Protein 5CXK (pdb70)

Foldseek 3Di:
DVVVVVVVVVVVVVVVVCCVPPVVLVVVLVDPAFAQEEEQEEPPCVPPPCRQPVPDRPNYQYDYDALRAPDLPPVRVVVSLLCNCVPRNHLEYEREFEPPGPLLVCLQVVDDDPPCSVVSVVLVVVCVVCVVLLVVDDPNCSSVLSSLVSQLVRQLSVCPHPSNQVCQVVPGNHWYWYWYEYPPPSHIDTAFDIGGHNVCSVRRSVRRCCVRSDPVSDHDHD/DVVVVVVVVVVVVVPVVCCVPPVCLVVLVVVPQFAQEEEQEEPPCVDPPCRLPVPPRRNYDYHYYQLRAPDQPDCVVVVSLLCNCVPSNHQEYEREFEPPRPLLVCLVVVDDDPPSSVVSVVLVVVCVVCVVLQVPDDPVCRSLLSSLLRLLVRQLSSCVHVSNQVCQVVPRRHWYWYWYEYPVPSHIDTAADTGRHNVCSVRSNVRSCPVSSDPVSDRDYD/DVVVVVVVVVVVCVCVVCCVVPVVLCVVVVVVAFAAEEEQEEPPCLDPPCVLPVPDRRNYDYDYYQLRAQDLPDPVVVVSLLCCCVPSVHAEYEGEFEPPRVLLVCLCVVDCDPPSVVVSVVLVVVCVVCVVLLVVADPVCRSLLSSQSRLLVRQLSVCVHVSNVVCQVVPRFHWYWYWYEYNVVSDIDTAFDTGGHPVCSVRRSVSRCCVSRDPVSDHPHD/DVVVVVVVVVVVVVVVCCVVPPVVLVVLLVPPAFAQEEEQEEPPCLDPPCRLPVNDRHNYDYDYYQLRADDLPPVVVVVSLLCCCPVRVHQEYEGEFEPPRPLLVCLPPPDPPPPVSVVSVVLVVQCVVCVVQLVVADVNCSSVLSSLVRQLVRQLSVCPHPSNQVCQVVPRRHWYWYWYEYSVPSHIDTAFDTGGHNVCSVRRSVSRCCVSSPVVSDHPYD/DVVVVVVVVVVVVVVVCCCVPPVVLVVQVVDDDQAQEEEQEEPPCVDPPCVLPVPPRNNYDYDYYALRALDLPDVVVVVSLLCNCPPSNHQEYEYEFEDPGPLQVCLVVVDPPDPSVVVSVVLVVVCVVCVVLLVVAPPVCSSVLSSLVRLLVRQLSVCPHVSVQVCQVVPRNHWYWYWYEYPVPSHIDTQFDIGGHNVCRVRRSVRSCCVSSDPVSDHDHD/DVVVVVVVVVVVVVCVPCCVVPVVLVVVVVPVQQAAEEEQEEPPCVDPPCVLVVPDRNNYDYDYYQLRAQDQPPCVVVVSLQCSCVPSNHQEYEGEFEAPGPLLVCLQVVDPDPPCSVVSVVLVVQCVVPVVLLVVADPVCSSRLSSQLRLLVRQLSSCPHPRNQVCLVVVRRHWYFYWYEYPVPSHTDGQFDTDGHNVCSVRRSVRRVCVSSDPVSDHPYD/DCVVVVVVVVVVVVVVVCCVPPVCLVVLVVVPAQAQEEEQEEPPCVPPPCRLPVDDSPNYDYDYYQLQAPDQPPCVNVVSLQCNCPVRVRLEYEREFEPPRVLLVCLQVVDDDPPCSVVSVVLVVQCVVCVVLLVPAPVNCSSLLSSQVRQLVRQLSVCPHVSNQVCQVVPRNYWYWYWYEYPVPSDIDTAFDTGGHNVCSVNRNVSRVCVSSDPVSDRDHD/DVVVVVVVVVVCVVVVVCCVVPVVLVVVQVVPAFAQEEEQEEPPCVDPPCVLPVPDRHNYHYDYYQLSAPPLPPVVVVVSLLCNCVPSNHQEYEREFEPPRVLLVCLVVVDDDPPCSVVSVVLVVVCVVCVVLLVPDPPRCSSLLSRLSRQLVRLLSSLPHCSNVVCQVVDGRYWYWYWYEYPPPSHIDTAFDIGGHNVCSVRSSVSRVCVSSPPVSDHDHD

Sequence (1776 aa):
MPEIKQLFENNSKWSASIKAETPEYFAKLAKGQNPDFLWIGCADSRVPAERLTGLYSGELFVHRNVANQVIHTDLNCLSVVQYAVDVLQVKHIIVCGHYGCGGVTAAIDNPQLGLINNWLLHIRDYYLKHREYLDKMPAEDRSDKLAEINVAEQVYNLANSTVLQNAWERGQAVEVHGFVYGIEDGRLEYLGVRCASRSAVEDNYHKALEKILNPNHRLLCRMPEIKQLFENNSKWSASIKAETPEYFAKLAKGQNPDFLWIGCADSRVPAERLTGLYSGELFVHRNVANQVIHTDLNCLSVVQYAVDVLQVKHIIVCGHYGCGGVTAAIDNPQLGLINNWLLHIRDYYLKHREYLDKMPAEDRSDKLAEINVAEQVYNLANSTVLQNAWERGQAVEVHGFVYGIEDGRLEYLGVRCASRSAVEDNYHKALEKILNPNHRLLCRMPEIKQLFENNSKWSASIKAETPEYFAKLAKGQNPDFLWIGCADSRVPAERLTGLYSGELFVHRNVANQVIHTDLNCLSVVQYAVDVLQVKHIIVCGHYGCGGVTAAIDNPQLGLINNWLLHIRDYYLKHREYLDKMPAEDRSDKLAEINVAEQVYNLANSTVLQNAWERGQAVEVHGFVYGIEDGRLEYLGVRCASRSAVEDNYHKALEKILNPNHRLLCRMPEIKQLFENNSKWSASIKAETPEYFAKLAKGQNPDFLWIGCADSRVPAERLTGLYSGELFVHRNVANQVIHTDLNCLSVVQYAVDVLQVKHIIVCGHYGCGGVTAAIDNPQLGLINNWLLHIRDYYLKHREYLDKMPAEDRSDKLAEINVAEQVYNLANSTVLQNAWERGQAVEVHGFVYGIEDGRLEYLGVRCASRSAVEDNYHKKALEKILNPNHRLLCRMPEIKQLFENNSKWSASIKAETPEYFAKLAKGQNPDFLWIGCADSRVPAERLTGLYSGELFVHRNVANQVIHTDLNCLSVVQYAVDVLQVKHIIVCGHYGCGGVTAAIDNPQLGLINNWLLHIRDYYLKHREYLDKMPAEDRSDKLAEINVAEQVYNLANSTVLQNAWERGQAVEVHGFVYGIEDGRLEYLGVRCASRSAVEDNYHKALEKILNPNHRLLCRMPEIKQLFENNSKWSASIKAETPEYFAKLAKGQNPDFLWIGCADSRVPAERLTGLYSGELFVHRNVANQVIHTDLNCLSVVQYAVDVLQVKHIIVCGHYGCGGVTAAIDNPQLGLINNWLLHIRDYYLKHREYLDKMPAEDRSDKLAEINVAEQVYNLANSTVLQNAWERGQAVEVHGFVYGIEDGRLEYLGVRCASRSAVEDNYHKALEKILNPNHRLLCRMPEIKQLFENNSKWSASIKAETPEYFAKLAKGQNPDFLWIGCADSRVPAERLTGLYSGELFVHRNVANQVIHTDLNCLSVVQYAVDVLQVKHIIVCGHYGCGGVTAAIDNPQLGLINNWLLHIRDYYLKHREYLDKMPAEDRSDKLAEINVAEQVYNLANSTVLQNAWERGQAVEVHGFVYGIEDGRLEYLGVRCASRSAVEDNYHKALEKILNPNHRLLCRMPEIKQLFENNSKWSASIKAETPEYFAKLAKGQNPDFLWIGCADSRVPAERLTGLYSGELFVHRNVANQVIHTDLNCLSVVQYAVDVLQVKHIIVCGHYGCGGVTAAIDNPQLGLINNWLLHIRDYYLKHREYLDKMPAEDRSDKLAEINVAEQVYNLANSTVLQNAWERGQAVVEVHGFVYGIEDGRLEYLGVRCASRSAVEDNYHKALEKILNPNHRLLCR

CATH classification: 3.40.1050.10

Radius of gyration: 42.29 Å; Cα contacts (8 Å, |Δi|>4): 3511; chains: 8; bounding box: 111×97×112 Å

Secondary structure (DSSP, 8-state):
-HHHHHHHHHHHHHHHHHHHH-HHHHHHHSS----SEEEEEETT-SS-HHHHHT--SS-EEEEEETT----TT-HHHHHHHHIIIIIH--SEEEEEEESS-HHHHHHHH----STHHHHHHHHHHHHHHTHHHHTTS-TTTHHHHHHHHHHHHHHHHHHHSHHHHHHHHTT---EEEEEEE-TTT---EEES----SGGGHHHHHHHHHHHHS-TT---S--/-HHHHHHHHHHHHHHHHHHHH-THHHHHHHH-PPPSEEEEEETT-SS-HHHHH---SS-EEEEEETT----TT-HHHHHHHHIIIIIT---EEEEEEETT-HHHHHHHH----STHHHHHHHHHHHHHHHHHHHHTS-GGGHHHHHHHHHHHHHHHHHHHSHHHHHHHHTT---EEEEEEE-TTT---EEEEEEESSGGGHHHHHHHHHHHHT-TT---S--/-HHHHHHHHHHHHHHHHHHHH-HHHHHHHHS-PPPSEEEEEETT-SS-HHHHHT--SS-EEEEEETT----TT-HHHHHHHHIIIIIS--SEEEEEEESS-HHHHHHHH----STHHHHHHHHHHHHHHTHHHHHHS-GGGHHHHHHHHHHHHHHHHHHHSHHHHHHHHTT-S-EEEEEEE-TTT---EE-S---SSSSSHHHHHHHHHHHHT-TT---S--/-HHHHHHHHHHHHHHHHHHTT-THHHHHHTS----SEEEEEETT-SS-HHHHH---SS-EEEEEETT----TT-HHHHHHHHIIIIII--SEEEEE--SS-HHHHHHHH----STHHHHHHHHHHHHHHHHHHHHSS-TTTHHHHHHHHHHHHHHHHHHHSHHHHHHHHTT---EEEEEEE-TTT--EEE-S--B-SSTTHHHHHHHHHHHHS-TT---S--/-HHHHHHHHHHHHHHHHHHHH-HHHHHHHTT-PPPSEEEEEETT-SS-HHHHHT--SS-EEEEEEGGG---TT-HHHHHHHHIIIIII--SEEEEEEETT-HHHHHHHS----STHHHHHHHHHHHHHHTHHHHTTS-TTTHHHHHHHHHHHHHHHHHHTSHHHHHHHHTT---EEEEEEE-TTT--EEE-SS-B-SHHHHHHHHHHHHHHHS-TT---S--/-HHHHHHHHHHHHHHHHHHHH-THHHHHTTS-PPPSEEEEEETT-SS-HHHHHT--SS-EEEEEETT----TT-HHHHHHHHIIIIII--SEEEEEEESS-HHHHHHHH----STTHHHHHHHHHHHHHTHHHHHTS-HHHHHHHHHHHHHHHHHHHHHTSHHHHHHHHHT---EEEEEEE-TTT---EEES----STTTHHHHHHHHHHHHS-TT---S--/-HHHHHHHHHHHHHHHHHHTT-THHHHHHTS-PPPSEEEEEETT-SS-HHHHHT--SS-EEEEEETTS---TT-HHHHHHHHIIIIII--SEEEEEEESS-HHHHHHHH----STHHHHHHHHHHHHHHTHHHHTTS-HHHHHHHHHHHHHHHHHHHHHHSHHHHHHHHTT---EEEEEEE-TTT--EEE-S--B-SGGGHHHHHHHHHHHHS-TT---S--/-HHHHHHHHHHHHHHHHHHHH-HHHHHHHTT-PPPSEEEEEETT-SS-HHHHSS--SS-EEEEEETTS---TT-HHHHHHHHIIIIIS--SEEEEEEESS-HHHHHHHH----SHHHHHHHHHHHHHHHSHHHHTTS-GGGHHHHHHHHHHHHHHHHHHHSHHHHHHHHTT---EEEEEEEETTTTEEEE-S--B-STTTHHHHHHHHHHHHT-TT---S--

B-factor: mean 22.92, std 6.86, range [2.0, 56.55]

Nearest PDB structures (foldseek):
  5cxk-assembly1_A  TM=1.000E+00  e=2.173E-42  Vibrio cholerae
  3qy1-assembly1_B  TM=9.707E-01  e=2.323E-29  Salmonella enterica subsp. enterica serovar Typhimurium str. LT2
  4znz-assembly1_A  TM=9.652E-01  e=1.972E-28  Escherichia coli BL21(DE3)
  3e3i-assembly1_B  TM=9.716E-01  e=6.965E-27  Haemophilus influenzae
  3e28-assembly1_B  TM=9.483E-01  e=7.065E-26  Haemophilus influenzae

Organism: Vibrio cholerae (NCBI:txid666)

Solvent-accessible surface area: 62921 Å² total; per-residue (Å²): 93,87,67,14,147,98,4,46,81,33,0,35,133,30,8,64,62,26,92,83,154,34,65,118,27,3,66,114,8,48,114,80,93,78,9,79,13,0,3,0,1,5,0,20,12,39,3,16,0,20,65,1,0,31,22,86,58,11,39,3,1,3,0,14,0,2,0,2,1,1,3,16,18,12,9,2,0,1,0,0,0,6,14,0,0,48,42,19,91,0,103,8,0,0,0,4,1,4,3,54,3,32,1,2,59,9,1,25,102,81,50,164,36,36,22,0,30,1,3,4,22,16,0,42,63,24,19,69,124,20,117,164,35,0,80,59,2,80,70,142,24,56,18,15,0,0,3,0,0,1,0,4,3,0,3,30,11,0,2,40,4,20,9,0,54,91,0,19,105,118,67,42,64,5,10,1,4,3,0,0,8,1,31,83,34,0,93,14,43,46,4,15,51,124,1,32,47,109,111,30,9,78,71,9,23,98,88,3,20,61,84,0,52,21,120,127,68,53,16,53,37,110,102,102,68,10,134,85,3,42,77,33,3,37,136,35,1,53,55,31,84,94,133,40,67,95,35,5,63,134,14,68,182,41,154,76,18,79,8,0,4,0,0,5,0,19,6,21,2,10,0,19,54,1,0,29,17,90,82,25,46,10,2,2,0,14,0,3,0,2,2,3,6,14,16,13,8,1,0,4,0,0,2,6,11,0,0,49,50,25,84,1,104,8,0,0,0,5,2,6,4,54,3,26,1,1,56,10,1,28,99,65,58,109,41,34,24,0,16,1,4,3,19,19,0,50,62,26,13,76,116,18,110,162,36,0,57,68,10,83,60,146,29,57,22,12,0,0,3,0,0,1,0,5,3,0,7,25,8,0,1,34,3,14,10,0,56,81,0,6,83,114,8,35,54,3,4,0,3,1,0,0,8,0,13,88,42,0,112,4,53,48,3,19,47,120,0,27,9,62,74,19,8,89,78,8,24,111,115,4,23,60,79,0,49,24,124,130,63,49,24,39,17,136,87,96,66,8,140,86,4,44,98,39,1,42,131,30,2,54,64,50,76,90,132,42,73,109,26,2,55,136,6,41,144,48,84,100,14,69,8,0,3,0,1,5,0,24,10,41,1,12,0,23,76,2,0,27,24,77,64,13,49,6,2,3,0,14,0,3,0,3,1,3,6,13,18,13,9,2,0,3,0,0,0,6,8,0,0,46,49,20,98,2,98,4,0,0,0,4,1,4,7,50,1,28,2,2,52,9,2,26,100,75,56,153,38,32,25,0,14,4,4,3,18,16,0,45,54,32,10,67,117,16,99,167,34,0,44,40,0,17,29,65,35,43,18,12,0,0,3,0,0,0,0,4,4,1,7,34,10,0,0,40,2,14,8,0,54,63,0,18,91,135,63,27,66,5,6,0,5,2,0,0,8,2,15,91,32,0,123,9,50,53,5,17,56,135,0,34,45,106,109,19,7,100,91,6,21,115,109,3,25,67,80,0,47,26,121,123,58,46,22,40,21,140,98,96,68,10,147,93,3,52,94,36,1,37,163,27,6,64,48,36,108,86,130,56,77,109,42,11,50,97,9,61,102,85,103,89,17,73,14,0,2,0,1,5,0,17,10,22,2,13,0,20,52,2,0,29,26,74,39,25,45,7,3,4,0,14,0,2,0,2,0,1,4,14,17,13,10,4,0,1,0,0,0,10,15,0,0,48,44,17,94,0,93,2,0,0,0,4,1,6,4,45,2,38,1,2,52,6,2,19,104,81,55,122,35,31,24,0,18,0,2,5,17,14,0,54,61,28,13,71,124,16,99,166,31,0,80,61,3,80,57,147,29,61,15,13,0,0,3,0,0,1,0,3,4,0,5,33,12,0,0,43,3,14,9,0,25,68,0,18,108,132,66,31,62,6,10,1,5,2,0,0,8,1,10,73,41,0,108,11,39,48,4,18,68,126,0,34,45,112,118,25,4,88,69,9,19,108,102,2,21,73,85,0,48,30,116,128,57,49,20,46,40,120,103,101,63,14,154,104,2,48,101,41,0,33,148,33,4,55,58,32,89,98,124,36,70,113,39,3,54,115,15,66,134,75,94,84,13,78,9,0,3,0,1,3,0,17,9,22,2,12,0,23,48,0,0,24,19,81,67,25,49,6,1,2,0,14,0,1,0,4,0,2,5,15,17,11,9,2,0,4,0,0,1,8,9,0,0,46,41,22,115,1,105,2,0,0,0,4,2,6,6,58,3,35,0,4,52,10,2,36,97,86,54,154,35,29,22,0,28,2,3,4,20,20,0,45,52,36,16,71,124,18,112,160,35,0,55,68,6,64,81,132,26,69,16,12,0,0,3,0,0,0,0,3,4,1,9,33,11,1,2,40,4,18,11,0,41,66,0,20,94,129,72,34,62,0,8,0,3,0,0,0,10,0,30,84,36,0,132,6,47,46,3,15,56,127,0,26,47,107,107,28,8,78,84,6,27,110,99,3,26,67,108,0,50,28,126,131,61,48,25,44,12,136,105,90,67,15,138,98,1,48,84,33,2,40,147,26,9,62,55,47,77,89,127,44,68,112,25,3,59,99,4,55,128,59,85,86,15,76,8,0,3,0,1,4,0,26,11,48,2,12,0,17,64,1,0,35,31,59,42,13,40,6,2,3,1,15,0,2,0,3,1,5,8,15,17,13,9,2,2,6,0,1,1,8,6,0,0,48,38,20,82,1,94,5,0,0,0,4,1,4,5,46,2,31,0,1,55,8,2,11,103,74,48,149,46,33,26,0,21,1,2,5,18,12,0,39,61,32,6,74,115,18,95,158,32,0,80,73,4,70,61,153,36,42,18,12,0,0,2,0,0,1,0,3,7,1,5,30,14,0,1,40,5,19,12,0,48,84,0,15,100,136,62,33,65,7,7,0,6,1,0,0,8,0,10,67,50,0,101,7,48,50,3,21,49,132,0,38,41,111,104,34,4,82,62,8,24,121,115,2,23,67,76,0,53,20,131,123,60,40,25,42,14,142,90,85,62,12,123,85,5,52,91,37,2,40,136,28,4,67,57,30,86,76,140,41,69,109,38,6,62,71,8,74,128,46,109,86,19,70,11,0,3,0,1,5,0,21,10,22,2,6,0,17,67,2,0,37,18,84,68,28,38,6,4,4,0,13,0,4,0,2,0,2,3,16,15,15,9,2,0,1,1,0,0,6,16,0,0,54,62,25,93,0,93,2,0,0,0,5,2,6,4,52,2,27,2,2,54,9,4,20,96,71,54,108,44,32,26,0,19,0,2,5,18,18,0,46,60,28,16,65,111,18,119,156,41,0,68,70,6,79,55,144,34,53,24,12,0,0,3,0,0,1,0,5,5,1,5,31,13,0,0,39,4,24,9,0,42,65,0,22,93,131,63,31,64,7,10,2,2,4,0,0,8,1,7,67,35,0,99,11,45,53,5,14,46,134,0,29,40,95,106,18,3,94,80,10,19,112,100,4,17,126,82,0,55,21,122,129,67,44,25,43,31,120,99,89,56,16,132,84,5,44,99,34,2,43,128,36,2,59,74,36,99,82,153,42,75,105,22,5,56,131,6,48,146,47,100,88,15,59,12,0,2,0,1,5,0,30,8,42,1,20,0,18,80,2,0,24,18,96,49,14,50,8,3,3,0,13,0,6,0,1,0,1,4,14,19,11,10,2,0,7,1,0,1,7,20,0,0,48,45,22,100,0,93,1,0,0,0,4,3,6,7,66,3,24,2,2,54,9,1,35,100,58,55,134,33,30,23,0,21,0,3,3,20,21,0,49,50,28,23,66,115,14,108,167,35,1,82,52,8,78,84,128,27,65,22,14,0,0,3,0,0,1,0,7,2,0,8,26,8,1,1,37,4,24,12,0,55,73,0,20,98,120,71,34,78,1,4,0,3,3,0,0,8,0,22,92,35,0,122,14,57,47,6,10,59,112,0,30,50,115,100,21,7,92,78,11,20,103,95,4,17,66,67,0,46,28,125,124,67,46,15,47,29,120

InterPro domains:
  IPR001765 Carbonic anhydrase [PF00484] (38-188)
  IPR001765 Carbonic anhydrase [PTHR11002] (1-195)
  IPR001765 Carbonic anhydrase [SM00947] (30-192)
  IPR015892 Carbonic anhydrase, prokaryotic-like, conserved site [PS00704] (42-49)
  IPR015892 Carbonic anhydrase, prokaryotic-like, conserved site [PS00705] (82-102)
  IPR036874 Carbonic anhydrase superfamily [G3DSA:3.40.1050.10] (1-222)
  IPR036874 Carbonic anhydrase superfamily [SSF53056] (2-214)

Structure (mmCIF, N/CA/C/O backbone):
data_5CXK
#
_entry.id   5CXK
#
_cell.length_a   84.087
_cell.length_b   84.087
_cell.length_c   316.378
_cell.angle_alpha   90.000
_cell.angle_beta   90.000
_cell.angle_gamma   90.000
#
_symmetry.space_group_name_H-M   'P 41'
#
loop_
_entity.id
_entity.type
_entity.pdbx_description
1 polymer 'Carbonic anhydrase'
2 non-polymer 'ZINC ION'
3 non-polymer 'BICARBONATE ION'
4 water water
#
loop_
_atom_site.group_PDB
_atom_site.id
_atom_site.type_symbol
_atom_site.label_atom_id
_atom_site.label_alt_id
_atom_site.label_comp_id
_atom_site.label_asym_id
_atom_site.label_entity_id
_atom_site.label_seq_id
_atom_site.pdbx_PDB_ins_code
_atom_site.Cartn_x
_atom_site.Cartn_y
_atom_site.Cartn_z
_atom_site.occupancy
_atom_site.B_iso_or_equiv
_atom_site.auth_seq_id
_atom_site.auth_comp_id
_atom_site.auth_asym_id
_atom_site.auth_atom_id
_atom_site.pdbx_PDB_model_num
ATOM 1 N N . MET A 1 1 ? -53.033 58.690 -7.831 1.00 30.19 1 MET A N 1
ATOM 2 C CA . MET A 1 1 ? -52.092 59.589 -8.553 1.00 29.46 1 MET A CA 1
ATOM 3 C C . MET A 1 1 ? -51.972 59.070 -9.980 1.00 29.44 1 MET A C 1
ATOM 4 O O . MET A 1 1 ? -52.280 57.895 -10.230 1.00 27.70 1 MET A O 1
ATOM 9 N N . PRO A 1 2 ? -51.558 59.943 -10.926 1.00 29.45 2 PRO A N 1
ATOM 10 C CA . PRO A 1 2 ? -51.429 59.496 -12.316 1.00 29.65 2 PRO A CA 1
ATOM 11 C C . PRO A 1 2 ? -50.283 58.506 -12.541 1.00 30.37 2 PRO A C 1
ATOM 12 O O . PRO A 1 2 ? -50.361 57.693 -13.460 1.00 31.16 2 PRO A O 1
ATOM 16 N N . GLU A 1 3 ? -49.237 58.582 -11.715 1.00 30.13 3 GLU A N 1
ATOM 17 C CA . GLU A 1 3 ? -48.091 57.672 -11.801 1.00 29.59 3 GLU A CA 1
ATOM 18 C C . GLU A 1 3 ? -48.485 56.238 -11.418 1.00 27.90 3 GLU A C 1
ATOM 19 O O . GLU A 1 3 ? -47.987 55.285 -12.010 1.00 27.21 3 GLU A O 1
ATOM 25 N N . ILE A 1 4 ? -49.374 56.107 -10.430 1.00 27.27 4 ILE A N 1
ATOM 26 C CA . ILE A 1 4 ? -49.974 54.816 -10.069 1.00 25.56 4 ILE A CA 1
ATOM 27 C C . ILE A 1 4 ? -50.865 54.316 -11.209 1.00 25.21 4 ILE A C 1
ATOM 28 O O . ILE A 1 4 ? -50.894 53.111 -11.486 1.00 23.59 4 ILE A O 1
ATOM 33 N N . LYS A 1 5 ? -51.580 55.238 -11.862 1.00 24.18 5 LYS A N 1
ATOM 34 C CA . LYS A 1 5 ? -52.249 54.939 -13.135 1.00 24.14 5 LYS A CA 1
ATOM 35 C C . LYS A 1 5 ? -51.244 54.394 -14.136 1.00 22.44 5 LYS A C 1
ATOM 36 O O . LYS A 1 5 ? -51.468 53.342 -14.730 1.00 21.98 5 LYS A O 1
ATOM 42 N N . GLN A 1 6 ? -50.132 55.117 -14.315 1.00 22.70 6 GLN A N 1
ATOM 43 C CA . GLN A 1 6 ? -49.101 54.720 -15.264 1.00 21.45 6 GLN A CA 1
ATOM 44 C C . GLN A 1 6 ? -48.542 53.320 -14.945 1.00 19.81 6 GLN A C 1
ATOM 45 O O . GLN A 1 6 ? -48.344 52.533 -15.860 1.00 18.81 6 GLN A O 1
ATOM 51 N N . LEU A 1 7 ? -48.323 53.003 -13.666 1.00 18.13 7 LEU A N 1
ATOM 52 C CA . LEU A 1 7 ? -47.778 51.693 -13.305 1.00 18.03 7 LEU A CA 1
ATOM 53 C C . LEU A 1 7 ? -48.700 50.521 -13.711 1.00 17.93 7 LEU A C 1
ATOM 54 O O . LEU A 1 7 ? -48.229 49.573 -14.314 1.00 17.04 7 LEU A O 1
ATOM 59 N N . PHE A 1 8 ? -49.991 50.616 -13.387 1.00 18.78 8 PHE A N 1
ATOM 60 C CA . PHE A 1 8 ? -51.029 49.669 -13.848 1.00 19.42 8 PHE A CA 1
ATOM 61 C C . PHE A 1 8 ? -51.247 49.681 -15.363 1.00 20.07 8 PHE A C 1
ATOM 62 O O . PHE A 1 8 ? -51.735 48.699 -15.926 1.00 20.80 8 PHE A O 1
ATOM 70 N N . GLU A 1 9 ? -50.934 50.798 -16.014 1.00 21.14 9 GLU A N 1
ATOM 71 C CA . GLU A 1 9 ? -50.899 50.841 -17.488 1.00 22.01 9 GLU A CA 1
ATOM 72 C C . GLU A 1 9 ? -49.778 49.979 -18.048 1.00 20.45 9 GLU A C 1
ATOM 73 O O . GLU A 1 9 ? -49.957 49.250 -19.030 1.00 20.48 9 GLU A O 1
ATOM 79 N N . ASN A 1 10 ? -48.607 50.114 -17.448 1.00 20.23 10 ASN A N 1
ATOM 80 C CA . ASN A 1 10 ? -47.456 49.310 -17.822 1.00 20.07 10 ASN A CA 1
ATOM 81 C C . ASN A 1 10 ? -47.715 47.808 -17.546 1.00 19.28 10 ASN A C 1
ATOM 82 O O . ASN A 1 10 ? -47.376 46.955 -18.371 1.00 19.10 10 ASN A O 1
ATOM 87 N N . ASN A 1 11 ? -48.340 47.493 -16.407 1.00 18.77 11 ASN A N 1
ATOM 88 C CA . ASN A 1 11 ? -48.669 46.100 -16.049 1.00 18.91 11 ASN A CA 1
ATOM 89 C C . ASN A 1 11 ? -49.627 45.453 -17.039 1.00 19.83 11 ASN A C 1
ATOM 90 O O . ASN A 1 11 ? -49.410 44.336 -17.494 1.00 19.59 11 ASN A O 1
ATOM 95 N N . SER A 1 12 ? -50.695 46.186 -17.333 1.00 21.15 12 SER A N 1
ATOM 96 C CA . SER A 1 12 ? -51.734 45.795 -18.266 1.00 22.45 12 SER A CA 1
ATOM 97 C C . SER A 1 12 ? -51.157 45.534 -19.660 1.00 23.15 12 SER A C 1
ATOM 98 O O . SER A 1 12 ? -51.410 44.480 -20.251 1.00 23.28 12 SER A O 1
ATOM 101 N N . LYS A 1 13 ? -50.363 46.479 -20.166 1.00 24.04 13 LYS A N 1
ATOM 102 C CA . LYS A 1 13 ? -49.664 46.310 -21.444 1.00 25.44 13 LYS A CA 1
ATOM 103 C C . LYS A 1 13 ? -48.698 45.122 -21.454 1.00 25.46 13 LYS A C 1
ATOM 104 O O . LYS A 1 13 ? -48.530 44.464 -22.486 1.00 26.91 13 LYS A O 1
ATOM 110 N N . TRP A 1 14 ? -48.056 44.864 -20.313 1.00 24.87 14 TRP A N 1
ATOM 111 C CA . TRP A 1 14 ? -47.084 43.770 -20.187 1.00 23.82 14 TRP A CA 1
ATOM 112 C C . TRP A 1 14 ? -47.775 42.405 -20.140 1.00 23.23 14 TRP A C 1
ATOM 113 O O . TRP A 1 14 ? -47.493 41.526 -20.961 1.00 21.53 14 TRP A O 1
ATOM 124 N N . SER A 1 15 ? -48.671 42.246 -19.164 1.00 23.20 15 SER A N 1
ATOM 125 C CA . SER A 1 15 ? -49.459 41.031 -18.992 1.00 22.53 15 SER A CA 1
ATOM 126 C C . SER A 1 15 ? -50.036 40.566 -20.332 1.00 22.90 15 SER A C 1
ATOM 127 O O . SER A 1 15 ? -49.872 39.394 -20.708 1.00 23.12 15 SER A O 1
ATOM 130 N N . ALA A 1 16 ? -50.657 41.495 -21.056 1.00 22.69 16 ALA A N 1
ATOM 131 C CA . ALA A 1 16 ? -51.312 41.201 -22.341 1.00 23.49 16 ALA A CA 1
ATOM 132 C C . ALA A 1 16 ? -50.372 40.557 -23.350 1.00 23.82 16 ALA A C 1
ATOM 133 O O . ALA A 1 16 ? -50.680 39.484 -23.903 1.00 23.94 16 ALA A O 1
ATOM 135 N N . SER A 1 17 ? -49.225 41.199 -23.555 1.00 22.60 17 SER A N 1
ATOM 136 C CA . SER A 1 17 ? -48.256 40.787 -24.561 1.00 23.59 17 SER A CA 1
ATOM 137 C C . SER A 1 17 ? -47.572 39.454 -24.234 1.00 23.32 17 SER A C 1
ATOM 138 O O . SER A 1 17 ? -47.355 38.642 -25.135 1.00 22.24 17 SER A O 1
ATOM 141 N N . ILE A 1 18 ? -47.226 39.245 -22.958 1.00 22.91 18 ILE A N 1
ATOM 142 C CA . ILE A 1 18 ? -46.535 38.018 -22.520 1.00 24.08 18 ILE A CA 1
ATOM 143 C C . ILE A 1 18 ? -47.465 36.812 -22.578 1.00 23.98 18 ILE A C 1
ATOM 144 O O . ILE A 1 18 ? -47.068 35.738 -23.038 1.00 25.15 18 ILE A O 1
ATOM 149 N N . LYS A 1 19 ? -48.706 36.996 -22.128 1.00 24.59 19 LYS A N 1
ATOM 150 C CA . LYS A 1 19 ? -49.710 35.932 -22.178 1.00 24.48 19 LYS A CA 1
ATOM 151 C C . LYS A 1 19 ? -49.987 35.560 -23.637 1.00 24.69 19 LYS A C 1
ATOM 152 O O . LYS A 1 19 ? -50.273 34.402 -23.930 1.00 23.95 19 LYS A O 1
ATOM 158 N N . ALA A 1 20 ? -49.857 36.533 -24.547 1.00 23.97 20 ALA A N 1
ATOM 159 C CA . ALA A 1 20 ? -49.972 36.277 -25.990 1.00 23.36 20 ALA A CA 1
ATOM 160 C C . ALA A 1 20 ? -48.739 35.569 -26.586 1.00 22.72 20 ALA A C 1
ATOM 161 O O . ALA A 1 20 ? -48.882 34.507 -27.205 1.00 22.13 20 ALA A O 1
ATOM 163 N N . GLU A 1 21 ? -47.546 36.150 -26.400 1.00 23.15 21 GLU A N 1
ATOM 164 C CA . GLU A 1 21 ? -46.305 35.658 -27.035 1.00 23.30 21 GLU A CA 1
ATOM 165 C C . GLU A 1 21 ? -45.600 34.465 -26.354 1.00 23.76 21 GLU A C 1
ATOM 166 O O . GLU A 1 21 ? -45.062 33.578 -27.026 1.00 23.82 21 GLU A O 1
ATOM 172 N N . THR A 1 22 ? -45.579 34.460 -25.027 1.00 23.50 22 THR A N 1
ATOM 173 C CA . THR A 1 22 ? -44.867 33.438 -24.274 1.00 23.97 22 THR A CA 1
ATOM 174 C C . THR A 1 22 ? -45.754 32.882 -23.138 1.00 23.63 22 THR A C 1
ATOM 175 O O . THR A 1 22 ? -45.363 32.916 -21.973 1.00 24.27 22 THR A O 1
ATOM 179 N N . PRO A 1 23 ? -46.961 32.367 -23.474 1.00 23.07 23 PRO A N 1
ATOM 180 C CA . PRO A 1 23 ? -47.863 31.942 -22.393 1.00 23.12 23 PRO A CA 1
ATOM 181 C C . PRO A 1 23 ? -47.178 30.943 -21.455 1.00 22.54 23 PRO A C 1
ATOM 182 O O . PRO A 1 23 ? -47.438 30.947 -20.246 1.00 20.62 23 PRO A O 1
ATOM 186 N N . GLU A 1 24 ? -46.284 30.142 -22.037 1.00 21.95 24 GLU A N 1
ATOM 187 C CA . GLU A 1 24 ? -45.479 29.130 -21.350 1.00 22.29 24 GLU A CA 1
ATOM 188 C C . GLU A 1 24 ? -44.722 29.634 -20.121 1.00 22.72 24 GLU A C 1
ATOM 189 O O . GLU A 1 24 ? -44.512 28.892 -19.165 1.00 21.60 24 GLU A O 1
ATOM 195 N N . TYR A 1 25 ? -44.307 30.898 -20.152 1.00 23.32 25 TYR A N 1
ATOM 196 C CA . TYR A 1 25 ? -43.685 31.528 -18.998 1.00 21.66 25 TYR A CA 1
ATOM 197 C C . TYR A 1 25 ? -44.647 31.477 -17.808 1.00 22.41 25 TYR A C 1
ATOM 198 O O . TYR A 1 25 ? -44.278 30.988 -16.746 1.00 21.31 25 TYR A O 1
ATOM 207 N N . PHE A 1 26 ? -45.887 31.928 -18.010 1.00 23.69 26 PHE A N 1
ATOM 208 C CA . PHE A 1 26 ? -46.873 31.975 -16.933 1.00 24.54 26 PHE A CA 1
ATOM 209 C C . PHE A 1 26 ? -47.269 30.603 -16.420 1.00 24.50 26 PHE A C 1
ATOM 210 O O . PHE A 1 26 ? -47.321 30.393 -15.213 1.00 24.13 26 PHE A O 1
ATOM 218 N N . ALA A 1 27 ? -47.539 29.666 -17.329 1.00 25.73 27 ALA A N 1
ATOM 219 C CA . ALA A 1 27 ? -48.047 28.362 -16.914 1.00 25.50 27 ALA A CA 1
ATOM 220 C C . ALA A 1 27 ? -47.012 27.543 -16.135 1.00 24.97 27 ALA A C 1
ATOM 221 O O . ALA A 1 27 ? -47.376 26.817 -15.209 1.00 25.56 27 ALA A O 1
ATOM 223 N N . LYS A 1 28 ? -45.733 27.669 -16.503 1.00 23.32 28 LYS A N 1
ATOM 224 C CA . LYS A 1 28 ? -44.651 27.001 -15.778 1.00 22.75 28 LYS A CA 1
ATOM 225 C C . LYS A 1 28 ? -44.336 27.716 -14.465 1.00 22.80 28 LYS A C 1
ATOM 226 O O . LYS A 1 28 ? -43.877 27.079 -13.515 1.00 22.19 28 LYS A O 1
ATOM 232 N N . LEU A 1 29 ? -44.562 29.037 -14.437 1.00 22.50 29 LEU A N 1
ATOM 233 C CA . LEU A 1 29 ? -44.441 29.851 -13.221 1.00 23.13 29 LEU A CA 1
ATOM 234 C C . LEU A 1 29 ? -45.513 29.514 -12.213 1.00 23.28 29 LEU A C 1
ATOM 235 O O . LEU A 1 29 ? -45.240 29.439 -11.015 1.00 23.78 29 LEU A O 1
ATOM 240 N N . ALA A 1 30 ? -46.738 29.323 -12.701 1.00 22.79 30 ALA A N 1
ATOM 241 C CA . ALA A 1 30 ? -47.846 28.945 -11.842 1.00 23.81 30 ALA A CA 1
ATOM 242 C C . ALA A 1 30 ? -47.661 27.546 -11.247 1.00 23.46 30 ALA A C 1
ATOM 243 O O . ALA A 1 30 ? -48.400 27.159 -10.342 1.00 23.81 30 ALA A O 1
ATOM 245 N N . LYS A 1 31 ? -46.659 26.805 -11.729 1.00 23.13 31 LYS A N 1
ATOM 246 C CA . LYS A 1 31 ? -46.257 25.560 -11.079 1.00 22.71 31 LYS A CA 1
ATOM 247 C C . LYS A 1 31 ? -45.569 25.890 -9.742 1.00 23.30 31 LYS A C 1
ATOM 248 O O . LYS A 1 31 ? -45.187 27.037 -9.491 1.00 24.20 31 LYS A O 1
ATOM 254 N N . GLY A 1 32 ? -45.410 24.892 -8.883 1.00 22.44 32 GLY A N 1
ATOM 255 C CA . GLY A 1 32 ? -44.804 25.130 -7.567 1.00 22.59 32 GLY A CA 1
ATOM 256 C C . GLY A 1 32 ? -43.292 25.300 -7.546 1.00 20.95 32 GLY A C 1
ATOM 257 O O . GLY A 1 32 ? -42.738 25.616 -6.503 1.00 19.96 32 GLY A O 1
ATOM 258 N N . GLN A 1 33 ? -42.640 25.116 -8.696 1.00 20.46 33 GLN A N 1
ATOM 259 C CA . GLN A 1 33 ? -41.198 24.809 -8.758 1.00 21.06 33 GLN A CA 1
ATOM 260 C C . GLN A 1 33 ? -40.288 25.609 -7.819 1.00 21.39 33 GLN A C 1
ATOM 261 O O . GLN A 1 33 ? -40.387 26.844 -7.722 1.00 21.82 33 GLN A O 1
ATOM 267 N N . ASN A 1 34 ? -39.422 24.884 -7.113 1.00 20.36 34 ASN A N 1
ATOM 268 C CA . ASN A 1 34 ? -38.429 25.511 -6.228 1.00 20.33 34 ASN A CA 1
ATOM 269 C C . ASN A 1 34 ? -37.544 26.486 -6.988 1.00 19.11 34 ASN A C 1
ATOM 270 O O . ASN A 1 34 ? -37.164 26.218 -8.128 1.00 19.78 34 ASN A O 1
ATOM 275 N N . PRO A 1 35 ? -37.229 27.640 -6.371 1.00 19.30 35 PRO A N 1
ATOM 276 C CA . PRO A 1 35 ? -36.106 28.411 -6.912 1.00 18.77 35 PRO A CA 1
ATOM 277 C C . PRO A 1 35 ? -34.798 27.661 -6.608 1.00 19.26 35 PRO A C 1
ATOM 278 O O . PRO A 1 35 ? -34.803 26.713 -5.807 1.00 17.99 35 PRO A O 1
ATOM 282 N N . ASP A 1 36 ? -33.694 28.077 -7.226 1.00 19.84 36 ASP A N 1
ATOM 283 C CA . ASP A 1 36 ? -32.421 27.354 -7.078 1.00 20.68 36 ASP A CA 1
ATOM 284 C C . ASP A 1 36 ? -31.381 28.139 -6.292 1.00 21.24 36 ASP A C 1
ATOM 285 O O . ASP A 1 36 ? -30.377 27.591 -5.815 1.00 22.74 36 ASP A O 1
ATOM 290 N N . PHE A 1 37 ? -31.643 29.427 -6.141 1.00 20.12 37 PHE A N 1
ATOM 291 C CA . PHE A 1 37 ? -30.674 30.322 -5.548 1.00 19.89 37 PHE A CA 1
ATOM 292 C C . PHE A 1 37 ? -31.311 31.176 -4.464 1.00 19.03 37 PHE A C 1
ATOM 293 O O . PHE A 1 37 ? -32.541 31.354 -4.453 1.00 19.34 37 PHE A O 1
ATOM 301 N N . LEU A 1 38 ? -30.472 31.693 -3.558 1.00 18.31 38 LEU A N 1
ATOM 302 C CA . LEU A 1 38 ? -30.856 32.732 -2.617 1.00 17.57 38 LEU A CA 1
ATOM 303 C C . LEU A 1 38 ? -29.943 33.933 -2.832 1.00 17.15 38 LEU A C 1
ATOM 304 O O . LEU A 1 38 ? -28.745 33.825 -2.635 1.00 17.11 38 LEU A O 1
ATOM 309 N N . TRP A 1 39 ? -30.526 35.073 -3.199 1.00 18.02 39 TRP A N 1
ATOM 310 C CA . TRP A 1 39 ? -29.776 36.288 -3.491 1.00 17.82 39 TRP A CA 1
ATOM 311 C C . TRP A 1 39 ? -30.001 37.373 -2.433 1.00 17.88 39 TRP A C 1
ATOM 312 O O . TRP A 1 39 ? -31.056 38.039 -2.439 1.00 16.33 39 TRP A O 1
ATOM 323 N N . ILE A 1 40 ? -29.006 37.566 -1.560 1.00 17.64 40 ILE A N 1
ATOM 324 C CA . ILE A 1 40 ? -29.024 38.650 -0.555 1.00 16.96 40 ILE A CA 1
ATOM 325 C C . ILE A 1 40 ? -28.404 39.916 -1.130 1.00 16.26 40 ILE A C 1
ATOM 326 O O . ILE A 1 40 ? -27.155 40.030 -1.279 1.00 16.81 40 ILE A O 1
ATOM 331 N N . GLY A 1 41 ? -29.278 40.876 -1.430 1.00 14.59 41 GLY A N 1
ATOM 332 C CA . GLY A 1 41 ? -28.875 42.111 -2.088 1.00 14.56 41 GLY A CA 1
ATOM 333 C C . GLY A 1 41 ? -29.301 43.365 -1.353 1.00 14.11 41 GLY A C 1
ATOM 334 O O . GLY A 1 41 ? -30.017 43.317 -0.340 1.00 14.35 41 GLY A O 1
ATOM 335 N N . CYS A 1 42 ? -28.829 44.495 -1.847 1.00 14.41 42 CYS A N 1
ATOM 336 C CA . CYS A 1 42 ? -29.223 45.769 -1.300 1.00 14.86 42 CYS A CA 1
ATOM 337 C C . CYS A 1 42 ? -30.643 46.138 -1.730 1.00 15.00 42 CYS A C 1
ATOM 338 O O . CYS A 1 42 ? -31.081 45.795 -2.828 1.00 16.15 42 CYS A O 1
ATOM 341 N N . ALA A 1 43 ? -31.348 46.866 -0.867 1.00 15.97 43 ALA A N 1
ATOM 342 C CA . ALA A 1 43 ? -32.633 47.506 -1.218 1.00 15.65 43 ALA A CA 1
ATOM 343 C C . ALA A 1 43 ? -32.488 48.545 -2.356 1.00 16.21 43 ALA A C 1
ATOM 344 O O . ALA A 1 43 ? -33.468 48.911 -3.007 1.00 15.57 43 ALA A O 1
ATOM 346 N N . ASP A 1 44 ? -31.268 49.020 -2.581 1.00 16.14 44 ASP A N 1
ATOM 347 C CA . ASP A 1 44 ? -30.961 49.889 -3.727 1.00 17.33 44 ASP A CA 1
ATOM 348 C C . ASP A 1 44 ? -31.306 49.209 -5.049 1.00 17.58 44 ASP A C 1
ATOM 349 O O . ASP A 1 44 ? -31.756 49.860 -5.991 1.00 17.40 44 ASP A O 1
ATOM 354 N N . SER A 1 45 ? -31.114 47.892 -5.092 1.00 17.41 45 SER A N 1
ATOM 355 C CA . SER A 1 45 ? -31.377 47.090 -6.289 1.00 18.71 45 SER A CA 1
ATOM 356 C C . SER A 1 45 ? -30.932 47.786 -7.590 1.00 18.02 45 SER A C 1
ATOM 357 O O . SER A 1 45 ? -31.691 47.857 -8.562 1.00 17.48 45 SER A O 1
ATOM 360 N N . ARG A 1 46 ? -29.698 48.296 -7.620 1.00 18.86 46 ARG A N 1
ATOM 361 C CA . ARG A 1 46 ? -29.319 49.202 -8.705 1.00 18.40 46 ARG A CA 1
ATOM 362 C C . ARG A 1 46 ? -29.398 48.546 -10.082 1.00 18.02 46 ARG A C 1
ATOM 363 O O . ARG A 1 46 ? -29.985 49.114 -11.000 1.00 17.27 46 ARG A O 1
ATOM 371 N N . VAL A 1 47 ? -28.791 47.369 -10.219 1.00 18.43 47 VAL A N 1
ATOM 372 C CA . VAL A 1 47 ? -29.093 46.467 -11.321 1.00 19.15 47 VAL A CA 1
ATOM 373 C C . VAL A 1 47 ? -29.836 45.297 -10.685 1.00 20.26 47 VAL A C 1
ATOM 374 O O . VAL A 1 47 ? -29.264 44.569 -9.864 1.00 21.88 47 VAL A O 1
ATOM 378 N N . PRO A 1 48 ? -31.128 45.125 -11.039 1.00 20.36 48 PRO A N 1
ATOM 379 C CA . PRO A 1 48 ? -31.918 44.017 -10.491 1.00 20.32 48 PRO A CA 1
ATOM 380 C C . PRO A 1 48 ? -31.221 42.689 -10.730 1.00 20.21 48 PRO A C 1
ATOM 381 O O . PRO A 1 48 ? -30.530 42.526 -11.750 1.00 21.78 48 PRO A O 1
ATOM 385 N N . ALA A 1 49 ? -31.416 41.757 -9.798 1.00 19.82 49 ALA A N 1
ATOM 386 C CA . ALA A 1 49 ? -30.681 40.498 -9.760 1.00 19.63 49 ALA A CA 1
ATOM 387 C C . ALA A 1 49 ? -30.908 39.585 -10.977 1.00 19.61 49 ALA A C 1
ATOM 388 O O . ALA A 1 49 ? -29.974 38.910 -11.413 1.00 18.90 49 ALA A O 1
ATOM 390 N N . GLU A 1 50 ? -32.140 39.571 -11.502 1.00 19.59 50 GLU A N 1
ATOM 391 C CA . GLU A 1 50 ? -32.499 38.798 -12.698 1.00 18.54 50 GLU A CA 1
ATOM 392 C C . GLU A 1 50 ? -31.689 39.298 -13.897 1.00 19.47 50 GLU A C 1
ATOM 393 O O . GLU A 1 50 ? -31.266 38.504 -14.732 1.00 18.47 50 GLU A O 1
ATOM 399 N N . ARG A 1 51 ? -31.520 40.621 -13.974 1.00 19.15 51 ARG A N 1
ATOM 400 C CA . ARG A 1 51 ? -30.770 41.299 -15.042 1.00 19.51 51 ARG A CA 1
ATOM 401 C C . ARG A 1 51 ? -29.302 40.912 -15.028 1.00 18.41 51 ARG A C 1
ATOM 402 O O . ARG A 1 51 ? -28.727 40.586 -16.064 1.00 18.27 51 ARG A O 1
ATOM 410 N N . LEU A 1 52 ? -28.715 40.965 -13.839 1.00 17.22 52 LEU A N 1
ATOM 411 C CA . LEU A 1 52 ? -27.319 40.633 -13.599 1.00 17.59 52 LEU A CA 1
ATOM 412 C C . LEU A 1 52 ? -26.984 39.172 -13.891 1.00 18.99 52 LEU A C 1
ATOM 413 O O . LEU A 1 52 ? -25.884 38.874 -14.354 1.00 19.33 52 LEU A O 1
ATOM 418 N N . THR A 1 53 ? -27.944 38.283 -13.631 1.00 19.62 53 THR A N 1
ATOM 419 C CA . THR A 1 53 ? -27.732 36.832 -13.651 1.00 20.63 53 THR A CA 1
ATOM 420 C C . THR A 1 53 ? -28.300 36.093 -14.872 1.00 21.50 53 THR A C 1
ATOM 421 O O . THR A 1 53 ? -27.857 34.977 -15.184 1.00 21.51 53 THR A O 1
ATOM 425 N N . GLY A 1 54 ? -29.283 36.700 -15.538 1.00 21.37 54 GLY A N 1
ATOM 426 C CA . GLY A 1 54 ? -29.985 36.052 -16.643 1.00 22.57 54 GLY A CA 1
ATOM 427 C C . GLY A 1 54 ? -31.008 35.016 -16.196 1.00 23.93 54 GLY A C 1
ATOM 428 O O . GLY A 1 54 ? -31.364 34.111 -16.956 1.00 23.97 54 GLY A O 1
ATOM 429 N N . LEU A 1 55 ? -31.497 35.154 -14.968 1.00 24.58 55 LEU A N 1
ATOM 430 C CA . LEU A 1 55 ? -32.494 34.226 -14.431 1.00 26.29 55 LEU A CA 1
ATOM 431 C C . LEU A 1 55 ? -33.907 34.811 -14.511 1.00 27.21 55 LEU A C 1
ATOM 432 O O . LEU A 1 55 ? -34.345 35.501 -13.599 1.00 28.00 55 LEU A O 1
ATOM 437 N N . TYR A 1 56 ? -34.618 34.517 -15.600 1.00 29.02 56 TYR A N 1
ATOM 438 C CA . TYR A 1 56 ? -35.901 35.176 -15.888 1.00 31.25 56 TYR A CA 1
ATOM 439 C C . TYR A 1 56 ? -37.161 34.331 -15.666 1.00 33.31 56 TYR A C 1
ATOM 440 O O . TYR A 1 56 ? -38.264 34.726 -16.069 1.00 37.12 56 TYR A O 1
ATOM 449 N N . SER A 1 57 ? -37.000 33.184 -15.012 1.00 32.39 57 SER A N 1
ATOM 450 C CA . SER A 1 57 ? -38.128 32.297 -14.733 1.00 31.06 57 SER A CA 1
ATOM 451 C C . SER A 1 57 ? -38.191 31.947 -13.243 1.00 28.87 57 SER A C 1
ATOM 452 O O . SER A 1 57 ? -38.021 30.788 -12.870 1.00 27.51 57 SER A O 1
ATOM 455 N N . GLY A 1 58 ? -38.424 32.959 -12.406 1.00 27.89 58 GLY A N 1
ATOM 456 C CA . GLY A 1 58 ? -38.551 32.786 -10.948 1.00 25.71 58 GLY A CA 1
ATOM 457 C C . GLY A 1 58 ? -37.566 31.867 -10.235 1.00 23.88 58 GLY A C 1
ATOM 458 O O . GLY A 1 58 ? -37.941 31.190 -9.274 1.00 23.84 58 GLY A O 1
ATOM 459 N N . GLU A 1 59 ? -36.307 31.862 -10.679 1.00 23.39 59 GLU A N 1
ATOM 460 C CA . GLU A 1 59 ? -35.279 30.945 -10.139 1.00 20.86 59 GLU A CA 1
ATOM 461 C C . GLU A 1 59 ? -34.527 31.495 -8.916 1.00 19.22 59 GLU A C 1
ATOM 462 O O . GLU A 1 59 ? -33.928 30.722 -8.161 1.00 17.70 59 GLU A O 1
ATOM 468 N N . LEU A 1 60 ? -34.536 32.820 -8.734 1.00 18.27 60 LEU A N 1
ATOM 469 C CA . LEU A 1 60 ? -33.960 33.459 -7.542 1.00 18.74 60 LEU A CA 1
ATOM 470 C C . LEU A 1 60 ? -34.996 33.512 -6.409 1.00 18.67 60 LEU A C 1
ATOM 471 O O . LEU A 1 60 ? -36.147 33.867 -6.638 1.00 20.72 60 LEU A O 1
ATOM 476 N N . PHE A 1 61 ? -34.593 33.132 -5.202 1.00 17.80 61 PHE A N 1
ATOM 477 C CA . PHE A 1 61 ? -35.303 33.541 -3.975 1.00 17.40 61 PHE A CA 1
ATOM 478 C C . PHE A 1 61 ? -34.531 34.779 -3.553 1.00 17.31 61 PHE A C 1
ATOM 479 O O . PHE A 1 61 ? -33.294 34.767 -3.529 1.00 18.12 61 PHE A O 1
ATOM 487 N N . VAL A 1 62 ? -35.244 35.854 -3.244 1.00 17.35 62 VAL A N 1
ATOM 488 C CA . VAL A 1 62 ? -34.563 37.133 -3.034 1.00 17.07 62 VAL A CA 1
ATOM 489 C C . VAL A 1 62 ? -34.850 37.757 -1.674 1.00 16.58 62 VAL A C 1
ATOM 490 O O . VAL A 1 62 ? -35.992 37.827 -1.243 1.00 16.50 62 VAL A O 1
ATOM 494 N N . HIS A 1 63 ? -33.791 38.205 -1.001 1.00 16.00 63 HIS A N 1
ATOM 495 C CA . HIS A 1 63 ? -33.928 39.018 0.198 1.00 14.66 63 HIS A CA 1
ATOM 496 C C . HIS A 1 63 ? -33.283 40.359 -0.078 1.00 14.24 63 HIS A C 1
ATOM 497 O O . HIS A 1 63 ? -32.204 40.422 -0.679 1.00 15.28 63 HIS A O 1
ATOM 504 N N . ARG A 1 64 ? -33.951 41.433 0.320 1.00 13.78 64 ARG A N 1
ATOM 505 C CA . ARG A 1 64 ? -33.307 42.757 0.281 1.00 13.51 64 ARG A CA 1
ATOM 506 C C . ARG A 1 64 ? -33.517 43.546 1.571 1.00 13.11 64 ARG A C 1
ATOM 507 O O . ARG A 1 64 ? -34.504 43.362 2.271 1.00 12.72 64 ARG A O 1
ATOM 515 N N . ASN A 1 65 ? -32.586 44.460 1.828 1.00 13.70 65 ASN A N 1
ATOM 516 C CA . ASN A 1 65 ? -32.539 45.279 3.019 1.00 14.32 65 ASN A CA 1
ATOM 517 C C . ASN A 1 65 ? -31.435 46.283 2.724 1.00 14.72 65 ASN A C 1
ATOM 518 O O . ASN A 1 65 ? -30.852 46.231 1.644 1.00 15.29 65 ASN A O 1
ATOM 523 N N . VAL A 1 66 ? -31.130 47.180 3.656 1.00 15.82 66 VAL A N 1
ATOM 524 C CA . VAL A 1 66 ? -30.160 48.263 3.379 1.00 15.15 66 VAL A CA 1
ATOM 525 C C . VAL A 1 66 ? -28.703 47.860 3.628 1.00 14.81 66 VAL A C 1
ATOM 526 O O . VAL A 1 66 ? -28.341 47.412 4.722 1.00 15.30 66 VAL A O 1
ATOM 530 N N . ALA A 1 67 ? -27.881 48.036 2.591 1.00 14.14 67 ALA A N 1
ATOM 531 C CA . ALA A 1 67 ? -26.487 47.556 2.555 1.00 13.92 67 ALA A CA 1
ATOM 532 C C . ALA A 1 67 ? -26.362 46.045 2.754 1.00 13.38 67 ALA A C 1
ATOM 533 O O . ALA A 1 67 ? -25.324 45.538 3.239 1.00 13.97 67 ALA A O 1
ATOM 535 N N . ASN A 1 68 ? -27.394 45.318 2.332 1.00 13.17 68 ASN A N 1
ATOM 536 C CA . ASN A 1 68 ? -27.272 43.853 2.148 1.00 12.53 68 ASN A CA 1
ATOM 537 C C . ASN A 1 68 ? -26.594 43.126 3.314 1.00 12.68 68 ASN A C 1
ATOM 538 O O . ASN A 1 68 ? -25.594 42.399 3.135 1.00 13.76 68 ASN A O 1
ATOM 543 N N . GLN A 1 69 ? -27.179 43.295 4.504 1.00 13.32 69 GLN A N 1
ATOM 544 C CA . GLN A 1 69 ? -26.676 42.713 5.752 1.00 13.31 69 GLN A CA 1
ATOM 545 C C . GLN A 1 69 ? -27.200 41.295 6.040 1.00 13.19 69 GLN A C 1
ATOM 546 O O . GLN A 1 69 ? -28.295 40.919 5.619 1.00 12.64 69 GLN A O 1
ATOM 552 N N . VAL A 1 70 ? -26.374 40.518 6.728 1.00 13.08 70 VAL A N 1
ATOM 553 C CA . VAL A 1 70 ? -26.751 39.241 7.359 1.00 12.73 70 VAL A CA 1
ATOM 554 C C . VAL A 1 70 ? -26.371 39.509 8.824 1.00 12.47 70 VAL A C 1
ATOM 555 O O . VAL A 1 70 ? -25.317 39.086 9.333 1.00 12.06 70 VAL A O 1
ATOM 559 N N . ILE A 1 71 ? -27.180 40.340 9.469 1.00 12.57 71 ILE A N 1
ATOM 560 C CA . ILE A 1 71 ? -26.912 40.746 10.856 1.00 13.11 71 ILE A CA 1
ATOM 561 C C . ILE A 1 71 ? -27.167 39.558 11.760 1.00 13.51 71 ILE A C 1
ATOM 562 O O . ILE A 1 71 ? -28.159 38.871 11.576 1.00 13.89 71 ILE A O 1
ATOM 567 N N . HIS A 1 72 ? -26.295 39.354 12.747 1.00 14.36 72 HIS A N 1
ATOM 568 C CA . HIS A 1 72 ? -26.328 38.145 13.585 1.00 14.81 72 HIS A CA 1
ATOM 569 C C . HIS A 1 72 ? -27.722 37.774 14.084 1.00 14.56 72 HIS A C 1
ATOM 570 O O . HIS A 1 72 ? -28.046 36.600 14.190 1.00 15.07 72 HIS A O 1
ATOM 577 N N . THR A 1 73 ? -28.556 38.774 14.380 1.00 15.04 73 THR A N 1
ATOM 578 C CA . THR A 1 73 ? -29.836 38.499 15.039 1.00 15.13 73 THR A CA 1
ATOM 579 C C . THR A 1 73 ? -31.023 39.151 14.356 1.00 15.50 73 THR A C 1
ATOM 580 O O . THR A 1 73 ? -32.081 39.377 14.961 1.00 14.72 73 THR A O 1
ATOM 584 N N . ASP A 1 74 ? -30.849 39.452 13.080 1.00 14.98 74 ASP A N 1
ATOM 585 C CA . ASP A 1 74 ? -31.974 39.905 12.314 1.00 15.52 74 ASP A CA 1
ATOM 586 C C . ASP A 1 74 ? -32.738 38.664 11.880 1.00 15.29 74 ASP A C 1
ATOM 587 O O . ASP A 1 74 ? -32.270 37.917 10.991 1.00 15.64 74 ASP A O 1
ATOM 592 N N . LEU A 1 75 ? -33.888 38.444 12.520 1.00 14.13 75 LEU A N 1
ATOM 593 C CA . LEU A 1 75 ? -34.719 37.272 12.247 1.00 14.12 75 LEU A CA 1
ATOM 594 C C . LEU A 1 75 ? -35.362 37.332 10.862 1.00 13.24 75 LEU A C 1
ATOM 595 O O . LEU A 1 75 ? -35.561 36.298 10.234 1.00 13.90 75 LEU A O 1
ATOM 600 N N . ASN A 1 76 ? -35.683 38.531 10.377 1.00 12.43 76 ASN A N 1
ATOM 601 C CA . ASN A 1 76 ? -36.159 38.674 8.986 1.00 12.11 76 ASN A CA 1
ATOM 602 C C . ASN A 1 76 ? -35.243 37.991 7.952 1.00 12.69 76 ASN A C 1
ATOM 603 O O . ASN A 1 76 ? -35.671 37.082 7.207 1.00 12.33 76 ASN A O 1
ATOM 608 N N . CYS A 1 77 ? -33.986 38.423 7.892 1.00 12.23 77 CYS A N 1
ATOM 609 C CA . CYS A 1 77 ? -33.029 37.792 7.002 1.00 12.53 77 CYS A CA 1
ATOM 610 C C . CYS A 1 77 ? -32.805 36.334 7.382 1.00 11.49 77 CYS A C 1
ATOM 611 O O . CYS A 1 77 ? -32.846 35.463 6.511 1.00 11.14 77 CYS A O 1
ATOM 614 N N . LEU A 1 78 ? -32.578 36.063 8.673 1.00 10.33 78 LEU A N 1
ATOM 615 C CA . LEU A 1 78 ? -32.326 34.678 9.113 1.00 9.89 78 LEU A CA 1
ATOM 616 C C . LEU A 1 78 ? -33.440 33.721 8.687 1.00 9.22 78 LEU A C 1
ATOM 617 O O . LEU A 1 78 ? -33.171 32.558 8.427 1.00 8.92 78 LEU A O 1
ATOM 622 N N . SER A 1 79 ? -34.692 34.199 8.674 1.00 9.23 79 SER A N 1
ATOM 623 C CA . SER A 1 79 ? -35.839 33.341 8.361 1.00 9.04 79 SER A CA 1
ATOM 624 C C . SER A 1 79 ? -35.812 33.093 6.872 1.00 9.65 79 SER A C 1
ATOM 625 O O . SER A 1 79 ? -36.046 31.968 6.428 1.00 9.61 79 SER A O 1
ATOM 628 N N . VAL A 1 80 ? -35.480 34.132 6.111 1.00 10.23 80 VAL A N 1
ATOM 629 C CA . VAL A 1 80 ? -35.333 34.007 4.633 1.00 10.95 80 VAL A CA 1
ATOM 630 C C . VAL A 1 80 ? -34.471 32.793 4.259 1.00 11.11 80 VAL A C 1
ATOM 631 O O . VAL A 1 80 ? -34.870 31.935 3.443 1.00 11.55 80 VAL A O 1
ATOM 635 N N . VAL A 1 81 ? -33.272 32.774 4.835 1.00 11.53 81 VAL A N 1
ATOM 636 C CA . VAL A 1 81 ? -32.246 31.744 4.649 1.00 11.63 81 VAL A CA 1
ATOM 637 C C . VAL A 1 81 ? -32.688 30.343 5.042 1.00 11.42 81 VAL A C 1
ATOM 638 O O . VAL A 1 81 ? -32.446 29.370 4.297 1.00 11.47 81 VAL A O 1
ATOM 642 N N . GLN A 1 82 ? -33.269 30.235 6.233 1.00 10.95 82 GLN A N 1
ATOM 643 C CA . GLN A 1 82 ? -33.759 28.949 6.738 1.00 11.62 82 GLN A CA 1
ATOM 644 C C . GLN A 1 82 ? -34.890 28.408 5.834 1.00 11.58 82 GLN A C 1
ATOM 645 O O . GLN A 1 82 ? -34.822 27.266 5.387 1.00 11.83 82 GLN A O 1
ATOM 651 N N . TYR A 1 83 ? -35.894 29.229 5.526 1.00 11.67 83 TYR A N 1
ATOM 652 C CA . TYR A 1 83 ? -36.920 28.835 4.551 1.00 11.89 83 TYR A CA 1
ATOM 653 C C . TYR A 1 83 ? -36.338 28.488 3.182 1.00 11.78 83 TYR A C 1
ATOM 654 O O . TYR A 1 83 ? -36.828 27.560 2.515 1.00 11.92 83 TYR A O 1
ATOM 663 N N . ALA A 1 84 ? -35.311 29.231 2.763 1.00 11.52 84 ALA A N 1
ATOM 664 C CA . ALA A 1 84 ? -34.632 28.992 1.499 1.00 12.23 84 ALA A CA 1
ATOM 665 C C . ALA A 1 84 ? -33.942 27.621 1.530 1.00 12.84 84 ALA A C 1
ATOM 666 O O . ALA A 1 84 ? -34.278 26.737 0.730 1.00 13.46 84 ALA A O 1
ATOM 668 N N . VAL A 1 85 ? -33.008 27.455 2.470 1.00 13.12 85 VAL A N 1
ATOM 669 C CA . VAL A 1 85 ? -32.241 26.214 2.615 1.00 13.75 85 VAL A CA 1
ATOM 670 C C . VAL A 1 85 ? -33.084 24.999 3.086 1.00 14.25 85 VAL A C 1
ATOM 671 O O . VAL A 1 85 ? -33.188 24.016 2.357 1.00 14.67 85 VAL A O 1
ATOM 675 N N . ASP A 1 86 ? -33.659 25.058 4.295 1.00 15.29 86 ASP A N 1
ATOM 676 C CA . ASP A 1 86 ? -34.354 23.885 4.868 1.00 16.06 86 ASP A CA 1
ATOM 677 C C . ASP A 1 86 ? -35.633 23.452 4.163 1.00 16.75 86 ASP A C 1
ATOM 678 O O . ASP A 1 86 ? -35.970 22.255 4.188 1.00 16.12 86 ASP A O 1
ATOM 683 N N . VAL A 1 87 ? -36.344 24.399 3.546 1.00 16.37 87 VAL A N 1
ATOM 684 C CA . VAL A 1 87 ? -37.648 24.091 2.942 1.00 17.16 87 VAL A CA 1
ATOM 685 C C . VAL A 1 87 ? -37.598 24.017 1.407 1.00 18.04 87 VAL A C 1
ATOM 686 O O . VAL A 1 87 ? -38.163 23.102 0.808 1.00 17.19 87 VAL A O 1
ATOM 690 N N . LEU A 1 88 ? -36.906 24.960 0.776 1.00 18.16 88 LEU A N 1
ATOM 691 C CA . LEU A 1 88 ? -36.918 25.029 -0.686 1.00 20.14 88 LEU A CA 1
ATOM 692 C C . LEU A 1 88 ? -35.684 24.374 -1.325 1.00 21.48 88 LEU A C 1
ATOM 693 O O . LEU A 1 88 ? -35.522 24.388 -2.547 1.00 23.68 88 LEU A O 1
ATOM 698 N N . GLN A 1 89 ? -34.835 23.794 -0.477 1.00 23.02 89 GLN A N 1
ATOM 699 C CA . GLN A 1 89 ? -33.568 23.165 -0.879 1.00 24.43 89 GLN A CA 1
ATOM 700 C C . GLN A 1 89 ? -32.759 23.977 -1.905 1.00 24.22 89 GLN A C 1
ATOM 701 O O . GLN A 1 89 ? -32.374 23.446 -2.956 1.00 23.94 89 GLN A O 1
ATOM 707 N N . VAL A 1 90 ? -32.511 25.256 -1.623 1.00 22.27 90 VAL A N 1
ATOM 708 C CA . VAL A 1 90 ? -31.527 26.003 -2.426 1.00 20.82 90 VAL A CA 1
ATOM 709 C C . VAL A 1 90 ? -30.152 25.464 -2.048 1.00 18.96 90 VAL A C 1
ATOM 710 O O . VAL A 1 90 ? -29.875 25.195 -0.880 1.00 17.48 90 VAL A O 1
ATOM 714 N N . LYS A 1 91 ? -29.299 25.290 -3.035 1.00 17.70 91 LYS A N 1
ATOM 715 C CA . LYS A 1 91 ? -27.954 24.804 -2.751 1.00 17.49 91 LYS A CA 1
ATOM 716 C C . LYS A 1 91 ? -26.946 25.951 -2.876 1.00 16.82 91 LYS A C 1
ATOM 717 O O . LYS A 1 91 ? -25.731 25.750 -2.730 1.00 16.08 91 LYS A O 1
ATOM 723 N N . HIS A 1 92 ? -27.477 27.158 -3.100 1.00 16.96 92 HIS A N 1
ATOM 724 C CA . HIS A 1 92 ? -26.665 28.378 -3.278 1.00 17.62 92 HIS A CA 1
ATOM 725 C C . HIS A 1 92 ? -27.302 29.605 -2.630 1.00 17.67 92 HIS A C 1
ATOM 726 O O . HIS A 1 92 ? -28.479 29.906 -2.869 1.00 18.63 92 HIS A O 1
ATOM 733 N N . ILE A 1 93 ? -26.525 30.297 -1.800 1.00 17.92 93 ILE A N 1
ATOM 734 C CA . ILE A 1 93 ? -26.922 31.584 -1.227 1.00 17.35 93 ILE A CA 1
ATOM 735 C C . ILE A 1 93 ? -25.889 32.606 -1.672 1.00 18.49 93 ILE A C 1
ATOM 736 O O . ILE A 1 93 ? -24.682 32.343 -1.596 1.00 19.71 93 ILE A O 1
ATOM 741 N N . ILE A 1 94 ? -26.364 33.771 -2.117 1.00 18.25 94 ILE A N 1
ATOM 742 C CA . ILE A 1 94 ? -25.516 34.799 -2.707 1.00 17.75 94 ILE A CA 1
ATOM 743 C C . ILE A 1 94 ? -25.667 36.123 -1.950 1.00 17.60 94 ILE A C 1
ATOM 744 O O . ILE A 1 94 ? -26.741 36.727 -1.944 1.00 17.49 94 ILE A O 1
ATOM 749 N N . VAL A 1 95 ? -24.601 36.576 -1.306 1.00 18.40 95 VAL A N 1
ATOM 750 C CA . VAL A 1 95 ? -24.601 37.946 -0.791 1.00 19.01 95 VAL A CA 1
ATOM 751 C C . VAL A 1 95 ? -23.999 38.827 -1.883 1.00 19.37 95 VAL A C 1
ATOM 752 O O . VAL A 1 95 ? -22.859 38.620 -2.280 1.00 20.15 95 VAL A O 1
ATOM 756 N N . CYS A 1 96 ? -24.772 39.787 -2.389 1.00 19.21 96 CYS A N 1
ATOM 757 C CA . CYS A 1 96 ? -24.291 40.695 -3.433 1.00 18.40 96 CYS A CA 1
ATOM 758 C C . CYS A 1 96 ? -24.227 42.125 -2.934 1.00 17.34 96 CYS A C 1
ATOM 759 O O . CYS A 1 96 ? -25.237 42.684 -2.527 1.00 17.26 96 CYS A O 1
ATOM 762 N N . GLY A 1 97 ? -23.040 42.719 -2.976 1.00 17.00 97 GLY A N 1
ATOM 763 C CA . GLY A 1 97 ? -22.907 44.154 -2.718 1.00 17.30 97 GLY A CA 1
ATOM 764 C C . GLY A 1 97 ? -22.774 44.960 -3.995 1.00 17.12 97 GLY A C 1
ATOM 765 O O . GLY A 1 97 ? -22.618 44.406 -5.080 1.00 18.11 97 GLY A O 1
ATOM 766 N N . HIS A 1 98 ? -22.821 46.279 -3.875 1.00 16.72 98 HIS A N 1
ATOM 767 C CA . HIS A 1 98 ? -22.691 47.122 -5.055 1.00 16.80 98 HIS A CA 1
ATOM 768 C C . HIS A 1 98 ? -22.020 48.441 -4.695 1.00 16.67 98 HIS A C 1
ATOM 769 O O . HIS A 1 98 ? -22.106 48.899 -3.550 1.00 16.78 98 HIS A O 1
ATOM 776 N N . TYR A 1 99 ? -21.337 49.028 -5.674 1.00 17.00 99 TYR A N 1
ATOM 777 C CA . TYR A 1 99 ? -20.759 50.360 -5.554 1.00 17.77 99 TYR A CA 1
ATOM 778 C C . TYR A 1 99 ? -21.878 51.411 -5.541 1.00 18.17 99 TYR A C 1
ATOM 779 O O . TYR A 1 99 ? -23.045 51.086 -5.809 1.00 17.14 99 TYR A O 1
ATOM 788 N N . GLY A 1 100 ? -21.531 52.660 -5.225 1.00 17.81 100 GLY A N 1
ATOM 789 C CA . GLY A 1 100 ? -22.534 53.705 -5.050 1.00 17.79 100 GLY A CA 1
ATOM 790 C C . GLY A 1 100 ? -23.696 53.157 -4.242 1.00 19.00 100 GLY A C 1
ATOM 791 O O . GLY A 1 100 ? -24.789 52.930 -4.782 1.00 18.38 100 GLY A O 1
ATOM 792 N N . CYS A 1 101 ? -23.431 52.895 -2.961 1.00 19.70 101 CYS A N 1
ATOM 793 C CA . CYS A 1 101 ? -24.437 52.377 -2.026 1.00 19.47 101 CYS A CA 1
ATOM 794 C C . CYS A 1 101 ? -24.709 53.387 -0.909 1.00 19.15 101 CYS A C 1
ATOM 795 O O . CYS A 1 101 ? -23.809 53.737 -0.129 1.00 20.01 101 CYS A O 1
ATOM 798 N N . GLY A 1 102 ? -25.951 53.870 -0.856 1.00 18.84 102 GLY A N 1
ATOM 799 C CA . GLY A 1 102 ? -26.389 54.848 0.147 1.00 18.76 102 GLY A CA 1
ATOM 800 C C . GLY A 1 102 ? -26.030 54.516 1.586 1.00 17.98 102 GLY A C 1
ATOM 801 O O . GLY A 1 102 ? -25.559 55.383 2.328 1.00 17.96 102 GLY A O 1
ATOM 802 N N . GLY A 1 103 ? -26.198 53.253 1.963 1.00 17.73 103 GLY A N 1
ATOM 803 C CA . GLY A 1 103 ? -25.943 52.832 3.335 1.00 18.19 103 GLY A CA 1
ATOM 804 C C . GLY A 1 103 ? -24.475 52.882 3.699 1.00 18.27 103 GLY A C 1
ATOM 805 O O . GLY A 1 103 ? -24.102 53.409 4.753 1.00 17.87 103 GLY A O 1
ATOM 806 N N . VAL A 1 104 ? -23.654 52.326 2.812 1.00 18.20 104 VAL A N 1
ATOM 807 C CA . VAL A 1 104 ? -22.205 52.194 3.017 1.00 18.17 104 VAL A CA 1
ATOM 808 C C . VAL A 1 104 ? -21.508 53.544 3.201 1.00 18.64 104 VAL A C 1
ATOM 809 O O . VAL A 1 104 ? -20.656 53.694 4.086 1.00 17.87 104 VAL A O 1
ATOM 813 N N . THR A 1 105 ? -21.889 54.519 2.381 1.00 19.55 105 THR A N 1
ATOM 814 C CA . THR A 1 105 ? -21.427 55.911 2.539 1.00 20.36 105 THR A CA 1
ATOM 815 C C . THR A 1 105 ? -21.881 56.588 3.857 1.00 20.25 105 THR A C 1
ATOM 816 O O . THR A 1 105 ? -21.148 57.411 4.423 1.00 20.92 105 THR A O 1
ATOM 820 N N . ALA A 1 106 ? -23.079 56.249 4.330 1.00 20.68 106 ALA A N 1
ATOM 821 C CA . ALA A 1 106 ? -23.565 56.709 5.633 1.00 21.26 106 ALA A CA 1
ATOM 822 C C . ALA A 1 106 ? -22.803 56.082 6.805 1.00 22.59 106 ALA A C 1
ATOM 823 O O . ALA A 1 106 ? -22.557 56.744 7.817 1.00 21.88 106 ALA A O 1
ATOM 825 N N . ALA A 1 107 ? -22.422 54.810 6.659 1.00 22.96 107 ALA A N 1
ATOM 826 C CA . ALA A 1 107 ? -21.681 54.095 7.698 1.00 24.50 107 ALA A CA 1
ATOM 827 C C . ALA A 1 107 ? -20.311 54.719 7.983 1.00 25.29 107 ALA A C 1
ATOM 828 O O . ALA A 1 107 ? -19.785 54.602 9.096 1.00 27.07 107 ALA A O 1
ATOM 830 N N . ILE A 1 108 ? -19.752 55.382 6.971 1.00 25.77 108 ILE A N 1
ATOM 831 C CA . ILE A 1 108 ? -18.467 56.070 7.083 1.00 25.48 108 ILE A CA 1
ATOM 832 C C . ILE A 1 108 ? -18.643 57.510 7.559 1.00 26.13 108 ILE A C 1
ATOM 833 O O . ILE A 1 108 ? -18.008 57.927 8.533 1.00 25.27 108 ILE A O 1
ATOM 838 N N . ASP A 1 109 ? -19.486 58.265 6.852 1.00 26.34 109 ASP A N 1
ATOM 839 C CA . ASP A 1 109 ? -19.595 59.709 7.062 1.00 27.64 109 ASP A CA 1
ATOM 840 C C . ASP A 1 109 ? -20.520 60.076 8.226 1.00 28.04 109 ASP A C 1
ATOM 841 O O . ASP A 1 109 ? -20.599 61.245 8.607 1.00 29.23 109 ASP A O 1
ATOM 846 N N . ASN A 1 110 ? -21.222 59.079 8.771 1.00 27.55 110 ASN A N 1
ATOM 847 C CA . ASN A 1 110 ? -21.989 59.223 10.019 1.00 27.22 110 ASN A CA 1
ATOM 848 C C . ASN A 1 110 ? -23.056 60.353 10.030 1.00 25.66 110 ASN A C 1
ATOM 849 O O . ASN A 1 110 ? -23.240 61.018 11.063 1.00 25.72 110 ASN A O 1
ATOM 854 N N . PRO A 1 111 ? -23.751 60.585 8.892 1.00 25.22 111 PRO A N 1
ATOM 855 C CA . PRO A 1 111 ? -24.790 61.613 8.853 1.00 24.65 111 PRO A CA 1
ATOM 856 C C . PRO A 1 111 ? -25.993 61.290 9.733 1.00 25.26 111 PRO A C 1
ATOM 857 O O . PRO A 1 111 ? -26.268 60.126 10.004 1.00 24.17 111 PRO A O 1
ATOM 861 N N . GLN A 1 112 ? -26.706 62.332 10.142 1.00 25.11 112 GLN A N 1
ATOM 862 C CA . GLN A 1 112 ? -27.932 62.211 10.908 1.00 27.57 112 GLN A CA 1
ATOM 863 C C . GLN A 1 112 ? -29.088 61.869 9.965 1.00 27.12 112 GLN A C 1
ATOM 864 O O . GLN A 1 112 ? -29.629 62.746 9.290 1.00 30.39 112 GLN A O 1
ATOM 870 N N . LEU A 1 113 ? -29.467 60.599 9.904 1.00 25.18 113 LEU A N 1
ATOM 871 C CA . LEU A 1 113 ? -30.511 60.192 8.958 1.00 23.90 113 LEU A CA 1
ATOM 872 C C . LEU A 1 113 ? -31.794 59.724 9.634 1.00 22.32 113 LEU A C 1
ATOM 873 O O . LEU A 1 113 ? -32.747 59.361 8.957 1.00 22.18 113 LEU A O 1
ATOM 878 N N . GLY A 1 114 ? -31.809 59.725 10.964 1.00 21.14 114 GLY A N 1
ATOM 879 C CA . GLY A 1 114 ? -32.901 59.127 11.723 1.00 18.85 114 GLY A CA 1
ATOM 880 C C . GLY A 1 114 ? -32.712 57.645 12.028 1.00 18.23 114 GLY A C 1
ATOM 881 O O . GLY A 1 114 ? -31.583 57.151 12.096 1.00 17.07 114 GLY A O 1
ATOM 882 N N . LEU A 1 115 ? -33.832 56.943 12.162 1.00 17.79 115 LEU A N 1
ATOM 883 C CA . LEU A 1 115 ? -33.888 55.570 12.701 1.00 18.42 115 LEU A CA 1
ATOM 884 C C . LEU A 1 115 ? -32.939 54.564 12.034 1.00 18.60 115 LEU A C 1
ATOM 885 O O . LEU A 1 115 ? -32.381 53.683 12.698 1.00 18.98 115 LEU A O 1
ATOM 890 N N . ILE A 1 116 ? -32.776 54.710 10.719 1.00 18.37 116 ILE A N 1
ATOM 891 C CA . ILE A 1 116 ? -31.824 53.947 9.909 1.00 17.67 116 ILE A CA 1
ATOM 892 C C . ILE A 1 116 ? -30.396 53.969 10.452 1.00 18.34 116 ILE A C 1
ATOM 893 O O . ILE A 1 116 ? -29.634 53.036 10.202 1.00 18.89 116 ILE A O 1
ATOM 898 N N . ASN A 1 117 ? -30.034 55.014 11.207 1.00 18.41 117 ASN A N 1
ATOM 899 C CA . ASN A 1 117 ? -28.698 55.121 11.813 1.00 19.31 117 ASN A CA 1
ATOM 900 C C . ASN A 1 117 ? -28.276 53.872 12.577 1.00 19.06 117 ASN A C 1
ATOM 901 O O . ASN A 1 117 ? -27.099 53.513 12.593 1.00 20.13 117 ASN A O 1
ATOM 906 N N . ASN A 1 118 ? -29.246 53.235 13.228 1.00 18.52 118 ASN A N 1
ATOM 907 C CA . ASN A 1 118 ? -28.965 52.124 14.125 1.00 18.25 118 ASN A CA 1
ATOM 908 C C . ASN A 1 118 ? -28.519 50.922 13.314 1.00 16.96 118 ASN A C 1
ATOM 909 O O . ASN A 1 118 ? -27.465 50.354 13.595 1.00 16.70 118 ASN A O 1
ATOM 914 N N . TRP A 1 119 ? -29.302 50.587 12.285 1.00 15.93 119 TRP A N 1
ATOM 915 C CA . TRP A 1 119 ? -28.965 49.552 11.309 1.00 15.31 119 TRP A CA 1
ATOM 916 C C . TRP A 1 119 ? -27.535 49.726 10.754 1.00 15.86 119 TRP A C 1
ATOM 917 O O . TRP A 1 119 ? -26.767 48.766 10.687 1.00 16.33 119 TRP A O 1
ATOM 928 N N . LEU A 1 120 ? -27.167 50.952 10.393 1.00 16.39 120 LEU A N 1
ATOM 929 C CA . LEU A 1 120 ? -25.859 51.198 9.768 1.00 17.46 120 LEU A CA 1
ATOM 930 C C . LEU A 1 120 ? -24.674 51.180 10.739 1.00 16.72 120 LEU A C 1
ATOM 931 O O . LEU A 1 120 ? -23.517 51.187 10.314 1.00 16.88 120 LEU A O 1
ATOM 936 N N . LEU A 1 121 ? -24.959 51.155 12.040 1.00 16.21 121 LEU A N 1
ATOM 937 C CA . LEU A 1 121 ? -23.907 51.001 13.027 1.00 16.03 121 LEU A CA 1
ATOM 938 C C . LEU A 1 121 ? -23.234 49.624 12.912 1.00 15.64 121 LEU A C 1
ATOM 939 O O . LEU A 1 121 ? -22.039 49.511 13.163 1.00 14.37 121 LEU A O 1
ATOM 944 N N . HIS A 1 122 ? -23.987 48.591 12.499 1.00 15.46 122 HIS A N 1
ATOM 945 C CA . HIS A 1 122 ? -23.354 47.293 12.164 1.00 15.57 122 HIS A CA 1
ATOM 946 C C . HIS A 1 122 ? -22.298 47.467 11.056 1.00 17.25 122 HIS A C 1
ATOM 947 O O . HIS A 1 122 ? -21.193 46.946 11.185 1.00 17.35 122 HIS A O 1
ATOM 954 N N . ILE A 1 123 ? -22.617 48.220 9.997 1.00 18.66 123 ILE A N 1
ATOM 955 C CA . ILE A 1 123 ? -21.627 48.458 8.929 1.00 20.26 123 ILE A CA 1
ATOM 956 C C . ILE A 1 123 ? -20.507 49.398 9.388 1.00 21.47 123 ILE A C 1
ATOM 957 O O . ILE A 1 123 ? -19.356 49.259 8.937 1.00 21.90 123 ILE A O 1
ATOM 962 N N . ARG A 1 124 ? -20.846 50.330 10.282 1.00 22.76 124 ARG A N 1
ATOM 963 C CA . ARG A 1 124 ? -19.853 51.221 10.916 1.00 22.40 124 ARG A CA 1
ATOM 964 C C . ARG A 1 124 ? -18.869 50.416 11.776 1.00 22.71 124 ARG A C 1
ATOM 965 O O . ARG A 1 124 ? -17.674 50.713 11.788 1.00 23.18 124 ARG A O 1
ATOM 973 N N . ASP A 1 125 ? -19.359 49.395 12.483 1.00 23.20 125 ASP A N 1
ATOM 974 C CA . ASP A 1 125 ? -18.463 48.470 13.181 1.00 23.24 125 ASP A CA 1
ATOM 975 C C . ASP A 1 125 ? -17.351 48.021 12.217 1.00 23.34 125 ASP A C 1
ATOM 976 O O . ASP A 1 125 ? -16.171 48.153 12.528 1.00 23.24 125 ASP A O 1
ATOM 981 N N . TYR A 1 126 ? -17.734 47.547 11.030 1.00 22.64 126 TYR A N 1
ATOM 982 C CA . TYR A 1 126 ? -16.761 47.078 10.044 1.00 22.91 126 TYR A CA 1
ATOM 983 C C . TYR A 1 126 ? -15.917 48.217 9.454 1.00 23.21 126 TYR A C 1
ATOM 984 O O . TYR A 1 126 ? -14.758 48.009 9.123 1.00 21.84 126 TYR A O 1
ATOM 993 N N . TYR A 1 127 ? -16.499 49.413 9.336 1.00 22.64 127 TYR A N 1
ATOM 994 C CA . TYR A 1 127 ? -15.731 50.599 8.976 1.00 24.73 127 TYR A CA 1
ATOM 995 C C . TYR A 1 127 ? -14.598 50.760 9.981 1.00 23.71 127 TYR A C 1
ATOM 996 O O . TYR A 1 127 ? -13.431 50.765 9.589 1.00 23.64 127 TYR A O 1
ATOM 1005 N N . LEU A 1 128 ? -14.955 50.833 11.269 1.00 23.15 128 LEU A N 1
ATOM 1006 C CA . LEU A 1 128 ? -13.996 51.094 12.339 1.00 23.11 128 LEU A CA 1
ATOM 1007 C C . LEU A 1 128 ? -12.901 50.035 12.370 1.00 23.42 128 LEU A C 1
ATOM 1008 O O . LEU A 1 128 ? -11.725 50.355 12.516 1.00 22.42 128 LEU A O 1
ATOM 1013 N N . LYS A 1 129 ? -13.306 48.779 12.219 1.00 22.43 129 LYS A N 1
ATOM 1014 C CA . LYS A 1 129 ? -12.369 47.674 12.098 1.00 22.12 129 LYS A CA 1
ATOM 1015 C C . LYS A 1 129 ? -11.297 47.953 11.035 1.00 22.08 129 LYS A C 1
ATOM 1016 O O . LYS A 1 129 ? -10.108 47.796 11.299 1.00 22.12 129 LYS A O 1
ATOM 1022 N N . HIS A 1 130 ? -11.718 48.396 9.850 1.00 21.62 130 HIS A N 1
ATOM 1023 C CA . HIS A 1 130 ? -10.819 48.438 8.696 1.00 20.94 130 HIS A CA 1
ATOM 1024 C C . HIS A 1 130 ? -10.349 49.851 8.344 1.00 21.36 130 HIS A C 1
ATOM 1025 O O . HIS A 1 130 ? -9.853 50.102 7.244 1.00 20.65 130 HIS A O 1
ATOM 1032 N N . ARG A 1 131 ? -10.467 50.741 9.320 1.00 21.56 131 ARG A N 1
ATOM 1033 C CA . ARG A 1 131 ? -10.271 52.180 9.147 1.00 22.69 131 ARG A CA 1
ATOM 1034 C C . ARG A 1 131 ? -8.833 52.583 8.785 1.00 22.56 131 ARG A C 1
ATOM 1035 O O . ARG A 1 131 ? -8.628 53.557 8.052 1.00 22.37 131 ARG A O 1
ATOM 1043 N N . GLU A 1 132 ? -7.837 51.840 9.263 1.00 23.48 132 GLU A N 1
ATOM 1044 C CA . GLU A 1 132 ? -6.460 52.146 8.854 1.00 24.63 132 GLU A CA 1
ATOM 1045 C C . GLU A 1 132 ? -6.333 51.938 7.342 1.00 23.68 132 GLU A C 1
ATOM 1046 O O . GLU A 1 132 ? -5.833 52.814 6.636 1.00 24.41 132 GLU A O 1
ATOM 1052 N N . TYR A 1 133 ? -6.828 50.804 6.850 1.00 24.56 133 TYR A N 1
ATOM 1053 C CA . TYR A 1 133 ? -6.780 50.503 5.421 1.00 24.20 133 TYR A CA 1
ATOM 1054 C C . TYR A 1 133 ? -7.548 51.539 4.602 1.00 25.12 133 TYR A C 1
ATOM 1055 O O . TYR A 1 133 ? -7.089 51.966 3.541 1.00 25.02 133 TYR A O 1
ATOM 1064 N N . LEU A 1 134 ? -8.735 51.904 5.081 1.00 24.73 134 LEU A N 1
ATOM 1065 C CA . LEU A 1 134 ? -9.603 52.820 4.363 1.00 25.17 134 LEU A CA 1
ATOM 1066 C C . LEU A 1 134 ? -8.959 54.202 4.220 1.00 25.18 134 LEU A C 1
ATOM 1067 O O . LEU A 1 134 ? -8.810 54.704 3.109 1.00 23.53 134 LEU A O 1
ATOM 1072 N N . ASP A 1 135 ? -8.563 54.786 5.347 1.00 25.50 135 ASP A N 1
ATOM 1073 C CA . ASP A 1 135 ? -7.897 56.090 5.388 1.00 26.59 135 ASP A CA 1
ATOM 1074 C C . ASP A 1 135 ? -6.622 56.219 4.541 1.00 26.24 135 ASP A C 1
ATOM 1075 O O . ASP A 1 135 ? -5.940 57.248 4.597 1.00 27.21 135 ASP A O 1
ATOM 1080 N N . LYS A 1 136 ? -6.295 55.197 3.752 1.00 26.60 136 LYS A N 1
ATOM 1081 C CA . LYS A 1 136 ? -5.146 55.285 2.852 1.00 27.20 136 LYS A CA 1
ATOM 1082 C C . LYS A 1 136 ? -5.557 55.450 1.386 1.00 28.01 136 LYS A C 1
ATOM 1083 O O . LYS A 1 136 ? -4.704 55.619 0.511 1.00 27.86 136 LYS A O 1
ATOM 1085 N N . MET A 1 137 ? -6.865 55.414 1.140 1.00 28.89 137 MET A N 1
ATOM 1086 C CA . MET A 1 137 ? -7.428 55.466 -0.211 1.00 28.94 137 MET A CA 1
ATOM 1087 C C . MET A 1 137 ? -7.990 56.841 -0.533 1.00 28.55 137 MET A C 1
ATOM 1088 O O . MET A 1 137 ? -8.393 57.569 0.373 1.00 29.53 137 MET A O 1
ATOM 1093 N N . PRO A 1 138 ? -8.043 57.196 -1.827 1.00 27.48 138 PRO A N 1
ATOM 1094 C CA . PRO A 1 138 ? -8.745 58.413 -2.208 1.00 27.49 138 PRO A CA 1
ATOM 1095 C C . PRO A 1 138 ? -10.168 58.375 -1.645 1.00 27.48 138 PRO A C 1
ATOM 1096 O O . PRO A 1 138 ? -10.841 57.344 -1.735 1.00 27.48 138 PRO A O 1
ATOM 1100 N N . ALA A 1 139 ? -10.604 59.482 -1.050 1.00 28.60 139 ALA A N 1
ATOM 1101 C CA . ALA A 1 139 ? -11.871 59.541 -0.315 1.00 27.77 139 ALA A CA 1
ATOM 1102 C C . ALA A 1 139 ? -13.077 59.180 -1.177 1.00 26.19 139 ALA A C 1
ATOM 1103 O O . ALA A 1 139 ? -14.121 58.810 -0.659 1.00 27.20 139 ALA A O 1
ATOM 1105 N N . GLU A 1 140 ? -12.900 59.276 -2.490 1.00 24.56 140 GLU A N 1
ATOM 1106 C CA . GLU A 1 140 ? -13.921 58.959 -3.477 1.00 24.46 140 GLU A CA 1
ATOM 1107 C C . GLU A 1 140 ? -14.114 57.453 -3.664 1.00 22.50 140 GLU A C 1
ATOM 1108 O O . GLU A 1 140 ? -15.126 57.018 -4.218 1.00 23.01 140 GLU A O 1
ATOM 1114 N N . ASP A 1 141 ? -13.147 56.671 -3.192 1.00 21.90 141 ASP A N 1
ATOM 1115 C CA . ASP A 1 141 ? -13.132 55.218 -3.369 1.00 20.44 141 ASP A CA 1
ATOM 1116 C C . ASP A 1 141 ? -13.379 54.421 -2.093 1.00 20.03 141 ASP A C 1
ATOM 1117 O O . ASP A 1 141 ? -13.757 53.248 -2.157 1.00 19.71 141 ASP A O 1
ATOM 1122 N N . ARG A 1 142 ? -13.164 55.056 -0.945 1.00 19.79 142 ARG A N 1
ATOM 1123 C CA . ARG A 1 142 ? -13.267 54.408 0.355 1.00 19.70 142 ARG A CA 1
ATOM 1124 C C . ARG A 1 142 ? -14.617 53.743 0.607 1.00 19.16 142 ARG A C 1
ATOM 1125 O O . ARG A 1 142 ? -14.654 52.671 1.202 1.00 18.70 142 ARG A O 1
ATOM 1133 N N . SER A 1 143 ? -15.708 54.378 0.163 1.00 17.94 143 SER A N 1
ATOM 1134 C CA . SER A 1 143 ? -17.030 53.784 0.305 1.00 18.54 143 SER A CA 1
ATOM 1135 C C . SER A 1 143 ? -17.127 52.508 -0.517 1.00 18.01 143 SER A C 1
ATOM 1136 O O . SER A 1 143 ? -17.437 51.459 0.031 1.00 18.69 143 SER A O 1
ATOM 1139 N N . ASP A 1 144 ? -16.820 52.593 -1.812 1.00 18.20 144 ASP A N 1
ATOM 1140 C CA . ASP A 1 144 ? -16.883 51.425 -2.683 1.00 18.79 144 ASP A CA 1
ATOM 1141 C C . ASP A 1 144 ? -16.035 50.269 -2.175 1.00 18.29 144 ASP A C 1
ATOM 1142 O O . ASP A 1 144 ? -16.418 49.105 -2.323 1.00 17.71 144 ASP A O 1
ATOM 1147 N N . LYS A 1 145 ? -14.893 50.598 -1.572 1.00 18.08 145 LYS A N 1
ATOM 1148 C CA . LYS A 1 145 ? -13.980 49.600 -1.003 1.00 18.32 145 LYS A CA 1
ATOM 1149 C C . LYS A 1 145 ? -14.618 48.829 0.147 1.00 18.41 145 LYS A C 1
ATOM 1150 O O . LYS A 1 145 ? -14.572 47.579 0.174 1.00 18.27 145 LYS A O 1
ATOM 1156 N N . LEU A 1 146 ? -15.200 49.582 1.085 1.00 17.32 146 LEU A N 1
ATOM 1157 C CA . LEU A 1 146 ? -15.889 49.023 2.237 1.00 17.54 146 LEU A CA 1
ATOM 1158 C C . LEU A 1 146 ? -17.150 48.274 1.801 1.00 17.56 146 LEU A C 1
ATOM 1159 O O . LEU A 1 146 ? -17.667 47.474 2.546 1.00 17.78 146 LEU A O 1
ATOM 1164 N N . ALA A 1 147 ? -17.624 48.511 0.582 1.00 18.52 147 ALA A N 1
ATOM 1165 C CA . ALA A 1 147 ? -18.750 47.735 0.065 1.00 18.67 147 ALA A CA 1
ATOM 1166 C C . ALA A 1 147 ? -18.306 46.296 -0.277 1.00 18.32 147 ALA A C 1
ATOM 1167 O O . ALA A 1 147 ? -19.062 45.333 -0.059 1.00 18.98 147 ALA A O 1
ATOM 1169 N N . GLU A 1 148 ? -17.074 46.159 -0.775 1.00 19.21 148 GLU A N 1
ATOM 1170 C CA . GLU A 1 148 ? -16.436 44.866 -1.019 1.00 18.85 148 GLU A CA 1
ATOM 1171 C C . GLU A 1 148 ? -16.232 44.146 0.312 1.00 18.09 148 GLU A C 1
ATOM 1172 O O . GLU A 1 148 ? -16.643 42.990 0.473 1.00 17.85 148 GLU A O 1
ATOM 1178 N N . ILE A 1 149 ? -15.591 44.841 1.255 1.00 16.74 149 ILE A N 1
ATOM 1179 C CA . ILE A 1 149 ? -15.365 44.325 2.610 1.00 15.87 149 ILE A CA 1
ATOM 1180 C C . ILE A 1 149 ? -16.675 44.030 3.325 1.00 15.48 149 ILE A C 1
ATOM 1181 O O . ILE A 1 149 ? -16.780 43.024 4.022 1.00 16.43 149 ILE A O 1
ATOM 1186 N N . ASN A 1 150 ? -17.677 44.892 3.158 1.00 15.18 150 ASN A N 1
ATOM 1187 C CA . ASN A 1 150 ? -19.007 44.596 3.678 1.00 14.17 150 ASN A CA 1
ATOM 1188 C C . ASN A 1 150 ? -19.552 43.241 3.200 1.00 14.10 150 ASN A C 1
ATOM 1189 O O . ASN A 1 150 ? -20.034 42.464 4.005 1.00 14.05 150 ASN A O 1
ATOM 1194 N N . VAL A 1 151 ? -19.426 42.939 1.906 1.00 13.23 151 VAL A N 1
ATOM 1195 C CA . VAL A 1 151 ? -19.919 41.662 1.379 1.00 13.38 151 VAL A CA 1
ATOM 1196 C C . VAL A 1 151 ? -19.258 40.495 2.102 1.00 14.22 151 VAL A C 1
ATOM 1197 O O . VAL A 1 151 ? -19.948 39.616 2.649 1.00 13.99 151 VAL A O 1
ATOM 1201 N N . ALA A 1 152 ? -17.926 40.510 2.117 1.00 13.81 152 ALA A N 1
ATOM 1202 C CA . ALA A 1 152 ? -17.104 39.447 2.731 1.00 14.18 152 ALA A CA 1
ATOM 1203 C C . ALA A 1 152 ? -17.455 39.215 4.213 1.00 15.29 152 ALA A C 1
ATOM 1204 O O . ALA A 1 152 ? -17.580 38.064 4.665 1.00 15.00 152 ALA A O 1
ATOM 1206 N N . GLU A 1 153 ? -17.612 40.307 4.964 1.00 15.99 153 GLU A N 1
ATOM 1207 C CA . GLU A 1 153 ? -17.991 40.214 6.385 1.00 16.41 153 GLU A CA 1
ATOM 1208 C C . GLU A 1 153 ? -19.409 39.652 6.570 1.00 16.50 153 GLU A C 1
ATOM 1209 O O . GLU A 1 153 ? -19.672 39.025 7.583 1.00 16.46 153 GLU A O 1
ATOM 1215 N N . GLN A 1 154 ? -20.304 39.867 5.597 1.00 17.21 154 GLN A N 1
ATOM 1216 C CA . GLN A 1 154 ? -21.660 39.310 5.654 1.00 17.35 154 GLN A CA 1
ATOM 1217 C C . GLN A 1 154 ? -21.721 37.850 5.205 1.00 17.45 154 GLN A C 1
ATOM 1218 O O . GLN A 1 154 ? -22.603 37.115 5.640 1.00 16.65 154 GLN A O 1
ATOM 1224 N N . VAL A 1 155 ? -20.806 37.440 4.325 1.00 17.85 155 VAL A N 1
ATOM 1225 C CA . VAL A 1 155 ? -20.763 36.035 3.889 1.00 18.79 155 VAL A CA 1
ATOM 1226 C C . VAL A 1 155 ? -20.262 35.209 5.074 1.00 18.34 155 VAL A C 1
ATOM 1227 O O . VAL A 1 155 ? -20.738 34.093 5.324 1.00 17.79 155 VAL A O 1
ATOM 1231 N N . TYR A 1 156 ? -19.323 35.798 5.810 1.00 18.46 156 TYR A N 1
ATOM 1232 C CA . TYR A 1 156 ? -18.837 35.231 7.057 1.00 17.81 156 TYR A CA 1
ATOM 1233 C C . TYR A 1 156 ? -19.953 35.191 8.123 1.00 17.61 156 TYR A C 1
ATOM 1234 O O . TYR A 1 156 ? -20.065 34.214 8.854 1.00 16.52 156 TYR A O 1
ATOM 1243 N N . ASN A 1 157 ? -20.796 36.225 8.202 1.00 17.13 157 ASN A N 1
ATOM 1244 C CA . ASN A 1 157 ? -21.876 36.202 9.202 1.00 16.35 157 ASN A CA 1
ATOM 1245 C C . ASN A 1 157 ? -22.911 35.132 8.866 1.00 15.63 157 ASN A C 1
ATOM 1246 O O . ASN A 1 157 ? -23.371 34.408 9.742 1.00 15.57 157 ASN A O 1
ATOM 1251 N N . LEU A 1 158 ? -23.243 35.023 7.588 1.00 15.23 158 LEU A N 1
ATOM 1252 C CA . LEU A 1 158 ? -24.168 33.994 7.099 1.00 15.30 158 LEU A CA 1
ATOM 1253 C C . LEU A 1 158 ? -23.613 32.585 7.321 1.00 15.39 158 LEU A C 1
ATOM 1254 O O . LEU A 1 158 ? -24.361 31.670 7.707 1.00 15.54 158 LEU A O 1
ATOM 1259 N N . ALA A 1 159 ? -22.308 32.414 7.096 1.00 15.85 159 ALA A N 1
ATOM 1260 C CA . ALA A 1 159 ? -21.669 31.103 7.281 1.00 16.16 159 ALA A CA 1
ATOM 1261 C C . ALA A 1 159 ? -21.653 30.689 8.750 1.00 17.14 159 ALA A C 1
ATOM 1262 O O . ALA A 1 159 ? -21.747 29.498 9.073 1.00 18.13 159 ALA A O 1
ATOM 1264 N N . ASN A 1 160 ? -21.557 31.663 9.647 1.00 16.69 160 ASN A N 1
ATOM 1265 C CA . ASN A 1 160 ? -21.475 31.350 11.078 1.00 18.02 160 ASN A CA 1
ATOM 1266 C C . ASN A 1 160 ? -22.820 31.182 11.810 1.00 17.43 160 ASN A C 1
ATOM 1267 O O . ASN A 1 160 ? -22.854 30.700 12.951 1.00 17.09 160 ASN A O 1
ATOM 1272 N N . SER A 1 161 ? -23.912 31.574 11.156 1.00 17.15 161 SER A N 1
ATOM 1273 C CA . SER A 1 161 ? -25.259 31.406 11.695 1.00 17.16 161 SER A CA 1
ATOM 1274 C C . SER A 1 161 ? -25.581 29.948 11.970 1.00 17.24 161 SER A C 1
ATOM 1275 O O . SER A 1 161 ? -25.077 29.051 11.304 1.00 15.27 161 SER A O 1
ATOM 1278 N N . THR A 1 162 ? -26.465 29.743 12.937 1.00 18.13 162 THR A N 1
ATOM 1279 C CA . THR A 1 162 ? -27.045 28.428 13.224 1.00 18.96 162 THR A CA 1
ATOM 1280 C C . THR A 1 162 ? -27.748 27.817 12.007 1.00 19.37 162 THR A C 1
ATOM 1281 O O . THR A 1 162 ? -27.862 26.592 11.897 1.00 19.75 162 THR A O 1
ATOM 1285 N N . VAL A 1 163 ? -28.243 28.671 11.110 1.00 19.53 163 VAL A N 1
ATOM 1286 C CA . VAL A 1 163 ? -28.988 28.197 9.952 1.00 19.73 163 VAL A CA 1
ATOM 1287 C C . VAL A 1 163 ? -28.023 27.479 9.009 1.00 18.64 163 VAL A C 1
ATOM 1288 O O . VAL A 1 163 ? -28.351 26.411 8.472 1.00 17.26 163 VAL A O 1
ATOM 1292 N N . LEU A 1 164 ? -26.830 28.051 8.842 1.00 17.24 164 LEU A N 1
ATOM 1293 C CA . LEU A 1 164 ? -25.804 27.387 8.020 1.00 16.70 164 LEU A CA 1
ATOM 1294 C C . LEU A 1 164 ? -25.029 26.275 8.718 1.00 15.95 164 LEU A C 1
ATOM 1295 O O . LEU A 1 164 ? -24.694 25.272 8.089 1.00 15.59 164 LEU A O 1
ATOM 1300 N N . GLN A 1 165 ? -24.749 26.439 10.003 1.00 16.30 165 GLN A N 1
ATOM 1301 C CA . GLN A 1 165 ? -23.987 25.423 10.731 1.00 16.25 165 GLN A CA 1
ATOM 1302 C C . GLN A 1 165 ? -24.764 24.102 10.855 1.00 17.02 165 GLN A C 1
ATOM 1303 O O . GLN A 1 165 ? -24.171 23.022 10.668 1.00 17.30 165 GLN A O 1
ATOM 1309 N N . ASN A 1 166 ? -26.076 24.191 11.095 1.00 18.22 166 ASN A N 1
ATOM 1310 C CA . ASN A 1 166 ? -26.949 23.008 11.167 1.00 18.73 166 ASN A CA 1
ATOM 1311 C C . ASN A 1 166 ? -27.038 22.296 9.821 1.00 19.20 166 ASN A C 1
ATOM 1312 O O . ASN A 1 166 ? -27.010 21.063 9.751 1.00 19.09 166 ASN A O 1
ATOM 1317 N N . ALA A 1 167 ? -27.204 23.083 8.758 1.00 19.15 167 ALA A N 1
ATOM 1318 C CA . ALA A 1 167 ? -27.407 22.546 7.419 1.00 18.73 167 ALA A CA 1
ATOM 1319 C C . ALA A 1 167 ? -26.162 21.790 6.995 1.00 19.66 167 ALA A C 1
ATOM 1320 O O . ALA A 1 167 ? -26.235 20.621 6.611 1.00 19.49 167 ALA A O 1
ATOM 1322 N N . TRP A 1 168 ? -25.015 22.450 7.124 1.00 19.73 168 TRP A N 1
ATOM 1323 C CA . TRP A 1 168 ? -23.739 21.807 6.944 1.00 21.16 168 TRP A CA 1
ATOM 1324 C C . TRP A 1 168 ? -23.597 20.554 7.837 1.00 21.28 168 TRP A C 1
ATOM 1325 O O . TRP A 1 168 ? -23.294 19.484 7.323 1.00 22.33 168 TRP A O 1
ATOM 1336 N N . GLU A 1 169 ? -23.871 20.667 9.144 1.00 21.70 169 GLU A N 1
ATOM 1337 C CA . GLU A 1 169 ? -23.724 19.528 10.070 1.00 22.17 169 GLU A CA 1
ATOM 1338 C C . GLU A 1 169 ? -24.577 18.315 9.700 1.00 22.42 169 GLU A C 1
ATOM 1339 O O . GLU A 1 169 ? -24.180 17.179 9.952 1.00 23.45 169 GLU A O 1
ATOM 1345 N N . ARG A 1 170 ? -25.746 18.540 9.109 1.00 23.25 170 ARG A N 1
ATOM 1346 C CA . ARG A 1 170 ? -26.599 17.412 8.732 1.00 24.59 170 ARG A CA 1
ATOM 1347 C C . ARG A 1 170 ? -26.169 16.808 7.387 1.00 25.65 170 ARG A C 1
ATOM 1348 O O . ARG A 1 170 ? -26.715 15.798 6.945 1.00 27.16 170 ARG A O 1
ATOM 1356 N N . GLY A 1 171 ? -25.175 17.434 6.758 1.00 26.81 171 GLY A N 1
ATOM 1357 C CA . GLY A 1 171 ? -24.669 17.016 5.455 1.00 27.70 171 GLY A CA 1
ATOM 1358 C C . GLY A 1 171 ? -25.537 17.486 4.298 1.00 27.13 171 GLY A C 1
ATOM 1359 O O . GLY A 1 171 ? -25.744 16.747 3.340 1.00 27.43 171 GLY A O 1
ATOM 1360 N N . GLN A 1 172 ? -26.060 18.707 4.378 1.00 27.25 172 GLN A N 1
ATOM 1361 C CA . GLN A 1 172 ? -26.908 19.209 3.286 1.00 26.09 172 GLN A CA 1
ATOM 1362 C C . GLN A 1 172 ? -26.081 19.990 2.276 1.00 25.00 172 GLN A C 1
ATOM 1363 O O . GLN A 1 172 ? -25.094 20.627 2.640 1.00 24.96 172 GLN A O 1
ATOM 1369 N N . ALA A 1 173 ? -26.476 19.911 1.008 1.00 23.60 173 ALA A N 1
ATOM 1370 C CA . ALA A 1 173 ? -25.779 20.598 -0.070 1.00 22.85 173 ALA A CA 1
ATOM 1371 C C . ALA A 1 173 ? -26.096 22.089 -0.036 1.00 22.80 173 ALA A C 1
ATOM 1372 O O . ALA A 1 173 ? -27.069 22.530 -0.634 1.00 23.47 173 ALA A O 1
ATOM 1374 N N . VAL A 1 174 ? -25.276 22.845 0.692 1.00 23.64 174 VAL A N 1
ATOM 1375 C CA . VAL A 1 174 ? -25.337 24.305 0.691 1.00 23.49 174 VAL A CA 1
ATOM 1376 C C . VAL A 1 174 ? -23.938 24.880 0.520 1.00 22.99 174 VAL A C 1
ATOM 1377 O O . VAL A 1 174 ? -22.958 24.347 1.060 1.00 25.15 174 VAL A O 1
ATOM 1381 N N . GLU A 1 175 ? -23.850 25.957 -0.247 1.00 22.28 175 GLU A N 1
ATOM 1382 C CA . GLU A 1 175 ? -22.626 26.747 -0.313 1.00 22.07 175 GLU A CA 1
ATOM 1383 C C . GLU A 1 175 ? -22.945 28.235 -0.383 1.00 20.61 175 GLU A C 1
ATOM 1384 O O . GLU A 1 175 ? -24.063 28.624 -0.741 1.00 19.96 175 GLU A O 1
ATOM 1390 N N . VAL A 1 176 ? -21.976 29.060 -0.002 1.00 19.90 176 VAL A N 1
ATOM 1391 C CA . VAL A 1 176 ? -22.204 30.495 0.104 1.00 20.03 176 VAL A CA 1
ATOM 1392 C C . VAL A 1 176 ? -21.194 31.291 -0.711 1.00 19.20 176 VAL A C 1
ATOM 1393 O O . VAL A 1 176 ? -20.039 30.885 -0.851 1.00 18.14 176 VAL A O 1
ATOM 1397 N N . HIS A 1 177 ? -21.654 32.416 -1.256 1.00 19.28 177 HIS A N 1
ATOM 1398 C CA . HIS A 1 177 ? -20.865 33.203 -2.213 1.00 20.21 177 HIS A CA 1
ATOM 1399 C C . HIS A 1 177 ? -21.025 34.687 -1.915 1.00 20.16 177 HIS A C 1
ATOM 1400 O O . HIS A 1 177 ? -22.153 35.164 -1.681 1.00 20.86 177 HIS A O 1
ATOM 1407 N N . GLY A 1 178 ? -19.916 35.423 -1.966 1.00 19.62 178 GLY A N 1
ATOM 1408 C CA . GLY A 1 178 ? -19.968 36.883 -2.030 1.00 19.87 178 GLY A CA 1
ATOM 1409 C C . GLY A 1 178 ? -19.759 37.374 -3.452 1.00 19.60 178 GLY A C 1
ATOM 1410 O O . GLY A 1 178 ? -18.836 36.908 -4.114 1.00 19.90 178 GLY A O 1
ATOM 1411 N N . PHE A 1 179 ? -20.622 38.283 -3.926 1.00 19.59 179 PHE A N 1
ATOM 1412 C CA . PHE A 1 179 ? -20.395 39.014 -5.181 1.00 19.72 179 PHE A CA 1
ATOM 1413 C C . PHE A 1 179 ? -20.418 40.520 -4.930 1.00 20.05 179 PHE A C 1
ATOM 1414 O O . PHE A 1 179 ? -21.052 41.004 -3.978 1.00 19.69 179 PHE A O 1
ATOM 1422 N N . VAL A 1 180 ? -19.757 41.252 -5.821 1.00 18.71 180 VAL A N 1
ATOM 1423 C CA . VAL A 1 180 ? -19.872 42.707 -5.876 1.00 18.01 180 VAL A CA 1
ATOM 1424 C C . VAL A 1 180 ? -19.913 43.118 -7.345 1.00 17.66 180 VAL A C 1
ATOM 1425 O O . VAL A 1 180 ? -19.444 42.379 -8.210 1.00 17.82 180 VAL A O 1
ATOM 1429 N N . TYR A 1 181 ? -20.532 44.257 -7.630 1.00 17.51 181 TYR A N 1
ATOM 1430 C CA . TYR A 1 181 ? -20.361 44.895 -8.940 1.00 17.69 181 TYR A CA 1
ATOM 1431 C C . TYR A 1 181 ? -20.242 46.413 -8.818 1.00 18.17 181 TYR A C 1
ATOM 1432 O O . TYR A 1 181 ? -20.637 46.993 -7.800 1.00 17.76 181 TYR A O 1
ATOM 1441 N N . GLY A 1 182 ? -19.677 47.043 -9.848 1.00 18.39 182 GLY A N 1
ATOM 1442 C CA . GLY A 1 182 ? -19.619 48.498 -9.953 1.00 19.37 182 GLY A CA 1
ATOM 1443 C C . GLY A 1 182 ? -20.649 49.075 -10.917 1.00 20.57 182 GLY A C 1
ATOM 1444 O O . GLY A 1 182 ? -21.307 48.343 -11.667 1.00 19.81 182 GLY A O 1
ATOM 1445 N N . ILE A 1 183 ? -20.775 50.396 -10.928 1.00 22.03 183 ILE A N 1
ATOM 1446 C CA . ILE A 1 183 ? -21.845 51.026 -11.693 1.00 24.95 183 ILE A CA 1
ATOM 1447 C C . ILE A 1 183 ? -21.421 51.376 -13.131 1.00 25.49 183 ILE A C 1
ATOM 1448 O O . ILE A 1 183 ? -22.234 51.810 -13.945 1.00 24.78 183 ILE A O 1
ATOM 1453 N N . GLU A 1 184 ? -20.150 51.138 -13.439 1.00 27.51 184 GLU A N 1
ATOM 1454 C CA . GLU A 1 184 ? -19.605 51.393 -14.780 1.00 28.75 184 GLU A CA 1
ATOM 1455 C C . GLU A 1 184 ? -20.112 50.398 -15.819 1.00 27.74 184 GLU A C 1
ATOM 1456 O O . GLU A 1 184 ? -20.472 50.786 -16.934 1.00 25.97 184 GLU A O 1
ATOM 1462 N N . ASP A 1 185 ? -20.151 49.118 -15.445 1.00 26.41 185 ASP A N 1
ATOM 1463 C CA . ASP A 1 185 ? -20.416 48.046 -16.399 1.00 25.80 185 ASP A CA 1
ATOM 1464 C C . ASP A 1 185 ? -21.259 46.914 -15.806 1.00 24.81 185 ASP A C 1
ATOM 1465 O O . ASP A 1 185 ? -21.549 45.931 -16.487 1.00 23.33 185 ASP A O 1
ATOM 1470 N N . GLY A 1 186 ? -21.585 47.034 -14.520 1.00 23.54 186 GLY A N 1
ATOM 1471 C CA . GLY A 1 186 ? -22.474 46.095 -13.846 1.00 21.93 186 GLY A CA 1
ATOM 1472 C C . GLY A 1 186 ? -22.011 44.663 -13.949 1.00 21.15 186 GLY A C 1
ATOM 1473 O O . GLY A 1 186 ? -22.829 43.755 -14.104 1.00 21.46 186 GLY A O 1
ATOM 1474 N N . ARG A 1 187 ? -20.700 44.454 -13.889 1.00 20.97 187 ARG A N 1
ATOM 1475 C CA . ARG A 1 187 ? -20.178 43.102 -13.972 1.00 21.78 187 ARG A CA 1
ATOM 1476 C C . ARG A 1 187 ? -19.691 42.561 -12.643 1.00 21.55 187 ARG A C 1
ATOM 1477 O O . ARG A 1 187 ? -18.856 43.160 -11.962 1.00 22.42 187 ARG A O 1
ATOM 1485 N N . LEU A 1 188 ? -20.256 41.418 -12.287 1.00 20.66 188 LEU A N 1
ATOM 1486 C CA . LEU A 1 188 ? -19.964 40.771 -11.023 1.00 21.39 188 LEU A CA 1
ATOM 1487 C C . LEU A 1 188 ? -18.501 40.388 -10.866 1.00 21.90 188 LEU A C 1
ATOM 1488 O O . LEU A 1 188 ? -17.830 40.011 -11.827 1.00 21.87 188 LEU A O 1
ATOM 1493 N N . GLU A 1 189 ? -18.030 40.515 -9.634 1.00 22.62 189 GLU A N 1
ATOM 1494 C CA . GLU A 1 189 ? -16.770 39.975 -9.186 1.00 23.29 189 GLU A CA 1
ATOM 1495 C C . GLU A 1 189 ? -17.097 38.867 -8.193 1.00 23.55 189 GLU A C 1
ATOM 1496 O O . GLU A 1 189 ? -18.116 38.924 -7.501 1.00 23.23 189 GLU A O 1
ATOM 1502 N N . TYR A 1 190 ? -16.256 37.840 -8.154 1.00 22.41 190 TYR A N 1
ATOM 1503 C CA . TYR A 1 190 ? -16.362 36.815 -7.136 1.00 22.12 190 TYR A CA 1
ATOM 1504 C C . TYR A 1 190 ? -15.323 37.115 -6.060 1.00 22.57 190 TYR A C 1
ATOM 1505 O O . TYR A 1 190 ? -14.146 37.311 -6.362 1.00 22.17 190 TYR A O 1
ATOM 1514 N N . LEU A 1 191 ? -15.772 37.184 -4.810 1.00 23.12 191 LEU A N 1
ATOM 1515 C CA . LEU A 1 191 ? -14.872 37.440 -3.687 1.00 24.12 191 LEU A CA 1
ATOM 1516 C C . LEU A 1 191 ? -14.593 36.136 -2.958 1.00 25.04 191 LEU A C 1
ATOM 1517 O O . LEU A 1 191 ? -15.509 35.339 -2.716 1.00 27.76 191 LEU A O 1
ATOM 1522 N N . GLY A 1 192 ? -13.324 35.908 -2.640 1.00 24.50 192 GLY A N 1
ATOM 1523 C CA . GLY A 1 192 ? -12.899 34.708 -1.926 1.00 25.22 192 GLY A CA 1
ATOM 1524 C C . GLY A 1 192 ? -13.022 33.409 -2.702 1.00 24.16 192 GLY A C 1
ATOM 1525 O O . GLY A 1 192 ? -13.012 33.400 -3.934 1.00 25.25 192 GLY A O 1
ATOM 1526 N N . VAL A 1 193 ? -13.139 32.308 -1.967 1.00 24.26 193 VAL A N 1
ATOM 1527 C CA . VAL A 1 193 ? -13.173 30.969 -2.559 1.00 23.37 193 VAL A CA 1
ATOM 1528 C C . VAL A 1 193 ? -14.481 30.256 -2.246 1.00 24.33 193 VAL A C 1
ATOM 1529 O O . VAL A 1 193 ? -15.270 30.717 -1.402 1.00 23.80 193 VAL A O 1
ATOM 1533 N N . ARG A 1 194 ? -14.714 29.135 -2.929 1.00 22.97 194 ARG A N 1
ATOM 1534 C CA . ARG A 1 194 ? -15.842 28.270 -2.607 1.00 22.42 194 ARG A CA 1
ATOM 1535 C C . ARG A 1 194 ? -15.906 28.030 -1.096 1.00 21.68 194 ARG A C 1
ATOM 1536 O O . ARG A 1 194 ? -14.874 27.954 -0.402 1.00 21.39 194 ARG A O 1
ATOM 1544 N N . CYS A 1 195 ? -17.131 27.955 -0.591 1.00 20.56 195 CYS A N 1
ATOM 1545 C CA . CYS A 1 195 ? -17.380 27.691 0.820 1.00 19.42 195 CYS A CA 1
ATOM 1546 C C . CYS A 1 195 ? -18.589 26.783 0.968 1.00 18.99 195 CYS A C 1
ATOM 1547 O O . CYS A 1 195 ? -19.738 27.233 1.039 1.00 19.16 195 CYS A O 1
ATOM 1550 N N . ALA A 1 196 ? -18.326 25.489 0.991 1.00 19.30 196 ALA A N 1
ATOM 1551 C CA . ALA A 1 196 ? -19.404 24.521 0.952 1.00 18.77 196 ALA A CA 1
ATOM 1552 C C . ALA A 1 196 ? -19.402 23.663 2.203 1.00 19.04 196 ALA A C 1
ATOM 1553 O O . ALA A 1 196 ? -20.087 22.642 2.263 1.00 18.36 196 ALA A O 1
ATOM 1555 N N . SER A 1 197 ? -18.670 24.122 3.217 1.00 21.26 197 SER A N 1
ATOM 1556 C CA . SER A 1 197 ? -18.532 23.392 4.488 1.00 21.98 197 SER A CA 1
ATOM 1557 C C . SER A 1 197 ? -18.126 24.333 5.612 1.00 22.76 197 SER A C 1
ATOM 1558 O O . SER A 1 197 ? -17.607 25.438 5.367 1.00 22.91 197 SER A O 1
ATOM 1561 N N . ARG A 1 198 ? -18.343 23.883 6.847 1.00 21.53 198 ARG A N 1
ATOM 1562 C CA . ARG A 1 198 ? -17.935 24.650 8.012 1.00 20.27 198 ARG A CA 1
ATOM 1563 C C . ARG A 1 198 ? -16.432 24.864 7.999 1.00 20.37 198 ARG A C 1
ATOM 1564 O O . ARG A 1 198 ? -15.977 25.980 8.174 1.00 19.13 198 ARG A O 1
ATOM 1572 N N . SER A 1 199 ? -15.676 23.801 7.741 1.00 20.47 199 SER A N 1
ATOM 1573 C CA . SER A 1 199 ? -14.217 23.886 7.720 1.00 21.94 199 SER A CA 1
ATOM 1574 C C . SER A 1 199 ? -13.627 24.896 6.731 1.00 22.94 199 SER A C 1
ATOM 1575 O O . SER A 1 199 ? -12.535 25.384 6.980 1.00 24.55 199 SER A O 1
ATOM 1578 N N . ALA A 1 200 ? -14.347 25.231 5.650 1.00 21.76 200 ALA A N 1
ATOM 1579 C CA . ALA A 1 200 ? -13.836 26.178 4.630 1.00 22.40 200 ALA A CA 1
ATOM 1580 C C . ALA A 1 200 ? -14.275 27.639 4.826 1.00 22.57 200 ALA A C 1
ATOM 1581 O O . ALA A 1 200 ? -13.963 28.502 3.996 1.00 22.64 200 ALA A O 1
ATOM 1583 N N . VAL A 1 201 ? -14.961 27.905 5.937 1.00 22.20 201 VAL A N 1
ATOM 1584 C CA . VAL A 1 201 ? -15.481 29.241 6.254 1.00 22.16 201 VAL A CA 1
ATOM 1585 C C . VAL A 1 201 ? -14.356 30.226 6.557 1.00 22.42 201 VAL A C 1
ATOM 1586 O O . VAL A 1 201 ? -14.254 31.267 5.905 1.00 22.87 201 VAL A O 1
ATOM 1590 N N . GLU A 1 202 ? -13.520 29.899 7.539 1.00 24.04 202 GLU A N 1
ATOM 1591 C CA . GLU A 1 202 ? -12.383 30.756 7.911 1.00 24.81 202 GLU A CA 1
ATOM 1592 C C . GLU A 1 202 ? -11.436 31.045 6.732 1.00 25.43 202 GLU A C 1
ATOM 1593 O O . GLU A 1 202 ? -10.924 32.164 6.600 1.00 24.65 202 GLU A O 1
ATOM 1599 N N . ASP A 1 203 ? -11.205 30.049 5.876 1.00 24.66 203 ASP A N 1
ATOM 1600 C CA . ASP A 1 203 ? -10.349 30.257 4.697 1.00 24.81 203 ASP A CA 1
ATOM 1601 C C . ASP A 1 203 ? -10.931 31.223 3.658 1.00 24.36 203 ASP A C 1
ATOM 1602 O O . ASP A 1 203 ? -10.204 32.053 3.121 1.00 25.85 203 ASP A O 1
ATOM 1607 N N . ASN A 1 204 ? -12.221 31.084 3.358 1.00 22.66 204 ASN A N 1
ATOM 1608 C CA . ASN A 1 204 ? -12.929 32.003 2.457 1.00 22.58 204 ASN A CA 1
ATOM 1609 C C . ASN A 1 204 ? -12.822 33.442 2.946 1.00 22.39 204 ASN A C 1
ATOM 1610 O O . ASN A 1 204 ? -12.307 34.320 2.233 1.00 21.48 204 ASN A O 1
ATOM 1615 N N . TYR A 1 205 ? -13.298 33.656 4.175 1.00 21.55 205 TYR A N 1
ATOM 1616 C CA . TYR A 1 205 ? -13.089 34.878 4.940 1.00 21.51 205 TYR A CA 1
ATOM 1617 C C . TYR A 1 205 ? -11.717 35.505 4.708 1.00 22.06 205 TYR A C 1
ATOM 1618 O O . TYR A 1 205 ? -11.602 36.690 4.395 1.00 21.02 205 TYR A O 1
ATOM 1627 N N . HIS A 1 206 ? -10.668 34.709 4.867 1.00 22.00 206 HIS A N 1
ATOM 1628 C CA . HIS A 1 206 ? -9.325 35.263 4.753 1.00 22.42 206 HIS A CA 1
ATOM 1629 C C . HIS A 1 206 ? -9.026 35.627 3.306 1.00 22.25 206 HIS A C 1
ATOM 1630 O O . HIS A 1 206 ? -8.648 36.756 3.017 1.00 23.10 206 HIS A O 1
ATOM 1637 N N . LYS A 1 207 ? -9.261 34.678 2.410 1.00 23.77 207 LYS A N 1
ATOM 1638 C CA . LYS A 1 207 ? -9.028 34.836 0.979 1.00 23.97 207 LYS A CA 1
ATOM 1639 C C . LYS A 1 207 ? -9.782 36.014 0.374 1.00 24.72 207 LYS A C 1
ATOM 1640 O O . LYS A 1 207 ? -9.222 36.781 -0.408 1.00 25.23 207 LYS A O 1
ATOM 1646 N N . ALA A 1 208 ? -11.052 36.157 0.740 1.00 24.01 208 ALA A N 1
ATOM 1647 C CA . ALA A 1 208 ? -11.847 37.270 0.254 1.00 23.98 208 ALA A CA 1
ATOM 1648 C C . ALA A 1 208 ? -11.275 38.608 0.709 1.00 23.73 208 ALA A C 1
ATOM 1649 O O . ALA A 1 208 ? -11.278 39.565 -0.051 1.00 23.07 208 ALA A O 1
ATOM 1651 N N . LEU A 1 209 ? -10.783 38.662 1.942 1.00 23.38 209 LEU A N 1
ATOM 1652 C CA . LEU A 1 209 ? -10.211 39.892 2.481 1.00 22.85 209 LEU A CA 1
ATOM 1653 C C . LEU A 1 209 ? -8.753 40.087 2.049 1.00 23.76 209 LEU A C 1
ATOM 1654 O O . LEU A 1 209 ? -8.289 41.224 1.951 1.00 22.37 209 LEU A O 1
ATOM 1659 N N . GLU A 1 210 ? -8.053 38.977 1.784 1.00 23.08 210 GLU A N 1
ATOM 1660 C CA . GLU A 1 210 ? -6.763 39.004 1.086 1.00 24.87 210 GLU A CA 1
ATOM 1661 C C . GLU A 1 210 ? -6.927 39.644 -0.291 1.00 25.20 210 GLU A C 1
ATOM 1662 O O . GLU A 1 210 ? -6.168 40.550 -0.646 1.00 28.18 210 GLU A O 1
ATOM 1664 N N . LYS A 1 211 ? -7.920 39.172 -1.051 1.00 25.39 211 LYS A N 1
ATOM 1665 C CA . LYS A 1 211 ? -8.267 39.728 -2.368 1.00 24.29 211 LYS A CA 1
ATOM 1666 C C . LYS A 1 211 ? -8.601 41.218 -2.268 1.00 23.95 211 LYS A C 1
ATOM 1667 O O . LYS A 1 211 ? -8.050 42.025 -3.020 1.00 23.55 211 LYS A O 1
ATOM 1673 N N . ILE A 1 212 ? -9.490 41.563 -1.330 1.00 23.57 212 ILE A N 1
ATOM 1674 C CA . ILE A 1 212 ? -10.021 42.930 -1.158 1.00 22.20 212 ILE A CA 1
ATOM 1675 C C . ILE A 1 212 ? -9.048 43.920 -0.519 1.00 22.74 212 ILE A C 1
ATOM 1676 O O . ILE A 1 212 ? -8.876 45.035 -1.011 1.00 21.97 212 ILE A O 1
ATOM 1681 N N . LEU A 1 213 ? -8.455 43.527 0.607 1.00 24.35 213 LEU A N 1
ATOM 1682 C CA . LEU A 1 213 ? -7.540 44.385 1.342 1.00 23.68 213 LEU A CA 1
ATOM 1683 C C . LEU A 1 213 ? -6.150 44.338 0.690 1.00 24.34 213 LEU A C 1
ATOM 1684 O O . LEU A 1 213 ? -5.131 44.210 1.367 1.00 24.93 213 LEU A O 1
ATOM 1689 N N . ASN A 1 214 ? -6.133 44.458 -0.637 1.00 24.69 214 ASN A N 1
ATOM 1690 C CA . ASN A 1 214 ? -4.930 44.299 -1.444 1.00 24.74 214 ASN A CA 1
ATOM 1691 C C . ASN A 1 214 ? -3.840 45.313 -1.068 1.00 26.45 214 ASN A C 1
ATOM 1692 O O . ASN A 1 214 ? -4.152 46.428 -0.637 1.00 25.37 214 ASN A O 1
ATOM 1697 N N . PRO A 1 215 ? -2.561 44.925 -1.223 1.00 27.30 215 PRO A N 1
ATOM 1698 C CA . PRO A 1 215 ? -1.479 45.790 -0.757 1.00 29.23 215 PRO A CA 1
ATOM 1699 C C . PRO A 1 215 ? -1.455 47.148 -1.468 1.00 28.98 215 PRO A C 1
ATOM 1700 O O . PRO A 1 215 ? -0.977 48.126 -0.898 1.00 30.04 215 PRO A O 1
ATOM 1704 N N . ASN A 1 216 ? -1.973 47.203 -2.694 1.00 31.23 216 ASN A N 1
ATOM 1705 C CA . ASN A 1 216 ? -1.906 48.419 -3.513 1.00 31.10 216 ASN A CA 1
ATOM 1706 C C . ASN A 1 216 ? -3.127 49.339 -3.457 1.00 31.85 216 ASN A C 1
ATOM 1707 O O . ASN A 1 216 ? -3.288 50.226 -4.312 1.00 31.12 216 ASN A O 1
ATOM 1712 N N . HIS A 1 217 ? -3.982 49.130 -2.453 1.00 32.57 217 HIS A N 1
ATOM 1713 C CA . HIS A 1 217 ? -5.161 49.976 -2.205 1.00 31.89 217 HIS A CA 1
ATOM 1714 C C . HIS A 1 217 ? -6.067 50.174 -3.426 1.00 31.91 217 HIS A C 1
ATOM 1715 O O . HIS A 1 217 ? -6.719 51.208 -3.559 1.00 33.08 217 HIS A O 1
ATOM 1722 N N . ARG A 1 218 ? -6.112 49.164 -4.297 1.00 32.18 218 ARG A N 1
ATOM 1723 C CA . ARG A 1 218 ? -6.920 49.205 -5.514 1.00 32.45 218 ARG A CA 1
ATOM 1724 C C . ARG A 1 218 ? -8.291 48.563 -5.328 1.00 31.65 218 ARG A C 1
ATOM 1725 O O . ARG A 1 218 ? -8.397 47.467 -4.783 1.00 32.27 218 ARG A O 1
ATOM 1727 N N . LEU A 1 219 ? -9.332 49.253 -5.790 1.00 31.12 219 LEU A N 1
ATOM 1728 C CA . LEU A 1 219 ? -10.675 48.684 -5.866 1.00 29.69 219 LEU A CA 1
ATOM 1729 C C . LEU A 1 219 ? -10.701 47.536 -6.859 1.00 29.48 219 LEU A C 1
ATOM 1730 O O . LEU A 1 219 ? -9.943 47.529 -7.830 1.00 27.56 219 LEU A O 1
ATOM 1735 N N . LEU A 1 220 ? -11.588 46.575 -6.632 1.00 29.45 220 LEU A N 1
ATOM 1736 C CA . LEU A 1 220 ? -11.657 45.412 -7.512 1.00 29.47 220 LEU A CA 1
ATOM 1737 C C . LEU A 1 220 ? -12.420 45.679 -8.820 1.00 29.19 220 LEU A C 1
ATOM 1738 O O . LEU A 1 220 ? -12.023 45.176 -9.871 1.00 29.65 220 LEU A O 1
ATOM 1743 N N . CYS A 1 221 ? -13.476 46.490 -8.768 1.00 27.43 221 CYS A N 1
ATOM 1744 C CA . CYS A 1 221 ? -14.321 46.702 -9.952 1.00 28.48 221 CYS A CA 1
ATOM 1745 C C . CYS A 1 221 ? -14.060 47.981 -10.760 1.00 29.56 221 CYS A C 1
ATOM 1746 O O . CYS A 1 221 ? -14.373 48.032 -11.949 1.00 30.37 221 CYS A O 1
ATOM 1749 N N . ARG A 1 222 ? -13.486 49.002 -10.127 1.00 31.04 222 ARG A N 1
ATOM 1750 C CA . ARG A 1 222 ? -13.096 50.232 -10.835 1.00 31.79 222 ARG A CA 1
ATOM 1751 C C . ARG A 1 222 ? -11.799 50.812 -10.278 1.00 32.88 222 ARG A C 1
ATOM 1752 O O . ARG A 1 222 ? -10.823 50.088 -10.081 1.00 33.95 222 ARG A O 1
ATOM 1760 N N . MET B 1 1 ? -18.529 26.006 -9.174 1.00 26.54 1 MET B N 1
ATOM 1761 C CA . MET B 1 1 ? -19.613 25.122 -9.677 1.00 24.91 1 MET B CA 1
ATOM 1762 C C . MET B 1 1 ? -20.114 25.628 -11.025 1.00 25.26 1 MET B C 1
ATOM 1763 O O . MET B 1 1 ? -20.225 26.834 -11.217 1.00 26.75 1 MET B O 1
ATOM 1768 N N . PRO B 1 2 ? -20.400 24.709 -11.972 1.00 25.55 2 PRO B N 1
ATOM 1769 C CA . PRO B 1 2 ? -20.793 25.100 -13.326 1.00 24.43 2 PRO B CA 1
ATOM 1770 C C . PRO B 1 2 ? -22.057 25.975 -13.371 1.00 24.23 2 PRO B C 1
ATOM 1771 O O . PRO B 1 2 ? -22.168 26.830 -14.248 1.00 23.70 2 PRO B O 1
ATOM 1775 N N . GLU B 1 3 ? -22.978 25.763 -12.427 1.00 24.26 3 GLU B N 1
ATOM 1776 C CA . GLU B 1 3 ? -24.242 26.530 -12.356 1.00 23.56 3 GLU B CA 1
ATOM 1777 C C . GLU B 1 3 ? -23.998 27.976 -11.947 1.00 23.98 3 GLU B C 1
ATOM 1778 O O . GLU B 1 3 ? -24.676 28.889 -12.422 1.00 24.01 3 GLU B O 1
ATOM 1784 N N . ILE B 1 4 ? -23.030 28.167 -11.057 1.00 24.39 4 ILE B N 1
ATOM 1785 C CA . ILE B 1 4 ? -22.550 29.497 -10.678 1.00 25.35 4 ILE B CA 1
ATOM 1786 C C . ILE B 1 4 ? -21.761 30.102 -11.851 1.00 27.29 4 ILE B C 1
ATOM 1787 O O . ILE B 1 4 ? -21.980 31.268 -12.215 1.00 27.11 4 ILE B O 1
ATOM 1792 N N . LYS B 1 5 ? -20.881 29.300 -12.463 1.00 29.00 5 LYS B N 1
ATOM 1793 C CA . LYS B 1 5 ? -20.150 29.703 -13.682 1.00 30.90 5 LYS B CA 1
ATOM 1794 C C . LYS B 1 5 ? -21.088 30.231 -14.771 1.00 30.63 5 LYS B C 1
ATOM 1795 O O . LYS B 1 5 ? -20.764 31.213 -15.458 1.00 30.77 5 LYS B O 1
ATOM 1801 N N . GLN B 1 6 ? -22.245 29.581 -14.922 1.00 30.29 6 GLN B N 1
ATOM 1802 C CA . GLN B 1 6 ? -23.256 30.034 -15.871 1.00 28.84 6 GLN B CA 1
ATOM 1803 C C . GLN B 1 6 ? -23.715 31.458 -15.567 1.00 27.68 6 GLN B C 1
ATOM 1804 O O . GLN B 1 6 ? -23.845 32.265 -16.487 1.00 27.31 6 GLN B O 1
ATOM 1810 N N . LEU B 1 7 ? -23.942 31.765 -14.285 1.00 26.44 7 LEU B N 1
ATOM 1811 C CA . LEU B 1 7 ? -24.270 33.139 -13.873 1.00 25.27 7 LEU B CA 1
ATOM 1812 C C . LEU B 1 7 ? -23.222 34.171 -14.293 1.00 23.74 7 LEU B C 1
ATOM 1813 O O . LEU B 1 7 ? -23.575 35.264 -14.730 1.00 21.37 7 LEU B O 1
ATOM 1818 N N . PHE B 1 8 ? -21.937 33.842 -14.158 1.00 23.18 8 PHE B N 1
ATOM 1819 C CA . PHE B 1 8 ? -20.894 34.805 -14.545 1.00 22.58 8 PHE B CA 1
ATOM 1820 C C . PHE B 1 8 ? -20.823 34.967 -16.068 1.00 22.42 8 PHE B C 1
ATOM 1821 O O . PHE B 1 8 ? -20.584 36.064 -16.568 1.00 20.43 8 PHE B O 1
ATOM 1829 N N . GLU B 1 9 ? -21.048 33.871 -16.790 1.00 23.83 9 GLU B N 1
ATOM 1830 C CA . GLU B 1 9 ? -21.134 33.921 -18.256 1.00 24.63 9 GLU B CA 1
ATOM 1831 C C . GLU B 1 9 ? -22.323 34.750 -18.724 1.00 24.79 9 GLU B C 1
ATOM 1832 O O . GLU B 1 9 ? -22.146 35.725 -19.466 1.00 24.50 9 GLU B O 1
ATOM 1838 N N . ASN B 1 10 ? -23.523 34.358 -18.293 1.00 24.84 10 ASN B N 1
ATOM 1839 C CA . ASN B 1 10 ? -24.720 35.180 -18.475 1.00 24.27 10 ASN B CA 1
ATOM 1840 C C . ASN B 1 10 ? -24.415 36.666 -18.224 1.00 24.50 10 ASN B C 1
ATOM 1841 O O . ASN B 1 10 ? -24.738 37.522 -19.049 1.00 25.75 10 ASN B O 1
ATOM 1846 N N . ASN B 1 11 ? -23.778 36.953 -17.090 1.00 23.54 11 ASN B N 1
ATOM 1847 C CA . ASN B 1 11 ? -23.467 38.322 -16.666 1.00 22.79 11 ASN B CA 1
ATOM 1848 C C . ASN B 1 11 ? -22.530 39.084 -17.615 1.00 23.44 11 ASN B C 1
ATOM 1849 O O . ASN B 1 11 ? -22.707 40.282 -17.865 1.00 22.25 11 ASN B O 1
ATOM 1854 N N . SER B 1 12 ? -21.523 38.387 -18.121 1.00 24.88 12 SER B N 1
ATOM 1855 C CA . SER B 1 12 ? -20.598 38.973 -19.081 1.00 26.81 12 SER B CA 1
ATOM 1856 C C . SER B 1 12 ? -21.294 39.159 -20.417 1.00 27.40 12 SER B C 1
ATOM 1857 O O . SER B 1 12 ? -21.228 40.249 -21.004 1.00 27.71 12 SER B O 1
ATOM 1860 N N . LYS B 1 13 ? -21.954 38.092 -20.879 1.00 26.80 13 LYS B N 1
ATOM 1861 C CA . LYS B 1 13 ? -22.788 38.116 -22.089 1.00 27.17 13 LYS B CA 1
ATOM 1862 C C . LYS B 1 13 ? -23.705 39.327 -22.035 1.00 27.51 13 LYS B C 1
ATOM 1863 O O . LYS B 1 13 ? -23.730 40.123 -22.970 1.00 28.27 13 LYS B O 1
ATOM 1869 N N . TRP B 1 14 ? -24.429 39.470 -20.921 1.00 28.01 14 TRP B N 1
ATOM 1870 C CA . TRP B 1 14 ? -25.333 40.603 -20.701 1.00 28.42 14 TRP B CA 1
ATOM 1871 C C . TRP B 1 14 ? -24.610 41.958 -20.646 1.00 27.86 14 TRP B C 1
ATOM 1872 O O . TRP B 1 14 ? -24.933 42.855 -21.418 1.00 30.06 14 TRP B O 1
ATOM 1883 N N . SER B 1 15 ? -23.645 42.107 -19.739 1.00 28.35 15 SER B N 1
ATOM 1884 C CA . SER B 1 15 ? -22.964 43.395 -19.540 1.00 27.31 15 SER B CA 1
ATOM 1885 C C . SER B 1 15 ? -22.409 43.977 -20.839 1.00 27.63 15 SER B C 1
ATOM 1886 O O . SER B 1 15 ? -22.873 45.022 -21.302 1.00 26.32 15 SER B O 1
ATOM 1889 N N . ALA B 1 16 ? -21.420 43.282 -21.403 1.00 26.43 16 ALA B N 1
ATOM 1890 C CA . ALA B 1 16 ? -20.734 43.679 -22.645 1.00 26.83 16 ALA B CA 1
ATOM 1891 C C . ALA B 1 16 ? -21.712 43.980 -23.780 1.00 26.42 16 ALA B C 1
ATOM 1892 O O . ALA B 1 16 ? -21.444 44.831 -24.633 1.00 27.84 16 ALA B O 1
ATOM 1894 N N . SER B 1 17 ? -22.837 43.271 -23.781 1.00 27.38 17 SER B N 1
ATOM 1895 C CA . SER B 1 17 ? -23.964 43.565 -24.658 1.00 28.83 17 SER B CA 1
ATOM 1896 C C . SER B 1 17 ? -24.530 44.977 -24.434 1.00 28.73 17 SER B C 1
ATOM 1897 O O . SER B 1 17 ? -24.543 45.781 -25.371 1.00 28.80 17 SER B O 1
ATOM 1900 N N . ILE B 1 18 ? -24.970 45.280 -23.209 1.00 28.15 18 ILE B N 1
ATOM 1901 C CA . ILE B 1 18 ? -25.557 46.590 -22.878 1.00 28.60 18 ILE B CA 1
ATOM 1902 C C . ILE B 1 18 ? -24.572 47.718 -23.175 1.00 27.67 18 ILE B C 1
ATOM 1903 O O . ILE B 1 18 ? -24.978 48.831 -23.501 1.00 28.66 18 ILE B O 1
ATOM 1908 N N . LYS B 1 19 ? -23.279 47.416 -23.079 1.00 26.65 19 LYS B N 1
ATOM 1909 C CA . LYS B 1 19 ? -22.234 48.370 -23.443 1.00 26.08 19 LYS B CA 1
ATOM 1910 C C . LYS B 1 19 ? -22.220 48.680 -24.940 1.00 26.23 19 LYS B C 1
ATOM 1911 O O . LYS B 1 19 ? -22.306 49.842 -25.343 1.00 25.19 19 LYS B O 1
ATOM 1917 N N . ALA B 1 20 ? -22.120 47.639 -25.756 1.00 25.14 20 ALA B N 1
ATOM 1918 C CA . ALA B 1 20 ? -22.136 47.796 -27.203 1.00 26.40 20 ALA B CA 1
ATOM 1919 C C . ALA B 1 20 ? -23.421 48.511 -27.625 1.00 26.47 20 ALA B C 1
ATOM 1920 O O . ALA B 1 20 ? -23.420 49.435 -28.445 1.00 26.76 20 ALA B O 1
ATOM 1922 N N . GLU B 1 21 ? -24.516 48.112 -26.997 1.00 26.86 21 GLU B N 1
ATOM 1923 C CA . GLU B 1 21 ? -25.830 48.441 -27.480 1.00 27.55 21 GLU B CA 1
ATOM 1924 C C . GLU B 1 21 ? -26.470 49.722 -26.923 1.00 25.87 21 GLU B C 1
ATOM 1925 O O . GLU B 1 21 ? -27.021 50.543 -27.677 1.00 23.97 21 GLU B O 1
ATOM 1931 N N . THR B 1 22 ? -26.425 49.882 -25.607 1.00 24.25 22 THR B N 1
ATOM 1932 C CA . THR B 1 22 ? -27.064 51.026 -24.967 1.00 24.72 22 THR B CA 1
ATOM 1933 C C . THR B 1 22 ? -26.211 51.551 -23.799 1.00 24.65 22 THR B C 1
ATOM 1934 O O . THR B 1 22 ? -26.690 51.640 -22.671 1.00 25.05 22 THR B O 1
ATOM 1938 N N . PRO B 1 23 ? -24.948 51.943 -24.087 1.00 25.74 23 PRO B N 1
ATOM 1939 C CA . PRO B 1 23 ? -23.969 52.243 -23.023 1.00 25.68 23 PRO B CA 1
ATOM 1940 C C . PRO B 1 23 ? -24.406 53.363 -22.069 1.00 26.43 23 PRO B C 1
ATOM 1941 O O . PRO B 1 23 ? -23.840 53.507 -20.977 1.00 27.39 23 PRO B O 1
ATOM 1945 N N . GLU B 1 24 ? -25.423 54.121 -22.476 1.00 26.56 24 GLU B N 1
ATOM 1946 C CA . GLU B 1 24 ? -26.010 55.174 -21.657 1.00 26.18 24 GLU B CA 1
ATOM 1947 C C . GLU B 1 24 ? -26.758 54.659 -20.422 1.00 26.98 24 GLU B C 1
ATOM 1948 O O . GLU B 1 24 ? -26.975 55.424 -19.482 1.00 26.80 24 GLU B O 1
ATOM 1954 N N . TYR B 1 25 ? -27.146 53.377 -20.429 1.00 26.90 25 TYR B N 1
ATOM 1955 C CA . TYR B 1 25 ? -27.823 52.753 -19.288 1.00 27.09 25 TYR B CA 1
ATOM 1956 C C . TYR B 1 25 ? -27.012 52.910 -18.003 1.00 26.52 25 TYR B C 1
ATOM 1957 O O . TYR B 1 25 ? -27.542 53.340 -16.982 1.00 25.58 25 TYR B O 1
ATOM 1966 N N . PHE B 1 26 ? -25.734 52.555 -18.074 1.00 26.59 26 PHE B N 1
ATOM 1967 C CA . PHE B 1 26 ? -24.803 52.705 -16.959 1.00 28.20 26 PHE B CA 1
ATOM 1968 C C . PHE B 1 26 ? -24.489 54.177 -16.693 1.00 30.14 26 PHE B C 1
ATOM 1969 O O . PHE B 1 26 ? -24.424 54.613 -15.534 1.00 30.07 26 PHE B O 1
ATOM 1977 N N . ALA B 1 27 ? -24.298 54.940 -17.768 1.00 30.93 27 ALA B N 1
ATOM 1978 C CA . ALA B 1 27 ? -24.215 56.396 -17.666 1.00 31.43 27 ALA B CA 1
ATOM 1979 C C . ALA B 1 27 ? -25.457 56.960 -16.949 1.00 30.94 27 ALA B C 1
ATOM 1980 O O . ALA B 1 27 ? -25.354 57.896 -16.153 1.00 31.66 27 ALA B O 1
ATOM 1982 N N . LYS B 1 28 ? -26.617 56.357 -17.203 1.00 30.08 28 LYS B N 1
ATOM 1983 C CA . LYS B 1 28 ? -27.857 56.752 -16.535 1.00 31.06 28 LYS B CA 1
ATOM 1984 C C . LYS B 1 28 ? -27.856 56.335 -15.055 1.00 31.69 28 LYS B C 1
ATOM 1985 O O . LYS B 1 28 ? -28.420 57.041 -14.210 1.00 31.68 28 LYS B O 1
ATOM 1991 N N . LEU B 1 29 ? -27.220 55.199 -14.754 1.00 30.80 29 LEU B N 1
ATOM 1992 C CA . LEU B 1 29 ? -27.064 54.715 -13.371 1.00 32.55 29 LEU B CA 1
ATOM 1993 C C . LEU B 1 29 ? -26.239 55.685 -12.523 1.00 34.49 29 LEU B C 1
ATOM 1994 O O . LEU B 1 29 ? -26.580 55.937 -11.360 1.00 36.45 29 LEU B O 1
ATOM 1999 N N . ALA B 1 30 ? -25.165 56.221 -13.113 1.00 35.23 30 ALA B N 1
ATOM 2000 C CA . ALA B 1 30 ? -24.199 57.085 -12.417 1.00 36.42 30 ALA B CA 1
ATOM 2001 C C . ALA B 1 30 ? -24.838 58.255 -11.671 1.00 37.55 30 ALA B C 1
ATOM 2002 O O . ALA B 1 30 ? -24.541 58.481 -10.500 1.00 41.26 30 ALA B O 1
ATOM 2004 N N . LYS B 1 31 ? -25.712 58.990 -12.354 1.00 37.72 31 LYS B N 1
ATOM 2005 C CA . LYS B 1 31 ? -26.376 60.163 -11.776 1.00 38.49 31 LYS B CA 1
ATOM 2006 C C . LYS B 1 31 ? -26.992 59.883 -10.401 1.00 38.67 31 LYS B C 1
ATOM 2007 O O . LYS B 1 31 ? -26.941 60.730 -9.507 1.00 38.10 31 LYS B O 1
ATOM 2013 N N . GLY B 1 32 ? -27.551 58.682 -10.249 1.00 38.93 32 GLY B N 1
ATOM 2014 C CA . GLY B 1 32 ? -28.038 58.174 -8.966 1.00 36.48 32 GLY B CA 1
ATOM 2015 C C . GLY B 1 32 ? -29.322 58.788 -8.454 1.00 35.96 32 GLY B C 1
ATOM 2016 O O . GLY B 1 32 ? -29.482 58.957 -7.238 1.00 36.11 32 GLY B O 1
ATOM 2017 N N . GLN B 1 33 ? -30.239 59.113 -9.367 1.00 34.88 33 GLN B N 1
ATOM 2018 C CA . GLN B 1 33 ? -31.516 59.738 -8.996 1.00 34.11 33 GLN B CA 1
ATOM 2019 C C . GLN B 1 33 ? -32.331 58.849 -8.062 1.00 32.91 33 GLN B C 1
ATOM 2020 O O . GLN B 1 33 ? -32.414 57.630 -8.250 1.00 34.06 33 GLN B O 1
ATOM 2026 N N . ASN B 1 34 ? -32.908 59.481 -7.045 1.00 30.56 34 ASN B N 1
ATOM 2027 C CA . ASN B 1 34 ? -33.734 58.800 -6.072 1.00 27.51 34 ASN B CA 1
ATOM 2028 C C . ASN B 1 34 ? -34.839 57.968 -6.747 1.00 25.61 34 ASN B C 1
ATOM 2029 O O . ASN B 1 34 ? -35.405 58.387 -7.763 1.00 23.97 34 ASN B O 1
ATOM 2034 N N . PRO B 1 35 ? -35.120 56.771 -6.194 1.00 24.03 35 PRO B N 1
ATOM 2035 C CA . PRO B 1 35 ? -36.332 56.012 -6.526 1.00 23.12 35 PRO B CA 1
ATOM 2036 C C . PRO B 1 35 ? -37.590 56.711 -6.004 1.00 22.17 35 PRO B C 1
ATOM 2037 O O . PRO B 1 35 ? -37.554 57.370 -4.950 1.00 21.41 35 PRO B O 1
ATOM 2041 N N . ASP B 1 36 ? -38.692 56.548 -6.731 1.00 21.80 36 ASP B N 1
ATOM 2042 C CA . ASP B 1 36 ? -39.973 57.180 -6.395 1.00 21.52 36 ASP B CA 1
ATOM 2043 C C . ASP B 1 36 ? -40.921 56.285 -5.573 1.00 19.47 36 ASP B C 1
ATOM 2044 O O . ASP B 1 36 ? -41.848 56.795 -4.940 1.00 18.69 36 ASP B O 1
ATOM 2049 N N . PHE B 1 37 ? -40.684 54.962 -5.596 1.00 18.26 37 PHE B N 1
ATOM 2050 C CA . PHE B 1 37 ? -41.576 53.948 -4.991 1.00 16.73 37 PHE B CA 1
ATOM 2051 C C . PHE B 1 37 ? -40.794 52.960 -4.098 1.00 16.72 37 PHE B C 1
ATOM 2052 O O . PHE B 1 37 ? -39.738 52.456 -4.500 1.00 15.61 37 PHE B O 1
ATOM 2060 N N . LEU B 1 38 ? -41.308 52.671 -2.898 1.00 15.76 38 LEU B N 1
ATOM 2061 C CA . LEU B 1 38 ? -40.771 51.555 -2.129 1.00 14.60 38 LEU B CA 1
ATOM 2062 C C . LEU B 1 38 ? -41.670 50.350 -2.393 1.00 14.42 38 LEU B C 1
ATOM 2063 O O . LEU B 1 38 ? -42.888 50.411 -2.203 1.00 14.19 38 LEU B O 1
ATOM 2068 N N . TRP B 1 39 ? -41.053 49.287 -2.883 1.00 14.59 39 TRP B N 1
ATOM 2069 C CA . TRP B 1 39 ? -41.735 48.021 -3.140 1.00 14.87 39 TRP B CA 1
ATOM 2070 C C . TRP B 1 39 ? -41.343 47.063 -2.036 1.00 15.32 39 TRP B C 1
ATOM 2071 O O . TRP B 1 39 ? -40.150 46.786 -1.839 1.00 15.10 39 TRP B O 1
ATOM 2082 N N . ILE B 1 40 ? -42.344 46.589 -1.299 1.00 15.49 40 ILE B N 1
ATOM 2083 C CA . ILE B 1 40 ? -42.139 45.599 -0.252 1.00 15.16 40 ILE B CA 1
ATOM 2084 C C . ILE B 1 40 ? -42.821 44.332 -0.735 1.00 14.73 40 ILE B C 1
ATOM 2085 O O . ILE B 1 40 ? -44.049 44.283 -0.832 1.00 15.38 40 ILE B O 1
ATOM 2090 N N . GLY B 1 41 ? -42.009 43.328 -1.046 1.00 14.81 41 GLY B N 1
ATOM 2091 C CA . GLY B 1 41 ? -42.449 42.173 -1.809 1.00 15.43 41 GLY B CA 1
ATOM 2092 C C . GLY B 1 41 ? -41.969 40.870 -1.220 1.00 16.31 41 GLY B C 1
ATOM 2093 O O . GLY B 1 41 ? -41.210 40.845 -0.254 1.00 16.80 41 GLY B O 1
ATOM 2094 N N . CYS B 1 42 ? -42.436 39.771 -1.790 1.00 16.89 42 CYS B N 1
ATOM 2095 C CA . CYS B 1 42 ? -42.129 38.464 -1.267 1.00 17.33 42 CYS B CA 1
ATOM 2096 C C . CYS B 1 42 ? -40.763 37.968 -1.781 1.00 17.61 42 CYS B C 1
ATOM 2097 O O . CYS B 1 42 ? -40.336 38.330 -2.877 1.00 18.03 42 CYS B O 1
ATOM 2100 N N . ALA B 1 43 ? -40.094 37.152 -0.972 1.00 18.20 43 ALA B N 1
ATOM 2101 C CA . ALA B 1 43 ? -38.816 36.532 -1.352 1.00 18.83 43 ALA B CA 1
ATOM 2102 C C . ALA B 1 43 ? -39.010 35.489 -2.459 1.00 19.35 43 ALA B C 1
ATOM 2103 O O . ALA B 1 43 ? -38.059 35.146 -3.163 1.00 19.90 43 ALA B O 1
ATOM 2105 N N . ASP B 1 44 ? -40.246 34.999 -2.595 1.00 19.13 44 ASP B N 1
ATOM 2106 C CA . ASP B 1 44 ? -40.687 34.213 -3.748 1.00 18.97 44 ASP B CA 1
ATOM 2107 C C . ASP B 1 44 ? -40.362 34.908 -5.069 1.00 19.90 44 ASP B C 1
ATOM 2108 O O . ASP B 1 44 ? -39.796 34.291 -5.969 1.00 19.48 44 ASP B O 1
ATOM 2113 N N . SER B 1 45 ? -40.745 36.189 -5.174 1.00 18.83 45 SER B N 1
ATOM 2114 C CA . SER B 1 45 ? -40.436 37.032 -6.329 1.00 20.02 45 SER B CA 1
ATOM 2115 C C . SER B 1 45 ? -40.793 36.380 -7.657 1.00 18.78 45 SER B C 1
ATOM 2116 O O . SER B 1 45 ? -40.021 36.453 -8.608 1.00 19.41 45 SER B O 1
ATOM 2119 N N . ARG B 1 46 ? -41.947 35.716 -7.710 1.00 18.60 46 ARG B N 1
ATOM 2120 C CA . ARG B 1 46 ? -42.335 34.919 -8.883 1.00 17.65 46 ARG B CA 1
ATOM 2121 C C . ARG B 1 46 ? -42.096 35.643 -10.222 1.00 17.02 46 ARG B C 1
ATOM 2122 O O . ARG B 1 46 ? -41.376 35.156 -11.098 1.00 16.25 46 ARG B O 1
ATOM 2130 N N . VAL B 1 47 ? -42.717 36.805 -10.348 1.00 17.11 47 VAL B N 1
ATOM 2131 C CA . VAL B 1 47 ? -42.458 37.757 -11.404 1.00 17.00 47 VAL B CA 1
ATOM 2132 C C . VAL B 1 47 ? -41.812 38.939 -10.686 1.00 16.91 47 VAL B C 1
ATOM 2133 O O . VAL B 1 47 ? -42.343 39.404 -9.677 1.00 17.79 47 VAL B O 1
ATOM 2137 N N . PRO B 1 48 ? -40.645 39.400 -11.167 1.00 17.46 48 PRO B N 1
ATOM 2138 C CA . PRO B 1 48 ? -39.973 40.477 -10.440 1.00 17.32 48 PRO B CA 1
ATOM 2139 C C . PRO B 1 48 ? -40.697 41.801 -10.624 1.00 17.27 48 PRO B C 1
ATOM 2140 O O . PRO B 1 48 ? -41.409 41.999 -11.612 1.00 16.20 48 PRO B O 1
ATOM 2144 N N . ALA B 1 49 ? -40.546 42.668 -9.631 1.00 18.11 49 ALA B N 1
ATOM 2145 C CA . ALA B 1 49 ? -41.243 43.942 -9.590 1.00 18.36 49 ALA B CA 1
ATOM 2146 C C . ALA B 1 49 ? -41.017 44.808 -10.837 1.00 18.21 49 ALA B C 1
ATOM 2147 O O . ALA B 1 49 ? -41.937 45.475 -11.283 1.00 17.90 49 ALA B O 1
ATOM 2149 N N . GLU B 1 50 ? -39.796 44.794 -11.376 1.00 19.05 50 GLU B N 1
ATOM 2150 C CA . GLU B 1 50 ? -39.446 45.594 -12.570 1.00 19.52 50 GLU B CA 1
ATOM 2151 C C . GLU B 1 50 ? -40.334 45.223 -13.767 1.00 20.71 50 GLU B C 1
ATOM 2152 O O . GLU B 1 50 ? -40.794 46.111 -14.496 1.00 21.70 50 GLU B O 1
ATOM 2158 N N . ARG B 1 51 ? -40.586 43.920 -13.929 1.00 20.80 51 ARG B N 1
ATOM 2159 C CA . ARG B 1 51 ? -41.438 43.365 -14.994 1.00 21.93 51 ARG B CA 1
ATOM 2160 C C . ARG B 1 51 ? -42.912 43.718 -14.886 1.00 21.49 51 ARG B C 1
ATOM 2161 O O . ARG B 1 51 ? -43.543 44.059 -15.893 1.00 21.11 51 ARG B O 1
ATOM 2169 N N . LEU B 1 52 ? -43.450 43.593 -13.669 1.00 20.89 52 LEU B N 1
ATOM 2170 C CA . LEU B 1 52 ? -44.834 43.919 -13.360 1.00 20.69 52 LEU B CA 1
ATOM 2171 C C . LEU B 1 52 ? -45.149 45.408 -13.540 1.00 21.71 52 LEU B C 1
ATOM 2172 O O . LEU B 1 52 ? -46.277 45.761 -13.872 1.00 21.55 52 LEU B O 1
ATOM 2177 N N . THR B 1 53 ? -44.145 46.266 -13.340 1.00 20.47 53 THR B N 1
ATOM 2178 C CA . THR B 1 53 ? -44.343 47.721 -13.309 1.00 20.74 53 THR B CA 1
ATOM 2179 C C . THR B 1 53 ? -43.827 48.507 -14.510 1.00 20.50 53 THR B C 1
ATOM 2180 O O . THR B 1 53 ? -44.190 49.670 -14.698 1.00 22.55 53 THR B O 1
ATOM 2184 N N . GLY B 1 54 ? -42.934 47.914 -15.286 1.00 21.06 54 GLY B N 1
ATOM 2185 C CA . GLY B 1 54 ? -42.216 48.667 -16.310 1.00 20.39 54 GLY B CA 1
ATOM 2186 C C . GLY B 1 54 ? -41.191 49.652 -15.747 1.00 20.73 54 GLY B C 1
ATOM 2187 O O . GLY B 1 54 ? -40.599 50.437 -16.497 1.00 20.75 54 GLY B O 1
ATOM 2188 N N . LEU B 1 55 ? -40.996 49.644 -14.429 1.00 20.05 55 LEU B N 1
ATOM 2189 C CA . LEU B 1 55 ? -39.961 50.471 -13.818 1.00 20.30 55 LEU B CA 1
ATOM 2190 C C . LEU B 1 55 ? -38.592 49.796 -13.968 1.00 19.90 55 LEU B C 1
ATOM 2191 O O . LEU B 1 55 ? -38.155 49.062 -13.092 1.00 19.69 55 LEU B O 1
ATOM 2196 N N . TYR B 1 56 ? -37.934 50.028 -15.104 1.00 19.42 56 TYR B N 1
ATOM 2197 C CA . TYR B 1 56 ? -36.602 49.457 -15.358 1.00 19.39 56 TYR B CA 1
ATOM 2198 C C . TYR B 1 56 ? -35.520 50.541 -15.310 1.00 18.21 56 TYR B C 1
ATOM 2199 O O . TYR B 1 56 ? -34.405 50.337 -15.805 1.00 18.82 56 TYR B O 1
ATOM 2208 N N . SER B 1 57 ? -35.844 51.690 -14.724 1.00 16.53 57 SER B N 1
ATOM 2209 C CA . SER B 1 57 ? -34.933 52.844 -14.736 1.00 16.13 57 SER B CA 1
ATOM 2210 C C . SER B 1 57 ? -34.490 53.375 -13.362 1.00 16.64 57 SER B C 1
ATOM 2211 O O . SER B 1 57 ? -34.027 54.524 -13.244 1.00 17.13 57 SER B O 1
ATOM 2214 N N . GLY B 1 58 ? -34.598 52.533 -12.347 1.00 16.58 58 GLY B N 1
ATOM 2215 C CA . GLY B 1 58 ? -34.216 52.900 -10.973 1.00 16.95 58 GLY B CA 1
ATOM 2216 C C . GLY B 1 58 ? -35.314 53.530 -10.145 1.00 17.13 58 GLY B C 1
ATOM 2217 O O . GLY B 1 58 ? -35.079 53.944 -9.008 1.00 18.17 58 GLY B O 1
ATOM 2218 N N . GLU B 1 59 ? -36.525 53.590 -10.686 1.00 16.60 59 GLU B N 1
ATOM 2219 C CA . GLU B 1 59 ? -37.672 54.056 -9.901 1.00 16.95 59 GLU B CA 1
ATOM 2220 C C . GLU B 1 59 ? -37.965 53.255 -8.612 1.00 16.10 59 GLU B C 1
ATOM 2221 O O . GLU B 1 59 ? -38.676 53.734 -7.743 1.00 16.25 59 GLU B O 1
ATOM 2227 N N . LEU B 1 60 ? -37.423 52.048 -8.465 1.00 16.66 60 LEU B N 1
ATOM 2228 C CA . LEU B 1 60 ? -37.825 51.219 -7.324 1.00 17.27 60 LEU B CA 1
ATOM 2229 C C . LEU B 1 60 ? -36.751 51.037 -6.253 1.00 17.63 60 LEU B C 1
ATOM 2230 O O . LEU B 1 60 ? -35.627 50.628 -6.552 1.00 18.71 60 LEU B O 1
ATOM 2235 N N . PHE B 1 61 ? -37.108 51.359 -5.010 1.00 18.25 61 PHE B N 1
ATOM 2236 C CA . PHE B 1 61 ? -36.357 50.915 -3.831 1.00 17.04 61 PHE B CA 1
ATOM 2237 C C . PHE B 1 61 ? -36.999 49.623 -3.344 1.00 17.10 61 PHE B C 1
ATOM 2238 O O . PHE B 1 61 ? -38.207 49.595 -3.123 1.00 17.45 61 PHE B O 1
ATOM 2246 N N . VAL B 1 62 ? -36.228 48.543 -3.173 1.00 16.40 62 VAL B N 1
ATOM 2247 C CA . VAL B 1 62 ? -36.881 47.227 -2.979 1.00 17.05 62 VAL B CA 1
ATOM 2248 C C . VAL B 1 62 ? -36.557 46.489 -1.672 1.00 16.46 62 VAL B C 1
ATOM 2249 O O . VAL B 1 62 ? -35.398 46.211 -1.383 1.00 17.12 62 VAL B O 1
ATOM 2253 N N . HIS B 1 63 ? -37.586 46.158 -0.900 1.00 15.62 63 HIS B N 1
ATOM 2254 C CA . HIS B 1 63 ? -37.426 45.216 0.213 1.00 15.30 63 HIS B CA 1
ATOM 2255 C C . HIS B 1 63 ? -38.290 43.970 0.000 1.00 14.56 63 HIS B C 1
ATOM 2256 O O . HIS B 1 63 ? -39.437 44.070 -0.452 1.00 14.77 63 HIS B O 1
ATOM 2263 N N . ARG B 1 64 ? -37.726 42.816 0.334 1.00 13.91 64 ARG B N 1
ATOM 2264 C CA . ARG B 1 64 ? -38.436 41.519 0.290 1.00 13.71 64 ARG B CA 1
ATOM 2265 C C . ARG B 1 64 ? -38.229 40.660 1.537 1.00 12.76 64 ARG B C 1
ATOM 2266 O O . ARG B 1 64 ? -37.096 40.488 2.006 1.00 12.74 64 ARG B O 1
ATOM 2274 N N . ASN B 1 65 ? -39.309 40.037 2.015 1.00 11.93 65 ASN B N 1
ATOM 2275 C CA . ASN B 1 65 ? -39.203 39.016 3.057 1.00 11.60 65 ASN B CA 1
ATOM 2276 C C . ASN B 1 65 ? -40.163 37.861 2.757 1.00 11.75 65 ASN B C 1
ATOM 2277 O O . ASN B 1 65 ? -40.965 37.965 1.823 1.00 11.51 65 ASN B O 1
ATOM 2282 N N . VAL B 1 66 ? -40.068 36.757 3.500 1.00 11.52 66 VAL B N 1
ATOM 2283 C CA . VAL B 1 66 ? -41.023 35.671 3.283 1.00 11.32 66 VAL B CA 1
ATOM 2284 C C . VAL B 1 66 ? -42.396 36.218 3.629 1.00 11.00 66 VAL B C 1
ATOM 2285 O O . VAL B 1 66 ? -42.648 36.664 4.746 1.00 10.34 66 VAL B O 1
ATOM 2289 N N . ALA B 1 67 ? -43.235 36.245 2.608 1.00 11.53 67 ALA B N 1
ATOM 2290 C CA . ALA B 1 67 ? -44.644 36.570 2.721 1.00 11.48 67 ALA B CA 1
ATOM 2291 C C . ALA B 1 67 ? -44.837 38.064 2.941 1.00 11.66 67 ALA B C 1
ATOM 2292 O O . ALA B 1 67 ? -45.764 38.463 3.615 1.00 11.71 67 ALA B O 1
ATOM 2294 N N . ASN B 1 68 ? -43.948 38.873 2.351 1.00 11.51 68 ASN B N 1
ATOM 2295 C CA . ASN B 1 68 ? -44.154 40.330 2.197 1.00 11.95 68 ASN B CA 1
ATOM 2296 C C . ASN B 1 68 ? -44.837 41.077 3.374 1.00 12.14 68 ASN B C 1
ATOM 2297 O O . ASN B 1 68 ? -45.761 41.877 3.185 1.00 12.47 68 ASN B O 1
ATOM 2302 N N . GLN B 1 69 ? -44.364 40.809 4.586 1.00 12.41 69 GLN B N 1
ATOM 2303 C CA . GLN B 1 69 ? -44.953 41.380 5.803 1.00 12.47 69 GLN B CA 1
ATOM 2304 C C . GLN B 1 69 ? -44.318 42.683 6.251 1.00 12.63 69 GLN B C 1
ATOM 2305 O O . GLN B 1 69 ? -43.104 42.871 6.131 1.00 11.95 69 GLN B O 1
ATOM 2311 N N . VAL B 1 70 ? -45.157 43.565 6.797 1.00 13.35 70 VAL B N 1
ATOM 2312 C CA . VAL B 1 70 ? -44.730 44.669 7.652 1.00 13.66 70 VAL B CA 1
ATOM 2313 C C . VAL B 1 70 ? -45.018 44.300 9.130 1.00 13.80 70 VAL B C 1
ATOM 2314 O O . VAL B 1 70 ? -46.046 44.688 9.706 1.00 14.59 70 VAL B O 1
ATOM 2318 N N . ILE B 1 71 ? -44.145 43.480 9.708 1.00 14.36 71 ILE B N 1
ATOM 2319 C CA . ILE B 1 71 ? -44.244 43.085 11.125 1.00 14.12 71 ILE B CA 1
ATOM 2320 C C . ILE B 1 71 ? -43.916 44.296 12.014 1.00 14.99 71 ILE B C 1
ATOM 2321 O O . ILE B 1 71 ? -42.832 44.845 11.895 1.00 15.12 71 ILE B O 1
ATOM 2326 N N . HIS B 1 72 ? -44.834 44.669 12.917 1.00 16.09 72 HIS B N 1
ATOM 2327 C CA . HIS B 1 72 ? -44.726 45.910 13.719 1.00 17.41 72 HIS B CA 1
ATOM 2328 C C . HIS B 1 72 ? -43.298 46.257 14.121 1.00 17.18 72 HIS B C 1
ATOM 2329 O O . HIS B 1 72 ? -42.826 47.352 13.839 1.00 18.20 72 HIS B O 1
ATOM 2336 N N . THR B 1 73 ? -42.608 45.287 14.723 1.00 17.60 73 THR B N 1
ATOM 2337 C CA . THR B 1 73 ? -41.286 45.484 15.323 1.00 16.12 73 THR B CA 1
ATOM 2338 C C . THR B 1 73 ? -40.139 44.772 14.591 1.00 16.46 73 THR B C 1
ATOM 2339 O O . THR B 1 73 ? -39.231 44.215 15.230 1.00 15.75 73 THR B O 1
ATOM 2343 N N . ASP B 1 74 ? -40.186 44.785 13.257 1.00 15.88 74 ASP B N 1
ATOM 2344 C CA . ASP B 1 74 ? -39.079 44.314 12.428 1.00 16.24 74 ASP B CA 1
ATOM 2345 C C . ASP B 1 74 ? -38.207 45.481 11.949 1.00 15.74 74 ASP B C 1
ATOM 2346 O O . ASP B 1 74 ? -38.475 46.088 10.911 1.00 15.55 74 ASP B O 1
ATOM 2351 N N . LEU B 1 75 ? -37.137 45.743 12.684 1.00 15.37 75 LEU B N 1
ATOM 2352 C CA . LEU B 1 75 ? -36.180 46.783 12.330 1.00 15.39 75 LEU B CA 1
ATOM 2353 C C . LEU B 1 75 ? -35.535 46.576 10.951 1.00 15.30 75 LEU B C 1
ATOM 2354 O O . LEU B 1 75 ? -34.978 47.512 10.389 1.00 15.15 75 LEU B O 1
ATOM 2359 N N . ASN B 1 76 ? -35.600 45.360 10.400 1.00 15.42 76 ASN B N 1
ATOM 2360 C CA . ASN B 1 76 ? -35.181 45.197 9.012 1.00 15.01 76 ASN B CA 1
ATOM 2361 C C . ASN B 1 76 ? -36.105 45.988 8.059 1.00 15.66 76 ASN B C 1
ATOM 2362 O O . ASN B 1 76 ? -35.660 46.968 7.453 1.00 15.87 76 ASN B O 1
ATOM 2367 N N . CYS B 1 77 ? -37.386 45.609 7.964 1.00 16.27 77 CYS B N 1
ATOM 2368 C CA . CYS B 1 77 ? -38.324 46.337 7.100 1.00 17.69 77 CYS B CA 1
ATOM 2369 C C . CYS B 1 77 ? -38.428 47.825 7.496 1.00 18.88 77 CYS B C 1
ATOM 2370 O O . CYS B 1 77 ? -38.108 48.707 6.692 1.00 17.97 77 CYS B O 1
ATOM 2373 N N . LEU B 1 78 ? -38.834 48.073 8.745 1.00 19.48 78 LEU B N 1
ATOM 2374 C CA . LEU B 1 78 ? -38.997 49.422 9.301 1.00 19.04 78 LEU B CA 1
ATOM 2375 C C . LEU B 1 78 ? -37.897 50.381 8.894 1.00 18.05 78 LEU B C 1
ATOM 2376 O O . LEU B 1 78 ? -38.183 51.549 8.633 1.00 18.14 78 LEU B O 1
ATOM 2381 N N . SER B 1 79 ? -36.645 49.905 8.889 1.00 17.44 79 SER B N 1
ATOM 2382 C CA . SER B 1 79 ? -35.519 50.749 8.481 1.00 17.07 79 SER B CA 1
ATOM 2383 C C . SER B 1 79 ? -35.574 51.074 6.987 1.00 16.96 79 SER B C 1
ATOM 2384 O O . SER B 1 79 ? -35.449 52.247 6.615 1.00 16.92 79 SER B O 1
ATOM 2387 N N . VAL B 1 80 ? -35.806 50.067 6.141 1.00 16.74 80 VAL B N 1
ATOM 2388 C CA . VAL B 1 80 ? -35.935 50.335 4.691 1.00 16.22 80 VAL B CA 1
ATOM 2389 C C . VAL B 1 80 ? -37.071 51.330 4.443 1.00 16.95 80 VAL B C 1
ATOM 2390 O O . VAL B 1 80 ? -36.971 52.167 3.552 1.00 16.05 80 VAL B O 1
ATOM 2394 N N . VAL B 1 81 ? -38.139 51.212 5.236 1.00 18.52 81 VAL B N 1
ATOM 2395 C CA . VAL B 1 81 ? -39.289 52.109 5.154 1.00 19.65 81 VAL B CA 1
ATOM 2396 C C . VAL B 1 81 ? -38.860 53.510 5.554 1.00 20.68 81 VAL B C 1
ATOM 2397 O O . VAL B 1 81 ? -39.109 54.473 4.819 1.00 20.80 81 VAL B O 1
ATOM 2401 N N . GLN B 1 82 ? -38.197 53.613 6.707 1.00 20.22 82 GLN B N 1
ATOM 2402 C CA . GLN B 1 82 ? -37.736 54.906 7.212 1.00 19.42 82 GLN B CA 1
ATOM 2403 C C . GLN B 1 82 ? -36.781 55.594 6.236 1.00 18.51 82 GLN B C 1
ATOM 2404 O O . GLN B 1 82 ? -36.968 56.772 5.926 1.00 17.88 82 GLN B O 1
ATOM 2410 N N . TYR B 1 83 ? -35.796 54.849 5.724 1.00 17.37 83 TYR B N 1
ATOM 2411 C CA . TYR B 1 83 ? -34.811 55.376 4.780 1.00 17.85 83 TYR B CA 1
ATOM 2412 C C . TYR B 1 83 ? -35.438 55.829 3.450 1.00 17.01 83 TYR B C 1
ATOM 2413 O O . TYR B 1 83 ? -35.114 56.902 2.957 1.00 16.74 83 TYR B O 1
ATOM 2422 N N . ALA B 1 84 ? -36.338 55.029 2.884 1.00 17.47 84 ALA B N 1
ATOM 2423 C CA . ALA B 1 84 ? -36.930 55.357 1.586 1.00 17.42 84 ALA B CA 1
ATOM 2424 C C . ALA B 1 84 ? -37.797 56.632 1.668 1.00 18.11 84 ALA B C 1
ATOM 2425 O O . ALA B 1 84 ? -37.838 57.439 0.734 1.00 17.49 84 ALA B O 1
ATOM 2427 N N . VAL B 1 85 ? -38.483 56.795 2.796 1.00 18.49 85 VAL B N 1
ATOM 2428 C CA . VAL B 1 85 ? -39.374 57.931 2.987 1.00 19.82 85 VAL B CA 1
ATOM 2429 C C . VAL B 1 85 ? -38.585 59.159 3.447 1.00 19.10 85 VAL B C 1
ATOM 2430 O O . VAL B 1 85 ? -38.507 60.150 2.725 1.00 19.35 85 VAL B O 1
ATOM 2434 N N . ASP B 1 86 ? -38.010 59.079 4.648 1.00 18.99 86 ASP B N 1
ATOM 2435 C CA . ASP B 1 86 ? -37.338 60.216 5.271 1.00 18.58 86 ASP B CA 1
ATOM 2436 C C . ASP B 1 86 ? -36.155 60.753 4.451 1.00 18.80 86 ASP B C 1
ATOM 2437 O O . ASP B 1 86 ? -36.017 61.977 4.286 1.00 17.68 86 ASP B O 1
ATOM 2442 N N . VAL B 1 87 ? -35.313 59.843 3.945 1.00 18.45 87 VAL B N 1
ATOM 2443 C CA . VAL B 1 87 ? -34.074 60.216 3.237 1.00 19.38 87 VAL B CA 1
ATOM 2444 C C . VAL B 1 87 ? -34.235 60.328 1.715 1.00 19.83 87 VAL B C 1
ATOM 2445 O O . VAL B 1 87 ? -34.055 61.415 1.145 1.00 19.01 87 VAL B O 1
ATOM 2449 N N . LEU B 1 88 ? -34.565 59.213 1.060 1.00 19.54 88 LEU B N 1
ATOM 2450 C CA . LEU B 1 88 ? -34.749 59.199 -0.389 1.00 20.22 88 LEU B CA 1
ATOM 2451 C C . LEU B 1 88 ? -36.006 59.963 -0.823 1.00 21.38 88 LEU B C 1
ATOM 2452 O O . LEU B 1 88 ? -36.134 60.345 -1.989 1.00 22.21 88 LEU B O 1
ATOM 2457 N N . GLN B 1 89 ? -36.925 60.179 0.118 1.00 21.73 89 GLN B N 1
ATOM 2458 C CA . GLN B 1 89 ? -38.133 60.984 -0.133 1.00 22.88 89 GLN B CA 1
ATOM 2459 C C . GLN B 1 89 ? -39.138 60.327 -1.095 1.00 21.61 89 GLN B C 1
ATOM 2460 O O . GLN B 1 89 ? -39.922 61.023 -1.742 1.00 20.93 89 GLN B O 1
ATOM 2466 N N . VAL B 1 90 ? -39.106 58.996 -1.197 1.00 20.63 90 VAL B N 1
ATOM 2467 C CA . VAL B 1 90 ? -40.107 58.274 -2.003 1.00 19.00 90 VAL B CA 1
ATOM 2468 C C . VAL B 1 90 ? -41.508 58.766 -1.638 1.00 17.64 90 VAL B C 1
ATOM 2469 O O . VAL B 1 90 ? -41.806 59.048 -0.471 1.00 17.26 90 VAL B O 1
ATOM 2473 N N . LYS B 1 91 ? -42.377 58.863 -2.633 1.00 16.92 91 LYS B N 1
ATOM 2474 C CA . LYS B 1 91 ? -43.709 59.386 -2.359 1.00 16.61 91 LYS B CA 1
ATOM 2475 C C . LYS B 1 91 ? -44.786 58.310 -2.419 1.00 15.61 91 LYS B C 1
ATOM 2476 O O . LYS B 1 91 ? -45.968 58.604 -2.288 1.00 15.83 91 LYS B O 1
ATOM 2482 N N . HIS B 1 92 ? -44.370 57.053 -2.562 1.00 15.03 92 HIS B N 1
ATOM 2483 C CA . HIS B 1 92 ? -45.304 55.925 -2.617 1.00 15.17 92 HIS B CA 1
ATOM 2484 C C . HIS B 1 92 ? -44.749 54.654 -1.959 1.00 14.69 92 HIS B C 1
ATOM 2485 O O . HIS B 1 92 ? -43.575 54.318 -2.130 1.00 15.13 92 HIS B O 1
ATOM 2492 N N . ILE B 1 93 ? -45.593 53.948 -1.205 1.00 13.60 93 ILE B N 1
ATOM 2493 C CA . ILE B 1 93 ? -45.197 52.625 -0.710 1.00 12.48 93 ILE B CA 1
ATOM 2494 C C . ILE B 1 93 ? -46.192 51.563 -1.163 1.00 12.45 93 ILE B C 1
ATOM 2495 O O . ILE B 1 93 ? -47.399 51.742 -1.041 1.00 12.42 93 ILE B O 1
ATOM 2500 N N . ILE B 1 94 ? -45.673 50.458 -1.685 1.00 12.59 94 ILE B N 1
ATOM 2501 C CA . ILE B 1 94 ? -46.533 49.430 -2.253 1.00 12.72 94 ILE B CA 1
ATOM 2502 C C . ILE B 1 94 ? -46.280 48.135 -1.508 1.00 12.85 94 ILE B C 1
ATOM 2503 O O . ILE B 1 94 ? -45.156 47.634 -1.498 1.00 12.96 94 ILE B O 1
ATOM 2508 N N . VAL B 1 95 ? -47.308 47.578 -0.877 1.00 13.07 95 VAL B N 1
ATOM 2509 C CA . VAL B 1 95 ? -47.123 46.230 -0.370 1.00 13.37 95 VAL B CA 1
ATOM 2510 C C . VAL B 1 95 ? -47.692 45.296 -1.409 1.00 13.00 95 VAL B C 1
ATOM 2511 O O . VAL B 1 95 ? -48.897 45.350 -1.699 1.00 13.06 95 VAL B O 1
ATOM 2515 N N . CYS B 1 96 ? -46.817 44.484 -2.009 1.00 12.98 96 CYS B N 1
ATOM 2516 C CA . CYS B 1 96 ? -47.242 43.516 -3.005 1.00 13.06 96 CYS B CA 1
ATOM 2517 C C . CYS B 1 96 ? -47.059 42.079 -2.539 1.00 13.08 96 CYS B C 1
ATOM 2518 O O . CYS B 1 96 ? -45.953 41.652 -2.196 1.00 12.87 96 CYS B O 1
ATOM 2521 N N . GLY B 1 97 ? -48.170 41.357 -2.528 1.00 13.45 97 GLY B N 1
ATOM 2522 C CA . GLY B 1 97 ? -48.185 39.924 -2.366 1.00 13.92 97 GLY B CA 1
ATOM 2523 C C . GLY B 1 97 ? -48.578 39.328 -3.696 1.00 14.91 97 GLY B C 1
ATOM 2524 O O . GLY B 1 97 ? -48.744 40.048 -4.690 1.00 15.35 97 GLY B O 1
ATOM 2525 N N . HIS B 1 98 ? -48.771 38.014 -3.712 1.00 15.69 98 HIS B N 1
ATOM 2526 C CA . HIS B 1 98 ? -49.082 37.291 -4.941 1.00 15.82 98 HIS B CA 1
ATOM 2527 C C . HIS B 1 98 ? -49.784 35.981 -4.584 1.00 15.87 98 HIS B C 1
ATOM 2528 O O . HIS B 1 98 ? -49.609 35.448 -3.474 1.00 16.08 98 HIS B O 1
ATOM 2535 N N . TYR B 1 99 ? -50.552 35.452 -5.535 1.00 15.90 99 TYR B N 1
ATOM 2536 C CA . TYR B 1 99 ? -51.154 34.118 -5.390 1.00 15.82 99 TYR B CA 1
ATOM 2537 C C . TYR B 1 99 ? -50.042 33.060 -5.403 1.00 15.29 99 TYR B C 1
ATOM 2538 O O . TYR B 1 99 ? -48.900 33.357 -5.751 1.00 15.31 99 TYR B O 1
ATOM 2547 N N . GLY B 1 100 ? -50.367 31.837 -5.004 1.00 15.76 100 GLY B N 1
ATOM 2548 C CA . GLY B 1 100 ? -49.367 30.755 -4.946 1.00 15.87 100 GLY B CA 1
ATOM 2549 C C . GLY B 1 100 ? -48.256 30.946 -3.916 1.00 16.70 100 GLY B C 1
ATOM 2550 O O . GLY B 1 100 ? -47.196 30.324 -4.020 1.00 16.70 100 GLY B O 1
ATOM 2551 N N . CYS B 1 101 ? -48.507 31.774 -2.903 1.00 16.75 101 CYS B N 1
ATOM 2552 C CA . CYS B 1 101 ? -47.507 32.049 -1.861 1.00 16.73 101 CYS B CA 1
ATOM 2553 C C . CYS B 1 101 ? -47.390 30.938 -0.818 1.00 16.56 101 CYS B C 1
ATOM 2554 O O . CYS B 1 101 ? -48.309 30.733 0.013 1.00 17.22 101 CYS B O 1
ATOM 2557 N N . GLY B 1 102 ? -46.251 30.250 -0.878 1.00 15.84 102 GLY B N 1
ATOM 2558 C CA . GLY B 1 102 ? -45.876 29.161 0.028 1.00 15.48 102 GLY B CA 1
ATOM 2559 C C . GLY B 1 102 ? -45.875 29.536 1.489 1.00 15.09 102 GLY B C 1
ATOM 2560 O O . GLY B 1 102 ? -46.464 28.834 2.297 1.00 14.70 102 GLY B O 1
ATOM 2561 N N . GLY B 1 103 ? -45.207 30.634 1.848 1.00 15.23 103 GLY B N 1
ATOM 2562 C CA . GLY B 1 103 ? -45.254 31.125 3.240 1.00 15.52 103 GLY B CA 1
ATOM 2563 C C . GLY B 1 103 ? -46.675 31.204 3.801 1.00 15.99 103 GLY B C 1
ATOM 2564 O O . GLY B 1 103 ? -46.942 30.778 4.948 1.00 15.46 103 GLY B O 1
ATOM 2565 N N . VAL B 1 104 ? -47.590 31.733 2.986 1.00 15.52 104 VAL B N 1
ATOM 2566 C CA . VAL B 1 104 ? -49.010 31.861 3.352 1.00 15.61 104 VAL B CA 1
ATOM 2567 C C . VAL B 1 104 ? -49.679 30.495 3.550 1.00 15.92 104 VAL B C 1
ATOM 2568 O O . VAL B 1 104 ? -50.416 30.298 4.530 1.00 16.30 104 VAL B O 1
ATOM 2572 N N . THR B 1 105 ? -49.427 29.570 2.627 1.00 16.68 105 THR B N 1
ATOM 2573 C CA . THR B 1 105 ? -49.935 28.196 2.730 1.00 17.15 105 THR B CA 1
ATOM 2574 C C . THR B 1 105 ? -49.551 27.591 4.071 1.00 17.30 105 THR B C 1
ATOM 2575 O O . THR B 1 105 ? -50.425 27.208 4.853 1.00 17.36 105 THR B O 1
ATOM 2579 N N . ALA B 1 106 ? -48.243 27.531 4.330 1.00 17.15 106 ALA B N 1
ATOM 2580 C CA . ALA B 1 106 ? -47.706 26.938 5.551 1.00 16.58 106 ALA B CA 1
ATOM 2581 C C . ALA B 1 106 ? -48.330 27.553 6.792 1.00 17.32 106 ALA B C 1
ATOM 2582 O O . ALA B 1 106 ? -48.469 26.864 7.817 1.00 16.07 106 ALA B O 1
ATOM 2584 N N . ALA B 1 107 ? -48.680 28.848 6.704 1.00 17.27 107 ALA B N 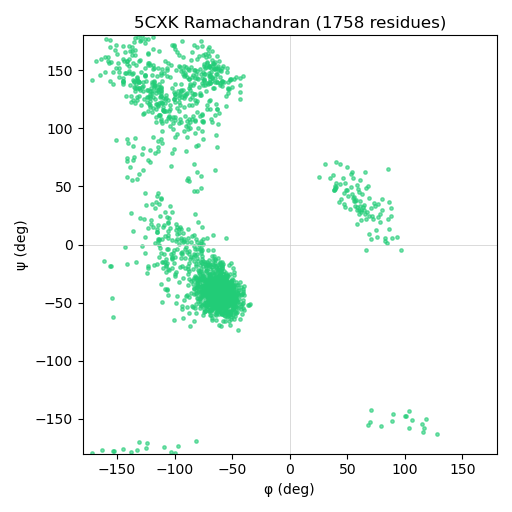1
ATOM 2585 C CA . ALA B 1 107 ? -49.325 29.574 7.797 1.00 17.57 107 ALA B CA 1
ATOM 2586 C C . ALA B 1 107 ? -50.728 29.046 8.070 1.00 17.82 107 ALA B C 1
ATOM 2587 O O . ALA B 1 107 ? -51.130 28.928 9.235 1.00 17.42 107 ALA B O 1
ATOM 2589 N N . ILE B 1 108 ? -51.455 28.730 7.000 1.00 17.86 108 ILE B N 1
ATOM 2590 C CA . ILE B 1 108 ? -52.729 27.996 7.102 1.00 18.07 108 ILE B CA 1
ATOM 2591 C C . ILE B 1 108 ? -52.484 26.549 7.582 1.00 19.22 108 ILE B C 1
ATOM 2592 O O . ILE B 1 108 ? -52.890 26.180 8.685 1.00 20.09 108 ILE B O 1
ATOM 2597 N N . ASP B 1 109 ? -51.787 25.753 6.776 1.00 19.77 109 ASP B N 1
ATOM 2598 C CA . ASP B 1 109 ? -51.557 24.330 7.076 1.00 20.13 109 ASP B CA 1
ATOM 2599 C C . ASP B 1 109 ? -50.809 24.019 8.383 1.00 19.58 109 ASP B C 1
ATOM 2600 O O . ASP B 1 109 ? -50.900 22.905 8.890 1.00 17.97 109 ASP B O 1
ATOM 2605 N N . ASN B 1 110 ? -50.056 24.989 8.905 1.00 18.64 110 ASN B N 1
ATOM 2606 C CA . ASN B 1 110 ? -49.201 24.811 10.096 1.00 18.78 110 ASN B CA 1
ATOM 2607 C C . ASN B 1 110 ? -48.288 23.566 10.163 1.00 18.24 110 ASN B C 1
ATOM 2608 O O . ASN B 1 110 ? -48.193 22.931 11.205 1.00 16.75 110 ASN B O 1
ATOM 2613 N N . PRO B 1 111 ? -47.587 23.230 9.060 1.00 19.01 111 PRO B N 1
ATOM 2614 C CA . PRO B 1 111 ? -46.651 22.133 9.240 1.00 19.03 111 PRO B CA 1
ATOM 2615 C C . PRO B 1 111 ? -45.394 22.645 9.923 1.00 19.75 111 PRO B C 1
ATOM 2616 O O . PRO B 1 111 ? -45.160 23.864 9.964 1.00 18.68 111 PRO B O 1
ATOM 2620 N N . GLN B 1 112 ? -44.619 21.721 10.482 1.00 19.92 112 GLN B N 1
ATOM 2621 C CA . GLN B 1 112 ? -43.371 22.044 11.139 1.00 20.99 112 GLN B CA 1
ATOM 2622 C C . GLN B 1 112 ? -42.275 22.173 10.096 1.00 19.95 112 GLN B C 1
ATOM 2623 O O . GLN B 1 112 ? -42.033 21.234 9.305 1.00 19.93 112 GLN B O 1
ATOM 2629 N N . LEU B 1 113 ? -41.609 23.328 10.097 1.00 19.26 113 LEU B N 1
ATOM 2630 C CA . LEU B 1 113 ? -40.539 23.610 9.135 1.00 18.04 113 LEU B CA 1
ATOM 2631 C C . LEU B 1 113 ? -39.204 24.035 9.755 1.00 17.23 113 LEU B C 1
ATOM 2632 O O . LEU B 1 113 ? -38.217 24.180 9.042 1.00 17.37 113 LEU B O 1
ATOM 2637 N N . GLY B 1 114 ? -39.167 24.250 11.063 1.00 16.91 114 GLY B N 1
ATOM 2638 C CA . GLY B 1 114 ? -37.979 24.833 11.708 1.00 16.27 114 GLY B CA 1
ATOM 2639 C C . GLY B 1 114 ? -38.168 26.322 11.970 1.00 15.05 114 GLY B C 1
ATOM 2640 O O . GLY B 1 114 ? -39.288 26.765 12.185 1.00 17.01 114 GLY B O 1
ATOM 2641 N N . LEU B 1 115 ? -37.080 27.086 11.913 1.00 14.38 115 LEU B N 1
ATOM 2642 C CA . LEU B 1 115 ? -37.073 28.511 12.291 1.00 14.04 115 LEU B CA 1
ATOM 2643 C C . LEU B 1 115 ? -38.226 29.354 11.762 1.00 13.37 115 LEU B C 1
ATOM 2644 O O . LEU B 1 115 ? -38.840 30.103 12.527 1.00 12.38 115 LEU B O 1
ATOM 2649 N N . ILE B 1 116 ? -38.486 29.244 10.450 1.00 12.96 116 ILE B N 1
ATOM 2650 C CA . ILE B 1 116 ? -39.528 30.007 9.752 1.00 13.02 116 ILE B CA 1
ATOM 2651 C C . ILE B 1 116 ? -40.911 29.969 10.425 1.00 13.64 116 ILE B C 1
ATOM 2652 O O . ILE B 1 116 ? -41.692 30.915 10.305 1.00 11.82 116 ILE B O 1
ATOM 2657 N N . ASN B 1 117 ? -41.227 28.880 11.131 1.00 14.35 117 ASN B N 1
ATOM 2658 C CA . ASN B 1 117 ? -42.495 28.843 11.867 1.00 15.78 117 ASN B CA 1
ATOM 2659 C C . ASN B 1 117 ? -42.822 30.093 12.692 1.00 16.05 117 ASN B C 1
ATOM 2660 O O . ASN B 1 117 ? -43.944 30.595 12.621 1.00 15.85 117 ASN B O 1
ATOM 2665 N N . ASN B 1 118 ? -41.838 30.599 13.435 1.00 16.29 118 ASN B N 1
ATOM 2666 C CA . ASN B 1 118 ? -41.990 31.820 14.238 1.00 15.91 118 ASN B CA 1
ATOM 2667 C C . ASN B 1 118 ? -42.446 33.042 13.404 1.00 15.89 118 ASN B C 1
ATOM 2668 O O . ASN B 1 118 ? -43.462 33.666 13.734 1.00 15.32 118 ASN B O 1
ATOM 2673 N N . TRP B 1 119 ? -41.725 33.348 12.312 1.00 15.13 119 TRP B N 1
ATOM 2674 C CA . TRP B 1 119 ? -42.092 34.439 11.370 1.00 15.66 119 TRP B CA 1
ATOM 2675 C C . TRP B 1 119 ? -43.512 34.351 10.828 1.00 16.02 119 TRP B C 1
ATOM 2676 O O . TRP B 1 119 ? -44.215 35.360 10.722 1.00 15.49 119 TRP B O 1
ATOM 2687 N N . LEU B 1 120 ? -43.927 33.134 10.475 1.00 16.38 120 LEU B N 1
ATOM 2688 C CA . LEU B 1 120 ? -45.233 32.927 9.875 1.00 17.41 120 LEU B CA 1
ATOM 2689 C C . LEU B 1 120 ? -46.380 32.997 10.869 1.00 17.18 120 LEU B C 1
ATOM 2690 O O . LEU B 1 120 ? -47.474 33.418 10.487 1.00 18.54 120 LEU B O 1
ATOM 2695 N N . LEU B 1 121 ? -46.138 32.631 12.132 1.00 17.71 121 LEU B N 1
ATOM 2696 C CA . LEU B 1 121 ? -47.172 32.742 13.192 1.00 18.24 121 LEU B CA 1
ATOM 2697 C C . LEU B 1 121 ? -47.817 34.121 13.199 1.00 18.10 121 LEU B C 1
ATOM 2698 O O . LEU B 1 121 ? -48.924 34.290 13.710 1.00 17.97 121 LEU B O 1
ATOM 2703 N N . HIS B 1 122 ? -47.126 35.096 12.603 1.00 18.00 122 HIS B N 1
ATOM 2704 C CA . HIS B 1 122 ? -47.667 36.446 12.417 1.00 18.60 122 HIS B CA 1
ATOM 2705 C C . HIS B 1 122 ? -48.824 36.481 11.402 1.00 19.20 122 HIS B C 1
ATOM 2706 O O . HIS B 1 122 ? -49.837 37.148 11.618 1.00 21.84 122 HIS B O 1
ATOM 2713 N N . ILE B 1 123 ? -48.660 35.761 10.292 1.00 19.92 123 ILE B N 1
ATOM 2714 C CA . ILE B 1 123 ? -49.728 35.569 9.304 1.00 18.49 123 ILE B CA 1
ATOM 2715 C C . ILE B 1 123 ? -50.747 34.520 9.755 1.00 18.23 123 ILE B C 1
ATOM 2716 O O . ILE B 1 123 ? -51.941 34.622 9.413 1.00 17.32 123 ILE B O 1
ATOM 2721 N N . ARG B 1 124 ? -50.286 33.541 10.537 1.00 18.43 124 ARG B N 1
ATOM 2722 C CA . ARG B 1 124 ? -51.191 32.576 11.182 1.00 18.61 124 ARG B CA 1
ATOM 2723 C C . ARG B 1 124 ? -52.152 33.315 12.120 1.00 19.14 124 ARG B C 1
ATOM 2724 O O . ARG B 1 124 ? -53.316 32.911 12.286 1.00 18.53 124 ARG B O 1
ATOM 2732 N N . ASP B 1 125 ? -51.682 34.421 12.701 1.00 18.20 125 ASP B N 1
ATOM 2733 C CA . ASP B 1 125 ? -52.569 35.284 13.474 1.00 18.86 125 ASP B CA 1
ATOM 2734 C C . ASP B 1 125 ? -53.699 35.837 12.597 1.00 18.54 125 ASP B C 1
ATOM 2735 O O . ASP B 1 125 ? -54.847 35.855 13.016 1.00 17.92 125 ASP B O 1
ATOM 2740 N N . TYR B 1 126 ? -53.372 36.249 11.368 1.00 18.33 126 TYR B N 1
ATOM 2741 C CA . TYR B 1 126 ? -54.385 36.749 10.436 1.00 18.69 126 TYR B CA 1
ATOM 2742 C C . TYR B 1 126 ? -55.273 35.633 9.882 1.00 18.57 126 TYR B C 1
ATOM 2743 O O . TYR B 1 126 ? -56.461 35.850 9.604 1.00 19.12 126 TYR B O 1
ATOM 2752 N N . TYR B 1 127 ? -54.705 34.438 9.741 1.00 17.69 127 TYR B N 1
ATOM 2753 C CA . TYR B 1 127 ? -55.514 33.258 9.442 1.00 17.54 127 TYR B CA 1
ATOM 2754 C C . TYR B 1 127 ? -56.580 33.007 10.501 1.00 17.50 127 TYR B C 1
ATOM 2755 O O . TYR B 1 127 ? -57.749 32.859 10.173 1.00 18.13 127 TYR B O 1
ATOM 2764 N N . LEU B 1 128 ? -56.168 32.926 11.763 1.00 17.88 128 LEU B N 1
ATOM 2765 C CA . LEU B 1 128 ? -57.107 32.674 12.848 1.00 18.09 128 LEU B CA 1
ATOM 2766 C C . LEU B 1 128 ? -58.143 33.793 12.990 1.00 18.06 128 LEU B C 1
ATOM 2767 O O . LEU B 1 128 ? -59.312 33.534 13.284 1.00 17.46 128 LEU B O 1
ATOM 2772 N N . LYS B 1 129 ? -57.695 35.029 12.781 1.00 19.27 129 LYS B N 1
ATOM 2773 C CA . LYS B 1 129 ? -58.576 36.205 12.756 1.00 19.68 129 LYS B CA 1
ATOM 2774 C C . LYS B 1 129 ? -59.755 36.006 11.784 1.00 20.44 129 LYS B C 1
ATOM 2775 O O . LYS B 1 129 ? -60.927 36.046 12.185 1.00 20.77 129 LYS B O 1
ATOM 2781 N N . HIS B 1 130 ? -59.440 35.763 10.515 1.00 19.37 130 HIS B N 1
ATOM 2782 C CA . HIS B 1 130 ? -60.451 35.733 9.455 1.00 18.60 130 HIS B CA 1
ATOM 2783 C C . HIS B 1 130 ? -60.944 34.321 9.063 1.00 19.19 130 HIS B C 1
ATOM 2784 O O . HIS B 1 130 ? -61.575 34.158 8.024 1.00 19.00 130 HIS B O 1
ATOM 2791 N N . ARG B 1 131 ? -60.662 33.327 9.900 1.00 20.68 131 ARG B N 1
ATOM 2792 C CA . ARG B 1 131 ? -60.913 31.910 9.593 1.00 22.21 131 ARG B CA 1
ATOM 2793 C C . ARG B 1 131 ? -62.365 31.506 9.265 1.00 22.91 131 ARG B C 1
ATOM 2794 O O . ARG B 1 131 ? -62.582 30.589 8.454 1.00 22.12 131 ARG B O 1
ATOM 2802 N N . GLU B 1 132 ? -63.345 32.171 9.885 1.00 23.13 132 GLU B N 1
ATOM 2803 C CA . GLU B 1 132 ? -64.763 31.898 9.580 1.00 22.78 132 GLU B CA 1
ATOM 2804 C C . GLU B 1 132 ? -65.092 32.199 8.110 1.00 21.76 132 GLU B C 1
ATOM 2805 O O . GLU B 1 132 ? -65.654 31.349 7.412 1.00 20.85 132 GLU B O 1
ATOM 2811 N N . TYR B 1 133 ? -64.717 33.391 7.630 1.00 20.41 133 TYR B N 1
ATOM 2812 C CA . TYR B 1 133 ? -64.854 33.707 6.208 1.00 18.16 133 TYR B CA 1
ATOM 2813 C C . TYR B 1 133 ? -64.060 32.738 5.319 1.00 17.71 133 TYR B C 1
ATOM 2814 O O . TYR B 1 133 ? -64.548 32.311 4.250 1.00 15.39 133 TYR B O 1
ATOM 2823 N N . LEU B 1 134 ? -62.836 32.426 5.758 1.00 17.17 134 LEU B N 1
ATOM 2824 C CA . LEU B 1 134 ? -61.904 31.611 4.987 1.00 17.76 134 LEU B CA 1
ATOM 2825 C C . LEU B 1 134 ? -62.411 30.190 4.770 1.00 19.06 134 LEU B C 1
ATOM 2826 O O . LEU B 1 134 ? -62.530 29.737 3.621 1.00 19.70 134 LEU B O 1
ATOM 2831 N N . ASP B 1 135 ? -62.761 29.514 5.860 1.00 20.55 135 ASP B N 1
ATOM 2832 C CA . ASP B 1 135 ? -63.234 28.126 5.811 1.00 22.62 135 ASP B CA 1
ATOM 2833 C C . ASP B 1 135 ? -64.482 27.931 4.960 1.00 23.37 135 ASP B C 1
ATOM 2834 O O . ASP B 1 135 ? -64.775 26.816 4.534 1.00 24.93 135 ASP B O 1
ATOM 2839 N N . LYS B 1 136 ? -65.185 29.032 4.690 1.00 24.38 136 LYS B N 1
ATOM 2840 C CA . LYS B 1 136 ? -66.402 29.027 3.893 1.00 24.56 136 LYS B CA 1
ATOM 2841 C C . LYS B 1 136 ? -66.185 28.917 2.372 1.00 24.07 136 LYS B C 1
ATOM 2842 O O . LYS B 1 136 ? -67.152 28.808 1.621 1.00 24.55 136 LYS B O 1
ATOM 2844 N N . MET B 1 137 ? -64.933 28.950 1.915 1.00 23.32 137 MET B N 1
ATOM 2845 C CA . MET B 1 137 ? -64.631 28.686 0.499 1.00 22.84 137 MET B CA 1
ATOM 2846 C C . MET B 1 137 ? -63.828 27.380 0.317 1.00 22.02 137 MET B C 1
ATOM 2847 O O . MET B 1 137 ? -63.316 26.843 1.301 1.00 21.02 137 MET B O 1
ATOM 2852 N N . PRO B 1 138 ? -63.725 26.866 -0.926 1.00 21.40 138 PRO B N 1
ATOM 2853 C CA . PRO B 1 138 ? -62.967 25.621 -1.109 1.00 21.76 138 PRO B CA 1
ATOM 2854 C C . PRO B 1 138 ? -61.520 25.755 -0.652 1.00 21.59 138 PRO B C 1
ATOM 2855 O O . PRO B 1 138 ? -60.891 26.798 -0.882 1.00 21.26 138 PRO B O 1
ATOM 2859 N N . ALA B 1 139 ? -61.021 24.690 -0.023 1.00 22.26 139 AL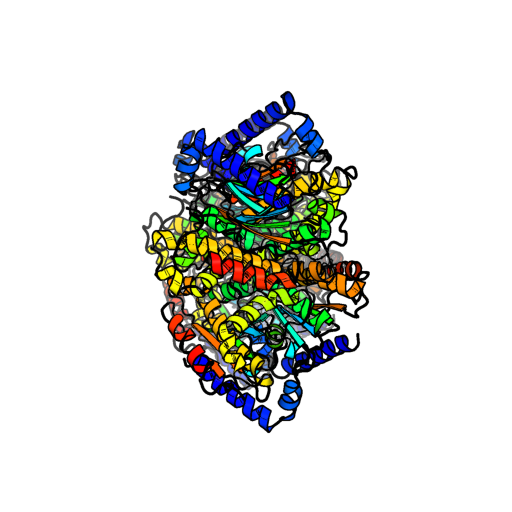A B N 1
ATOM 2860 C CA . ALA B 1 139 ? -59.694 24.637 0.601 1.00 21.88 139 ALA B CA 1
ATOM 2861 C C . ALA B 1 139 ? -58.542 24.999 -0.323 1.00 21.68 139 ALA B C 1
ATOM 2862 O O . ALA B 1 139 ? -57.489 25.463 0.136 1.00 21.58 139 ALA B O 1
ATOM 2864 N N . GLU B 1 140 ? -58.758 24.787 -1.616 1.00 20.99 140 GLU B N 1
ATOM 2865 C CA . GLU B 1 140 ? -57.776 25.066 -2.652 1.00 21.33 140 GLU B CA 1
ATOM 2866 C C . GLU B 1 140 ? -57.639 26.565 -2.898 1.00 20.58 140 GLU B C 1
ATOM 2867 O O . GLU B 1 140 ? -56.696 26.999 -3.533 1.00 19.84 140 GLU B O 1
ATOM 2873 N N . ASP B 1 141 ? -58.585 27.356 -2.415 1.00 20.97 141 ASP B N 1
ATOM 2874 C CA . ASP B 1 141 ? -58.604 28.789 -2.742 1.00 20.11 141 ASP B CA 1
ATOM 2875 C C . ASP B 1 141 ? -58.363 29.667 -1.510 1.00 19.09 141 ASP B C 1
ATOM 2876 O O . ASP B 1 141 ? -58.403 30.908 -1.581 1.00 17.49 141 ASP B O 1
ATOM 2881 N N . ARG B 1 142 ? -58.079 29.021 -0.382 1.00 19.49 142 ARG B N 1
ATOM 2882 C CA . ARG B 1 142 ? -57.999 29.714 0.910 1.00 19.36 142 ARG B CA 1
ATOM 2883 C C . ARG B 1 142 ? -56.725 30.524 1.107 1.00 18.75 142 ARG B C 1
ATOM 2884 O O . ARG B 1 142 ? -56.752 31.595 1.705 1.00 17.54 142 ARG B O 1
ATOM 2892 N N . SER B 1 143 ? -55.616 30.007 0.588 1.00 17.76 143 SER B N 1
ATOM 2893 C CA . SER B 1 143 ? -54.324 30.628 0.747 1.00 18.52 143 SER B CA 1
ATOM 2894 C C . SER B 1 143 ? -54.157 31.822 -0.186 1.00 17.39 143 SER B C 1
ATOM 2895 O O . SER B 1 143 ? -53.328 32.688 0.067 1.00 18.01 143 SER B O 1
ATOM 2898 N N . ASP B 1 144 ? -54.951 31.866 -1.254 1.00 16.60 144 ASP B N 1
ATOM 2899 C CA . ASP B 1 144 ? -54.919 32.996 -2.170 1.00 16.70 144 ASP B CA 1
ATOM 2900 C C . ASP B 1 144 ? -55.740 34.134 -1.603 1.00 16.63 144 ASP B C 1
ATOM 2901 O O . ASP B 1 144 ? -55.400 35.314 -1.793 1.00 16.77 144 ASP B O 1
ATOM 2906 N N . LYS B 1 145 ? -56.799 33.775 -0.872 1.00 16.12 145 LYS B N 1
ATOM 2907 C CA . LYS B 1 145 ? -57.581 34.748 -0.101 1.00 15.71 145 LYS B CA 1
ATOM 2908 C C . LYS B 1 145 ? -56.778 35.342 1.066 1.00 15.46 145 LYS B C 1
ATOM 2909 O O . LYS B 1 145 ? -56.830 36.553 1.294 1.00 15.97 145 LYS B O 1
ATOM 2915 N N . LEU B 1 146 ? -56.033 34.497 1.787 1.00 14.93 146 LEU B N 1
ATOM 2916 C CA . LEU B 1 146 ? -55.141 34.971 2.854 1.00 14.27 146 LEU B CA 1
ATOM 2917 C C . LEU B 1 146 ? -53.956 35.717 2.266 1.00 13.64 146 LEU B C 1
ATOM 2918 O O . LEU B 1 146 ? -53.393 36.563 2.920 1.00 13.24 146 LEU B O 1
ATOM 2923 N N . ALA B 1 147 ? -53.597 35.416 1.019 1.00 13.70 147 ALA B N 1
ATOM 2924 C CA . ALA B 1 147 ? -52.597 36.222 0.330 1.00 13.71 147 ALA B CA 1
ATOM 2925 C C . ALA B 1 147 ? -53.141 37.639 0.091 1.00 13.96 147 ALA B C 1
ATOM 2926 O O . ALA B 1 147 ? -52.377 38.601 0.133 1.00 14.00 147 ALA B O 1
ATOM 2928 N N . GLU B 1 148 ? -54.455 37.758 -0.118 1.00 14.38 148 GLU B N 1
ATOM 2929 C CA . GLU B 1 148 ? -55.134 39.055 -0.289 1.00 14.77 148 GLU B CA 1
ATOM 2930 C C . GLU B 1 148 ? -55.338 39.747 1.053 1.00 15.06 148 GLU B C 1
ATOM 2931 O O . GLU B 1 148 ? -55.105 40.969 1.182 1.00 15.27 148 GLU B O 1
ATOM 2937 N N . ILE B 1 149 ? -55.819 38.976 2.035 1.00 14.76 149 ILE B N 1
ATOM 2938 C CA . ILE B 1 149 ? -56.089 39.516 3.365 1.00 14.75 149 ILE B CA 1
ATOM 2939 C C . ILE B 1 149 ? -54.743 39.952 3.899 1.00 14.50 149 ILE B C 1
ATOM 2940 O O . ILE B 1 149 ? -54.630 41.022 4.470 1.00 14.37 149 ILE B O 1
ATOM 2945 N N . ASN B 1 150 ? -53.717 39.121 3.679 1.00 14.48 150 ASN B N 1
ATOM 2946 C CA . ASN B 1 150 ? -52.353 39.467 4.060 1.00 13.86 150 ASN B CA 1
ATOM 2947 C C . ASN B 1 150 ? -51.937 40.830 3.544 1.00 13.58 150 ASN B C 1
ATOM 2948 O O . ASN B 1 150 ? -51.388 41.636 4.302 1.00 13.87 150 ASN B O 1
ATOM 2953 N N . VAL B 1 151 ? -52.190 41.099 2.264 1.00 12.82 151 VAL B N 1
ATOM 2954 C CA . VAL B 1 151 ? -51.834 42.409 1.744 1.00 13.45 151 VAL B CA 1
ATOM 2955 C C . VAL B 1 151 ? -52.580 43.485 2.530 1.00 12.67 151 VAL B C 1
ATOM 2956 O O . VAL B 1 151 ? -51.950 44.385 3.053 1.00 11.76 151 VAL B O 1
ATOM 2960 N N . ALA B 1 152 ? -53.897 43.355 2.678 1.00 12.99 152 ALA B N 1
ATOM 2961 C CA . ALA B 1 152 ? -54.651 44.381 3.413 1.00 12.35 152 ALA B CA 1
ATOM 2962 C C . ALA B 1 152 ? -54.169 44.603 4.866 1.00 12.35 152 ALA B C 1
ATOM 2963 O O . ALA B 1 152 ? -54.121 45.739 5.310 1.00 11.87 152 ALA B O 1
ATOM 2965 N N . GLU B 1 153 ? -53.823 43.544 5.598 1.00 12.65 153 GLU B N 1
ATOM 2966 C CA . GLU B 1 153 ? -53.333 43.713 6.983 1.00 13.40 153 GLU B CA 1
ATOM 2967 C C . GLU B 1 153 ? -51.930 44.365 7.048 1.00 13.89 153 GLU B C 1
ATOM 2968 O O . GLU B 1 153 ? -51.700 45.274 7.859 1.00 13.18 153 GLU B O 1
ATOM 2974 N N . GLN B 1 154 ? -51.011 43.913 6.190 1.00 13.82 154 GLN B N 1
ATOM 2975 C CA . GLN B 1 154 ? -49.616 44.404 6.210 1.00 14.09 154 GLN B CA 1
ATOM 2976 C C . GLN B 1 154 ? -49.529 45.876 5.839 1.00 14.25 154 GLN B C 1
ATOM 2977 O O . GLN B 1 154 ? -48.639 46.580 6.310 1.00 14.95 154 GLN B O 1
ATOM 2983 N N . VAL B 1 155 ? -50.452 46.319 4.984 1.00 14.63 155 VAL B N 1
ATOM 2984 C CA . VAL B 1 155 ? -50.549 47.714 4.562 1.00 13.64 155 VAL B CA 1
ATOM 2985 C C . VAL B 1 155 ? -51.018 48.614 5.715 1.00 13.13 155 VAL B C 1
ATOM 2986 O O . VAL B 1 155 ? -50.421 49.659 5.965 1.00 12.06 155 VAL B O 1
ATOM 2990 N N . TYR B 1 156 ? -52.101 48.212 6.380 1.00 12.28 156 TYR B N 1
ATOM 2991 C CA . TYR B 1 156 ? -52.581 48.850 7.610 1.00 12.06 156 TYR B CA 1
ATOM 2992 C C . TYR B 1 156 ? -51.475 48.934 8.664 1.00 11.99 156 TYR B C 1
ATOM 2993 O O . TYR B 1 156 ? -51.299 49.993 9.306 1.00 11.38 156 TYR B O 1
ATOM 3002 N N . ASN B 1 157 ? -50.696 47.854 8.828 1.00 10.91 157 ASN B N 1
ATOM 3003 C CA . ASN B 1 157 ? -49.550 47.914 9.751 1.00 10.39 157 ASN B CA 1
ATOM 3004 C C . ASN B 1 157 ? -48.563 49.001 9.288 1.00 10.10 157 ASN B C 1
ATOM 3005 O O . ASN B 1 157 ? -48.179 49.842 10.077 1.00 10.08 157 ASN B O 1
ATOM 3010 N N . LEU B 1 158 ? -48.218 49.025 7.999 1.00 9.75 158 LEU B N 1
ATOM 3011 C CA . LEU B 1 158 ? -47.306 50.048 7.463 1.00 9.54 158 LEU B CA 1
ATOM 3012 C C . LEU B 1 158 ? -47.824 51.454 7.768 1.00 9.87 158 LEU B C 1
ATOM 3013 O O . LEU B 1 158 ? -47.065 52.353 8.084 1.00 9.44 158 LEU B O 1
ATOM 3018 N N . ALA B 1 159 ? -49.130 51.627 7.656 1.00 10.67 159 ALA B N 1
ATOM 3019 C CA . ALA B 1 159 ? -49.744 52.932 7.866 1.00 11.28 159 ALA B CA 1
ATOM 3020 C C . ALA B 1 159 ? -49.625 53.317 9.338 1.00 11.76 159 ALA B C 1
ATOM 3021 O O . ALA B 1 159 ? -49.490 54.510 9.678 1.00 11.95 159 ALA B O 1
ATOM 3023 N N . ASN B 1 160 ? -49.638 52.298 10.190 1.00 11.85 160 ASN B N 1
ATOM 3024 C CA . ASN B 1 160 ? -49.610 52.474 11.642 1.00 12.71 160 ASN B CA 1
ATOM 3025 C C . ASN B 1 160 ? -48.234 52.530 12.313 1.00 12.56 160 ASN B C 1
ATOM 3026 O O . ASN B 1 160 ? -48.171 52.766 13.519 1.00 13.43 160 ASN B O 1
ATOM 3031 N N . SER B 1 161 ? -47.157 52.289 11.567 1.00 13.62 161 SER B N 1
ATOM 3032 C CA . SER B 1 161 ? -45.786 52.437 12.095 1.00 13.70 161 SER B CA 1
ATOM 3033 C C . SER B 1 161 ? -45.529 53.899 12.408 1.00 14.22 161 SER B C 1
ATOM 3034 O O . SER B 1 161 ? -46.129 54.773 11.788 1.00 13.17 161 SER B O 1
ATOM 3037 N N . THR B 1 162 ? -44.656 54.163 13.374 1.00 15.22 162 THR B N 1
ATOM 3038 C CA . THR B 1 162 ? -44.276 55.559 13.685 1.00 16.90 162 THR B CA 1
ATOM 3039 C C . THR B 1 162 ? -43.687 56.286 12.466 1.00 17.13 162 THR B C 1
ATOM 3040 O O . THR B 1 162 ? -43.869 57.517 12.307 1.00 17.79 162 THR B O 1
ATOM 3044 N N . VAL B 1 163 ? -43.031 55.534 11.585 1.00 16.81 163 VAL B N 1
ATOM 3045 C CA . VAL B 1 163 ? -42.434 56.099 10.367 1.00 16.68 163 VAL B CA 1
ATOM 3046 C C . VAL B 1 163 ? -43.449 56.800 9.465 1.00 16.53 163 VAL B C 1
ATOM 3047 O O . VAL B 1 163 ? -43.230 57.953 9.104 1.00 16.44 163 VAL B O 1
ATOM 3051 N N . LEU B 1 164 ? -44.552 56.112 9.132 1.00 15.82 164 LEU B N 1
ATOM 3052 C CA . LEU B 1 164 ? -45.617 56.681 8.279 1.00 15.91 164 LEU B CA 1
ATOM 3053 C C . LEU B 1 164 ? -46.405 57.775 8.979 1.00 15.47 164 LEU B C 1
ATOM 3054 O O . LEU B 1 164 ? -46.629 58.851 8.406 1.00 15.20 164 LEU B O 1
ATOM 3059 N N . GLN B 1 165 ? -46.811 57.488 10.212 1.00 16.25 165 GLN B N 1
ATOM 3060 C CA . GLN B 1 165 ? -47.468 58.443 11.091 1.00 15.99 165 GLN B CA 1
ATOM 3061 C C . GLN B 1 165 ? -46.699 59.776 11.167 1.00 16.10 165 GLN B C 1
ATOM 3062 O O . GLN B 1 165 ? -47.274 60.852 10.877 1.00 15.12 165 GLN B O 1
ATOM 3068 N N . ASN B 1 166 ? -45.415 59.693 11.533 1.00 15.55 166 ASN B N 1
ATOM 3069 C CA . ASN B 1 166 ? -44.506 60.856 11.630 1.00 16.25 166 ASN B CA 1
ATOM 3070 C C . ASN B 1 166 ? -44.253 61.602 10.307 1.00 15.81 166 ASN B C 1
ATOM 3071 O O . ASN B 1 166 ? -44.015 62.825 10.305 1.00 16.69 166 ASN B O 1
ATOM 3076 N N . ALA B 1 167 ? -44.243 60.868 9.196 1.00 14.86 167 ALA B N 1
ATOM 3077 C CA . ALA B 1 167 ? -44.133 61.473 7.864 1.00 14.84 167 ALA B CA 1
ATOM 3078 C C . ALA B 1 167 ? -45.366 62.319 7.549 1.00 15.35 167 ALA B C 1
ATOM 3079 O O . ALA B 1 167 ? -45.256 63.455 7.034 1.00 14.93 167 ALA B O 1
ATOM 3081 N N . TRP B 1 168 ? -46.537 61.767 7.865 1.00 16.19 168 TRP B N 1
ATOM 3082 C CA . TRP B 1 168 ? -47.807 62.432 7.580 1.00 17.48 168 TRP B CA 1
ATOM 3083 C C . TRP B 1 168 ? -48.079 63.592 8.565 1.00 18.47 168 TRP B C 1
ATOM 3084 O O . TRP B 1 168 ? -48.516 64.678 8.149 1.00 18.43 168 TRP B O 1
ATOM 3095 N N . GLU B 1 169 ? -47.792 63.376 9.855 1.00 18.82 169 GLU B N 1
ATOM 3096 C CA . GLU B 1 169 ? -47.840 64.449 10.847 1.00 21.29 169 GLU B CA 1
ATOM 3097 C C . GLU B 1 169 ? -46.958 65.665 10.484 1.00 20.43 169 GLU B C 1
ATOM 3098 O O . GLU B 1 169 ? -47.270 66.780 10.867 1.00 20.41 169 GLU B O 1
ATOM 3104 N N . ARG B 1 170 ? -45.883 65.481 9.732 1.00 20.85 170 ARG B N 1
ATOM 3105 C CA . ARG B 1 170 ? -45.095 66.666 9.359 1.00 21.59 170 ARG B CA 1
ATOM 3106 C C . ARG B 1 170 ? -45.484 67.263 7.999 1.00 21.80 170 ARG B C 1
ATOM 3107 O O . ARG B 1 170 ? -44.988 68.325 7.619 1.00 22.86 170 ARG B O 1
ATOM 3115 N N . GLY B 1 171 ? -46.375 66.582 7.276 1.00 20.29 171 GLY B N 1
ATOM 3116 C CA . GLY B 1 171 ? -46.908 67.114 6.022 1.00 21.82 171 GLY B CA 1
ATOM 3117 C C . GLY B 1 171 ? -46.160 66.686 4.782 1.00 21.69 171 GLY B C 1
ATOM 3118 O O . GLY B 1 171 ? -46.459 67.145 3.674 1.00 20.94 171 GLY B O 1
ATOM 3119 N N . GLN B 1 172 ? -45.201 65.779 4.955 1.00 21.55 172 GLN B N 1
ATOM 3120 C CA . GLN B 1 172 ? -44.504 65.198 3.828 1.00 20.81 172 GLN B CA 1
ATOM 3121 C C . GLN B 1 172 ? -45.510 64.425 2.986 1.00 20.34 172 GLN B C 1
ATOM 3122 O O . GLN B 1 172 ? -46.377 63.756 3.540 1.00 20.15 172 GLN B O 1
ATOM 3128 N N . ALA B 1 173 ? -45.393 64.518 1.663 1.00 20.39 173 ALA B N 1
ATOM 3129 C CA . ALA B 1 173 ? -46.280 63.776 0.764 1.00 20.13 173 ALA B CA 1
ATOM 3130 C C . ALA B 1 173 ? -45.792 62.334 0.582 1.00 19.92 173 ALA B C 1
ATOM 3131 O O . ALA B 1 173 ? -44.785 62.072 -0.071 1.00 20.32 173 ALA B O 1
ATOM 3133 N N . VAL B 1 174 ? -46.513 61.400 1.188 1.00 19.43 174 VAL B N 1
ATOM 3134 C CA . VAL B 1 174 ? -46.179 59.974 1.090 1.00 19.49 174 VAL B CA 1
ATOM 3135 C C . VAL B 1 174 ? -47.511 59.245 1.082 1.00 18.60 174 VAL B C 1
ATOM 3136 O O . VAL B 1 174 ? -48.434 59.652 1.787 1.00 18.57 174 VAL B O 1
ATOM 3140 N N . GLU B 1 175 ? -47.634 58.209 0.257 1.00 19.06 175 GLU B N 1
ATOM 3141 C CA . GLU B 1 175 ? -48.811 57.329 0.328 1.00 18.89 175 GLU B CA 1
ATOM 3142 C C . GLU B 1 175 ? -48.491 55.848 0.223 1.00 19.20 175 GLU B C 1
ATOM 3143 O O . GLU B 1 175 ? -47.363 55.468 -0.082 1.00 19.41 175 GLU B O 1
ATOM 3149 N N . VAL B 1 176 ? -49.503 55.031 0.497 1.00 18.95 176 VAL B N 1
ATOM 3150 C CA . VAL B 1 176 ? -49.344 53.592 0.695 1.00 19.60 176 VAL B CA 1
ATOM 3151 C C . VAL B 1 176 ? -50.397 52.818 -0.101 1.00 17.74 176 VAL B C 1
ATOM 3152 O O . VAL B 1 176 ? -51.538 53.278 -0.254 1.00 18.25 176 VAL B O 1
ATOM 3156 N N . HIS B 1 177 ? -50.005 51.659 -0.624 1.00 17.32 177 HIS B N 1
ATOM 3157 C CA . HIS B 1 177 ? -50.891 50.871 -1.489 1.00 16.18 177 HIS B CA 1
ATOM 3158 C C . HIS B 1 177 ? -50.709 49.375 -1.253 1.00 17.12 177 HIS B C 1
ATOM 3159 O O . HIS B 1 177 ? -49.593 48.911 -0.957 1.00 16.85 177 HIS B O 1
ATOM 3166 N N . GLY B 1 178 ? -51.805 48.636 -1.414 1.00 16.58 178 GLY B N 1
ATOM 3167 C CA . GLY B 1 178 ? -51.799 47.190 -1.450 1.00 17.39 178 GLY B CA 1
ATOM 3168 C C . GLY B 1 178 ? -52.106 46.720 -2.858 1.00 17.91 178 GLY B C 1
ATOM 3169 O O . GLY B 1 178 ? -53.193 46.971 -3.371 1.00 17.96 178 GLY B O 1
ATOM 3170 N N . PHE B 1 179 ? -51.126 46.062 -3.478 1.00 18.09 179 PHE B N 1
ATOM 3171 C CA . PHE B 1 179 ? -51.276 45.403 -4.773 1.00 18.98 179 PHE B CA 1
ATOM 3172 C C . PHE B 1 179 ? -51.324 43.894 -4.514 1.00 19.69 179 PHE B C 1
ATOM 3173 O O . PHE B 1 179 ? -50.788 43.433 -3.500 1.00 20.16 179 PHE B O 1
ATOM 3181 N N . VAL B 1 180 ? -51.926 43.145 -5.443 1.00 19.24 180 VAL B N 1
ATOM 3182 C CA . VAL B 1 180 ? -51.836 41.669 -5.497 1.00 19.17 180 VAL B CA 1
ATOM 3183 C C . VAL B 1 180 ? -51.981 41.168 -6.948 1.00 19.78 180 VAL B C 1
ATOM 3184 O O . VAL B 1 180 ? -52.605 41.816 -7.784 1.00 18.80 180 VAL B O 1
ATOM 3188 N N . TYR B 1 181 ? -51.379 40.028 -7.261 1.00 19.49 181 TYR B N 1
ATOM 3189 C CA . TYR B 1 181 ? -51.579 39.448 -8.584 1.00 19.38 181 TYR B CA 1
ATOM 3190 C C . TYR B 1 181 ? -51.683 37.938 -8.497 1.00 20.73 181 TYR B C 1
ATOM 3191 O O . TYR B 1 181 ? -51.260 37.334 -7.505 1.00 19.66 181 TYR B O 1
ATOM 3200 N N . GLY B 1 182 ? -52.299 37.347 -9.518 1.00 20.73 182 GLY B N 1
ATOM 3201 C CA . GLY B 1 182 ? -52.280 35.901 -9.730 1.00 20.37 182 GLY B CA 1
ATOM 3202 C C . GLY B 1 182 ? -51.182 35.530 -10.711 1.00 19.48 182 GLY B C 1
ATOM 3203 O O . GLY B 1 182 ? -50.792 36.328 -11.560 1.00 20.16 182 GLY B O 1
ATOM 3204 N N . ILE B 1 183 ? -50.676 34.313 -10.603 1.00 20.00 183 ILE B N 1
ATOM 3205 C CA . ILE B 1 183 ? -49.511 33.931 -11.382 1.00 21.29 183 ILE B CA 1
ATOM 3206 C C . ILE B 1 183 ? -49.852 33.696 -12.857 1.00 23.38 183 ILE B C 1
ATOM 3207 O O . ILE B 1 183 ? -48.999 33.909 -13.730 1.00 25.24 183 ILE B O 1
ATOM 3212 N N . GLU B 1 184 ? -51.092 33.289 -13.132 1.00 23.94 184 GLU B N 1
ATOM 3213 C CA . GLU B 1 184 ? -51.520 32.974 -14.502 1.00 26.48 184 GLU B CA 1
ATOM 3214 C C . GLU B 1 184 ? -51.527 34.155 -15.482 1.00 26.99 184 GLU B C 1
ATOM 3215 O O . GLU B 1 184 ? -51.349 33.952 -16.688 1.00 27.47 184 GLU B O 1
ATOM 3221 N N . ASP B 1 185 ? -51.734 35.378 -14.985 1.00 26.33 185 ASP B N 1
ATOM 3222 C CA . ASP B 1 185 ? -51.646 36.570 -15.846 1.00 25.70 185 ASP B CA 1
ATOM 3223 C C . ASP B 1 185 ? -50.652 37.636 -15.397 1.00 24.35 185 ASP B C 1
ATOM 3224 O O . ASP B 1 185 ? -50.251 38.464 -16.206 1.00 23.12 185 ASP B O 1
ATOM 3229 N N . GLY B 1 186 ? -50.238 37.602 -14.126 1.00 23.28 186 GLY B N 1
ATOM 3230 C CA . GLY B 1 186 ? -49.342 38.617 -13.562 1.00 22.32 186 GLY B CA 1
ATOM 3231 C C . GLY B 1 186 ? -49.927 40.018 -13.610 1.00 22.39 186 GLY B C 1
ATOM 3232 O O . GLY B 1 186 ? -49.198 41.012 -13.724 1.00 23.74 186 GLY B O 1
ATOM 3233 N N . ARG B 1 187 ? -51.249 40.090 -13.535 1.00 21.58 187 ARG B N 1
ATOM 3234 C CA . ARG B 1 187 ? -51.985 41.353 -13.619 1.00 21.03 187 ARG B CA 1
ATOM 3235 C C . ARG B 1 187 ? -52.285 41.914 -12.228 1.00 19.59 187 ARG B C 1
ATOM 3236 O O . ARG B 1 187 ? -52.838 41.217 -11.372 1.00 19.68 187 ARG B O 1
ATOM 3244 N N . LEU B 1 188 ? -51.951 43.188 -12.019 1.00 18.00 188 LEU B N 1
ATOM 3245 C CA . LEU B 1 188 ? -52.131 43.820 -10.716 1.00 16.54 188 LEU B CA 1
ATOM 3246 C C . LEU B 1 188 ? -53.581 44.144 -10.372 1.00 17.78 188 LEU B C 1
ATOM 3247 O O . LEU B 1 188 ? -54.340 44.623 -11.215 1.00 16.22 188 LEU B O 1
ATOM 3252 N N . GLU B 1 189 ? -53.950 43.872 -9.118 1.00 17.74 189 GLU B N 1
ATOM 3253 C CA . GLU B 1 189 ? -55.215 44.327 -8.565 1.00 20.21 189 GLU B CA 1
ATOM 3254 C C . GLU B 1 189 ? -54.932 45.133 -7.322 1.00 20.12 189 GLU B C 1
ATOM 3255 O O . GLU B 1 189 ? -54.229 44.672 -6.418 1.00 20.29 189 GLU B O 1
ATOM 3261 N N . TYR B 1 190 ? -55.495 46.338 -7.315 1.00 20.45 190 TYR B N 1
ATOM 3262 C CA . TYR B 1 190 ? -55.423 47.300 -6.230 1.00 21.43 190 TYR B CA 1
ATOM 3263 C C . TYR B 1 190 ? -56.353 46.908 -5.086 1.00 21.32 190 TYR B C 1
ATOM 3264 O O . TYR B 1 190 ? -57.480 46.453 -5.315 1.00 22.11 190 TYR B O 1
ATOM 3273 N N . LEU B 1 191 ? -55.877 47.069 -3.854 1.00 22.03 191 LEU B N 1
ATOM 3274 C CA . LEU B 1 191 ? -56.683 46.754 -2.679 1.00 22.26 191 LEU B CA 1
ATOM 3275 C C . LEU B 1 191 ? -57.044 48.029 -1.906 1.00 22.71 191 LEU B C 1
ATOM 3276 O O . LEU B 1 191 ? -56.174 48.804 -1.523 1.00 22.26 191 LEU B O 1
ATOM 3281 N N . GLY B 1 192 ? -58.337 48.268 -1.719 1.00 21.68 192 GLY B N 1
ATOM 3282 C CA . GLY B 1 192 ? -58.780 49.505 -1.068 1.00 22.81 192 GLY B CA 1
ATOM 3283 C C . GLY B 1 192 ? -58.611 50.784 -1.869 1.00 22.23 192 GLY B C 1
ATOM 3284 O O . GLY B 1 192 ? -58.796 50.783 -3.094 1.00 23.18 192 GLY B O 1
ATOM 3285 N N . VAL B 1 193 ? -58.252 51.873 -1.173 1.00 21.80 193 VAL B N 1
ATOM 3286 C CA . VAL B 1 193 ? -58.358 53.249 -1.715 1.00 22.09 193 VAL B CA 1
ATOM 3287 C C . VAL B 1 193 ? -57.072 54.085 -1.536 1.00 22.90 193 VAL B C 1
ATOM 3288 O O . VAL B 1 193 ? -56.033 53.549 -1.167 1.00 23.54 193 VAL B O 1
ATOM 3292 N N . ARG B 1 194 ? -57.145 55.387 -1.798 1.00 23.16 194 ARG B N 1
ATOM 3293 C CA . ARG B 1 194 ? -55.973 56.258 -1.645 1.00 24.62 194 ARG B CA 1
ATOM 3294 C C . ARG B 1 194 ? -55.690 56.637 -0.182 1.00 24.91 194 ARG B C 1
ATOM 3295 O O . ARG B 1 194 ? -56.587 57.084 0.542 1.00 25.58 194 ARG B O 1
ATOM 3303 N N . CYS B 1 195 ? -54.436 56.462 0.241 1.00 24.43 195 CYS B N 1
ATOM 3304 C CA . CYS B 1 195 ? -54.035 56.726 1.621 1.00 23.58 195 CYS B CA 1
ATOM 3305 C C . CYS B 1 195 ? -52.831 57.657 1.675 1.00 23.19 195 CYS B C 1
ATOM 3306 O O . CYS B 1 195 ? -51.688 57.218 1.789 1.00 22.92 195 CYS B O 1
ATOM 3309 N N . ALA B 1 196 ? -53.102 58.956 1.591 1.00 23.04 196 ALA B N 1
ATOM 3310 C CA . ALA B 1 196 ? -52.041 59.940 1.545 1.00 22.47 196 ALA B CA 1
ATOM 3311 C C . ALA B 1 196 ? -52.004 60.743 2.835 1.00 21.90 196 ALA B C 1
ATOM 3312 O O . ALA B 1 196 ? -51.373 61.797 2.897 1.00 22.33 196 ALA B O 1
ATOM 3314 N N . SER B 1 197 ? -52.681 60.230 3.858 1.00 20.82 197 SER B N 1
ATOM 3315 C CA . SER B 1 197 ? -52.715 60.846 5.189 1.00 19.99 197 SER B CA 1
ATOM 3316 C C . SER B 1 197 ? -53.229 59.877 6.244 1.00 20.07 197 SER B C 1
ATOM 3317 O O . SER B 1 197 ? -53.966 58.945 5.920 1.00 18.43 197 SER B O 1
ATOM 3320 N N . ARG B 1 198 ? -52.907 60.172 7.511 1.00 20.07 198 ARG B N 1
ATOM 3321 C CA . ARG B 1 198 ? -53.365 59.393 8.676 1.00 21.12 198 ARG B CA 1
ATOM 3322 C C . ARG B 1 198 ? -54.890 59.258 8.745 1.00 21.02 198 ARG B C 1
ATOM 3323 O O . ARG B 1 198 ? -55.413 58.235 9.209 1.00 20.78 198 ARG B O 1
ATOM 3331 N N . SER B 1 199 ? -55.585 60.306 8.292 1.00 22.09 199 SER B N 1
ATOM 3332 C CA . SER B 1 199 ? -57.037 60.300 8.126 1.00 22.27 199 SER B CA 1
ATOM 3333 C C . SER B 1 199 ? -57.550 59.137 7.270 1.00 21.02 199 SER B C 1
ATOM 3334 O O . SER B 1 199 ? -58.608 58.578 7.549 1.00 22.65 199 SER B O 1
ATOM 3337 N N . ALA B 1 200 ? -56.798 58.787 6.231 1.00 20.75 200 ALA B N 1
ATOM 3338 C CA . ALA B 1 200 ? -57.229 57.823 5.223 1.00 21.26 200 ALA B CA 1
ATOM 3339 C C . ALA B 1 200 ? -57.034 56.341 5.607 1.00 20.67 200 ALA B C 1
ATOM 3340 O O . ALA B 1 200 ? -57.520 55.449 4.903 1.00 20.56 200 ALA B O 1
ATOM 3342 N N . VAL B 1 201 ? -56.339 56.099 6.715 1.00 21.10 201 VAL B N 1
ATOM 3343 C CA . VAL B 1 201 ? -55.871 54.750 7.077 1.00 20.33 201 VAL B CA 1
ATOM 3344 C C . VAL B 1 201 ? -56.998 53.780 7.440 1.00 21.61 201 VAL B C 1
ATOM 3345 O O . VAL B 1 201 ? -57.059 52.670 6.910 1.00 22.48 201 VAL B O 1
ATOM 3349 N N . GLU B 1 202 ? -57.878 54.186 8.356 1.00 23.14 202 GLU B N 1
ATOM 3350 C CA . GLU B 1 202 ? -59.034 53.368 8.713 1.00 23.22 202 GLU B CA 1
ATOM 3351 C C . GLU B 1 202 ? -59.966 53.137 7.513 1.00 24.22 202 GLU B C 1
ATOM 3352 O O . GLU B 1 202 ? -60.559 52.064 7.383 1.00 24.39 202 GLU B O 1
ATOM 3358 N N . ASP B 1 203 ? -60.064 54.146 6.652 1.00 25.02 203 ASP B N 1
ATOM 3359 C CA . ASP B 1 203 ? -60.863 54.114 5.415 1.00 27.79 203 ASP B CA 1
ATOM 3360 C C . ASP B 1 203 ? -60.304 53.113 4.386 1.00 28.38 203 ASP B C 1
ATOM 3361 O O . ASP B 1 203 ? -61.028 52.234 3.921 1.00 30.15 203 ASP B O 1
ATOM 3366 N N . ASN B 1 204 ? -59.018 53.235 4.050 1.00 29.42 204 ASN B N 1
ATOM 3367 C CA . ASN B 1 204 ? -58.318 52.258 3.193 1.00 25.82 204 ASN B CA 1
ATOM 3368 C C . ASN B 1 204 ? -58.429 50.817 3.704 1.00 24.11 204 ASN B C 1
ATOM 3369 O O . ASN B 1 204 ? -58.530 49.879 2.916 1.00 22.80 204 ASN B O 1
ATOM 3374 N N . TYR B 1 205 ? -58.404 50.669 5.024 1.00 22.10 205 TYR B N 1
ATOM 3375 C CA . TYR B 1 205 ? -58.420 49.383 5.692 1.00 22.80 205 TYR B CA 1
ATOM 3376 C C . TYR B 1 205 ? -59.729 48.621 5.454 1.00 22.96 205 TYR B C 1
ATOM 3377 O O . TYR B 1 205 ? -59.724 47.515 4.904 1.00 21.82 205 TYR B O 1
ATOM 3386 N N . HIS B 1 206 ? -60.840 49.223 5.861 1.00 23.70 206 HIS B N 1
ATOM 3387 C CA . HIS B 1 206 ? -62.157 48.586 5.723 1.00 24.56 206 HIS B CA 1
ATOM 3388 C C . HIS B 1 206 ? -62.646 48.390 4.286 1.00 25.53 206 HIS B C 1
ATOM 3389 O O . HIS B 1 206 ? -63.379 47.439 4.013 1.00 26.54 206 HIS B O 1
ATOM 3396 N N . LYS B 1 207 ? -62.247 49.281 3.379 1.00 26.83 207 LYS B N 1
ATOM 3397 C CA . LYS B 1 207 ? -62.640 49.175 1.966 1.00 26.06 207 LYS B CA 1
ATOM 3398 C C . LYS B 1 207 ? -61.826 48.109 1.212 1.00 24.82 207 LYS B C 1
ATOM 3399 O O . LYS B 1 207 ? -62.364 47.424 0.336 1.00 25.30 207 LYS B O 1
ATOM 3405 N N . ALA B 1 208 ? -60.542 47.965 1.540 1.00 22.26 208 ALA B N 1
ATOM 3406 C CA . ALA B 1 208 ? -59.787 46.835 1.020 1.00 21.34 208 ALA B CA 1
ATOM 3407 C C . ALA B 1 208 ? -60.449 45.563 1.519 1.00 21.12 208 ALA B C 1
ATOM 3408 O O . ALA B 1 208 ? -60.738 44.663 0.734 1.00 20.14 208 ALA B O 1
ATOM 3410 N N . LEU B 1 209 ? -60.724 45.502 2.820 1.00 21.73 209 LEU B N 1
ATOM 3411 C CA . LEU B 1 209 ? -61.350 44.310 3.383 1.00 23.32 209 LEU B CA 1
ATOM 3412 C C . LEU B 1 209 ? -62.768 44.052 2.860 1.00 24.45 209 LEU B C 1
ATOM 3413 O O . LEU B 1 209 ? -63.225 42.907 2.853 1.00 24.54 209 LEU B O 1
ATOM 3418 N N . GLU B 1 210 ? -63.441 45.116 2.412 1.00 25.76 210 GLU B N 1
ATOM 3419 C CA . GLU B 1 210 ? -64.734 45.015 1.736 1.00 25.21 210 GLU B CA 1
ATOM 3420 C C . GLU B 1 210 ? -64.621 44.288 0.392 1.00 25.45 210 GLU B C 1
ATOM 3421 O O . GLU B 1 210 ? -65.339 43.316 0.165 1.00 26.14 210 GLU B O 1
ATOM 3423 N N . LYS B 1 211 ? -63.724 44.754 -0.485 1.00 25.04 211 LYS B N 1
ATOM 3424 C CA . LYS B 1 211 ? -63.456 44.085 -1.768 1.00 25.87 211 LYS B CA 1
ATOM 3425 C C . LYS B 1 211 ? -62.971 42.639 -1.548 1.00 25.61 211 LYS B C 1
ATOM 3426 O O . LYS B 1 211 ? -63.432 41.716 -2.224 1.00 26.58 211 LYS B O 1
ATOM 3432 N N . ILE B 1 212 ? -62.077 42.443 -0.577 1.00 24.80 212 ILE B N 1
ATOM 3433 C CA . ILE B 1 212 ? -61.495 41.126 -0.294 1.00 23.14 212 ILE B CA 1
ATOM 3434 C C . ILE B 1 212 ? -62.516 40.135 0.286 1.00 22.71 212 ILE B C 1
ATOM 3435 O O . ILE B 1 212 ? -62.762 39.079 -0.295 1.00 22.30 212 ILE B O 1
ATOM 3440 N N . LEU B 1 213 ? -63.080 40.476 1.447 1.00 23.72 213 LEU B N 1
ATOM 3441 C CA . LEU B 1 213 ? -64.042 39.611 2.139 1.00 23.66 213 LEU B CA 1
ATOM 3442 C C . LEU B 1 213 ? -65.460 39.786 1.580 1.00 24.09 213 LEU B C 1
ATOM 3443 O O . LEU B 1 213 ? -66.439 39.888 2.332 1.00 23.60 213 LEU B O 1
ATOM 3448 N N . ASN B 1 214 ? -65.559 39.781 0.253 1.00 23.80 214 ASN B N 1
ATOM 3449 C CA . ASN B 1 214 ? -66.796 40.097 -0.460 1.00 24.76 214 ASN B CA 1
ATOM 3450 C C . ASN B 1 214 ? -67.916 39.076 -0.230 1.00 25.36 214 ASN B C 1
ATOM 3451 O O . ASN B 1 214 ? -67.639 37.917 0.096 1.00 24.99 214 ASN B O 1
ATOM 3456 N N . PRO B 1 215 ? -69.191 39.504 -0.392 1.00 26.10 215 PRO B N 1
ATOM 3457 C CA . PRO B 1 215 ? -70.343 38.632 -0.141 1.00 26.55 215 PRO B CA 1
ATOM 3458 C C . PRO B 1 215 ? -70.252 37.257 -0.818 1.00 27.10 215 PRO B C 1
ATOM 3459 O O . PRO B 1 215 ? -70.695 36.265 -0.236 1.00 27.17 215 PRO B O 1
ATOM 3463 N N . ASN B 1 216 ? -69.651 37.208 -2.010 1.00 26.86 216 ASN B N 1
ATOM 3464 C CA . ASN B 1 216 ? -69.642 36.014 -2.865 1.00 27.22 216 ASN B CA 1
ATOM 3465 C C . ASN B 1 216 ? -68.477 35.044 -2.664 1.00 27.62 216 ASN B C 1
ATOM 3466 O O . ASN B 1 216 ? -68.420 34.008 -3.330 1.00 27.42 216 ASN B O 1
ATOM 3471 N N . HIS B 1 217 ? -67.555 35.398 -1.769 1.00 28.05 217 HIS B N 1
ATOM 3472 C CA . HIS B 1 217 ? -66.334 34.621 -1.487 1.00 28.52 217 HIS B CA 1
ATOM 3473 C C . HIS B 1 217 ? -65.480 34.368 -2.731 1.00 26.97 217 HIS B C 1
ATOM 3474 O O . HIS B 1 217 ? -64.942 33.272 -2.928 1.00 28.34 217 HIS B O 1
ATOM 3481 N N . ARG B 1 218 ? -65.357 35.391 -3.566 1.00 24.42 218 ARG B N 1
ATOM 3482 C CA . ARG B 1 218 ? -64.570 35.289 -4.778 1.00 22.93 218 ARG B CA 1
ATOM 3483 C C . ARG B 1 218 ? -63.144 35.794 -4.591 1.00 22.34 218 ARG B C 1
ATOM 3484 O O . ARG B 1 218 ? -62.902 36.809 -3.926 1.00 21.68 218 ARG B O 1
ATOM 3486 N N . LEU B 1 219 ? -62.216 35.042 -5.169 1.00 21.57 219 LEU B N 1
ATOM 3487 C CA . LEU B 1 219 ? -60.837 35.471 -5.390 1.00 20.79 219 LEU B CA 1
ATOM 3488 C C . LEU B 1 219 ? -60.767 36.564 -6.438 1.00 21.23 219 LEU B C 1
ATOM 3489 O O . LEU B 1 219 ? -61.433 36.490 -7.477 1.00 20.43 219 LEU B O 1
ATOM 3494 N N . LEU B 1 220 ? -59.925 37.564 -6.183 1.00 20.35 220 LEU B N 1
ATOM 3495 C CA . LEU B 1 220 ? -59.855 38.731 -7.035 1.00 20.97 220 LEU B CA 1
ATOM 3496 C C . LEU B 1 220 ? -59.137 38.499 -8.353 1.00 21.03 220 LEU B C 1
ATOM 3497 O O . LEU B 1 220 ? -59.451 39.167 -9.339 1.00 20.00 220 LEU B O 1
ATOM 3502 N N . CYS B 1 221 ? -58.192 37.560 -8.395 1.00 22.23 221 CYS B N 1
ATOM 3503 C CA . CYS B 1 221 ? -57.287 37.492 -9.550 1.00 23.99 221 CYS B CA 1
ATOM 3504 C C . CYS B 1 221 ? -57.171 36.131 -10.264 1.00 24.88 221 CYS B C 1
ATOM 3505 O O . CYS B 1 221 ? -56.191 35.869 -10.956 1.00 25.83 221 CYS B O 1
ATOM 3508 N N . ARG B 1 222 ? -58.179 35.274 -10.094 1.00 26.65 222 ARG B N 1
ATOM 3509 C CA . ARG B 1 222 ? -58.333 34.074 -10.925 1.00 26.22 222 ARG B CA 1
ATOM 3510 C C . ARG B 1 222 ? -59.662 33.378 -10.628 1.00 27.27 222 ARG B C 1
ATOM 3511 O O . ARG B 1 222 ? -60.615 34.021 -10.195 1.00 27.61 222 ARG B O 1
ATOM 3519 N N . MET C 1 1 ? -96.292 67.986 13.976 1.00 27.83 1 MET H N 1
ATOM 3520 C CA . MET C 1 1 ? -95.282 66.965 14.388 1.00 29.33 1 MET H CA 1
ATOM 3521 C C . MET C 1 1 ? -94.602 67.363 15.692 1.00 30.62 1 MET H C 1
ATOM 3522 O O . MET C 1 1 ? -94.364 68.558 15.919 1.00 29.89 1 MET H O 1
ATOM 3527 N N . PRO C 1 2 ? -94.268 66.365 16.539 1.00 30.32 2 PRO H N 1
ATOM 3528 C CA . PRO C 1 2 ? -93.590 66.553 17.834 1.00 29.93 2 PRO H CA 1
ATOM 3529 C C . PRO C 1 2 ? -92.320 67.429 17.830 1.00 29.25 2 PRO H C 1
ATOM 3530 O O . PRO C 1 2 ? -92.160 68.226 18.753 1.00 31.04 2 PRO H O 1
ATOM 3534 N N . GLU C 1 3 ? -91.435 67.279 16.836 1.00 28.73 3 GLU H N 1
ATOM 3535 C CA . GLU C 1 3 ? -90.220 68.126 16.728 1.00 27.87 3 GLU H CA 1
ATOM 3536 C C . GLU C 1 3 ? -90.590 69.596 16.638 1.00 26.35 3 GLU H C 1
ATOM 3537 O O . GLU C 1 3 ? -90.061 70.423 17.374 1.00 25.52 3 GLU H O 1
ATOM 3543 N N . ILE C 1 4 ? -91.500 69.901 15.720 1.00 24.35 4 ILE H N 1
ATOM 3544 C CA . ILE C 1 4 ? -91.896 71.280 15.440 1.00 23.81 4 ILE H CA 1
ATOM 3545 C C . ILE C 1 4 ? -92.765 71.838 16.560 1.00 23.75 4 ILE H C 1
ATOM 3546 O O . ILE C 1 4 ? -92.443 72.891 17.103 1.00 22.67 4 ILE H O 1
ATOM 3551 N N . LYS C 1 5 ? -93.827 71.115 16.934 1.00 22.91 5 LYS H N 1
ATOM 3552 C CA . LYS C 1 5 ? -94.683 71.489 18.079 1.00 23.95 5 LYS H CA 1
ATOM 3553 C C . LYS C 1 5 ? -93.856 72.009 19.264 1.00 23.98 5 LYS H C 1
ATOM 3554 O O . LYS C 1 5 ? -94.236 72.986 19.920 1.00 24.04 5 LYS H O 1
ATOM 3560 N N . GLN C 1 6 ? -92.713 71.360 19.494 1.00 24.81 6 GLN H N 1
ATOM 3561 C CA . GLN C 1 6 ? -91.745 71.727 20.535 1.00 25.72 6 GLN H CA 1
ATOM 3562 C C . GLN C 1 6 ? -91.132 73.116 20.375 1.00 24.02 6 GLN H C 1
ATOM 3563 O O . GLN C 1 6 ? -90.932 73.819 21.360 1.00 22.83 6 GLN H O 1
ATOM 3569 N N . LEU C 1 7 ? -90.797 73.479 19.141 1.00 23.09 7 LEU H N 1
ATOM 3570 C CA . LEU C 1 7 ? -90.224 74.788 18.842 1.00 23.07 7 LEU H CA 1
ATOM 3571 C C . LEU C 1 7 ? -91.173 75.923 19.237 1.00 21.46 7 LEU H C 1
ATOM 3572 O O . LEU C 1 7 ? -90.729 76.951 19.716 1.00 21.71 7 LEU H O 1
ATOM 3577 N N . PHE C 1 8 ? -92.471 75.734 19.019 1.00 20.86 8 PHE H N 1
ATOM 3578 C CA . PHE C 1 8 ? -93.464 76.720 19.430 1.00 21.16 8 PHE H CA 1
ATOM 3579 C C . PHE C 1 8 ? -93.584 76.841 20.947 1.00 21.80 8 PHE H C 1
ATOM 3580 O O . PHE C 1 8 ? -93.653 77.959 21.470 1.00 23.06 8 PHE H O 1
ATOM 3588 N N . GLU C 1 9 ? -93.586 75.700 21.636 1.00 22.02 9 GLU H N 1
ATOM 3589 C CA . GLU C 1 9 ? -93.545 75.662 23.107 1.00 22.49 9 GLU H CA 1
ATOM 3590 C C . GLU C 1 9 ? -92.274 76.368 23.606 1.00 22.62 9 GLU H C 1
ATOM 3591 O O . GLU C 1 9 ? -92.348 77.328 24.388 1.00 21.26 9 GLU H O 1
ATOM 3597 N N . ASN C 1 10 ? -91.117 75.880 23.141 1.00 22.65 10 ASN H N 1
ATOM 3598 C CA . ASN C 1 10 ? -89.818 76.535 23.349 1.00 23.74 10 ASN H CA 1
ATOM 3599 C C . ASN C 1 10 ? -89.905 78.057 23.222 1.00 22.48 10 ASN H C 1
ATOM 3600 O O . ASN C 1 10 ? -89.533 78.790 24.134 1.00 23.99 10 ASN H O 1
ATOM 3605 N N . ASN C 1 11 ? -90.401 78.507 22.070 1.00 21.54 11 ASN H N 1
ATOM 3606 C CA . ASN C 1 11 ? -90.589 79.924 21.733 1.00 19.93 11 ASN H CA 1
ATOM 3607 C C . ASN C 1 11 ? -91.539 80.699 22.666 1.00 19.80 11 ASN H C 1
ATOM 3608 O O . ASN C 1 11 ? -91.231 81.808 23.124 1.00 18.49 11 ASN H O 1
ATOM 3613 N N . SER C 1 12 ? -92.714 80.125 22.903 1.00 20.34 12 SER H N 1
ATOM 3614 C CA . SER C 1 12 ? -93.691 80.723 23.804 1.00 20.27 12 SER H CA 1
ATOM 3615 C C . SER C 1 12 ? -93.072 80.926 25.187 1.00 19.95 12 SER H C 1
ATOM 3616 O O . SER C 1 12 ? -93.331 81.933 25.828 1.00 19.20 12 SER H O 1
ATOM 3619 N N . LYS C 1 13 ? -92.236 79.979 25.632 1.00 19.69 13 LYS H N 1
ATOM 3620 C CA . LYS C 1 13 ? -91.583 80.084 26.948 1.00 18.70 13 LYS H CA 1
ATOM 3621 C C . LYS C 1 13 ? -90.535 81.182 26.990 1.00 18.56 13 LYS H C 1
ATOM 3622 O O . LYS C 1 13 ? -90.511 81.976 27.947 1.00 18.19 13 LYS H O 1
ATOM 3628 N N . TRP C 1 14 ? -89.678 81.216 25.968 1.00 17.15 14 TRP H N 1
ATOM 3629 C CA . TRP C 1 14 ? -88.670 82.266 25.831 1.00 18.72 14 TRP H CA 1
ATOM 3630 C C . TRP C 1 14 ? -89.334 83.631 25.685 1.00 18.69 14 TRP H C 1
ATOM 3631 O O . TRP C 1 14 ? -88.900 84.601 26.312 1.00 18.66 14 TRP H O 1
ATOM 3642 N N . SER C 1 15 ? -90.384 83.698 24.866 1.00 20.15 15 SER H N 1
ATOM 3643 C CA . SER C 1 15 ? -91.043 84.967 24.618 1.00 20.89 15 SER H CA 1
ATOM 3644 C C . SER C 1 15 ? -91.544 85.496 25.947 1.00 21.95 15 SER H C 1
ATOM 3645 O O . SER C 1 15 ? -90.972 86.445 26.473 1.00 23.67 15 SER H O 1
ATOM 3648 N N . ALA C 1 16 ? -92.566 84.841 26.500 1.00 21.59 16 ALA H N 1
ATOM 3649 C CA . ALA C 1 16 ? -93.218 85.289 27.732 1.00 22.34 16 ALA H CA 1
ATOM 3650 C C . ALA C 1 16 ? -92.184 85.611 28.797 1.00 21.46 16 ALA H C 1
ATOM 3651 O O . ALA C 1 16 ? -92.260 86.657 29.437 1.00 20.89 16 ALA H O 1
ATOM 3653 N N . SER C 1 17 ? -91.194 84.733 28.942 1.00 20.25 17 SER H N 1
ATOM 3654 C CA . SER C 1 17 ? -90.186 84.900 29.975 1.00 20.16 17 SER H CA 1
ATOM 3655 C C . SER C 1 17 ? -89.303 86.132 29.749 1.00 19.48 17 SER H C 1
ATOM 3656 O O . SER C 1 17 ? -89.075 86.897 30.684 1.00 19.87 17 SER H O 1
ATOM 3659 N N . ILE C 1 18 ? -88.846 86.373 28.518 1.00 18.90 18 ILE H N 1
ATOM 3660 C CA . ILE C 1 18 ? -88.069 87.599 28.252 1.00 18.44 18 ILE H CA 1
ATOM 3661 C C . ILE C 1 18 ? -89.004 88.814 28.262 1.00 18.01 18 ILE H C 1
ATOM 3662 O O . ILE C 1 18 ? -88.638 89.867 28.758 1.00 18.13 18 ILE H O 1
ATOM 3667 N N . LYS C 1 19 ? -90.219 88.640 27.746 1.00 18.90 19 LYS H N 1
ATOM 3668 C CA . LYS C 1 19 ? -91.234 89.700 27.755 1.00 19.62 19 LYS H CA 1
ATOM 3669 C C . LYS C 1 19 ? -91.439 90.281 29.160 1.00 21.37 19 LYS H C 1
ATOM 3670 O O . LYS C 1 19 ? -91.385 91.502 29.347 1.00 21.76 19 LYS H O 1
ATOM 3676 N N . ALA C 1 20 ? -91.636 89.406 30.145 1.00 23.10 20 ALA H N 1
ATOM 3677 C CA . ALA C 1 20 ? -91.930 89.835 31.518 1.00 25.40 20 ALA H CA 1
ATOM 3678 C C . ALA C 1 20 ? -90.701 90.380 32.241 1.00 26.89 20 ALA H C 1
ATOM 3679 O O . ALA C 1 20 ? -90.809 91.308 33.050 1.00 29.75 20 ALA H O 1
ATOM 3681 N N . GLU C 1 21 ? -89.543 89.795 31.946 1.00 28.07 21 GLU H N 1
ATOM 3682 C CA . GLU C 1 21 ? -88.302 90.146 32.613 1.00 28.39 21 GLU H CA 1
ATOM 3683 C C . GLU C 1 21 ? -87.660 91.380 31.997 1.00 28.07 21 GLU H C 1
ATOM 3684 O O . GLU C 1 21 ? -87.107 92.206 32.709 1.00 27.69 21 GLU H O 1
ATOM 3690 N N . THR C 1 22 ? -87.740 91.495 30.671 1.00 27.55 22 THR H N 1
ATOM 3691 C CA . THR C 1 22 ? -87.055 92.549 29.942 1.00 26.75 22 THR H CA 1
ATOM 3692 C C . THR C 1 22 ? -87.944 93.138 28.822 1.00 25.79 22 THR H C 1
ATOM 3693 O O . THR C 1 22 ? -87.640 92.991 27.637 1.00 25.65 22 THR H O 1
ATOM 3697 N N . PRO C 1 23 ? -89.049 93.814 29.200 1.00 25.90 23 PRO H N 1
ATOM 3698 C CA . PRO C 1 23 ? -89.979 94.367 28.207 1.00 25.25 23 PRO H CA 1
ATOM 3699 C C . PRO C 1 23 ? -89.364 95.432 27.290 1.00 25.94 23 PRO H C 1
ATOM 3700 O O . PRO C 1 23 ? -89.878 95.665 26.189 1.00 27.70 23 PRO H O 1
ATOM 3704 N N . GLU C 1 24 ? -88.283 96.070 27.739 1.00 24.36 24 GLU H N 1
ATOM 3705 C CA . GLU C 1 24 ? -87.606 97.080 26.932 1.00 24.26 24 GLU H CA 1
ATOM 3706 C C . GLU C 1 24 ? -87.038 96.460 25.656 1.00 24.25 24 GLU H C 1
ATOM 3707 O O . GLU C 1 24 ? -86.974 97.124 24.621 1.00 23.88 24 GLU H O 1
ATOM 3713 N N . TYR C 1 25 ? -86.674 95.175 25.736 1.00 24.00 25 TYR H N 1
ATOM 3714 C CA . TYR C 1 25 ? -86.102 94.444 24.602 1.00 24.63 25 TYR H CA 1
ATOM 3715 C C . TYR C 1 25 ? -86.982 94.543 23.360 1.00 23.19 25 TYR H C 1
ATOM 3716 O O . TYR C 1 25 ? -86.503 94.918 22.290 1.00 21.24 25 TYR H O 1
ATOM 3725 N N . 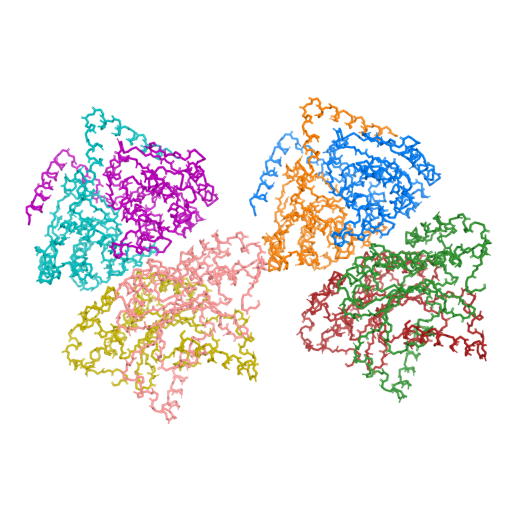PHE C 1 26 ? -88.270 94.247 23.515 1.00 22.55 26 PHE H N 1
ATOM 3726 C CA . PHE C 1 26 ? -89.178 94.288 22.379 1.00 23.20 26 PHE H CA 1
ATOM 3727 C C . PHE C 1 26 ? -89.584 95.719 22.040 1.00 22.58 26 PHE H C 1
ATOM 3728 O O . PHE C 1 26 ? -89.863 96.017 20.887 1.00 21.52 26 PHE H O 1
ATOM 3736 N N . ALA C 1 27 ? -89.580 96.595 23.046 1.00 22.64 27 ALA H N 1
ATOM 3737 C CA . ALA C 1 27 ? -89.796 98.030 22.841 1.00 23.44 27 ALA H CA 1
ATOM 3738 C C . ALA C 1 27 ? -88.724 98.632 21.929 1.00 23.86 27 ALA H C 1
ATOM 3739 O O . ALA C 1 27 ? -89.042 99.383 20.999 1.00 24.47 27 ALA H O 1
ATOM 3741 N N . LYS C 1 28 ? -87.459 98.294 22.183 1.00 23.75 28 LYS H N 1
ATOM 3742 C CA . LYS C 1 28 ? -86.385 98.825 21.363 1.00 24.42 28 LYS H CA 1
ATOM 3743 C C . LYS C 1 28 ? -86.423 98.236 19.941 1.00 24.44 28 LYS H C 1
ATOM 3744 O O . LYS C 1 28 ? -86.531 98.997 18.978 1.00 23.02 28 LYS H O 1
ATOM 3750 N N . LEU C 1 29 ? -86.387 96.901 19.820 1.00 25.23 29 LEU H N 1
ATOM 3751 C CA . LEU C 1 29 ? -86.409 96.222 18.507 1.00 26.19 29 LEU H CA 1
ATOM 3752 C C . LEU C 1 29 ? -87.561 96.668 17.613 1.00 26.67 29 LEU H C 1
ATOM 3753 O O . LEU C 1 29 ? -87.383 96.829 16.403 1.00 25.79 29 LEU H O 1
ATOM 3758 N N . ALA C 1 30 ? -88.731 96.853 18.227 1.00 28.27 30 ALA H N 1
ATOM 3759 C CA . ALA C 1 30 ? -89.958 97.275 17.547 1.00 29.02 30 ALA H CA 1
ATOM 3760 C C . ALA C 1 30 ? -89.832 98.560 16.720 1.00 29.63 30 ALA H C 1
ATOM 3761 O O . ALA C 1 30 ? -90.570 98.745 15.744 1.00 28.75 30 ALA H O 1
ATOM 3763 N N . LYS C 1 31 ? -88.901 99.432 17.094 1.00 29.58 31 LYS H N 1
ATOM 3764 C CA . LYS C 1 31 ? -88.716 100.695 16.376 1.00 29.62 31 LYS H CA 1
ATOM 3765 C C . LYS C 1 31 ? -87.883 100.563 15.102 1.00 30.32 31 LYS H C 1
ATOM 3766 O O . LYS C 1 31 ? -87.568 101.565 14.447 1.00 30.32 31 LYS H O 1
ATOM 3772 N N . GLY C 1 32 ? -87.533 99.317 14.775 1.00 29.70 32 GLY H N 1
ATOM 3773 C CA . GLY C 1 32 ? -86.944 98.944 13.494 1.00 27.86 32 GLY H CA 1
ATOM 3774 C C . GLY C 1 32 ? -85.675 99.686 13.144 1.00 26.91 32 GLY H C 1
ATOM 3775 O O . GLY C 1 32 ? -85.417 99.934 11.973 1.00 25.83 32 GLY H O 1
ATOM 3776 N N . GLN C 1 33 ? -84.889 100.017 14.171 1.00 26.69 33 GLN H N 1
ATOM 3777 C CA . GLN C 1 33 ? -83.697 100.867 14.064 1.00 25.53 33 GLN H CA 1
ATOM 3778 C C . GLN C 1 33 ? -82.552 100.178 13.289 1.00 26.15 33 GLN H C 1
ATOM 3779 O O . GLN C 1 33 ? -82.474 98.948 13.271 1.00 25.83 33 GLN H O 1
ATOM 3785 N N . ASN C 1 34 ? -81.674 100.970 12.657 1.00 25.31 34 ASN H N 1
ATOM 3786 C CA . ASN C 1 34 ? -80.623 100.436 11.758 1.00 25.62 34 ASN H CA 1
ATOM 3787 C C . ASN C 1 34 ? -79.572 99.527 12.423 1.00 25.68 34 ASN H C 1
ATOM 3788 O O . ASN C 1 34 ? -79.231 99.727 13.597 1.00 27.94 34 ASN H O 1
ATOM 3793 N N . PRO C 1 35 ? -79.062 98.513 11.680 1.00 24.71 35 PRO H N 1
ATOM 3794 C CA . PRO C 1 35 ? -77.976 97.665 12.173 1.00 23.61 35 PRO H CA 1
ATOM 3795 C C . PRO C 1 35 ? -76.606 98.335 12.000 1.00 21.88 35 PRO H C 1
ATOM 3796 O O . PRO C 1 35 ? -76.493 99.335 11.282 1.00 21.89 35 PRO H O 1
ATOM 3800 N N . ASP C 1 36 ? -75.576 97.741 12.603 1.00 20.84 36 ASP H N 1
ATOM 3801 C CA . ASP C 1 36 ? -74.264 98.374 12.748 1.00 18.60 36 ASP H CA 1
ATOM 3802 C C . ASP C 1 36 ? -73.161 97.698 11.912 1.00 17.64 36 ASP H C 1
ATOM 3803 O O . ASP C 1 36 ? -72.204 98.338 11.436 1.00 17.37 36 ASP H O 1
ATOM 3808 N N . PHE C 1 37 ? -73.274 96.383 11.773 1.00 16.06 37 PHE H N 1
ATOM 3809 C CA . PHE C 1 37 ? -72.388 95.627 10.927 1.00 14.37 37 PHE H CA 1
ATOM 3810 C C . PHE C 1 37 ? -73.230 94.719 10.033 1.00 13.67 37 PHE H C 1
ATOM 3811 O O . PHE C 1 37 ? -74.242 94.185 10.474 1.00 13.22 37 PHE H O 1
ATOM 3819 N N . LEU C 1 38 ? -72.848 94.580 8.764 1.00 13.38 38 LEU H N 1
ATOM 3820 C CA . LEU C 1 38 ? -73.263 93.412 8.000 1.00 13.19 38 LEU H CA 1
ATOM 3821 C C . LEU C 1 38 ? -72.330 92.241 8.329 1.00 13.57 38 LEU H C 1
ATOM 3822 O O . LEU C 1 38 ? -71.103 92.370 8.242 1.00 14.44 38 LEU H O 1
ATOM 3827 N N . TRP C 1 39 ? -72.925 91.102 8.669 1.00 14.76 39 TRP H N 1
ATOM 3828 C CA . TRP C 1 39 ? -72.188 89.868 8.915 1.00 14.67 39 TRP H CA 1
ATOM 3829 C C . TRP C 1 39 ? -72.485 88.861 7.807 1.00 13.94 39 TRP H C 1
ATOM 3830 O O . TRP C 1 39 ? -73.639 88.483 7.586 1.00 13.98 39 TRP H O 1
ATOM 3841 N N . ILE C 1 40 ? -71.427 88.429 7.119 1.00 13.60 40 ILE H N 1
ATOM 3842 C CA . ILE C 1 40 ? -71.501 87.430 6.061 1.00 13.27 40 ILE H CA 1
ATOM 3843 C C . ILE C 1 40 ? -70.800 86.161 6.572 1.00 12.77 40 ILE H C 1
ATOM 3844 O O . ILE C 1 40 ? -69.576 86.117 6.678 1.00 12.82 40 ILE H O 1
ATOM 3849 N N . GLY C 1 41 ? -71.570 85.118 6.874 1.00 12.48 41 GLY H N 1
ATOM 3850 C CA . GLY C 1 41 ? -70.979 83.924 7.494 1.00 13.42 41 GLY H CA 1
ATOM 3851 C C . GLY C 1 41 ? -71.384 82.623 6.834 1.00 13.54 41 GLY H C 1
ATOM 3852 O O . GLY C 1 41 ? -72.157 82.611 5.875 1.00 14.29 41 GLY H O 1
ATOM 3853 N N . CYS C 1 42 ? -70.868 81.508 7.324 1.00 14.25 42 CYS H N 1
ATOM 3854 C CA . CYS C 1 42 ? -71.286 80.231 6.729 1.00 15.05 42 CYS H CA 1
ATOM 3855 C C . CYS C 1 42 ? -72.645 79.713 7.225 1.00 14.73 42 CYS H C 1
ATOM 3856 O O . CYS C 1 42 ? -73.002 79.823 8.398 1.00 13.70 42 CYS H O 1
ATOM 3859 N N . ALA C 1 43 ? -73.385 79.114 6.298 1.00 15.61 43 ALA H N 1
ATOM 3860 C CA . ALA C 1 43 ? -74.611 78.371 6.621 1.00 14.74 43 ALA H CA 1
ATOM 3861 C C . ALA C 1 43 ? -74.455 77.531 7.904 1.00 14.88 43 ALA H C 1
ATOM 3862 O O . ALA C 1 43 ? -75.368 77.470 8.726 1.00 15.10 43 ALA H O 1
ATOM 3864 N N . ASP C 1 44 ? -73.275 76.940 8.082 1.00 15.07 44 ASP H N 1
ATOM 3865 C CA . ASP C 1 44 ? -72.937 76.107 9.244 1.00 15.63 44 ASP H CA 1
ATOM 3866 C C . ASP C 1 44 ? -73.183 76.759 10.598 1.00 16.60 44 ASP H C 1
ATOM 3867 O O . ASP C 1 44 ? -73.574 76.080 11.535 1.00 16.60 44 ASP H O 1
ATOM 3872 N N . SER C 1 45 ? -72.953 78.072 10.683 1.00 17.16 45 SER H N 1
ATOM 3873 C CA . SER C 1 45 ? -73.049 78.829 11.935 1.00 18.76 45 SER H CA 1
ATOM 3874 C C . SER C 1 45 ? -72.699 77.992 13.160 1.00 19.63 45 SER H C 1
ATOM 3875 O O . SER C 1 45 ? -73.557 77.658 13.989 1.00 19.79 45 SER H O 1
ATOM 3878 N N . ARG C 1 46 ? -71.418 77.649 13.246 1.00 21.50 46 ARG H N 1
ATOM 3879 C CA . ARG C 1 46 ? -70.893 76.812 14.319 1.00 23.31 46 ARG H CA 1
ATOM 3880 C C . ARG C 1 46 ? -71.194 77.423 15.675 1.00 22.81 46 ARG H C 1
ATOM 3881 O O . ARG C 1 46 ? -71.741 76.763 16.558 1.00 23.22 46 ARG H O 1
ATOM 3889 N N . VAL C 1 47 ? -70.803 78.686 15.825 1.00 22.92 47 VAL H N 1
ATOM 3890 C CA . VAL C 1 47 ? -71.225 79.522 16.933 1.00 21.85 47 VAL H CA 1
ATOM 3891 C C . VAL C 1 47 ? -71.994 80.661 16.257 1.00 20.60 47 VAL H C 1
ATOM 3892 O O . VAL C 1 47 ? -71.589 81.121 15.200 1.00 22.03 47 VAL H O 1
ATOM 3896 N N . PRO C 1 48 ? -73.150 81.070 16.817 1.00 19.97 48 PRO H N 1
ATOM 3897 C CA . PRO C 1 48 ? -73.898 82.201 16.255 1.00 18.24 48 PRO H CA 1
ATOM 3898 C C . PRO C 1 48 ? -73.130 83.514 16.364 1.00 17.00 48 PRO H C 1
ATOM 3899 O O . PRO C 1 48 ? -72.468 83.751 17.379 1.00 16.69 48 PRO H O 1
ATOM 3903 N N . ALA C 1 49 ? -73.194 84.335 15.317 1.00 16.16 49 ALA H N 1
ATOM 3904 C CA . ALA C 1 49 ? -72.541 85.641 15.302 1.00 15.79 49 ALA H CA 1
ATOM 3905 C C . ALA C 1 49 ? -72.885 86.485 16.533 1.00 15.44 49 ALA H C 1
ATOM 3906 O O . ALA C 1 49 ? -72.061 87.263 16.984 1.00 14.81 49 ALA H O 1
ATOM 3908 N N . GLU C 1 50 ? -74.101 86.304 17.060 1.00 15.90 50 GLU H N 1
ATOM 3909 C CA . GLU C 1 50 ? -74.585 87.015 18.249 1.00 15.90 50 GLU H CA 1
ATOM 3910 C C . GLU C 1 50 ? -73.730 86.714 19.498 1.00 17.15 50 GLU H C 1
ATOM 3911 O O . GLU C 1 50 ? -73.435 87.628 20.272 1.00 15.64 50 GLU H O 1
ATOM 3917 N N . ARG C 1 51 ? -73.371 85.438 19.681 1.00 18.43 51 ARG H N 1
ATOM 3918 C CA . ARG C 1 51 ? -72.516 84.962 20.791 1.00 18.96 51 ARG H CA 1
ATOM 3919 C C . ARG C 1 51 ? -71.034 85.254 20.551 1.00 18.07 51 ARG H C 1
ATOM 3920 O O . ARG C 1 51 ? -70.270 85.488 21.497 1.00 17.70 51 ARG H O 1
ATOM 3928 N N . LEU C 1 52 ? -70.616 85.204 19.286 1.00 17.08 52 LEU H N 1
ATOM 3929 C CA . LEU C 1 52 ? -69.232 85.492 18.949 1.00 16.79 52 LEU H CA 1
ATOM 3930 C C . LEU C 1 52 ? -68.877 86.950 19.239 1.00 17.39 52 LEU H C 1
ATOM 3931 O O . LEU C 1 52 ? -67.737 87.248 19.568 1.00 17.22 52 LEU H O 1
ATOM 3936 N N . THR C 1 53 ? -69.856 87.847 19.117 1.00 17.03 53 THR H N 1
ATOM 3937 C CA . THR C 1 53 ? -69.596 89.292 19.158 1.00 18.60 53 THR H CA 1
ATOM 3938 C C . THR C 1 53 ? -70.268 90.010 20.339 1.00 18.68 53 THR H C 1
ATOM 3939 O O . THR C 1 53 ? -70.163 91.241 20.476 1.00 18.95 53 THR H O 1
ATOM 3943 N N . GLY C 1 54 ? -70.971 89.246 21.170 1.00 18.96 54 GLY H N 1
ATOM 3944 C CA . GLY C 1 54 ? -71.809 89.803 22.246 1.00 19.27 54 GLY H CA 1
ATOM 3945 C C . GLY C 1 54 ? -73.025 90.610 21.784 1.00 20.43 54 GLY H C 1
ATOM 3946 O O . GLY C 1 54 ? -73.836 91.058 22.607 1.00 19.98 54 GLY H O 1
ATOM 3947 N N . LEU C 1 55 ? -73.161 90.819 20.476 1.00 20.35 55 LEU H N 1
ATOM 3948 C CA . LEU C 1 55 ? -74.233 91.688 19.977 1.00 21.51 55 LEU H CA 1
ATOM 3949 C C . LEU C 1 55 ? -75.516 90.885 19.741 1.00 22.17 55 LEU H C 1
ATOM 3950 O O . LEU C 1 55 ? -75.648 90.213 18.721 1.00 23.99 55 LEU H O 1
ATOM 3955 N N . TYR C 1 56 ? -76.444 90.960 20.697 1.00 22.21 56 TYR H N 1
ATOM 3956 C CA . TYR C 1 56 ? -77.694 90.190 20.661 1.00 22.81 56 TYR H CA 1
ATOM 3957 C C . TYR C 1 56 ? -78.944 91.008 20.318 1.00 21.06 56 TYR H C 1
ATOM 3958 O O . TYR C 1 56 ? -80.032 90.432 20.214 1.00 20.71 56 TYR H O 1
ATOM 3967 N N . SER C 1 57 ? -78.812 92.331 20.162 1.00 19.28 57 SER H N 1
ATOM 3968 C CA . SER C 1 57 ? -79.988 93.217 20.101 1.00 18.43 57 SER H CA 1
ATOM 3969 C C . SER C 1 57 ? -80.346 93.785 18.729 1.00 18.42 57 SER H C 1
ATOM 3970 O O . SER C 1 57 ? -81.017 94.823 18.634 1.00 17.94 57 SER H O 1
ATOM 3973 N N . GLY C 1 58 ? -79.919 93.110 17.676 1.00 17.84 58 GLY H N 1
ATOM 3974 C CA . GLY C 1 58 ? -80.205 93.570 16.337 1.00 17.79 58 GLY H CA 1
ATOM 3975 C C . GLY C 1 58 ? -79.141 94.387 15.632 1.00 17.88 58 GLY H C 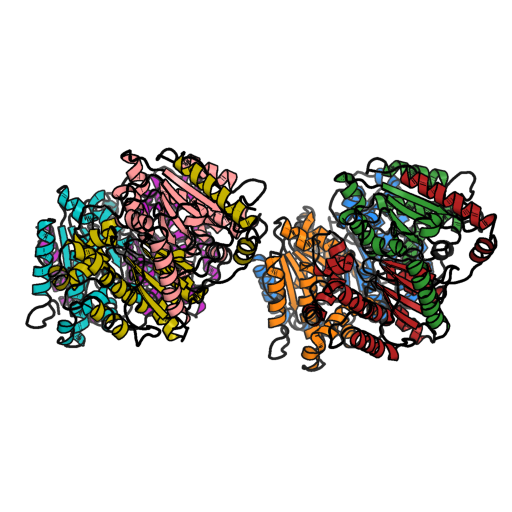1
ATOM 3976 O O . GLY C 1 58 ? -79.334 94.713 14.461 1.00 17.33 58 GLY H O 1
ATOM 3977 N N . GLU C 1 59 ? -78.040 94.719 16.328 1.00 18.11 59 GLU H N 1
ATOM 3978 C CA . GLU C 1 59 ? -76.887 95.444 15.735 1.00 18.83 59 GLU H CA 1
ATOM 3979 C C . GLU C 1 59 ? -76.368 94.828 14.436 1.00 18.37 59 GLU H C 1
ATOM 3980 O O . GLU C 1 59 ? -75.883 95.551 13.566 1.00 19.05 59 GLU H O 1
ATOM 3986 N N . LEU C 1 60 ? -76.430 93.496 14.329 1.00 19.14 60 LEU H N 1
ATOM 3987 C CA . LEU C 1 60 ? -75.958 92.772 13.144 1.00 19.21 60 LEU H CA 1
ATOM 3988 C C . LEU C 1 60 ? -77.030 92.626 12.063 1.00 18.84 60 LEU H C 1
ATOM 3989 O O . LEU C 1 60 ? -78.208 92.456 12.357 1.00 20.28 60 LEU H O 1
ATOM 3994 N N . PHE C 1 61 ? -76.602 92.739 10.813 1.00 18.28 61 PHE H N 1
ATOM 3995 C CA . PHE C 1 61 ? -77.421 92.422 9.637 1.00 18.04 61 PHE H CA 1
ATOM 3996 C C . PHE C 1 61 ? -76.702 91.240 9.035 1.00 16.47 61 PHE H C 1
ATOM 3997 O O . PHE C 1 61 ? -75.476 91.280 8.889 1.00 18.15 61 PHE H O 1
ATOM 4005 N N . VAL C 1 62 ? -77.443 90.198 8.676 1.00 15.14 62 VAL H N 1
ATOM 4006 C CA . VAL C 1 62 ? -76.823 88.870 8.450 1.00 14.83 62 VAL H CA 1
ATOM 4007 C C . VAL C 1 62 ? -77.173 88.187 7.116 1.00 13.45 62 VAL H C 1
ATOM 4008 O O . VAL C 1 62 ? -78.341 87.914 6.836 1.00 13.05 62 VAL H O 1
ATOM 4012 N N . HIS C 1 63 ? -76.145 87.910 6.303 1.00 13.19 63 HIS H N 1
ATOM 4013 C CA . HIS C 1 63 ? -76.268 86.989 5.173 1.00 12.44 63 HIS H CA 1
ATOM 4014 C C . HIS C 1 63 ? -75.401 85.751 5.441 1.00 12.35 63 HIS H C 1
ATOM 4015 O O . HIS C 1 63 ? -74.260 85.866 5.887 1.00 12.38 63 HIS H O 1
ATOM 4022 N N . ARG C 1 64 ? -75.967 84.575 5.201 1.00 11.31 64 ARG H N 1
ATOM 4023 C CA . ARG C 1 64 ? -75.192 83.327 5.296 1.00 11.52 64 ARG H CA 1
ATOM 4024 C C . ARG C 1 64 ? -75.376 82.436 4.082 1.00 11.15 64 ARG H C 1
ATOM 4025 O O . ARG C 1 64 ? -76.511 82.077 3.698 1.00 11.72 64 ARG H O 1
ATOM 4033 N N . ASN C 1 65 ? -74.246 82.030 3.511 1.00 10.54 65 ASN H N 1
ATOM 4034 C CA . ASN C 1 65 ? -74.240 81.046 2.449 1.00 9.93 65 ASN H CA 1
ATOM 4035 C C . ASN C 1 65 ? -73.249 79.920 2.727 1.00 10.24 65 ASN H C 1
ATOM 4036 O O . ASN C 1 65 ? -72.521 79.944 3.721 1.00 9.93 65 ASN H O 1
ATOM 4041 N N . VAL C 1 66 ? -73.257 78.925 1.852 1.00 11.29 66 VAL H N 1
ATOM 4042 C CA . VAL C 1 66 ? -72.398 77.748 1.991 1.00 11.64 66 VAL H CA 1
ATOM 4043 C C . VAL C 1 66 ? -70.937 78.180 1.873 1.00 11.67 66 VAL H C 1
ATOM 4044 O O . VAL C 1 66 ? -70.460 78.601 0.802 1.00 11.85 66 VAL H O 1
ATOM 4048 N N . ALA C 1 67 ? -70.257 78.064 3.011 1.00 12.36 67 ALA H N 1
ATOM 4049 C CA . ALA C 1 67 ? -68.868 78.499 3.227 1.00 13.74 67 ALA H CA 1
ATOM 4050 C C . ALA C 1 67 ? -68.632 79.989 3.002 1.00 14.06 67 ALA H C 1
ATOM 4051 O O . ALA C 1 67 ? -67.639 80.384 2.405 1.00 15.48 67 ALA H O 1
ATOM 4053 N N . ASN C 1 68 ? -69.522 80.826 3.540 1.00 14.81 68 ASN H N 1
ATOM 4054 C CA . ASN C 1 68 ? -69.271 82.282 3.601 1.00 14.83 68 ASN H CA 1
ATOM 4055 C C . ASN C 1 68 ? -68.602 82.915 2.361 1.00 15.21 68 ASN H C 1
ATOM 4056 O O . ASN C 1 68 ? -67.595 83.621 2.471 1.00 14.84 68 ASN H O 1
ATOM 4061 N N . GLN C 1 69 ? -69.171 82.682 1.183 1.00 15.71 69 GLN H N 1
ATOM 4062 C CA . GLN C 1 69 ? -68.581 83.213 -0.040 1.00 17.04 69 GLN H CA 1
ATOM 4063 C C . GLN C 1 69 ? -69.118 84.579 -0.432 1.00 16.22 69 GLN H C 1
ATOM 4064 O O . GLN C 1 69 ? -70.251 84.906 -0.110 1.00 15.42 69 GLN H O 1
ATOM 4070 N N . VAL C 1 70 ? -68.265 85.398 -1.053 1.00 16.63 70 VAL H N 1
ATOM 4071 C CA . VAL C 1 70 ? -68.711 86.578 -1.820 1.00 15.91 70 VAL H CA 1
ATOM 4072 C C . VAL C 1 70 ? -68.420 86.297 -3.307 1.00 15.29 70 VAL H C 1
ATOM 4073 O O . VAL C 1 70 ? -67.313 86.541 -3.835 1.00 14.76 70 VAL H O 1
ATOM 4077 N N . ILE C 1 71 ? -69.412 85.727 -3.978 1.00 14.61 71 ILE H N 1
ATOM 4078 C CA . ILE C 1 71 ? -69.231 85.341 -5.373 1.00 14.77 71 ILE H CA 1
ATOM 4079 C C . ILE C 1 71 ? -69.407 86.610 -6.220 1.00 14.70 71 ILE H C 1
ATOM 4080 O O . ILE C 1 71 ? -70.406 87.312 -6.072 1.00 15.04 71 ILE H O 1
ATOM 4085 N N . HIS C 1 72 ? -68.404 86.955 -7.032 1.00 16.03 72 HIS H N 1
ATOM 4086 C CA . HIS C 1 72 ? -68.445 88.237 -7.785 1.00 15.78 72 HIS H CA 1
ATOM 4087 C C . HIS C 1 72 ? -69.825 88.424 -8.396 1.00 15.40 72 HIS H C 1
ATOM 4088 O O . HIS C 1 72 ? -70.379 89.521 -8.383 1.00 16.48 72 HIS H O 1
ATOM 4095 N N . THR C 1 73 ? -70.365 87.335 -8.939 1.00 15.35 73 THR H N 1
ATOM 4096 C CA . THR C 1 73 ? -71.593 87.373 -9.726 1.00 14.41 73 THR H CA 1
ATOM 4097 C C . THR C 1 73 ? -72.805 86.834 -8.963 1.00 14.79 73 THR H C 1
ATOM 4098 O O . THR C 1 73 ? -73.815 86.424 -9.561 1.00 14.04 73 THR H O 1
ATOM 4102 N N . ASP C 1 74 ? -72.719 86.862 -7.633 1.00 14.44 74 ASP H N 1
ATOM 4103 C CA . ASP C 1 74 ? -73.840 86.414 -6.809 1.00 14.82 74 ASP H CA 1
ATOM 4104 C C . ASP C 1 74 ? -74.721 87.573 -6.352 1.00 14.50 74 ASP H C 1
ATOM 4105 O O . ASP C 1 74 ? -74.372 88.289 -5.399 1.00 14.09 74 ASP H O 1
ATOM 4110 N N . LEU C 1 75 ? -75.886 87.699 -6.984 1.00 13.89 75 LEU H N 1
ATOM 4111 C CA . LEU C 1 75 ? -76.833 88.760 -6.687 1.00 14.21 75 LEU H CA 1
ATOM 4112 C C . LEU C 1 75 ? -77.540 88.622 -5.336 1.00 13.92 75 LEU H C 1
ATOM 4113 O O . LEU C 1 75 ? -78.108 89.596 -4.826 1.00 13.19 75 LEU H O 1
ATOM 4118 N N . ASN C 1 76 ? -77.509 87.424 -4.756 1.00 14.48 76 ASN H N 1
ATOM 4119 C CA . ASN C 1 76 ? -78.012 87.255 -3.395 1.00 15.42 76 ASN H CA 1
ATOM 4120 C C . ASN C 1 76 ? -77.175 88.128 -2.456 1.00 17.22 76 ASN H C 1
ATOM 4121 O O . ASN C 1 76 ? -77.661 89.180 -1.978 1.00 17.27 76 ASN H O 1
ATOM 4126 N N . CYS C 1 77 ? -75.912 87.752 -2.265 1.00 17.71 77 CYS H N 1
ATOM 4127 C CA . CYS C 1 77 ? -74.977 88.485 -1.407 1.00 18.96 77 CYS H CA 1
ATOM 4128 C C . CYS C 1 77 ? -74.778 89.971 -1.770 1.00 18.45 77 CYS H C 1
ATOM 4129 O O . CYS C 1 77 ? -74.537 90.775 -0.876 1.00 19.04 77 CYS H O 1
ATOM 4132 N N . LEU C 1 78 ? -74.876 90.337 -3.056 1.00 17.35 78 LEU H N 1
ATOM 4133 C CA . LEU C 1 78 ? -74.740 91.750 -3.456 1.00 16.53 78 LEU H CA 1
ATOM 4134 C C . LEU C 1 78 ? -75.961 92.585 -3.054 1.00 15.94 78 LEU H C 1
ATOM 4135 O O . LEU C 1 78 ? -75.823 93.764 -2.711 1.00 16.25 78 LEU H O 1
ATOM 4140 N N . SER C 1 79 ? -77.142 91.963 -3.085 1.00 15.00 79 SER H N 1
ATOM 4141 C CA . SER C 1 79 ? -78.391 92.610 -2.685 1.00 15.17 79 SER H CA 1
ATOM 4142 C C . SER C 1 79 ? -78.406 92.867 -1.173 1.00 14.66 79 SER H C 1
ATOM 4143 O O . SER C 1 79 ? -78.870 93.906 -0.720 1.00 14.53 79 SER H O 1
ATOM 4146 N N . VAL C 1 80 ? -77.862 91.937 -0.399 1.00 14.22 80 VAL H N 1
ATOM 4147 C CA . VAL C 1 80 ? -77.705 92.175 1.047 1.00 13.49 80 VAL H CA 1
ATOM 4148 C C . VAL C 1 80 ? -76.588 93.218 1.298 1.00 13.96 80 VAL H C 1
ATOM 4149 O O . VAL C 1 80 ? -76.775 94.154 2.103 1.00 13.96 80 VAL H O 1
ATOM 4153 N N . VAL C 1 81 ? -75.452 93.070 0.610 1.00 14.80 81 VAL H N 1
ATOM 4154 C CA . VAL C 1 81 ? -74.335 94.051 0.710 1.00 15.49 81 VAL H CA 1
ATOM 4155 C C . VAL C 1 81 ? -74.764 95.456 0.293 1.00 16.83 81 VAL H C 1
ATOM 4156 O O . VAL C 1 81 ? -74.584 96.424 1.048 1.00 16.51 81 VAL H O 1
ATOM 4160 N N . GLN C 1 82 ? -75.315 95.571 -0.913 1.00 17.04 82 GLN H N 1
ATOM 4161 C CA . GLN C 1 82 ? -75.645 96.886 -1.466 1.00 18.33 82 GLN H CA 1
ATOM 4162 C C . GLN C 1 82 ? -76.686 97.603 -0.619 1.00 17.15 82 GLN H C 1
ATOM 4163 O O . GLN C 1 82 ? -76.580 98.807 -0.433 1.00 17.67 82 GLN H O 1
ATOM 4169 N N . TYR C 1 83 ? -77.677 96.866 -0.110 1.00 17.24 83 TYR H N 1
ATOM 4170 C CA . TYR C 1 83 ? -78.699 97.414 0.799 1.00 17.88 83 TYR H CA 1
ATOM 4171 C C . TYR C 1 83 ? -78.095 97.953 2.130 1.00 18.34 83 TYR H C 1
ATOM 4172 O O . TYR C 1 83 ? -78.257 99.144 2.462 1.00 18.15 83 TYR H O 1
ATOM 4181 N N . ALA C 1 84 ? -77.373 97.105 2.863 1.00 18.46 84 ALA H N 1
ATOM 4182 C CA . ALA C 1 84 ? -76.803 97.473 4.173 1.00 18.03 84 ALA H CA 1
ATOM 4183 C C . ALA C 1 84 ? -75.838 98.668 4.115 1.00 18.13 84 ALA H C 1
ATOM 4184 O O . ALA C 1 84 ? -75.769 99.458 5.076 1.00 16.54 84 ALA H O 1
ATOM 4186 N N . VAL C 1 85 ? -75.116 98.783 2.996 1.00 18.20 85 VAL H N 1
ATOM 4187 C CA . VAL C 1 85 ? -74.114 99.837 2.777 1.00 20.30 85 VAL H CA 1
ATOM 4188 C C . VAL C 1 85 ? -74.752 101.156 2.334 1.00 20.56 85 VAL H C 1
ATOM 4189 O O . VAL C 1 85 ? -74.559 102.174 2.984 1.00 20.20 85 VAL H O 1
ATOM 4193 N N . ASP C 1 86 ? -75.473 101.134 1.211 1.00 21.70 86 ASP H N 1
ATOM 4194 C CA . ASP C 1 86 ? -76.084 102.353 0.668 1.00 21.11 86 ASP H CA 1
ATOM 4195 C C . ASP C 1 86 ? -77.316 102.756 1.459 1.00 20.13 86 ASP H C 1
ATOM 4196 O O . ASP C 1 86 ? -77.501 103.949 1.758 1.00 19.73 86 ASP H O 1
ATOM 4201 N N . VAL C 1 87 ? -78.168 101.778 1.786 1.00 19.19 87 VAL H N 1
ATOM 4202 C CA . VAL C 1 87 ? -79.470 102.070 2.407 1.00 18.41 87 VAL H CA 1
ATOM 4203 C C . VAL C 1 87 ? -79.301 102.168 3.926 1.00 18.62 87 VAL H C 1
ATOM 4204 O O . VAL C 1 87 ? -79.367 103.274 4.477 1.00 18.87 87 VAL H O 1
ATOM 4208 N N . LEU C 1 88 ? -79.046 101.034 4.581 1.00 18.31 88 LEU H N 1
ATOM 4209 C CA . LEU C 1 88 ? -78.891 100.969 6.038 1.00 18.49 88 LEU H CA 1
ATOM 4210 C C . LEU C 1 88 ? -77.656 101.742 6.504 1.00 18.61 88 LEU H C 1
ATOM 4211 O O . LEU C 1 88 ? -77.500 102.009 7.694 1.00 20.35 88 LEU H O 1
ATOM 4216 N N . GLN C 1 89 ? -76.805 102.112 5.545 1.00 18.80 89 GLN H N 1
ATOM 4217 C CA . GLN C 1 89 ? -75.553 102.845 5.787 1.00 19.05 89 GLN H CA 1
ATOM 4218 C C . GLN C 1 89 ? -74.642 102.258 6.877 1.00 19.11 89 GLN H C 1
ATOM 4219 O O . GLN C 1 89 ? -74.147 102.997 7.742 1.00 19.07 89 GLN H O 1
ATOM 4225 N N . VAL C 1 90 ? -74.420 100.942 6.834 1.00 18.93 90 VAL H N 1
ATOM 4226 C CA . VAL C 1 90 ? -73.564 100.271 7.828 1.00 18.22 90 VAL H CA 1
ATOM 4227 C C . VAL C 1 90 ? -72.075 100.526 7.568 1.00 17.62 90 VAL H C 1
ATOM 4228 O O . VAL C 1 90 ? -71.616 100.609 6.416 1.00 16.32 90 VAL H O 1
ATOM 4232 N N . LYS C 1 91 ? -71.351 100.656 8.667 1.00 17.19 91 LYS H N 1
ATOM 4233 C CA . LYS C 1 91 ? -69.974 101.131 8.686 1.00 18.07 91 LYS H CA 1
ATOM 4234 C C . LYS C 1 91 ? -68.969 100.009 8.445 1.00 18.29 91 LYS H C 1
ATOM 4235 O O . LYS C 1 91 ? -67.903 100.251 7.881 1.00 19.66 91 LYS H O 1
ATOM 4241 N N . HIS C 1 92 ? -69.314 98.796 8.873 1.00 17.57 92 HIS H N 1
ATOM 4242 C CA . HIS C 1 92 ? -68.411 97.644 8.754 1.00 17.19 92 HIS H CA 1
ATOM 4243 C C . HIS C 1 92 ? -69.127 96.443 8.154 1.00 15.85 92 HIS H C 1
ATOM 4244 O O . HIS C 1 92 ? -70.309 96.163 8.469 1.00 15.23 92 HIS H O 1
ATOM 4251 N N . ILE C 1 93 ? -68.402 95.740 7.286 1.00 15.64 93 ILE H N 1
ATOM 4252 C CA . ILE C 1 93 ? -68.862 94.495 6.701 1.00 14.03 93 ILE H CA 1
ATOM 4253 C C . ILE C 1 93 ? -67.854 93.443 7.112 1.00 15.30 93 ILE H C 1
ATOM 4254 O O . ILE C 1 93 ? -66.633 93.626 6.945 1.00 15.45 93 ILE H O 1
ATOM 4259 N N . ILE C 1 94 ? -68.369 92.337 7.627 1.00 14.85 94 ILE H N 1
ATOM 4260 C CA . ILE C 1 94 ? -67.538 91.236 8.063 1.00 14.94 94 ILE H CA 1
ATOM 4261 C C . ILE C 1 94 ? -67.889 89.994 7.261 1.00 14.61 94 ILE H C 1
ATOM 4262 O O . ILE C 1 94 ? -69.079 89.679 7.057 1.00 14.79 94 ILE H O 1
ATOM 4267 N N . VAL C 1 95 ? -66.845 89.340 6.762 1.00 14.97 95 VAL H N 1
ATOM 4268 C CA . VAL C 1 95 ? -66.924 87.968 6.288 1.00 15.34 95 VAL H CA 1
ATOM 4269 C C . VAL C 1 95 ? -66.274 87.080 7.336 1.00 15.68 95 VAL H C 1
ATOM 4270 O O . VAL C 1 95 ? -65.067 87.194 7.600 1.00 16.34 95 VAL H O 1
ATOM 4274 N N . CYS C 1 96 ? -67.064 86.199 7.934 1.00 15.35 96 CYS H N 1
ATOM 4275 C CA . CYS C 1 96 ? -66.508 85.254 8.892 1.00 15.98 96 CYS H CA 1
ATOM 4276 C C . CYS C 1 96 ? -66.581 83.803 8.433 1.00 15.45 96 CYS H C 1
ATOM 4277 O O . CYS C 1 96 ? -67.665 83.248 8.163 1.00 15.27 96 CYS H O 1
ATOM 4280 N N . GLY C 1 97 ? -65.397 83.210 8.338 1.00 15.96 97 GLY H N 1
ATOM 4281 C CA . GLY C 1 97 ? -65.238 81.772 8.131 1.00 16.11 97 GLY H CA 1
ATOM 4282 C C . GLY C 1 97 ? -64.842 81.111 9.435 1.00 16.55 97 GLY H C 1
ATOM 4283 O O . GLY C 1 97 ? -64.695 81.769 10.462 1.00 16.80 97 GLY H O 1
ATOM 4284 N N . HIS C 1 98 ? -64.629 79.806 9.390 1.00 17.07 98 HIS H N 1
ATOM 4285 C CA . HIS C 1 98 ? -64.488 79.023 10.614 1.00 17.76 98 HIS H CA 1
ATOM 4286 C C . HIS C 1 98 ? -63.796 77.711 10.312 1.00 16.70 98 HIS H C 1
ATOM 4287 O O . HIS C 1 98 ? -63.753 77.295 9.156 1.00 16.23 98 HIS H O 1
ATOM 4294 N N . TYR C 1 99 ? -63.260 77.061 11.346 1.00 17.17 99 TYR H N 1
ATOM 4295 C CA . TYR C 1 99 ? -62.689 75.708 11.208 1.00 17.07 99 TYR H CA 1
ATOM 4296 C C . TYR C 1 99 ? -63.793 74.642 11.226 1.00 17.84 99 TYR H C 1
ATOM 4297 O O . TYR C 1 99 ? -64.899 74.905 11.700 1.00 18.75 99 TYR H O 1
ATOM 4306 N N . GLY C 1 100 ? -63.485 73.450 10.711 1.00 18.45 100 GLY H N 1
ATOM 4307 C CA . GLY C 1 100 ? -64.482 72.378 10.541 1.00 18.12 100 GLY H CA 1
ATOM 4308 C C . GLY C 1 100 ? -65.644 72.721 9.605 1.00 18.10 100 GLY H C 1
ATOM 4309 O O . GLY C 1 100 ? -66.786 72.340 9.875 1.00 16.97 100 GLY H O 1
ATOM 4310 N N . CYS C 1 101 ? -65.352 73.452 8.521 1.00 17.72 101 CYS H N 1
ATOM 4311 C CA . CYS C 1 101 ? -66.341 73.806 7.489 1.00 17.19 101 CYS H CA 1
ATOM 4312 C C . CYS C 1 101 ? -66.415 72.731 6.421 1.00 17.67 101 CYS H C 1
ATOM 4313 O O . CYS C 1 101 ? -65.537 72.649 5.565 1.00 18.30 101 CYS H O 1
ATOM 4316 N N . GLY C 1 102 ? -67.457 71.904 6.491 1.00 17.37 102 GLY H N 1
ATOM 4317 C CA . GLY C 1 102 ? -67.659 70.785 5.580 1.00 17.15 102 GLY H CA 1
ATOM 4318 C C . GLY C 1 102 ? -67.639 71.181 4.120 1.00 17.61 102 GLY H C 1
ATOM 4319 O O . GLY C 1 102 ? -67.044 70.472 3.300 1.00 17.36 102 GLY H O 1
ATOM 4320 N N . GLY C 1 103 ? -68.292 72.311 3.802 1.00 15.77 103 GLY H N 1
ATOM 4321 C CA . GLY C 1 103 ? -68.273 72.884 2.463 1.00 15.57 103 GLY H CA 1
ATOM 4322 C C . GLY C 1 103 ? -66.864 73.127 1.944 1.00 16.04 103 GLY H C 1
ATOM 4323 O O . GLY C 1 103 ? -66.550 72.770 0.803 1.00 15.01 103 GLY H O 1
ATOM 4324 N N . VAL C 1 104 ? -66.027 73.754 2.776 1.00 15.40 104 VAL H N 1
ATOM 4325 C CA . VAL C 1 104 ? -64.594 73.893 2.475 1.00 16.60 104 VAL H CA 1
ATOM 4326 C C . VAL C 1 104 ? -63.934 72.522 2.280 1.00 17.31 104 VAL H C 1
ATOM 4327 O O . VAL C 1 104 ? -63.229 72.312 1.291 1.00 17.73 104 VAL H O 1
ATOM 4331 N N . THR C 1 105 ? -64.184 71.598 3.207 1.00 18.75 105 THR H N 1
ATOM 4332 C CA . THR C 1 105 ? -63.708 70.199 3.101 1.00 19.45 105 THR H CA 1
ATOM 4333 C C . THR C 1 105 ? -64.036 69.575 1.734 1.00 19.50 105 THR H C 1
ATOM 4334 O O . THR C 1 105 ? -63.142 69.099 1.026 1.00 19.23 105 THR H O 1
ATOM 4338 N N . ALA C 1 106 ? -65.318 69.617 1.376 1.00 20.35 106 ALA H N 1
ATOM 4339 C CA . ALA C 1 106 ? -65.860 68.993 0.167 1.00 20.82 106 ALA H CA 1
ATOM 4340 C C . ALA C 1 106 ? -65.351 69.640 -1.106 1.00 21.16 106 ALA H C 1
ATOM 4341 O O . ALA C 1 106 ? -65.539 69.098 -2.205 1.00 20.75 106 ALA H O 1
ATOM 4343 N N . ALA C 1 107 ? -64.733 70.812 -0.959 1.00 22.20 107 ALA H N 1
ATOM 4344 C CA . ALA C 1 107 ? -64.099 71.505 -2.074 1.00 21.44 107 ALA H CA 1
ATOM 4345 C C . ALA C 1 107 ? -62.675 70.999 -2.333 1.00 21.14 107 ALA H C 1
ATOM 4346 O O . ALA C 1 107 ? -62.236 70.967 -3.484 1.00 21.32 107 ALA H O 1
ATOM 4348 N N . ILE C 1 108 ? -61.969 70.627 -1.263 1.00 21.32 108 ILE H N 1
ATOM 4349 C CA . ILE C 1 108 ? -60.688 69.909 -1.348 1.00 20.80 108 ILE H CA 1
ATOM 4350 C C . ILE C 1 108 ? -60.895 68.454 -1.825 1.00 21.82 108 ILE H C 1
ATOM 4351 O O . ILE C 1 108 ? -60.306 68.032 -2.829 1.00 20.68 108 ILE H O 1
ATOM 4356 N N . ASP C 1 109 ? -61.745 67.711 -1.114 1.00 22.85 109 ASP H N 1
ATOM 4357 C CA . ASP C 1 109 ? -61.976 66.282 -1.383 1.00 22.58 109 ASP H CA 1
ATOM 4358 C C . ASP C 1 109 ? -62.754 66.007 -2.660 1.00 22.47 109 ASP H C 1
ATOM 4359 O O . ASP C 1 109 ? -62.482 65.007 -3.323 1.00 22.69 109 ASP H O 1
ATOM 4364 N N . ASN C 1 110 ? -63.710 66.884 -2.992 1.00 21.33 110 ASN H N 1
ATOM 4365 C CA . ASN C 1 110 ? -64.501 66.777 -4.224 1.00 22.08 110 ASN H CA 1
ATOM 4366 C C . ASN C 1 110 ? -65.325 65.469 -4.303 1.00 21.83 110 ASN H C 1
ATOM 4367 O O . ASN C 1 110 ? -65.193 64.701 -5.267 1.00 20.72 110 ASN H O 1
ATOM 4372 N N . PRO C 1 111 ? -66.173 65.205 -3.281 1.00 21.83 111 PRO H N 1
ATOM 4373 C CA . PRO C 1 111 ? -67.133 64.131 -3.512 1.00 22.40 111 PRO H CA 1
ATOM 4374 C C . PRO C 1 111 ? -68.202 64.619 -4.478 1.00 23.28 111 PRO H C 1
ATOM 4375 O O . PRO C 1 111 ? -68.342 65.823 -4.677 1.00 22.50 111 PRO H O 1
ATOM 4379 N N . GLN C 1 112 ? -68.951 63.686 -5.050 1.00 23.99 112 GLN H N 1
ATOM 4380 C CA . GLN C 1 112 ? -70.085 64.027 -5.889 1.00 25.59 112 GLN H CA 1
ATOM 4381 C C . GLN C 1 112 ? -71.248 64.232 -4.949 1.00 24.87 112 GLN H C 1
ATOM 4382 O O . GLN C 1 112 ? -71.766 63.275 -4.359 1.00 25.03 112 GLN H O 1
ATOM 4388 N N . LEU C 1 113 ? -71.645 65.489 -4.795 1.00 23.38 113 LEU H N 1
ATOM 4389 C CA . LEU C 1 113 ? -72.637 65.862 -3.788 1.00 21.81 113 LEU H CA 1
ATOM 4390 C C . LEU C 1 113 ? -73.955 66.364 -4.376 1.00 20.88 113 LEU H C 1
ATOM 4391 O O . LEU C 1 113 ? -74.933 66.513 -3.646 1.00 21.55 113 LEU H O 1
ATOM 4396 N N . GLY C 1 114 ? -73.973 66.607 -5.687 1.00 20.75 114 GLY H N 1
ATOM 4397 C CA . GLY C 1 114 ? -75.142 67.185 -6.371 1.00 19.03 114 GLY H CA 1
ATOM 4398 C C . GLY C 1 114 ? -74.993 68.666 -6.656 1.00 17.74 114 GLY H C 1
ATOM 4399 O O . GLY C 1 114 ? -73.875 69.149 -6.872 1.00 18.59 114 GLY H O 1
ATOM 4400 N N . LEU C 1 115 ? -76.115 69.399 -6.624 1.00 17.12 115 LEU H N 1
ATOM 4401 C CA . LEU C 1 115 ? -76.130 70.824 -6.990 1.00 16.79 115 LEU H CA 1
ATOM 4402 C C . LEU C 1 115 ? -74.937 71.581 -6.390 1.00 16.80 115 LEU H C 1
ATOM 4403 O O . LEU C 1 115 ? -74.199 72.282 -7.089 1.00 16.66 115 LEU H O 1
ATOM 4408 N N . ILE C 1 116 ? -74.767 71.404 -5.085 1.00 16.60 116 ILE H N 1
ATOM 4409 C CA . ILE C 1 116 ? -73.797 72.101 -4.270 1.00 15.35 116 ILE H CA 1
ATOM 4410 C C . ILE C 1 116 ? -72.372 72.145 -4.828 1.00 16.70 116 ILE H C 1
ATOM 4411 O O . ILE C 1 116 ? -71.703 73.142 -4.665 1.00 17.12 116 ILE H O 1
ATOM 4416 N N . ASN C 1 117 ? -71.903 71.059 -5.451 1.00 16.86 117 ASN H N 1
ATOM 4417 C CA . ASN C 1 117 ? -70.540 71.025 -5.991 1.00 17.50 117 ASN H CA 1
ATOM 4418 C C . ASN C 1 117 ? -70.268 72.190 -6.944 1.00 17.70 117 ASN H C 1
ATOM 4419 O O . ASN C 1 117 ? -69.158 72.716 -6.959 1.00 17.67 117 ASN H O 1
ATOM 4424 N N . ASN C 1 118 ? -71.300 72.603 -7.696 1.00 17.38 118 ASN H N 1
ATOM 4425 C CA . ASN C 1 118 ? -71.228 73.774 -8.582 1.00 17.72 118 ASN H CA 1
ATOM 4426 C C . ASN C 1 118 ? -70.891 75.057 -7.826 1.00 17.29 118 ASN H C 1
ATOM 4427 O O . ASN C 1 118 ? -70.011 75.808 -8.249 1.00 17.66 118 ASN H O 1
ATOM 4432 N N . TRP C 1 119 ? -71.618 75.304 -6.731 1.00 17.07 119 TRP H N 1
ATOM 4433 C CA . TRP C 1 119 ? -71.339 76.403 -5.799 1.00 16.97 119 TRP H CA 1
ATOM 4434 C C . TRP C 1 119 ? -69.898 76.305 -5.301 1.00 17.30 119 TRP H C 1
ATOM 4435 O O . TRP C 1 119 ? -69.160 77.286 -5.284 1.00 17.03 119 TRP H O 1
ATOM 4446 N N . LEU C 1 120 ? -69.520 75.099 -4.894 1.00 17.01 120 LEU H N 1
ATOM 4447 C CA . LEU C 1 120 ? -68.229 74.868 -4.278 1.00 17.24 120 LEU H CA 1
ATOM 4448 C C . LEU C 1 120 ? -67.036 74.895 -5.230 1.00 17.16 120 LEU H C 1
ATOM 4449 O O . LEU C 1 120 ? -65.915 75.034 -4.776 1.00 15.61 120 LEU H O 1
ATOM 4454 N N . LEU C 1 121 ? -67.279 74.787 -6.537 1.00 17.54 121 LEU H N 1
ATOM 4455 C CA . LEU C 1 121 ? -66.186 74.892 -7.502 1.00 18.67 121 LEU H CA 1
ATOM 4456 C C . LEU C 1 121 ? -65.399 76.204 -7.346 1.00 19.17 121 LEU H C 1
ATOM 4457 O O . LEU C 1 121 ? -64.225 76.265 -7.716 1.00 19.85 121 LEU H O 1
ATOM 4462 N N . HIS C 1 122 ? -66.039 77.242 -6.795 1.00 19.02 122 HIS H N 1
ATOM 4463 C CA . HIS C 1 122 ? -65.357 78.519 -6.532 1.00 18.97 122 HIS H CA 1
ATOM 4464 C C . HIS C 1 122 ? -64.242 78.388 -5.501 1.00 18.29 122 HIS H C 1
ATOM 4465 O O . HIS C 1 122 ? -63.154 78.932 -5.692 1.00 18.84 122 HIS H O 1
ATOM 4472 N N . ILE C 1 123 ? -64.527 77.661 -4.419 1.00 18.71 123 ILE H N 1
ATOM 4473 C CA . ILE C 1 123 ? -63.551 77.363 -3.371 1.00 18.75 123 ILE H CA 1
ATOM 4474 C C . ILE C 1 123 ? -62.495 76.410 -3.912 1.00 19.08 123 ILE H C 1
ATOM 4475 O O . ILE C 1 123 ? -61.311 76.536 -3.570 1.00 18.21 123 ILE H O 1
ATOM 4480 N N . ARG C 1 124 ? -62.924 75.471 -4.756 1.00 19.70 124 ARG H N 1
ATOM 4481 C CA . ARG C 1 124 ? -61.998 74.469 -5.317 1.00 20.24 124 ARG H CA 1
ATOM 4482 C C . ARG C 1 124 ? -60.919 75.141 -6.175 1.00 20.55 124 ARG H C 1
ATOM 4483 O O . ARG C 1 124 ? -59.749 74.747 -6.132 1.00 22.09 124 ARG H O 1
ATOM 4491 N N . ASP C 1 125 ? -61.319 76.171 -6.923 1.00 21.03 125 ASP H N 1
ATOM 4492 C CA . ASP C 1 125 ? -60.387 77.051 -7.627 1.00 20.07 125 ASP H CA 1
ATOM 4493 C C . ASP C 1 125 ? -59.373 77.686 -6.687 1.00 20.33 125 ASP H C 1
ATOM 4494 O O . ASP C 1 125 ? -58.227 77.932 -7.070 1.00 21.15 125 ASP H O 1
ATOM 4499 N N . TYR C 1 126 ? -59.812 77.992 -5.470 1.00 20.22 126 TYR H N 1
ATOM 4500 C CA . TYR C 1 126 ? -58.924 78.516 -4.449 1.00 20.41 126 TYR H CA 1
ATOM 4501 C C . TYR C 1 126 ? -58.015 77.418 -3.871 1.00 20.03 126 TYR H C 1
ATOM 4502 O O . TYR C 1 126 ? -56.840 77.671 -3.603 1.00 19.76 126 TYR H O 1
ATOM 4511 N N . TYR C 1 127 ? -58.557 76.211 -3.681 1.00 20.10 127 TYR H N 1
ATOM 4512 C CA . TYR C 1 127 ? -57.717 75.063 -3.335 1.00 20.09 127 TYR H CA 1
ATOM 4513 C C . TYR C 1 127 ? -56.610 74.885 -4.370 1.00 20.23 127 TYR H C 1
ATOM 4514 O O . TYR C 1 127 ? -55.432 74.793 -4.014 1.00 20.24 127 TYR H O 1
ATOM 4523 N N . LEU C 1 128 ? -56.998 74.850 -5.649 1.00 20.71 128 LEU H N 1
ATOM 4524 C CA . LEU C 1 128 ? -56.051 74.640 -6.740 1.00 20.41 128 LEU H CA 1
ATOM 4525 C C . LEU C 1 128 ? -55.130 75.841 -6.953 1.00 20.56 128 LEU H C 1
ATOM 4526 O O . LEU C 1 128 ? -54.034 75.684 -7.472 1.00 20.13 128 LEU H O 1
ATOM 4531 N N . LYS C 1 129 ? -55.573 77.032 -6.556 1.00 21.39 129 LYS H N 1
ATOM 4532 C CA . LYS C 1 129 ? -54.710 78.222 -6.619 1.00 23.01 129 LYS H CA 1
ATOM 4533 C C . LYS C 1 129 ? -53.593 78.131 -5.569 1.00 23.32 129 LYS H C 1
ATOM 4534 O O . LYS C 1 129 ? -52.441 78.472 -5.843 1.00 24.93 129 LYS H O 1
ATOM 4540 N N . HIS C 1 130 ? -53.948 77.663 -4.372 1.00 23.18 130 HIS H N 1
ATOM 4541 C CA . HIS C 1 130 ? -53.019 77.598 -3.244 1.00 22.26 130 HIS H CA 1
ATOM 4542 C C . HIS C 1 130 ? -52.599 76.160 -2.911 1.00 22.35 130 HIS H C 1
ATOM 4543 O O . HIS C 1 130 ? -52.268 75.859 -1.764 1.00 21.54 130 HIS H O 1
ATOM 4550 N N . ARG C 1 131 ? -52.599 75.279 -3.906 1.00 22.56 131 ARG H N 1
ATOM 4551 C CA . ARG C 1 131 ? -52.279 73.865 -3.664 1.00 23.42 131 ARG H CA 1
ATOM 4552 C C . ARG C 1 131 ? -50.856 73.646 -3.146 1.00 23.16 131 ARG H C 1
ATOM 4553 O O . ARG C 1 131 ? -50.673 73.003 -2.107 1.00 22.50 131 ARG H O 1
ATOM 4561 N N . GLU C 1 132 ? -49.864 74.222 -3.827 1.00 24.41 132 GLU H N 1
ATOM 4562 C CA . GLU C 1 132 ? -48.454 73.995 -3.467 1.00 25.27 132 GLU H CA 1
ATOM 4563 C C . GLU C 1 132 ? -48.166 74.233 -1.972 1.00 24.21 132 GLU H C 1
ATOM 4564 O O . GLU C 1 132 ? -47.426 73.467 -1.349 1.00 22.53 132 GLU H O 1
ATOM 4570 N N . TYR C 1 133 ? -48.781 75.264 -1.401 1.00 24.20 133 TYR H N 1
ATOM 4571 C CA . TYR C 1 133 ? -48.746 75.480 0.049 1.00 24.09 133 TYR H CA 1
ATOM 4572 C C . TYR C 1 133 ? -49.628 74.492 0.839 1.00 23.74 133 TYR H C 1
ATOM 4573 O O . TYR C 1 133 ? -49.196 73.936 1.856 1.00 23.54 133 TYR H O 1
ATOM 4582 N N . LEU C 1 134 ? -50.869 74.303 0.396 1.00 23.25 134 LEU H N 1
ATOM 4583 C CA . LEU C 1 134 ? -51.833 73.472 1.133 1.00 23.54 134 LEU H CA 1
ATOM 4584 C C . LEU C 1 134 ? -51.466 71.984 1.227 1.00 25.40 134 LEU H C 1
ATOM 4585 O O . LEU C 1 134 ? -51.677 71.344 2.262 1.00 24.13 134 LEU H O 1
ATOM 4590 N N . ASP C 1 135 ? -50.894 71.446 0.158 1.00 27.15 135 ASP H N 1
ATOM 4591 C CA . ASP C 1 135 ? -50.437 70.059 0.156 1.00 28.31 135 ASP H CA 1
ATOM 4592 C C . ASP C 1 135 ? -49.071 69.885 0.831 1.00 27.92 135 ASP H C 1
ATOM 4593 O O . ASP C 1 135 ? -48.529 68.774 0.867 1.00 28.45 135 ASP H O 1
ATOM 4598 N N . LYS C 1 136 ? -48.522 70.991 1.348 1.00 28.83 136 LYS H N 1
ATOM 4599 C CA . LYS C 1 136 ? -47.388 70.963 2.272 1.00 29.94 136 LYS H CA 1
ATOM 4600 C C . LYS C 1 136 ? -47.848 70.902 3.736 1.00 30.59 136 LYS H C 1
ATOM 4601 O O . LYS C 1 136 ? -47.080 70.489 4.613 1.00 30.39 136 LYS H O 1
ATOM 4603 N N . MET C 1 137 ? -49.099 71.299 3.989 1.00 29.77 137 MET H N 1
ATOM 4604 C CA . MET C 1 137 ? -49.745 71.107 5.294 1.00 29.34 137 MET H CA 1
ATOM 4605 C C . MET C 1 137 ? -49.991 69.609 5.518 1.00 28.77 137 MET H C 1
ATOM 4606 O O . MET C 1 137 ? -50.153 68.862 4.553 1.00 27.58 137 MET H O 1
ATOM 4611 N N . PRO C 1 138 ? -50.025 69.164 6.787 1.00 28.53 138 PRO H N 1
ATOM 4612 C CA . PRO C 1 138 ? -50.627 67.855 7.037 1.00 27.76 138 PRO H CA 1
ATOM 4613 C C . PRO C 1 138 ? -52.086 67.851 6.561 1.00 28.10 138 PRO H C 1
ATOM 4614 O O . PRO C 1 138 ? -52.790 68.857 6.733 1.00 28.18 138 PRO H O 1
ATOM 4618 N N . ALA C 1 139 ? -52.522 66.749 5.949 1.00 28.16 139 ALA H N 1
ATOM 4619 C CA . ALA C 1 139 ? -53.865 66.656 5.344 1.00 27.71 139 ALA H CA 1
ATOM 4620 C C . ALA C 1 139 ? -54.984 67.106 6.270 1.00 26.54 139 ALA H C 1
ATOM 4621 O O . ALA C 1 139 ? -55.906 67.801 5.828 1.00 27.29 139 ALA H O 1
ATOM 4623 N N . GLU C 1 140 ? -54.875 66.716 7.541 1.00 24.30 140 GLU H N 1
ATOM 4624 C CA . GLU C 1 140 ? -55.834 67.036 8.599 1.00 23.99 140 GLU H CA 1
ATOM 4625 C C . GLU C 1 140 ? -55.997 68.531 8.842 1.00 23.10 140 GLU H C 1
ATOM 4626 O O . GLU C 1 140 ? -57.047 68.957 9.314 1.00 24.11 140 GLU H O 1
ATOM 4632 N N . ASP C 1 141 ? -54.961 69.307 8.514 1.00 22.71 141 ASP H N 1
ATOM 4633 C CA . ASP C 1 141 ? -54.944 70.779 8.677 1.00 23.26 141 ASP H CA 1
ATOM 4634 C C . ASP C 1 141 ? -55.248 71.565 7.384 1.00 22.61 141 ASP H C 1
ATOM 4635 O O . ASP C 1 141 ? -55.066 72.793 7.335 1.00 21.77 141 ASP H O 1
ATOM 4640 N N . ARG C 1 142 ? -55.734 70.870 6.357 1.00 21.38 142 ARG H N 1
ATOM 4641 C CA . ARG C 1 142 ? -55.883 71.464 5.026 1.00 21.25 142 ARG H CA 1
ATOM 4642 C C . ARG C 1 142 ? -57.150 72.283 4.882 1.00 20.22 142 ARG H C 1
ATOM 4643 O O . ARG C 1 142 ? -57.088 73.452 4.507 1.00 20.06 142 ARG H O 1
ATOM 4651 N N . SER C 1 143 ? -58.291 71.665 5.183 1.00 19.76 143 SER H N 1
ATOM 4652 C CA . SER C 1 143 ? -59.561 72.360 5.147 1.00 19.33 143 SER H CA 1
ATOM 4653 C C . SER C 1 143 ? -59.577 73.604 6.029 1.00 18.86 143 SER H C 1
ATOM 4654 O O . SER C 1 143 ? -60.154 74.621 5.641 1.00 19.48 143 SER H O 1
ATOM 4657 N N . ASP C 1 144 ? -58.943 73.533 7.202 1.00 19.15 144 ASP H N 1
ATOM 4658 C CA . ASP C 1 144 ? -58.817 74.706 8.069 1.00 19.51 144 ASP H CA 1
ATOM 4659 C C . ASP C 1 144 ? -57.890 75.801 7.515 1.00 19.18 144 ASP H C 1
ATOM 4660 O O . ASP C 1 144 ? -58.188 76.991 7.650 1.00 19.42 144 ASP H O 1
ATOM 4665 N N . LYS C 1 145 ? -56.778 75.428 6.888 1.00 19.13 145 LYS H N 1
ATOM 4666 C CA . LYS C 1 145 ? -55.959 76.445 6.228 1.00 18.55 145 LYS H CA 1
ATOM 4667 C C . LYS C 1 145 ? -56.701 77.046 5.025 1.00 18.39 145 LYS H C 1
ATOM 4668 O O . LYS C 1 145 ? -56.611 78.263 4.788 1.00 17.92 145 LYS H O 1
ATOM 4674 N N . LEU C 1 146 ? -57.441 76.207 4.286 1.00 17.60 146 LEU H N 1
ATOM 4675 C CA . LEU C 1 146 ? -58.278 76.703 3.188 1.00 17.11 146 LEU H CA 1
ATOM 4676 C C . LEU C 1 146 ? -59.338 77.677 3.684 1.00 17.35 146 LEU H C 1
ATOM 4677 O O . LEU C 1 146 ? -59.528 78.741 3.090 1.00 17.03 146 LEU H O 1
ATOM 4682 N N . ALA C 1 147 ? -59.998 77.333 4.791 1.00 16.83 147 ALA H N 1
ATOM 4683 C CA . ALA C 1 147 ? -61.008 78.212 5.381 1.00 16.57 147 ALA H CA 1
ATOM 4684 C C . ALA C 1 147 ? -60.442 79.628 5.613 1.00 16.68 147 ALA H C 1
ATOM 4685 O O . ALA C 1 147 ? -61.151 80.620 5.351 1.00 16.32 147 ALA H O 1
ATOM 4687 N N . GLU C 1 148 ? -59.160 79.704 6.023 1.00 16.31 148 GLU H N 1
ATOM 4688 C CA . GLU C 1 148 ? -58.439 80.964 6.300 1.00 17.33 148 GLU H CA 1
ATOM 4689 C C . GLU C 1 148 ? -58.193 81.716 4.997 1.00 17.46 148 GLU H C 1
ATOM 4690 O O . GLU C 1 148 ? -58.659 82.853 4.839 1.00 18.95 148 GLU H O 1
ATOM 4696 N N . ILE C 1 149 ? -57.450 81.079 4.082 1.00 16.75 149 ILE H N 1
ATOM 4697 C CA . ILE C 1 149 ? -57.277 81.559 2.702 1.00 16.36 149 ILE H CA 1
ATOM 4698 C C . ILE C 1 149 ? -58.594 82.082 2.137 1.00 15.67 149 ILE H C 1
ATOM 4699 O O . ILE C 1 149 ? -58.644 83.188 1.628 1.00 15.29 149 ILE H O 1
ATOM 4704 N N . ASN C 1 150 ? -59.663 81.288 2.240 1.00 15.01 150 ASN H N 1
ATOM 4705 C CA . ASN C 1 150 ? -60.944 81.647 1.634 1.00 14.37 150 ASN H CA 1
ATOM 4706 C C . ASN C 1 150 ? -61.511 82.997 2.110 1.00 14.63 150 ASN H C 1
ATOM 4707 O O . ASN C 1 150 ? -61.976 83.804 1.303 1.00 13.92 150 ASN H O 1
ATOM 4712 N N . VAL C 1 151 ? -61.430 83.266 3.412 1.00 14.50 151 VAL H N 1
ATOM 4713 C CA . VAL C 1 151 ? -61.858 84.574 3.917 1.00 15.06 151 VAL H CA 1
ATOM 4714 C C . VAL C 1 151 ? -61.017 85.701 3.282 1.00 15.54 151 VAL H C 1
ATOM 4715 O O . VAL C 1 151 ? -61.574 86.719 2.842 1.00 15.61 151 VAL H O 1
ATOM 4719 N N . ALA C 1 152 ? -59.699 85.513 3.183 1.00 15.98 152 ALA H N 1
ATOM 4720 C CA . ALA C 1 152 ? -58.842 86.499 2.488 1.00 16.04 152 ALA H CA 1
ATOM 4721 C C . ALA C 1 152 ? -59.313 86.732 1.040 1.00 16.28 152 ALA H C 1
ATOM 4722 O O . ALA C 1 152 ? -59.396 87.883 0.590 1.00 16.35 152 ALA H O 1
ATOM 4724 N N . GLU C 1 153 ? -59.678 85.644 0.356 1.00 15.52 153 GLU H N 1
ATOM 4725 C CA . GLU C 1 153 ? -60.213 85.679 -1.012 1.00 15.24 153 GLU H CA 1
ATOM 4726 C C . GLU C 1 153 ? -61.599 86.357 -1.118 1.00 14.73 153 GLU H C 1
ATOM 4727 O O . GLU C 1 153 ? -61.807 87.204 -1.997 1.00 14.64 153 GLU H O 1
ATOM 4733 N N . GLN C 1 154 ? -62.527 85.990 -0.232 1.00 14.36 154 GLN H N 1
ATOM 4734 C CA . GLN C 1 154 ? -63.899 86.493 -0.320 1.00 14.02 154 GLN H CA 1
ATOM 4735 C C . GLN C 1 154 ? -63.930 87.975 0.059 1.00 14.08 154 GLN H C 1
ATOM 4736 O O . GLN C 1 154 ? -64.695 88.745 -0.523 1.00 13.50 154 GLN H O 1
ATOM 4742 N N . VAL C 1 155 ? -63.102 88.368 1.033 1.00 13.79 155 VAL H N 1
ATOM 4743 C CA . VAL C 1 155 ? -62.995 89.778 1.390 1.00 14.56 155 VAL H CA 1
ATOM 4744 C C . VAL C 1 155 ? -62.455 90.528 0.192 1.00 15.13 155 VAL H C 1
ATOM 4745 O O . VAL C 1 155 ? -63.006 91.564 -0.154 1.00 14.63 155 VAL H O 1
ATOM 4749 N N . TYR C 1 156 ? -61.400 89.992 -0.441 1.00 15.21 156 TYR H N 1
ATOM 4750 C CA . TYR C 1 156 ? -60.858 90.595 -1.665 1.00 16.47 156 TYR H CA 1
ATOM 4751 C C . TYR C 1 156 ? -61.954 90.860 -2.716 1.00 16.13 156 TYR H C 1
ATOM 4752 O O . TYR C 1 156 ? -62.071 91.992 -3.209 1.00 16.15 156 TYR H O 1
ATOM 4761 N N . ASN C 1 157 ? -62.774 89.847 -3.019 1.00 15.96 157 ASN H N 1
ATOM 4762 C CA . ASN C 1 157 ? -63.970 90.013 -3.881 1.00 14.82 157 ASN H CA 1
ATOM 4763 C C . ASN C 1 157 ? -64.979 91.071 -3.388 1.00 15.06 157 ASN H C 1
ATOM 4764 O O . ASN C 1 157 ? -65.508 91.880 -4.173 1.00 14.73 157 ASN H O 1
ATOM 4769 N N . LEU C 1 158 ? -65.254 91.060 -2.086 1.00 14.33 158 LEU H N 1
ATOM 4770 C CA . LEU C 1 158 ? -66.193 92.009 -1.503 1.00 14.30 158 LEU H CA 1
ATOM 4771 C C . LEU C 1 158 ? -65.801 93.458 -1.806 1.00 14.26 158 LEU H C 1
ATOM 4772 O O . LEU C 1 158 ? -66.635 94.241 -2.277 1.00 14.27 158 LEU H O 1
ATOM 4777 N N . ALA C 1 159 ? -64.536 93.792 -1.542 1.00 14.93 159 ALA H N 1
ATOM 4778 C CA . ALA C 1 159 ? -64.029 95.152 -1.738 1.00 15.53 159 ALA H CA 1
ATOM 4779 C C . ALA C 1 159 ? -63.852 95.501 -3.205 1.00 16.02 159 ALA H C 1
ATOM 4780 O O . ALA C 1 159 ? -63.843 96.691 -3.581 1.00 16.26 159 ALA H O 1
ATOM 4782 N N . ASN C 1 160 ? -63.714 94.473 -4.035 1.00 15.22 160 ASN H N 1
ATOM 4783 C CA . ASN C 1 160 ? -63.604 94.676 -5.471 1.00 16.00 160 ASN H CA 1
ATOM 4784 C C . ASN C 1 160 ? -64.965 94.809 -6.163 1.00 15.27 160 ASN H C 1
ATOM 4785 O O . ASN C 1 160 ? -65.025 95.166 -7.347 1.00 14.87 160 ASN H O 1
ATOM 4790 N N . SER C 1 161 ? -66.045 94.508 -5.433 1.00 15.76 161 SER H N 1
ATOM 4791 C CA . SER C 1 161 ? -67.397 94.562 -5.991 1.00 16.43 161 SER H CA 1
ATOM 4792 C C . SER C 1 161 ? -67.761 96.019 -6.243 1.00 17.12 161 SER H C 1
ATOM 4793 O O . SER C 1 161 ? -67.321 96.914 -5.523 1.00 17.36 161 SER H O 1
ATOM 4796 N N . THR C 1 162 ? -68.533 96.268 -7.288 1.00 17.58 162 THR H N 1
ATOM 4797 C CA . THR C 1 162 ? -68.864 97.648 -7.617 1.00 18.75 162 THR H CA 1
ATOM 4798 C C . THR C 1 162 ? -69.515 98.303 -6.397 1.00 18.48 162 THR H C 1
ATOM 4799 O O . THR C 1 162 ? -69.336 99.487 -6.168 1.00 17.75 162 THR H O 1
ATOM 4803 N N . VAL C 1 163 ? -70.245 97.514 -5.604 1.00 18.08 163 VAL H N 1
ATOM 4804 C CA . VAL C 1 163 ? -70.914 98.015 -4.389 1.00 17.64 163 VAL H CA 1
ATOM 4805 C C . VAL C 1 163 ? -69.916 98.734 -3.472 1.00 17.80 163 VAL H C 1
ATOM 4806 O O . VAL C 1 163 ? -70.078 99.932 -3.207 1.00 17.72 163 VAL H O 1
ATOM 4810 N N . LEU C 1 164 ? -68.851 98.035 -3.061 1.00 17.43 164 LEU H N 1
ATOM 4811 C CA . LEU C 1 164 ? -67.799 98.649 -2.225 1.00 17.36 164 LEU H CA 1
ATOM 4812 C C . LEU C 1 164 ? -66.964 99.704 -2.955 1.00 17.25 164 LEU H C 1
ATOM 4813 O O . LEU C 1 164 ? -66.760 100.801 -2.430 1.00 17.15 164 LEU H O 1
ATOM 4818 N N . GLN C 1 165 ? -66.490 99.360 -4.152 1.00 17.37 165 GLN H N 1
ATOM 4819 C CA . GLN C 1 165 ? -65.828 100.286 -5.062 1.00 17.61 165 GLN H CA 1
ATOM 4820 C C . GLN C 1 165 ? -66.615 101.597 -5.178 1.00 17.29 165 GLN H C 1
ATOM 4821 O O . GLN C 1 165 ? -66.091 102.673 -4.851 1.00 15.83 165 GLN H O 1
ATOM 4827 N N . ASN C 1 166 ? -67.868 101.485 -5.616 1.00 16.82 166 ASN H N 1
ATOM 4828 C CA . ASN C 1 166 ? -68.749 102.652 -5.758 1.00 17.10 166 ASN H CA 1
ATOM 4829 C C . ASN C 1 166 ? -68.901 103.447 -4.464 1.00 16.79 166 ASN H C 1
ATOM 4830 O O . ASN C 1 166 ? -68.734 104.668 -4.468 1.00 17.18 166 ASN H O 1
ATOM 4835 N N . ALA C 1 167 ? -69.207 102.775 -3.357 1.00 16.80 167 ALA H N 1
ATOM 4836 C CA . ALA C 1 167 ? -69.388 103.469 -2.081 1.00 16.39 167 ALA H CA 1
ATOM 4837 C C . ALA C 1 167 ? -68.169 104.310 -1.725 1.00 17.37 167 ALA H C 1
ATOM 4838 O O . ALA C 1 167 ? -68.299 105.489 -1.386 1.00 17.09 167 ALA H O 1
ATOM 4840 N N . TRP C 1 168 ? -66.992 103.691 -1.809 1.00 18.06 168 TRP H N 1
ATOM 4841 C CA . TRP C 1 168 ? -65.743 104.349 -1.476 1.00 20.54 168 TRP H CA 1
ATOM 4842 C C . TRP C 1 168 ? -65.443 105.511 -2.413 1.00 21.70 168 TRP H C 1
ATOM 4843 O O . TRP C 1 168 ? -64.929 106.556 -1.973 1.00 23.95 168 TRP H O 1
ATOM 4854 N N . GLU C 1 169 ? -65.769 105.342 -3.699 1.00 23.51 169 GLU H N 1
ATOM 4855 C CA . GLU C 1 169 ? -65.528 106.390 -4.691 1.00 24.10 169 GLU H CA 1
ATOM 4856 C C . GLU C 1 169 ? -66.270 107.674 -4.341 1.00 22.92 169 GLU H C 1
ATOM 4857 O O . GLU C 1 169 ? -65.750 108.766 -4.576 1.00 23.71 169 GLU H O 1
ATOM 4863 N N . ARG C 1 170 ? -67.464 107.544 -3.762 1.00 22.09 170 ARG H N 1
ATOM 4864 C CA . ARG C 1 170 ? -68.270 108.719 -3.404 1.00 21.88 170 ARG H CA 1
ATOM 4865 C C . ARG C 1 170 ? -68.089 109.181 -1.943 1.00 20.73 170 ARG H C 1
ATOM 4866 O O . ARG C 1 170 ? -68.855 110.013 -1.438 1.00 21.73 170 ARG H O 1
ATOM 4874 N N . GLY C 1 171 ? -67.054 108.655 -1.281 1.00 18.82 171 GLY H N 1
ATOM 4875 C CA . GLY C 1 171 ? -66.698 109.045 0.080 1.00 17.02 171 GLY H CA 1
ATOM 4876 C C . GLY C 1 171 ? -67.552 108.532 1.231 1.00 16.52 171 GLY H C 1
ATOM 4877 O O . GLY C 1 171 ? -67.406 109.010 2.355 1.00 14.84 171 GLY H O 1
ATOM 4878 N N . GLN C 1 172 ? -68.436 107.556 0.984 1.00 16.72 172 GLN H N 1
ATOM 4879 C CA . GLN C 1 172 ? -69.218 106.997 2.081 1.00 16.32 172 GLN H CA 1
ATOM 4880 C C . GLN C 1 172 ? -68.228 106.280 2.994 1.00 16.32 172 GLN H C 1
ATOM 4881 O O . GLN C 1 172 ? -67.380 105.558 2.517 1.00 16.54 172 GLN H O 1
ATOM 4887 N N . ALA C 1 173 ? -68.339 106.480 4.302 1.00 17.01 173 ALA H N 1
ATOM 4888 C CA . ALA C 1 173 ? -67.434 105.826 5.250 1.00 16.51 173 ALA H CA 1
ATOM 4889 C C . ALA C 1 173 ? -67.826 104.355 5.424 1.00 17.24 173 ALA H C 1
ATOM 4890 O O . ALA C 1 173 ? -68.839 104.059 6.039 1.00 17.23 173 ALA H O 1
ATOM 4892 N N . VAL C 1 174 ? -67.048 103.437 4.854 1.00 17.05 174 VAL H N 1
ATOM 4893 C CA . VAL C 1 174 ? -67.323 101.996 5.013 1.00 17.08 174 VAL H CA 1
ATOM 4894 C C . VAL C 1 174 ? -65.986 101.253 4.994 1.00 17.16 174 VAL H C 1
ATOM 4895 O O . VAL C 1 174 ? -65.043 101.656 4.300 1.00 17.97 174 VAL H O 1
ATOM 4899 N N . GLU C 1 175 ? -65.893 100.195 5.785 1.00 17.86 175 GLU H N 1
ATOM 4900 C CA . GLU C 1 175 ? -64.751 99.302 5.729 1.00 18.34 175 GLU H CA 1
ATOM 4901 C C . GLU C 1 175 ? -65.194 97.847 5.786 1.00 17.72 175 GLU H C 1
ATOM 4902 O O . GLU C 1 175 ? -66.342 97.549 6.123 1.00 18.74 175 GLU H O 1
ATOM 4908 N N . VAL C 1 176 ? -64.264 96.961 5.455 1.00 17.88 176 VAL H N 1
ATOM 4909 C CA . VAL C 1 176 ? -64.519 95.519 5.336 1.00 18.11 176 VAL H CA 1
ATOM 4910 C C . VAL C 1 176 ? -63.563 94.814 6.286 1.00 17.49 176 VAL H C 1
ATOM 4911 O O . VAL C 1 176 ? -62.496 95.361 6.604 1.00 18.22 176 VAL H O 1
ATOM 4915 N N . HIS C 1 177 ? -63.939 93.613 6.729 1.00 17.03 177 HIS H N 1
ATOM 4916 C CA . HIS C 1 177 ? -63.122 92.810 7.630 1.00 16.97 177 HIS H CA 1
ATOM 4917 C C . HIS C 1 177 ? -63.191 91.326 7.299 1.00 17.31 177 HIS H C 1
ATOM 4918 O O . HIS C 1 177 ? -64.242 90.827 6.863 1.00 18.22 177 HIS H O 1
ATOM 4925 N N . GLY C 1 178 ? -62.080 90.622 7.539 1.00 17.43 178 GLY H N 1
ATOM 4926 C CA . GLY C 1 178 ? -62.025 89.162 7.437 1.00 17.29 178 GLY H CA 1
ATOM 4927 C C . GLY C 1 178 ? -61.787 88.471 8.776 1.00 16.88 178 GLY H C 1
ATOM 4928 O O . GLY C 1 178 ? -60.706 88.586 9.339 1.00 16.65 178 GLY H O 1
ATOM 4929 N N . PHE C 1 179 ? -62.790 87.752 9.282 1.00 16.11 179 PHE H N 1
ATOM 4930 C CA . PHE C 1 179 ? -62.673 87.034 10.565 1.00 17.24 179 PHE H CA 1
ATOM 4931 C C . PHE C 1 179 ? -62.554 85.517 10.314 1.00 18.24 179 PHE H C 1
ATOM 4932 O O . PHE C 1 179 ? -63.180 84.976 9.383 1.00 17.65 179 PHE H O 1
ATOM 4940 N N . VAL C 1 180 ? -61.767 84.842 11.150 1.00 18.43 180 VAL H N 1
ATOM 4941 C CA . VAL C 1 180 ? -61.821 83.384 11.265 1.00 19.92 180 VAL H CA 1
ATOM 4942 C C . VAL C 1 180 ? -61.701 82.949 12.737 1.00 20.52 180 VAL H C 1
ATOM 4943 O O . VAL C 1 180 ? -61.062 83.628 13.543 1.00 21.31 180 VAL H O 1
ATOM 4947 N N . TYR C 1 181 ? -62.358 81.847 13.075 1.00 20.67 181 TYR H N 1
ATOM 4948 C CA . TYR C 1 181 ? -62.361 81.299 14.442 1.00 21.59 181 TYR H CA 1
ATOM 4949 C C . TYR C 1 181 ? -62.384 79.781 14.418 1.00 22.45 181 TYR H C 1
ATOM 4950 O O . TYR C 1 181 ? -63.074 79.172 13.597 1.00 22.09 181 TYR H O 1
ATOM 4959 N N . GLY C 1 182 ? -61.636 79.177 15.334 1.00 23.28 182 GLY H N 1
ATOM 4960 C CA . GLY C 1 182 ? -61.718 77.742 15.561 1.00 24.47 182 GLY H CA 1
ATOM 4961 C C . GLY C 1 182 ? -62.727 77.474 16.660 1.00 25.71 182 GLY H C 1
ATOM 4962 O O . GLY C 1 182 ? -63.040 78.360 17.463 1.00 25.20 182 GLY H O 1
ATOM 4963 N N . ILE C 1 183 ? -63.185 76.232 16.718 1.00 27.27 183 ILE H N 1
ATOM 4964 C CA . ILE C 1 183 ? -64.348 75.837 17.496 1.00 29.92 183 ILE H CA 1
ATOM 4965 C C . ILE C 1 183 ? -64.053 75.304 18.905 1.00 30.05 183 ILE H C 1
ATOM 4966 O O . ILE C 1 183 ? -64.987 75.059 19.677 1.00 31.52 183 ILE H O 1
ATOM 4971 N N . GLU C 1 184 ? -62.776 75.102 19.231 1.00 28.64 184 GLU H N 1
ATOM 4972 C CA . GLU C 1 184 ? -62.399 74.740 20.606 1.00 29.21 184 GLU H CA 1
ATOM 4973 C C . GLU C 1 184 ? -62.436 75.930 21.566 1.00 28.26 184 GLU H C 1
ATOM 4974 O O . GLU C 1 184 ? -62.356 75.751 22.785 1.00 27.53 184 GLU H O 1
ATOM 4980 N N . ASP C 1 185 ? -62.542 77.141 21.016 1.00 26.13 185 ASP H N 1
ATOM 4981 C CA . ASP C 1 185 ? -62.720 78.339 21.832 1.00 25.75 185 ASP H CA 1
ATOM 4982 C C . ASP C 1 185 ? -63.683 79.359 21.230 1.00 25.31 185 ASP H C 1
ATOM 4983 O O . ASP C 1 185 ? -64.147 80.253 21.930 1.00 25.73 185 ASP H O 1
ATOM 4988 N N . GLY C 1 186 ? -63.977 79.237 19.938 1.00 24.84 186 GLY H N 1
ATOM 4989 C CA . GLY C 1 186 ? -64.729 80.272 19.228 1.00 24.42 186 GLY H CA 1
ATOM 4990 C C . GLY C 1 186 ? -63.996 81.605 19.204 1.00 24.64 186 GLY H C 1
ATOM 4991 O O . GLY C 1 186 ? -64.636 82.663 19.167 1.00 24.14 186 GLY H O 1
ATOM 4992 N N . ARG C 1 187 ? -62.660 81.557 19.217 1.00 24.79 187 ARG H N 1
ATOM 4993 C CA . ARG C 1 187 ? -61.831 82.775 19.278 1.00 25.05 187 ARG H CA 1
ATOM 4994 C C . ARG C 1 187 ? -61.571 83.412 17.918 1.00 23.72 187 ARG H C 1
ATOM 4995 O O . ARG C 1 187 ? -60.984 82.802 17.039 1.00 23.49 187 ARG H O 1
ATOM 5003 N N . LEU C 1 188 ? -61.996 84.661 17.769 1.00 22.74 188 LEU H N 1
ATOM 5004 C CA . LEU C 1 188 ? -61.922 85.367 16.493 1.00 22.35 188 LEU H CA 1
ATOM 5005 C C . LEU C 1 188 ? -60.517 85.871 16.200 1.00 23.22 188 LEU H C 1
ATOM 5006 O O . LEU C 1 188 ? -59.890 86.523 17.044 1.00 23.83 188 LEU H O 1
ATOM 5011 N N . GLU C 1 189 ? -60.028 85.549 15.006 1.00 23.81 189 GLU H N 1
ATOM 5012 C CA . GLU C 1 189 ? -58.743 86.025 14.517 1.00 25.12 189 GLU H CA 1
ATOM 5013 C C . GLU C 1 189 ? -58.954 86.949 13.323 1.00 25.06 189 GLU H C 1
ATOM 5014 O O . GLU C 1 189 ? -59.711 86.630 12.395 1.00 23.10 189 GLU H O 1
ATOM 5020 N N . TYR C 1 190 ? -58.298 88.106 13.365 1.00 25.43 190 TYR H N 1
ATOM 5021 C CA . TYR C 1 190 ? -58.418 89.098 12.305 1.00 25.66 190 TYR H CA 1
ATOM 5022 C C . TYR C 1 190 ? -57.447 88.800 11.162 1.00 25.14 190 TYR H C 1
ATOM 5023 O O . TYR C 1 190 ? -56.248 88.598 11.383 1.00 24.93 190 TYR H O 1
ATOM 5032 N N . LEU C 1 191 ? -57.978 88.805 9.941 1.00 23.95 191 LEU H N 1
ATOM 5033 C CA . LEU C 1 191 ? -57.191 88.550 8.732 1.00 23.74 191 LEU H CA 1
ATOM 5034 C C . LEU C 1 191 ? -56.962 89.817 7.900 1.00 25.25 191 LEU H C 1
ATOM 5035 O O . LEU C 1 191 ? -57.881 90.321 7.240 1.00 27.10 191 LEU H O 1
ATOM 5040 N N . GLY C 1 192 ? -55.734 90.331 7.950 1.00 25.82 192 GLY H N 1
ATOM 5041 C CA . GLY C 1 192 ? -55.365 91.548 7.234 1.00 24.37 192 GLY H CA 1
ATOM 5042 C C . GLY C 1 192 ? -55.268 92.769 8.131 1.00 24.34 192 GLY H C 1
ATOM 5043 O O . GLY C 1 192 ? -54.825 92.675 9.280 1.00 23.89 192 GLY H O 1
ATOM 5044 N N . VAL C 1 193 ? -55.693 93.919 7.604 1.00 24.16 193 VAL H N 1
ATOM 5045 C CA . VAL C 1 193 ? -55.656 95.186 8.342 1.00 24.41 193 VAL H CA 1
ATOM 5046 C C . VAL C 1 193 ? -56.835 96.119 8.022 1.00 24.90 193 VAL H C 1
ATOM 5047 O O . VAL C 1 193 ? -57.755 95.753 7.264 1.00 24.51 193 VAL H O 1
ATOM 5051 N N . ARG C 1 194 ? -56.815 97.320 8.597 1.00 24.02 194 ARG H N 1
ATOM 5052 C CA . ARG C 1 194 ? -57.837 98.311 8.267 1.00 24.54 194 ARG H CA 1
ATOM 5053 C C . ARG C 1 194 ? -57.903 98.565 6.761 1.00 23.60 194 ARG H C 1
ATOM 5054 O O . ARG C 1 194 ? -56.931 98.973 6.122 1.00 23.83 194 ARG H O 1
ATOM 5062 N N . CYS C 1 195 ? -59.068 98.274 6.203 1.00 22.92 195 CYS H N 1
ATOM 5063 C CA . CYS C 1 195 ? -59.290 98.374 4.774 1.00 22.64 195 CYS H CA 1
ATOM 5064 C C . CYS C 1 195 ? -60.548 99.213 4.579 1.00 21.24 195 CYS H C 1
ATOM 5065 O O . CYS C 1 195 ? -61.642 98.689 4.341 1.00 22.76 195 CYS H O 1
ATOM 5068 N N . ALA C 1 196 ? -60.376 100.523 4.726 1.00 21.12 196 ALA H N 1
ATOM 5069 C CA . ALA C 1 196 ? -61.488 101.479 4.747 1.00 19.74 196 ALA H CA 1
ATOM 5070 C C . ALA C 1 196 ? -61.503 102.412 3.538 1.00 19.33 196 ALA H C 1
ATOM 5071 O O . ALA C 1 196 ? -62.067 103.517 3.609 1.00 20.80 196 ALA H O 1
ATOM 5073 N N . SER C 1 197 ? -60.909 101.963 2.433 1.00 19.34 197 SER H N 1
ATOM 5074 C CA . SER C 1 197 ? -60.773 102.774 1.205 1.00 18.95 197 SER H CA 1
ATOM 5075 C C . SER C 1 197 ? -60.320 101.934 0.022 1.00 19.42 197 SER H C 1
ATOM 5076 O O . SER C 1 197 ? -59.647 100.906 0.205 1.00 18.76 197 SER H O 1
ATOM 5079 N N . ARG C 1 198 ? -60.602 102.423 -1.194 1.00 19.65 198 ARG H N 1
ATOM 5080 C CA . ARG C 1 198 ? -60.146 101.749 -2.423 1.00 19.44 198 ARG H CA 1
ATOM 5081 C C . ARG C 1 198 ? -58.623 101.573 -2.525 1.00 20.30 198 ARG H C 1
ATOM 5082 O O . ARG C 1 198 ? -58.148 100.651 -3.198 1.00 20.07 198 ARG H O 1
ATOM 5090 N N . SER C 1 199 ? -57.877 102.450 -1.845 1.00 19.71 199 SER H N 1
ATOM 5091 C CA . SER C 1 199 ? -56.415 102.374 -1.767 1.00 21.12 199 SER H CA 1
ATOM 5092 C C . SER C 1 199 ? -55.882 101.326 -0.788 1.00 20.48 199 SER H C 1
ATOM 5093 O O . SER C 1 199 ? -54.671 101.130 -0.691 1.00 21.14 199 SER H O 1
ATOM 5096 N N . ALA C 1 200 ? -56.772 100.659 -0.062 1.00 19.08 200 ALA H N 1
ATOM 5097 C CA . ALA C 1 200 ? -56.360 99.806 1.046 1.00 19.59 200 ALA H CA 1
ATOM 5098 C C . ALA C 1 200 ? -56.462 98.309 0.731 1.00 19.68 200 ALA H C 1
ATOM 5099 O O . ALA C 1 200 ? -55.792 97.484 1.364 1.00 18.72 200 ALA H O 1
ATOM 5101 N N . VAL C 1 201 ? -57.282 97.983 -0.269 1.00 20.30 201 VAL H N 1
ATOM 5102 C CA . VAL C 1 201 ? -57.555 96.591 -0.665 1.00 19.85 201 VAL H CA 1
ATOM 5103 C C . VAL C 1 201 ? -56.303 95.761 -0.997 1.00 21.17 201 VAL H C 1
ATOM 5104 O O . VAL C 1 201 ? -56.203 94.612 -0.561 1.00 21.15 201 VAL H O 1
ATOM 5108 N N . GLU C 1 202 ? -55.366 96.322 -1.765 1.00 23.04 202 GLU H N 1
ATOM 5109 C CA . GLU C 1 202 ? -54.115 95.613 -2.113 1.00 25.05 202 GLU H CA 1
ATOM 5110 C C . GLU C 1 202 ? -53.346 95.161 -0.865 1.00 25.26 202 GLU H C 1
ATOM 5111 O O . GLU C 1 202 ? -53.216 93.951 -0.611 1.00 23.18 202 GLU H O 1
ATOM 5117 N N . ASP C 1 203 ? -52.864 96.138 -0.094 1.00 26.54 203 ASP H N 1
ATOM 5118 C CA . ASP C 1 203 ? -52.263 95.911 1.222 1.00 27.35 203 ASP H CA 1
ATOM 5119 C C . ASP C 1 203 ? -53.002 94.899 2.092 1.00 27.80 203 ASP H C 1
ATOM 5120 O O . ASP C 1 203 ? -52.401 93.933 2.557 1.00 30.37 203 ASP H O 1
ATOM 5125 N N . ASN C 1 204 ? -54.290 95.140 2.317 1.00 26.83 204 ASN H N 1
ATOM 5126 C CA . ASN C 1 204 ? -55.133 94.265 3.133 1.00 26.34 204 ASN H CA 1
ATOM 5127 C C . ASN C 1 204 ? -55.047 92.788 2.751 1.00 25.85 204 ASN H C 1
ATOM 5128 O O . ASN C 1 204 ? -54.948 91.929 3.625 1.00 25.99 204 ASN H O 1
ATOM 5133 N N . TYR C 1 205 ? -55.070 92.513 1.444 1.00 25.67 205 TYR H N 1
ATOM 5134 C CA . TYR C 1 205 ? -55.054 91.155 0.885 1.00 24.78 205 TYR H CA 1
ATOM 5135 C C . TYR C 1 205 ? -53.697 90.463 1.046 1.00 24.67 205 TYR H C 1
ATOM 5136 O O . TYR C 1 205 ? -53.608 89.331 1.530 1.00 23.02 205 TYR H O 1
ATOM 5145 N N . HIS C 1 206 ? -52.646 91.159 0.624 1.00 24.55 206 HIS H N 1
ATOM 5146 C CA . HIS C 1 206 ? -51.286 90.627 0.627 1.00 25.09 206 HIS H CA 1
ATOM 5147 C C . HIS C 1 206 ? -50.750 90.428 2.040 1.00 25.35 206 HIS H C 1
ATOM 5148 O O . HIS C 1 206 ? -49.962 89.514 2.278 1.00 26.01 206 HIS H O 1
ATOM 5155 N N . LYS C 1 207 ? -51.165 91.288 2.965 1.00 25.47 207 LYS H N 1
ATOM 5156 C CA . LYS C 1 207 ? -50.822 91.130 4.382 1.00 25.25 207 LYS H CA 1
ATOM 5157 C C . LYS C 1 207 ? -51.692 90.058 5.030 1.00 24.43 207 LYS H C 1
ATOM 5158 O O . LYS C 1 207 ? -51.270 89.416 5.987 1.00 23.83 207 LYS H O 1
ATOM 5164 N N . ALA C 1 208 ? -52.913 89.876 4.528 1.00 23.49 208 ALA H N 1
ATOM 5165 C CA . ALA C 1 208 ? -53.721 88.750 4.974 1.00 22.58 208 ALA H CA 1
ATOM 5166 C C . ALA C 1 208 ? -52.992 87.471 4.610 1.00 22.00 208 ALA H C 1
ATOM 5167 O O . ALA C 1 208 ? -52.678 86.680 5.480 1.00 21.55 208 ALA H O 1
ATOM 5169 N N . LEU C 1 209 ? -52.694 87.298 3.325 1.00 22.81 209 LEU H N 1
ATOM 5170 C CA . LEU C 1 209 ? -52.087 86.063 2.833 1.00 23.03 209 LEU H CA 1
ATOM 5171 C C . LEU C 1 209 ? -50.751 85.734 3.488 1.00 24.08 209 LEU H C 1
ATOM 5172 O O . LEU C 1 209 ? -50.513 84.577 3.842 1.00 24.21 209 LEU H O 1
ATOM 5177 N N . GLU C 1 210 ? -49.906 86.753 3.667 1.00 24.14 210 GLU H N 1
ATOM 5178 C CA . GLU C 1 210 ? -48.584 86.592 4.287 1.00 25.16 210 GLU H CA 1
ATOM 5179 C C . GLU C 1 210 ? -48.625 85.986 5.695 1.00 24.52 210 GLU H C 1
ATOM 5180 O O . GLU C 1 210 ? -47.693 85.284 6.101 1.00 25.69 210 GLU H O 1
ATOM 5182 N N . LYS C 1 211 ? -49.692 86.270 6.438 1.00 22.95 211 LYS H N 1
ATOM 5183 C CA . LYS C 1 211 ? -49.909 85.649 7.742 1.00 23.02 211 LYS H CA 1
ATOM 5184 C C . LYS C 1 211 ? -50.503 84.246 7.574 1.00 23.20 211 LYS H C 1
ATOM 5185 O O . LYS C 1 211 ? -50.052 83.297 8.214 1.00 21.91 211 LYS H O 1
ATOM 5191 N N . ILE C 1 212 ? -51.509 84.134 6.706 1.00 23.18 212 ILE H N 1
ATOM 5192 C CA . ILE C 1 212 ? -52.193 82.872 6.447 1.00 22.47 212 ILE H CA 1
ATOM 5193 C C . ILE C 1 212 ? -51.209 81.858 5.845 1.00 22.75 212 ILE H C 1
ATOM 5194 O O . ILE C 1 212 ? -51.143 80.706 6.276 1.00 22.56 212 ILE H O 1
ATOM 5199 N N . LEU C 1 213 ? -50.446 82.306 4.855 1.00 23.35 213 LEU H N 1
ATOM 5200 C CA . LEU C 1 213 ? -49.458 81.469 4.189 1.00 24.16 213 LEU H CA 1
ATOM 5201 C C . LEU C 1 213 ? -48.044 81.808 4.682 1.00 25.07 213 LEU H C 1
ATOM 5202 O O . LEU C 1 213 ? -47.220 82.352 3.941 1.00 25.69 213 LEU H O 1
ATOM 5207 N N . ASN C 1 214 ? -47.788 81.505 5.954 1.00 27.18 214 ASN H N 1
ATOM 5208 C CA . ASN C 1 214 ? -46.466 81.696 6.572 1.00 29.60 214 ASN H CA 1
ATOM 5209 C C . ASN C 1 214 ? -45.594 80.435 6.461 1.00 29.31 214 ASN H C 1
ATOM 5210 O O . ASN C 1 214 ? -46.131 79.335 6.380 1.00 29.61 214 ASN H O 1
ATOM 5215 N N . PRO C 1 215 ? -44.248 80.592 6.469 1.00 30.82 215 PRO H N 1
ATOM 5216 C CA . PRO C 1 215 ? -43.313 79.454 6.343 1.00 30.72 215 PRO H CA 1
ATOM 5217 C C . PRO C 1 215 ? -43.593 78.259 7.268 1.00 30.85 215 PRO H C 1
ATOM 5218 O O . PRO C 1 215 ? -43.394 77.114 6.859 1.00 30.30 215 PRO H O 1
ATOM 5222 N N . ASN C 1 216 ? -44.052 78.524 8.493 1.00 31.67 216 ASN H N 1
ATOM 5223 C CA . ASN C 1 216 ? -44.295 77.467 9.487 1.00 31.43 216 ASN H CA 1
ATOM 5224 C C . ASN C 1 216 ? -45.421 76.505 9.102 1.00 31.19 216 ASN H C 1
ATOM 5225 O O . ASN C 1 216 ? -45.521 75.403 9.656 1.00 29.36 216 ASN H O 1
ATOM 5230 N N . HIS C 1 217 ? -46.262 76.921 8.147 1.00 29.42 217 HIS H N 1
ATOM 5231 C CA . HIS C 1 217 ? -47.400 76.115 7.680 1.00 27.56 217 HIS H CA 1
ATOM 5232 C C . HIS C 1 217 ? -48.343 75.798 8.855 1.00 26.24 217 HIS H C 1
ATOM 5233 O O . HIS C 1 217 ? -48.720 74.641 9.094 1.00 26.62 217 HIS H O 1
ATOM 5240 N N . ARG C 1 218 ? -48.717 76.852 9.578 1.00 24.30 218 ARG H N 1
ATOM 5241 C CA . ARG C 1 218 ? -49.398 76.737 10.864 1.00 23.22 218 ARG H CA 1
ATOM 5242 C C . ARG C 1 218 ? -50.768 77.404 10.855 1.00 21.44 218 ARG H C 1
ATOM 5243 O O . ARG C 1 218 ? -50.924 78.471 10.290 1.00 20.26 218 ARG H O 1
ATOM 5245 N N . LEU C 1 219 ? -51.741 76.755 11.493 1.00 20.98 219 LEU H N 1
ATOM 5246 C CA . LEU C 1 219 ? -53.097 77.272 11.631 1.00 18.81 219 LEU H CA 1
ATOM 5247 C C . LEU C 1 219 ? -53.151 78.393 12.669 1.00 18.54 219 LEU H C 1
ATOM 5248 O O . LEU C 1 219 ? -52.504 78.302 13.715 1.00 17.87 219 LEU H O 1
ATOM 5253 N N . LEU C 1 220 ? -53.940 79.430 12.387 1.00 18.01 220 LEU H N 1
ATOM 5254 C CA . LEU C 1 220 ? -54.004 80.630 13.246 1.00 18.80 220 LEU H CA 1
ATOM 5255 C C . LEU C 1 220 ? -54.914 80.497 14.473 1.00 19.73 220 LEU H C 1
ATOM 5256 O O . LEU C 1 220 ? -54.804 81.288 15.427 1.00 20.63 220 LEU H O 1
ATOM 5261 N N . CYS C 1 221 ? -55.817 79.517 14.456 1.00 21.52 221 CYS H N 1
ATOM 5262 C CA . CYS C 1 221 ? -56.779 79.348 15.555 1.00 24.11 221 CYS H CA 1
ATOM 5263 C C . CYS C 1 221 ? -56.591 78.062 16.362 1.00 24.81 221 CYS H C 1
ATOM 5264 O O . CYS C 1 221 ? -57.401 77.763 17.240 1.00 25.61 221 CYS H O 1
ATOM 5267 N N . ARG C 1 222 ? -55.538 77.302 16.044 1.00 24.96 222 ARG H N 1
ATOM 5268 C CA . ARG C 1 222 ? -55.092 76.144 16.858 1.00 25.61 222 ARG H CA 1
ATOM 5269 C C . ARG C 1 222 ? -53.668 75.686 16.509 1.00 24.60 222 ARG H C 1
ATOM 5270 O O . ARG C 1 222 ? -53.299 75.609 15.331 1.00 24.45 222 ARG H O 1
ATOM 5278 N N . MET D 1 1 ? -60.923 99.981 14.485 1.00 34.90 1 MET G N 1
ATOM 5279 C CA . MET D 1 1 ? -61.858 101.003 15.017 1.00 35.35 1 MET G CA 1
ATOM 5280 C C . MET D 1 1 ? -62.356 100.568 16.391 1.00 34.48 1 MET G C 1
ATOM 5281 O O . MET D 1 1 ? -62.333 99.368 16.699 1.00 32.99 1 MET G O 1
ATOM 5286 N N . PRO D 1 2 ? -62.784 101.538 17.231 1.00 34.18 2 PRO G N 1
ATOM 5287 C CA . PRO D 1 2 ? -63.284 101.198 18.560 1.00 34.21 2 PRO G CA 1
ATOM 5288 C C . PRO D 1 2 ? -64.384 100.135 18.514 1.00 32.76 2 PRO G C 1
ATOM 5289 O O . PRO D 1 2 ? -64.314 99.165 19.278 1.00 32.02 2 PRO G O 1
ATOM 5293 N N . GLU D 1 3 ? -65.363 100.315 17.619 1.00 30.69 3 GLU G N 1
ATOM 5294 C CA . GLU D 1 3 ? -66.476 99.357 17.438 1.00 29.12 3 GLU G CA 1
ATOM 5295 C C . GLU D 1 3 ? -65.979 97.928 17.244 1.00 27.23 3 GLU G C 1
ATOM 5296 O O . GLU D 1 3 ? -66.587 96.977 17.747 1.00 27.28 3 GLU G O 1
ATOM 5302 N N . ILE D 1 4 ? -64.894 97.788 16.484 1.00 26.30 4 ILE G N 1
ATOM 5303 C CA . ILE D 1 4 ? -64.368 96.475 16.098 1.00 25.02 4 ILE G CA 1
ATOM 5304 C C . ILE D 1 4 ? -63.618 95.805 17.262 1.00 24.91 4 ILE G C 1
ATOM 5305 O O . ILE D 1 4 ? -63.921 94.661 17.624 1.00 23.45 4 ILE G O 1
ATOM 5310 N N . LYS D 1 5 ? -62.670 96.527 17.858 1.00 24.17 5 LYS G N 1
ATOM 5311 C CA . LYS D 1 5 ? -62.027 96.126 19.128 1.00 23.94 5 LYS G CA 1
ATOM 5312 C C . LYS D 1 5 ? -62.985 95.537 20.176 1.00 22.97 5 LYS G C 1
ATOM 5313 O O . LYS D 1 5 ? -62.681 94.499 20.789 1.00 23.43 5 LYS G O 1
ATOM 5319 N N . GLN D 1 6 ? -64.114 96.221 20.389 1.00 21.97 6 GLN G N 1
ATOM 5320 C CA . GLN D 1 6 ? -65.145 95.825 21.363 1.00 20.95 6 GLN G CA 1
ATOM 5321 C C . GLN D 1 6 ? -65.738 94.435 21.075 1.00 20.02 6 GLN G C 1
ATOM 5322 O O . GLN D 1 6 ? -66.096 93.702 22.004 1.00 19.02 6 GLN G O 1
ATOM 5328 N N . LEU D 1 7 ? -65.841 94.074 19.794 1.00 19.90 7 LEU G N 1
ATOM 5329 C CA . LEU D 1 7 ? -66.414 92.781 19.426 1.00 19.39 7 LEU G CA 1
ATOM 5330 C C . LEU D 1 7 ? -65.482 91.652 19.869 1.00 19.47 7 LEU G C 1
ATOM 5331 O O . LEU D 1 7 ? -65.936 90.662 20.416 1.00 20.14 7 LEU G O 1
ATOM 5336 N N . PHE D 1 8 ? -64.181 91.842 19.669 1.00 21.02 8 PHE G N 1
ATOM 5337 C CA . PHE D 1 8 ? -63.151 90.902 20.138 1.00 21.16 8 PHE G CA 1
ATOM 5338 C C . PHE D 1 8 ? -63.066 90.905 21.671 1.00 22.29 8 PHE G C 1
ATOM 5339 O O . PHE D 1 8 ? -62.719 89.899 22.275 1.00 23.02 8 PHE G O 1
ATOM 5347 N N . GLU D 1 9 ? -63.371 92.041 22.297 1.00 23.42 9 GLU G N 1
ATOM 5348 C CA . GLU D 1 9 ? -63.383 92.126 23.766 1.00 24.62 9 GLU G CA 1
ATOM 5349 C C . GLU D 1 9 ? -64.567 91.336 24.319 1.00 24.26 9 GLU G C 1
ATOM 5350 O O . GLU D 1 9 ? -64.464 90.696 25.370 1.00 25.28 9 GLU G O 1
ATOM 5356 N N . ASN D 1 10 ? -65.685 91.387 23.597 1.00 24.04 10 ASN G N 1
ATOM 5357 C CA . ASN D 1 10 ? -66.887 90.620 23.924 1.00 23.13 10 ASN G CA 1
ATOM 5358 C C . ASN D 1 10 ? -66.666 89.123 23.648 1.00 22.99 10 ASN G C 1
ATOM 5359 O O . ASN D 1 10 ? -67.125 88.255 24.409 1.00 20.32 10 ASN G O 1
ATOM 5364 N N . ASN D 1 11 ? -65.977 88.843 22.541 1.00 22.47 11 ASN G N 1
ATOM 5365 C CA . ASN D 1 11 ? -65.674 87.486 22.105 1.00 22.63 11 ASN G CA 1
ATOM 5366 C C . ASN D 1 11 ? -64.823 86.769 23.150 1.00 22.33 11 ASN G C 1
ATOM 5367 O O . ASN D 1 11 ? -65.191 85.694 23.624 1.00 22.58 11 ASN G O 1
ATOM 5372 N N . SER D 1 12 ? -63.692 87.394 23.481 1.00 22.53 12 SER G N 1
ATOM 5373 C CA . SER D 1 12 ? -62.799 87.007 24.578 1.00 22.45 12 SER G CA 1
ATOM 5374 C C . SER D 1 12 ? -63.528 86.723 25.905 1.00 21.19 12 SER G C 1
ATOM 5375 O O . SER D 1 12 ? -63.282 85.691 26.541 1.00 19.76 12 SER G O 1
ATOM 5378 N N . LYS D 1 13 ? -64.418 87.635 26.304 1.00 19.84 13 LYS G N 1
ATOM 5379 C CA . LYS D 1 13 ? -65.184 87.510 27.543 1.00 19.91 13 LYS G CA 1
ATOM 5380 C C . LYS D 1 13 ? -66.076 86.255 27.496 1.00 19.51 13 LYS G C 1
ATOM 5381 O O . LYS D 1 13 ? -66.065 85.454 28.429 1.00 19.76 13 LYS G O 1
ATOM 5387 N N . TRP D 1 14 ? -66.812 86.087 26.394 1.00 19.32 14 TRP G N 1
ATOM 5388 C CA . TRP D 1 14 ? -67.709 84.938 26.171 1.00 19.87 14 TRP G CA 1
ATOM 5389 C C . TRP D 1 14 ? -66.988 83.588 26.167 1.00 20.21 14 TRP G C 1
ATOM 5390 O O . TRP D 1 14 ? -67.479 82.612 26.759 1.00 20.60 14 TRP G O 1
ATOM 5401 N N . SER D 1 15 ? -65.847 83.534 25.478 1.00 20.40 15 SER G N 1
ATOM 5402 C CA . SER D 1 15 ? -65.064 82.304 25.336 1.00 21.28 15 SER G CA 1
ATOM 5403 C C . SER D 1 15 ? -64.487 81.801 26.657 1.00 22.16 15 SER G C 1
ATOM 5404 O O . SER D 1 15 ? -64.424 80.586 26.911 1.00 21.65 15 SER G O 1
ATOM 5407 N N . ALA D 1 16 ? -64.048 82.746 27.478 1.00 23.19 16 ALA G N 1
ATOM 5408 C CA . ALA D 1 16 ? -63.479 82.437 28.788 1.00 23.76 16 ALA G CA 1
ATOM 5409 C C . ALA D 1 16 ? -64.532 81.902 29.746 1.00 25.29 16 ALA G C 1
ATOM 5410 O O . ALA D 1 16 ? -64.272 80.948 30.499 1.00 25.48 16 ALA G O 1
ATOM 5412 N N . SER D 1 17 ? -65.719 82.507 29.705 1.00 25.64 17 SER G N 1
ATOM 5413 C CA . SER D 1 17 ? -66.844 82.079 30.533 1.00 25.07 17 SER G CA 1
ATOM 5414 C C . SER D 1 17 ? -67.364 80.685 30.169 1.00 25.50 17 SER G C 1
ATOM 5415 O O . SER D 1 17 ? -67.615 79.883 31.063 1.00 24.33 17 SER G O 1
ATOM 5418 N N . ILE D 1 18 ? -67.504 80.395 28.873 1.00 24.48 18 ILE G N 1
ATOM 5419 C CA . ILE D 1 18 ? -67.936 79.068 28.405 1.00 25.85 18 ILE G CA 1
ATOM 5420 C C . ILE D 1 18 ? -66.902 77.990 28.764 1.00 26.14 18 ILE G C 1
ATOM 5421 O O . ILE D 1 18 ? -67.249 76.965 29.343 1.00 26.59 18 ILE G O 1
ATOM 5426 N N . LYS D 1 19 ? -65.637 78.251 28.446 1.00 27.60 19 LYS G N 1
ATOM 5427 C CA . LYS D 1 19 ? -64.512 77.354 28.764 1.00 30.16 19 LYS G CA 1
ATOM 5428 C C . LYS D 1 19 ? -64.440 76.914 30.238 1.00 31.38 19 LYS G C 1
ATOM 5429 O O . LYS D 1 19 ? -64.103 75.755 30.533 1.00 32.41 19 LYS G O 1
ATOM 5435 N N . ALA D 1 20 ? -64.742 77.838 31.148 1.00 30.19 20 ALA G N 1
ATOM 5436 C CA . ALA D 1 20 ? -64.577 77.599 32.587 1.00 30.59 20 ALA G CA 1
ATOM 5437 C C . ALA D 1 20 ? -65.908 77.569 33.344 1.00 30.96 20 ALA G C 1
ATOM 5438 O O . ALA D 1 20 ? -65.994 77.983 34.513 1.00 31.78 20 ALA G O 1
ATOM 5440 N N . GLU D 1 21 ? -66.932 77.044 32.679 1.00 30.61 21 GLU G N 1
ATOM 5441 C CA . GLU D 1 21 ? -68.283 77.007 33.210 1.00 31.32 21 GLU G CA 1
ATOM 5442 C C . GLU D 1 21 ? -69.015 75.847 32.552 1.00 31.27 21 GLU G C 1
ATOM 5443 O O . GLU D 1 21 ? -69.702 75.074 33.201 1.00 28.97 21 GLU G O 1
ATOM 5449 N N . THR D 1 22 ? -68.858 75.758 31.235 1.00 32.10 22 THR G N 1
ATOM 5450 C CA . THR D 1 22 ? -69.494 74.743 30.421 1.00 30.44 22 THR G CA 1
ATOM 5451 C C . THR D 1 22 ? -68.487 74.308 29.357 1.00 30.97 22 THR G C 1
ATOM 5452 O O . THR D 1 22 ? -68.647 74.659 28.187 1.00 31.23 22 THR G O 1
ATOM 5456 N N . PRO D 1 23 ? -67.432 73.557 29.755 1.00 31.52 23 PRO G N 1
ATOM 5457 C CA . PRO D 1 23 ? -66.473 73.080 28.744 1.00 30.24 23 PRO G CA 1
ATOM 5458 C C . PRO D 1 23 ? -67.110 72.179 27.673 1.00 29.86 23 PRO G C 1
ATOM 5459 O O . PRO D 1 23 ? -66.636 72.145 26.537 1.00 31.07 23 PRO G O 1
ATOM 5463 N N . GLU D 1 24 ? -68.193 71.492 28.035 1.00 29.16 24 GLU G N 1
ATOM 5464 C CA . GLU D 1 24 ? -68.902 70.563 27.143 1.00 28.72 24 GLU G CA 1
ATOM 5465 C C . GLU D 1 24 ? -69.477 71.208 25.881 1.00 27.93 24 GLU G C 1
ATOM 5466 O O . GLU D 1 24 ? -69.733 70.524 24.885 1.00 27.38 24 GLU G O 1
ATOM 5472 N N . TYR D 1 25 ? -69.689 72.520 25.929 1.00 27.67 25 TYR G N 1
ATOM 5473 C CA . TYR D 1 25 ? -70.129 73.269 24.757 1.00 27.05 25 TYR G CA 1
ATOM 5474 C C . TYR D 1 25 ? -69.102 73.170 23.634 1.00 26.66 25 TYR G C 1
ATOM 5475 O O . TYR D 1 25 ? -69.476 73.022 22.474 1.00 25.28 25 TYR G O 1
ATOM 5484 N N . PHE D 1 26 ? -67.820 73.273 23.982 1.00 26.51 26 PHE G N 1
ATOM 5485 C CA . PHE D 1 26 ? -66.734 73.166 23.000 1.00 27.67 26 PHE G CA 1
ATOM 5486 C C . PHE D 1 26 ? -66.438 71.724 22.628 1.00 27.79 26 PHE G C 1
ATOM 5487 O O . PHE D 1 26 ? -65.893 71.445 21.550 1.00 25.24 26 PHE G O 1
ATOM 5495 N N . ALA D 1 27 ? -66.782 70.811 23.532 1.00 28.56 27 ALA G N 1
ATOM 5496 C CA . ALA D 1 27 ? -66.587 69.385 23.288 1.00 29.42 27 ALA G CA 1
ATOM 5497 C C . ALA D 1 27 ? -67.608 68.897 22.260 1.00 29.38 27 ALA G C 1
ATOM 5498 O O . ALA D 1 27 ? -67.231 68.307 21.241 1.00 29.23 27 ALA G O 1
ATOM 5500 N N . LYS D 1 28 ? -68.886 69.181 22.511 1.00 28.03 28 LYS G N 1
ATOM 5501 C CA . LYS D 1 28 ? -69.974 68.769 21.619 1.00 28.47 28 LYS G CA 1
ATOM 5502 C C . LYS D 1 28 ? -69.810 69.373 20.222 1.00 29.35 28 LYS G C 1
ATOM 5503 O O . LYS D 1 28 ? -69.950 68.668 19.219 1.00 27.94 28 LYS G O 1
ATOM 5509 N N . LEU D 1 29 ? -69.486 70.667 20.169 1.00 29.57 29 LEU G N 1
ATOM 5510 C CA . LEU D 1 29 ? -69.273 71.375 18.901 1.00 30.69 29 LEU G CA 1
ATOM 5511 C C . LEU D 1 29 ? -68.241 70.690 18.009 1.00 32.58 29 LEU G C 1
ATOM 5512 O O . LEU D 1 29 ? -68.467 70.535 16.807 1.00 32.89 29 LEU G O 1
ATOM 5517 N N . ALA D 1 30 ? -67.125 70.265 18.606 1.00 34.42 30 ALA G N 1
ATOM 5518 C CA . ALA D 1 30 ? -66.038 69.597 17.876 1.00 37.02 30 ALA G CA 1
ATOM 5519 C C . ALA D 1 30 ? -66.369 68.145 17.515 1.00 38.44 30 ALA G C 1
ATOM 5520 O O . ALA D 1 30 ? -65.545 67.435 16.929 1.00 37.75 30 ALA G O 1
ATOM 5522 N N . LYS D 1 31 ? -67.569 67.707 17.893 1.00 39.22 31 LYS G N 1
ATOM 5523 C CA . LYS D 1 31 ? -68.141 66.463 17.395 1.00 40.90 31 LYS G CA 1
ATOM 5524 C C . LYS D 1 31 ? -68.923 66.803 16.124 1.00 42.33 31 LYS G C 1
ATOM 5525 O O . LYS D 1 31 ? -69.731 67.740 16.119 1.00 43.83 31 LYS G O 1
ATOM 5531 N N . GLY D 1 32 ? -68.676 66.052 15.053 1.00 43.82 32 GLY G N 1
ATOM 5532 C CA . GLY D 1 32 ? -69.227 66.365 13.729 1.00 45.00 32 GLY G CA 1
ATOM 5533 C C . GLY D 1 32 ? -70.692 66.011 13.545 1.00 45.81 32 GLY G C 1
ATOM 5534 O O . GLY D 1 32 ? -71.042 65.241 12.643 1.00 47.49 32 GLY G O 1
ATOM 5535 N N . GLN D 1 33 ? -71.543 66.599 14.389 1.00 43.42 33 GLN G N 1
ATOM 5536 C CA . GLN D 1 33 ? -72.975 66.289 14.433 1.00 39.73 33 GLN G CA 1
ATOM 5537 C C . GLN D 1 33 ? -73.798 67.183 13.497 1.00 37.38 33 GLN G C 1
ATOM 5538 O O . GLN D 1 33 ? -73.666 68.415 13.517 1.00 36.73 33 GLN G O 1
ATOM 5544 N N . ASN D 1 34 ? -74.636 66.541 12.679 1.00 32.65 34 ASN G N 1
ATOM 5545 C CA . ASN D 1 34 ? -75.471 67.227 11.687 1.00 29.41 34 ASN G CA 1
ATOM 5546 C C . ASN D 1 34 ? -76.559 68.094 12.308 1.00 27.29 34 ASN G C 1
ATOM 5547 O O . ASN D 1 34 ? -77.120 67.737 13.337 1.00 26.95 34 ASN G O 1
ATOM 5552 N N . PRO D 1 35 ? -76.858 69.244 11.678 1.00 27.29 35 PRO G N 1
ATOM 5553 C CA . PRO D 1 35 ? -78.047 70.019 12.060 1.00 27.35 35 PRO G CA 1
ATOM 5554 C C . PRO D 1 35 ? -79.331 69.296 11.637 1.00 25.93 35 PRO G C 1
ATOM 5555 O O . PRO D 1 35 ? -79.312 68.503 10.690 1.00 27.89 35 PRO G O 1
ATOM 5559 N N . ASP D 1 36 ? -80.436 69.551 12.330 1.00 25.14 36 ASP G N 1
ATOM 5560 C CA . ASP D 1 36 ? -81.717 68.942 11.947 1.00 23.59 36 ASP G CA 1
ATOM 5561 C C . ASP D 1 36 ? -82.622 69.912 11.200 1.00 21.82 36 ASP G C 1
ATOM 5562 O O . ASP D 1 36 ? -83.640 69.513 10.624 1.00 20.16 36 ASP G O 1
ATOM 5567 N N . PHE D 1 37 ? -82.254 71.190 11.216 1.00 19.63 37 PHE G N 1
ATOM 5568 C CA . PHE D 1 37 ? -83.103 72.215 10.602 1.00 19.55 37 PHE G CA 1
ATOM 5569 C C . PHE D 1 37 ? -82.317 73.153 9.712 1.00 18.26 37 PHE G C 1
ATOM 5570 O O . PHE D 1 37 ? -81.318 73.734 10.144 1.00 19.14 37 PHE G O 1
ATOM 5578 N N . LEU D 1 38 ? -82.775 73.286 8.470 1.00 17.32 38 LEU G N 1
ATOM 5579 C CA . LEU D 1 38 ? -82.422 74.420 7.643 1.00 15.41 38 LEU G CA 1
ATOM 5580 C C . LEU D 1 38 ? -83.372 75.579 7.963 1.00 14.91 38 LEU G C 1
ATOM 5581 O O . LEU D 1 38 ? -84.591 75.418 7.905 1.00 15.29 38 LEU G O 1
ATOM 5586 N N . TRP D 1 39 ? -82.826 76.744 8.277 1.00 14.75 39 TRP G N 1
ATOM 5587 C CA . TRP D 1 39 ? -83.665 77.912 8.549 1.00 15.02 39 TRP G CA 1
ATOM 5588 C C . TRP D 1 39 ? -83.344 79.021 7.567 1.00 14.81 39 TRP G C 1
ATOM 5589 O O . TRP D 1 39 ? -82.222 79.562 7.562 1.00 14.40 39 TRP G O 1
ATOM 5600 N N . ILE D 1 40 ? -84.343 79.323 6.731 1.00 14.62 40 ILE G N 1
ATOM 5601 C CA . ILE D 1 40 ? -84.314 80.418 5.779 1.00 13.50 40 ILE G CA 1
ATOM 5602 C C . ILE D 1 40 ? -85.091 81.607 6.347 1.00 12.90 40 ILE G C 1
ATOM 5603 O O . ILE D 1 40 ? -86.346 81.616 6.429 1.00 12.36 40 ILE G O 1
ATOM 5608 N N . GLY D 1 41 ? -84.327 82.611 6.746 1.00 12.32 41 GLY G N 1
ATOM 5609 C CA . GLY D 1 41 ? -84.892 83.796 7.367 1.00 12.93 41 GLY G CA 1
ATOM 5610 C C . GLY D 1 41 ? -84.449 85.033 6.646 1.00 12.80 41 GLY G C 1
ATOM 5611 O O . GLY D 1 41 ? -83.713 84.960 5.652 1.00 13.68 41 GLY G O 1
ATOM 5612 N N . CYS D 1 42 ? -84.950 86.178 7.089 1.00 12.95 42 CYS G N 1
ATOM 5613 C CA . CYS D 1 42 ? -84.517 87.428 6.529 1.00 12.55 42 CYS G CA 1
ATOM 5614 C C . CYS D 1 42 ? -83.190 87.879 7.130 1.00 12.94 42 CYS G C 1
ATOM 5615 O O . CYS D 1 42 ? -82.888 87.614 8.293 1.00 13.43 42 CYS G O 1
ATOM 5618 N N . ALA D 1 43 ? -82.422 88.592 6.309 1.00 12.90 43 ALA G N 1
ATOM 5619 C CA . ALA D 1 43 ? -81.147 89.179 6.709 1.00 12.72 43 ALA G CA 1
ATOM 5620 C C . ALA D 1 43 ? -81.294 90.116 7.913 1.00 12.84 43 ALA G C 1
ATOM 5621 O O . ALA D 1 43 ? -80.372 90.245 8.728 1.00 12.69 43 ALA G O 1
ATOM 5623 N N . ASP D 1 44 ? -82.454 90.759 8.033 1.00 12.63 44 ASP G N 1
ATOM 5624 C CA . ASP D 1 44 ? -82.736 91.612 9.196 1.00 13.59 44 ASP G CA 1
ATOM 5625 C C . ASP D 1 44 ? -82.514 90.922 10.542 1.00 14.58 44 ASP G C 1
ATOM 5626 O O . ASP D 1 44 ? -82.102 91.569 11.491 1.00 14.55 44 ASP G O 1
ATOM 5631 N N . SER D 1 45 ? -82.808 89.621 10.613 1.00 15.48 45 SER G N 1
ATOM 5632 C CA . SER D 1 45 ? -82.546 88.803 11.799 1.00 17.11 45 SER G CA 1
ATOM 5633 C C . SER D 1 45 ? -83.043 89.475 13.090 1.00 16.84 45 SER G C 1
ATOM 5634 O O . SER D 1 45 ? -82.288 89.622 14.042 1.00 17.50 45 SER G O 1
ATOM 5637 N N . ARG D 1 46 ? -84.316 89.880 13.124 1.00 18.19 46 ARG G N 1
ATOM 5638 C CA . ARG D 1 46 ? -84.793 90.786 14.181 1.00 17.56 46 ARG G CA 1
ATOM 5639 C C . ARG D 1 46 ? -84.757 90.164 15.578 1.00 17.10 46 ARG G C 1
ATOM 5640 O O . ARG D 1 46 ? -84.312 90.796 16.524 1.00 16.33 46 ARG G O 1
ATOM 5648 N N . VAL D 1 47 ? -85.237 88.929 15.679 1.00 16.76 47 VAL G N 1
ATOM 5649 C CA . VAL D 1 47 ? -84.896 88.027 16.768 1.00 16.53 47 VAL G CA 1
ATOM 5650 C C . VAL D 1 47 ? -84.156 86.871 16.084 1.00 16.77 47 VAL G C 1
ATOM 5651 O O . VAL D 1 47 ? -84.651 86.356 15.076 1.00 16.94 47 VAL G O 1
ATOM 5655 N N . PRO D 1 48 ? -82.960 86.481 16.591 1.00 17.09 48 PRO G N 1
ATOM 5656 C CA . PRO D 1 48 ? -82.252 85.393 15.924 1.00 17.28 48 PRO G CA 1
ATOM 5657 C C . PRO D 1 48 ? -82.990 84.059 16.052 1.00 17.43 48 PRO G C 1
ATOM 5658 O O . PRO D 1 48 ? -83.773 83.867 16.984 1.00 17.38 48 PRO G O 1
ATOM 5662 N N . ALA D 1 49 ? -82.726 83.160 15.110 1.00 17.52 49 ALA G N 1
ATOM 5663 C CA . ALA D 1 49 ? -83.417 81.872 15.017 1.00 18.17 49 ALA G CA 1
ATOM 5664 C C . ALA D 1 49 ? -83.165 80.927 16.199 1.00 17.76 49 ALA G C 1
ATOM 5665 O O . ALA D 1 49 ? -84.022 80.093 16.517 1.00 17.22 49 ALA G O 1
ATOM 5667 N N . GLU D 1 50 ? -81.993 81.045 16.823 1.00 17.95 50 GLU G N 1
ATOM 5668 C CA . GLU D 1 50 ? -81.648 80.224 17.989 1.00 18.10 50 GLU G CA 1
ATOM 5669 C C . GLU D 1 50 ? -82.539 80.618 19.160 1.00 19.18 50 GLU G C 1
ATOM 5670 O O . GLU D 1 50 ? -83.075 79.750 19.844 1.00 18.92 50 GLU G O 1
ATOM 5676 N N . ARG D 1 51 ? -82.693 81.930 19.362 1.00 20.29 51 ARG G N 1
ATOM 5677 C CA . ARG D 1 51 ? -83.488 82.496 20.450 1.00 21.10 51 ARG G CA 1
ATOM 5678 C C . ARG D 1 51 ? -84.987 82.327 20.211 1.00 20.43 51 ARG G C 1
ATOM 5679 O O . ARG D 1 51 ? -85.763 82.172 21.164 1.00 20.35 51 ARG G O 1
ATOM 5687 N N . LEU D 1 52 ? -85.377 82.347 18.934 1.00 19.77 52 LEU G N 1
ATOM 5688 C CA . LEU D 1 52 ? -86.762 82.210 18.511 1.00 18.66 52 LEU G CA 1
ATOM 5689 C C . LEU D 1 52 ? -87.288 80.806 18.743 1.00 19.15 52 LEU G C 1
ATOM 5690 O O . LEU D 1 52 ? -88.454 80.641 19.089 1.00 18.93 52 LEU G O 1
ATOM 5695 N N . THR D 1 53 ? -86.426 79.809 18.532 1.00 18.70 53 THR G N 1
ATOM 5696 C CA . THR D 1 53 ? -86.820 78.394 18.550 1.00 19.31 53 THR G CA 1
ATOM 5697 C C . THR D 1 53 ? -86.338 77.610 19.766 1.00 19.47 53 THR G C 1
ATOM 5698 O O . THR D 1 53 ? -86.825 76.502 20.014 1.00 19.63 53 THR G O 1
ATOM 5702 N N . GLY D 1 54 ? -85.342 78.145 20.470 1.00 20.48 54 GLY G N 1
ATOM 5703 C CA . GLY D 1 54 ? -84.737 77.476 21.624 1.00 21.83 54 GLY G CA 1
ATOM 5704 C C . GLY D 1 54 ? -83.613 76.503 21.292 1.00 23.52 54 GLY G C 1
ATOM 5705 O O . GLY D 1 54 ? -83.459 75.473 21.959 1.00 23.03 54 GLY G O 1
ATOM 5706 N N . LEU D 1 55 ? -82.805 76.840 20.284 1.00 24.59 55 LEU G N 1
ATOM 5707 C CA . LEU D 1 55 ? -81.838 75.895 19.714 1.00 25.87 55 LEU G CA 1
ATOM 5708 C C . LEU D 1 55 ? -80.451 76.503 19.504 1.00 27.41 55 LEU G C 1
ATOM 5709 O O . LEU D 1 55 ? -80.167 77.051 18.442 1.00 26.50 55 LEU G O 1
ATOM 5714 N N . TYR D 1 56 ? -79.582 76.371 20.503 1.00 30.30 56 TYR G N 1
ATOM 5715 C CA . TYR D 1 56 ? -78.323 77.123 20.540 1.00 32.46 56 TYR G CA 1
ATOM 5716 C C . TYR D 1 56 ? -77.050 76.262 20.398 1.00 33.21 56 TYR G C 1
ATOM 5717 O O . TYR D 1 56 ? -75.937 76.790 20.485 1.00 34.86 56 TYR G O 1
ATOM 5726 N N . SER D 1 57 ? -77.205 74.953 20.178 1.00 33.26 57 SER G N 1
ATOM 5727 C CA . SER D 1 57 ? -76.042 74.054 20.042 1.00 33.16 57 SER G CA 1
ATOM 5728 C C . SER D 1 57 ? -75.888 73.441 18.645 1.00 31.63 57 SER G C 1
ATOM 5729 O O . SER D 1 57 ? -75.626 72.247 18.511 1.00 33.11 57 SER G O 1
ATOM 5732 N N . GLY D 1 58 ? -76.058 74.259 17.609 1.00 31.69 58 GLY G N 1
ATOM 5733 C CA . GLY D 1 58 ? -75.724 73.846 16.244 1.00 29.30 58 GLY G CA 1
ATOM 5734 C C . GLY D 1 58 ? -76.759 73.035 15.493 1.00 28.98 58 GLY G C 1
ATOM 5735 O O . GLY D 1 58 ? -76.489 72.585 14.375 1.00 29.98 58 GLY G O 1
ATOM 5736 N N . GLU D 1 59 ? -77.947 72.855 16.073 1.00 27.33 59 GLU G N 1
ATOM 5737 C CA . GLU D 1 59 ? -79.020 72.104 15.399 1.00 26.69 59 GLU G CA 1
ATOM 5738 C C . GLU D 1 59 ? -79.610 72.825 14.171 1.00 24.78 59 GLU G C 1
ATOM 5739 O O . GLU D 1 59 ? -80.284 72.204 13.347 1.00 23.96 59 GLU G O 1
ATOM 5745 N N . LEU D 1 60 ? -79.368 74.132 14.059 1.00 23.27 60 LEU G N 1
ATOM 5746 C CA . LEU D 1 60 ? -79.788 74.886 12.888 1.00 21.45 60 LEU G CA 1
ATOM 5747 C C . LEU D 1 60 ? -78.698 74.920 11.817 1.00 20.42 60 LEU G C 1
ATOM 5748 O O . LEU D 1 60 ? -77.505 74.892 12.130 1.00 20.69 60 LEU G O 1
ATOM 5753 N N . PHE D 1 61 ? -79.148 74.923 10.562 1.00 19.69 61 PHE G N 1
ATOM 5754 C CA . PHE D 1 61 ? -78.387 75.328 9.382 1.00 18.26 61 PHE G CA 1
ATOM 5755 C C . PHE D 1 61 ? -79.107 76.584 8.903 1.00 18.53 61 PHE G C 1
ATOM 5756 O O . PHE D 1 61 ? -80.353 76.629 8.881 1.00 17.77 61 PHE G O 1
ATOM 5764 N N . VAL D 1 62 ? -78.357 77.630 8.551 1.00 17.46 62 VAL G N 1
ATOM 5765 C CA . VAL D 1 62 ? -79.012 78.925 8.259 1.00 16.98 62 VAL G CA 1
ATOM 5766 C C . VAL D 1 62 ? -78.645 79.574 6.919 1.00 15.99 62 VAL G C 1
ATOM 5767 O O . VAL D 1 62 ? -77.471 79.643 6.527 1.00 16.39 62 VAL G O 1
ATOM 5771 N N . HIS D 1 63 ? -79.674 80.064 6.230 1.00 14.67 63 HIS G N 1
ATOM 5772 C CA . HIS D 1 63 ? -79.502 80.963 5.109 1.00 13.79 63 HIS G CA 1
ATOM 5773 C C . HIS D 1 63 ? -80.332 82.192 5.433 1.00 13.34 63 HIS G C 1
ATOM 5774 O O . HIS D 1 63 ? -81.420 82.078 6.018 1.00 13.96 63 HIS G O 1
ATOM 5781 N N . ARG D 1 64 ? -79.786 83.350 5.097 1.00 12.40 64 ARG G N 1
ATOM 5782 C CA . ARG D 1 64 ? -80.493 84.618 5.201 1.00 12.70 64 ARG G CA 1
ATOM 5783 C C . ARG D 1 64 ? -80.255 85.453 3.954 1.00 12.43 64 ARG G C 1
ATOM 5784 O O . ARG D 1 64 ? -79.179 85.397 3.354 1.00 13.01 64 ARG G O 1
ATOM 5792 N N . ASN D 1 65 ? -81.262 86.242 3.571 1.00 12.16 65 ASN G N 1
ATOM 5793 C CA . ASN D 1 65 ? -81.177 87.146 2.421 1.00 12.08 65 ASN G CA 1
ATOM 5794 C C . ASN D 1 65 ? -82.319 88.138 2.589 1.00 12.64 65 ASN G C 1
ATOM 5795 O O . ASN D 1 65 ? -83.075 88.043 3.554 1.00 13.05 65 ASN G O 1
ATOM 5800 N N . VAL D 1 66 ? -82.494 89.032 1.626 1.00 12.63 66 VAL G N 1
ATOM 5801 C CA . VAL D 1 66 ? -83.433 90.154 1.819 1.00 12.49 66 VAL G CA 1
ATOM 5802 C C . VAL D 1 66 ? -84.925 89.794 1.690 1.00 11.69 66 VAL G C 1
ATOM 5803 O O . VAL D 1 66 ? -85.397 89.513 0.603 1.00 11.51 66 VAL G O 1
ATOM 5807 N N . ALA D 1 67 ? -85.640 89.875 2.811 1.00 11.72 67 ALA G N 1
ATOM 5808 C CA . ALA D 1 67 ? -87.058 89.491 2.979 1.00 11.36 67 ALA G CA 1
ATOM 5809 C C . ALA D 1 67 ? -87.311 88.018 2.691 1.00 11.94 67 ALA G C 1
ATOM 5810 O O . ALA D 1 67 ? -88.383 87.616 2.224 1.00 11.52 67 ALA G O 1
ATOM 5812 N N . ASN D 1 68 ? -86.301 87.203 3.025 1.00 11.93 68 ASN G N 1
ATOM 5813 C CA . ASN D 1 68 ? -86.461 85.749 3.160 1.00 12.30 68 ASN G CA 1
ATOM 5814 C C . ASN D 1 68 ? -87.048 85.108 1.905 1.00 12.16 68 ASN G C 1
ATOM 5815 O O . ASN D 1 68 ? -88.099 84.458 1.919 1.00 12.47 68 ASN G O 1
ATOM 5820 N N . GLN D 1 69 ? -86.345 85.325 0.807 1.00 12.14 69 GLN G N 1
ATOM 5821 C CA . GLN D 1 69 ? -86.734 84.797 -0.475 1.00 12.28 69 GLN G CA 1
ATOM 5822 C C . GLN D 1 69 ? -86.223 83.367 -0.707 1.00 11.51 69 GLN G C 1
ATOM 5823 O O . GLN D 1 69 ? -85.272 82.918 -0.085 1.00 11.38 69 GLN G O 1
ATOM 5829 N N . VAL D 1 70 ? -86.889 82.690 -1.634 1.00 11.54 70 VAL G N 1
ATOM 5830 C CA . VAL D 1 70 ? -86.497 81.410 -2.202 1.00 11.04 70 VAL G CA 1
ATOM 5831 C C . VAL D 1 70 ? -86.905 81.627 -3.664 1.00 11.17 70 VAL G C 1
ATOM 5832 O O . VAL D 1 70 ? -87.948 81.167 -4.143 1.00 11.41 70 VAL G O 1
ATOM 5836 N N . ILE D 1 71 ? -86.104 82.434 -4.346 1.00 11.38 71 ILE G N 1
ATOM 5837 C CA . ILE D 1 71 ? -86.352 82.746 -5.750 1.00 12.01 71 ILE G CA 1
ATOM 5838 C C . ILE D 1 71 ? -86.064 81.489 -6.576 1.00 12.62 71 ILE G C 1
ATOM 5839 O O . ILE D 1 71 ? -85.083 80.799 -6.314 1.00 12.52 71 ILE G O 1
ATOM 5844 N N . HIS D 1 72 ? -86.893 81.217 -7.591 1.00 13.66 72 HIS G N 1
ATOM 5845 C CA . HIS D 1 72 ? -86.770 79.969 -8.349 1.00 14.48 72 HIS G CA 1
ATOM 5846 C C . HIS D 1 72 ? -85.362 79.805 -8.876 1.00 13.97 72 HIS G C 1
ATOM 5847 O O . HIS D 1 72 ? -84.860 78.695 -8.979 1.00 15.04 72 HIS G O 1
ATOM 5854 N N . THR D 1 73 ? -84.736 80.927 -9.201 1.00 14.34 73 THR G N 1
ATOM 5855 C CA . THR D 1 73 ? -83.484 80.933 -9.946 1.00 13.38 73 THR G CA 1
ATOM 5856 C C . THR D 1 73 ? -82.314 81.464 -9.137 1.00 13.14 73 THR G C 1
ATOM 5857 O O . THR D 1 73 ? -81.194 81.572 -9.640 1.00 12.77 73 THR G O 1
ATOM 5861 N N . ASP D 1 74 ? -82.553 81.793 -7.871 1.00 12.51 74 ASP G N 1
ATOM 5862 C CA . ASP D 1 74 ? -81.437 82.104 -6.993 1.00 12.43 74 ASP G CA 1
ATOM 5863 C C . ASP D 1 74 ? -80.690 80.825 -6.562 1.00 12.47 74 ASP G C 1
ATOM 5864 O O . ASP D 1 74 ? -81.164 80.063 -5.700 1.00 12.32 74 ASP G O 1
ATOM 5869 N N . LEU D 1 75 ? -79.510 80.623 -7.141 1.00 12.07 75 LEU G N 1
ATOM 5870 C CA . LEU D 1 75 ? -78.705 79.441 -6.875 1.00 12.06 75 LEU G CA 1
ATOM 5871 C C . LEU D 1 75 ? -77.958 79.442 -5.533 1.00 12.11 75 LEU G C 1
ATOM 5872 O O . LEU D 1 75 ? -77.688 78.367 -5.019 1.00 12.38 75 LEU G O 1
ATOM 5877 N N . ASN D 1 76 ? -77.595 80.618 -4.992 1.00 12.06 76 ASN G N 1
ATOM 5878 C CA . ASN D 1 76 ? -77.180 80.748 -3.565 1.00 12.10 76 ASN G CA 1
ATOM 5879 C C . ASN D 1 76 ? -78.132 79.967 -2.615 1.00 12.51 76 ASN G C 1
ATOM 5880 O O . ASN D 1 76 ? -77.757 78.922 -2.083 1.00 13.01 76 ASN G O 1
ATOM 5885 N N . CYS D 1 77 ? -79.349 80.473 -2.396 1.00 12.16 77 CYS G N 1
ATOM 5886 C CA . CYS D 1 77 ? -80.329 79.782 -1.537 1.00 12.28 77 CYS G CA 1
ATOM 5887 C C . CYS D 1 77 ? -80.599 78.302 -1.945 1.00 11.54 77 CYS G C 1
ATOM 5888 O O . CYS D 1 77 ? -80.756 77.449 -1.075 1.00 10.94 77 CYS G O 1
ATOM 5891 N N . LEU D 1 78 ? -80.636 77.994 -3.248 1.00 10.68 78 LEU G N 1
ATOM 5892 C CA . LEU D 1 78 ? -80.829 76.600 -3.705 1.00 10.41 78 LEU G CA 1
ATOM 5893 C C . LEU D 1 78 ? -79.648 75.707 -3.388 1.00 10.24 78 LEU G C 1
ATOM 5894 O O . LEU D 1 78 ? -79.819 74.490 -3.163 1.00 10.29 78 LEU G O 1
ATOM 5899 N N . SER D 1 79 ? -78.445 76.292 -3.368 1.00 10.11 79 SER G N 1
ATOM 5900 C CA . SER D 1 79 ? -77.242 75.527 -2.981 1.00 10.22 79 SER G CA 1
ATOM 5901 C C . SER D 1 79 ? -77.284 75.222 -1.485 1.00 10.50 79 SER G C 1
ATOM 5902 O O . SER D 1 79 ? -76.849 74.147 -1.056 1.00 10.75 79 SER G O 1
ATOM 5905 N N . VAL D 1 80 ? -77.804 76.177 -0.702 1.00 10.93 80 VAL G N 1
ATOM 5906 C CA . VAL D 1 80 ? -78.080 75.983 0.741 1.00 10.73 80 VAL G CA 1
ATOM 5907 C C . VAL D 1 80 ? -78.951 74.759 0.993 1.00 11.68 80 VAL G C 1
ATOM 5908 O O . VAL D 1 80 ? -78.542 73.862 1.737 1.00 11.75 80 VAL G O 1
ATOM 5912 N N . VAL D 1 81 ? -80.165 74.813 0.429 1.00 12.11 81 VAL G N 1
ATOM 5913 C CA . VAL D 1 81 ? -81.197 73.753 0.473 1.00 13.42 81 VAL G CA 1
ATOM 5914 C C . VAL D 1 81 ? -80.692 72.407 -0.035 1.00 14.32 81 VAL G C 1
ATOM 5915 O O . VAL D 1 81 ? -80.939 71.377 0.608 1.00 15.30 81 VAL G O 1
ATOM 5919 N N . GLN D 1 82 ? -80.019 72.379 -1.188 1.00 15.00 82 GLN G N 1
ATOM 5920 C CA . GLN D 1 82 ? -79.615 71.065 -1.705 1.00 16.47 82 GLN G CA 1
ATOM 5921 C C . GLN D 1 82 ? -78.554 70.399 -0.836 1.00 16.87 82 GLN G C 1
ATOM 5922 O O . GLN D 1 82 ? -78.626 69.181 -0.593 1.00 17.31 82 GLN G O 1
ATOM 5928 N N . TYR D 1 83 ? -77.581 71.178 -0.362 1.00 16.97 83 TYR G N 1
ATOM 5929 C CA . TYR D 1 83 ? -76.629 70.652 0.607 1.00 18.28 83 TYR G CA 1
ATOM 5930 C C . TYR D 1 83 ? -77.436 70.187 1.825 1.00 17.21 83 TYR G C 1
ATOM 5931 O O . TYR D 1 83 ? -77.311 69.041 2.238 1.00 16.66 83 TYR G O 1
ATOM 5940 N N . ALA D 1 84 ? -78.298 71.063 2.345 1.00 17.09 84 ALA G N 1
ATOM 5941 C CA . ALA D 1 84 ? -79.114 70.755 3.515 1.00 16.82 84 ALA G CA 1
ATOM 5942 C C . ALA D 1 84 ? -79.913 69.443 3.349 1.00 16.37 84 ALA G C 1
ATOM 5943 O O . ALA D 1 84 ? -79.725 68.509 4.128 1.00 16.91 84 ALA G O 1
ATOM 5945 N N . VAL D 1 85 ? -80.755 69.375 2.318 1.00 16.12 85 VAL G N 1
ATOM 5946 C CA . VAL D 1 85 ? -81.675 68.225 2.080 1.00 16.26 85 VAL G CA 1
ATOM 5947 C C . VAL D 1 85 ? -80.965 66.918 1.705 1.00 16.72 85 VAL G C 1
ATOM 5948 O O . VAL D 1 85 ? -81.237 65.875 2.311 1.00 15.98 85 VAL G O 1
ATOM 5952 N N . ASP D 1 86 ? -80.083 66.982 0.703 1.00 17.24 86 ASP G N 1
ATOM 5953 C CA . ASP D 1 86 ? -79.344 65.802 0.218 1.00 18.72 86 ASP G CA 1
ATOM 5954 C C . ASP D 1 86 ? -78.112 65.409 1.028 1.00 19.38 86 ASP G C 1
ATOM 5955 O O . ASP D 1 86 ? -77.883 64.214 1.252 1.00 19.81 86 ASP G O 1
ATOM 5960 N N . VAL D 1 87 ? -77.315 66.386 1.458 1.00 19.63 87 VAL G N 1
ATOM 5961 C CA . VAL D 1 87 ? -76.078 66.076 2.177 1.00 20.14 87 VAL G CA 1
ATOM 5962 C C . VAL D 1 87 ? -76.235 65.984 3.699 1.00 19.97 87 VAL G C 1
ATOM 5963 O O . VAL D 1 87 ? -75.704 65.054 4.318 1.00 19.49 87 VAL G O 1
ATOM 5967 N N . LEU D 1 88 ? -76.953 66.930 4.298 1.00 18.41 88 LEU G N 1
ATOM 5968 C CA . LEU D 1 88 ? -77.155 66.929 5.744 1.00 18.50 88 LEU G CA 1
ATOM 5969 C C . LEU D 1 88 ? -78.378 66.109 6.198 1.00 18.76 88 LEU G C 1
ATOM 5970 O O . LEU D 1 88 ? -78.486 65.747 7.372 1.00 19.77 88 LEU G O 1
ATOM 5975 N N . GLN D 1 89 ? -79.291 65.842 5.265 1.00 18.84 89 GLN G N 1
ATOM 5976 C CA . GLN D 1 89 ? -80.504 65.052 5.529 1.00 19.57 89 GLN G CA 1
ATOM 5977 C C . GLN D 1 89 ? -81.361 65.713 6.626 1.00 18.81 89 GLN G C 1
ATOM 5978 O O . GLN D 1 89 ? -81.771 65.069 7.595 1.00 17.41 89 GLN G O 1
ATOM 5984 N N . VAL D 1 90 ? -81.586 67.017 6.481 1.00 18.55 90 VAL G N 1
ATOM 5985 C CA . VAL D 1 90 ? -82.445 67.754 7.411 1.00 17.92 90 VAL G CA 1
ATOM 5986 C C . VAL D 1 90 ? -83.876 67.259 7.233 1.00 17.41 90 VAL G C 1
ATOM 5987 O O . VAL D 1 90 ? -84.297 66.970 6.125 1.00 16.29 90 VAL G O 1
ATOM 5991 N N . LYS D 1 91 ? -84.613 67.177 8.333 1.00 19.53 91 LYS G N 1
ATOM 5992 C CA . LYS D 1 91 ? -86.027 66.783 8.314 1.00 19.92 91 LYS G CA 1
ATOM 5993 C C . LYS D 1 91 ? -86.914 67.981 8.018 1.00 19.89 91 LYS G C 1
ATOM 5994 O O . LYS D 1 91 ? -87.997 67.851 7.431 1.00 19.37 91 LYS G O 1
ATOM 6000 N N . HIS D 1 92 ? -86.437 69.145 8.444 1.00 20.47 92 HIS G N 1
ATOM 6001 C CA . HIS D 1 92 ? -87.238 70.340 8.508 1.00 20.10 92 HIS G CA 1
ATOM 6002 C C . HIS D 1 92 ? -86.493 71.510 7.890 1.00 18.99 92 HIS G C 1
ATOM 6003 O O . HIS D 1 92 ? -85.359 71.823 8.289 1.00 19.11 92 HIS G O 1
ATOM 6010 N N . ILE D 1 93 ? -87.136 72.136 6.904 1.00 17.40 93 ILE G N 1
ATOM 6011 C CA . ILE D 1 93 ? -86.709 73.427 6.354 1.00 15.44 93 ILE G CA 1
ATOM 6012 C C . ILE D 1 93 ? -87.763 74.455 6.737 1.00 14.93 93 ILE G C 1
ATOM 6013 O O . ILE D 1 93 ? -88.953 74.239 6.505 1.00 14.92 93 ILE G O 1
ATOM 6018 N N . ILE D 1 94 ? -87.323 75.582 7.282 1.00 13.81 94 ILE G N 1
ATOM 6019 C CA . ILE D 1 94 ? -88.215 76.645 7.682 1.00 13.23 94 ILE G CA 1
ATOM 6020 C C . ILE D 1 94 ? -87.848 77.926 6.934 1.00 13.51 94 ILE G C 1
ATOM 6021 O O . ILE D 1 94 ? -86.666 78.267 6.814 1.00 13.41 94 ILE G O 1
ATOM 6026 N N . VAL D 1 95 ? -88.869 78.582 6.377 1.00 13.79 95 VAL G N 1
ATOM 6027 C CA . VAL D 1 95 ? -88.780 79.975 5.937 1.00 14.07 95 VAL G CA 1
ATOM 6028 C C . VAL D 1 95 ? -89.611 80.761 6.938 1.00 14.09 95 VAL G C 1
ATOM 6029 O O . VAL D 1 95 ? -90.810 80.477 7.125 1.00 12.93 95 VAL G O 1
ATOM 6033 N N . CYS D 1 96 ? -88.971 81.728 7.595 1.00 14.82 96 CYS G N 1
ATOM 6034 C CA . CYS D 1 96 ? -89.632 82.596 8.550 1.00 16.62 96 CYS G CA 1
ATOM 6035 C C . CYS D 1 96 ? -89.592 84.046 8.058 1.00 16.48 96 CYS G C 1
ATOM 6036 O O . CYS D 1 96 ? -88.525 84.561 7.755 1.00 15.50 96 CYS G O 1
ATOM 6039 N N . GLY D 1 97 ? -90.757 84.687 7.960 1.00 16.10 97 GLY G N 1
ATOM 6040 C CA . GLY D 1 97 ? -90.828 86.125 7.667 1.00 16.27 97 GLY G CA 1
ATOM 6041 C C . GLY D 1 97 ? -91.051 86.908 8.947 1.00 16.44 97 GLY G C 1
ATOM 6042 O O . GLY D 1 97 ? -91.163 86.309 10.025 1.00 16.78 97 GLY G O 1
ATOM 6043 N N . HIS D 1 98 ? -91.144 88.233 8.840 1.00 16.26 98 HIS G N 1
ATOM 6044 C CA . HIS D 1 98 ? -91.202 89.093 10.034 1.00 16.69 98 HIS G CA 1
ATOM 6045 C C . HIS D 1 98 ? -91.769 90.507 9.785 1.00 16.42 98 HIS G C 1
ATOM 6046 O O . HIS D 1 98 ? -91.601 91.087 8.709 1.00 15.01 98 HIS G O 1
ATOM 6053 N N . TYR D 1 99 ? -92.432 91.051 10.806 1.00 16.97 99 TYR G N 1
ATOM 6054 C CA . TYR D 1 99 ? -93.064 92.382 10.742 1.00 17.01 99 TYR G CA 1
ATOM 6055 C C . TYR D 1 99 ? -91.998 93.482 10.808 1.00 16.72 99 TYR G C 1
ATOM 6056 O O . TYR D 1 99 ? -90.921 93.244 11.318 1.00 17.45 99 TYR G O 1
ATOM 6065 N N . GLY D 1 100 ? -92.280 94.672 10.275 1.00 17.04 100 GLY G N 1
ATOM 6066 C CA . GLY D 1 100 ? -91.251 95.719 10.188 1.00 16.60 100 GLY G CA 1
ATOM 6067 C C . GLY D 1 100 ? -89.995 95.206 9.475 1.00 17.16 100 GLY G C 1
ATOM 6068 O O . GLY D 1 100 ? -88.922 95.124 10.074 1.00 17.38 100 GLY G O 1
ATOM 6069 N N . CYS D 1 101 ? -90.155 94.832 8.205 1.00 16.89 101 CYS G N 1
ATOM 6070 C CA . CYS D 1 101 ? -89.055 94.353 7.360 1.00 15.95 101 CYS G CA 1
ATOM 6071 C C . CYS D 1 101 ? -88.846 95.421 6.304 1.00 14.94 101 CYS G C 1
ATOM 6072 O O . CYS D 1 101 ? -89.663 95.565 5.404 1.00 15.78 101 CYS G O 1
ATOM 6075 N N . GLY D 1 102 ? -87.770 96.195 6.431 1.00 14.30 102 GLY G N 1
ATOM 6076 C CA . GLY D 1 102 ? -87.428 97.218 5.456 1.00 12.74 102 GLY G CA 1
ATOM 6077 C C . GLY D 1 102 ? -87.572 96.794 4.010 1.00 12.47 102 GLY G C 1
ATOM 6078 O O . GLY D 1 102 ? -87.935 97.612 3.156 1.00 11.56 102 GLY G O 1
ATOM 6079 N N . GLY D 1 103 ? -87.327 95.505 3.741 1.00 12.61 103 GLY G N 1
ATOM 6080 C CA . GLY D 1 103 ? -87.377 94.962 2.386 1.00 13.06 103 GLY G CA 1
ATOM 6081 C C . GLY D 1 103 ? -88.773 94.736 1.826 1.00 13.63 103 GLY G C 1
ATOM 6082 O O . GLY D 1 103 ? -89.020 95.004 0.640 1.00 14.29 103 GLY G O 1
ATOM 6083 N N . VAL D 1 104 ? -89.680 94.235 2.674 1.00 13.04 104 VAL G N 1
ATOM 6084 C CA . VAL D 1 104 ? -91.093 94.077 2.332 1.00 13.16 104 VAL G CA 1
ATOM 6085 C C . VAL D 1 104 ? -91.723 95.460 2.099 1.00 13.68 104 VAL G C 1
ATOM 6086 O O . VAL D 1 104 ? -92.398 95.674 1.084 1.00 13.63 104 VAL G O 1
ATOM 6090 N N . THR D 1 105 ? -91.418 96.409 2.981 1.00 15.00 105 THR G N 1
ATOM 6091 C CA . THR D 1 105 ? -91.932 97.791 2.842 1.00 15.34 105 THR G CA 1
ATOM 6092 C C . THR D 1 105 ? -91.376 98.502 1.597 1.00 16.99 105 THR G C 1
ATOM 6093 O O . THR D 1 105 ? -92.055 99.349 1.015 1.00 17.81 105 THR G O 1
ATOM 6097 N N . ALA D 1 106 ? -90.161 98.143 1.178 1.00 18.41 106 ALA G N 1
ATOM 6098 C CA . ALA D 1 106 ? -89.592 98.679 -0.052 1.00 19.47 106 ALA G CA 1
ATOM 6099 C C . ALA D 1 106 ? -90.298 98.156 -1.305 1.00 20.89 106 ALA G C 1
ATOM 6100 O O . ALA D 1 106 ? -90.519 98.915 -2.267 1.00 20.30 106 ALA G O 1
ATOM 6102 N N . ALA D 1 107 ? -90.654 96.867 -1.280 1.00 20.11 107 ALA G N 1
ATOM 6103 C CA . ALA D 1 107 ? -91.378 96.220 -2.374 1.00 21.03 107 ALA G CA 1
ATOM 6104 C C . ALA D 1 107 ? -92.783 96.781 -2.579 1.00 20.62 107 ALA G C 1
ATOM 6105 O O . ALA D 1 107 ? -93.392 96.557 -3.632 1.00 20.73 107 ALA G O 1
ATOM 6107 N N . ILE D 1 108 ? -93.287 97.510 -1.586 1.00 20.59 108 ILE G N 1
ATOM 6108 C CA . ILE D 1 108 ? -94.572 98.211 -1.712 1.00 21.84 108 ILE G CA 1
ATOM 6109 C C . ILE D 1 108 ? -94.398 99.664 -2.182 1.00 22.12 108 ILE G C 1
ATOM 6110 O O . ILE D 1 108 ? -94.968 100.079 -3.192 1.00 22.41 108 ILE G O 1
ATOM 6115 N N . ASP D 1 109 ? -93.602 100.429 -1.450 1.00 22.57 109 ASP G N 1
ATOM 6116 C CA . ASP D 1 109 ? -93.550 101.870 -1.658 1.00 22.06 109 ASP G CA 1
ATOM 6117 C C . ASP D 1 109 ? -92.534 102.305 -2.721 1.00 21.98 109 ASP G C 1
ATOM 6118 O O . ASP D 1 109 ? -92.583 103.437 -3.199 1.00 21.24 109 ASP G O 1
ATOM 6123 N N . ASN D 1 110 ? -91.621 101.402 -3.076 1.00 20.96 110 ASN G N 1
ATOM 6124 C CA . ASN D 1 110 ? -90.822 101.510 -4.309 1.00 21.05 110 ASN G CA 1
ATOM 6125 C C . ASN D 1 110 ? -89.821 102.686 -4.372 1.00 20.48 110 ASN G C 1
ATOM 6126 O O . ASN D 1 110 ? -89.747 103.393 -5.374 1.00 20.36 110 ASN G O 1
ATOM 6131 N N . PRO D 1 111 ? -89.025 102.867 -3.309 1.00 20.43 111 PRO G N 1
ATOM 6132 C CA . PRO D 1 111 ? -88.040 103.933 -3.349 1.00 20.83 111 PRO G CA 1
ATOM 6133 C C . PRO D 1 111 ? -86.860 103.552 -4.247 1.00 20.76 111 PRO G C 1
ATOM 6134 O O . PRO D 1 111 ? -86.695 102.375 -4.568 1.00 20.01 111 PRO G O 1
ATOM 6138 N N . GLN D 1 112 ? -86.058 104.537 -4.648 1.00 22.16 112 GLN G N 1
ATOM 6139 C CA . GLN D 1 112 ? -84.867 104.304 -5.463 1.00 24.98 112 GLN G CA 1
ATOM 6140 C C . GLN D 1 112 ? -83.715 103.859 -4.568 1.00 24.10 112 GLN G C 1
ATOM 6141 O O . GLN D 1 112 ? -82.882 104.672 -4.144 1.00 26.24 112 GLN G O 1
ATOM 6147 N N . LEU D 1 113 ? -83.656 102.567 -4.279 1.00 24.08 113 LEU G N 1
ATOM 6148 C CA . LEU D 1 113 ? -82.719 102.076 -3.267 1.00 22.56 113 LEU G CA 1
ATOM 6149 C C . LEU D 1 113 ? -81.389 101.591 -3.849 1.00 21.92 113 LEU G C 1
ATOM 6150 O O . LEU D 1 113 ? -80.428 101.372 -3.108 1.00 20.29 113 LEU G O 1
ATOM 6155 N N . GLY D 1 114 ? -81.338 101.454 -5.172 1.00 20.24 114 GLY G N 1
ATOM 6156 C CA . GLY D 1 114 ? -80.148 100.956 -5.857 1.00 20.53 114 GLY G CA 1
ATOM 6157 C C . GLY D 1 114 ? -80.312 99.513 -6.291 1.00 18.81 114 GLY G C 1
ATOM 6158 O O . GLY D 1 114 ? -81.439 99.024 -6.429 1.00 19.72 114 GLY G O 1
ATOM 6159 N N . LEU D 1 115 ? -79.188 98.838 -6.500 1.00 18.44 115 LEU G N 1
ATOM 6160 C CA . LEU D 1 115 ? -79.166 97.450 -6.995 1.00 18.38 115 LEU G CA 1
ATOM 6161 C C . LEU D 1 115 ? -80.164 96.517 -6.305 1.00 18.18 115 LEU G C 1
ATOM 6162 O O . LEU D 1 115 ? -80.679 95.589 -6.947 1.00 18.43 115 LEU G O 1
ATOM 6167 N N . ILE D 1 116 ? -80.399 96.740 -5.001 1.00 17.71 116 ILE G N 1
ATOM 6168 C CA . ILE D 1 116 ? -81.380 95.965 -4.213 1.00 17.74 116 ILE G CA 1
ATOM 6169 C C . ILE D 1 116 ? -82.760 95.897 -4.840 1.00 17.37 116 ILE G C 1
ATOM 6170 O O . ILE D 1 116 ? -83.402 94.863 -4.768 1.00 17.14 116 ILE G O 1
ATOM 6175 N N . ASN D 1 117 ? -83.219 97.002 -5.438 1.00 18.52 117 ASN G N 1
ATOM 6176 C CA . ASN D 1 117 ? -84.524 97.044 -6.080 1.00 18.94 117 ASN G CA 1
ATOM 6177 C C . ASN D 1 117 ? -84.831 95.827 -6.960 1.00 18.74 117 ASN G C 1
ATOM 6178 O O . ASN D 1 117 ? -85.959 95.337 -6.954 1.00 20.06 117 ASN G O 1
ATOM 6183 N N . ASN D 1 118 ? -83.822 95.343 -7.685 1.00 18.56 118 ASN G N 1
ATOM 6184 C CA . ASN D 1 118 ? -83.957 94.213 -8.627 1.00 17.76 118 ASN G CA 1
ATOM 6185 C C . ASN D 1 118 ? -84.443 92.959 -7.900 1.00 16.44 118 ASN G C 1
ATOM 6186 O O . ASN D 1 118 ? -85.455 92.360 -8.291 1.00 15.40 118 ASN G O 1
ATOM 6191 N N . TRP D 1 119 ? -83.752 92.625 -6.804 1.00 15.10 119 TRP G N 1
ATOM 6192 C CA . TRP D 1 119 ? -84.139 91.549 -5.866 1.00 14.33 119 TRP G CA 1
ATOM 6193 C C . TRP D 1 119 ? -85.550 91.755 -5.311 1.00 14.24 119 TRP G C 1
ATOM 6194 O O . TRP D 1 119 ? -86.347 90.817 -5.245 1.00 13.76 119 TRP G O 1
ATOM 6205 N N . LEU D 1 120 ? -85.857 92.993 -4.927 1.00 14.04 120 LEU G N 1
ATOM 6206 C CA . LEU D 1 120 ? -87.162 93.317 -4.349 1.00 13.84 120 LEU G CA 1
ATOM 6207 C C . LEU D 1 120 ? -88.314 93.131 -5.339 1.00 12.77 120 LEU G C 1
ATOM 6208 O O . LEU D 1 120 ? -89.472 93.114 -4.933 1.00 11.95 120 LEU G O 1
ATOM 6213 N N . LEU D 1 121 ? -88.002 92.977 -6.629 1.00 12.37 121 LEU G N 1
ATOM 6214 C CA . LEU D 1 121 ? -89.037 92.840 -7.646 1.00 12.07 121 LEU G CA 1
ATOM 6215 C C . LEU D 1 121 ? -89.876 91.591 -7.467 1.00 12.15 121 LEU G C 1
ATOM 6216 O O . LEU D 1 121 ? -91.084 91.654 -7.633 1.00 11.60 121 LEU G O 1
ATOM 6221 N N . HIS D 1 122 ? -89.244 90.467 -7.111 1.00 12.27 122 HIS G N 1
ATOM 6222 C CA . HIS D 1 122 ? -90.001 89.239 -6.824 1.00 12.89 122 HIS G CA 1
ATOM 6223 C C . HIS D 1 122 ? -91.063 89.510 -5.746 1.00 13.62 122 HIS G C 1
ATOM 6224 O O . HIS D 1 122 ? -92.216 89.084 -5.875 1.00 14.11 122 HIS G O 1
ATOM 6231 N N . ILE D 1 123 ? -90.681 90.253 -4.701 1.00 14.98 123 ILE G N 1
ATOM 6232 C CA . ILE D 1 123 ? -91.631 90.681 -3.674 1.00 15.62 123 ILE G CA 1
ATOM 6233 C C . ILE D 1 123 ? -92.670 91.657 -4.223 1.00 16.47 123 ILE G C 1
ATOM 6234 O O . ILE D 1 123 ? -93.848 91.518 -3.911 1.00 16.66 123 ILE G O 1
ATOM 6239 N N . ARG D 1 124 ? -92.255 92.611 -5.062 1.00 17.60 124 ARG G N 1
ATOM 6240 C CA . ARG D 1 124 ? -93.223 93.521 -5.677 1.00 18.53 124 ARG G CA 1
ATOM 6241 C C . ARG D 1 124 ? -94.243 92.762 -6.551 1.00 20.55 124 ARG G C 1
ATOM 6242 O O . ARG D 1 124 ? -95.424 93.145 -6.609 1.00 20.72 124 ARG G O 1
ATOM 6250 N N . ASP D 1 125 ? -93.795 91.683 -7.204 1.00 20.45 125 ASP G N 1
ATOM 6251 C CA . ASP D 1 125 ? -94.707 90.806 -7.960 1.00 20.92 125 ASP G CA 1
ATOM 6252 C C . ASP D 1 125 ? -95.882 90.277 -7.120 1.00 21.21 125 ASP G C 1
ATOM 6253 O O . ASP D 1 125 ? -96.989 90.150 -7.628 1.00 20.36 125 ASP G O 1
ATOM 6258 N N . TYR D 1 126 ? -95.628 89.937 -5.850 1.00 21.68 126 TYR G N 1
ATOM 6259 C CA . TYR D 1 126 ? -96.684 89.408 -4.973 1.00 20.85 126 TYR G CA 1
ATOM 6260 C C . TYR D 1 126 ? -97.552 90.521 -4.408 1.00 20.13 126 TYR G C 1
ATOM 6261 O O . TYR D 1 126 ? -98.753 90.327 -4.195 1.00 18.68 126 TYR G O 1
ATOM 6270 N N . TYR D 1 127 ? -96.947 91.686 -4.163 1.00 19.15 127 TYR G N 1
ATOM 6271 C CA . TYR D 1 127 ? -97.734 92.875 -3.859 1.00 19.06 127 TYR G CA 1
ATOM 6272 C C . TYR D 1 127 ? -98.755 93.105 -4.962 1.00 19.49 127 TYR G C 1
ATOM 6273 O O . TYR D 1 127 ? -99.944 93.272 -4.683 1.00 19.77 127 TYR G O 1
ATOM 6282 N N . LEU D 1 128 ? -98.291 93.089 -6.211 1.00 19.09 128 LEU G N 1
ATOM 6283 C CA . LEU D 1 128 ? -99.184 93.208 -7.351 1.00 18.46 128 LEU G CA 1
ATOM 6284 C C . LEU D 1 128 ? -100.344 92.224 -7.308 1.00 18.68 128 LEU G C 1
ATOM 6285 O O . LEU D 1 128 ? -101.507 92.624 -7.403 1.00 18.11 128 LEU G O 1
ATOM 6290 N N . LYS D 1 129 ? -100.009 90.943 -7.140 1.00 18.01 129 LYS G N 1
ATOM 6291 C CA . LYS D 1 129 ? -100.963 89.838 -7.200 1.00 17.69 129 LYS G CA 1
ATOM 6292 C C . LYS D 1 129 ? -102.042 89.958 -6.135 1.00 17.99 129 LYS G C 1
ATOM 6293 O O . LYS D 1 129 ? -103.226 89.666 -6.375 1.00 17.14 129 LYS G O 1
ATOM 6299 N N . HIS D 1 130 ? -101.617 90.390 -4.957 1.00 18.40 130 HIS G N 1
ATOM 6300 C CA . HIS D 1 130 ? -102.511 90.561 -3.837 1.00 18.71 130 HIS G CA 1
ATOM 6301 C C . HIS D 1 130 ? -102.854 92.038 -3.649 1.00 21.04 130 HIS G C 1
ATOM 6302 O O . HIS D 1 130 ? -103.148 92.478 -2.531 1.00 22.27 130 HIS G O 1
ATOM 6309 N N . ARG D 1 131 ? -102.824 92.806 -4.736 1.00 21.58 131 ARG G N 1
ATOM 6310 C CA . ARG D 1 131 ? -103.032 94.252 -4.608 1.00 22.96 131 ARG G CA 1
ATOM 6311 C C . ARG D 1 131 ? -104.439 94.631 -4.159 1.00 23.95 131 ARG G C 1
ATOM 6312 O O . ARG D 1 131 ? -104.594 95.562 -3.353 1.00 23.34 131 ARG G O 1
ATOM 6320 N N . GLU D 1 132 ? -105.450 93.909 -4.645 1.00 24.74 132 GLU G N 1
ATOM 6321 C CA . GLU D 1 132 ? -106.827 94.150 -4.191 1.00 26.58 132 GLU G CA 1
ATOM 6322 C C . GLU D 1 132 ? -106.894 94.142 -2.658 1.00 26.05 132 GLU G C 1
ATOM 6323 O O . GLU D 1 132 ? -107.285 95.133 -2.048 1.00 26.41 132 GLU G O 1
ATOM 6329 N N . TYR D 1 133 ? -106.475 93.027 -2.059 1.00 25.08 133 TYR G N 1
ATOM 6330 C CA . TYR D 1 133 ? -106.541 92.802 -0.609 1.00 24.78 133 TYR G CA 1
ATOM 6331 C C . TYR D 1 133 ? -105.829 93.848 0.270 1.00 24.03 133 TYR G C 1
ATOM 6332 O O . TYR D 1 133 ? -106.461 94.507 1.114 1.00 21.94 133 TYR G O 1
ATOM 6341 N N . LEU D 1 134 ? -104.514 93.967 0.092 1.00 22.96 134 LEU G N 1
ATOM 6342 C CA . LEU D 1 134 ? -103.703 94.980 0.785 1.00 22.72 134 LEU G CA 1
ATOM 6343 C C . LEU D 1 134 ? -104.301 96.387 0.696 1.00 22.88 134 LEU G C 1
ATOM 6344 O O . LEU D 1 134 ? -104.137 97.199 1.620 1.00 21.94 134 LEU G O 1
ATOM 6349 N N . ASP D 1 135 ? -105.014 96.667 -0.394 1.00 22.89 135 ASP G N 1
ATOM 6350 C CA . ASP D 1 135 ? -105.667 97.976 -0.550 1.00 23.77 135 ASP G CA 1
ATOM 6351 C C . ASP D 1 135 ? -106.968 98.190 0.251 1.00 23.95 135 ASP G C 1
ATOM 6352 O O . ASP D 1 135 ? -107.588 99.258 0.173 1.00 24.81 135 ASP G O 1
ATOM 6357 N N . LYS D 1 136 ? -107.375 97.192 1.033 1.00 23.67 136 LYS G N 1
ATOM 6358 C CA . LYS D 1 136 ? -108.513 97.348 1.934 1.00 23.59 136 LYS G CA 1
ATOM 6359 C C . LYS D 1 136 ? -108.030 97.531 3.374 1.00 23.58 136 LYS G C 1
ATOM 6360 O O . LYS D 1 136 ? -108.811 97.841 4.284 1.00 22.99 136 LYS G O 1
ATOM 6362 N N . MET D 1 137 ? -106.728 97.347 3.560 1.00 23.60 137 MET G N 1
ATOM 6363 C CA . MET D 1 137 ? -106.104 97.453 4.871 1.00 23.74 137 MET G CA 1
ATOM 6364 C C . MET D 1 137 ? -105.550 98.849 5.078 1.00 23.39 137 MET G C 1
ATOM 6365 O O . MET D 1 137 ? -105.130 99.491 4.119 1.00 22.63 137 MET G O 1
ATOM 6370 N N . PRO D 1 138 ? -105.533 99.317 6.335 1.00 23.40 138 PRO G N 1
ATOM 6371 C CA . PRO D 1 138 ? -104.784 100.525 6.629 1.00 23.70 138 PRO G CA 1
ATOM 6372 C C . PRO D 1 138 ? -103.375 100.389 6.070 1.00 23.90 138 PRO G C 1
ATOM 6373 O O . PRO D 1 138 ? -102.755 99.310 6.185 1.00 26.14 138 PRO G O 1
ATOM 6377 N N . ALA D 1 139 ? -102.903 101.453 5.423 1.00 22.56 139 ALA G N 1
ATOM 6378 C CA . ALA D 1 139 ? -101.571 101.501 4.852 1.00 21.77 139 ALA G CA 1
ATOM 6379 C C . ALA D 1 139 ? -100.546 100.902 5.803 1.00 21.04 139 ALA G C 1
ATOM 6380 O O . ALA D 1 139 ? -99.820 99.979 5.433 1.00 22.04 139 ALA G O 1
ATOM 6382 N N . GLU D 1 140 ? -100.535 101.401 7.038 1.00 20.16 140 GLU G N 1
ATOM 6383 C CA . GLU D 1 140 ? -99.528 101.050 8.044 1.00 19.47 140 GLU G CA 1
ATOM 6384 C C . GLU D 1 140 ? -99.532 99.566 8.422 1.00 19.43 140 GLU G C 1
ATOM 6385 O O . GLU D 1 140 ? -98.619 99.099 9.098 1.00 19.35 140 GLU G O 1
ATOM 6391 N N . ASP D 1 141 ? -100.561 98.837 8.000 1.00 19.25 141 ASP G N 1
ATOM 6392 C CA . ASP D 1 141 ? -100.604 97.387 8.188 1.00 18.31 141 ASP G CA 1
ATOM 6393 C C . ASP D 1 141 ? -100.220 96.601 6.914 1.00 17.54 141 ASP G C 1
ATOM 6394 O O . ASP D 1 141 ? -99.898 95.412 6.997 1.00 17.36 141 ASP G O 1
ATOM 6399 N N . ARG D 1 142 ? -100.223 97.252 5.752 1.00 17.51 142 ARG G N 1
ATOM 6400 C CA . ARG D 1 142 ? -99.891 96.561 4.475 1.00 16.92 142 ARG G CA 1
ATOM 6401 C C . ARG D 1 142 ? -98.549 95.810 4.392 1.00 16.20 142 ARG G C 1
ATOM 6402 O O . ARG D 1 142 ? -98.526 94.651 3.966 1.00 14.61 142 ARG G O 1
ATOM 6410 N N . SER D 1 143 ? -97.451 96.478 4.771 1.00 15.50 143 SER G N 1
ATOM 6411 C CA . SER D 1 143 ? -96.145 95.836 4.848 1.00 14.69 143 SER G CA 1
ATOM 6412 C C . SER D 1 143 ? -96.250 94.520 5.601 1.00 15.03 143 SER G C 1
ATOM 6413 O O . SER D 1 143 ? -96.086 93.453 5.002 1.00 14.28 143 SER G O 1
ATOM 6416 N N . ASP D 1 144 ? -96.611 94.589 6.882 1.00 14.63 144 ASP G N 1
ATOM 6417 C CA . ASP D 1 144 ? -96.637 93.404 7.702 1.00 15.02 144 ASP G CA 1
ATOM 6418 C C . ASP D 1 144 ? -97.580 92.320 7.192 1.00 14.97 144 ASP G C 1
ATOM 6419 O O . ASP D 1 144 ? -97.272 91.136 7.360 1.00 14.23 144 ASP G O 1
ATOM 6424 N N . LYS D 1 145 ? -98.679 92.709 6.528 1.00 14.96 145 LYS G N 1
ATOM 6425 C CA . LYS D 1 145 ? -99.617 91.726 5.947 1.00 16.04 145 LYS G CA 1
ATOM 6426 C C . LYS D 1 145 ? -98.978 91.007 4.761 1.00 16.28 145 LYS G C 1
ATOM 6427 O O . LYS D 1 145 ? -99.115 89.783 4.621 1.00 17.89 145 LYS G O 1
ATOM 6433 N N . LEU D 1 146 ? -98.259 91.772 3.943 1.00 15.77 146 LEU G N 1
ATOM 6434 C CA . LEU D 1 146 ? -97.504 91.234 2.818 1.00 16.36 146 LEU G CA 1
ATOM 6435 C C . LEU D 1 146 ? -96.382 90.295 3.293 1.00 15.96 146 LEU G C 1
ATOM 6436 O O . LEU D 1 146 ? -96.024 89.339 2.590 1.00 15.92 146 LEU G O 1
ATOM 6441 N N . ALA D 1 147 ? -95.852 90.546 4.495 1.00 16.46 147 ALA G N 1
ATOM 6442 C CA . ALA D 1 147 ? -94.751 89.713 5.005 1.00 17.13 147 ALA G CA 1
ATOM 6443 C C . ALA D 1 147 ? -95.203 88.269 5.152 1.00 17.12 147 ALA G C 1
ATOM 6444 O O . ALA D 1 147 ? -94.496 87.359 4.676 1.00 17.82 147 ALA G O 1
ATOM 6446 N N . GLU D 1 148 ? -96.381 88.092 5.770 1.00 16.10 148 GLU G N 1
ATOM 6447 C CA . GLU D 1 148 ? -97.102 86.821 5.897 1.00 16.24 148 GLU G CA 1
ATOM 6448 C C . GLU D 1 148 ? -97.307 86.208 4.521 1.00 16.05 148 GLU G C 1
ATOM 6449 O O . GLU D 1 148 ? -96.912 85.066 4.279 1.00 16.44 148 GLU G O 1
ATOM 6455 N N . ILE D 1 149 ? -97.955 86.983 3.645 1.00 16.14 149 ILE G N 1
ATOM 6456 C CA . ILE D 1 149 ? -98.214 86.611 2.258 1.00 14.33 149 ILE G CA 1
ATOM 6457 C C . ILE D 1 149 ? -96.942 86.087 1.600 1.00 13.81 149 ILE G C 1
ATOM 6458 O O . ILE D 1 149 ? -96.950 85.018 1.010 1.00 12.77 149 ILE G O 1
ATOM 6463 N N . ASN D 1 150 ? -95.857 86.851 1.708 1.00 13.61 150 ASN G N 1
ATOM 6464 C CA . ASN D 1 150 ? -94.575 86.461 1.144 1.00 13.36 150 ASN G CA 1
ATOM 6465 C C . ASN D 1 150 ? -94.047 85.092 1.645 1.00 13.32 150 ASN G C 1
ATOM 6466 O O . ASN D 1 150 ? -93.510 84.334 0.850 1.00 13.44 150 ASN G O 1
ATOM 6471 N N . VAL D 1 151 ? -94.222 84.765 2.935 1.00 12.76 151 VAL G N 1
ATOM 6472 C CA . VAL D 1 151 ? -93.700 83.484 3.462 1.00 13.01 151 VAL G CA 1
ATOM 6473 C C . VAL D 1 151 ? -94.361 82.289 2.769 1.00 13.23 151 VAL G C 1
ATOM 6474 O O . VAL D 1 151 ? -93.689 81.313 2.423 1.00 12.16 151 VAL G O 1
ATOM 6478 N N . ALA D 1 152 ? -95.679 82.363 2.594 1.00 13.53 152 ALA G N 1
ATOM 6479 C CA . ALA D 1 152 ? -96.425 81.287 1.954 1.00 14.31 152 ALA G CA 1
ATOM 6480 C C . ALA D 1 152 ? -95.988 81.157 0.484 1.00 15.36 152 ALA G C 1
ATOM 6481 O O . ALA D 1 152 ? -95.790 80.043 0.000 1.00 15.97 152 ALA G O 1
ATOM 6483 N N . GLU D 1 153 ? -95.816 82.292 -0.203 1.00 15.29 153 GLU G N 1
ATOM 6484 C CA . GLU D 1 153 ? -95.323 82.314 -1.596 1.00 15.17 153 GLU G CA 1
ATOM 6485 C C . GLU D 1 153 ? -93.917 81.717 -1.761 1.00 14.64 153 GLU G C 1
ATOM 6486 O O . GLU D 1 153 ? -93.649 81.009 -2.731 1.00 13.62 153 GLU G O 1
ATOM 6492 N N . GLN D 1 154 ? -93.026 82.012 -0.814 1.00 14.67 154 GLN G N 1
ATOM 6493 C CA . GLN D 1 154 ? -91.709 81.398 -0.818 1.00 14.48 154 GLN G CA 1
ATOM 6494 C C . GLN D 1 154 ? -91.723 79.936 -0.342 1.00 14.30 154 GLN G C 1
ATOM 6495 O O . GLN D 1 154 ? -90.862 79.185 -0.758 1.00 13.80 154 GLN G O 1
ATOM 6501 N N . VAL D 1 155 ? -92.679 79.531 0.511 1.00 15.39 155 VAL G N 1
ATOM 6502 C CA . VAL D 1 155 ? -92.831 78.092 0.844 1.00 15.62 155 VAL G CA 1
ATOM 6503 C C . VAL D 1 155 ? -93.209 77.289 -0.424 1.00 15.81 155 VAL G C 1
ATOM 6504 O O . VAL D 1 155 ? -92.637 76.218 -0.682 1.00 15.61 155 VAL G O 1
ATOM 6508 N N . TYR D 1 156 ? -94.169 77.818 -1.190 1.00 15.87 156 TYR G N 1
ATOM 6509 C CA . TYR D 1 156 ? -94.565 77.301 -2.519 1.00 15.78 156 TYR G CA 1
ATOM 6510 C C . TYR D 1 156 ? -93.363 77.223 -3.464 1.00 16.13 156 TYR G C 1
ATOM 6511 O O . TYR D 1 156 ? -93.088 76.158 -4.005 1.00 15.62 156 TYR G O 1
ATOM 6520 N N . ASN D 1 157 ? -92.646 78.339 -3.653 1.00 15.37 157 ASN G N 1
ATOM 6521 C CA . ASN D 1 157 ? -91.409 78.331 -4.462 1.00 14.59 157 ASN G CA 1
ATOM 6522 C C . ASN D 1 157 ? -90.461 77.205 -4.014 1.00 14.50 157 ASN G C 1
ATOM 6523 O O . ASN D 1 157 ? -89.870 76.525 -4.843 1.00 14.58 157 ASN G O 1
ATOM 6528 N N . LEU D 1 158 ? -90.330 77.016 -2.703 1.00 14.16 158 LEU G N 1
ATOM 6529 C CA . LEU D 1 158 ? -89.361 76.066 -2.146 1.00 14.37 158 LEU G CA 1
ATOM 6530 C C . LEU D 1 158 ? -89.820 74.636 -2.411 1.00 14.84 158 LEU G C 1
ATOM 6531 O O . LEU D 1 158 ? -89.044 73.796 -2.862 1.00 15.78 158 LEU G O 1
ATOM 6536 N N . ALA D 1 159 ? -91.104 74.391 -2.178 1.00 16.10 159 ALA G N 1
ATOM 6537 C CA . ALA D 1 159 ? -91.678 73.051 -2.301 1.00 15.94 159 ALA G CA 1
ATOM 6538 C C . ALA D 1 159 ? -91.783 72.647 -3.770 1.00 16.18 159 ALA G C 1
ATOM 6539 O O . ALA D 1 159 ? -91.662 71.472 -4.106 1.00 15.37 159 ALA G O 1
ATOM 6541 N N . ASN D 1 160 ? -91.981 73.624 -4.650 1.00 16.20 160 ASN G N 1
ATOM 6542 C CA . ASN D 1 160 ? -92.064 73.328 -6.093 1.00 16.83 160 ASN G CA 1
ATOM 6543 C C . ASN D 1 160 ? -90.708 73.153 -6.808 1.00 17.55 160 ASN G C 1
ATOM 6544 O O . ASN D 1 160 ? -90.651 72.700 -7.961 1.00 16.96 160 ASN G O 1
ATOM 6549 N N . SER D 1 161 ? -89.627 73.512 -6.114 1.00 17.67 161 SER G N 1
ATOM 6550 C CA . SER D 1 161 ? -88.263 73.403 -6.632 1.00 18.08 161 SER G CA 1
ATOM 6551 C C . SER D 1 161 ? -87.844 71.955 -6.846 1.00 18.30 161 SER G C 1
ATOM 6552 O O . SER D 1 161 ? -88.308 71.058 -6.127 1.00 16.78 161 SER G O 1
ATOM 6555 N N . THR D 1 162 ? -86.955 71.764 -7.822 1.00 18.12 162 THR G N 1
ATOM 6556 C CA . THR D 1 162 ? -86.289 70.472 -8.091 1.00 18.05 162 THR G CA 1
ATOM 6557 C C . THR D 1 162 ? -85.693 69.826 -6.829 1.00 17.29 162 THR G C 1
ATOM 6558 O O . THR D 1 162 ? -85.813 68.607 -6.628 1.00 17.20 162 THR G O 1
ATOM 6562 N N . VAL D 1 163 ? -85.067 70.627 -5.973 1.00 15.99 163 VAL G N 1
ATOM 6563 C CA . VAL D 1 163 ? -84.508 70.105 -4.714 1.00 15.03 163 VAL G CA 1
ATOM 6564 C C . VAL D 1 163 ? -85.543 69.331 -3.871 1.00 15.41 163 VAL G C 1
ATOM 6565 O O . VAL D 1 163 ? -85.273 68.183 -3.494 1.00 14.57 163 VAL G O 1
ATOM 6569 N N . LEU D 1 164 ? -86.718 69.930 -3.623 1.00 14.93 164 LEU G N 1
ATOM 6570 C CA . LEU D 1 164 ? -87.766 69.298 -2.798 1.00 16.09 164 LEU G CA 1
ATOM 6571 C C . LEU D 1 164 ? -88.578 68.277 -3.564 1.00 16.66 164 LEU G C 1
ATOM 6572 O O . LEU D 1 164 ? -89.075 67.319 -2.983 1.00 17.71 164 LEU G O 1
ATOM 6577 N N . GLN D 1 165 ? -88.730 68.480 -4.862 1.00 17.22 165 GLN G N 1
ATOM 6578 C CA . GLN D 1 165 ? -89.520 67.554 -5.669 1.00 17.87 165 GLN G CA 1
ATOM 6579 C C . GLN D 1 165 ? -88.712 66.279 -5.920 1.00 18.65 165 GLN G C 1
ATOM 6580 O O . GLN D 1 165 ? -89.279 65.186 -5.991 1.00 19.24 165 GLN G O 1
ATOM 6586 N N . ASN D 1 166 ? -87.393 66.411 -6.031 1.00 19.25 166 ASN G N 1
ATOM 6587 C CA . ASN D 1 166 ? -86.560 65.227 -6.190 1.00 20.84 166 ASN G CA 1
ATOM 6588 C C . ASN D 1 166 ? -86.548 64.381 -4.927 1.00 20.77 166 ASN G C 1
ATOM 6589 O O . ASN D 1 166 ? -86.868 63.194 -4.984 1.00 20.72 166 ASN G O 1
ATOM 6594 N N . ALA D 1 167 ? -86.186 64.996 -3.794 1.00 20.54 167 ALA G N 1
ATOM 6595 C CA . ALA D 1 167 ? -86.133 64.316 -2.494 1.00 20.74 167 ALA G CA 1
ATOM 6596 C C . ALA D 1 167 ? -87.463 63.630 -2.195 1.00 20.85 167 ALA G C 1
ATOM 6597 O O . ALA D 1 167 ? -87.518 62.444 -1.814 1.00 19.28 167 ALA G O 1
ATOM 6599 N N . TRP D 1 168 ? -88.543 64.386 -2.385 1.00 20.85 168 TRP G N 1
ATOM 6600 C CA . TRP D 1 168 ? -89.886 63.828 -2.310 1.00 20.70 168 TRP G CA 1
ATOM 6601 C C . TRP D 1 168 ? -90.117 62.610 -3.212 1.00 21.57 168 TRP G C 1
ATOM 6602 O O . TRP D 1 168 ? -90.782 61.664 -2.803 1.00 20.67 168 TRP G O 1
ATOM 6613 N N . GLU D 1 169 ? -89.565 62.641 -4.424 1.00 21.54 169 GLU G N 1
ATOM 6614 C CA . GLU D 1 169 ? -89.762 61.559 -5.372 1.00 22.78 169 GLU G CA 1
ATOM 6615 C C . GLU D 1 169 ? -89.098 60.263 -4.909 1.00 23.56 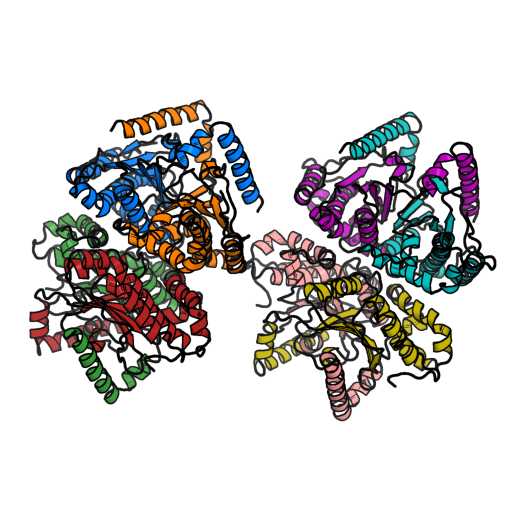169 GLU G C 1
ATOM 6616 O O . GLU D 1 169 ? -89.674 59.193 -5.058 1.00 25.19 169 GLU G O 1
ATOM 6622 N N . ARG D 1 170 ? -87.907 60.365 -4.325 1.00 24.00 170 ARG G N 1
ATOM 6623 C CA . ARG D 1 170 ? -87.191 59.169 -3.876 1.00 24.63 170 ARG G CA 1
ATOM 6624 C C . ARG D 1 170 ? -87.575 58.768 -2.440 1.00 24.45 170 ARG G C 1
ATOM 6625 O O . ARG D 1 170 ? -87.004 57.835 -1.865 1.00 23.71 170 ARG G O 1
ATOM 6633 N N . GLY D 1 171 ? -88.560 59.467 -1.882 1.00 24.66 171 GLY G N 1
ATOM 6634 C CA . GLY D 1 171 ? -89.148 59.087 -0.604 1.00 26.45 171 GLY G CA 1
ATOM 6635 C C . GLY D 1 171 ? -88.280 59.457 0.576 1.00 26.40 171 GLY G C 1
ATOM 6636 O O . GLY D 1 171 ? -88.235 58.732 1.575 1.00 28.34 171 GLY G O 1
ATOM 6637 N N . GLN D 1 172 ? -87.583 60.583 0.468 1.00 25.89 172 GLN G N 1
ATOM 6638 C CA . GLN D 1 172 ? -86.785 61.055 1.583 1.00 25.29 172 GLN G CA 1
ATOM 6639 C C . GLN D 1 172 ? -87.630 61.896 2.531 1.00 24.23 172 GLN G C 1
ATOM 6640 O O . GLN D 1 172 ? -88.433 62.713 2.089 1.00 25.45 172 GLN G O 1
ATOM 6646 N N . ALA D 1 173 ? -87.433 61.679 3.832 1.00 24.95 173 ALA G N 1
ATOM 6647 C CA . ALA D 1 173 ? -88.209 62.341 4.871 1.00 23.02 173 ALA G CA 1
ATOM 6648 C C . ALA D 1 173 ? -87.764 63.785 5.072 1.00 21.78 173 ALA G C 1
ATOM 6649 O O . ALA D 1 173 ? -86.672 64.059 5.561 1.00 21.56 173 ALA G O 1
ATOM 6651 N N . VAL D 1 174 ? -88.647 64.698 4.683 1.00 19.95 174 VAL G N 1
ATOM 6652 C CA . VAL D 1 174 ? -88.399 66.129 4.750 1.00 18.95 174 VAL G CA 1
ATOM 6653 C C . VAL D 1 174 ? -89.761 66.786 4.593 1.00 18.31 174 VAL G C 1
ATOM 6654 O O . VAL D 1 174 ? -90.645 66.240 3.938 1.00 17.57 174 VAL G O 1
ATOM 6658 N N . GLU D 1 175 ? -89.947 67.910 5.271 1.00 18.24 175 GLU G N 1
ATOM 6659 C CA . GLU D 1 175 ? -91.134 68.731 5.100 1.00 17.38 175 GLU G CA 1
ATOM 6660 C C . GLU D 1 175 ? -90.765 70.194 5.208 1.00 17.41 175 GLU G C 1
ATOM 6661 O O . GLU D 1 175 ? -89.747 70.534 5.794 1.00 17.28 175 GLU G O 1
ATOM 6667 N N . VAL D 1 176 ? -91.596 71.054 4.639 1.00 17.74 176 VAL G N 1
ATOM 6668 C CA . VAL D 1 176 ? -91.350 72.499 4.724 1.00 19.04 176 VAL G CA 1
ATOM 6669 C C . VAL D 1 176 ? -92.355 73.190 5.657 1.00 18.59 176 VAL G C 1
ATOM 6670 O O . VAL D 1 176 ? -93.443 72.660 5.917 1.00 19.00 176 VAL G O 1
ATOM 6674 N N . HIS D 1 177 ? -91.963 74.365 6.150 1.00 18.92 177 HIS G N 1
ATOM 6675 C CA . HIS D 1 177 ? -92.733 75.159 7.112 1.00 18.29 177 HIS G CA 1
ATOM 6676 C C . HIS D 1 177 ? -92.539 76.653 6.808 1.00 18.88 177 HIS G C 1
ATOM 6677 O O . HIS D 1 177 ? -91.420 77.099 6.490 1.00 19.29 177 HIS G O 1
ATOM 6684 N N . GLY D 1 178 ? -93.619 77.418 6.936 1.00 18.09 178 GLY G N 1
ATOM 6685 C CA . GLY D 1 178 ? -93.570 78.868 6.903 1.00 18.51 178 GLY G CA 1
ATOM 6686 C C . GLY D 1 178 ? -94.069 79.403 8.230 1.00 18.15 178 GLY G C 1
ATOM 6687 O O . GLY D 1 178 ? -95.149 79.000 8.705 1.00 17.09 178 GLY G O 1
ATOM 6688 N N . PHE D 1 179 ? -93.253 80.258 8.851 1.00 16.83 179 PHE G N 1
ATOM 6689 C CA . PHE D 1 179 ? -93.612 80.966 10.079 1.00 16.27 179 PHE G CA 1
ATOM 6690 C C . PHE D 1 179 ? -93.500 82.457 9.830 1.00 16.15 179 PHE G C 1
ATOM 6691 O O . PHE D 1 179 ? -92.730 82.880 8.964 1.00 15.37 179 PHE G O 1
ATOM 6699 N N . VAL D 1 180 ? -94.236 83.239 10.625 1.00 16.13 180 VAL G N 1
ATOM 6700 C CA . VAL D 1 180 ? -94.047 84.700 10.712 1.00 15.57 180 VAL G CA 1
ATOM 6701 C C . VAL D 1 180 ? -94.107 85.143 12.181 1.00 15.94 180 VAL G C 1
ATOM 6702 O O . VAL D 1 180 ? -94.835 84.544 12.980 1.00 14.81 180 VAL G O 1
ATOM 6706 N N . TYR D 1 181 ? -93.342 86.170 12.552 1.00 15.50 181 TYR G N 1
ATOM 6707 C CA . TYR D 1 181 ? -93.451 86.692 13.921 1.00 16.22 181 TYR G CA 1
ATOM 6708 C C . TYR D 1 181 ? -93.487 88.204 13.986 1.00 18.08 181 TYR G C 1
ATOM 6709 O O . TYR D 1 181 ? -92.980 88.908 13.079 1.00 17.79 181 TYR G O 1
ATOM 6718 N N . GLY D 1 182 ? -94.068 88.684 15.083 1.00 17.62 182 GLY G N 1
ATOM 6719 C CA . GLY D 1 182 ? -94.161 90.110 15.387 1.00 19.58 182 GLY G CA 1
ATOM 6720 C C . GLY D 1 182 ? -92.987 90.548 16.236 1.00 18.84 182 GLY G C 1
ATOM 6721 O O . GLY D 1 182 ? -92.419 89.750 17.002 1.00 19.27 182 GLY G O 1
ATOM 6722 N N . ILE D 1 183 ? -92.605 91.809 16.088 1.00 19.04 183 ILE G N 1
ATOM 6723 C CA . ILE D 1 183 ? -91.455 92.346 16.807 1.00 18.40 183 ILE G CA 1
ATOM 6724 C C . ILE D 1 183 ? -91.796 92.796 18.242 1.00 19.12 183 ILE G C 1
ATOM 6725 O O . ILE D 1 183 ? -90.898 92.983 19.070 1.00 17.91 183 ILE G O 1
ATOM 6730 N N . GLU D 1 184 ? -93.094 92.920 18.536 1.00 18.62 184 GLU G N 1
ATOM 6731 C CA . GLU D 1 184 ? -93.548 93.301 19.875 1.00 20.12 184 GLU G CA 1
ATOM 6732 C C . GLU D 1 184 ? -93.365 92.199 20.914 1.00 21.04 184 GLU G C 1
ATOM 6733 O O . GLU D 1 184 ? -93.460 92.480 22.114 1.00 21.77 184 GLU G O 1
ATOM 6739 N N . ASP D 1 185 ? -93.118 90.958 20.460 1.00 21.25 185 ASP G N 1
ATOM 6740 C CA . ASP D 1 185 ? -93.034 89.788 21.350 1.00 21.54 185 ASP G CA 1
ATOM 6741 C C . ASP D 1 185 ? -92.206 88.617 20.810 1.00 21.45 185 ASP G C 1
ATOM 6742 O O . ASP D 1 185 ? -91.799 87.751 21.572 1.00 22.78 185 ASP G O 1
ATOM 6747 N N . GLY D 1 186 ? -91.957 88.583 19.502 1.00 20.98 186 GLY G N 1
ATOM 6748 C CA . GLY D 1 186 ? -91.161 87.505 18.902 1.00 19.68 186 GLY G CA 1
ATOM 6749 C C . GLY D 1 186 ? -91.825 86.149 19.024 1.00 19.61 186 GLY G C 1
ATOM 6750 O O . GLY D 1 186 ? -91.154 85.113 19.179 1.00 20.62 186 GLY G O 1
ATOM 6751 N N . ARG D 1 187 ? -93.147 86.159 18.962 1.00 19.33 187 ARG G N 1
ATOM 6752 C CA . ARG D 1 187 ? -93.944 84.949 19.089 1.00 20.84 187 ARG G CA 1
ATOM 6753 C C . ARG D 1 187 ? -94.269 84.416 17.699 1.00 20.47 187 ARG G C 1
ATOM 6754 O O . ARG D 1 187 ? -95.070 84.999 16.963 1.00 19.88 187 ARG G O 1
ATOM 6762 N N . LEU D 1 188 ? -93.616 83.308 17.345 1.00 21.07 188 LEU G N 1
ATOM 6763 C CA . LEU D 1 188 ? -93.756 82.700 16.033 1.00 21.53 188 LEU G CA 1
ATOM 6764 C C . LEU D 1 188 ? -95.190 82.243 15.784 1.00 22.04 188 LEU G C 1
ATOM 6765 O O . LEU D 1 188 ? -95.915 81.911 16.729 1.00 23.08 188 LEU G O 1
ATOM 6770 N N . GLU D 1 189 ? -95.585 82.250 14.512 1.00 21.52 189 GLU G N 1
ATOM 6771 C CA . GLU D 1 189 ? -96.930 81.885 14.057 1.00 22.02 189 GLU G CA 1
ATOM 6772 C C . GLU D 1 189 ? -96.790 80.925 12.884 1.00 21.05 189 GLU G C 1
ATOM 6773 O O . GLU D 1 189 ? -95.986 81.175 11.998 1.00 21.46 189 GLU G O 1
ATOM 6779 N N . TYR D 1 190 ? -97.567 79.838 12.882 1.00 21.15 190 TYR G N 1
ATOM 6780 C CA . TYR D 1 190 ? -97.485 78.803 11.842 1.00 21.09 190 TYR G CA 1
ATOM 6781 C C . TYR D 1 190 ? -98.461 79.069 10.700 1.00 21.15 190 TYR G C 1
ATOM 6782 O O . TYR D 1 190 ? -99.656 79.252 10.927 1.00 21.39 190 TYR G O 1
ATOM 6791 N N . LEU D 1 191 ? -97.950 79.057 9.476 1.00 21.26 191 LEU G N 1
ATOM 6792 C CA . LEU D 1 191 ? -98.721 79.499 8.310 1.00 20.42 191 LEU G CA 1
ATOM 6793 C C . LEU D 1 191 ? -98.994 78.345 7.350 1.00 20.52 191 LEU G C 1
ATOM 6794 O O . LEU D 1 191 ? -98.215 78.078 6.432 1.00 22.20 191 LEU G O 1
ATOM 6799 N N . GLY D 1 192 ? -100.102 77.650 7.584 1.00 21.18 192 GLY G N 1
ATOM 6800 C CA . GLY D 1 192 ? -100.475 76.497 6.783 1.00 21.37 192 GLY G CA 1
ATOM 6801 C C . GLY D 1 192 ? -100.500 75.178 7.524 1.00 21.29 192 GLY G C 1
ATOM 6802 O O . GLY D 1 192 ? -100.580 75.131 8.759 1.00 21.70 192 GLY G O 1
ATOM 6803 N N . VAL D 1 193 ? -100.455 74.093 6.760 1.00 22.14 193 VAL G N 1
ATOM 6804 C CA . VAL D 1 193 ? -100.531 72.752 7.337 1.00 21.87 193 VAL G CA 1
ATOM 6805 C C . VAL D 1 193 ? -99.302 71.964 6.918 1.00 21.28 193 VAL G C 1
ATOM 6806 O O . VAL D 1 193 ? -98.602 72.354 5.976 1.00 21.37 193 VAL G O 1
ATOM 6810 N N . ARG D 1 194 ? -99.050 70.859 7.611 1.00 20.56 194 ARG G N 1
ATOM 6811 C CA . ARG D 1 194 ? -97.928 69.985 7.278 1.00 20.80 194 ARG G CA 1
ATOM 6812 C C . ARG D 1 194 ? -97.835 69.801 5.766 1.00 20.42 194 ARG G C 1
ATOM 6813 O O . ARG D 1 194 ? -98.860 69.649 5.080 1.00 21.05 194 ARG G O 1
ATOM 6821 N N . CYS D 1 195 ? -96.606 69.865 5.259 1.00 19.08 195 CYS G N 1
ATOM 6822 C CA . CYS D 1 195 ? -96.327 69.743 3.846 1.00 18.39 195 CYS G CA 1
ATOM 6823 C C . CYS D 1 195 ? -95.128 68.835 3.722 1.00 17.54 195 CYS G C 1
ATOM 6824 O O . CYS D 1 195 ? -93.990 69.297 3.641 1.00 18.30 195 CYS G O 1
ATOM 6827 N N . ALA D 1 196 ? -95.398 67.533 3.717 1.00 17.04 196 ALA G N 1
ATOM 6828 C CA . ALA D 1 196 ? -94.370 66.520 3.736 1.00 16.43 196 ALA G CA 1
ATOM 6829 C C . ALA D 1 196 ? -94.363 65.707 2.454 1.00 16.79 196 ALA G C 1
ATOM 6830 O O . ALA D 1 196 ? -93.776 64.619 2.399 1.00 16.00 196 ALA G O 1
ATOM 6832 N N . SER D 1 197 ? -95.009 66.233 1.421 1.00 18.50 197 SER G N 1
ATOM 6833 C CA . SER D 1 197 ? -95.152 65.517 0.155 1.00 18.32 197 SER G CA 1
ATOM 6834 C C . SER D 1 197 ? -95.381 66.469 -0.999 1.00 19.34 197 SER G C 1
ATOM 6835 O O . SER D 1 197 ? -95.609 67.670 -0.799 1.00 18.73 197 SER G O 1
ATOM 6838 N N . ARG D 1 198 ? -95.308 65.925 -2.213 1.00 20.33 198 ARG G N 1
ATOM 6839 C CA . ARG D 1 198 ? -95.648 66.678 -3.424 1.00 22.02 198 ARG G CA 1
ATOM 6840 C C . ARG D 1 198 ? -97.163 66.938 -3.466 1.00 23.09 198 ARG G C 1
ATOM 6841 O O . ARG D 1 198 ? -97.604 68.047 -3.792 1.00 22.99 198 ARG G O 1
ATOM 6849 N N . SER D 1 199 ? -97.950 65.927 -3.083 1.00 24.89 199 SER G N 1
ATOM 6850 C CA . SER D 1 199 ? -99.424 66.015 -3.127 1.00 24.99 199 SER G CA 1
ATOM 6851 C C . SER D 1 199 ? -100.079 66.778 -1.966 1.00 24.50 199 SER G C 1
ATOM 6852 O O . SER D 1 199 ? -101.276 66.631 -1.720 1.00 26.38 199 SER G O 1
ATOM 6855 N N . ALA D 1 200 ? -99.312 67.604 -1.266 1.00 23.58 200 ALA G N 1
ATOM 6856 C CA . ALA D 1 200 ? -99.865 68.433 -0.196 1.00 22.65 200 ALA G CA 1
ATOM 6857 C C . ALA D 1 200 ? -99.594 69.921 -0.441 1.00 21.40 200 ALA G C 1
ATOM 6858 O O . ALA D 1 200 ? -100.280 70.792 0.108 1.00 20.24 200 ALA G O 1
ATOM 6860 N N . VAL D 1 201 ? -98.594 70.186 -1.277 1.00 21.24 201 VAL G N 1
ATOM 6861 C CA . VAL D 1 201 ? -98.103 71.535 -1.573 1.00 20.59 201 VAL G CA 1
ATOM 6862 C C . VAL D 1 201 ? -99.222 72.536 -1.888 1.00 22.58 201 VAL G C 1
ATOM 6863 O O . VAL D 1 201 ? -99.217 73.652 -1.363 1.00 23.09 201 VAL G O 1
ATOM 6867 N N . GLU D 1 202 ? -100.176 72.127 -2.732 1.00 23.80 202 GLU G N 1
ATOM 6868 C CA . GLU D 1 202 ? -101.240 73.014 -3.199 1.00 24.04 202 GLU G CA 1
ATOM 6869 C C . GLU D 1 202 ? -102.135 73.430 -2.055 1.00 24.63 202 GLU G C 1
ATOM 6870 O O . GLU D 1 202 ? -102.352 74.630 -1.830 1.00 24.77 202 GLU G O 1
ATOM 6876 N N . ASP D 1 203 ? -102.649 72.425 -1.351 1.00 23.13 203 ASP G N 1
ATOM 6877 C CA . ASP D 1 203 ? -103.511 72.626 -0.194 1.00 24.88 203 ASP G CA 1
ATOM 6878 C C . ASP D 1 203 ? -102.793 73.375 0.926 1.00 23.71 203 ASP G C 1
ATOM 6879 O O . ASP D 1 203 ? -103.385 74.234 1.556 1.00 23.81 203 ASP G O 1
ATOM 6884 N N . ASN D 1 204 ? -101.528 73.044 1.175 1.00 22.44 204 ASN G N 1
ATOM 6885 C CA . ASN D 1 204 ? -100.722 73.798 2.140 1.00 21.00 204 ASN G CA 1
ATOM 6886 C C . ASN D 1 204 ? -100.803 75.289 1.831 1.00 20.18 204 ASN G C 1
ATOM 6887 O O . ASN D 1 204 ? -101.199 76.088 2.676 1.00 19.90 204 ASN G O 1
ATOM 6892 N N . TYR D 1 205 ? -100.418 75.619 0.600 1.00 20.04 205 TYR G N 1
ATOM 6893 C CA . TYR D 1 205 ? -100.360 76.974 0.061 1.00 21.63 205 TYR G CA 1
ATOM 6894 C C . TYR D 1 205 ? -101.739 77.626 0.050 1.00 21.75 205 TYR G C 1
ATOM 6895 O O . TYR D 1 205 ? -101.865 78.833 0.265 1.00 21.54 205 TYR G O 1
ATOM 6904 N N . HIS D 1 206 ? -102.766 76.815 -0.211 1.00 21.16 206 HIS G N 1
ATOM 6905 C CA . HIS D 1 206 ? -104.152 77.274 -0.148 1.00 21.89 206 HIS G CA 1
ATOM 6906 C C . HIS D 1 206 ? -104.627 77.481 1.291 1.00 21.11 206 HIS G C 1
ATOM 6907 O O . HIS D 1 206 ? -105.279 78.485 1.574 1.00 21.45 206 HIS G O 1
ATOM 6914 N N . LYS D 1 207 ? -104.293 76.545 2.188 1.00 21.01 207 LYS G N 1
ATOM 6915 C CA A LYS D 1 207 ? -104.578 76.710 3.615 0.50 20.60 207 LYS G CA 1
ATOM 6916 C CA B LYS D 1 207 ? -104.563 76.697 3.625 0.50 20.59 207 LYS G CA 1
ATOM 6917 C C . LYS D 1 207 ? -103.920 77.987 4.145 1.00 20.59 207 LYS G C 1
ATOM 6918 O O . LYS D 1 207 ? -104.554 78.760 4.869 1.00 20.56 207 LYS G O 1
ATOM 6929 N N . ALA D 1 208 ? -102.655 78.204 3.769 1.00 19.49 208 ALA G N 1
ATOM 6930 C CA . ALA D 1 208 ? -101.900 79.371 4.202 1.00 18.90 208 ALA G CA 1
ATOM 6931 C C . ALA D 1 208 ? -102.574 80.683 3.813 1.00 18.85 208 ALA G C 1
ATOM 6932 O O . ALA D 1 208 ? -102.768 81.548 4.657 1.00 16.89 208 ALA G O 1
ATOM 6934 N N . LEU D 1 209 ? -102.941 80.817 2.538 1.00 20.18 209 LEU G N 1
ATOM 6935 C CA . LEU D 1 209 ? -103.507 82.076 2.038 1.00 22.19 209 LEU G CA 1
ATOM 6936 C C . LEU D 1 209 ? -104.902 82.370 2.562 1.00 22.86 209 LEU G C 1
ATOM 6937 O O . LEU D 1 209 ? -105.247 83.525 2.775 1.00 22.37 209 LEU G O 1
ATOM 6942 N N . GLU D 1 210 ? -105.700 81.321 2.758 1.00 25.07 210 GLU G N 1
ATOM 6943 C CA . GLU D 1 210 ? -106.987 81.436 3.440 1.00 24.40 210 GLU G CA 1
ATOM 6944 C C . GLU D 1 210 ? -106.853 81.990 4.866 1.00 25.18 210 GLU G C 1
ATOM 6945 O O . GLU D 1 210 ? -107.681 82.793 5.284 1.00 25.69 210 GLU G O 1
ATOM 6947 N N . LYS D 1 211 ? -105.813 81.577 5.599 1.00 25.76 211 LYS G N 1
ATOM 6948 C CA . LYS D 1 211 ? -105.539 82.122 6.937 1.00 25.09 211 LYS G CA 1
ATOM 6949 C C . LYS D 1 211 ? -105.036 83.563 6.859 1.00 25.43 211 LYS G C 1
ATOM 6950 O O . LYS D 1 211 ? -105.474 84.420 7.620 1.00 24.91 211 LYS G O 1
ATOM 6956 N N . ILE D 1 212 ? -104.119 83.818 5.930 1.00 25.49 212 ILE G N 1
ATOM 6957 C CA . ILE D 1 212 ? -103.474 85.127 5.824 1.00 24.23 212 ILE G CA 1
ATOM 6958 C C . ILE D 1 212 ? -104.399 86.170 5.178 1.00 24.99 212 ILE G C 1
ATOM 6959 O O . ILE D 1 212 ? -104.500 87.304 5.665 1.00 24.30 212 ILE G O 1
ATOM 6964 N N . LEU D 1 213 ? -105.065 85.784 4.089 1.00 24.78 213 LEU G N 1
ATOM 6965 C CA . LEU D 1 213 ? -106.019 86.656 3.409 1.00 24.03 213 LEU G CA 1
ATOM 6966 C C . LEU D 1 213 ? -107.422 86.491 4.017 1.00 24.14 213 LEU G C 1
ATOM 6967 O O . LEU D 1 213 ? -108.389 86.172 3.321 1.00 22.98 213 LEU G O 1
ATOM 6972 N N . ASN D 1 214 ? -107.511 86.719 5.327 1.00 24.46 214 ASN G N 1
ATOM 6973 C CA . ASN D 1 214 ? -108.766 86.657 6.075 1.00 26.05 214 ASN G CA 1
ATOM 6974 C C . ASN D 1 214 ? -109.646 87.889 5.815 1.00 27.41 214 ASN G C 1
ATOM 6975 O O . ASN D 1 214 ? -109.137 89.017 5.798 1.00 27.83 214 ASN G O 1
ATOM 6980 N N . PRO D 1 215 ? -110.972 87.682 5.631 1.00 29.13 215 PRO G N 1
ATOM 6981 C CA . PRO D 1 215 ? -111.850 88.735 5.092 1.00 29.44 215 PRO G CA 1
ATOM 6982 C C . PRO D 1 215 ? -112.057 89.962 5.987 1.00 30.88 215 PRO G C 1
ATOM 6983 O O . PRO D 1 215 ? -112.712 90.916 5.554 1.00 30.67 215 PRO G O 1
ATOM 6987 N N . ASN D 1 216 ? -111.503 89.933 7.202 1.00 31.14 216 ASN G N 1
ATOM 6988 C CA . ASN D 1 216 ? -111.543 91.059 8.140 1.00 32.29 216 ASN G CA 1
ATOM 6989 C C . ASN D 1 216 ? -110.248 91.893 8.133 1.00 31.97 216 ASN G C 1
ATOM 6990 O O . ASN D 1 216 ? -109.972 92.638 9.080 1.00 31.20 216 ASN G O 1
ATOM 6995 N N . HIS D 1 217 ? -109.456 91.734 7.071 1.00 32.39 217 HIS G N 1
ATOM 6996 C CA . HIS D 1 217 ? -108.233 92.523 6.805 1.00 31.78 217 HIS G CA 1
ATOM 6997 C C . HIS D 1 217 ? -107.365 92.851 8.034 1.00 30.96 217 HIS G C 1
ATOM 6998 O O . HIS D 1 217 ? -106.932 94.003 8.235 1.00 30.51 217 HIS G O 1
ATOM 7005 N N . ARG D 1 218 ? -107.114 91.817 8.833 1.00 27.45 218 ARG G N 1
ATOM 7006 C CA . ARG D 1 218 ? -106.343 91.914 10.064 1.00 26.63 218 ARG G CA 1
ATOM 7007 C C . ARG D 1 218 ? -105.082 91.031 10.037 1.00 24.86 218 ARG G C 1
ATOM 7008 O O . ARG D 1 218 ? -105.076 89.932 9.458 1.00 23.55 218 ARG G O 1
ATOM 7010 N N . LEU D 1 219 ? -104.023 91.520 10.674 1.00 22.81 219 LEU G N 1
ATOM 7011 C CA . LEU D 1 219 ? -102.767 90.775 10.813 1.00 21.87 219 LEU G CA 1
ATOM 7012 C C . LEU D 1 219 ? -102.892 89.522 11.710 1.00 21.83 219 LEU G C 1
ATOM 7013 O O . LEU D 1 219 ? -103.807 89.420 12.542 1.00 20.58 219 LEU G O 1
ATOM 7018 N N . LEU D 1 220 ? -101.977 88.568 11.547 1.00 20.88 220 LEU G N 1
ATOM 7019 C CA . LEU D 1 220 ? -102.029 87.347 12.331 1.00 21.37 220 LEU G CA 1
ATOM 7020 C C . LEU D 1 220 ? -101.296 87.476 13.657 1.00 22.10 220 LEU G C 1
ATOM 7021 O O . LEU D 1 220 ? -101.594 86.739 14.603 1.00 22.97 220 LEU G O 1
ATOM 7026 N N . CYS D 1 221 ? -100.360 88.421 13.736 1.00 23.15 221 CYS G N 1
ATOM 7027 C CA . CYS D 1 221 ? -99.491 88.542 14.905 1.00 22.92 221 CYS G CA 1
ATOM 7028 C C . CYS D 1 221 ? -99.791 89.730 15.826 1.00 24.02 221 CYS G C 1
ATOM 7029 O O . CYS D 1 221 ? -99.685 89.606 17.044 1.00 24.80 221 CYS G O 1
ATOM 7032 N N . ARG D 1 222 ? -100.135 90.880 15.251 1.00 22.46 222 ARG G N 1
ATOM 7033 C CA . ARG D 1 222 ? -100.517 92.050 16.057 1.00 20.88 222 ARG G CA 1
ATOM 7034 C C . ARG D 1 222 ? -101.873 92.555 15.610 1.00 19.92 222 ARG G C 1
ATOM 7035 O O . ARG D 1 222 ? -102.293 92.276 14.493 1.00 19.01 222 ARG G O 1
ATOM 7043 N N . MET E 1 1 ? -21.871 61.444 40.476 1.00 33.25 1 MET D N 1
ATOM 7044 C CA . MET E 1 1 ? -23.173 62.135 40.751 1.00 32.62 1 MET D CA 1
ATOM 7045 C C . MET E 1 1 ? -23.816 61.670 42.062 1.00 32.28 1 MET D C 1
ATOM 7046 O O . MET E 1 1 ? -23.812 60.472 42.353 1.00 32.92 1 MET D O 1
ATOM 7051 N N . PRO E 1 2 ? -24.385 62.610 42.858 1.00 32.08 2 PRO D N 1
ATOM 7052 C CA . PRO E 1 2 ? -24.786 62.278 44.236 1.00 30.27 2 PRO D CA 1
ATOM 7053 C C . PRO E 1 2 ? -25.542 60.959 44.357 1.00 29.81 2 PRO D C 1
ATOM 7054 O O . PRO E 1 2 ? -25.118 60.090 45.114 1.00 29.39 2 PRO D O 1
ATOM 7058 N N . GLU E 1 3 ? -26.615 60.799 43.587 1.00 28.81 3 GLU D N 1
ATOM 7059 C CA . GLU E 1 3 ? -27.406 59.562 43.585 1.00 29.19 3 GLU D CA 1
ATOM 7060 C C . GLU E 1 3 ? -26.605 58.316 43.144 1.00 29.46 3 GLU D C 1
ATOM 7061 O O . GLU E 1 3 ? -26.781 57.242 43.712 1.00 29.36 3 GLU D O 1
ATOM 7067 N N . ILE E 1 4 ? -25.719 58.474 42.161 1.00 29.63 4 ILE D N 1
ATOM 7068 C CA . ILE E 1 4 ? -24.785 57.407 41.748 1.00 30.10 4 ILE D CA 1
ATOM 7069 C C . ILE E 1 4 ? -23.808 57.015 42.881 1.00 29.60 4 ILE D C 1
ATOM 7070 O O . ILE E 1 4 ? -23.628 55.827 43.159 1.00 28.36 4 ILE D O 1
ATOM 7075 N N . LYS E 1 5 ? -23.181 58.010 43.518 1.00 27.97 5 LYS D N 1
ATOM 7076 C CA . LYS E 1 5 ? -22.392 57.806 44.744 1.00 28.54 5 LYS D CA 1
ATOM 7077 C C . LYS E 1 5 ? -23.150 56.949 45.757 1.00 29.08 5 LYS D C 1
ATOM 7078 O O . LYS E 1 5 ? -22.596 56.000 46.308 1.00 30.38 5 LYS D O 1
ATOM 7084 N N . GLN E 1 6 ? -24.419 57.297 45.984 1.00 29.56 6 GLN D N 1
ATOM 7085 C CA . GLN E 1 6 ? -25.300 56.597 46.926 1.00 29.14 6 GLN D CA 1
ATOM 7086 C C . GLN E 1 6 ? -25.419 55.082 46.643 1.00 27.51 6 GLN D C 1
ATOM 7087 O O . GLN E 1 6 ? -25.371 54.268 47.570 1.00 25.92 6 GLN D O 1
ATOM 7093 N N . LEU E 1 7 ? -25.546 54.706 45.368 1.00 26.24 7 LEU D N 1
ATOM 7094 C CA . LEU E 1 7 ? -25.715 53.287 44.991 1.00 24.97 7 LEU D CA 1
ATOM 7095 C C . LEU E 1 7 ? -24.495 52.437 45.306 1.00 24.03 7 LEU D C 1
ATOM 7096 O O . LEU E 1 7 ? -24.625 51.267 45.668 1.00 24.17 7 LEU D O 1
ATOM 7101 N N . PHE E 1 8 ? -23.309 53.017 45.131 1.00 23.28 8 PHE D N 1
ATOM 7102 C CA . PHE E 1 8 ? -22.053 52.337 45.449 1.00 22.98 8 PHE D CA 1
ATOM 7103 C C . PHE E 1 8 ? -21.895 52.160 46.970 1.00 23.38 8 PHE D C 1
ATOM 7104 O O . PHE E 1 8 ? -21.336 51.173 47.436 1.00 23.44 8 PHE D O 1
ATOM 7112 N N . GLU E 1 9 ? -22.405 53.126 47.725 1.00 25.84 9 GLU D N 1
ATOM 7113 C CA . GLU E 1 9 ? -22.392 53.071 49.188 1.00 26.33 9 GLU D CA 1
ATOM 7114 C C . GLU E 1 9 ? -23.463 52.108 49.705 1.00 25.27 9 GLU D C 1
ATOM 7115 O O . GLU E 1 9 ? -23.201 51.303 50.605 1.00 25.11 9 GLU D O 1
ATOM 7121 N N . ASN E 1 10 ? -24.658 52.162 49.115 1.00 25.49 10 ASN D N 1
ATOM 7122 C CA . ASN E 1 10 ? -25.663 51.121 49.354 1.00 24.80 10 ASN D CA 1
ATOM 7123 C C . ASN E 1 10 ? -25.097 49.744 49.044 1.00 25.43 10 ASN D C 1
ATOM 7124 O O . ASN E 1 10 ? -25.278 48.795 49.823 1.00 25.50 10 ASN D O 1
ATOM 7129 N N . ASN E 1 11 ? -24.386 49.642 47.921 1.00 25.40 11 ASN D N 1
ATOM 7130 C CA . ASN E 1 11 ? -23.780 48.374 47.500 1.00 24.81 11 ASN D CA 1
ATOM 7131 C C . ASN E 1 11 ? -22.769 47.856 48.513 1.00 25.72 11 ASN D C 1
ATOM 7132 O O . ASN E 1 11 ? -22.801 46.685 48.891 1.00 28.55 11 ASN D O 1
ATOM 7137 N N . SER E 1 12 ? -21.867 48.739 48.926 1.00 27.00 12 SER D N 1
ATOM 7138 C CA . SER E 1 12 ? -20.808 48.416 49.869 1.00 28.10 12 SER D CA 1
ATOM 7139 C C . SER E 1 12 ? -21.340 47.942 51.229 1.00 27.84 12 SER D C 1
ATOM 7140 O O . SER E 1 12 ? -20.912 46.901 51.727 1.00 26.60 12 SER D O 1
ATOM 7143 N N . LYS E 1 13 ? -22.259 48.714 51.815 1.00 28.95 13 LYS D N 1
ATOM 7144 C CA . LYS E 1 13 ? -22.937 48.349 53.068 1.00 28.71 13 LYS D CA 1
ATOM 7145 C C . LYS E 1 13 ? -23.607 46.982 52.989 1.00 27.96 13 LYS D C 1
ATOM 7146 O O . LYS E 1 13 ? -23.531 46.192 53.936 1.00 27.24 13 LYS D O 1
ATOM 7152 N N . TRP E 1 14 ? -24.272 46.714 51.861 1.00 26.86 14 TRP D N 1
ATOM 7153 C CA . TRP E 1 14 ? -24.941 45.431 51.645 1.00 25.92 14 TRP D CA 1
ATOM 7154 C C . TRP E 1 14 ? -23.939 44.276 51.602 1.00 25.10 14 TRP D C 1
ATOM 7155 O O . TRP E 1 14 ? -24.124 43.261 52.282 1.00 26.66 14 TRP D O 1
ATOM 7166 N N . SER E 1 15 ? -22.893 44.435 50.791 1.00 24.03 15 SER D N 1
ATOM 7167 C CA . SER E 1 15 ? -21.843 43.422 50.642 1.00 22.74 15 SER D CA 1
ATOM 7168 C C . SER E 1 15 ? -21.203 43.157 52.008 1.00 23.42 15 SER D C 1
ATOM 7169 O O . SER E 1 15 ? -20.926 42.004 52.364 1.00 22.08 15 SER D O 1
ATOM 7172 N N . ALA E 1 16 ? -21.006 44.239 52.769 1.00 23.44 16 ALA D N 1
ATOM 7173 C CA . ALA E 1 16 ? -20.476 44.182 54.135 1.00 23.87 16 ALA D CA 1
ATOM 7174 C C . ALA E 1 16 ? -21.326 43.301 55.038 1.00 23.86 16 ALA D C 1
ATOM 7175 O O . ALA E 1 16 ? -20.822 42.354 55.667 1.00 24.15 16 ALA D O 1
ATOM 7177 N N . SER E 1 17 ? -22.619 43.611 55.067 1.00 23.56 17 SER D N 1
ATOM 7178 C CA . SER E 1 17 ? -23.591 42.918 55.897 1.00 24.64 17 SER D CA 1
ATOM 7179 C C . SER E 1 17 ? -23.653 41.419 55.600 1.00 24.95 17 SER D C 1
ATOM 7180 O O . SER E 1 17 ? -23.512 40.622 56.513 1.00 24.30 17 SER D O 1
ATOM 7183 N N . ILE E 1 18 ? -23.833 41.047 54.331 1.00 26.47 18 ILE D N 1
ATOM 7184 C CA . ILE E 1 18 ? -23.993 39.640 53.931 1.00 26.16 18 ILE D CA 1
ATOM 7185 C C . ILE E 1 18 ? -22.759 38.771 54.243 1.00 28.62 18 ILE D C 1
ATOM 7186 O O . ILE E 1 18 ? -22.897 37.676 54.788 1.00 29.34 18 ILE D O 1
ATOM 7191 N N . LYS E 1 19 ? -21.565 39.258 53.907 1.00 30.10 19 LYS D N 1
ATOM 7192 C CA . LYS E 1 19 ? -20.326 38.502 54.144 1.00 32.37 19 LYS D CA 1
ATOM 7193 C C . LYS E 1 19 ? -19.994 38.317 55.634 1.00 33.71 19 LYS D C 1
ATOM 7194 O O . LYS E 1 19 ? -19.698 37.196 56.085 1.00 35.10 19 LYS D O 1
ATOM 7200 N N . ALA E 1 20 ? -20.052 39.411 56.388 1.00 34.57 20 ALA D N 1
ATOM 7201 C CA . ALA E 1 20 ? -19.728 39.407 57.815 1.00 36.49 20 ALA D CA 1
ATOM 7202 C C . ALA E 1 20 ? -20.913 38.942 58.651 1.00 36.95 20 ALA D C 1
ATOM 7203 O O . ALA E 1 20 ? -21.022 39.277 59.835 1.00 37.03 20 ALA D O 1
ATOM 7205 N N . GLU E 1 21 ? -21.782 38.144 58.036 1.00 37.28 21 GLU D N 1
ATOM 7206 C CA . GLU E 1 21 ? -23.107 37.875 58.575 1.00 37.38 21 GLU D CA 1
ATOM 7207 C C . GLU E 1 21 ? -23.654 36.522 58.126 1.00 36.32 21 GLU D C 1
ATOM 7208 O O . GLU E 1 21 ? -23.919 35.639 58.947 1.00 36.48 21 GLU D O 1
ATOM 7214 N N . THR E 1 22 ? -23.835 36.381 56.816 1.00 34.32 22 THR D N 1
ATOM 7215 C CA . THR E 1 22 ? -24.336 35.147 56.221 1.00 33.82 22 THR D CA 1
ATOM 7216 C C . THR E 1 22 ? -23.515 34.799 54.961 1.00 31.76 22 THR D C 1
ATOM 7217 O O . THR E 1 22 ? -23.999 34.940 53.830 1.00 31.26 22 THR D O 1
ATOM 7221 N N . PRO E 1 23 ? -22.256 34.345 55.156 1.00 30.46 23 PRO D N 1
ATOM 7222 C CA . PRO E 1 23 ? -21.364 34.167 54.013 1.00 30.39 23 PRO D CA 1
ATOM 7223 C C . PRO E 1 23 ? -21.764 32.993 53.130 1.00 30.19 23 PRO D C 1
ATOM 7224 O O . PRO E 1 23 ? -21.156 32.792 52.077 1.00 29.04 23 PRO D O 1
ATOM 7228 N N . GLU E 1 24 ? -22.785 32.245 53.551 1.00 30.92 24 GLU D N 1
ATOM 7229 C CA . GLU E 1 24 ? -23.301 31.125 52.765 1.00 32.29 24 GLU D CA 1
ATOM 7230 C C . GLU E 1 24 ? -24.045 31.576 51.505 1.00 32.33 24 GLU D C 1
ATOM 7231 O O . GLU E 1 24 ? -24.253 30.776 50.592 1.00 33.78 24 GLU D O 1
ATOM 7237 N N . TYR E 1 25 ? -24.437 32.851 51.466 1.00 32.27 25 TYR D N 1
ATOM 7238 C CA . TYR E 1 25 ? -25.045 33.455 50.283 1.00 31.03 25 TYR D CA 1
ATOM 7239 C C . TYR E 1 25 ? -24.067 33.396 49.100 1.00 30.24 25 TYR D C 1
ATOM 7240 O O . TYR E 1 25 ? -24.401 32.871 48.032 1.00 28.94 25 TYR D O 1
ATOM 7249 N N . PHE E 1 26 ? -22.854 33.904 49.312 1.00 28.83 26 PHE D N 1
ATOM 7250 C CA . PHE E 1 26 ? -21.835 33.948 48.263 1.00 29.60 26 PHE D CA 1
ATOM 7251 C C . PHE E 1 26 ? -21.277 32.565 47.917 1.00 30.74 26 PHE D C 1
ATOM 7252 O O . PHE E 1 26 ? -21.125 32.229 46.738 1.00 28.68 26 PHE D O 1
ATOM 7260 N N . ALA E 1 27 ? -20.967 31.780 48.951 1.00 31.26 27 ALA D N 1
ATOM 7261 C CA . ALA E 1 27 ? -20.545 30.390 48.782 1.00 30.46 27 ALA D CA 1
ATOM 7262 C C . ALA E 1 27 ? -21.462 29.638 47.819 1.00 30.56 27 ALA D C 1
ATOM 7263 O O . ALA E 1 27 ? -20.986 28.923 46.931 1.00 30.48 27 ALA D O 1
ATOM 7265 N N . LYS E 1 28 ? -22.769 29.830 47.979 1.00 31.41 28 LYS D N 1
ATOM 7266 C CA . LYS E 1 28 ? -23.764 29.090 47.201 1.00 32.19 28 LYS D CA 1
ATOM 7267 C C . LYS E 1 28 ? -23.960 29.574 45.761 1.00 33.21 28 LYS D C 1
ATOM 7268 O O . LYS E 1 28 ? -24.166 28.755 44.861 1.00 32.69 28 LYS D O 1
ATOM 7274 N N . LEU E 1 29 ? -23.910 30.892 45.556 1.00 32.24 29 LEU D N 1
ATOM 7275 C CA . LEU E 1 29 ? -24.022 31.481 44.220 1.00 33.16 29 LEU D CA 1
ATOM 7276 C C . LEU E 1 29 ? -22.775 31.216 43.381 1.00 33.94 29 LEU D C 1
ATOM 7277 O O . LEU E 1 29 ? -22.869 31.074 42.163 1.00 32.86 29 LEU D O 1
ATOM 7282 N N . ALA E 1 30 ? -21.613 31.161 44.041 1.00 37.18 30 ALA D N 1
ATOM 7283 C CA . ALA E 1 30 ? -20.317 30.922 43.384 1.00 38.26 30 ALA D CA 1
ATOM 7284 C C . ALA E 1 30 ? -20.225 29.543 42.721 1.00 40.16 30 ALA D C 1
ATOM 7285 O O . ALA E 1 30 ? -19.377 29.315 41.850 1.00 40.52 30 ALA D O 1
ATOM 7287 N N . LYS E 1 31 ? -21.102 28.633 43.137 1.00 39.45 31 LYS D N 1
ATOM 7288 C CA . LYS E 1 31 ? -21.238 27.328 42.504 1.00 39.02 31 LYS D CA 1
ATOM 7289 C C . LYS E 1 31 ? -22.120 27.467 41.255 1.00 39.96 31 LYS D C 1
ATOM 7290 O O . LYS E 1 31 ? -22.429 28.590 40.836 1.00 39.77 31 LYS D O 1
ATOM 7296 N N . GLY E 1 32 ? -22.532 26.346 40.668 1.00 39.44 32 GLY D N 1
ATOM 7297 C CA . GLY E 1 32 ? -23.218 26.371 39.372 1.00 41.48 32 GLY D CA 1
ATOM 7298 C C . GLY E 1 32 ? -24.686 25.983 39.358 1.00 41.66 32 GLY D C 1
ATOM 7299 O O . GLY E 1 32 ? -25.144 25.322 38.422 1.00 43.15 32 GLY D O 1
ATOM 7300 N N . GLN E 1 33 ? -25.425 26.414 40.378 1.00 41.78 33 GLN D N 1
ATOM 7301 C CA . GLN E 1 33 ? -26.849 26.093 40.513 1.00 39.62 33 GLN D CA 1
ATOM 7302 C C . GLN E 1 33 ? -27.710 26.752 39.420 1.00 38.43 33 GLN D C 1
ATOM 7303 O O . GLN E 1 33 ? -27.952 27.970 39.451 1.00 39.97 33 GLN D O 1
ATOM 7309 N N . ASN E 1 34 ? -28.160 25.938 38.461 1.00 33.91 34 ASN D N 1
ATOM 7310 C CA . ASN E 1 34 ? -29.046 26.387 37.381 1.00 31.05 34 ASN D CA 1
ATOM 7311 C C . ASN E 1 34 ? -30.424 26.764 37.927 1.00 28.42 34 ASN D C 1
ATOM 7312 O O . ASN E 1 34 ? -30.935 26.077 38.824 1.00 27.64 34 ASN D O 1
ATOM 7317 N N . PRO E 1 35 ? -31.033 27.850 37.389 1.00 26.48 35 PRO D N 1
ATOM 7318 C CA . PRO E 1 35 ? -32.380 28.243 37.794 1.00 25.30 35 PRO D CA 1
ATOM 7319 C C . PRO E 1 35 ? -33.430 27.250 37.291 1.00 23.76 35 PRO D C 1
ATOM 7320 O O . PRO E 1 35 ? -33.217 26.597 36.272 1.00 23.86 35 PRO D O 1
ATOM 7324 N N . ASP E 1 36 ? -34.556 27.158 37.992 1.00 23.97 36 ASP D N 1
ATOM 7325 C CA . ASP E 1 36 ? -35.642 26.235 37.619 1.00 23.22 36 ASP D CA 1
ATOM 7326 C C . ASP E 1 36 ? -36.813 26.917 36.924 1.00 22.47 36 ASP D C 1
ATOM 7327 O O . ASP E 1 36 ? -37.707 26.244 36.379 1.00 22.31 36 ASP D O 1
ATOM 7332 N N . PHE E 1 37 ? -36.827 28.248 36.967 1.00 21.17 37 PHE D N 1
ATOM 7333 C CA . PHE E 1 37 ? -37.952 29.038 36.462 1.00 20.16 37 PHE D CA 1
ATOM 7334 C C . PHE E 1 37 ? -37.439 30.135 35.543 1.00 19.66 37 PHE D C 1
ATOM 7335 O O . PHE E 1 37 ? -36.444 30.803 35.859 1.00 19.72 37 PHE D O 1
ATOM 7343 N N . LEU E 1 38 ? -38.097 30.289 34.394 1.00 18.65 38 LEU D N 1
ATOM 7344 C CA . LEU E 1 38 ? -37.986 31.513 33.602 1.00 17.80 38 LEU D CA 1
ATOM 7345 C C . LEU E 1 38 ? -39.194 32.410 33.870 1.00 16.82 38 LEU D C 1
ATOM 7346 O O . LEU E 1 38 ? -40.340 32.007 33.704 1.00 16.47 38 LEU D O 1
ATOM 7351 N N . TRP E 1 39 ? -38.908 33.625 34.312 1.00 16.79 39 TRP D N 1
ATOM 7352 C CA . TRP E 1 39 ? -39.913 34.637 34.555 1.00 18.02 39 TRP D CA 1
ATOM 7353 C C . TRP E 1 39 ? -39.757 35.652 33.443 1.00 17.43 39 TRP D C 1
ATOM 7354 O O . TRP E 1 39 ? -38.695 36.291 33.305 1.00 18.12 39 TRP D O 1
ATOM 7365 N N . ILE E 1 40 ? -40.782 35.754 32.609 1.00 17.15 40 ILE D N 1
ATOM 7366 C CA . ILE E 1 40 ? -40.859 36.818 31.614 1.00 17.27 40 ILE D CA 1
ATOM 7367 C C . ILE E 1 40 ? -41.858 37.832 32.182 1.00 16.45 40 ILE D C 1
ATOM 7368 O O . ILE E 1 40 ? -43.070 37.575 32.255 1.00 16.15 40 ILE D O 1
ATOM 7373 N N . GLY E 1 41 ? -41.321 38.968 32.603 1.00 16.03 41 GLY D N 1
ATOM 7374 C CA . GLY E 1 41 ? -42.093 40.041 33.230 1.00 16.27 41 GLY D CA 1
ATOM 7375 C C . GLY E 1 41 ? -41.855 41.394 32.591 1.00 16.18 41 GLY D C 1
ATOM 7376 O O . GLY E 1 41 ? -41.090 41.508 31.636 1.00 16.69 41 GLY D O 1
ATOM 7377 N N . CYS E 1 42 ? -42.528 42.421 33.099 1.00 16.86 42 CYS D N 1
ATOM 7378 C CA . CYS E 1 42 ? -42.433 43.758 32.525 1.00 17.07 42 CYS D CA 1
ATOM 7379 C C . CYS E 1 42 ? -41.281 44.601 33.078 1.00 17.48 42 CYS D C 1
ATOM 7380 O O . CYS E 1 42 ? -40.979 44.559 34.277 1.00 18.06 42 CYS D O 1
ATOM 7383 N N . ALA E 1 43 ? -40.663 45.379 32.188 1.00 17.94 43 ALA D N 1
ATOM 7384 C CA . ALA E 1 43 ? -39.667 46.415 32.544 1.00 18.54 43 ALA D CA 1
ATOM 7385 C C . ALA E 1 43 ? -40.011 47.285 33.768 1.00 18.72 43 ALA D C 1
ATOM 7386 O O . ALA E 1 43 ? -39.114 47.671 34.535 1.00 18.97 43 ALA D O 1
ATOM 7388 N N . ASP E 1 44 ? -41.298 47.599 33.929 1.00 19.55 44 ASP D N 1
ATOM 7389 C CA . ASP E 1 44 ? -41.834 48.341 35.098 1.00 19.33 44 ASP D CA 1
ATOM 7390 C C . ASP E 1 44 ? -41.403 47.738 36.430 1.00 19.70 44 ASP D C 1
ATOM 7391 O O . ASP E 1 44 ? -41.260 48.464 37.403 1.00 19.41 44 ASP D O 1
ATOM 7396 N N . SER E 1 45 ? -41.220 46.410 36.456 1.00 20.33 45 SER D N 1
ATOM 7397 C CA . SER E 1 45 ? -40.836 45.637 37.650 1.00 19.86 45 SER D CA 1
ATOM 7398 C C . SER E 1 45 ? -41.446 46.200 38.937 1.00 19.86 45 SER D C 1
ATOM 7399 O O . SER E 1 45 ? -40.723 46.539 39.868 1.00 19.19 45 SER D O 1
ATOM 7402 N N . ARG E 1 46 ? -42.779 46.302 38.982 1.00 20.23 46 ARG D N 1
ATOM 7403 C CA . ARG E 1 46 ? -43.447 47.084 40.030 1.00 20.11 46 ARG D CA 1
ATOM 7404 C C . ARG E 1 46 ? -43.209 46.476 41.403 1.00 19.80 46 ARG D C 1
ATOM 7405 O O . ARG E 1 46 ? -42.906 47.187 42.358 1.00 21.20 46 ARG D O 1
ATOM 7413 N N . VAL E 1 47 ? -43.326 45.155 41.475 1.00 19.69 47 VAL D N 1
ATOM 7414 C CA . VAL E 1 47 ? -42.791 44.371 42.579 1.00 19.80 47 VAL D CA 1
ATOM 7415 C C . VAL E 1 47 ? -41.858 43.318 41.971 1.00 19.98 47 VAL D C 1
ATOM 7416 O O . VAL E 1 47 ? -42.299 42.536 41.124 1.00 19.27 47 VAL D O 1
ATOM 7420 N N . PRO E 1 48 ? -40.572 43.296 42.395 1.00 20.44 48 PRO D N 1
ATOM 7421 C CA . PRO E 1 48 ? -39.591 42.308 41.903 1.00 20.35 48 PRO D CA 1
ATOM 7422 C C . PRO E 1 48 ? -40.092 40.871 42.001 1.00 19.77 48 PRO D C 1
ATOM 7423 O O . PRO E 1 48 ? -40.773 40.508 42.968 1.00 21.15 48 PRO D O 1
ATOM 7427 N N . ALA E 1 49 ? -39.761 40.065 41.000 1.00 18.50 49 ALA D N 1
ATOM 7428 C CA . ALA E 1 49 ? -40.195 38.672 40.951 1.00 18.28 49 ALA D CA 1
ATOM 7429 C C . ALA E 1 49 ? -39.699 37.896 42.175 1.00 17.27 49 ALA D C 1
ATOM 7430 O O . ALA E 1 49 ? -40.377 36.998 42.643 1.00 17.15 49 ALA D O 1
ATOM 7432 N N . GLU E 1 50 ? -38.514 38.258 42.662 1.00 18.17 50 GLU D N 1
ATOM 7433 C CA . GLU E 1 50 ? -37.839 37.568 43.783 1.00 17.48 50 GLU D CA 1
ATOM 7434 C C . GLU E 1 50 ? -38.656 37.695 45.068 1.00 17.55 50 GLU D C 1
ATOM 7435 O O . GLU E 1 50 ? -38.667 36.799 45.907 1.00 16.75 50 GLU D O 1
ATOM 7441 N N . ARG E 1 51 ? -39.346 38.825 45.204 1.00 18.05 51 ARG D N 1
ATOM 7442 C CA . ARG E 1 51 ? -40.174 39.108 46.363 1.00 18.90 51 ARG D CA 1
ATOM 7443 C C . ARG E 1 51 ? -41.532 38.444 46.148 1.00 19.02 51 ARG D C 1
ATOM 7444 O O . ARG E 1 51 ? -42.103 37.853 47.060 1.00 17.81 51 ARG D O 1
ATOM 7452 N N . LEU E 1 52 ? -42.043 38.556 44.923 1.00 18.84 52 LEU D N 1
ATOM 7453 C CA . LEU E 1 52 ? -43.347 38.020 44.557 1.00 19.45 52 LEU D CA 1
ATOM 7454 C C . LEU E 1 52 ? -43.483 36.509 44.792 1.00 19.75 52 LEU D C 1
ATOM 7455 O O . LEU E 1 52 ? -44.568 36.018 45.085 1.00 20.81 52 LEU D O 1
ATOM 7460 N N . THR E 1 53 ? -42.371 35.793 44.680 1.00 19.95 53 THR D N 1
ATOM 7461 C CA . THR E 1 53 ? -42.383 34.344 44.603 1.00 20.01 53 THR D CA 1
ATOM 7462 C C . THR E 1 53 ? -41.651 33.699 45.753 1.00 19.96 53 THR D C 1
ATOM 7463 O O . THR E 1 53 ? -41.825 32.498 46.000 1.00 19.80 53 THR D O 1
ATOM 7467 N N . GLY E 1 54 ? -40.822 34.493 46.430 1.00 18.46 54 GLY D N 1
ATOM 7468 C CA . GLY E 1 54 ? -39.976 34.028 47.516 1.00 17.99 54 GLY D CA 1
ATOM 7469 C C . GLY E 1 54 ? -38.733 33.297 47.039 1.00 17.92 54 GLY D C 1
ATOM 7470 O O . GLY E 1 54 ? -38.135 32.536 47.794 1.00 16.65 54 GLY D O 1
ATOM 7471 N N . LEU E 1 55 ? -38.350 33.509 45.781 1.00 18.63 55 LEU D N 1
ATOM 7472 C CA . LEU E 1 55 ? -37.177 32.838 45.215 1.00 19.54 55 LEU D CA 1
ATOM 7473 C C . LEU E 1 55 ? -35.965 33.781 45.205 1.00 19.40 55 LEU D C 1
ATOM 7474 O O . LEU E 1 55 ? -35.644 34.398 44.187 1.00 18.51 55 LEU D O 1
ATOM 7479 N N . TYR E 1 56 ? -35.299 33.872 46.352 1.00 18.47 56 TYR D N 1
ATOM 7480 C CA . TYR E 1 56 ? -34.167 34.791 46.538 1.00 18.16 56 TYR D CA 1
ATOM 7481 C C . TYR E 1 56 ? -32.806 34.101 46.354 1.00 18.14 56 TYR D C 1
ATOM 7482 O O . TYR E 1 56 ? -31.760 34.731 46.563 1.00 19.22 56 TYR D O 1
ATOM 7491 N N . SER E 1 57 ? -32.813 32.82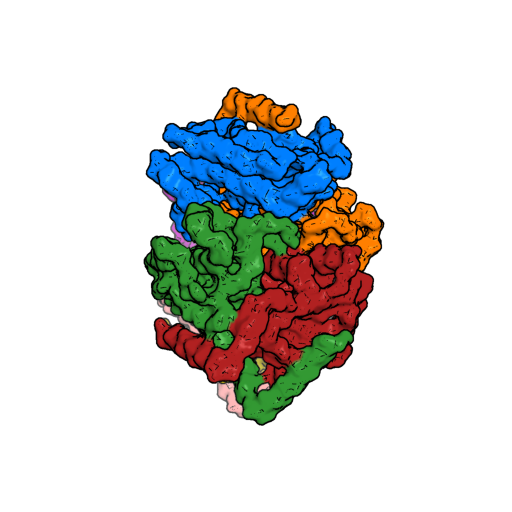3 45.961 1.00 17.78 57 SER D N 1
ATOM 7492 C CA . SER E 1 57 ? -31.575 32.014 45.910 1.00 17.76 57 SER D CA 1
ATOM 7493 C C . SER E 1 57 ? -31.127 31.507 44.531 1.00 17.65 57 SER D C 1
ATOM 7494 O O . SER E 1 57 ? -30.588 30.403 44.427 1.00 17.71 57 SER D O 1
ATOM 7497 N N . GLY E 1 58 ? -31.326 32.312 43.490 1.00 18.38 58 GLY D N 1
ATOM 7498 C CA . GLY E 1 58 ? -30.855 31.988 42.131 1.00 18.73 58 GLY D CA 1
ATOM 7499 C C . GLY E 1 58 ? -31.747 31.077 41.304 1.00 19.80 58 GLY D C 1
ATOM 7500 O O . GLY E 1 58 ? -31.411 30.722 40.166 1.00 19.66 58 GLY D O 1
ATOM 7501 N N . GLU E 1 59 ? -32.894 30.717 41.861 1.00 20.82 59 GLU D N 1
ATOM 7502 C CA . GLU E 1 59 ? -33.854 29.845 41.190 1.00 21.76 59 GLU D CA 1
ATOM 7503 C C . GLU E 1 59 ? -34.446 30.481 39.915 1.00 21.81 59 GLU D C 1
ATOM 7504 O O . GLU E 1 59 ? -34.804 29.772 38.967 1.00 21.70 59 GLU D O 1
ATOM 7510 N N . LEU E 1 60 ? -34.519 31.814 39.885 1.00 21.88 60 LEU D N 1
ATOM 7511 C CA . LEU E 1 60 ? -35.108 32.550 38.758 1.00 20.46 60 LEU D CA 1
ATOM 7512 C C . LEU E 1 60 ? -34.113 32.866 37.624 1.00 19.99 60 LEU D C 1
ATOM 7513 O O . LEU E 1 60 ? -32.980 33.295 37.867 1.00 21.05 60 LEU D O 1
ATOM 7518 N N . PHE E 1 61 ? -34.544 32.629 36.389 1.00 19.27 61 PHE D N 1
ATOM 7519 C CA . PHE E 1 61 ? -33.887 33.177 35.196 1.00 18.88 61 PHE D CA 1
ATOM 7520 C C . PHE E 1 61 ? -34.855 34.194 34.605 1.00 18.51 61 PHE D C 1
ATOM 7521 O O . PHE E 1 61 ? -36.019 33.883 34.414 1.00 18.49 61 PHE D O 1
ATOM 7529 N N . VAL E 1 62 ? -34.397 35.419 34.350 1.00 18.10 62 VAL D N 1
ATOM 7530 C CA . VAL E 1 62 ? -35.327 36.529 34.117 1.00 18.04 62 VAL D CA 1
ATOM 7531 C C . VAL E 1 62 ? -35.122 37.242 32.772 1.00 17.48 62 VAL D C 1
ATOM 7532 O O . VAL E 1 62 ? -34.026 37.695 32.451 1.00 16.42 62 VAL D O 1
ATOM 7536 N N . HIS E 1 63 ? -36.204 37.359 32.008 1.00 17.45 63 HIS D N 1
ATOM 7537 C CA . HIS E 1 63 ? -36.266 38.319 30.925 1.00 16.10 63 HIS D CA 1
ATOM 7538 C C . HIS E 1 63 ? -37.358 39.343 31.267 1.00 15.55 63 HIS D C 1
ATOM 7539 O O . HIS E 1 63 ? -38.360 38.988 31.886 1.00 16.04 63 HIS D O 1
ATOM 7546 N N . ARG E 1 64 ? -37.144 40.603 30.892 1.00 13.75 64 ARG D N 1
ATOM 7547 C CA . ARG E 1 64 ? -38.202 41.636 30.929 1.00 13.35 64 ARG D CA 1
ATOM 7548 C C . ARG E 1 64 ? -38.152 42.544 29.695 1.00 13.45 64 ARG D C 1
ATOM 7549 O O . ARG E 1 64 ? -37.068 42.803 29.138 1.00 13.08 64 ARG D O 1
ATOM 7557 N N . ASN E 1 65 ? -39.333 43.039 29.307 1.00 13.37 65 ASN D N 1
ATOM 7558 C CA . ASN E 1 65 ? -39.519 43.983 28.207 1.00 13.90 65 ASN D CA 1
ATOM 7559 C C . ASN E 1 65 ? -40.783 44.819 28.493 1.00 13.78 65 ASN D C 1
ATOM 7560 O O . ASN E 1 65 ? -41.413 44.630 29.526 1.00 13.86 65 ASN D O 1
ATOM 7565 N N . VAL E 1 66 ? -41.171 45.713 27.590 1.00 14.92 66 VAL D N 1
ATOM 7566 C CA . VAL E 1 66 ? -42.298 46.637 27.896 1.00 15.09 66 VAL D CA 1
ATOM 7567 C C . VAL E 1 66 ? -43.716 46.052 27.706 1.00 15.25 66 VAL D C 1
ATOM 7568 O O . VAL E 1 66 ? -44.089 45.632 26.614 1.00 15.07 66 VAL D O 1
ATOM 7572 N N . ALA E 1 67 ? -44.501 46.061 28.787 1.00 15.02 67 ALA D N 1
ATOM 7573 C CA . ALA E 1 67 ? -45.775 45.337 28.868 1.00 15.39 67 ALA D CA 1
ATOM 7574 C C . ALA E 1 67 ? -45.562 43.839 28.639 1.00 15.63 67 ALA D C 1
ATOM 7575 O O . ALA E 1 67 ? -46.442 43.170 28.107 1.00 16.46 67 ALA D O 1
ATOM 7577 N N . ASN E 1 68 ? -44.392 43.339 29.068 1.00 14.98 68 ASN D N 1
ATOM 7578 C CA . ASN E 1 68 ? -44.038 41.887 29.108 1.00 15.14 68 ASN D CA 1
ATOM 7579 C C . ASN E 1 68 ? -44.495 41.038 27.921 1.00 14.87 68 ASN D C 1
ATOM 7580 O O . ASN E 1 68 ? -45.391 40.175 28.043 1.00 14.25 68 ASN D O 1
ATOM 7585 N N . GLN E 1 69 ? -43.843 41.256 26.779 1.00 14.61 69 GLN D N 1
ATOM 7586 C CA . GLN E 1 69 ? -44.232 40.611 25.523 1.00 14.90 69 GLN D CA 1
ATOM 7587 C C . GLN E 1 69 ? -43.566 39.254 25.262 1.00 14.23 69 GLN D C 1
ATOM 7588 O O . GLN E 1 69 ? -42.413 39.033 25.611 1.00 12.83 69 GLN D O 1
ATOM 7594 N N . VAL E 1 70 ? -44.328 38.346 24.658 1.00 14.02 70 VAL D N 1
ATOM 7595 C CA . VAL E 1 70 ? -43.751 37.252 23.848 1.00 13.36 70 VAL D CA 1
ATOM 7596 C C . VAL E 1 70 ? -44.172 37.460 22.361 1.00 13.83 70 VAL D C 1
ATOM 7597 O O . VAL E 1 70 ? -45.156 36.894 21.864 1.00 13.45 70 VAL D O 1
ATOM 7601 N N . ILE E 1 71 ? -43.433 38.350 21.697 1.00 13.74 71 ILE D N 1
ATOM 7602 C CA . ILE E 1 71 ? -43.618 38.700 20.270 1.00 13.76 71 ILE D CA 1
ATOM 7603 C C . ILE E 1 71 ? -43.119 37.536 19.379 1.00 14.07 71 ILE D C 1
ATOM 7604 O O . ILE E 1 71 ? -42.040 37.003 19.621 1.00 14.98 71 ILE D O 1
ATOM 7609 N N . HIS E 1 72 ? -43.909 37.110 18.379 1.00 14.39 72 HIS D N 1
ATOM 7610 C CA . HIS E 1 72 ? -43.543 35.892 17.609 1.00 13.90 72 HIS D CA 1
ATOM 7611 C C . HIS E 1 72 ? -42.094 35.910 17.131 1.00 13.17 72 HIS D C 1
ATOM 7612 O O . HIS E 1 72 ? -41.441 34.883 17.071 1.00 12.78 72 HIS D O 1
ATOM 7619 N N . THR E 1 73 ? -41.613 37.092 16.776 1.00 12.76 73 THR D N 1
ATOM 7620 C CA . THR E 1 73 ? -40.339 37.241 16.105 1.00 12.10 73 THR D CA 1
ATOM 7621 C C . THR E 1 73 ? -39.414 38.198 16.841 1.00 12.30 73 THR D C 1
ATOM 7622 O O . THR E 1 73 ? -38.655 38.947 16.226 1.00 11.70 73 THR D O 1
ATOM 7626 N N . ASP E 1 74 ? -39.504 38.213 18.167 1.00 12.65 74 ASP D N 1
ATOM 7627 C CA . ASP E 1 74 ? -38.540 38.969 18.939 1.00 12.66 74 ASP D CA 1
ATOM 7628 C C . ASP E 1 74 ? -37.453 38.000 19.340 1.00 12.72 74 ASP D C 1
ATOM 7629 O O . ASP E 1 74 ? -37.636 37.177 20.270 1.00 11.91 74 ASP D O 1
ATOM 7634 N N . LEU E 1 75 ? -36.313 38.131 18.677 1.00 12.46 75 LEU D N 1
ATOM 7635 C CA . LEU E 1 75 ? -35.160 37.289 18.960 1.00 13.55 75 LEU D CA 1
ATOM 7636 C C . LEU E 1 75 ? -34.525 37.558 20.330 1.00 13.43 75 LEU D C 1
ATOM 7637 O O . LEU E 1 75 ? -33.945 36.640 20.887 1.00 14.44 75 LEU D O 1
ATOM 7642 N N . ASN E 1 76 ? -34.622 38.781 20.876 1.00 13.52 76 ASN D N 1
ATOM 7643 C CA . ASN E 1 76 ? -34.225 39.025 22.297 1.00 13.72 76 ASN D CA 1
ATOM 7644 C C . ASN E 1 76 ? -34.913 38.027 23.270 1.00 14.58 76 ASN D C 1
ATOM 7645 O O . ASN E 1 76 ? -34.253 37.130 23.865 1.00 15.35 76 ASN D O 1
ATOM 7650 N N . CYS E 1 77 ? -36.224 38.163 23.447 1.00 14.50 77 CYS D N 1
ATOM 7651 C CA . CYS E 1 77 ? -36.948 37.238 24.318 1.00 14.55 77 CYS D CA 1
ATOM 7652 C C . CYS E 1 77 ? -36.722 35.779 23.884 1.00 14.93 77 CYS D C 1
ATOM 7653 O O . CYS E 1 77 ? -36.444 34.905 24.725 1.00 14.70 77 CYS D O 1
ATOM 7656 N N . LEU E 1 78 ? -36.790 35.516 22.575 1.00 14.33 78 LEU D N 1
ATOM 7657 C CA . LEU E 1 78 ? -36.611 34.139 22.074 1.00 14.61 78 LEU D CA 1
ATOM 7658 C C . LEU E 1 78 ? -35.201 33.565 22.382 1.00 14.36 78 LEU D C 1
ATOM 7659 O O . LEU E 1 78 ? -35.071 32.391 22.696 1.00 14.77 78 LEU D O 1
ATOM 7664 N N . SER E 1 79 ? -34.157 34.394 22.355 1.00 14.12 79 SER D N 1
ATOM 7665 C CA . SER E 1 79 ? -32.801 33.920 22.675 1.00 14.15 79 SER D CA 1
ATOM 7666 C C . SER E 1 79 ? -32.676 33.564 24.164 1.00 13.77 79 SER D C 1
ATOM 7667 O O . SER E 1 79 ? -32.020 32.578 24.511 1.00 12.55 79 SER D O 1
ATOM 7670 N N . VAL E 1 80 ? -33.351 34.333 25.021 1.00 13.97 80 VAL D N 1
ATOM 7671 C CA . VAL E 1 80 ? -33.399 34.035 26.464 1.00 14.38 80 VAL D CA 1
ATOM 7672 C C . VAL E 1 80 ? -34.234 32.761 26.747 1.00 15.29 80 VAL D C 1
ATOM 7673 O O . VAL E 1 80 ? -33.813 31.898 27.531 1.00 14.69 80 VAL D O 1
ATOM 7677 N N . VAL E 1 81 ? -35.385 32.627 26.089 1.00 15.76 81 VAL D N 1
ATOM 7678 C CA . VAL E 1 81 ? -36.228 31.436 26.260 1.00 16.74 81 VAL D CA 1
ATOM 7679 C C . VAL E 1 81 ? -35.539 30.143 25.796 1.00 17.80 81 VAL D C 1
ATOM 7680 O O . VAL E 1 81 ? -35.516 29.149 26.536 1.00 18.34 81 VAL D O 1
ATOM 7684 N N . GLN E 1 82 ? -35.001 30.150 24.575 1.00 18.18 82 GLN D N 1
ATOM 7685 C CA . GLN E 1 82 ? -34.254 28.992 24.056 1.00 18.54 82 GLN D CA 1
ATOM 7686 C C . GLN E 1 82 ? -33.035 28.624 24.904 1.00 19.05 82 GLN D C 1
ATOM 7687 O O . GLN E 1 82 ? -32.761 27.439 25.127 1.00 19.68 82 GLN D O 1
ATOM 7693 N N . TYR E 1 83 ? -32.280 29.617 25.365 1.00 19.76 83 TYR D N 1
ATOM 7694 C CA . TYR E 1 83 ? -31.160 29.319 26.259 1.00 20.22 83 TYR D CA 1
ATOM 7695 C C . TYR E 1 83 ? -31.628 28.697 27.569 1.00 20.67 83 TYR D C 1
ATOM 7696 O O . TYR E 1 83 ? -31.018 27.731 28.047 1.00 20.71 83 TYR D O 1
ATOM 7705 N N . ALA E 1 84 ? -32.711 29.240 28.126 1.00 21.11 84 ALA D N 1
ATOM 7706 C CA . ALA E 1 84 ? -33.239 28.805 29.421 1.00 21.58 84 ALA D CA 1
ATOM 7707 C C . ALA E 1 84 ? -33.723 27.359 29.377 1.00 22.14 84 ALA D C 1
ATOM 7708 O O . ALA E 1 84 ? -33.389 26.564 30.253 1.00 22.27 84 ALA D O 1
ATOM 7710 N N . VAL E 1 85 ? -34.487 27.029 28.341 1.00 22.38 85 VAL D N 1
ATOM 7711 C CA . VAL E 1 85 ? -35.032 25.693 28.167 1.00 23.39 85 VAL D CA 1
ATOM 7712 C C . VAL E 1 85 ? -33.919 24.736 27.745 1.00 22.98 85 VAL D C 1
ATOM 7713 O O . VAL E 1 85 ? -33.655 23.773 28.437 1.00 22.92 85 VAL D O 1
ATOM 7717 N N . ASP E 1 86 ? -33.239 25.031 26.640 1.00 23.89 86 ASP D N 1
ATOM 7718 C CA . ASP E 1 86 ? -32.257 24.096 26.089 1.00 24.28 86 ASP D CA 1
ATOM 7719 C C . ASP E 1 86 ? -30.950 23.966 26.872 1.00 24.88 86 ASP D C 1
ATOM 7720 O O . ASP E 1 86 ? -30.444 22.853 27.028 1.00 26.12 86 ASP D O 1
ATOM 7725 N N . VAL E 1 87 ? -30.412 25.079 27.370 1.00 25.45 87 VAL D N 1
ATOM 7726 C CA . VAL E 1 87 ? -29.091 25.070 28.021 1.00 24.69 87 VAL D CA 1
ATOM 7727 C C . VAL E 1 87 ? -29.143 24.993 29.558 1.00 25.14 87 VAL D C 1
ATOM 7728 O O . VAL E 1 87 ? -28.398 24.222 30.155 1.00 25.40 87 VAL D O 1
ATOM 7732 N N . LEU E 1 88 ? -30.022 25.761 30.198 1.00 24.86 88 LEU D N 1
ATOM 7733 C CA . LEU E 1 88 ? -30.138 25.685 31.668 1.00 25.80 88 LEU D CA 1
ATOM 7734 C C . LEU E 1 88 ? -31.223 24.710 32.120 1.00 25.70 88 LEU D C 1
ATOM 7735 O O . LEU E 1 88 ? -31.252 24.295 33.286 1.00 26.19 88 LEU D O 1
ATOM 7740 N N . GLN E 1 89 ? -32.124 24.382 31.195 1.00 25.56 89 GLN D N 1
ATOM 7741 C CA . GLN E 1 89 ? -33.114 23.304 31.350 1.00 25.23 89 GLN D CA 1
ATOM 7742 C C . GLN E 1 89 ? -34.281 23.551 32.336 1.00 24.80 89 GLN D C 1
ATOM 7743 O O . GLN E 1 89 ? -34.941 22.603 32.786 1.00 23.22 89 GLN D O 1
ATOM 7749 N N . VAL E 1 90 ? -34.562 24.825 32.621 1.00 24.05 90 VAL D N 1
ATOM 7750 C CA . VAL E 1 90 ? -35.695 25.219 33.479 1.00 23.08 90 VAL D CA 1
ATOM 7751 C C . VAL E 1 90 ? -36.954 24.387 33.220 1.00 22.59 90 VAL D C 1
ATOM 7752 O O . VAL E 1 90 ? -37.226 23.993 32.089 1.00 21.26 90 VAL D O 1
ATOM 7756 N N . LYS E 1 91 ? -37.722 24.114 34.266 1.00 23.95 91 LYS D N 1
ATOM 7757 C CA . LYS E 1 91 ? -38.946 23.311 34.107 1.00 24.58 91 LYS D CA 1
ATOM 7758 C C . LYS E 1 91 ? -40.220 24.156 34.043 1.00 24.75 91 LYS D C 1
ATOM 7759 O O . LYS E 1 91 ? -41.306 23.659 33.705 1.00 24.84 91 LYS D O 1
ATOM 7765 N N . HIS E 1 92 ? -40.081 25.440 34.362 1.00 24.01 92 HIS D N 1
ATOM 7766 C CA . HIS E 1 92 ? -41.224 26.331 34.446 1.00 23.38 92 HIS D CA 1
ATOM 7767 C C . HIS E 1 92 ? -40.868 27.675 33.812 1.00 21.91 92 HIS D C 1
ATOM 7768 O O . HIS E 1 92 ? -39.879 28.303 34.186 1.00 21.06 92 HIS D O 1
ATOM 7775 N N . ILE E 1 93 ? -41.644 28.078 32.813 1.00 21.05 93 ILE D N 1
ATOM 7776 C CA . ILE E 1 93 ? -41.563 29.438 32.285 1.00 20.15 93 ILE D CA 1
ATOM 7777 C C . ILE E 1 93 ? -42.850 30.152 32.655 1.00 19.85 93 ILE D C 1
ATOM 7778 O O . ILE E 1 93 ? -43.944 29.621 32.472 1.00 21.45 93 ILE D O 1
ATOM 7783 N N . ILE E 1 94 ? -42.708 31.360 33.187 1.00 19.29 94 ILE D N 1
ATOM 7784 C CA . ILE E 1 94 ? -43.833 32.120 33.681 1.00 18.11 94 ILE D CA 1
ATOM 7785 C C . ILE E 1 94 ? -43.896 33.446 32.934 1.00 19.06 94 ILE D C 1
ATOM 7786 O O . ILE E 1 94 ? -42.899 34.190 32.887 1.00 18.79 94 ILE D O 1
ATOM 7791 N N . VAL E 1 95 ? -45.051 33.744 32.345 1.00 19.30 95 VAL D N 1
ATOM 7792 C CA . VAL E 1 95 ? -45.305 35.126 31.921 1.00 19.05 95 VAL D CA 1
ATOM 7793 C C . VAL E 1 95 ? -46.195 35.807 32.963 1.00 19.15 95 VAL D C 1
ATOM 7794 O O . VAL E 1 95 ? -47.292 35.309 33.301 1.00 18.19 95 VAL D O 1
ATOM 7798 N N . CYS E 1 96 ? -45.702 36.941 33.461 1.00 18.21 96 CYS D N 1
ATOM 7799 C CA . CYS E 1 96 ? -46.368 37.704 34.496 1.00 18.28 96 CYS D CA 1
ATOM 7800 C C . CYS E 1 96 ? -46.540 39.163 34.059 1.00 18.04 96 CYS D C 1
ATOM 7801 O O . CYS E 1 96 ? -45.560 39.893 33.879 1.00 17.06 96 CYS D O 1
ATOM 7804 N N . GLY E 1 97 ? -47.799 39.555 33.868 1.00 17.89 97 GLY D N 1
ATOM 7805 C CA . GLY E 1 97 ? -48.181 40.938 33.618 1.00 18.11 97 GLY D CA 1
ATOM 7806 C C . GLY E 1 97 ? -48.621 41.570 34.923 1.00 18.20 97 GLY D C 1
ATOM 7807 O O . GLY E 1 97 ? -48.481 40.965 35.987 1.00 18.50 97 GLY D O 1
ATOM 7808 N N . HIS E 1 98 ? -49.138 42.794 34.861 1.00 18.09 98 HIS D N 1
ATOM 7809 C CA . HIS E 1 98 ? -49.573 43.464 36.073 1.00 17.64 98 HIS D CA 1
ATOM 7810 C C . HIS E 1 98 ? -50.634 44.523 35.822 1.00 18.34 98 HIS D C 1
ATOM 7811 O O . HIS E 1 98 ? -50.782 45.046 34.708 1.00 18.81 98 HIS D O 1
ATOM 7818 N N . TYR E 1 99 ? -51.380 44.814 36.880 1.00 19.54 99 TYR D N 1
ATOM 7819 C CA . TYR E 1 99 ? -52.301 45.959 36.919 1.00 19.51 99 TYR D CA 1
ATOM 7820 C C . TYR E 1 99 ? -51.488 47.253 36.948 1.00 18.89 99 TYR D C 1
ATOM 7821 O O . TYR E 1 99 ? -50.426 47.284 37.566 1.00 18.50 99 TYR D O 1
ATOM 7830 N N . GLY E 1 100 ? -51.980 48.310 36.298 1.00 18.83 100 GLY D N 1
ATOM 7831 C CA . GLY E 1 100 ? -51.262 49.605 36.246 1.00 18.70 100 GLY D CA 1
ATOM 7832 C C . GLY E 1 100 ? -49.962 49.622 35.450 1.00 19.20 100 GLY D C 1
ATOM 7833 O O . GLY E 1 100 ? -48.930 50.069 35.947 1.00 18.93 100 GLY D O 1
ATOM 7834 N N . CYS E 1 101 ? -50.024 49.119 34.215 1.00 19.42 101 CYS D N 1
ATOM 7835 C CA . CYS E 1 101 ? -48.876 49.008 33.311 1.00 19.25 101 CYS D CA 1
ATOM 7836 C C . CYS E 1 101 ? -48.867 50.177 32.337 1.00 19.30 101 CYS D C 1
ATOM 7837 O O . CYS E 1 101 ? -49.782 50.325 31.535 1.00 19.29 101 CYS D O 1
ATOM 7840 N N . GLY E 1 102 ? -47.820 51.000 32.403 1.00 19.59 102 GLY D N 1
ATOM 7841 C CA . GLY E 1 102 ? -47.699 52.172 31.541 1.00 19.24 102 GLY D CA 1
ATOM 7842 C C . GLY E 1 102 ? -47.737 51.839 30.055 1.00 19.32 102 GLY D C 1
ATOM 7843 O O . GLY E 1 102 ? -48.320 52.580 29.284 1.00 17.24 102 GLY D O 1
ATOM 7844 N N . GLY E 1 103 ? -47.132 50.714 29.661 1.00 19.12 103 GLY D N 1
ATOM 7845 C CA . GLY E 1 103 ? -47.162 50.280 28.259 1.00 19.64 103 GLY D CA 1
ATOM 7846 C C . GLY E 1 103 ? -48.559 49.930 27.776 1.00 20.38 103 GLY D C 1
ATOM 7847 O O . GLY E 1 103 ? -48.985 50.347 26.684 1.00 19.85 103 GLY D O 1
ATOM 7848 N N . VAL E 1 104 ? -49.280 49.187 28.607 1.00 19.49 104 VAL D N 1
ATOM 7849 C CA . VAL E 1 104 ? -50.606 48.677 28.260 1.00 19.57 104 VAL D CA 1
ATOM 7850 C C . VAL E 1 104 ? -51.631 49.805 28.102 1.00 19.80 104 VAL D C 1
ATOM 7851 O O . VAL E 1 104 ? -52.374 49.821 27.124 1.00 19.44 104 VAL D O 1
ATOM 7855 N N . THR E 1 105 ? -51.648 50.751 29.040 1.00 19.34 105 THR D N 1
ATOM 7856 C CA . THR E 1 105 ? -52.562 51.899 28.951 1.00 20.46 105 THR D CA 1
ATOM 7857 C C . THR E 1 105 ? -52.313 52.737 27.692 1.00 21.09 105 THR D C 1
ATOM 7858 O O . THR E 1 105 ? -53.255 53.081 26.983 1.00 21.25 105 THR D O 1
ATOM 7862 N N . ALA E 1 106 ? -51.040 53.031 27.419 1.00 22.99 106 ALA D N 1
ATOM 7863 C CA . ALA E 1 106 ? -50.622 53.768 26.221 1.00 22.95 106 ALA D CA 1
ATOM 7864 C C . ALA E 1 106 ? -50.907 53.050 24.905 1.00 23.40 106 ALA D C 1
ATOM 7865 O O . ALA E 1 106 ? -50.903 53.679 23.851 1.00 24.40 106 ALA D O 1
ATOM 7867 N N . ALA E 1 107 ? -51.136 51.738 24.964 1.00 24.30 107 ALA D N 1
ATOM 7868 C CA . ALA E 1 107 ? -51.639 50.989 23.812 1.00 24.40 107 ALA D CA 1
ATOM 7869 C C . ALA E 1 107 ? -53.055 51.441 23.460 1.00 25.10 107 ALA D C 1
ATOM 7870 O O . ALA E 1 107 ? -53.419 51.517 22.280 1.00 23.19 107 ALA D O 1
ATOM 7872 N N . ILE E 1 108 ? -53.842 51.735 24.496 1.00 26.35 108 ILE D N 1
ATOM 7873 C CA . ILE E 1 108 ? -55.230 52.164 24.339 1.00 27.48 108 ILE D CA 1
ATOM 7874 C C . ILE E 1 108 ? -55.249 53.672 24.125 1.00 30.49 108 ILE D C 1
ATOM 7875 O O . ILE E 1 108 ? -55.997 54.186 23.299 1.00 31.03 108 ILE D O 1
ATOM 7880 N N . ASP E 1 109 ? -54.418 54.369 24.890 1.00 32.16 109 ASP D N 1
ATOM 7881 C CA . ASP E 1 109 ? -54.357 55.816 24.829 1.00 34.95 109 ASP D CA 1
ATOM 7882 C C . ASP E 1 109 ? -53.769 56.317 23.519 1.00 34.16 109 ASP D C 1
ATOM 7883 O O . ASP E 1 109 ? -54.122 57.402 23.058 1.00 33.72 109 ASP D O 1
ATOM 7888 N N . ASN E 1 110 ? -52.877 55.520 22.929 1.00 34.84 110 ASN D N 1
ATOM 7889 C CA . ASN E 1 110 ? -52.300 55.823 21.625 1.00 33.97 110 ASN D CA 1
ATOM 7890 C C . ASN E 1 110 ? -51.645 57.217 21.550 1.00 36.27 110 ASN D C 1
ATOM 7891 O O . ASN E 1 110 ? -51.788 57.900 20.532 1.00 37.53 110 ASN D O 1
ATOM 7896 N N . PRO E 1 111 ? -50.924 57.648 22.618 1.00 36.33 111 PRO D N 1
ATOM 7897 C CA . PRO E 1 111 ? -50.236 58.937 22.490 1.00 36.34 111 PRO D CA 1
ATOM 7898 C C . PRO E 1 111 ? -48.969 58.821 21.645 1.00 36.08 111 PRO D C 1
ATOM 7899 O O . PRO E 1 111 ? -48.588 57.715 21.254 1.00 37.16 111 PRO D O 1
ATOM 7903 N N . GLN E 1 112 ? -48.326 59.954 21.379 1.00 36.22 112 GLN D N 1
ATOM 7904 C CA . GLN E 1 112 ? -47.134 60.019 20.529 1.00 35.70 112 GLN D CA 1
ATOM 7905 C C . GLN E 1 112 ? -45.852 59.847 21.354 1.00 34.25 112 GLN D C 1
ATOM 7906 O O . GLN E 1 112 ? -45.168 60.823 21.699 1.00 35.51 112 GLN D O 1
ATOM 7912 N N . LEU E 1 113 ? -45.534 58.591 21.656 1.00 30.25 113 LEU D N 1
ATOM 7913 C CA . LEU E 1 113 ? -44.483 58.267 22.624 1.00 27.13 113 LEU D CA 1
ATOM 7914 C C . LEU E 1 113 ? -43.146 57.880 22.002 1.00 25.77 113 LEU D C 1
ATOM 7915 O O . LEU E 1 113 ? -42.159 57.667 22.715 1.00 26.44 113 LEU D O 1
ATOM 7920 N N . GLY E 1 114 ? -43.123 57.789 20.673 1.00 23.57 114 GLY D N 1
ATOM 7921 C CA . GLY E 1 114 ? -41.885 57.597 19.943 1.00 20.96 114 GLY D CA 1
ATOM 7922 C C . GLY E 1 114 ? -41.759 56.189 19.413 1.00 19.61 114 GLY D C 1
ATOM 7923 O O . GLY E 1 114 ? -42.763 55.544 19.094 1.00 19.26 114 GLY D O 1
ATOM 7924 N N . LEU E 1 115 ? -40.518 55.733 19.288 1.00 18.55 115 LEU D N 1
ATOM 7925 C CA . LEU E 1 115 ? -40.222 54.349 18.891 1.00 17.07 115 LEU D CA 1
ATOM 7926 C C . LEU E 1 115 ? -41.164 53.323 19.526 1.00 16.73 115 LEU D C 1
ATOM 7927 O O . LEU E 1 115 ? -41.633 52.413 18.852 1.00 15.72 115 LEU D O 1
ATOM 7932 N N . ILE E 1 116 ? -41.443 53.484 20.825 1.00 15.89 116 ILE D N 1
ATOM 7933 C CA . ILE E 1 116 ? -42.231 52.521 21.605 1.00 16.26 116 ILE D CA 1
ATOM 7934 C C . ILE E 1 116 ? -43.612 52.209 21.035 1.00 16.06 116 ILE D C 1
ATOM 7935 O O . ILE E 1 116 ? -44.138 51.151 21.306 1.00 16.39 116 ILE D O 1
ATOM 7940 N N . ASN E 1 117 ? -44.201 53.130 20.271 1.00 16.58 117 ASN D N 1
ATOM 7941 C CA . ASN E 1 117 ? -45.515 52.894 19.651 1.00 17.30 117 ASN D CA 1
ATOM 7942 C C . ASN E 1 117 ? -45.539 51.663 18.732 1.00 17.03 117 ASN D C 1
ATOM 7943 O O . ASN E 1 117 ? -46.559 50.987 18.649 1.00 18.21 117 ASN D O 1
ATOM 7948 N N . ASN E 1 118 ? -44.407 51.356 18.094 1.00 16.28 118 ASN D N 1
ATOM 7949 C CA . ASN E 1 118 ? -44.266 50.144 17.247 1.00 16.48 118 ASN D CA 1
ATOM 7950 C C . ASN E 1 118 ? -44.250 48.849 18.039 1.00 15.87 118 ASN D C 1
ATOM 7951 O O . ASN E 1 118 ? -44.950 47.888 17.687 1.00 16.03 118 ASN D O 1
ATOM 7956 N N . TRP E 1 119 ? -43.434 48.810 19.095 1.00 15.87 119 TRP D N 1
ATOM 7957 C CA . TRP E 1 119 ? -43.447 47.702 20.045 1.00 15.63 119 TRP D CA 1
ATOM 7958 C C . TRP E 1 119 ? -44.837 47.602 20.666 1.00 16.44 119 TRP D C 1
ATOM 7959 O O . TRP E 1 119 ? -45.391 46.497 20.767 1.00 16.28 119 TRP D O 1
ATOM 7970 N N . LEU E 1 120 ? -45.425 48.756 21.010 1.00 16.15 120 LEU D N 1
ATOM 7971 C CA . LEU E 1 120 ? -46.789 48.809 21.556 1.00 16.05 120 LEU D CA 1
ATOM 7972 C C . LEU E 1 120 ? -47.923 48.476 20.561 1.00 15.88 120 LEU D C 1
ATOM 7973 O O . LEU E 1 120 ? -49.049 48.182 20.976 1.00 16.16 120 LEU D O 1
ATOM 7978 N N . LEU E 1 121 ? -47.653 48.512 19.261 1.00 15.39 121 LEU D N 1
ATOM 7979 C CA . LEU E 1 121 ? -48.698 48.146 18.294 1.00 15.98 121 LEU D CA 1
ATOM 7980 C C . LEU E 1 121 ? -49.165 46.700 18.436 1.00 16.13 121 LEU D C 1
ATOM 7981 O O . LEU E 1 121 ? -50.321 46.408 18.123 1.00 17.00 121 LEU D O 1
ATOM 7986 N N . HIS E 1 122 ? -48.287 45.816 18.932 1.00 16.60 122 HIS D N 1
ATOM 7987 C CA . HIS E 1 122 ? -48.662 44.427 19.232 1.00 17.62 122 HIS D CA 1
ATOM 7988 C C . HIS E 1 122 ? -49.764 44.371 20.307 1.00 18.69 122 HIS D C 1
ATOM 7989 O O . HIS E 1 122 ? -50.808 43.723 20.103 1.00 16.46 122 HIS D O 1
ATOM 7996 N N . ILE E 1 123 ? -49.537 45.075 21.427 1.00 19.22 123 ILE D N 1
ATOM 7997 C CA . ILE E 1 123 ? -50.511 45.154 22.535 1.00 21.17 123 ILE D CA 1
ATOM 7998 C C . ILE E 1 123 ? -51.869 45.625 22.024 1.00 21.64 123 ILE D C 1
ATOM 7999 O O . ILE E 1 123 ? -52.913 45.032 22.323 1.00 21.51 123 ILE D O 1
ATOM 8004 N N . ARG E 1 124 ? -51.827 46.688 21.226 1.00 23.04 124 ARG D N 1
ATOM 8005 C CA . ARG E 1 124 ? -53.024 47.339 20.726 1.00 23.86 124 ARG D CA 1
ATOM 8006 C C . ARG E 1 124 ? -53.834 46.459 19.776 1.00 23.71 124 ARG D C 1
ATOM 8007 O O . ARG E 1 124 ? -55.048 46.652 19.640 1.00 25.12 124 ARG D O 1
ATOM 8015 N N . ASP E 1 125 ? -53.177 45.498 19.126 1.00 24.13 125 ASP D N 1
ATOM 8016 C CA . ASP E 1 125 ? -53.894 44.513 18.315 1.00 23.16 125 ASP D CA 1
ATOM 8017 C C . ASP E 1 125 ? -54.767 43.607 19.179 1.00 23.94 125 ASP D C 1
ATOM 8018 O O . ASP E 1 125 ? -55.715 42.992 18.685 1.00 23.73 125 ASP D O 1
ATOM 8023 N N . TYR E 1 126 ? -54.454 43.526 20.469 1.00 24.21 126 TYR D N 1
ATOM 8024 C CA . TYR E 1 126 ? -55.313 42.800 21.409 1.00 24.50 126 TYR D CA 1
ATOM 8025 C C . TYR E 1 126 ? -56.394 43.704 21.953 1.00 24.66 126 TYR D C 1
ATOM 8026 O O . TYR E 1 126 ? -57.480 43.247 22.307 1.00 24.24 126 TYR D O 1
ATOM 8035 N N . TYR E 1 127 ? -56.085 44.992 22.031 1.00 25.18 127 TYR D N 1
ATOM 8036 C CA . TYR E 1 127 ? -57.083 45.981 22.394 1.00 24.83 127 TYR D CA 1
ATOM 8037 C C . TYR E 1 127 ? -58.133 46.087 21.297 1.00 24.36 127 TYR D C 1
ATOM 8038 O O . TYR E 1 127 ? -59.324 46.162 21.586 1.00 24.40 127 TYR D O 1
ATOM 8047 N N . LEU E 1 128 ? -57.699 46.091 20.040 1.00 22.61 128 LEU D N 1
ATOM 8048 C CA . LEU E 1 128 ? -58.655 46.106 18.942 1.00 21.58 128 LEU D CA 1
ATOM 8049 C C . LEU E 1 128 ? -59.448 44.797 18.881 1.00 20.46 128 LEU D C 1
ATOM 8050 O O . LEU E 1 128 ? -60.677 44.833 18.797 1.00 20.75 128 LEU D O 1
ATOM 8055 N N . LYS E 1 129 ? -58.750 43.659 18.942 1.00 20.04 129 LYS D N 1
ATOM 8056 C CA . LYS E 1 129 ? -59.384 42.335 19.019 1.00 20.25 129 LYS D CA 1
ATOM 8057 C C . LYS E 1 129 ? -60.490 42.311 20.079 1.00 21.03 129 LYS D C 1
ATOM 8058 O O . LYS E 1 129 ? -61.665 42.104 19.757 1.00 22.76 129 LYS D O 1
ATOM 8064 N N . HIS E 1 130 ? -60.109 42.553 21.332 1.00 22.08 130 HIS D N 1
ATOM 8065 C CA . HIS E 1 130 ? -60.985 42.344 22.489 1.00 23.07 130 HIS D CA 1
ATOM 8066 C C . HIS E 1 130 ? -61.788 43.581 22.906 1.00 24.66 130 HIS D C 1
ATOM 8067 O O . HIS E 1 130 ? -62.500 43.548 23.916 1.00 25.85 130 HIS D O 1
ATOM 8074 N N . ARG E 1 131 ? -61.672 44.656 22.128 1.00 25.13 131 ARG D N 1
ATOM 8075 C CA . ARG E 1 131 ? -62.298 45.958 22.437 1.00 26.53 131 ARG D CA 1
ATOM 8076 C C . ARG E 1 131 ? -63.782 45.927 22.819 1.00 29.21 131 ARG D C 1
ATOM 8077 O O . ARG E 1 131 ? -64.228 46.738 23.636 1.00 28.10 131 ARG D O 1
ATOM 8085 N N . GLU E 1 132 ? -64.544 45.019 22.213 1.00 30.78 132 GLU D N 1
ATOM 8086 C CA . GLU E 1 132 ? -65.981 44.954 22.462 1.00 34.16 132 GLU D CA 1
ATOM 8087 C C . GLU E 1 132 ? -66.264 44.579 23.916 1.00 34.59 132 GLU D C 1
ATOM 8088 O O . GLU E 1 132 ? -67.067 45.242 24.583 1.00 34.69 132 GLU D O 1
ATOM 8094 N N . TYR E 1 133 ? -65.605 43.521 24.397 1.00 34.26 133 TYR D N 1
ATOM 8095 C CA . TYR E 1 133 ? -65.682 43.132 25.807 1.00 33.68 133 TYR D CA 1
ATOM 8096 C C . TYR E 1 133 ? -65.166 44.276 26.679 1.00 33.67 133 TYR D C 1
ATOM 8097 O O . TYR E 1 133 ? -65.797 44.644 27.676 1.00 34.55 133 TYR D O 1
ATOM 8106 N N . LEU E 1 134 ? -64.017 44.824 26.286 1.00 33.09 134 LEU D N 1
ATOM 8107 C CA . LEU E 1 134 ? -63.343 45.897 27.019 1.00 32.15 134 LEU D CA 1
ATOM 8108 C C . LEU E 1 134 ? -64.167 47.176 27.153 1.00 33.27 134 LEU D C 1
ATOM 8109 O O . LEU E 1 134 ? -64.038 47.896 28.146 1.00 33.14 134 LEU D O 1
ATOM 8114 N N . ASP E 1 135 ? -65.020 47.456 26.170 1.00 34.91 135 ASP D N 1
ATOM 8115 C CA . ASP E 1 135 ? -65.824 48.685 26.195 1.00 36.60 135 ASP D CA 1
ATOM 8116 C C . ASP E 1 135 ? -67.146 48.555 26.946 1.00 37.46 135 ASP D C 1
ATOM 8117 O O . ASP E 1 135 ? -67.837 49.550 27.164 1.00 39.46 135 ASP D O 1
ATOM 8122 N N . LYS E 1 136 ? -67.497 47.332 27.336 1.00 36.81 136 LYS D N 1
ATOM 8123 C CA . LYS E 1 136 ? -68.586 47.111 28.280 1.00 37.76 136 LYS D CA 1
ATOM 8124 C C . LYS E 1 136 ? -68.058 47.365 29.692 1.00 37.60 136 LYS D C 1
ATOM 8125 O O . LYS E 1 136 ? -68.825 47.514 30.641 1.00 37.43 136 LYS D O 1
ATOM 8127 N N . MET E 1 137 ? -66.732 47.419 29.803 1.00 37.29 137 MET D N 1
ATOM 8128 C CA . MET E 1 137 ? -66.032 47.664 31.054 1.00 37.35 137 MET D CA 1
ATOM 8129 C C . MET E 1 137 ? -65.949 49.158 31.384 1.00 38.24 137 MET D C 1
ATOM 8130 O O . MET E 1 137 ? -65.903 49.990 30.474 1.00 38.15 137 MET D O 1
ATOM 8135 N N . PRO E 1 138 ? -65.920 49.501 32.688 1.00 37.79 138 PRO D N 1
ATOM 8136 C CA . PRO E 1 138 ? -65.673 50.880 33.102 1.00 37.79 138 PRO D CA 1
ATOM 8137 C C . PRO E 1 138 ? -64.407 51.466 32.469 1.00 38.27 138 PRO D C 1
ATOM 8138 O O . PRO E 1 138 ? -63.402 50.764 32.322 1.00 37.26 138 PRO D O 1
ATOM 8142 N N . ALA E 1 139 ? -64.470 52.747 32.111 1.00 37.51 139 ALA D N 1
ATOM 8143 C CA . ALA E 1 139 ? -63.368 53.467 31.470 1.00 37.44 139 ALA D CA 1
ATOM 8144 C C . ALA E 1 139 ? -62.132 53.660 32.365 1.00 37.91 139 ALA D C 1
ATOM 8145 O O . ALA E 1 139 ? -61.207 54.394 32.002 1.00 36.42 139 ALA D O 1
ATOM 8147 N N . GLU E 1 140 ? -62.124 53.017 33.531 1.00 37.33 140 GLU D N 1
ATOM 8148 C CA . GLU E 1 140 ? -60.935 52.980 34.376 1.00 36.50 140 GLU D CA 1
ATOM 8149 C C . GLU E 1 140 ? -60.311 51.593 34.304 1.00 34.86 140 GLU D C 1
ATOM 8150 O O . GLU E 1 140 ? -59.090 51.459 34.286 1.00 35.12 140 GLU D O 1
ATOM 8156 N N . ASP E 1 141 ? -61.168 50.575 34.253 1.00 32.57 141 ASP D N 1
ATOM 8157 C CA . ASP E 1 141 ? -60.765 49.172 34.435 1.00 31.66 141 ASP D CA 1
ATOM 8158 C C . ASP E 1 141 ? -60.415 48.429 33.143 1.00 30.11 141 ASP D C 1
ATOM 8159 O O . ASP E 1 141 ? -60.120 47.227 33.171 1.00 30.83 141 ASP D O 1
ATOM 8164 N N . ARG E 1 142 ? -60.456 49.134 32.017 1.00 29.17 142 ARG D N 1
ATOM 8165 C CA . ARG E 1 142 ? -60.145 48.532 30.718 1.00 26.26 142 ARG D CA 1
ATOM 8166 C C . ARG E 1 142 ? -58.671 48.111 30.628 1.00 25.98 142 ARG D C 1
ATOM 8167 O O . ARG E 1 142 ? -58.369 47.006 30.177 1.00 24.28 142 ARG D O 1
ATOM 8175 N N . SER E 1 143 ? -57.769 48.985 31.079 1.00 23.65 143 SER D N 1
ATOM 8176 C CA . SER E 1 143 ? -56.329 48.729 30.992 1.00 22.83 143 SER D CA 1
ATOM 8177 C C . SER E 1 143 ? -55.875 47.558 31.851 1.00 22.71 143 SER D C 1
ATOM 8178 O O . SER E 1 143 ? -55.020 46.764 31.426 1.00 20.78 143 SER D O 1
ATOM 8181 N N . ASP E 1 144 ? -56.448 47.431 33.049 1.00 21.32 144 ASP D N 1
ATOM 8182 C CA . ASP E 1 144 ? -56.137 46.281 33.886 1.00 21.30 144 ASP D CA 1
ATOM 8183 C C . ASP E 1 144 ? -56.699 44.962 33.310 1.00 21.25 144 ASP D C 1
ATOM 8184 O O . ASP E 1 144 ? -56.026 43.936 33.372 1.00 21.16 144 ASP D O 1
ATOM 8189 N N . LYS E 1 145 ? -57.896 44.983 32.728 1.00 20.54 145 LYS D N 1
ATOM 8190 C CA . LYS E 1 145 ? -58.427 43.793 32.050 1.00 20.86 145 LYS D CA 1
ATOM 8191 C C . LYS E 1 145 ? -57.564 43.397 30.840 1.00 21.51 145 LYS D C 1
ATOM 8192 O O . LYS E 1 145 ? -57.248 42.220 30.678 1.00 21.05 145 LYS D O 1
ATOM 8198 N N . LEU E 1 146 ? -57.166 44.379 30.028 1.00 21.38 146 LEU D N 1
ATOM 8199 C CA . LEU E 1 146 ? -56.255 44.139 28.885 1.00 22.10 146 LEU D CA 1
ATOM 8200 C C . LEU E 1 146 ? -54.925 43.560 29.368 1.00 22.92 146 LEU D C 1
ATOM 8201 O O . LEU E 1 146 ? -54.349 42.677 28.717 1.00 21.27 146 LEU D O 1
ATOM 8206 N N . ALA E 1 147 ? -54.449 44.046 30.517 1.00 23.74 147 ALA D N 1
ATOM 8207 C CA . ALA E 1 147 ? -53.234 43.501 31.123 1.00 24.90 147 ALA D CA 1
ATOM 8208 C C . ALA E 1 147 ? -53.357 41.988 31.293 1.00 25.23 147 ALA D C 1
ATOM 8209 O O . ALA E 1 147 ? -52.486 41.247 30.851 1.00 24.59 147 ALA D O 1
ATOM 8211 N N . GLU E 1 148 ? -54.462 41.545 31.901 1.00 26.76 148 GLU D N 1
ATOM 8212 C CA . GLU E 1 148 ? -54.783 40.126 32.038 1.00 24.79 148 GLU D CA 1
ATOM 8213 C C . GLU E 1 148 ? -54.843 39.459 30.669 1.00 24.23 148 GLU D C 1
ATOM 8214 O O . GLU E 1 148 ? -54.239 38.413 30.464 1.00 22.67 148 GLU D O 1
ATOM 8220 N N . ILE E 1 149 ? -55.561 40.094 29.740 1.00 23.98 149 ILE D N 1
ATOM 8221 C CA . ILE E 1 149 ? -55.795 39.558 28.391 1.00 23.56 149 ILE D CA 1
ATOM 8222 C C . ILE E 1 149 ? -54.483 39.310 27.632 1.00 22.48 149 ILE D C 1
ATOM 8223 O O . ILE E 1 149 ? -54.359 38.345 26.887 1.00 23.00 149 ILE D O 1
ATOM 8228 N N . ASN E 1 150 ? -53.528 40.206 27.832 1.00 21.59 150 ASN D N 1
ATOM 8229 C CA . ASN E 1 150 ? -52.220 40.132 27.215 1.00 20.03 150 ASN D CA 1
ATOM 8230 C C . ASN E 1 150 ? -51.391 38.968 27.732 1.00 19.78 150 ASN D C 1
ATOM 8231 O O . ASN E 1 150 ? -50.726 38.289 26.953 1.00 18.99 150 ASN D O 1
ATOM 8236 N N . VAL E 1 151 ? -51.419 38.746 29.049 1.00 19.26 151 VAL D N 1
ATOM 8237 C CA . VAL E 1 151 ? -50.774 37.577 29.628 1.00 18.18 151 VAL D CA 1
ATOM 8238 C C . VAL E 1 151 ? -51.323 36.356 28.918 1.00 18.25 151 VAL D C 1
ATOM 8239 O O . VAL E 1 151 ? -50.565 35.547 28.401 1.00 18.58 151 VAL D O 1
ATOM 8243 N N . ALA E 1 152 ? -52.651 36.270 28.855 1.00 18.40 152 ALA D N 1
ATOM 8244 C CA . ALA E 1 152 ? -53.329 35.201 28.145 1.00 19.01 152 ALA D CA 1
ATOM 8245 C C . ALA E 1 152 ? -52.834 35.111 26.697 1.00 19.51 152 ALA D C 1
ATOM 8246 O O . ALA E 1 152 ? -52.662 34.010 26.170 1.00 18.68 152 ALA D O 1
ATOM 8248 N N . GLU E 1 153 ? -52.573 36.255 26.067 1.00 20.03 153 GLU D N 1
ATOM 8249 C CA . GLU E 1 153 ? -52.081 36.224 24.683 1.00 21.81 153 GLU D CA 1
ATOM 8250 C C . GLU E 1 153 ? -50.591 35.876 24.576 1.00 21.87 153 GLU D C 1
ATOM 8251 O O . GLU E 1 153 ? -50.221 35.053 23.737 1.00 23.71 153 GLU D O 1
ATOM 8257 N N . GLN E 1 154 ? -49.742 36.518 25.391 1.00 22.21 154 GLN D N 1
ATOM 8258 C CA . GLN E 1 154 ? -48.286 36.283 25.323 1.00 21.01 154 GLN D CA 1
ATOM 8259 C C . GLN E 1 154 ? -47.953 34.852 25.711 1.00 21.81 154 GLN D C 1
ATOM 8260 O O . GLN E 1 154 ? -47.094 34.226 25.081 1.00 23.11 154 GLN D O 1
ATOM 8266 N N . VAL E 1 155 ? -48.642 34.336 26.735 1.00 22.66 155 VAL D N 1
ATOM 8267 C CA . VAL E 1 155 ? -48.545 32.912 27.123 1.00 22.14 155 VAL D CA 1
ATOM 8268 C C . VAL E 1 155 ? -48.827 32.008 25.912 1.00 21.98 155 VAL D C 1
ATOM 8269 O O . VAL E 1 155 ? -48.102 31.037 25.676 1.00 20.09 155 VAL D O 1
ATOM 8273 N N . TYR E 1 156 ? -49.863 32.342 25.145 1.00 22.16 156 TYR D N 1
ATOM 8274 C CA . TYR E 1 156 ? -50.208 31.617 23.911 1.00 23.83 156 TYR D CA 1
ATOM 8275 C C . TYR E 1 156 ? -49.023 31.583 22.931 1.00 22.84 156 TYR D C 1
ATOM 8276 O O . TYR E 1 156 ? -48.579 30.500 22.505 1.00 22.55 156 TYR D O 1
ATOM 8285 N N . ASN E 1 157 ? -48.515 32.770 22.602 1.00 22.76 157 ASN D N 1
ATOM 8286 C CA . ASN E 1 157 ? -47.288 32.944 21.805 1.00 21.33 157 ASN D CA 1
ATOM 8287 C C . ASN E 1 157 ? -46.102 32.094 22.272 1.00 20.37 157 ASN D C 1
ATOM 8288 O O . ASN E 1 157 ? -45.411 31.461 21.469 1.00 19.63 157 ASN D O 1
ATOM 8293 N N . LEU E 1 158 ? -45.853 32.108 23.579 1.00 19.83 158 LEU D N 1
ATOM 8294 C CA . LEU E 1 158 ? -44.779 31.322 24.152 1.00 19.10 158 LEU D CA 1
ATOM 8295 C C . LEU E 1 158 ? -44.935 29.825 23.856 1.00 18.00 158 LEU D C 1
ATOM 8296 O O . LEU E 1 158 ? -44.005 29.184 23.421 1.00 18.38 158 LEU D O 1
ATOM 8301 N N . ALA E 1 159 ? -46.128 29.292 24.092 1.00 18.50 159 ALA D N 1
ATOM 8302 C CA . ALA E 1 159 ? -46.427 27.872 23.887 1.00 18.65 159 ALA D CA 1
ATOM 8303 C C . ALA E 1 159 ? -46.286 27.497 22.411 1.00 19.55 159 ALA D C 1
ATOM 8304 O O . ALA E 1 159 ? -45.971 26.347 22.055 1.00 21.28 159 ALA D O 1
ATOM 8306 N N . ASN E 1 160 ? -46.515 28.490 21.565 1.00 19.10 160 ASN D N 1
ATOM 8307 C CA . ASN E 1 160 ? -46.549 28.338 20.111 1.00 19.19 160 ASN D CA 1
ATOM 8308 C C . ASN E 1 160 ? -45.189 28.402 19.437 1.00 18.66 160 ASN D C 1
ATOM 8309 O O . ASN E 1 160 ? -45.040 27.946 18.299 1.00 19.80 160 ASN D O 1
ATOM 8314 N N . SER E 1 161 ? -44.215 28.994 20.122 1.00 18.20 161 SER D N 1
ATOM 8315 C CA . SER E 1 161 ? -42.879 29.201 19.568 1.00 18.56 161 SER D CA 1
ATOM 8316 C C . SER E 1 161 ? -42.258 27.861 19.224 1.00 18.82 161 SER D C 1
ATOM 8317 O O . SER E 1 161 ? -42.590 26.846 19.840 1.00 17.13 161 SER D O 1
ATOM 8320 N N . THR E 1 162 ? -41.400 27.855 18.211 1.00 19.19 162 THR D N 1
ATOM 8321 C CA . THR E 1 162 ? -40.646 26.647 17.869 1.00 21.38 162 THR D CA 1
ATOM 8322 C C . THR E 1 162 ? -39.918 26.082 19.089 1.00 21.04 162 THR D C 1
ATOM 8323 O O . THR E 1 162 ? -39.838 24.854 19.262 1.00 19.61 162 THR D O 1
ATOM 8327 N N . VAL E 1 163 ? -39.429 26.988 19.943 1.00 22.18 163 VAL D N 1
ATOM 8328 C CA . VAL E 1 163 ? -38.626 26.641 21.121 1.00 23.91 163 VAL D CA 1
ATOM 8329 C C . VAL E 1 163 ? -39.390 25.763 22.108 1.00 24.91 163 VAL D C 1
ATOM 8330 O O . VAL E 1 163 ? -38.878 24.713 22.533 1.00 25.57 163 VAL D O 1
ATOM 8334 N N . LEU E 1 164 ? -40.611 26.172 22.453 1.00 25.11 164 LEU D N 1
ATOM 8335 C CA . LEU E 1 164 ? -41.465 25.365 23.324 1.00 24.79 164 LEU D CA 1
ATOM 8336 C C . LEU E 1 164 ? -42.013 24.139 22.607 1.00 25.39 164 LEU D C 1
ATOM 8337 O O . LEU E 1 164 ? -42.220 23.092 23.227 1.00 25.48 164 LEU D O 1
ATOM 8342 N N . GLN E 1 165 ? -42.224 24.270 21.303 1.00 24.56 165 GLN D N 1
ATOM 8343 C CA . GLN E 1 165 ? -42.731 23.176 20.485 1.00 24.66 165 GLN D CA 1
ATOM 8344 C C . GLN E 1 165 ? -41.714 22.057 20.251 1.00 23.98 165 GLN D C 1
ATOM 8345 O O . GLN E 1 165 ? -42.089 20.891 20.181 1.00 24.81 165 GLN D O 1
ATOM 8351 N N . ASN E 1 166 ? -40.437 22.413 20.123 1.00 23.94 166 ASN D N 1
ATOM 8352 C CA . ASN E 1 166 ? -39.373 21.438 19.925 1.00 22.34 166 ASN D CA 1
ATOM 8353 C C . ASN E 1 166 ? -38.906 20.842 21.249 1.00 23.24 166 ASN D C 1
ATOM 8354 O O . ASN E 1 166 ? -38.452 19.696 21.294 1.00 21.10 166 ASN D O 1
ATOM 8359 N N . ALA E 1 167 ? -39.028 21.631 22.320 1.00 22.69 167 ALA D N 1
ATOM 8360 C CA . ALA E 1 167 ? -38.837 21.140 23.678 1.00 22.30 167 ALA D CA 1
ATOM 8361 C C . ALA E 1 167 ? -39.873 20.062 24.007 1.00 22.36 167 ALA D C 1
ATOM 8362 O O . ALA E 1 167 ? -39.502 18.946 24.349 1.00 23.49 167 ALA D O 1
ATOM 8364 N N . TRP E 1 168 ? -41.162 20.377 23.878 1.00 22.01 168 TRP D N 1
ATOM 8365 C CA . TRP E 1 168 ? -42.200 19.381 24.162 1.00 22.30 168 TRP D CA 1
ATOM 8366 C C . TRP E 1 168 ? -42.047 18.118 23.302 1.00 22.78 168 TRP D C 1
ATOM 8367 O O . TRP E 1 168 ? -42.197 17.008 23.814 1.00 22.11 168 TRP D O 1
ATOM 8378 N N . GLU E 1 169 ? -41.708 18.298 22.022 1.00 24.15 169 GLU D N 1
ATOM 8379 C CA . GLU E 1 169 ? -41.574 17.189 21.057 1.00 26.17 169 GLU D CA 1
ATOM 8380 C C . GLU E 1 169 ? -40.468 16.185 21.416 1.00 27.65 169 GLU D C 1
ATOM 8381 O O . GLU E 1 169 ? -40.629 14.982 21.203 1.00 27.43 169 GLU D O 1
ATOM 8387 N N . ARG E 1 170 ? -39.362 16.672 21.969 1.00 28.31 170 ARG D N 1
ATOM 8388 C CA . ARG E 1 170 ? -38.216 15.808 22.292 1.00 30.37 170 ARG D CA 1
ATOM 8389 C C . ARG E 1 170 ? -38.270 15.169 23.695 1.00 29.86 170 ARG D C 1
ATOM 8390 O O . ARG E 1 170 ? -37.276 14.622 24.184 1.00 31.08 170 ARG D O 1
ATOM 8398 N N . GLY E 1 171 ? -39.433 15.243 24.336 1.00 29.88 171 GLY D N 1
ATOM 8399 C CA . GLY E 1 171 ? -39.644 14.561 25.616 1.00 29.52 171 GLY D CA 1
ATOM 8400 C C . GLY E 1 171 ? -39.193 15.327 26.844 1.00 29.06 171 GLY D C 1
ATOM 8401 O O . GLY E 1 171 ? -38.950 14.732 27.897 1.00 29.25 171 GLY D O 1
ATOM 8402 N N . GLN E 1 172 ? -39.080 16.648 26.724 1.00 28.02 172 GLN D N 1
ATOM 8403 C CA . GLN E 1 172 ? -38.744 17.464 27.879 1.00 26.60 172 GLN D CA 1
ATOM 8404 C C . GLN E 1 172 ? -40.002 17.789 28.677 1.00 26.45 172 GLN D C 1
ATOM 8405 O O . GLN E 1 172 ? -41.062 18.074 28.109 1.00 25.78 172 GLN D O 1
ATOM 8411 N N . ALA E 1 173 ? -39.874 17.694 29.997 1.00 26.70 173 ALA D N 1
ATOM 8412 C CA . ALA E 1 173 ? -40.854 18.236 30.929 1.00 26.53 173 ALA D CA 1
ATOM 8413 C C . ALA E 1 173 ? -40.497 19.702 31.189 1.00 26.12 173 ALA D C 1
ATOM 8414 O O . ALA E 1 173 ? -39.577 20.013 31.943 1.00 26.79 173 ALA D O 1
ATOM 8416 N N . VAL E 1 174 ? -41.204 20.591 30.508 1.00 26.52 174 VAL D N 1
ATOM 8417 C CA . VAL E 1 174 ? -41.152 22.017 30.778 1.00 26.01 174 VAL D CA 1
ATOM 8418 C C . VAL E 1 174 ? -42.596 22.441 30.738 1.00 25.59 174 VAL D C 1
ATOM 8419 O O . VAL E 1 174 ? -43.369 21.932 29.921 1.00 27.65 174 VAL D O 1
ATOM 8423 N N . GLU E 1 175 ? -42.977 23.350 31.624 1.00 24.79 175 GLU D N 1
ATOM 8424 C CA . GLU E 1 175 ? -44.332 23.872 31.577 1.00 23.15 175 GLU D CA 1
ATOM 8425 C C . GLU E 1 175 ? -44.399 25.390 31.610 1.00 21.77 175 GLU D C 1
ATOM 8426 O O . GLU E 1 175 ? -43.453 26.061 32.017 1.00 21.44 175 GLU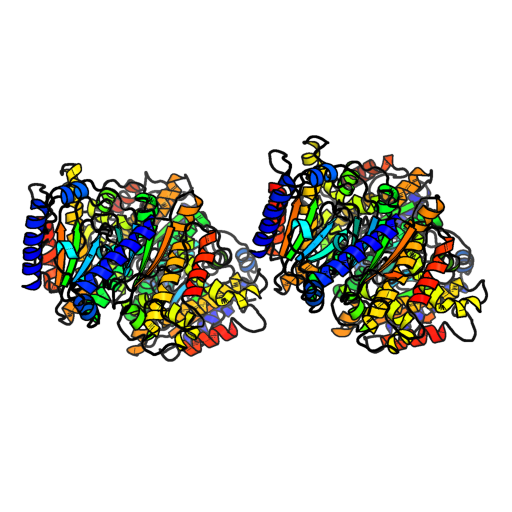 D O 1
ATOM 8432 N N . VAL E 1 176 ? -45.524 25.915 31.144 1.00 19.95 176 VAL D N 1
ATOM 8433 C CA . VAL E 1 176 ? -45.716 27.347 31.048 1.00 19.68 176 VAL D CA 1
ATOM 8434 C C . VAL E 1 176 ? -46.905 27.759 31.920 1.00 18.95 176 VAL D C 1
ATOM 8435 O O . VAL E 1 176 ? -47.798 26.938 32.221 1.00 19.16 176 VAL D O 1
ATOM 8439 N N . HIS E 1 177 ? -46.885 29.021 32.344 1.00 19.13 177 HIS D N 1
ATOM 8440 C CA . HIS E 1 177 ? -47.868 29.585 33.262 1.00 18.04 177 HIS D CA 1
ATOM 8441 C C . HIS E 1 177 ? -48.078 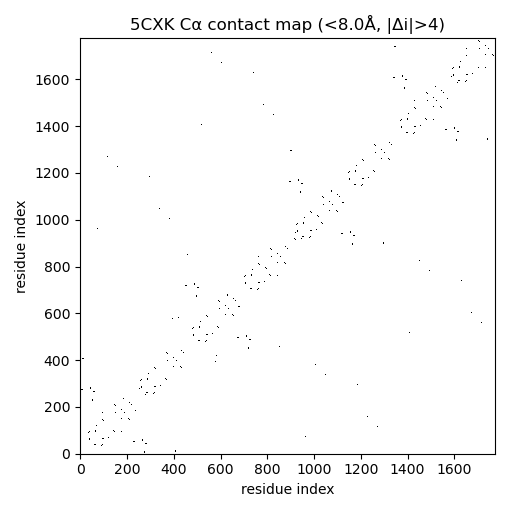31.058 32.965 1.00 18.90 177 HIS D C 1
ATOM 8442 O O . HIS E 1 177 ? -47.152 31.752 32.542 1.00 18.79 177 HIS D O 1
ATOM 8449 N N . GLY E 1 178 ? -49.292 31.535 33.204 1.00 18.75 178 GLY D N 1
ATOM 8450 C CA . GLY E 1 178 ? -49.582 32.954 33.102 1.00 20.13 178 GLY D CA 1
ATOM 8451 C C . GLY E 1 178 ? -50.053 33.503 34.437 1.00 20.15 178 GLY D C 1
ATOM 8452 O O . GLY E 1 178 ? -51.090 33.068 34.964 1.00 19.85 178 GLY D O 1
ATOM 8453 N N . PHE E 1 179 ? -49.289 34.442 34.988 1.00 20.82 179 PHE D N 1
ATOM 8454 C CA . PHE E 1 179 ? -49.684 35.158 36.209 1.00 22.23 179 PHE D CA 1
ATOM 8455 C C . PHE E 1 179 ? -50.004 36.615 35.915 1.00 23.67 179 PHE D C 1
ATOM 8456 O O . PHE E 1 179 ? -49.456 37.219 34.977 1.00 23.41 179 PHE D O 1
ATOM 8464 N N . VAL E 1 180 ? -50.897 37.162 36.733 1.00 24.17 180 VAL D N 1
ATOM 8465 C CA . VAL E 1 180 ? -51.029 38.599 36.907 1.00 24.99 180 VAL D CA 1
ATOM 8466 C C . VAL E 1 180 ? -51.139 38.916 38.405 1.00 25.26 180 VAL D C 1
ATOM 8467 O O . VAL E 1 180 ? -51.409 38.031 39.221 1.00 27.02 180 VAL D O 1
ATOM 8471 N N . TYR E 1 181 ? -50.914 40.174 38.759 1.00 24.21 181 TYR D N 1
ATOM 8472 C CA . TYR E 1 181 ? -51.171 40.644 40.116 1.00 23.50 181 TYR D CA 1
ATOM 8473 C C . TYR E 1 181 ? -51.573 42.117 40.071 1.00 23.07 181 TYR D C 1
ATOM 8474 O O . TYR E 1 181 ? -51.242 42.832 39.113 1.00 23.11 181 TYR D O 1
ATOM 8483 N N . GLY E 1 182 ? -52.286 42.557 41.104 1.00 22.35 182 GLY D N 1
ATOM 8484 C CA . GLY E 1 182 ? -52.627 43.968 41.273 1.00 23.23 182 GLY D CA 1
ATOM 8485 C C . GLY E 1 182 ? -51.659 44.620 42.234 1.00 24.09 182 GLY D C 1
ATOM 8486 O O . GLY E 1 182 ? -50.924 43.929 42.955 1.00 23.32 182 GLY D O 1
ATOM 8487 N N . ILE E 1 183 ? -51.653 45.953 42.261 1.00 25.65 183 ILE D N 1
ATOM 8488 C CA . ILE E 1 183 ? -50.710 46.679 43.103 1.00 25.80 183 ILE D CA 1
ATOM 8489 C C . ILE E 1 183 ? -51.195 46.890 44.542 1.00 26.58 183 ILE D C 1
ATOM 8490 O O . ILE E 1 183 ? -50.415 47.300 45.404 1.00 27.50 183 ILE D O 1
ATOM 8495 N N . GLU E 1 184 ? -52.464 46.603 44.813 1.00 26.03 184 GLU D N 1
ATOM 8496 C CA . GLU E 1 184 ? -52.962 46.744 46.179 1.00 26.33 184 GLU D CA 1
ATOM 8497 C C . GLU E 1 184 ? -52.222 45.835 47.140 1.00 27.00 184 GLU D C 1
ATOM 8498 O O . GLU E 1 184 ? -52.205 46.088 48.336 1.00 28.16 184 GLU D O 1
ATOM 8504 N N . ASP E 1 185 ? -51.591 44.790 46.608 1.00 26.57 185 ASP D N 1
ATOM 8505 C CA . ASP E 1 185 ? -51.215 43.632 47.411 1.00 24.87 185 ASP D CA 1
ATOM 8506 C C . ASP E 1 185 ? -50.045 42.816 46.860 1.00 25.04 185 ASP D C 1
ATOM 8507 O O . ASP E 1 185 ? -49.430 42.061 47.607 1.00 24.14 185 ASP D O 1
ATOM 8512 N N . GLY E 1 186 ? -49.723 42.960 45.571 1.00 23.70 186 GLY D N 1
ATOM 8513 C CA . GLY E 1 186 ? -48.671 42.125 44.947 1.00 22.53 186 GLY D CA 1
ATOM 8514 C C . GLY E 1 186 ? -49.045 40.649 45.001 1.00 21.52 186 GLY D C 1
ATOM 8515 O O . GLY E 1 186 ? -48.184 39.756 45.033 1.00 21.17 186 GLY D O 1
ATOM 8516 N N . ARG E 1 187 ? -50.353 40.404 45.012 1.00 22.31 187 ARG D N 1
ATOM 8517 C CA . ARG E 1 187 ? -50.923 39.078 45.178 1.00 22.28 187 ARG D CA 1
ATOM 8518 C C . ARG E 1 187 ? -51.123 38.423 43.800 1.00 22.30 187 ARG D C 1
ATOM 8519 O O . ARG E 1 187 ? -51.950 38.865 42.999 1.00 21.98 187 ARG D O 1
ATOM 8527 N N . LEU E 1 188 ? -50.322 37.390 43.531 1.00 22.08 188 LEU D N 1
ATOM 8528 C CA . LEU E 1 188 ? -50.299 36.700 42.246 1.00 21.74 188 LEU D CA 1
ATOM 8529 C C . LEU E 1 188 ? -51.510 35.810 42.042 1.00 22.35 188 LEU D C 1
ATOM 8530 O O . LEU E 1 188 ? -51.956 35.120 42.970 1.00 21.37 188 LEU D O 1
ATOM 8535 N N . GLU E 1 189 ? -52.002 35.804 40.806 1.00 22.16 189 GLU D N 1
ATOM 8536 C CA . GLU E 1 189 ? -53.186 35.048 40.413 1.00 23.58 189 GLU D CA 1
ATOM 8537 C C . GLU E 1 189 ? -52.940 34.307 39.104 1.00 23.40 189 GLU D C 1
ATOM 8538 O O . GLU E 1 189 ? -52.427 34.885 38.143 1.00 23.75 189 GLU D O 1
ATOM 8544 N N . TYR E 1 190 ? -53.348 33.042 39.064 1.00 24.41 190 TYR D N 1
ATOM 8545 C CA . TYR E 1 190 ? -53.131 32.177 37.913 1.00 25.68 190 TYR D CA 1
ATOM 8546 C C . TYR E 1 190 ? -54.191 32.374 36.831 1.00 27.24 190 TYR D C 1
ATOM 8547 O O . TYR E 1 190 ? -55.388 32.512 37.125 1.00 28.49 190 TYR D O 1
ATOM 8556 N N . LEU E 1 191 ? -53.747 32.384 35.577 1.00 28.41 191 LEU D N 1
ATOM 8557 C CA . LEU E 1 191 ? -54.654 32.509 34.427 1.00 29.37 191 LEU D CA 1
ATOM 8558 C C . LEU E 1 191 ? -54.582 31.284 33.491 1.00 31.30 191 LEU D C 1
ATOM 8559 O O . LEU E 1 191 ? -53.741 31.216 32.580 1.00 34.46 191 LEU D O 1
ATOM 8564 N N . GLY E 1 192 ? -55.470 30.323 33.739 1.00 31.94 192 GLY D N 1
ATOM 8565 C CA . GLY E 1 192 ? -55.617 29.129 32.898 1.00 32.97 192 GLY D CA 1
ATOM 8566 C C . GLY E 1 192 ? -55.330 27.831 33.636 1.00 32.92 192 GLY D C 1
ATOM 8567 O O . GLY E 1 192 ? -55.552 27.736 34.845 1.00 33.37 192 GLY D O 1
ATOM 8568 N N . VAL E 1 193 ? -54.845 26.825 32.908 1.00 33.00 193 VAL D N 1
ATOM 8569 C CA . VAL E 1 193 ? -54.514 25.515 33.498 1.00 31.90 193 VAL D CA 1
ATOM 8570 C C . VAL E 1 193 ? -53.093 25.045 33.135 1.00 31.86 193 VAL D C 1
ATOM 8571 O O . VAL E 1 193 ? -52.395 25.699 32.362 1.00 33.60 193 VAL D O 1
ATOM 8575 N N . ARG E 1 194 ? -52.685 23.908 33.695 1.00 29.54 194 ARG D N 1
ATOM 8576 C CA . ARG E 1 194 ? -51.328 23.370 33.510 1.00 28.88 194 ARG D CA 1
ATOM 8577 C C . ARG E 1 194 ? -50.994 23.006 32.058 1.00 28.16 194 ARG D C 1
ATOM 8578 O O . ARG E 1 194 ? -51.607 22.106 31.471 1.00 28.52 194 ARG D O 1
ATOM 8586 N N . CYS E 1 195 ? -50.009 23.705 31.496 1.00 28.01 195 CYS D N 1
ATOM 8587 C CA . CYS E 1 195 ? -49.594 23.485 30.108 1.00 26.55 195 CYS D CA 1
ATOM 8588 C C . CYS E 1 195 ? -48.213 22.847 30.005 1.00 26.75 195 CYS D C 1
ATOM 8589 O O . CYS E 1 195 ? -47.198 23.549 29.875 1.00 27.77 195 CYS D O 1
ATOM 8592 N N . ALA E 1 196 ? -48.180 21.519 30.041 1.00 25.97 196 ALA D N 1
ATOM 8593 C CA . ALA E 1 196 ? -46.914 20.776 30.106 1.00 26.75 196 ALA D CA 1
ATOM 8594 C C . ALA E 1 196 ? -46.626 19.901 28.884 1.00 27.28 196 ALA D C 1
ATOM 8595 O O . ALA E 1 196 ? -45.685 19.086 28.901 1.00 27.18 196 ALA D O 1
ATOM 8597 N N . SER E 1 197 ? -47.429 20.087 27.833 1.00 28.06 197 SER D N 1
ATOM 8598 C CA . SER E 1 197 ? -47.249 19.421 26.534 1.00 29.96 197 SER D CA 1
ATOM 8599 C C . SER E 1 197 ? -47.919 20.250 25.441 1.00 30.07 197 SER D C 1
ATOM 8600 O O . SER E 1 197 ? -48.581 21.248 25.739 1.00 31.70 197 SER D O 1
ATOM 8603 N N . ARG E 1 198 ? -47.781 19.819 24.188 1.00 30.36 198 ARG D N 1
ATOM 8604 C CA . ARG E 1 198 ? -48.380 20.534 23.060 1.00 29.98 198 ARG D CA 1
ATOM 8605 C C . ARG E 1 198 ? -49.912 20.492 23.019 1.00 29.90 198 ARG D C 1
ATOM 8606 O O . ARG E 1 198 ? -50.539 21.517 22.743 1.00 28.57 198 ARG D O 1
ATOM 8614 N N . SER E 1 199 ? -50.512 19.333 23.312 1.00 28.03 199 SER D N 1
ATOM 8615 C CA . SER E 1 199 ? -51.976 19.183 23.193 1.00 29.15 199 SER D CA 1
ATOM 8616 C C . SER E 1 199 ? -52.753 20.027 24.208 1.00 29.04 199 SER D C 1
ATOM 8617 O O . SER E 1 199 ? -53.911 20.378 23.979 1.00 29.94 199 SER D O 1
ATOM 8620 N N . ALA E 1 200 ? -52.095 20.371 25.313 1.00 29.34 200 ALA D N 1
ATOM 8621 C CA . ALA E 1 200 ? -52.722 21.119 26.400 1.00 28.91 200 ALA D CA 1
ATOM 8622 C C . ALA E 1 200 ? -52.868 22.608 26.094 1.00 30.41 200 ALA D C 1
ATOM 8623 O O . ALA E 1 200 ? -53.631 23.304 26.765 1.00 30.59 200 ALA D O 1
ATOM 8625 N N . VAL E 1 201 ? -52.146 23.072 25.072 1.00 30.74 201 VAL D N 1
ATOM 8626 C CA . VAL E 1 201 ? -51.962 24.503 24.787 1.00 30.93 201 VAL D CA 1
ATOM 8627 C C . VAL E 1 201 ? -53.265 25.272 24.539 1.00 30.91 201 VAL D C 1
ATOM 8628 O O . VAL E 1 201 ? -53.484 26.321 25.147 1.00 29.72 201 VAL D O 1
ATOM 8632 N N . GLU E 1 202 ? -54.121 24.753 23.659 1.00 32.59 202 GLU D N 1
ATOM 8633 C CA . GLU E 1 202 ? -55.358 25.451 23.275 1.00 33.12 202 GLU D CA 1
ATOM 8634 C C . GLU E 1 202 ? -56.372 25.581 24.417 1.00 33.96 202 GLU D C 1
ATOM 8635 O O . GLU E 1 202 ? -57.033 26.619 24.555 1.00 32.17 202 GLU D O 1
ATOM 8641 N N . ASP E 1 203 ? -56.482 24.532 25.228 1.00 33.25 203 ASP D N 1
ATOM 8642 C CA . ASP E 1 203 ? -57.370 24.533 26.392 1.00 33.98 203 ASP D CA 1
ATOM 8643 C C . ASP E 1 203 ? -57.021 25.611 27.427 1.00 32.93 203 ASP D C 1
ATOM 8644 O O . ASP E 1 203 ? -57.904 26.353 27.863 1.00 32.85 203 ASP D O 1
ATOM 8649 N N . ASN E 1 204 ? -55.738 25.696 27.794 1.00 31.99 204 ASN D N 1
ATOM 8650 C CA . ASN E 1 204 ? -55.216 26.721 28.710 1.00 31.06 204 ASN D CA 1
ATOM 8651 C C . ASN E 1 204 ? -55.471 28.136 28.193 1.00 29.85 204 ASN D C 1
ATOM 8652 O O . ASN E 1 204 ? -55.926 29.016 28.938 1.00 30.12 204 ASN D O 1
ATOM 8657 N N . TYR E 1 205 ? -55.173 28.340 26.910 1.00 27.71 205 TYR D N 1
ATOM 8658 C CA . TYR E 1 205 ? -55.527 29.556 26.205 1.00 25.69 205 TYR D CA 1
ATOM 8659 C C . TYR E 1 205 ? -57.010 29.864 26.368 1.00 25.33 205 TYR D C 1
ATOM 8660 O O . TYR E 1 205 ? -57.380 31.002 26.651 1.00 24.79 205 TYR D O 1
ATOM 8669 N N . HIS E 1 206 ? -57.845 28.843 26.178 1.00 25.44 206 HIS D N 1
ATOM 8670 C CA . HIS E 1 206 ? -59.303 28.980 26.274 1.00 26.71 206 HIS D CA 1
ATOM 8671 C C . HIS E 1 206 ? -59.791 29.169 27.715 1.00 26.61 206 HIS D C 1
ATOM 8672 O O . HIS E 1 206 ? -60.730 29.936 27.948 1.00 27.66 206 HIS D O 1
ATOM 8679 N N . LYS E 1 207 ? -59.142 28.490 28.664 1.00 26.20 207 LYS D N 1
ATOM 8680 C CA . LYS E 1 207 ? -59.508 28.564 30.090 1.00 26.96 207 LYS D CA 1
ATOM 8681 C C . LYS E 1 207 ? -59.194 29.920 30.708 1.00 27.19 207 LYS D C 1
ATOM 8682 O O . LYS E 1 207 ? -60.023 30.491 31.421 1.00 25.96 207 LYS D O 1
ATOM 8688 N N . ALA E 1 208 ? -58.002 30.432 30.414 1.00 26.73 208 ALA D N 1
ATOM 8689 C CA . ALA E 1 208 ? -57.603 31.759 30.842 1.00 26.00 208 ALA D CA 1
ATOM 8690 C C . ALA E 1 208 ? -58.565 32.801 30.295 1.00 25.55 208 ALA D C 1
ATOM 8691 O O . ALA E 1 208 ? -59.022 33.664 31.033 1.00 26.30 208 ALA D O 1
ATOM 8693 N N . LEU E 1 209 ? -58.895 32.705 29.009 1.00 25.62 209 LEU D N 1
ATOM 8694 C CA . LEU E 1 209 ? -59.792 33.671 28.383 1.00 25.85 209 LEU D CA 1
ATOM 8695 C C . LEU E 1 209 ? -61.228 33.465 28.857 1.00 27.48 209 LEU D C 1
ATOM 8696 O O . LEU E 1 209 ? -62.037 34.380 28.801 1.00 26.89 209 LEU D O 1
ATOM 8701 N N . GLU E 1 210 ? -61.530 32.257 29.324 1.00 28.41 210 GLU D N 1
ATOM 8702 C CA . GLU E 1 210 ? -62.797 31.987 30.002 1.00 29.88 210 GLU D CA 1
ATOM 8703 C C . GLU E 1 210 ? -62.812 32.672 31.378 1.00 29.85 210 GLU D C 1
ATOM 8704 O O . GLU E 1 210 ? -63.772 33.364 31.716 1.00 31.02 210 GLU D O 1
ATOM 8706 N N . LYS E 1 211 ? -61.731 32.505 32.139 1.00 29.87 211 LYS D N 1
ATOM 8707 C CA . LYS E 1 211 ? -61.604 33.077 33.490 1.00 28.82 211 LYS D CA 1
ATOM 8708 C C . LYS E 1 211 ? -61.374 34.594 33.427 1.00 29.45 211 LYS D C 1
ATOM 8709 O O . LYS E 1 211 ? -61.781 35.328 34.330 1.00 29.75 211 LYS D O 1
ATOM 8715 N N . ILE E 1 212 ? -60.738 35.050 32.346 1.00 28.47 212 ILE D N 1
ATOM 8716 C CA . ILE E 1 212 ? -60.467 36.481 32.111 1.00 28.41 212 ILE D CA 1
ATOM 8717 C C . ILE E 1 212 ? -61.654 37.195 31.449 1.00 29.40 212 ILE D C 1
ATOM 8718 O O . ILE E 1 212 ? -62.110 38.220 31.951 1.00 29.96 212 ILE D O 1
ATOM 8723 N N . LEU E 1 213 ? -62.150 36.672 30.326 1.00 29.52 213 LEU D N 1
ATOM 8724 C CA . LEU E 1 213 ? -63.313 37.284 29.659 1.00 30.40 213 LEU D CA 1
ATOM 8725 C C . LEU E 1 213 ? -64.638 36.737 30.228 1.00 32.32 213 LEU D C 1
ATOM 8726 O O . LEU E 1 213 ? -65.496 36.243 29.488 1.00 31.54 213 LEU D O 1
ATOM 8731 N N . ASN E 1 214 ? -64.786 36.842 31.550 1.00 33.09 214 ASN D N 1
ATOM 8732 C CA . ASN E 1 214 ? -65.985 36.376 32.261 1.00 35.31 214 ASN D CA 1
ATOM 8733 C C . ASN E 1 214 ? -67.199 37.302 32.050 1.00 36.83 214 ASN D C 1
ATOM 8734 O O . ASN E 1 214 ? -67.030 38.520 31.922 1.00 37.63 214 ASN D O 1
ATOM 8739 N N . PRO E 1 215 ? -68.424 36.726 32.020 1.00 37.93 215 PRO D N 1
ATOM 8740 C CA . PRO E 1 215 ? -69.672 37.429 31.666 1.00 38.65 215 PRO D CA 1
ATOM 8741 C C . PRO E 1 215 ? -70.077 38.613 32.561 1.00 38.24 215 PRO D C 1
ATOM 8742 O O . PRO E 1 215 ? -70.954 39.393 32.179 1.00 37.19 215 PRO D O 1
ATOM 8746 N N . ASN E 1 216 ? -69.468 38.739 33.738 1.00 37.37 216 ASN D N 1
ATOM 8747 C CA . ASN E 1 216 ? -69.737 39.883 34.614 1.00 35.54 216 ASN D CA 1
ATOM 8748 C C . ASN E 1 216 ? -68.728 41.013 34.481 1.00 34.98 216 ASN D C 1
ATOM 8749 O O . ASN E 1 216 ? -68.685 41.914 35.321 1.00 33.38 216 ASN D O 1
ATOM 8754 N N . HIS E 1 217 ? -67.914 40.956 33.428 1.00 35.41 217 HIS D N 1
ATOM 8755 C CA . HIS E 1 217 ? -66.899 41.976 33.153 1.00 34.87 217 HIS D CA 1
ATOM 8756 C C . HIS E 1 217 ? -66.218 42.466 34.435 1.00 35.38 217 HIS D C 1
ATOM 8757 O O . HIS E 1 217 ? -66.112 43.674 34.682 1.00 36.15 217 HIS D O 1
ATOM 8764 N N . ARG E 1 218 ? -65.785 41.508 35.252 1.00 34.43 218 ARG D N 1
ATOM 8765 C CA . ARG E 1 218 ? -65.125 41.795 36.528 1.00 35.61 218 ARG D CA 1
ATOM 8766 C C . ARG E 1 218 ? -63.607 41.581 36.470 1.00 33.91 218 ARG D C 1
ATOM 8767 O O . ARG E 1 218 ? -63.126 40.671 35.792 1.00 34.22 218 ARG D O 1
ATOM 8769 N N . LEU E 1 219 ? -62.860 42.430 37.179 1.00 32.23 219 LEU D N 1
ATOM 8770 C CA . LEU E 1 219 ? -61.411 42.243 37.340 1.00 31.49 219 LEU D CA 1
ATOM 8771 C C . LEU E 1 219 ? -61.078 41.084 38.292 1.00 31.41 219 LEU D C 1
ATOM 8772 O O . LEU E 1 219 ? -61.922 40.646 39.092 1.00 29.26 219 LEU D O 1
ATOM 8777 N N . LEU E 1 220 ? -59.841 40.597 38.195 1.00 30.57 220 LEU D N 1
ATOM 8778 C CA . LEU E 1 220 ? -59.404 39.410 38.939 1.00 30.94 220 LEU D CA 1
ATOM 8779 C C . LEU E 1 220 ? -58.547 39.729 40.168 1.00 30.43 220 LEU D C 1
ATOM 8780 O O . LEU E 1 220 ? -58.426 38.902 41.078 1.00 30.97 220 LEU D O 1
ATOM 8785 N N . CYS E 1 221 ? -57.962 40.925 40.195 1.00 31.15 221 CYS D N 1
ATOM 8786 C CA . CYS E 1 221 ? -57.030 41.303 41.270 1.00 28.56 221 CYS D CA 1
ATOM 8787 C C . CYS E 1 221 ? -57.394 42.578 42.059 1.00 27.64 221 CYS D C 1
ATOM 8788 O O . CYS E 1 221 ? -56.560 43.116 42.811 1.00 25.80 221 CYS D O 1
ATOM 8791 N N . ARG E 1 222 ? -58.637 43.045 41.905 1.00 27.44 222 ARG D N 1
ATOM 8792 C CA . ARG E 1 222 ? -59.174 44.134 42.748 1.00 26.70 222 ARG D CA 1
ATOM 8793 C C . ARG E 1 222 ? -60.678 44.376 42.541 1.00 26.65 222 ARG D C 1
ATOM 8794 O O . ARG E 1 222 ? -61.233 44.066 41.479 1.00 26.59 222 ARG D O 1
ATOM 8802 N N . MET F 1 1 ? -48.922 21.332 40.809 1.00 39.94 1 MET C N 1
ATOM 8803 C CA . MET F 1 1 ? -47.477 20.973 40.881 1.00 39.94 1 MET C CA 1
ATOM 8804 C C . MET F 1 1 ? -46.825 21.608 42.102 1.00 39.25 1 MET C C 1
ATOM 8805 O O . MET F 1 1 ? -46.959 22.819 42.313 1.00 39.71 1 MET C O 1
ATOM 8810 N N . PRO F 1 2 ? -46.102 20.797 42.899 1.00 38.26 2 PRO C N 1
ATOM 8811 C CA . PRO F 1 2 ? -45.643 21.215 44.225 1.00 37.05 2 PRO C CA 1
ATOM 8812 C C . PRO F 1 2 ? -44.898 22.546 44.229 1.00 35.64 2 PRO C C 1
ATOM 8813 O O . PRO F 1 2 ? -45.329 23.470 44.917 1.00 36.19 2 PRO C O 1
ATOM 8817 N N . GLU F 1 3 ? -43.814 22.648 43.455 1.00 33.88 3 GLU C N 1
ATOM 8818 C CA . GLU F 1 3 ? -42.922 23.818 43.509 1.00 33.35 3 GLU C CA 1
ATOM 8819 C C . GLU F 1 3 ? -43.602 25.087 42.994 1.00 31.52 3 GLU C C 1
ATOM 8820 O O . GLU F 1 3 ? -43.196 26.196 43.344 1.00 31.28 3 GLU C O 1
ATOM 8826 N N . ILE F 1 4 ? -44.618 24.902 42.148 1.00 30.70 4 ILE C N 1
ATOM 8827 C CA . ILE F 1 4 ? -45.466 25.988 41.651 1.00 29.70 4 ILE C CA 1
ATOM 8828 C C . ILE F 1 4 ? -46.489 26.432 42.714 1.00 29.93 4 ILE C C 1
ATOM 8829 O O . ILE F 1 4 ? -46.693 27.635 42.918 1.00 27.31 4 ILE C O 1
ATOM 8834 N N . LYS F 1 5 ? -47.125 25.464 43.384 1.00 29.21 5 LYS C N 1
ATOM 8835 C CA . LYS F 1 5 ? -47.931 25.744 44.584 1.00 29.73 5 LYS C CA 1
ATOM 8836 C C . LYS F 1 5 ? -47.078 26.501 45.606 1.00 28.09 5 LYS C C 1
ATOM 8837 O O . LYS F 1 5 ? -47.569 27.399 46.298 1.00 26.91 5 LYS C O 1
ATOM 8843 N N . GLN F 1 6 ? -45.796 26.130 45.674 1.00 27.00 6 GLN C N 1
ATOM 8844 C CA . GLN F 1 6 ? -44.833 26.734 46.598 1.00 25.88 6 GLN C CA 1
ATOM 8845 C C . GLN F 1 6 ? -44.721 28.257 46.423 1.00 24.23 6 GLN C C 1
ATOM 8846 O O . GLN F 1 6 ? -44.692 28.985 47.412 1.00 24.61 6 GLN C O 1
ATOM 8852 N N . LEU F 1 7 ? -44.714 28.732 45.177 1.00 22.23 7 LEU C N 1
ATOM 8853 C CA . LEU F 1 7 ? -44.625 30.171 44.879 1.00 19.79 7 LEU C CA 1
ATOM 8854 C C . LEU F 1 7 ? -45.883 30.952 45.255 1.00 18.68 7 LEU C C 1
ATOM 8855 O O . LEU F 1 7 ? -45.799 32.114 45.651 1.00 18.83 7 LEU C O 1
ATOM 8860 N N . PHE F 1 8 ? -47.050 30.326 45.127 1.00 17.45 8 PHE C N 1
ATOM 8861 C CA . PHE F 1 8 ? -48.277 30.981 45.559 1.00 17.47 8 PHE C CA 1
ATOM 8862 C C . PHE F 1 8 ? -48.332 31.118 47.089 1.00 18.32 8 PHE C C 1
ATOM 8863 O O . PHE F 1 8 ? -48.906 32.072 47.594 1.00 18.17 8 PHE C O 1
ATOM 8871 N N . GLU F 1 9 ? -47.688 30.194 47.800 1.00 19.19 9 GLU C N 1
ATOM 8872 C CA . GLU F 1 9 ? -47.598 30.268 49.270 1.00 20.12 9 GLU C CA 1
ATOM 8873 C C . GLU F 1 9 ? -46.509 31.258 49.749 1.00 18.75 9 GLU C C 1
ATOM 8874 O O . GLU F 1 9 ? -46.727 31.988 50.710 1.00 21.05 9 GLU C O 1
ATOM 8880 N N . ASN F 1 10 ? -45.352 31.302 49.096 1.00 17.82 10 ASN C N 1
ATOM 8881 C CA . ASN F 1 10 ? -44.360 32.320 49.442 1.00 17.08 10 ASN C CA 1
ATOM 8882 C C . ASN F 1 10 ? -44.956 33.717 49.228 1.00 17.17 10 ASN C C 1
ATOM 8883 O O . ASN F 1 10 ? -44.961 34.527 50.133 1.00 16.72 10 ASN C O 1
ATOM 8888 N N . ASN F 1 11 ? -45.482 33.956 48.033 1.00 17.45 11 ASN C N 1
ATOM 8889 C CA . ASN F 1 11 ? -46.187 35.186 47.684 1.00 16.77 11 ASN C CA 1
ATOM 8890 C C . ASN F 1 11 ? -47.258 35.562 48.700 1.00 17.76 11 ASN C C 1
ATOM 8891 O O . ASN F 1 11 ? -47.288 36.693 49.197 1.00 17.27 11 ASN C O 1
ATOM 8896 N N . SER F 1 12 ? -48.134 34.601 48.992 1.00 17.95 12 SER C N 1
ATOM 8897 C CA . SER F 1 12 ? -49.237 34.799 49.931 1.00 19.73 12 SER C CA 1
ATOM 8898 C C . SER F 1 12 ? -48.766 35.298 51.311 1.00 20.36 12 SER C C 1
ATOM 8899 O O . SER F 1 12 ? -49.310 36.287 51.834 1.00 19.42 12 SER C O 1
ATOM 8902 N N . LYS F 1 13 ? -47.751 34.622 51.865 1.00 20.79 13 LYS C N 1
ATOM 8903 C CA . LYS F 1 13 ? -47.164 34.978 53.159 1.00 20.90 13 LYS C CA 1
ATOM 8904 C C . LYS F 1 13 ? -46.451 36.324 53.080 1.00 21.72 13 LYS C C 1
ATOM 8905 O O . LYS F 1 13 ? -46.552 37.132 53.999 1.00 21.99 13 LYS C O 1
ATOM 8911 N N . TRP F 1 14 ? -45.709 36.547 51.991 1.00 21.28 14 TRP C N 1
ATOM 8912 C CA . TRP F 1 14 ? -45.007 37.816 51.802 1.00 21.38 14 TRP C CA 1
ATOM 8913 C C . TRP F 1 14 ? -45.961 39.005 51.785 1.00 21.55 14 TRP C C 1
ATOM 8914 O O . TRP F 1 14 ? -45.777 39.965 52.545 1.00 21.54 14 TRP C O 1
ATOM 8925 N N . SER F 1 15 ? -46.959 38.935 50.908 1.00 21.65 15 SER C N 1
ATOM 8926 C CA . SER F 1 15 ? -47.874 40.047 50.655 1.00 21.85 15 SER C CA 1
ATOM 8927 C C . SER F 1 15 ? -48.498 40.541 51.949 1.00 22.67 15 SER C C 1
ATOM 8928 O O . SER F 1 15 ? -48.359 41.716 52.310 1.00 23.24 15 SER C O 1
ATOM 8931 N N . ALA F 1 16 ? -49.169 39.631 52.649 1.00 23.21 16 ALA C N 1
ATOM 8932 C CA . ALA F 1 16 ? -49.801 39.935 53.935 1.00 23.41 16 ALA C CA 1
ATOM 8933 C C . ALA F 1 16 ? -48.865 40.626 54.940 1.00 23.41 16 ALA C C 1
ATOM 8934 O O . ALA F 1 16 ? -49.253 41.629 55.564 1.00 23.50 16 ALA C O 1
ATOM 8936 N N . SER F 1 17 ? -47.638 40.119 55.066 1.00 22.54 17 SER C N 1
ATOM 8937 C CA . SER F 1 17 ? -46.675 40.638 56.044 1.00 23.09 17 SER C CA 1
ATOM 8938 C C . SER F 1 17 ? -46.272 42.090 55.795 1.00 23.90 17 SER C C 1
ATOM 8939 O O . SER F 1 17 ? -46.492 42.949 56.652 1.00 22.81 17 SER C O 1
ATOM 8942 N N . ILE F 1 18 ? -45.720 42.380 54.616 1.00 22.77 18 ILE C N 1
ATOM 8943 C CA . ILE F 1 18 ? -45.346 43.757 54.279 1.00 23.35 18 ILE C CA 1
ATOM 8944 C C . ILE F 1 18 ? -46.605 44.614 54.033 1.00 22.62 18 ILE C C 1
ATOM 8945 O O . ILE F 1 18 ? -46.557 45.843 54.073 1.00 22.20 18 ILE C O 1
ATOM 8950 N N . LYS F 1 19 ? -47.741 43.955 53.813 1.00 22.58 19 LYS C N 1
ATOM 8951 C CA . LYS F 1 19 ? -49.038 44.647 53.768 1.00 22.90 19 LYS C CA 1
ATOM 8952 C C . LYS F 1 19 ? -49.380 45.183 55.164 1.00 23.63 19 LYS C C 1
ATOM 8953 O O . LYS F 1 19 ? -49.668 46.375 55.334 1.00 22.10 19 LYS C O 1
ATOM 8959 N N . ALA F 1 20 ? -49.367 44.291 56.154 1.00 23.48 20 ALA C N 1
ATOM 8960 C CA . ALA F 1 20 ? -49.592 44.681 57.554 1.00 23.79 20 ALA C CA 1
ATOM 8961 C C . ALA F 1 20 ? -48.543 45.672 58.054 1.00 23.86 20 ALA C C 1
ATOM 8962 O O . ALA F 1 20 ? -48.867 46.612 58.797 1.00 24.79 20 ALA C O 1
ATOM 8964 N N . GLU F 1 21 ? -47.293 45.452 57.641 1.00 24.65 21 GLU C N 1
ATOM 8965 C CA . GLU F 1 21 ? -46.110 46.114 58.229 1.00 24.75 21 GLU C CA 1
ATOM 8966 C C . GLU F 1 21 ? -45.782 47.463 57.587 1.00 24.77 21 GLU C C 1
ATOM 8967 O O . GLU F 1 21 ? -45.478 48.419 58.290 1.00 24.14 21 GLU C O 1
ATOM 8973 N N . THR F 1 22 ? -45.812 47.523 56.254 1.00 24.94 22 THR C N 1
ATOM 8974 C CA . THR F 1 22 ? -45.656 48.777 55.525 1.00 24.79 22 THR C CA 1
ATOM 8975 C C . THR F 1 22 ? -46.695 48.876 54.397 1.00 24.03 22 THR C C 1
ATOM 8976 O O . THR F 1 22 ? -46.357 48.689 53.233 1.00 21.99 22 THR C O 1
ATOM 8980 N N . PRO F 1 23 ? -47.970 49.152 54.746 1.00 24.05 23 PRO C N 1
ATOM 8981 C CA . PRO F 1 23 ? -48.975 49.439 53.717 1.00 24.45 23 PRO C CA 1
ATOM 8982 C C . PRO F 1 23 ? -48.563 50.623 52.828 1.00 25.55 23 PRO C C 1
ATOM 8983 O O . PRO F 1 23 ? -49.020 50.730 51.680 1.00 25.97 23 PRO C O 1
ATOM 8987 N N . GLU F 1 24 ? -47.692 51.488 53.349 1.00 25.48 24 GLU C N 1
ATOM 8988 C CA . GLU F 1 24 ? -47.196 52.640 52.591 1.00 26.71 24 GLU C CA 1
ATOM 8989 C C . GLU F 1 24 ? -46.261 52.267 51.420 1.00 25.68 24 GLU C C 1
ATOM 8990 O O . GLU F 1 24 ? -46.159 53.006 50.455 1.00 21.65 24 GLU C O 1
ATOM 8996 N N . TYR F 1 25 ? -45.591 51.117 51.516 1.00 26.60 25 TYR C N 1
ATOM 8997 C CA . TYR F 1 25 ? -44.858 50.551 50.382 1.00 26.78 25 TYR C CA 1
ATOM 8998 C C . TYR F 1 25 ? -45.721 50.481 49.111 1.00 27.86 25 TYR C C 1
ATOM 8999 O O . TYR F 1 25 ? -45.296 50.922 48.033 1.00 24.31 25 TYR C O 1
ATOM 9008 N N . PHE F 1 26 ? -46.938 49.953 49.266 1.00 28.38 26 PHE C N 1
ATOM 9009 C CA . PHE F 1 26 ? -47.825 49.670 48.147 1.00 28.96 26 PHE C CA 1
ATOM 9010 C C . PHE F 1 26 ? -48.564 50.892 47.613 1.00 30.57 26 PHE C C 1
ATOM 9011 O O . PHE F 1 26 ? -48.573 51.119 46.402 1.00 31.09 26 PHE C O 1
ATOM 9019 N N . ALA F 1 27 ? -49.177 51.672 48.501 1.00 30.14 27 ALA C N 1
ATOM 9020 C CA . ALA F 1 27 ? -49.889 52.887 48.083 1.00 29.96 27 ALA C CA 1
ATOM 9021 C C . ALA F 1 27 ? -48.953 53.916 47.430 1.00 29.62 27 ALA C C 1
ATOM 9022 O O . ALA F 1 27 ? -49.411 54.831 46.742 1.00 31.32 27 ALA C O 1
ATOM 9024 N N . LYS F 1 28 ? -47.644 53.771 47.652 1.00 29.82 28 LYS C N 1
ATOM 9025 C CA . LYS F 1 28 ? -46.656 54.588 46.939 1.00 29.92 28 LYS C CA 1
ATOM 9026 C C . LYS F 1 28 ? -46.488 54.029 45.532 1.00 29.35 28 LYS C C 1
ATOM 9027 O O . LYS F 1 28 ? -46.671 54.755 44.551 1.00 29.83 28 LYS C O 1
ATOM 9033 N N . LEU F 1 29 ? -46.168 52.737 45.443 1.00 28.51 29 LEU C N 1
ATOM 9034 C CA . LEU F 1 29 ? -46.083 52.039 44.157 1.00 28.89 29 LEU C CA 1
ATOM 9035 C C . LEU F 1 29 ? -47.321 52.287 43.290 1.00 30.88 29 LEU C C 1
ATOM 9036 O O . LEU F 1 29 ? -47.200 52.540 42.080 1.00 30.86 29 LEU C O 1
ATOM 9041 N N . ALA F 1 30 ? -48.499 52.215 43.919 1.00 33.22 30 ALA C N 1
ATOM 9042 C CA . ALA F 1 30 ? -49.783 52.507 43.276 1.00 35.83 30 ALA C CA 1
ATOM 9043 C C . ALA F 1 30 ? -49.713 53.773 42.435 1.00 36.15 30 ALA C C 1
ATOM 9044 O O . ALA F 1 30 ? -50.037 53.740 41.250 1.00 38.09 30 ALA C O 1
ATOM 9046 N N . LYS F 1 31 ? -49.288 54.881 43.043 1.00 35.78 31 LYS C N 1
ATOM 9047 C CA . LYS F 1 31 ? -48.870 56.047 42.277 1.00 34.66 31 LYS C CA 1
ATOM 9048 C C . LYS F 1 31 ? -47.634 55.635 41.482 1.00 36.25 31 LYS C C 1
ATOM 9049 O O . LYS F 1 31 ? -46.507 55.677 41.992 1.00 37.63 31 LYS C O 1
ATOM 9055 N N . GLY F 1 32 ? -47.851 55.212 40.241 1.00 35.26 32 GLY C N 1
ATOM 9056 C CA . GLY F 1 32 ? -46.760 54.820 39.362 1.00 33.10 32 GLY C CA 1
ATOM 9057 C C . GLY F 1 32 ? -45.870 56.000 39.033 1.00 32.86 32 GLY C C 1
ATOM 9058 O O . GLY F 1 32 ? -45.785 56.417 37.878 1.00 31.17 32 GLY C O 1
ATOM 9059 N N . GLN F 1 33 ? -45.216 56.541 40.059 1.00 31.49 33 GLN C N 1
ATOM 9060 C CA . GLN F 1 33 ? -44.287 57.653 39.895 1.00 31.07 33 GLN C CA 1
ATOM 9061 C C . GLN F 1 33 ? -43.100 57.213 39.054 1.00 29.34 33 GLN C C 1
ATOM 9062 O O . GLN F 1 33 ? -42.690 56.046 39.097 1.00 28.47 33 GLN C O 1
ATOM 9068 N N . ASN F 1 34 ? -42.571 58.149 38.275 1.00 29.00 34 ASN C N 1
ATOM 9069 C CA . ASN F 1 34 ? -41.485 57.864 37.353 1.00 27.10 34 ASN C CA 1
ATOM 9070 C C . ASN F 1 34 ? -40.285 57.192 38.030 1.00 26.65 34 ASN C C 1
ATOM 9071 O O . ASN F 1 34 ? -39.830 57.648 39.086 1.00 26.85 34 ASN C O 1
ATOM 9076 N N . PRO F 1 35 ? -39.792 56.083 37.441 1.00 26.38 35 PRO C N 1
ATOM 9077 C CA . PRO F 1 35 ? -38.575 55.464 37.949 1.00 24.76 35 PRO C CA 1
ATOM 9078 C C . PRO F 1 35 ? -37.382 56.361 37.640 1.00 23.94 35 PRO C C 1
ATOM 9079 O O . PRO F 1 35 ? -37.464 57.244 36.779 1.00 23.28 35 PRO C O 1
ATOM 9083 N N . ASP F 1 36 ? -36.283 56.139 38.339 1.00 24.86 36 ASP C N 1
ATOM 9084 C CA . ASP F 1 36 ? -35.162 57.067 38.280 1.00 24.41 36 ASP C CA 1
ATOM 9085 C C . ASP F 1 36 ? -33.955 56.531 37.501 1.00 23.75 36 ASP C C 1
ATOM 9086 O O . ASP F 1 36 ? -33.147 57.308 36.989 1.00 23.69 36 ASP C O 1
ATOM 9091 N N . PHE F 1 37 ? -33.857 55.206 37.401 1.00 22.89 37 PHE C N 1
ATOM 9092 C CA . PHE F 1 37 ? -32.801 54.525 36.654 1.00 21.86 37 PHE C CA 1
ATOM 9093 C C . PHE F 1 37 ? -33.443 53.464 35.755 1.00 20.59 37 PHE C C 1
ATOM 9094 O O . PHE F 1 37 ? -34.401 52.802 36.161 1.00 20.87 37 PHE C O 1
ATOM 9102 N N . LEU F 1 38 ? -32.934 53.303 34.537 1.00 19.00 38 LEU C N 1
ATOM 9103 C CA . LEU F 1 38 ? -33.157 52.045 33.798 1.00 17.23 38 LEU C CA 1
ATOM 9104 C C . LEU F 1 38 ? -31.944 51.129 33.966 1.00 16.75 38 LEU C C 1
ATOM 9105 O O . LEU F 1 38 ? -30.804 51.550 33.769 1.00 15.74 38 LEU C O 1
ATOM 9110 N N . TRP F 1 39 ? -32.199 49.866 34.297 1.00 17.36 39 TRP C N 1
ATOM 9111 C CA . TRP F 1 39 ? -31.126 48.895 34.511 1.00 16.58 39 TRP C CA 1
ATOM 9112 C C . TRP F 1 39 ? -31.187 47.819 33.447 1.00 16.21 39 TRP C C 1
ATOM 9113 O O . TRP F 1 39 ? -32.194 47.115 33.330 1.00 16.15 39 TRP C O 1
ATOM 9124 N N . ILE F 1 40 ? -30.108 47.713 32.673 1.00 15.33 40 ILE C N 1
ATOM 9125 C CA . ILE F 1 40 ? -29.951 46.668 31.656 1.00 15.77 40 ILE C CA 1
ATOM 9126 C C . ILE F 1 40 ? -28.947 45.644 32.193 1.00 14.76 40 ILE C C 1
ATOM 9127 O O . ILE F 1 40 ? -27.759 45.916 32.294 1.00 15.06 40 ILE C O 1
ATOM 9132 N N . GLY F 1 41 ? -29.422 44.471 32.553 1.00 14.30 41 GLY C N 1
ATOM 9133 C CA . GLY F 1 41 ? -28.526 43.450 33.111 1.00 15.29 41 GLY C CA 1
ATOM 9134 C C . GLY F 1 41 ? -28.599 42.157 32.358 1.00 16.23 41 GLY C C 1
ATOM 9135 O O . GLY F 1 41 ? -29.281 42.073 31.318 1.00 17.96 41 GLY C O 1
ATOM 9136 N N . CYS F 1 42 ? -27.892 41.137 32.863 1.00 16.89 42 CYS C N 1
ATOM 9137 C CA . CYS F 1 42 ? -28.030 39.794 32.321 1.00 16.87 42 CYS C CA 1
ATOM 9138 C C . CYS F 1 42 ? -29.238 39.040 32.872 1.00 16.40 42 CYS C C 1
ATOM 9139 O O . CYS F 1 42 ? -29.550 39.130 34.057 1.00 15.92 42 CYS C O 1
ATOM 9142 N N . ALA F 1 43 ? -29.868 38.245 32.014 1.00 16.86 43 ALA C N 1
ATOM 9143 C CA . ALA F 1 43 ? -30.914 37.306 32.431 1.00 17.29 43 ALA C CA 1
ATOM 9144 C C . ALA F 1 43 ? -30.542 36.484 33.685 1.00 18.36 43 ALA C C 1
ATOM 9145 O O . ALA F 1 43 ? -31.382 36.303 34.574 1.00 18.39 43 ALA C O 1
ATOM 9147 N N . ASP F 1 44 ? -29.289 36.021 33.751 1.00 19.59 44 ASP C N 1
ATOM 9148 C CA . ASP F 1 44 ? -28.708 35.341 34.938 1.00 21.49 44 ASP C CA 1
ATOM 9149 C C . ASP F 1 44 ? -29.118 35.943 36.294 1.00 22.53 44 ASP C C 1
ATOM 9150 O O . ASP F 1 44 ? -29.273 35.209 37.283 1.00 24.26 44 ASP C O 1
ATOM 9155 N N . SER F 1 45 ? -29.267 37.269 36.345 1.00 22.53 45 SER C N 1
ATOM 9156 C CA . SER F 1 45 ? -29.656 37.978 37.572 1.00 22.12 45 SER C CA 1
ATOM 9157 C C . SER F 1 45 ? -29.011 37.336 38.813 1.00 21.39 45 SER C C 1
ATOM 9158 O O . SER F 1 45 ? -29.711 36.870 39.705 1.00 20.21 45 SER C O 1
ATOM 9161 N N . ARG F 1 46 ? -27.676 37.299 38.854 1.00 21.96 46 ARG C N 1
ATOM 9162 C CA . ARG F 1 46 ? -26.959 36.501 39.863 1.00 22.02 46 ARG C CA 1
ATOM 9163 C C . ARG F 1 46 ? -27.243 37.025 41.270 1.00 22.32 46 ARG C C 1
ATOM 9164 O O . ARG F 1 46 ? -27.565 36.259 42.186 1.00 22.98 46 ARG C O 1
ATOM 9172 N N . VAL F 1 47 ? -27.118 38.340 41.417 1.00 21.78 47 VAL C N 1
ATOM 9173 C CA . VAL F 1 47 ? -27.665 39.068 42.552 1.00 22.33 47 VAL C CA 1
ATOM 9174 C C . VAL F 1 47 ? -28.683 40.040 41.951 1.00 21.12 47 VAL C C 1
ATOM 9175 O O . VAL F 1 47 ? -28.431 40.574 40.877 1.00 21.11 47 VAL C O 1
ATOM 9179 N N . PRO F 1 48 ? -29.843 40.261 42.610 1.00 21.40 48 PRO C N 1
ATOM 9180 C CA . PRO F 1 48 ? -30.769 41.210 42.002 1.00 21.84 48 PRO C CA 1
ATOM 9181 C C . PRO F 1 48 ? -30.215 42.633 41.958 1.00 21.40 48 PRO C C 1
ATOM 9182 O O . PRO F 1 48 ? -29.315 42.981 42.737 1.00 22.08 48 PRO C O 1
ATOM 9186 N N . ALA F 1 49 ? -30.748 43.431 41.036 1.00 20.25 49 ALA C N 1
ATOM 9187 C CA . ALA F 1 49 ? -30.405 44.843 40.913 1.00 19.38 49 ALA C CA 1
ATOM 9188 C C . ALA F 1 49 ? -30.855 45.641 42.137 1.00 19.24 49 ALA C C 1
ATOM 9189 O O . ALA F 1 49 ? -30.189 46.603 42.530 1.00 18.54 49 ALA C O 1
ATOM 9191 N N . GLU F 1 50 ? -31.995 45.248 42.709 1.00 19.66 50 GLU C N 1
ATOM 9192 C CA . GLU F 1 50 ? -32.540 45.865 43.932 1.00 20.01 50 GLU C CA 1
ATOM 9193 C C . GLU F 1 50 ? -31.570 45.729 45.099 1.00 19.82 50 GLU C C 1
ATOM 9194 O O . GLU F 1 50 ? -31.447 46.645 45.906 1.00 18.90 50 GLU C O 1
ATOM 9200 N N . ARG F 1 51 ? -30.879 44.588 45.169 1.00 20.06 51 ARG C N 1
ATOM 9201 C CA . ARG F 1 51 ? -29.981 44.278 46.284 1.00 20.60 51 ARG C CA 1
ATOM 9202 C C . ARG F 1 51 ? -28.647 44.950 46.066 1.00 20.25 51 ARG C C 1
ATOM 9203 O O . ARG F 1 51 ? -28.081 45.497 47.008 1.00 19.58 51 ARG C O 1
ATOM 9211 N N . LEU F 1 52 ? -28.150 44.908 44.825 1.00 19.83 52 LEU C N 1
ATOM 9212 C CA . LEU F 1 52 ? -26.906 45.595 44.446 1.00 19.64 52 LEU C CA 1
ATOM 9213 C C . LEU F 1 52 ? -26.984 47.105 44.677 1.00 20.25 52 LEU C C 1
ATOM 9214 O O . LEU F 1 52 ? -25.990 47.718 45.053 1.00 21.42 52 LEU C O 1
ATOM 9219 N N . THR F 1 53 ? -28.161 47.695 44.433 1.00 21.39 53 THR C N 1
ATOM 9220 C CA . THR F 1 53 ? -28.410 49.133 44.613 1.00 21.37 53 THR C CA 1
ATOM 9221 C C . THR F 1 53 ? -29.162 49.488 45.904 1.00 21.56 53 THR C C 1
ATOM 9222 O O . THR F 1 53 ? -29.345 50.675 46.216 1.00 22.06 53 THR C O 1
ATOM 9226 N N . GLY F 1 54 ? -29.639 48.480 46.629 1.00 21.65 54 GLY C N 1
ATOM 9227 C CA . GLY F 1 54 ? -30.509 48.730 47.790 1.00 21.53 54 GLY C CA 1
ATOM 9228 C C . GLY F 1 54 ? -31.778 49.508 47.461 1.00 21.88 54 GLY C C 1
ATOM 9229 O O . GLY F 1 54 ? -32.430 50.038 48.346 1.00 21.18 54 GLY C O 1
ATOM 9230 N N . LEU F 1 55 ? -32.155 49.572 46.189 1.00 23.07 55 LEU C N 1
ATOM 9231 C CA . LEU F 1 55 ? -33.338 50.354 45.815 1.00 24.17 55 LEU C CA 1
ATOM 9232 C C . LEU F 1 55 ? -34.558 49.440 45.591 1.00 25.11 55 LEU C C 1
ATOM 9233 O O . LEU F 1 55 ? -34.666 48.769 44.553 1.00 25.65 55 LEU C O 1
ATOM 9238 N N . TYR F 1 56 ? -35.472 49.436 46.565 1.00 24.39 56 TYR C N 1
ATOM 9239 C CA . TYR F 1 56 ? -36.551 48.438 46.658 1.00 24.64 56 TYR C CA 1
ATOM 9240 C C . TYR F 1 56 ? -37.973 48.965 46.510 1.00 24.48 56 TYR C C 1
ATOM 9241 O O . TYR F 1 56 ? -38.937 48.252 46.831 1.00 24.26 56 TYR C O 1
ATOM 9250 N N . SER F 1 57 ? -38.121 50.198 46.043 1.00 24.02 57 SER C N 1
ATOM 9251 C CA . SER F 1 57 ? -39.447 50.808 45.943 1.00 23.60 57 SER C CA 1
ATOM 9252 C C . SER F 1 57 ? -39.759 51.328 44.536 1.00 21.81 57 SER C C 1
ATOM 9253 O O . SER F 1 57 ? -40.282 52.441 44.362 1.00 22.59 57 SER C O 1
ATOM 9256 N N . GLY F 1 58 ? -39.432 50.517 43.536 1.00 20.81 58 GLY C N 1
ATOM 9257 C CA . GLY F 1 58 ? -39.800 50.790 42.149 1.00 20.09 58 GLY C CA 1
ATOM 9258 C C . GLY F 1 58 ? -38.897 51.713 41.345 1.00 20.71 58 GLY C C 1
ATOM 9259 O O . GLY F 1 58 ? -39.186 51.978 40.176 1.00 22.09 58 GLY C O 1
ATOM 9260 N N . GLU F 1 59 ? -37.810 52.190 41.958 1.00 20.04 59 GLU C N 1
ATOM 9261 C CA . GLU F 1 59 ? -36.872 53.155 41.341 1.00 19.47 59 GLU C CA 1
ATOM 9262 C C . GLU F 1 59 ? -36.272 52.680 40.007 1.00 18.72 59 GLU C C 1
ATOM 9263 O O . GLU F 1 59 ? -36.093 53.480 39.086 1.00 18.17 59 GLU C O 1
ATOM 9269 N N . LEU F 1 60 ? -35.938 51.391 39.926 1.00 18.48 60 LEU C N 1
ATOM 9270 C CA . LEU F 1 60 ? -35.381 50.779 38.701 1.00 18.51 60 LEU C CA 1
ATOM 9271 C C . LEU F 1 60 ? -36.429 50.263 37.697 1.00 17.16 60 LEU C C 1
ATOM 9272 O O . LEU F 1 60 ? -37.241 49.386 38.010 1.00 17.32 60 LEU C O 1
ATOM 9277 N N . PHE F 1 61 ? -36.383 50.817 36.484 1.00 16.27 61 PHE C N 1
ATOM 9278 C CA . PHE F 1 61 ? -37.043 50.267 35.296 1.00 15.44 61 PHE C CA 1
ATOM 9279 C C . PHE F 1 61 ? -35.995 49.299 34.772 1.00 15.82 61 PHE C C 1
ATOM 9280 O O . PHE F 1 61 ? -34.788 49.612 34.788 1.00 16.00 61 PHE C O 1
ATOM 9288 N N . VAL F 1 62 ? -36.415 48.100 34.367 1.00 15.16 62 VAL C N 1
ATOM 9289 C CA . VAL F 1 62 ? -35.452 47.001 34.147 1.00 15.88 62 VAL C CA 1
ATOM 9290 C C . VAL F 1 62 ? -35.639 46.159 32.863 1.00 15.09 62 VAL C C 1
ATOM 9291 O O . VAL F 1 62 ? -36.697 45.573 32.642 1.00 15.21 62 VAL C O 1
ATOM 9295 N N . HIS F 1 63 ? -34.575 46.087 32.057 1.00 15.22 63 HIS C N 1
ATOM 9296 C CA . HIS F 1 63 ? -34.469 45.168 30.914 1.00 14.41 63 HIS C CA 1
ATOM 9297 C C . HIS F 1 63 ? -33.363 44.118 31.154 1.00 14.54 63 HIS C C 1
ATOM 9298 O O . HIS F 1 63 ? -32.277 44.462 31.655 1.00 16.04 63 HIS C O 1
ATOM 9305 N N . ARG F 1 64 ? -33.632 42.861 30.793 1.00 13.79 64 ARG C N 1
ATOM 9306 C CA . ARG F 1 64 ? -32.631 41.757 30.870 1.00 13.46 64 ARG C CA 1
ATOM 9307 C C . ARG F 1 64 ? -32.582 40.845 29.619 1.00 13.78 64 ARG C C 1
ATOM 9308 O O . ARG F 1 64 ? -33.620 40.471 29.065 1.00 13.39 64 ARG C O 1
ATOM 9316 N N . ASN F 1 65 ? -31.369 40.456 29.224 1.00 13.99 65 ASN C N 1
ATOM 9317 C CA . ASN F 1 65 ? -31.148 39.517 28.119 1.00 14.83 65 ASN C CA 1
ATOM 9318 C C . ASN F 1 65 ? -29.841 38.760 28.345 1.00 16.34 65 ASN C C 1
ATOM 9319 O O . ASN F 1 65 ? -29.066 39.151 29.221 1.00 17.25 65 ASN C O 1
ATOM 9324 N N . VAL F 1 66 ? -29.596 37.688 27.584 1.00 16.66 66 VAL C N 1
ATOM 9325 C CA . VAL F 1 66 ? -28.375 36.887 27.782 1.00 16.89 66 VAL C CA 1
ATOM 9326 C C . VAL F 1 66 ? -27.129 37.701 27.473 1.00 15.86 66 VAL C C 1
ATOM 9327 O O . VAL F 1 66 ? -26.969 38.172 26.351 1.00 15.85 66 VAL C O 1
ATOM 9331 N N . ALA F 1 67 ? -26.274 37.824 28.493 1.00 16.00 67 ALA C N 1
ATOM 9332 C CA . ALA F 1 67 ? -25.033 38.618 28.536 1.00 15.92 67 ALA C CA 1
ATOM 9333 C C . ALA F 1 67 ? -25.220 40.126 28.428 1.00 15.68 67 ALA C C 1
ATOM 9334 O O . ALA F 1 67 ? -24.299 40.828 28.025 1.00 17.37 67 ALA C O 1
ATOM 9336 N N . ASN F 1 68 ? -26.386 40.623 28.840 1.00 16.40 68 ASN C N 1
ATOM 9337 C CA . ASN F 1 68 ? -26.610 42.069 29.026 1.00 15.82 68 ASN C CA 1
ATOM 9338 C C . ASN F 1 68 ? -26.171 42.906 27.827 1.00 16.09 68 ASN C C 1
ATOM 9339 O O . ASN F 1 68 ? -25.228 43.711 27.909 1.00 15.28 68 ASN C O 1
ATOM 9344 N N . GLN F 1 69 ? -26.880 42.710 26.714 1.00 15.32 69 GLN C N 1
ATOM 9345 C CA . GLN F 1 69 ? -26.499 43.326 25.444 1.00 15.70 69 GLN C CA 1
ATOM 9346 C C . GLN F 1 69 ? -27.257 44.604 25.079 1.00 15.66 69 GLN C C 1
ATOM 9347 O O . GLN F 1 69 ? -28.402 44.800 25.481 1.00 16.54 69 GLN C O 1
ATOM 9353 N N . VAL F 1 70 ? -26.570 45.475 24.338 1.00 15.61 70 VAL C N 1
ATOM 9354 C CA . VAL F 1 70 ? -27.168 46.628 23.662 1.00 15.32 70 VAL C CA 1
ATOM 9355 C C . VAL F 1 70 ? -26.860 46.467 22.158 1.00 15.29 70 VAL C C 1
ATOM 9356 O O . VAL F 1 70 ? -25.910 47.049 21.641 1.00 15.27 70 VAL C O 1
ATOM 9360 N N . ILE F 1 71 ? -27.661 45.646 21.479 1.00 15.78 71 ILE C N 1
ATOM 9361 C CA . ILE F 1 71 ? -27.480 45.315 20.051 1.00 16.55 71 ILE C CA 1
ATOM 9362 C C . ILE F 1 71 ? -28.098 46.413 19.193 1.00 16.67 71 ILE C C 1
ATOM 9363 O O . ILE F 1 71 ? -29.244 46.778 19.418 1.00 17.80 71 ILE C O 1
ATOM 9368 N N . HIS F 1 72 ? -27.346 46.930 18.214 1.00 18.07 72 HIS C N 1
ATOM 9369 C CA . HIS F 1 72 ? -27.774 48.106 17.419 1.00 18.97 72 HIS C CA 1
ATOM 9370 C C . HIS F 1 72 ? -29.208 48.014 16.912 1.00 18.74 72 HIS C C 1
ATOM 9371 O O . HIS F 1 72 ? -29.956 48.999 16.906 1.00 20.30 72 HIS C O 1
ATOM 9378 N N . THR F 1 73 ? -29.567 46.823 16.467 1.00 17.79 73 THR C N 1
ATOM 9379 C CA . THR F 1 73 ? -30.851 46.574 15.835 1.00 16.91 73 THR C CA 1
ATOM 9380 C C . THR F 1 73 ? -31.834 45.820 16.741 1.00 16.84 73 THR C C 1
ATOM 9381 O O . THR F 1 73 ? -32.937 45.438 16.324 1.00 16.08 73 THR C O 1
ATOM 9385 N N . ASP F 1 74 ? -31.462 45.644 18.006 1.00 16.74 74 ASP C N 1
ATOM 9386 C CA . ASP F 1 74 ? -32.385 44.994 18.922 1.00 17.10 74 ASP C CA 1
ATOM 9387 C C . ASP F 1 74 ? -33.512 45.963 19.322 1.00 16.40 74 ASP C C 1
ATOM 9388 O O . ASP F 1 74 ? -33.294 46.883 20.110 1.00 16.55 74 ASP C O 1
ATOM 9393 N N . LEU F 1 75 ? -34.714 45.745 18.793 1.00 16.01 75 LEU C N 1
ATOM 9394 C CA . LEU F 1 75 ? -35.818 46.658 19.088 1.00 16.17 75 LEU C CA 1
ATOM 9395 C C . LEU F 1 75 ? -36.454 46.409 20.449 1.00 15.65 75 LEU C C 1
ATOM 9396 O O . LEU F 1 75 ? -37.137 47.291 20.973 1.00 15.48 75 LEU C O 1
ATOM 9401 N N . ASN F 1 76 ? -36.278 45.200 20.993 1.00 15.68 76 ASN C N 1
ATOM 9402 C CA . ASN F 1 76 ? -36.650 44.932 22.381 1.00 15.45 76 ASN C CA 1
ATOM 9403 C C . ASN F 1 76 ? -35.871 45.908 23.292 1.00 16.12 76 ASN C C 1
ATOM 9404 O O . ASN F 1 76 ? -36.486 46.802 23.892 1.00 16.52 76 ASN C O 1
ATOM 9409 N N . CYS F 1 77 ? -34.536 45.785 23.358 1.00 16.10 77 CYS C N 1
ATOM 9410 C CA . CYS F 1 77 ? -33.712 46.689 24.190 1.00 15.81 77 CYS C CA 1
ATOM 9411 C C . CYS F 1 77 ? -33.797 48.199 23.826 1.00 14.83 77 CYS C C 1
ATOM 9412 O O . CYS F 1 77 ? -33.908 49.032 24.721 1.00 14.30 77 CYS C O 1
ATOM 9415 N N . LEU F 1 78 ? -33.756 48.554 22.538 1.00 13.31 78 LEU C N 1
ATOM 9416 C CA . LEU F 1 78 ? -33.936 49.966 22.109 1.00 12.67 78 LEU C CA 1
ATOM 9417 C C . LEU F 1 78 ? -35.252 50.586 22.568 1.00 12.62 78 LEU C C 1
ATOM 9418 O O . LEU F 1 78 ? -35.294 51.771 22.946 1.00 12.05 78 LEU C O 1
ATOM 9423 N N . SER F 1 79 ? -36.325 49.794 22.520 1.00 12.60 79 SER C N 1
ATOM 9424 C CA . SER F 1 79 ? -37.655 50.281 22.885 1.00 12.69 79 SER C CA 1
ATOM 9425 C C . SER F 1 79 ? -37.761 50.544 24.394 1.00 13.33 79 SER C C 1
ATOM 9426 O O . SER F 1 79 ? -38.478 51.453 24.809 1.00 12.52 79 SER C O 1
ATOM 9429 N N . VAL F 1 80 ? -37.036 49.765 25.201 1.00 14.65 80 VAL C N 1
ATOM 9430 C CA . VAL F 1 80 ? -36.982 50.020 26.658 1.00 15.56 80 VAL C CA 1
ATOM 9431 C C . VAL F 1 80 ? -36.169 51.292 26.949 1.00 16.50 80 VAL C C 1
ATOM 9432 O O . VAL F 1 80 ? -36.615 52.170 27.680 1.00 16.81 80 VAL C O 1
ATOM 9436 N N . VAL F 1 81 ? -34.991 51.386 26.351 1.00 18.26 81 VAL C N 1
ATOM 9437 C CA . VAL F 1 81 ? -34.193 52.610 26.382 1.00 18.03 81 VAL C CA 1
ATOM 9438 C C . VAL F 1 81 ? -35.061 53.827 26.039 1.00 18.88 81 VAL C C 1
ATOM 9439 O O . VAL F 1 81 ? -35.209 54.739 26.863 1.00 17.39 81 VAL C O 1
ATOM 9443 N N . GLN F 1 82 ? -35.675 53.803 24.853 1.00 18.68 82 GLN C N 1
ATOM 9444 C CA . GLN F 1 82 ? -36.382 54.959 24.331 1.00 18.02 82 GLN C CA 1
ATOM 9445 C C . GLN F 1 82 ? -37.564 55.385 25.201 1.00 18.99 82 GLN C C 1
ATOM 9446 O O . GLN F 1 82 ? -37.720 56.573 25.497 1.00 18.81 82 GLN C O 1
ATOM 9452 N N . TYR F 1 83 ? -38.390 54.416 25.601 1.00 20.21 83 TYR C N 1
ATOM 9453 C CA . TYR F 1 83 ? -39.520 54.654 26.505 1.00 22.10 83 TYR C CA 1
ATOM 9454 C C . TYR F 1 83 ? -39.079 55.135 27.890 1.00 22.82 83 TYR C C 1
ATOM 9455 O O . TYR F 1 83 ? -39.770 55.962 28.506 1.00 23.62 83 TYR C O 1
ATOM 9464 N N . ALA F 1 84 ? -37.951 54.624 28.382 1.00 22.81 84 ALA C N 1
ATOM 9465 C CA . ALA F 1 84 ? -37.459 55.042 29.700 1.00 24.69 84 ALA C CA 1
ATOM 9466 C C . ALA F 1 84 ? -36.953 56.478 29.635 1.00 24.40 84 ALA C C 1
ATOM 9467 O O . ALA F 1 84 ? -37.150 57.240 30.576 1.00 24.16 84 ALA C O 1
ATOM 9469 N N . VAL F 1 85 ? -36.314 56.832 28.519 1.00 25.48 85 VAL C N 1
ATOM 9470 C CA . VAL F 1 85 ? -35.730 58.165 28.326 1.00 25.38 85 VAL C CA 1
ATOM 9471 C C . VAL F 1 85 ? -36.778 59.195 27.902 1.00 25.54 85 VAL C C 1
ATOM 9472 O O . VAL F 1 85 ? -36.869 60.269 28.495 1.00 26.32 85 VAL C O 1
ATOM 9476 N N . ASP F 1 86 ? -37.553 58.874 26.867 1.00 24.51 86 ASP C N 1
ATOM 9477 C CA . ASP F 1 86 ? -38.495 59.829 26.297 1.00 23.54 86 ASP C CA 1
ATOM 9478 C C . ASP F 1 86 ? -39.798 59.949 27.076 1.00 23.26 86 ASP C C 1
ATOM 9479 O O . ASP F 1 86 ? -40.374 61.042 27.165 1.00 24.14 86 ASP C O 1
ATOM 9484 N N . VAL F 1 87 ? -40.266 58.843 27.644 1.00 21.01 87 VAL C N 1
ATOM 9485 C CA . VAL F 1 87 ? -41.541 58.862 28.346 1.00 20.25 87 VAL C CA 1
ATOM 9486 C C . VAL F 1 87 ? -41.333 58.983 29.855 1.00 20.73 87 VAL C C 1
ATOM 9487 O O . VAL F 1 87 ? -41.924 59.859 30.478 1.00 20.98 87 VAL C O 1
ATOM 9491 N N . LEU F 1 88 ? -40.473 58.139 30.427 1.00 20.79 88 LEU C N 1
ATOM 9492 C CA . LEU F 1 88 ? -40.224 58.164 31.877 1.00 21.25 88 LEU C CA 1
ATOM 9493 C C . LEU F 1 88 ? -39.006 59.011 32.252 1.00 22.57 88 LEU C C 1
ATOM 9494 O O . LEU F 1 88 ? -38.616 59.074 33.429 1.00 22.59 88 LEU C O 1
ATOM 9499 N N . GLN F 1 89 ? -38.417 59.659 31.246 1.00 24.29 89 GLN C N 1
ATOM 9500 C CA . GLN F 1 89 ? -37.230 60.520 31.407 1.00 24.93 89 GLN C CA 1
ATOM 9501 C C . GLN F 1 89 ? -36.354 60.187 32.620 1.00 25.66 89 GLN C C 1
ATOM 9502 O O . GLN F 1 89 ? -36.133 61.034 33.498 1.00 25.64 89 GLN C O 1
ATOM 9508 N N . VAL F 1 90 ? -35.872 58.939 32.652 1.00 25.83 90 VAL C N 1
ATOM 9509 C CA . VAL F 1 90 ? -34.821 58.493 33.572 1.00 25.25 90 VAL C CA 1
ATOM 9510 C C . VAL F 1 90 ? -33.551 59.286 33.313 1.00 24.71 90 VAL C C 1
ATOM 9511 O O . VAL F 1 90 ? -33.367 59.817 32.213 1.00 23.95 90 VAL C O 1
ATOM 9515 N N . LYS F 1 91 ? -32.673 59.340 34.311 1.00 23.54 91 LYS C N 1
ATOM 9516 C CA . LYS F 1 91 ? -31.492 60.214 34.267 1.00 23.56 91 LYS C CA 1
ATOM 9517 C C . LYS F 1 91 ? -30.200 59.428 34.136 1.00 22.78 91 LYS C C 1
ATOM 9518 O O . LYS F 1 91 ? -29.131 59.971 33.808 1.00 21.37 91 LYS C O 1
ATOM 9524 N N . HIS F 1 92 ? -30.319 58.136 34.405 1.00 21.79 92 HIS C N 1
ATOM 9525 C CA . HIS F 1 92 ? -29.192 57.241 34.392 1.00 20.51 92 HIS C CA 1
ATOM 9526 C C . HIS F 1 92 ? -29.613 55.950 33.710 1.00 19.61 92 HIS C C 1
ATOM 9527 O O . HIS F 1 92 ? -30.656 55.375 34.016 1.00 19.06 92 HIS C O 1
ATOM 9534 N N . ILE F 1 93 ? -28.835 55.543 32.720 1.00 19.80 93 ILE C N 1
ATOM 9535 C CA . ILE F 1 93 ? -28.943 54.204 32.172 1.00 18.86 93 ILE C CA 1
ATOM 9536 C C . ILE F 1 93 ? -27.654 53.514 32.570 1.00 19.49 93 ILE C C 1
ATOM 9537 O O . ILE F 1 93 ? -26.568 54.094 32.449 1.00 20.42 93 ILE C O 1
ATOM 9542 N N . ILE F 1 94 ? -27.770 52.280 33.051 1.00 19.47 94 ILE C N 1
ATOM 9543 C CA . ILE F 1 94 ? -26.616 51.538 33.503 1.00 18.30 94 ILE C CA 1
ATOM 9544 C C . ILE F 1 94 ? -26.585 50.190 32.816 1.00 18.50 94 ILE C C 1
ATOM 9545 O O . ILE F 1 94 ? -27.597 49.462 32.788 1.00 16.57 94 ILE C O 1
ATOM 9550 N N . VAL F 1 95 ? -25.408 49.852 32.297 1.00 18.61 95 VAL C N 1
ATOM 9551 C CA . VAL F 1 95 ? -25.143 48.506 31.803 1.00 19.00 95 VAL C CA 1
ATOM 9552 C C . VAL F 1 95 ? -24.250 47.752 32.785 1.00 19.00 95 VAL C C 1
ATOM 9553 O O . VAL F 1 95 ? -23.090 48.120 33.013 1.00 19.22 95 VAL C O 1
ATOM 9557 N N . CYS F 1 96 ? -24.820 46.702 33.371 1.00 19.37 96 CYS C N 1
ATOM 9558 C CA . CYS F 1 96 ? -24.140 45.924 34.387 1.00 19.90 96 CYS C CA 1
ATOM 9559 C C . CYS F 1 96 ? -23.899 44.492 33.921 1.00 20.33 96 CYS C C 1
ATOM 9560 O O . CYS F 1 96 ? -24.840 43.710 33.780 1.00 19.27 96 CYS C O 1
ATOM 9563 N N . GLY F 1 97 ? -22.629 44.173 33.673 1.00 20.66 97 GLY C N 1
ATOM 9564 C CA . GLY F 1 97 ? -22.177 42.811 33.403 1.00 21.38 97 GLY C CA 1
ATOM 9565 C C . GLY F 1 97 ? -21.703 42.131 34.675 1.00 22.93 97 GLY C C 1
ATOM 9566 O O . GLY F 1 97 ? -21.640 42.770 35.729 1.00 23.61 97 GLY C O 1
ATOM 9567 N N . HIS F 1 98 ? -21.363 40.842 34.580 1.00 22.93 98 HIS C N 1
ATOM 9568 C CA . HIS F 1 98 ? -20.975 40.056 35.759 1.00 23.23 98 HIS C CA 1
ATOM 9569 C C . HIS F 1 98 ? -20.037 38.884 35.448 1.00 23.95 98 HIS C C 1
ATOM 9570 O O . HIS F 1 98 ? -20.093 38.267 34.368 1.00 22.30 98 HIS C O 1
ATOM 9577 N N . TYR F 1 99 ? -19.184 38.577 36.419 1.00 23.81 99 TYR C N 1
ATOM 9578 C CA . TYR F 1 99 ? -18.239 37.468 36.309 1.00 25.25 99 TYR C CA 1
ATOM 9579 C C . TYR F 1 99 ? -18.989 36.143 36.372 1.00 24.92 99 TYR C C 1
ATOM 9580 O O . TYR F 1 99 ? -20.013 36.037 37.055 1.00 27.27 99 TYR C O 1
ATOM 9589 N N . GLY F 1 100 ? -18.482 35.132 35.674 1.00 25.61 100 GLY C N 1
ATOM 9590 C CA . GLY F 1 100 ? -19.166 33.838 35.597 1.00 25.45 100 GLY C CA 1
ATOM 9591 C C . GLY F 1 100 ? -20.497 33.952 34.864 1.00 26.15 100 GLY C C 1
ATOM 9592 O O . GLY F 1 100 ? -21.569 33.715 35.441 1.00 25.63 100 GLY C O 1
ATOM 9593 N N . CYS F 1 101 ? -20.416 34.328 33.589 1.00 26.01 101 CYS C N 1
ATOM 9594 C CA . CYS F 1 101 ? -21.596 34.444 32.729 1.00 25.11 101 CYS C CA 1
ATOM 9595 C C . CYS F 1 101 ? -21.633 33.337 31.658 1.00 25.42 101 CYS C C 1
ATOM 9596 O O . CYS F 1 101 ? -20.771 33.276 30.774 1.00 24.96 101 CYS C O 1
ATOM 9599 N N . GLY F 1 102 ? -22.638 32.468 31.748 1.00 24.79 102 GLY C N 1
ATOM 9600 C CA . GLY F 1 102 ? -22.824 31.374 30.791 1.00 26.73 102 GLY C CA 1
ATOM 9601 C C . GLY F 1 102 ? -22.745 31.827 29.340 1.00 27.04 102 GLY C C 1
ATOM 9602 O O . GLY F 1 102 ? -22.020 31.236 28.534 1.00 26.62 102 GLY C O 1
ATOM 9603 N N . GLY F 1 103 ? -23.471 32.893 29.015 1.00 28.14 103 GLY C N 1
ATOM 9604 C CA . GLY F 1 103 ? -23.480 33.443 27.657 1.00 27.62 103 GLY C CA 1
ATOM 9605 C C . GLY F 1 103 ? -22.116 33.927 27.199 1.00 27.61 103 GLY C C 1
ATOM 9606 O O . GLY F 1 103 ? -21.709 33.678 26.060 1.00 26.34 103 GLY C O 1
ATOM 9607 N N . VAL F 1 104 ? -21.411 34.619 28.090 1.00 27.21 104 VAL C N 1
ATOM 9608 C CA . VAL F 1 104 ? -20.054 35.093 27.810 1.00 27.02 104 VAL C CA 1
ATOM 9609 C C . VAL F 1 104 ? -19.089 33.913 27.604 1.00 27.75 104 VAL C C 1
ATOM 9610 O O . VAL F 1 104 ? -18.329 33.904 26.633 1.00 29.05 104 VAL C O 1
ATOM 9614 N N . THR F 1 105 ? -19.144 32.905 28.473 1.00 26.92 105 THR C N 1
ATOM 9615 C CA . THR F 1 105 ? -18.267 31.721 28.324 1.00 28.53 105 THR C CA 1
ATOM 9616 C C . THR F 1 105 ? -18.450 31.011 26.977 1.00 27.63 105 THR C C 1
ATOM 9617 O O . THR F 1 105 ? -17.477 30.526 26.381 1.00 27.99 105 THR C O 1
ATOM 9621 N N . ALA F 1 106 ? -19.696 30.962 26.514 1.00 27.73 106 ALA C N 1
ATOM 9622 C CA . ALA F 1 106 ? -20.055 30.310 25.254 1.00 28.87 106 ALA C CA 1
ATOM 9623 C C . ALA F 1 106 ? -19.561 31.089 24.044 1.00 29.47 106 ALA C C 1
ATOM 9624 O O . ALA F 1 106 ? -19.285 30.516 22.989 1.00 28.95 106 ALA C O 1
ATOM 9626 N N . ALA F 1 107 ? -19.457 32.406 24.203 1.00 31.66 107 ALA C N 1
ATOM 9627 C CA . ALA F 1 107 ? -19.005 33.288 23.127 1.00 32.78 107 ALA C CA 1
ATOM 9628 C C . ALA F 1 107 ? -17.483 33.275 22.947 1.00 32.86 107 ALA C C 1
ATOM 9629 O O . ALA F 1 107 ? -16.951 33.972 22.082 1.00 34.92 107 ALA C O 1
ATOM 9631 N N . ILE F 1 108 ? -16.792 32.492 23.773 1.00 33.38 108 ILE C N 1
ATOM 9632 C CA . ILE F 1 108 ? -15.338 32.321 23.668 1.00 32.36 108 ILE C CA 1
ATOM 9633 C C . ILE F 1 108 ? -14.999 30.902 23.196 1.00 31.90 108 ILE C C 1
ATOM 9634 O O . ILE F 1 108 ? -14.236 30.724 22.243 1.00 29.83 108 ILE C O 1
ATOM 9639 N N . ASP F 1 109 ? -15.599 29.913 23.862 1.00 30.59 109 ASP C N 1
ATOM 9640 C CA . ASP F 1 109 ? -15.365 28.494 23.602 1.00 28.83 109 ASP C CA 1
ATOM 9641 C C . ASP F 1 109 ? -16.166 27.979 22.407 1.00 28.20 109 ASP C C 1
ATOM 9642 O O . ASP F 1 109 ? -15.870 26.902 21.865 1.00 26.93 109 ASP C O 1
ATOM 9647 N N . ASN F 1 110 ? -17.181 28.750 22.009 1.00 26.63 110 ASN C N 1
ATOM 9648 C CA . ASN F 1 110 ? -18.054 28.435 20.868 1.00 25.86 110 ASN C CA 1
ATOM 9649 C C . ASN F 1 110 ? -18.726 27.038 20.864 1.00 24.76 110 ASN C C 1
ATOM 9650 O O . ASN F 1 110 ? -18.669 26.342 19.853 1.00 25.33 110 ASN C O 1
ATOM 9655 N N . PRO F 1 111 ? -19.370 26.631 21.982 1.00 23.75 111 PRO C N 1
ATOM 9656 C CA . PRO F 1 111 ? -20.253 25.459 21.957 1.00 24.57 111 PRO C CA 1
ATOM 9657 C C . PRO F 1 111 ? -21.456 25.630 21.022 1.00 24.89 111 PRO C C 1
ATOM 9658 O O . PRO F 1 111 ? -21.915 26.757 20.817 1.00 22.92 111 PRO C O 1
ATOM 9662 N N . GLN F 1 112 ? -21.961 24.520 20.485 1.00 27.08 112 GLN C N 1
ATOM 9663 C CA . GLN F 1 112 ? -23.132 24.530 19.590 1.00 27.75 112 GLN C CA 1
ATOM 9664 C C . GLN F 1 112 ? -24.413 24.389 20.420 1.00 26.82 112 GLN C C 1
ATOM 9665 O O . GLN F 1 112 ? -24.874 23.279 20.690 1.00 27.82 112 GLN C O 1
ATOM 9671 N N . LEU F 1 113 ? -25.005 25.518 20.798 1.00 26.58 113 LEU C N 1
ATOM 9672 C CA . LEU F 1 113 ? -26.034 25.522 21.838 1.00 24.48 113 LEU C CA 1
ATOM 9673 C C . LEU F 1 113 ? -27.498 25.630 21.378 1.00 22.99 113 LEU C C 1
ATOM 9674 O O . LEU F 1 113 ? -28.404 25.420 22.168 1.00 22.60 113 LEU C O 1
ATOM 9679 N N . GLY F 1 114 ? -27.724 25.931 20.105 1.00 22.94 114 GLY C N 1
ATOM 9680 C CA . GLY F 1 114 ? -29.087 26.086 19.582 1.00 21.56 114 GLY C CA 1
ATOM 9681 C C . GLY F 1 114 ? -29.312 27.522 19.141 1.00 20.78 114 GLY C C 1
ATOM 9682 O O . GLY F 1 114 ? -28.352 28.214 18.795 1.00 19.85 114 GLY C O 1
ATOM 9683 N N . LEU F 1 115 ? -30.567 27.984 19.142 1.00 19.67 115 LEU C N 1
ATOM 9684 C CA . LEU F 1 115 ? -30.864 29.342 18.664 1.00 18.75 115 LEU C CA 1
ATOM 9685 C C . LEU F 1 115 ? -29.999 30.416 19.335 1.00 17.82 115 LEU C C 1
ATOM 9686 O O . LEU F 1 115 ? -29.532 31.342 18.662 1.00 17.14 115 LEU C O 1
ATOM 9691 N N . ILE F 1 116 ? -29.759 30.267 20.644 1.00 16.90 116 ILE C N 1
ATOM 9692 C CA . ILE F 1 116 ? -28.938 31.208 21.425 1.00 16.74 116 ILE C CA 1
ATOM 9693 C C . ILE F 1 116 ? -27.604 31.602 20.771 1.00 16.58 116 ILE C C 1
ATOM 9694 O O . ILE F 1 116 ? -27.137 32.710 20.968 1.00 17.03 116 ILE C O 1
ATOM 9699 N N . ASN F 1 117 ? -26.988 30.693 20.019 1.00 17.56 117 ASN C N 1
ATOM 9700 C CA . ASN F 1 117 ? -25.712 30.964 19.349 1.00 18.04 117 ASN C CA 1
ATOM 9701 C C . ASN F 1 117 ? -25.724 32.226 18.485 1.00 17.54 117 ASN C C 1
ATOM 9702 O O . ASN F 1 117 ? -24.815 33.048 18.588 1.00 16.00 117 ASN C O 1
ATOM 9707 N N . ASN F 1 118 ? -26.760 32.377 17.661 1.00 16.76 118 ASN C N 1
ATOM 9708 C CA . ASN F 1 118 ? -26.943 33.596 16.871 1.00 16.68 118 ASN C CA 1
ATOM 9709 C C . ASN F 1 118 ? -26.799 34.839 17.766 1.00 16.90 118 ASN C C 1
ATOM 9710 O O . ASN F 1 118 ? -26.008 35.716 17.456 1.00 16.44 118 ASN C O 1
ATOM 9715 N N . TRP F 1 119 ? -27.511 34.861 18.900 1.00 17.44 119 TRP C N 1
ATOM 9716 C CA . TRP F 1 119 ? -27.380 35.923 19.913 1.00 17.80 119 TRP C CA 1
ATOM 9717 C C . TRP F 1 119 ? -25.948 36.307 20.330 1.00 17.89 119 TRP C C 1
ATOM 9718 O O . TRP F 1 119 ? -25.656 37.492 20.445 1.00 17.47 119 TRP C O 1
ATOM 9729 N N . LEU F 1 120 ? -25.088 35.308 20.564 1.00 18.09 120 LEU C N 1
ATOM 9730 C CA . LEU F 1 120 ? -23.754 35.509 21.172 1.00 19.15 120 LEU C CA 1
ATOM 9731 C C . LEU F 1 120 ? -22.634 35.752 20.173 1.00 20.10 120 LEU C C 1
ATOM 9732 O O . LEU F 1 120 ? -21.514 36.129 20.557 1.00 19.82 120 LEU C O 1
ATOM 9737 N N . LEU F 1 121 ? -22.929 35.528 18.895 1.00 19.67 121 LEU C N 1
ATOM 9738 C CA . LEU F 1 121 ? -22.029 35.935 17.822 1.00 19.47 121 LEU C CA 1
ATOM 9739 C C . LEU F 1 121 ? -21.706 37.432 17.930 1.00 19.98 121 LEU C C 1
ATOM 9740 O O . LEU F 1 121 ? -20.631 37.865 17.520 1.00 19.75 121 LEU C O 1
ATOM 9745 N N . HIS F 1 122 ? -22.627 38.214 18.506 1.00 20.43 122 HIS C N 1
ATOM 9746 C CA . HIS F 1 122 ? -22.321 39.612 18.848 1.00 21.09 122 HIS C CA 1
ATOM 9747 C C . HIS F 1 122 ? -21.251 39.684 19.936 1.00 22.19 122 HIS C C 1
ATOM 9748 O O . HIS F 1 122 ? -20.335 40.499 19.846 1.00 22.91 122 HIS C O 1
ATOM 9755 N N . ILE F 1 123 ? -21.361 38.824 20.950 1.00 23.20 123 ILE C N 1
ATOM 9756 C CA . ILE F 1 123 ? -20.305 38.684 21.970 1.00 23.78 123 ILE C CA 1
ATOM 9757 C C . ILE F 1 123 ? -19.022 38.114 21.354 1.00 24.50 123 ILE C C 1
ATOM 9758 O O . ILE F 1 123 ? -17.914 38.539 21.703 1.00 24.84 123 ILE C O 1
ATOM 9763 N N . ARG F 1 124 ? -19.179 37.161 20.436 1.00 25.14 124 ARG C N 1
ATOM 9764 C CA . ARG F 1 124 ? -18.041 36.577 19.740 1.00 25.14 124 ARG C CA 1
ATOM 9765 C C . ARG F 1 124 ? -17.278 37.594 18.875 1.00 25.80 124 ARG C C 1
ATOM 9766 O O . ARG F 1 124 ? -16.050 37.502 18.768 1.00 26.55 124 ARG C O 1
ATOM 9774 N N . ASP F 1 125 ? -17.993 38.560 18.284 1.00 25.21 125 ASP C N 1
ATOM 9775 C CA . ASP F 1 125 ? -17.353 39.706 17.615 1.00 25.14 125 ASP C CA 1
ATOM 9776 C C . ASP F 1 125 ? -16.321 40.366 18.548 1.00 24.78 125 ASP C C 1
ATOM 9777 O O . ASP F 1 125 ? -15.184 40.611 18.137 1.00 24.37 125 ASP C O 1
ATOM 9782 N N . TYR F 1 126 ? -16.726 40.660 19.789 1.00 24.42 126 TYR C N 1
ATOM 9783 C CA . TYR F 1 126 ? -15.853 41.347 20.752 1.00 25.41 126 TYR C CA 1
ATOM 9784 C C . TYR F 1 126 ? -14.708 40.484 21.218 1.00 24.94 126 TYR C C 1
ATOM 9785 O O . TYR F 1 126 ? -13.595 40.977 21.388 1.00 24.60 126 TYR C O 1
ATOM 9794 N N . TYR F 1 127 ? -14.980 39.200 21.435 1.00 25.16 127 TYR C N 1
ATOM 9795 C CA . TYR F 1 127 ? -13.904 38.254 21.675 1.00 26.79 127 TYR C CA 1
ATOM 9796 C C . TYR F 1 127 ? -12.878 38.436 20.560 1.00 26.81 127 TYR C C 1
ATOM 9797 O O . TYR F 1 127 ? -11.749 38.852 20.819 1.00 25.69 127 TYR C O 1
ATOM 9806 N N . LEU F 1 128 ? -13.302 38.186 19.319 1.00 27.42 128 LEU C N 1
ATOM 9807 C CA . LEU F 1 128 ? -12.406 38.238 18.165 1.00 27.08 128 LEU C CA 1
ATOM 9808 C C . LEU F 1 128 ? -11.655 39.558 18.003 1.00 26.73 128 LEU C C 1
ATOM 9809 O O . LEU F 1 128 ? -10.536 39.566 17.496 1.00 28.99 128 LEU C O 1
ATOM 9814 N N . LYS F 1 129 ? -12.264 40.662 18.432 1.00 25.66 129 LYS C N 1
ATOM 9815 C CA . LYS F 1 129 ? -11.598 41.962 18.437 1.00 25.73 129 LYS C CA 1
ATOM 9816 C C . LYS F 1 129 ? -10.367 41.943 19.349 1.00 25.59 129 LYS C C 1
ATOM 9817 O O . LYS F 1 129 ? -9.270 42.306 18.924 1.00 26.13 129 LYS C O 1
ATOM 9823 N N . HIS F 1 130 ? -10.561 41.514 20.594 1.00 26.00 130 HIS C N 1
ATOM 9824 C CA . HIS F 1 130 ? -9.496 41.494 21.600 1.00 26.07 130 HIS C CA 1
ATOM 9825 C C . HIS F 1 130 ? -8.936 40.083 21.862 1.00 27.45 130 HIS C C 1
ATOM 9826 O O . HIS F 1 130 ? -8.547 39.776 22.992 1.00 25.81 130 HIS C O 1
ATOM 9833 N N . ARG F 1 131 ? -8.896 39.225 20.843 1.00 30.36 131 ARG C N 1
ATOM 9834 C CA . ARG F 1 131 ? -8.435 37.842 21.047 1.00 34.62 131 ARG C CA 1
ATOM 9835 C C . ARG F 1 131 ? -6.956 37.750 21.448 1.00 36.90 131 ARG C C 1
ATOM 9836 O O . ARG F 1 131 ? -6.561 36.814 22.144 1.00 37.58 131 ARG C O 1
ATOM 9844 N N . GLU F 1 132 ? -6.151 38.725 21.019 1.00 40.42 132 GLU C N 1
ATOM 9845 C CA . GLU F 1 132 ? -4.729 38.779 21.387 1.00 40.31 132 GLU C CA 1
ATOM 9846 C C . GLU F 1 132 ? -4.535 38.923 22.905 1.00 41.05 132 GLU C C 1
ATOM 9847 O O . GLU F 1 132 ? -3.810 38.133 23.516 1.00 40.39 132 GLU C O 1
ATOM 9853 N N . TYR F 1 133 ? -5.197 39.916 23.502 1.00 41.11 133 TYR C N 1
ATOM 9854 C CA . TYR F 1 133 ? -5.168 40.130 24.957 1.00 41.18 133 TYR C CA 1
ATOM 9855 C C . TYR F 1 133 ? -5.737 38.934 25.720 1.00 41.67 133 TYR C C 1
ATOM 9856 O O . TYR F 1 133 ? -5.161 38.505 26.722 1.00 41.35 133 TYR C O 1
ATOM 9865 N N . LEU F 1 134 ? -6.861 38.400 25.242 1.00 42.20 134 LEU C N 1
ATOM 9866 C CA . LEU F 1 134 ? -7.540 37.292 25.917 1.00 42.20 134 LEU C CA 1
ATOM 9867 C C . LEU F 1 134 ? -6.765 35.974 25.891 1.00 42.71 134 LEU C C 1
ATOM 9868 O O . LEU F 1 134 ? -6.874 35.175 26.820 1.00 40.96 134 LEU C O 1
ATOM 9873 N N . ASP F 1 135 ? -5.986 35.753 24.838 1.00 42.30 135 ASP C N 1
ATOM 9874 C CA . ASP F 1 135 ? -5.151 34.555 24.750 1.00 42.99 135 ASP C CA 1
ATOM 9875 C C . ASP F 1 135 ? -3.947 34.629 25.691 1.00 42.29 135 ASP C C 1
ATOM 9876 O O . ASP F 1 135 ? -3.596 33.631 26.321 1.00 42.68 135 ASP C O 1
ATOM 9881 N N . LYS F 1 136 ? -3.324 35.808 25.782 1.00 41.92 136 LYS C N 1
ATOM 9882 C CA . LYS F 1 136 ? -2.235 36.049 26.736 1.00 42.30 136 LYS C CA 1
ATOM 9883 C C . LYS F 1 136 ? -2.737 35.913 28.172 1.00 42.58 136 LYS C C 1
ATOM 9884 O O . LYS F 1 136 ? -2.000 35.476 29.057 1.00 42.76 136 LYS C O 1
ATOM 9886 N N . MET F 1 137 ? -3.999 36.288 28.386 1.00 44.25 137 MET C N 1
ATOM 9887 C CA . MET F 1 137 ? -4.711 36.066 29.647 1.00 43.99 137 MET C CA 1
ATOM 9888 C C . MET F 1 137 ? -4.694 34.588 30.057 1.00 43.26 137 MET C C 1
ATOM 9889 O O . MET F 1 137 ? -4.608 33.709 29.194 1.00 42.27 137 MET C O 1
ATOM 9894 N N . PRO F 1 138 ? -4.767 34.310 31.376 1.00 42.64 138 PRO C N 1
ATOM 9895 C CA . PRO F 1 138 ? -4.923 32.927 31.827 1.00 41.60 138 PRO C CA 1
ATOM 9896 C C . PRO F 1 138 ? -6.249 32.356 31.333 1.00 41.33 138 PRO C C 1
ATOM 9897 O O . PRO F 1 138 ? -7.261 33.054 31.333 1.00 40.90 138 PRO C O 1
ATOM 9901 N N . ALA F 1 139 ? -6.227 31.096 30.911 1.00 42.08 139 ALA C N 1
ATOM 9902 C CA . ALA F 1 139 ? -7.390 30.440 30.314 1.00 41.92 139 ALA C CA 1
ATOM 9903 C C . ALA F 1 139 ? -8.654 30.463 31.183 1.00 41.08 139 ALA C C 1
ATOM 9904 O O . ALA F 1 139 ? -9.761 30.629 30.663 1.00 42.15 139 ALA C O 1
ATOM 9906 N N . GLU F 1 140 ? -8.486 30.299 32.494 1.00 40.04 140 GLU C N 1
ATOM 9907 C CA . GLU F 1 140 ? -9.623 30.141 33.414 1.00 38.88 140 GLU C CA 1
ATOM 9908 C C . GLU F 1 140 ? -10.304 31.454 33.807 1.00 37.59 140 GLU C C 1
ATOM 9909 O O . GLU F 1 140 ? -11.352 31.448 34.462 1.00 35.85 140 GLU C O 1
ATOM 9915 N N . ASP F 1 141 ? -9.695 32.566 33.405 1.00 37.30 141 ASP C N 1
ATOM 9916 C CA . ASP F 1 141 ? -10.170 33.910 33.737 1.00 35.54 141 ASP C CA 1
ATOM 9917 C C . ASP F 1 141 ? -10.660 34.654 32.484 1.00 34.27 141 ASP C C 1
ATOM 9918 O O . ASP F 1 141 ? -11.147 35.793 32.567 1.00 33.45 141 ASP C O 1
ATOM 9923 N N . ARG F 1 142 ? -10.519 33.987 31.337 1.00 32.78 142 ARG C N 1
ATOM 9924 C CA . ARG F 1 142 ? -10.867 34.503 30.011 1.00 31.62 142 ARG C CA 1
ATOM 9925 C C . ARG F 1 142 ? -12.307 34.986 29.928 1.00 30.46 142 ARG C C 1
ATOM 9926 O O . ARG F 1 142 ? -12.574 36.073 29.401 1.00 30.15 142 ARG C O 1
ATOM 9934 N N . SER F 1 143 ? -13.227 34.171 30.444 1.00 28.32 143 SER C N 1
ATOM 9935 C CA . SER F 1 143 ? -14.653 34.493 30.420 1.00 28.43 143 SER C CA 1
ATOM 9936 C C . SER F 1 143 ? -14.982 35.756 31.218 1.00 26.31 143 SER C C 1
ATOM 9937 O O . SER F 1 143 ? -15.545 36.695 30.665 1.00 25.64 143 SER C O 1
ATOM 9940 N N . ASP F 1 144 ? -14.599 35.793 32.497 1.00 26.79 144 ASP C N 1
ATOM 9941 C CA . ASP F 1 144 ? -14.868 36.956 33.350 1.00 25.75 144 ASP C CA 1
ATOM 9942 C C . ASP F 1 144 ? -14.262 38.239 32.781 1.00 25.69 144 ASP C C 1
ATOM 9943 O O . ASP F 1 144 ? -14.882 39.305 32.855 1.00 24.64 144 ASP C O 1
ATOM 9948 N N . LYS F 1 145 ? -13.068 38.129 32.196 1.00 24.39 145 LYS C N 1
ATOM 9949 C CA . LYS F 1 145 ? -12.421 39.269 31.531 1.00 25.17 145 LYS C CA 1
ATOM 9950 C C . LYS F 1 145 ? -13.246 39.820 30.359 1.00 25.07 145 LYS C C 1
ATOM 9951 O O . LYS F 1 145 ? -13.525 41.017 30.315 1.00 25.44 145 LYS C O 1
ATOM 9957 N N . LEU F 1 146 ? -13.641 38.959 29.424 1.00 25.23 146 LEU C N 1
ATOM 9958 C CA . LEU F 1 146 ? -14.437 39.427 28.281 1.00 25.63 146 LEU C CA 1
ATOM 9959 C C . LEU F 1 146 ? -15.741 40.065 28.740 1.00 24.61 146 LEU C C 1
ATOM 9960 O O . LEU F 1 146 ? -16.181 41.050 28.149 1.00 23.80 146 LEU C O 1
ATOM 9965 N N . ALA F 1 147 ? -16.336 39.519 29.807 1.00 24.96 147 ALA C N 1
ATOM 9966 C CA . ALA F 1 147 ? -17.527 40.123 30.425 1.00 24.81 147 ALA C CA 1
ATOM 9967 C C . ALA F 1 147 ? -17.282 41.583 30.800 1.00 24.16 147 ALA C C 1
ATOM 9968 O O . ALA F 1 147 ? -18.208 42.390 30.790 1.00 22.64 147 ALA C O 1
ATOM 9970 N N . GLU F 1 148 ? -16.032 41.916 31.123 1.00 25.47 148 GLU C N 1
ATOM 9971 C CA . GLU F 1 148 ? -15.642 43.303 31.393 1.00 26.03 148 GLU C CA 1
ATOM 9972 C C . GLU F 1 148 ? -15.623 44.143 30.117 1.00 26.16 148 GLU C C 1
ATOM 9973 O O . GLU F 1 148 ? -16.242 45.205 30.061 1.00 24.62 148 GLU C O 1
ATOM 9979 N N . ILE F 1 149 ? -14.904 43.678 29.095 1.00 27.30 149 ILE C N 1
ATOM 9980 C CA . ILE F 1 149 ? -14.898 44.372 27.801 1.00 26.72 149 ILE C CA 1
ATOM 9981 C C . ILE F 1 149 ? -16.335 44.511 27.299 1.00 25.88 149 ILE C C 1
ATOM 9982 O O . ILE F 1 149 ? -16.734 45.569 26.801 1.00 28.16 149 ILE C O 1
ATOM 9987 N N . ASN F 1 150 ? -17.124 43.460 27.493 1.00 23.56 150 ASN C N 1
ATOM 9988 C CA . ASN F 1 150 ? -18.493 43.452 27.017 1.00 22.55 150 ASN C CA 1
ATOM 9989 C C . ASN F 1 150 ? -19.323 44.612 27.558 1.00 21.86 150 ASN C C 1
ATOM 9990 O O . ASN F 1 150 ? -20.171 45.151 26.842 1.00 20.68 150 ASN C O 1
ATOM 9995 N N . VAL F 1 151 ? -19.083 45.003 28.813 1.00 21.19 151 VAL C N 1
ATOM 9996 C CA . VAL F 1 151 ? -19.823 46.127 29.382 1.00 21.12 151 VAL C CA 1
ATOM 9997 C C . VAL F 1 151 ? -19.479 47.395 28.641 1.00 21.52 151 VAL C C 1
ATOM 9998 O O . VAL F 1 151 ? -20.373 48.160 28.245 1.00 22.63 151 VAL C O 1
ATOM 10002 N N . ALA F 1 152 ? -18.181 47.606 28.454 1.00 22.12 152 ALA C N 1
ATOM 10003 C CA . ALA F 1 152 ? -17.671 48.803 27.813 1.00 22.04 152 ALA C CA 1
ATOM 10004 C C . ALA F 1 152 ? -18.181 48.905 26.377 1.00 21.56 152 ALA C C 1
ATOM 10005 O O . ALA F 1 152 ? -18.565 49.988 25.939 1.00 21.86 152 ALA C O 1
ATOM 10007 N N . GLU F 1 153 ? -18.229 47.777 25.673 1.00 21.22 153 GLU C N 1
ATOM 10008 C CA . GLU F 1 153 ? -18.659 47.761 24.271 1.00 21.17 153 GLU C CA 1
ATOM 10009 C C . GLU F 1 153 ? -20.152 48.077 24.120 1.00 21.39 153 GLU C C 1
ATOM 10010 O O . GLU F 1 153 ? -20.538 48.849 23.229 1.00 20.61 153 GLU C O 1
ATOM 10016 N N . GLN F 1 154 ? -20.967 47.504 25.010 1.00 21.08 154 GLN C N 1
ATOM 10017 C CA . GLN F 1 154 ? -22.409 47.723 25.020 1.00 21.96 154 GLN C CA 1
ATOM 10018 C C . GLN F 1 154 ? -22.772 49.155 25.424 1.00 22.31 154 GLN C C 1
ATOM 10019 O O . GLN F 1 154 ? -23.649 49.774 24.822 1.00 22.75 154 GLN C O 1
ATOM 10025 N N . VAL F 1 155 ? -22.095 49.666 26.451 1.00 23.07 155 VAL C N 1
ATOM 10026 C CA . VAL F 1 155 ? -22.189 51.076 26.837 1.00 22.87 155 VAL C CA 1
ATOM 10027 C C . VAL F 1 155 ? -21.945 51.994 25.632 1.00 22.51 155 VAL C C 1
ATOM 10028 O O . VAL F 1 155 ? -22.739 52.907 25.380 1.00 22.88 155 VAL C O 1
ATOM 10032 N N . TYR F 1 156 ? -20.868 51.740 24.888 1.00 22.17 156 TYR C N 1
ATOM 10033 C CA . TYR F 1 156 ? -20.571 52.483 23.653 1.00 21.55 156 TYR C CA 1
ATOM 10034 C C . TYR F 1 156 ? -21.729 52.393 22.662 1.00 21.53 156 TYR C C 1
ATOM 10035 O O . TYR F 1 156 ? -22.164 53.403 22.098 1.00 20.66 156 TYR C O 1
ATOM 10044 N N . ASN F 1 157 ? -22.232 51.177 22.464 1.00 20.49 157 ASN C N 1
ATOM 10045 C CA . ASN F 1 157 ? -23.424 50.953 21.641 1.00 19.98 157 ASN C CA 1
ATOM 10046 C C . ASN F 1 157 ? -24.614 51.789 22.130 1.00 20.02 157 ASN C C 1
ATOM 10047 O O . ASN F 1 157 ? -25.292 52.428 21.341 1.00 19.10 157 ASN C O 1
ATOM 10052 N N . LEU F 1 158 ? -24.826 51.818 23.446 1.00 20.22 158 LEU C N 1
ATOM 10053 C CA . LEU F 1 158 ? -25.922 52.570 24.039 1.00 20.88 158 LEU C CA 1
ATOM 10054 C C . LEU F 1 158 ? -25.897 54.068 23.674 1.00 21.28 158 LEU C C 1
ATOM 10055 O O . LEU F 1 158 ? -26.882 54.606 23.158 1.00 21.47 158 LEU C O 1
ATOM 10060 N N . ALA F 1 159 ? -24.761 54.709 23.929 1.00 21.00 159 ALA C N 1
ATOM 10061 C CA . ALA F 1 159 ? -24.556 56.144 23.665 1.00 21.72 159 ALA C CA 1
ATOM 10062 C C . ALA F 1 159 ? -24.741 56.473 22.179 1.00 21.96 159 ALA C C 1
ATOM 10063 O O . ALA F 1 159 ? -25.369 57.472 21.808 1.00 22.37 159 ALA C O 1
ATOM 10065 N N . ASN F 1 160 ? -24.232 55.583 21.339 1.00 21.90 160 ASN C N 1
ATOM 10066 C CA . ASN F 1 160 ? -24.314 55.726 19.891 1.00 21.89 160 ASN C CA 1
ATOM 10067 C C . ASN F 1 160 ? -25.699 55.494 19.271 1.00 22.56 160 ASN C C 1
ATOM 10068 O O . ASN F 1 160 ? -25.940 55.911 18.132 1.00 22.93 160 ASN C O 1
ATOM 10073 N N . SER F 1 161 ? -26.604 54.833 20.000 1.00 23.03 161 SER C N 1
ATOM 10074 C CA . SER F 1 161 ? -27.972 54.607 19.502 1.00 23.36 161 SER C CA 1
ATOM 10075 C C . SER F 1 161 ? -28.680 55.935 19.186 1.00 24.36 161 SER C C 1
ATOM 10076 O O . SER F 1 161 ? -28.315 56.982 19.727 1.00 23.01 161 SER C O 1
ATOM 10079 N N . THR F 1 162 ? -29.646 55.890 18.269 1.00 24.30 162 THR C N 1
ATOM 10080 C CA . THR F 1 162 ? -30.417 57.080 17.883 1.00 24.35 162 THR C CA 1
ATOM 10081 C C . THR F 1 162 ? -31.099 57.708 19.092 1.00 24.71 162 THR C C 1
ATOM 10082 O O . THR F 1 162 ? -31.350 58.925 19.121 1.00 24.74 162 THR C O 1
ATOM 10086 N N . VAL F 1 163 ? -31.398 56.876 20.087 1.00 23.51 163 VAL C N 1
ATOM 10087 C CA . VAL F 1 163 ? -32.061 57.327 21.313 1.00 23.74 163 VAL C CA 1
ATOM 10088 C C . VAL F 1 163 ? -31.163 58.250 22.159 1.00 24.34 163 VAL C C 1
ATOM 10089 O O . VAL F 1 163 ? -31.563 59.374 22.490 1.00 22.88 163 VAL C O 1
ATOM 10093 N N . LEU F 1 164 ? -29.961 57.784 22.495 1.00 24.27 164 LEU C N 1
ATOM 10094 C CA . LEU F 1 164 ? -29.026 58.578 23.322 1.00 24.21 164 LEU C CA 1
ATOM 10095 C C . LEU F 1 164 ? -28.510 59.824 22.620 1.00 26.47 164 LEU C C 1
ATOM 10096 O O . LEU F 1 164 ? -28.351 60.882 23.246 1.00 26.72 164 LEU C O 1
ATOM 10101 N N . GLN F 1 165 ? -28.264 59.705 21.319 1.00 27.23 165 GLN C N 1
ATOM 10102 C CA . GLN F 1 165 ? -27.842 60.849 20.507 1.00 27.70 165 GLN C CA 1
ATOM 10103 C C . GLN F 1 165 ? -28.912 61.955 20.430 1.00 29.59 165 GLN C C 1
ATOM 10104 O O . GLN F 1 165 ? -28.601 63.133 20.664 1.00 29.81 165 GLN C O 1
ATOM 10110 N N . ASN F 1 166 ? -30.158 61.585 20.121 1.00 29.36 166 ASN C N 1
ATOM 10111 C CA . ASN F 1 166 ? -31.246 62.570 20.030 1.00 32.43 166 ASN C CA 1
ATOM 10112 C C . ASN F 1 166 ? -31.452 63.360 21.326 1.00 33.09 166 ASN C C 1
ATOM 10113 O O . ASN F 1 166 ? -31.363 64.590 21.323 1.00 33.74 166 ASN C O 1
ATOM 10118 N N . ALA F 1 167 ? -31.684 62.652 22.430 1.00 33.60 167 ALA C N 1
ATOM 10119 C CA . ALA F 1 167 ? -31.831 63.300 23.733 1.00 32.00 167 ALA C CA 1
ATOM 10120 C C . ALA F 1 167 ? -30.602 64.149 24.102 1.00 32.61 167 ALA C C 1
ATOM 10121 O O . ALA F 1 167 ? -30.749 65.280 24.570 1.00 33.39 167 ALA C O 1
ATOM 10123 N N . TRP F 1 168 ? -29.396 63.625 23.877 1.00 30.38 168 TRP C N 1
ATOM 10124 C CA . TRP F 1 168 ? -28.191 64.417 24.129 1.00 30.44 168 TRP C CA 1
ATOM 10125 C C . TRP F 1 168 ? -28.084 65.635 23.216 1.00 31.70 168 TRP C C 1
ATOM 10126 O O . TRP F 1 168 ? -27.502 66.647 23.611 1.00 31.99 168 TRP C O 1
ATOM 10137 N N . GLU F 1 169 ? -28.640 65.524 22.007 1.00 31.65 169 GLU C N 1
ATOM 10138 C CA . GLU F 1 169 ? -28.738 66.645 21.073 1.00 34.69 169 GLU C CA 1
ATOM 10139 C C . GLU F 1 169 ? -29.759 67.683 21.538 1.00 34.91 169 GLU C C 1
ATOM 10140 O O . GLU F 1 169 ? -29.426 68.862 21.649 1.00 36.71 169 GLU C O 1
ATOM 10146 N N . ARG F 1 170 ? -30.992 67.255 21.809 1.00 36.62 170 ARG C N 1
ATOM 10147 C CA . ARG F 1 170 ? -32.029 68.191 22.258 1.00 37.27 170 ARG C CA 1
ATOM 10148 C C . ARG F 1 170 ? -31.829 68.606 23.729 1.00 36.59 170 ARG C C 1
ATOM 10149 O O . ARG F 1 170 ? -32.656 69.311 24.307 1.00 37.99 170 ARG C O 1
ATOM 10157 N N . GLY F 1 171 ? -30.722 68.153 24.313 1.00 36.30 171 GLY C N 1
ATOM 10158 C CA . GLY F 1 171 ? -30.270 68.596 25.626 1.00 36.36 171 GLY C CA 1
ATOM 10159 C C . GLY F 1 171 ? -31.069 68.127 26.824 1.00 35.70 171 GLY C C 1
ATOM 10160 O O . GLY F 1 171 ? -31.042 68.779 27.871 1.00 34.86 171 GLY C O 1
ATOM 10161 N N . GLN F 1 172 ? -31.773 67.003 26.676 1.00 34.48 172 GLN C N 1
ATOM 10162 C CA . GLN F 1 172 ? -32.476 66.365 27.789 1.00 33.31 172 GLN C CA 1
ATOM 10163 C C . GLN F 1 172 ? -31.451 65.888 28.820 1.00 33.95 172 GLN C C 1
ATOM 10164 O O . GLN F 1 172 ? -30.363 65.447 28.447 1.00 36.44 172 GLN C O 1
ATOM 10170 N N . ALA F 1 173 ? -31.791 65.997 30.106 1.00 33.80 173 ALA C N 1
ATOM 10171 C CA . ALA F 1 173 ? -30.956 65.451 31.185 1.00 31.85 173 ALA C CA 1
ATOM 10172 C C . ALA F 1 173 ? -30.979 63.927 31.176 1.00 29.93 173 ALA C C 1
ATOM 10173 O O . ALA F 1 173 ? -32.034 63.311 31.359 1.00 31.22 173 ALA C O 1
ATOM 10175 N N . VAL F 1 174 ? -29.810 63.330 30.942 1.00 28.44 174 VAL C N 1
ATOM 10176 C CA . VAL F 1 174 ? -29.645 61.872 30.932 1.00 26.14 174 VAL C CA 1
ATOM 10177 C C . VAL F 1 174 ? -28.163 61.490 30.832 1.00 25.38 174 VAL C C 1
ATOM 10178 O O . VAL F 1 174 ? -27.380 62.160 30.135 1.00 25.27 174 VAL C O 1
ATOM 10182 N N . GLU F 1 175 ? -27.771 60.433 31.542 1.00 24.01 175 GLU C N 1
ATOM 10183 C CA . GLU F 1 175 ? -26.426 59.890 31.372 1.00 24.32 175 GLU C CA 1
ATOM 10184 C C . GLU F 1 175 ? -26.365 58.363 31.456 1.00 24.00 175 GLU C C 1
ATOM 10185 O O . GLU F 1 175 ? -27.336 57.723 31.881 1.00 22.33 175 GLU C O 1
ATOM 10191 N N . VAL F 1 176 ? -25.236 57.803 31.016 1.00 23.40 176 VAL C N 1
ATOM 10192 C CA . VAL F 1 176 ? -25.048 56.337 30.866 1.00 24.01 176 VAL C CA 1
ATOM 10193 C C . VAL F 1 176 ? -23.882 55.802 31.706 1.00 22.95 176 VAL C C 1
ATOM 10194 O O . VAL F 1 176 ? -22.960 56.556 31.999 1.00 23.95 176 VAL C O 1
ATOM 10198 N N . HIS F 1 177 ? -23.926 54.512 32.083 1.00 22.41 177 HIS C N 1
ATOM 10199 C CA . HIS F 1 177 ? -22.908 53.890 32.960 1.00 21.31 177 HIS C CA 1
ATOM 10200 C C . HIS F 1 177 ? -22.567 52.415 32.670 1.00 20.95 177 HIS C C 1
ATOM 10201 O O . HIS F 1 177 ? -23.446 51.597 32.356 1.00 19.69 177 HIS C O 1
ATOM 10208 N N . GLY F 1 178 ? -21.289 52.084 32.840 1.00 21.11 178 GLY C N 1
ATOM 10209 C CA . GLY F 1 178 ? -20.825 50.709 32.878 1.00 21.71 178 GLY C CA 1
ATOM 10210 C C . GLY F 1 178 ? -20.472 50.236 34.283 1.00 22.59 178 GLY C C 1
ATOM 10211 O O . GLY F 1 178 ? -19.489 50.693 34.879 1.00 22.65 178 GLY C O 1
ATOM 10212 N N . PHE F 1 179 ? -21.281 49.327 34.820 1.00 22.38 179 PHE C N 1
ATOM 10213 C CA . PHE F 1 179 ? -20.984 48.680 36.094 1.00 23.34 179 PHE C CA 1
ATOM 10214 C C . PHE F 1 179 ? -20.617 47.225 35.774 1.00 23.24 179 PHE C C 1
ATOM 10215 O O . PHE F 1 179 ? -21.138 46.653 34.811 1.00 23.94 179 PHE C O 1
ATOM 10223 N N . VAL F 1 180 ? -19.722 46.636 36.563 1.00 23.21 180 VAL C N 1
ATOM 10224 C CA . VAL F 1 180 ? -19.487 45.183 36.558 1.00 22.46 180 VAL C CA 1
ATOM 10225 C C . VAL F 1 180 ? -19.367 44.687 38.010 1.00 22.66 180 VAL C C 1
ATOM 10226 O O . VAL F 1 180 ? -19.187 45.506 38.909 1.00 21.16 180 VAL C O 1
ATOM 10230 N N . TYR F 1 181 ? -19.493 43.369 38.229 1.00 23.49 181 TYR C N 1
ATOM 10231 C CA . TYR F 1 181 ? -19.273 42.749 39.551 1.00 23.30 181 TYR C CA 1
ATOM 10232 C C . TYR F 1 181 ? -18.943 41.236 39.529 1.00 24.91 181 TYR C C 1
ATOM 10233 O O . TYR F 1 181 ? -19.240 40.517 38.561 1.00 23.87 181 TYR C O 1
ATOM 10242 N N . GLY F 1 182 ? -18.312 40.777 40.606 1.00 25.76 182 GLY C N 1
ATOM 10243 C CA . GLY F 1 182 ? -18.065 39.357 40.856 1.00 27.23 182 GLY C CA 1
ATOM 10244 C C . GLY F 1 182 ? -19.078 38.768 41.828 1.00 27.39 182 GLY C C 1
ATOM 10245 O O . GLY F 1 182 ? -19.821 39.495 42.481 1.00 28.90 182 GLY C O 1
ATOM 10246 N N . ILE F 1 183 ? -19.090 37.444 41.932 1.00 28.03 183 ILE C N 1
ATOM 10247 C CA . ILE F 1 183 ? -20.064 36.733 42.759 1.00 28.30 183 ILE C CA 1
ATOM 10248 C C . ILE F 1 183 ? -19.415 36.189 44.045 1.00 27.21 183 ILE C C 1
ATOM 10249 O O . ILE F 1 183 ? -19.952 35.309 44.722 1.00 26.93 183 ILE C O 1
ATOM 10254 N N . GLU F 1 184 ? -18.257 36.739 44.385 1.00 26.66 184 GLU C N 1
ATOM 10255 C CA . GLU F 1 184 ? -17.655 36.464 45.683 1.00 27.89 184 GLU C CA 1
ATOM 10256 C C . GLU F 1 184 ? -18.033 37.575 46.654 1.00 27.06 184 GLU C C 1
ATOM 10257 O O . GLU F 1 184 ? -18.212 37.319 47.839 1.00 28.45 184 GLU C O 1
ATOM 10263 N N . ASP F 1 185 ? -18.186 38.802 46.150 1.00 27.17 185 ASP C N 1
ATOM 10264 C CA . ASP F 1 185 ? -18.491 39.950 47.012 1.00 24.61 185 ASP C CA 1
ATOM 10265 C C . ASP F 1 185 ? -19.617 40.879 46.517 1.00 24.09 185 ASP C C 1
ATOM 10266 O O . ASP F 1 185 ? -20.107 41.708 47.280 1.00 22.53 185 ASP C O 1
ATOM 10271 N N . GLY F 1 186 ? -20.003 40.770 45.242 1.00 23.60 186 GLY C N 1
ATOM 10272 C CA . GLY F 1 186 ? -21.093 41.593 44.697 1.00 22.50 186 GLY C CA 1
ATOM 10273 C C . GLY F 1 186 ? -20.853 43.083 44.758 1.00 22.70 186 GLY C C 1
ATOM 10274 O O . GLY F 1 186 ? -21.800 43.872 44.771 1.00 20.96 186 GLY C O 1
ATOM 10275 N N . ARG F 1 187 ? -19.575 43.465 44.755 1.00 25.13 187 ARG C N 1
ATOM 10276 C CA . ARG F 1 187 ? -19.150 44.849 44.864 1.00 26.87 187 ARG C CA 1
ATOM 10277 C C . ARG F 1 187 ? -19.084 45.514 43.490 1.00 27.74 187 ARG C C 1
ATOM 10278 O O . ARG F 1 187 ? -18.188 45.226 42.694 1.00 26.80 187 ARG C O 1
ATOM 10286 N N . LEU F 1 188 ? -20.039 46.405 43.227 1.00 29.45 188 LEU C N 1
ATOM 10287 C CA . LEU F 1 188 ? -20.117 47.119 41.955 1.00 30.19 188 LEU C CA 1
ATOM 10288 C C . LEU F 1 188 ? -18.814 47.842 41.670 1.00 30.44 188 LEU C C 1
ATOM 10289 O O . LEU F 1 188 ? -18.301 48.580 42.517 1.00 30.69 188 LEU C O 1
ATOM 10294 N N . GLU F 1 189 ? -18.274 47.603 40.480 1.00 30.91 189 GLU C N 1
ATOM 10295 C CA . GLU F 1 189 ? -17.054 48.268 40.030 1.00 30.79 189 GLU C CA 1
ATOM 10296 C C . GLU F 1 189 ? -17.415 49.204 38.890 1.00 29.90 189 GLU C C 1
ATOM 10297 O O . GLU F 1 189 ? -18.328 48.912 38.113 1.00 31.55 189 GLU C O 1
ATOM 10303 N N . TYR F 1 190 ? -16.727 50.339 38.796 1.00 28.37 190 TYR C N 1
ATOM 10304 C CA . TYR F 1 190 ? -17.026 51.271 37.727 1.00 26.80 190 TYR C CA 1
ATOM 10305 C C . TYR F 1 190 ? -16.085 51.070 36.539 1.00 27.53 190 TYR C C 1
ATOM 10306 O O . TYR F 1 190 ? -14.864 51.017 36.695 1.00 26.62 190 TYR C O 1
ATOM 10315 N N . LEU F 1 191 ? -16.683 50.932 35.359 1.00 28.60 191 LEU C N 1
ATOM 10316 C CA . LEU F 1 191 ? -15.954 50.923 34.105 1.00 29.24 191 LEU C CA 1
ATOM 10317 C C . LEU F 1 191 ? -16.278 52.186 33.308 1.00 31.46 191 LEU C C 1
ATOM 10318 O O . LEU F 1 191 ? -17.317 52.267 32.626 1.00 33.18 191 LEU C O 1
ATOM 10323 N N . GLY F 1 192 ? -15.398 53.179 33.416 1.00 31.59 192 GLY C N 1
ATOM 10324 C CA . GLY F 1 192 ? -15.519 54.403 32.634 1.00 32.07 192 GLY C CA 1
ATOM 10325 C C . GLY F 1 192 ? -15.478 55.695 33.428 1.00 32.54 192 GLY C C 1
ATOM 10326 O O . GLY F 1 192 ? -15.043 55.720 34.582 1.00 30.71 192 GLY C O 1
ATOM 10327 N N . VAL F 1 193 ? -15.936 56.765 32.780 1.00 33.60 193 VAL C N 1
ATOM 10328 C CA . VAL F 1 193 ? -16.012 58.112 33.348 1.00 34.08 193 VAL C CA 1
ATOM 10329 C C . VAL F 1 193 ? -17.402 58.706 33.062 1.00 35.63 193 VAL C C 1
ATOM 10330 O O . VAL F 1 193 ? -18.252 58.019 32.487 1.00 34.79 193 VAL C O 1
ATOM 10334 N N . ARG F 1 194 ? -17.631 59.967 33.446 1.00 36.32 194 ARG C N 1
ATOM 10335 C CA . ARG F 1 194 ? -18.940 60.625 33.236 1.00 35.70 194 ARG C CA 1
ATOM 10336 C C . ARG F 1 194 ? -19.232 60.901 31.755 1.00 36.28 194 ARG C C 1
ATOM 10337 O O . ARG F 1 194 ? -18.325 61.253 30.995 1.00 35.52 194 ARG C O 1
ATOM 10345 N N . CYS F 1 195 ? -20.503 60.743 31.371 1.00 35.91 195 CYS C N 1
ATOM 10346 C CA . CYS F 1 195 ? -20.955 60.921 29.985 1.00 35.68 195 CYS C CA 1
ATOM 10347 C C . CYS F 1 195 ? -22.414 61.393 29.904 1.00 34.93 195 CYS C C 1
ATOM 10348 O O . CYS F 1 195 ? -23.342 60.581 29.836 1.00 34.31 195 CYS C O 1
ATOM 10351 N N . ALA F 1 196 ? -22.601 62.712 29.895 1.00 33.21 196 ALA C N 1
ATOM 10352 C CA . ALA F 1 196 ? -23.933 63.321 29.972 1.00 31.76 196 ALA C CA 1
ATOM 10353 C C . ALA F 1 196 ? -24.347 64.003 28.669 1.00 29.76 196 ALA C C 1
ATOM 10354 O O . ALA F 1 196 ? -25.413 64.621 28.596 1.00 29.35 196 ALA C O 1
ATOM 10356 N N . SER F 1 197 ? -23.497 63.863 27.650 1.00 29.41 197 SER C N 1
ATOM 10357 C CA . SER F 1 197 ? -23.724 64.395 26.306 1.00 28.20 197 SER C CA 1
ATOM 10358 C C . SER F 1 197 ? -22.968 63.561 25.263 1.00 28.43 197 SER C C 1
ATOM 10359 O O . SER F 1 197 ? -22.313 62.563 25.602 1.00 28.29 197 SER C O 1
ATOM 10362 N N . ARG F 1 198 ? -23.054 63.982 24.000 1.00 28.66 198 ARG C N 1
ATOM 10363 C CA . ARG F 1 198 ? -22.351 63.328 22.887 1.00 29.88 198 ARG C CA 1
ATOM 10364 C C . ARG F 1 198 ? -20.843 63.594 22.889 1.00 30.49 198 ARG C C 1
ATOM 10365 O O . ARG F 1 198 ? -20.073 62.850 22.274 1.00 30.13 198 ARG C O 1
ATOM 10373 N N . SER F 1 199 ? -20.441 64.658 23.583 1.00 31.23 199 SER C N 1
ATOM 10374 C CA . SER F 1 199 ? -19.062 65.144 23.600 1.00 30.87 199 SER C CA 1
ATOM 10375 C C . SER F 1 199 ? -18.070 64.220 24.308 1.00 32.42 199 SER C C 1
ATOM 10376 O O . SER F 1 199 ? -16.940 64.059 23.852 1.00 31.97 199 SER C O 1
ATOM 10379 N N . ALA F 1 200 ? -18.498 63.622 25.419 1.00 33.26 200 ALA C N 1
ATOM 10380 C CA . ALA F 1 200 ? -17.630 62.771 26.230 1.00 33.85 200 ALA C CA 1
ATOM 10381 C C . ALA F 1 200 ? -17.755 61.265 25.948 1.00 35.27 200 ALA C C 1
ATOM 10382 O O . ALA F 1 200 ? -17.062 60.460 26.579 1.00 34.57 200 ALA C O 1
ATOM 10384 N N . VAL F 1 201 ? -18.621 60.887 25.000 1.00 36.03 201 VAL C N 1
ATOM 10385 C CA . VAL F 1 201 ? -18.819 59.472 24.622 1.00 35.45 201 VAL C CA 1
ATOM 10386 C C . VAL F 1 201 ? -17.496 58.762 24.320 1.00 36.29 201 VAL C C 1
ATOM 10387 O O . VAL F 1 201 ? -17.275 57.632 24.761 1.00 37.89 201 VAL C O 1
ATOM 10391 N N . GLU F 1 202 ? -16.610 59.452 23.604 1.00 36.39 202 GLU C N 1
ATOM 10392 C CA . GLU F 1 202 ? -15.367 58.863 23.107 1.00 35.89 202 GLU C CA 1
ATOM 10393 C C . GLU F 1 202 ? -14.306 58.603 24.181 1.00 36.01 202 GLU C C 1
ATOM 10394 O O . GLU F 1 202 ? -13.612 57.591 24.135 1.00 36.39 202 GLU C O 1
ATOM 10400 N N . ASP F 1 203 ? -14.189 59.514 25.141 1.00 36.52 203 ASP C N 1
ATOM 10401 C CA . ASP F 1 203 ? -13.247 59.365 26.259 1.00 35.18 203 ASP C CA 1
ATOM 10402 C C . ASP F 1 203 ? -13.650 58.202 27.181 1.00 33.48 203 ASP C C 1
ATOM 10403 O O . ASP F 1 203 ? -12.814 57.367 27.551 1.00 32.65 203 ASP C O 1
ATOM 10408 N N . ASN F 1 204 ? -14.936 58.151 27.525 1.00 32.55 204 ASN C N 1
ATOM 10409 C CA . ASN F 1 204 ? -15.498 57.096 28.365 1.00 31.06 204 ASN C CA 1
ATOM 10410 C C . ASN F 1 204 ? -15.083 55.708 27.872 1.00 31.27 204 ASN C C 1
ATOM 10411 O O . ASN F 1 204 ? -14.417 54.950 28.591 1.00 30.33 204 ASN C O 1
ATOM 10416 N N . TYR F 1 205 ? -15.479 55.403 26.637 1.00 30.12 205 TYR C N 1
ATOM 10417 C CA . TYR F 1 205 ? -15.066 54.210 25.908 1.00 29.25 205 TYR C CA 1
ATOM 10418 C C . TYR F 1 205 ? -13.548 53.998 25.972 1.00 30.09 205 TYR C C 1
ATOM 10419 O O . TYR F 1 205 ? -13.077 52.889 26.230 1.00 30.26 205 TYR C O 1
ATOM 10428 N N . HIS F 1 206 ? -12.787 55.067 25.741 1.00 31.83 206 HIS C N 1
ATOM 10429 C CA . HIS F 1 206 ? -11.331 54.955 25.653 1.00 32.73 206 HIS C CA 1
ATOM 10430 C C . HIS F 1 206 ? -10.670 54.700 27.010 1.00 31.84 206 HIS C C 1
ATOM 10431 O O . HIS F 1 206 ? -9.558 54.172 27.060 1.00 34.85 206 HIS C O 1
ATOM 10438 N N . LYS F 1 207 ? -11.351 55.055 28.101 1.00 30.47 207 LYS C N 1
ATOM 10439 C CA . LYS F 1 207 ? -10.784 54.878 29.450 1.00 30.38 207 LYS C CA 1
ATOM 10440 C C . LYS F 1 207 ? -11.154 53.561 30.106 1.00 30.36 207 LYS C C 1
ATOM 10441 O O . LYS F 1 207 ? -10.395 53.045 30.934 1.00 28.94 207 LYS C O 1
ATOM 10447 N N . ALA F 1 208 ? -12.322 53.028 29.749 1.00 30.44 208 ALA C N 1
ATOM 10448 C CA . ALA F 1 208 ? -12.777 51.751 30.296 1.00 31.39 208 ALA C CA 1
ATOM 10449 C C . ALA F 1 208 ? -11.870 50.622 29.818 1.00 30.87 208 ALA C C 1
ATOM 10450 O O . ALA F 1 208 ? -11.362 49.849 30.628 1.00 31.75 208 ALA C O 1
ATOM 10452 N N . LEU F 1 209 ? -11.644 50.571 28.505 1.00 30.86 209 LEU C N 1
ATOM 10453 C CA . LEU F 1 209 ? -10.852 49.519 27.873 1.00 30.16 209 LEU C CA 1
ATOM 10454 C C . LEU F 1 209 ? -9.398 49.548 28.319 1.00 31.95 209 LEU C C 1
ATOM 10455 O O . LEU F 1 209 ? -8.777 48.500 28.459 1.00 33.30 209 LEU C O 1
ATOM 10460 N N . GLU F 1 210 ? -8.866 50.751 28.537 1.00 33.03 210 GLU C N 1
ATOM 10461 C CA . GLU F 1 210 ? -7.509 50.925 29.048 1.00 33.38 210 GLU C CA 1
ATOM 10462 C C . GLU F 1 210 ? -7.384 50.308 30.441 1.00 33.41 210 GLU C C 1
ATOM 10463 O O . GLU F 1 210 ? -6.379 49.662 30.754 1.00 34.81 210 GLU C O 1
ATOM 10465 N N . LYS F 1 211 ? -8.420 50.498 31.258 1.00 33.10 211 LYS C N 1
ATOM 10466 C CA . LYS F 1 211 ? -8.504 49.894 32.584 1.00 32.89 211 LYS C CA 1
ATOM 10467 C C . LYS F 1 211 ? -8.782 48.386 32.498 1.00 32.69 211 LYS C C 1
ATOM 10468 O O . LYS F 1 211 ? -8.266 47.605 33.308 1.00 34.02 211 LYS C O 1
ATOM 10474 N N . ILE F 1 212 ? -9.584 47.983 31.514 1.00 31.79 212 ILE C N 1
ATOM 10475 C CA . ILE F 1 212 ? -9.910 46.564 31.317 1.00 31.13 212 ILE C CA 1
ATOM 10476 C C . ILE F 1 212 ? -8.725 45.815 30.716 1.00 29.88 212 ILE C C 1
ATOM 10477 O O . ILE F 1 212 ? -8.239 44.847 31.310 1.00 29.01 212 ILE C O 1
ATOM 10482 N N . LEU F 1 213 ? -8.272 46.267 29.543 1.00 30.10 213 LEU C N 1
ATOM 10483 C CA . LEU F 1 213 ? -7.096 45.701 28.879 1.00 30.42 213 LEU C CA 1
ATOM 10484 C C . LEU F 1 213 ? -5.824 46.216 29.547 1.00 31.20 213 LEU C C 1
ATOM 10485 O O . LEU F 1 213 ? -4.901 46.678 28.877 1.00 30.66 213 LEU C O 1
ATOM 10490 N N . ASN F 1 214 ? -5.787 46.143 30.876 1.00 32.54 214 ASN C N 1
ATOM 10491 C CA . ASN F 1 214 ? -4.625 46.588 31.639 1.00 33.96 214 ASN C CA 1
ATOM 10492 C C . ASN F 1 214 ? -3.422 45.660 31.435 1.00 34.99 214 ASN C C 1
ATOM 10493 O O . ASN F 1 214 ? -3.598 44.450 31.275 1.00 36.46 214 ASN C O 1
ATOM 10498 N N . PRO F 1 215 ? -2.198 46.227 31.423 1.00 36.42 215 PRO C N 1
ATOM 10499 C CA . PRO F 1 215 ? -0.971 45.443 31.246 1.00 37.41 215 PRO C CA 1
ATOM 10500 C C . PRO F 1 215 ? -0.835 44.309 32.264 1.00 37.99 215 PRO C C 1
ATOM 10501 O O . PRO F 1 215 ? -0.214 43.286 31.965 1.00 38.74 215 PRO C O 1
ATOM 10505 N N . ASN F 1 216 ? -1.425 44.507 33.444 1.00 38.41 216 ASN C N 1
ATOM 10506 C CA . ASN F 1 216 ? -1.384 43.552 34.549 1.00 38.98 216 ASN C CA 1
ATOM 10507 C C . ASN F 1 216 ? -2.155 42.257 34.271 1.00 38.99 216 ASN C C 1
ATOM 10508 O O . ASN F 1 216 ? -2.050 41.300 35.043 1.00 40.25 216 ASN C O 1
ATOM 10513 N N . HIS F 1 217 ? -2.915 42.238 33.170 1.00 39.02 217 HIS C N 1
ATOM 10514 C CA . HIS F 1 217 ? -3.790 41.105 32.773 1.00 36.86 217 HIS C CA 1
ATOM 10515 C C . HIS F 1 217 ? -4.690 40.557 33.879 1.00 36.65 217 HIS C C 1
ATOM 10516 O O . HIS F 1 217 ? -4.999 39.362 33.905 1.00 35.14 217 HIS C O 1
ATOM 10523 N N . ARG F 1 218 ? -5.116 41.437 34.779 1.00 35.34 218 ARG C N 1
ATOM 10524 C CA . ARG F 1 218 ? -5.846 41.014 35.962 1.00 34.75 218 ARG C CA 1
ATOM 10525 C C . ARG F 1 218 ? -7.325 41.365 35.880 1.00 34.22 218 ARG C C 1
ATOM 10526 O O . ARG F 1 218 ? -7.710 42.356 35.258 1.00 31.43 218 ARG C O 1
ATOM 10528 N N . LEU F 1 219 ? -8.141 40.537 36.525 1.00 34.00 219 LEU C N 1
ATOM 10529 C CA . LEU F 1 219 ? -9.561 40.800 36.670 1.00 34.49 219 LEU C CA 1
ATOM 10530 C C . LEU F 1 219 ? -9.786 41.977 37.618 1.00 34.98 219 LEU C C 1
ATOM 10531 O O . LEU F 1 219 ? -8.962 42.249 38.491 1.00 35.10 219 LEU C O 1
ATOM 10536 N N . LEU F 1 220 ? -10.898 42.681 37.439 1.00 36.38 220 LEU C N 1
ATOM 10537 C CA . LEU F 1 220 ? -11.196 43.860 38.258 1.00 37.10 220 LEU C CA 1
ATOM 10538 C C . LEU F 1 220 ? -12.142 43.579 39.436 1.00 39.08 220 LEU C C 1
ATOM 10539 O O . LEU F 1 220 ? -12.408 44.477 40.249 1.00 39.12 220 LEU C O 1
ATOM 10544 N N . CYS F 1 221 ? -12.636 42.341 39.539 1.00 40.60 221 CYS C N 1
ATOM 10545 C CA . CYS F 1 221 ? -13.574 41.977 40.611 1.00 40.05 221 CYS C CA 1
ATOM 10546 C C . CYS F 1 221 ? -13.341 40.619 41.295 1.00 40.99 221 CYS C C 1
ATOM 10547 O O . CYS F 1 221 ? -14.293 40.012 41.808 1.00 42.62 221 CYS C O 1
ATOM 10550 N N . ARG F 1 222 ? -12.091 40.145 41.298 1.00 40.48 222 ARG C N 1
ATOM 10551 C CA . ARG F 1 222 ? -11.689 38.953 42.079 1.00 40.13 222 ARG C CA 1
ATOM 10552 C C . ARG F 1 222 ? -10.184 38.658 42.046 1.00 39.90 222 ARG C C 1
ATOM 10553 O O . ARG F 1 222 ? -9.500 38.920 41.056 1.00 39.92 222 ARG C O 1
ATOM 10561 N N . MET G 1 1 ? -64.059 63.496 -33.876 1.00 44.04 1 MET F N 1
ATOM 10562 C CA . MET G 1 1 ? -65.251 63.080 -34.666 1.00 45.21 1 MET F CA 1
ATOM 10563 C C . MET G 1 1 ? -65.294 63.847 -35.994 1.00 44.42 1 MET F C 1
ATOM 10564 O O . MET G 1 1 ? -64.726 64.935 -36.093 1.00 44.22 1 MET F O 1
ATOM 10569 N N . PRO G 1 2 ? -65.946 63.271 -37.025 1.00 44.05 2 PRO F N 1
ATOM 10570 C CA . PRO G 1 2 ? -66.096 63.955 -38.320 1.00 43.76 2 PRO F CA 1
ATOM 10571 C C . PRO G 1 2 ? -67.169 65.056 -38.363 1.00 42.23 2 PRO F C 1
ATOM 10572 O O . PRO G 1 2 ? -67.329 65.699 -39.397 1.00 40.81 2 PRO F O 1
ATOM 10576 N N . GLU G 1 3 ? -67.899 65.261 -37.267 1.00 42.06 3 GLU F N 1
ATOM 10577 C CA . GLU G 1 3 ? -68.901 66.335 -37.204 1.00 42.11 3 GLU F CA 1
ATOM 10578 C C . GLU G 1 3 ? -68.216 67.690 -37.055 1.00 42.12 3 GLU F C 1
ATOM 10579 O O . GLU G 1 3 ? -68.482 68.622 -37.820 1.00 42.82 3 GLU F O 1
ATOM 10585 N N . ILE G 1 4 ? -67.319 67.780 -36.074 1.00 42.51 4 ILE F N 1
ATOM 10586 C CA . ILE G 1 4 ? -66.502 68.973 -35.845 1.00 41.46 4 ILE F CA 1
ATOM 10587 C C . ILE G 1 4 ? -65.520 69.235 -36.997 1.00 40.74 4 ILE F C 1
ATOM 10588 O O . ILE G 1 4 ? -65.169 70.388 -37.262 1.00 41.24 4 ILE F O 1
ATOM 10593 N N . LYS G 1 5 ? -65.077 68.168 -37.669 1.00 38.93 5 LYS F N 1
ATOM 10594 C CA . LYS G 1 5 ? -64.325 68.294 -38.920 1.00 37.40 5 LYS F CA 1
ATOM 10595 C C . LYS G 1 5 ? -65.159 69.057 -39.934 1.00 35.70 5 LYS F C 1
ATOM 10596 O O . LYS G 1 5 ? -64.704 70.053 -40.493 1.00 35.05 5 LYS F O 1
ATOM 10602 N N . GLN G 1 6 ? -66.391 68.589 -40.138 1.00 36.27 6 GLN F N 1
ATOM 10603 C CA . GLN G 1 6 ? -67.303 69.149 -41.135 1.00 34.14 6 GLN F CA 1
ATOM 10604 C C . GLN G 1 6 ? -67.693 70.608 -40.869 1.00 32.75 6 GLN F C 1
ATOM 10605 O O . GLN G 1 6 ? -67.983 71.348 -41.813 1.00 32.78 6 GLN F O 1
ATOM 10611 N N . LEU G 1 7 ? -67.704 71.011 -39.598 1.00 30.73 7 LEU F N 1
ATOM 10612 C CA . LEU G 1 7 ? -67.907 72.418 -39.243 1.00 29.87 7 LEU F CA 1
ATOM 10613 C C . LEU G 1 7 ? -66.684 73.254 -39.631 1.00 27.92 7 LEU F C 1
ATOM 10614 O O . LEU G 1 7 ? -66.829 74.389 -40.090 1.00 27.43 7 LEU F O 1
ATOM 10619 N N . PHE G 1 8 ? -65.489 72.685 -39.454 1.00 27.42 8 PHE F N 1
ATOM 10620 C CA . PHE G 1 8 ? -64.243 73.387 -39.780 1.00 27.45 8 PHE F CA 1
ATOM 10621 C C . PHE G 1 8 ? -64.062 73.482 -41.294 1.00 27.15 8 PHE F C 1
ATOM 10622 O O . PHE G 1 8 ? -63.670 74.530 -41.809 1.00 26.14 8 PHE F O 1
ATOM 10630 N N . GLU G 1 9 ? -64.380 72.399 -42.003 1.00 28.70 9 GLU F N 1
ATOM 10631 C CA . GLU G 1 9 ? -64.363 72.412 -43.473 1.00 28.43 9 GLU F CA 1
ATOM 10632 C C . GLU G 1 9 ? -65.269 73.540 -43.986 1.00 28.06 9 GLU F C 1
ATOM 10633 O O . GLU G 1 9 ? -64.846 74.361 -44.805 1.00 27.11 9 GLU F O 1
ATOM 10639 N N . ASN G 1 10 ? -66.502 73.585 -43.481 1.00 27.89 10 ASN F N 1
ATOM 10640 C CA . ASN G 1 10 ? -67.452 74.650 -43.823 1.00 26.51 10 ASN F CA 1
ATOM 10641 C C . ASN G 1 10 ? -66.921 76.043 -43.518 1.00 26.03 10 ASN F C 1
ATOM 10642 O O . ASN G 1 10 ? -66.995 76.945 -44.359 1.00 25.81 10 ASN F O 1
ATOM 10647 N N . ASN G 1 11 ? -66.385 76.213 -42.313 1.00 26.93 11 ASN F N 1
ATOM 10648 C CA . ASN G 1 11 ? -65.752 77.465 -41.916 1.00 26.54 11 ASN F CA 1
ATOM 10649 C C . ASN G 1 11 ? -64.682 77.874 -42.930 1.00 28.30 11 ASN F C 1
ATOM 10650 O O . ASN G 1 11 ? -64.592 79.042 -43.325 1.00 27.47 11 ASN F O 1
ATOM 10655 N N . SER G 1 12 ? -63.883 76.891 -43.343 1.00 30.25 12 SER F N 1
ATOM 10656 C CA . SER G 1 12 ? -62.816 77.089 -44.317 1.00 32.95 12 SER F CA 1
ATOM 10657 C C . SER G 1 12 ? -63.375 77.517 -45.686 1.00 33.73 12 SER F C 1
ATOM 10658 O O . SER G 1 12 ? -62.891 78.490 -46.275 1.00 32.72 12 SER F O 1
ATOM 10661 N N . LYS G 1 13 ? -64.402 76.812 -46.168 1.00 31.69 13 LYS F N 1
ATOM 10662 C CA . LYS G 1 13 ? -65.019 77.122 -47.464 1.00 31.35 13 LYS F CA 1
ATOM 10663 C C . LYS G 1 13 ? -65.689 78.496 -47.443 1.00 31.34 13 LYS F C 1
ATOM 10664 O O . LYS G 1 13 ? -65.536 79.273 -48.385 1.00 29.37 13 LYS F O 1
ATOM 10670 N N . TRP G 1 14 ? -66.399 78.797 -46.353 1.00 30.74 14 TRP F N 1
ATOM 10671 C CA . TRP G 1 14 ? -67.006 80.117 -46.141 1.00 31.30 14 TRP F CA 1
ATOM 10672 C C . TRP G 1 14 ? -65.971 81.243 -46.106 1.00 31.25 14 TRP F C 1
ATOM 10673 O O . TRP G 1 14 ? -66.131 82.262 -46.782 1.00 32.96 14 TRP F O 1
ATOM 10684 N N . SER G 1 15 ? -64.915 81.046 -45.322 1.00 31.26 15 SER F N 1
ATOM 10685 C CA . SER G 1 15 ? -63.855 82.039 -45.152 1.00 30.90 15 SER F CA 1
ATOM 10686 C C . SER G 1 15 ? -63.122 82.351 -46.462 1.00 30.41 15 SER F C 1
ATOM 10687 O O . SER G 1 15 ? -62.959 83.521 -46.832 1.00 30.95 15 SER F O 1
ATOM 10690 N N . ALA G 1 16 ? -62.700 81.305 -47.165 1.00 29.13 16 ALA F N 1
ATOM 10691 C CA . ALA G 1 16 ? -62.018 81.461 -48.458 1.00 27.06 16 ALA F CA 1
ATOM 10692 C C . ALA G 1 16 ? -62.937 82.050 -49.523 1.00 26.05 16 ALA F C 1
ATOM 10693 O O . ALA G 1 16 ? -62.473 82.727 -50.447 1.00 25.39 16 ALA F O 1
ATOM 10695 N N . SER G 1 17 ? -64.237 81.781 -49.397 1.00 24.14 17 SER F N 1
ATOM 10696 C CA . SER G 1 17 ? -65.222 82.308 -50.338 1.00 23.07 17 SER F CA 1
ATOM 10697 C C . SER G 1 17 ? -65.531 83.791 -50.115 1.00 23.52 17 SER F C 1
ATOM 10698 O O . SER G 1 17 ? -65.670 84.547 -51.075 1.00 24.95 17 SER F O 1
ATOM 10701 N N . ILE G 1 18 ? -65.623 84.193 -48.851 1.00 23.25 18 ILE F N 1
ATOM 10702 C CA . ILE G 1 18 ? -65.857 85.585 -48.472 1.00 23.40 18 ILE F CA 1
ATOM 10703 C C . ILE G 1 18 ? -64.632 86.469 -48.760 1.00 24.06 18 ILE F C 1
ATOM 10704 O O . ILE G 1 18 ? -64.791 87.651 -49.058 1.00 24.49 18 ILE F O 1
ATOM 10709 N N . LYS G 1 19 ? -63.424 85.901 -48.711 1.00 23.45 19 LYS F N 1
ATOM 10710 C CA . LYS G 1 19 ? -62.215 86.645 -49.110 1.00 23.21 19 LYS F CA 1
ATOM 10711 C C . LYS G 1 19 ? -62.152 86.898 -50.616 1.00 22.83 19 LYS F C 1
ATOM 10712 O O . LYS G 1 19 ? -61.825 87.997 -51.048 1.00 22.91 19 LYS F O 1
ATOM 10718 N N . ALA G 1 20 ? -62.459 85.877 -51.410 1.00 22.42 20 ALA F N 1
ATOM 10719 C CA . ALA G 1 20 ? -62.365 85.984 -52.868 1.00 21.41 20 ALA F CA 1
ATOM 10720 C C . ALA G 1 20 ? -63.347 87.025 -53.432 1.00 21.58 20 ALA F C 1
ATOM 10721 O O . ALA G 1 20 ? -63.012 87.803 -54.347 1.00 21.20 20 ALA F O 1
ATOM 10723 N N . GLU G 1 21 ? -64.542 87.072 -52.844 1.00 21.18 21 GLU F N 1
ATOM 10724 C CA . GLU G 1 21 ? -65.682 87.771 -53.437 1.00 21.66 21 GLU F CA 1
ATOM 10725 C C . GLU G 1 21 ? -66.078 89.068 -52.731 1.00 21.27 21 GLU F C 1
ATOM 10726 O O . GLU G 1 21 ? -66.474 90.037 -53.378 1.00 21.80 21 GLU F O 1
ATOM 10732 N N . THR G 1 22 ? -66.002 89.063 -51.403 1.00 21.86 22 THR F N 1
ATOM 10733 C CA . THR G 1 22 ? -66.349 90.217 -50.569 1.00 22.73 22 THR F CA 1
ATOM 10734 C C . THR G 1 22 ? -65.316 90.438 -49.430 1.00 22.89 22 THR F C 1
ATOM 10735 O O . THR G 1 22 ? -65.674 90.495 -48.249 1.00 22.60 22 THR F O 1
ATOM 10739 N N . PRO G 1 23 ? -64.023 90.579 -49.785 1.00 23.73 23 PRO F N 1
ATOM 10740 C CA . PRO G 1 23 ? -62.988 90.757 -48.753 1.00 22.82 23 PRO F CA 1
ATOM 10741 C C . PRO G 1 23 ? -63.288 91.889 -47.786 1.00 24.20 23 PRO F C 1
ATOM 10742 O O . PRO G 1 23 ? -63.006 91.756 -46.594 1.00 22.98 23 PRO F O 1
ATOM 10746 N N . GLU G 1 24 ? -63.866 92.978 -48.301 1.00 24.49 24 GLU F N 1
ATOM 10747 C CA . GLU G 1 24 ? -64.237 94.152 -47.511 1.00 26.32 24 GLU F CA 1
ATOM 10748 C C . GLU G 1 24 ? -65.020 93.867 -46.230 1.00 27.21 24 GLU F C 1
ATOM 10749 O O . GLU G 1 24 ? -64.968 94.659 -45.295 1.00 26.58 24 GLU F O 1
ATOM 10755 N N . TYR G 1 25 ? -65.748 92.750 -46.202 1.00 28.32 25 TYR F N 1
ATOM 10756 C CA . TYR G 1 25 ? -66.531 92.339 -45.029 1.00 30.44 25 TYR F CA 1
ATOM 10757 C C . TYR G 1 25 ? -65.685 92.142 -43.763 1.00 30.24 25 TYR F C 1
ATOM 10758 O O . TYR G 1 25 ? -66.138 92.441 -42.658 1.00 30.43 25 TYR F O 1
ATOM 10767 N N . PHE G 1 26 ? -64.473 91.624 -43.927 1.00 30.19 26 PHE F N 1
ATOM 10768 C CA . PHE G 1 26 ? -63.579 91.418 -42.791 1.00 31.80 26 PHE F CA 1
ATOM 10769 C C . PHE G 1 26 ? -62.870 92.709 -42.413 1.00 32.69 26 PHE F C 1
ATOM 10770 O O . PHE G 1 26 ? -62.505 92.902 -41.248 1.00 34.35 26 PHE F O 1
ATOM 10778 N N . ALA G 1 27 ? -62.673 93.578 -43.408 1.00 32.96 27 ALA F N 1
ATOM 10779 C CA . ALA G 1 27 ? -62.204 94.943 -43.187 1.00 31.74 27 ALA F CA 1
ATOM 10780 C C . ALA G 1 27 ? -63.243 95.730 -42.401 1.00 31.69 27 ALA F C 1
ATOM 10781 O O . ALA G 1 27 ? -62.910 96.402 -41.428 1.00 31.92 27 ALA F O 1
ATOM 10783 N N . LYS G 1 28 ? -64.504 95.630 -42.817 1.00 33.19 28 LYS F N 1
ATOM 10784 C CA . LYS G 1 28 ? -65.614 96.291 -42.126 1.00 33.71 28 LYS F CA 1
ATOM 10785 C C . LYS G 1 28 ? -65.764 95.794 -40.680 1.00 35.22 28 LYS F C 1
ATOM 10786 O O . LYS G 1 28 ? -66.185 96.547 -39.791 1.00 35.73 28 LYS F O 1
ATOM 10792 N N . LEU G 1 29 ? -65.383 94.538 -40.454 1.00 36.15 29 LEU F N 1
ATOM 10793 C CA . LEU G 1 29 ? -65.323 93.965 -39.114 1.00 35.87 29 LEU F CA 1
ATOM 10794 C C . LEU G 1 29 ? -64.105 94.453 -38.319 1.00 35.72 29 LEU F C 1
ATOM 10795 O O . LEU G 1 29 ? -64.041 94.258 -37.107 1.00 33.47 29 LEU F O 1
ATOM 10800 N N . ALA G 1 30 ? -63.139 95.071 -38.999 1.00 35.91 30 ALA F N 1
ATOM 10801 C CA . ALA G 1 30 ? -62.000 95.697 -38.323 1.00 35.50 30 ALA F CA 1
ATOM 10802 C C . ALA G 1 30 ? -62.369 97.062 -37.713 1.00 36.99 30 ALA F C 1
ATOM 10803 O O . ALA G 1 30 ? -61.973 97.366 -36.584 1.00 39.07 30 ALA F O 1
ATOM 10805 N N . LYS G 1 31 ? -63.125 97.884 -38.437 1.00 36.65 31 LYS F N 1
ATOM 10806 C CA . LYS G 1 31 ? -63.666 99.109 -37.833 1.00 37.93 31 LYS F CA 1
ATOM 10807 C C . LYS G 1 31 ? -64.919 98.807 -37.007 1.00 39.76 31 LYS F C 1
ATOM 10808 O O . LYS G 1 31 ? -66.012 99.300 -37.298 1.00 41.23 31 LYS F O 1
ATOM 10814 N N . GLY G 1 32 ? -64.723 98.000 -35.963 1.00 40.49 32 GLY F N 1
ATOM 10815 C CA . GLY G 1 32 ? -65.797 97.444 -35.135 1.00 39.75 32 GLY F CA 1
ATOM 10816 C C . GLY G 1 32 ? -66.645 98.442 -34.375 1.00 39.11 32 GLY F C 1
ATOM 10817 O O . GLY G 1 32 ? -66.404 98.706 -33.192 1.00 36.09 32 GLY F O 1
ATOM 10818 N N . GLN G 1 33 ? -67.650 98.982 -35.057 1.00 39.68 33 GLN F N 1
ATOM 10819 C CA . GLN G 1 33 ? -68.575 99.942 -34.449 1.00 40.86 33 GLN F CA 1
ATOM 10820 C C . GLN G 1 33 ? -69.497 99.246 -33.453 1.00 40.21 33 GLN F C 1
ATOM 10821 O O . GLN G 1 33 ? -69.715 98.033 -33.531 1.00 40.49 33 GLN F O 1
ATOM 10827 N N . ASN G 1 34 ? -70.030 100.032 -32.519 1.00 39.52 34 ASN F N 1
ATOM 10828 C CA . ASN G 1 34 ? -71.066 99.571 -31.604 1.00 36.60 34 ASN F CA 1
ATOM 10829 C C . ASN G 1 34 ? -72.237 98.979 -32.396 1.00 34.32 34 ASN F C 1
ATOM 10830 O O . ASN G 1 34 ? -72.610 99.516 -33.443 1.00 34.18 34 ASN F O 1
ATOM 10835 N N . PRO G 1 35 ? -72.812 97.865 -31.909 1.00 31.09 35 PRO F N 1
ATOM 10836 C CA . PRO G 1 35 ? -74.105 97.408 -32.418 1.00 28.33 35 PRO F CA 1
ATOM 10837 C C . PRO G 1 35 ? -75.165 98.463 -32.106 1.00 26.72 35 PRO F C 1
ATOM 10838 O O . PRO G 1 35 ? -74.941 99.316 -31.243 1.00 27.12 35 PRO F O 1
ATOM 10842 N N . ASP G 1 36 ? -76.306 98.413 -32.781 1.00 25.66 36 ASP F N 1
ATOM 10843 C CA . ASP G 1 36 ? -77.346 99.421 -32.545 1.00 24.94 36 ASP F CA 1
ATOM 10844 C C . ASP G 1 36 ? -78.520 98.865 -31.758 1.00 23.67 36 ASP F C 1
ATOM 10845 O O . ASP G 1 36 ? -79.335 99.631 -31.235 1.00 25.14 36 ASP F O 1
ATOM 10850 N N . PHE G 1 37 ? -78.597 97.532 -31.702 1.00 21.74 37 PHE F N 1
ATOM 10851 C CA . PHE G 1 37 ? -79.696 96.781 -31.071 1.00 20.27 37 PHE F CA 1
ATOM 10852 C C . PHE G 1 37 ? -79.130 95.664 -30.196 1.00 18.61 37 PHE F C 1
ATOM 10853 O O . PHE G 1 37 ? -78.220 94.921 -30.617 1.00 19.19 37 PHE F O 1
ATOM 10861 N N . LEU G 1 38 ? -79.634 95.563 -28.967 1.00 17.35 38 LEU F N 1
ATOM 10862 C CA . LEU G 1 38 ? -79.462 94.346 -28.166 1.00 15.98 38 LEU F CA 1
ATOM 10863 C C . LEU G 1 38 ? -80.638 93.406 -28.410 1.00 15.11 38 LEU F C 1
ATOM 10864 O O . LEU G 1 38 ? -81.784 93.814 -28.286 1.00 14.68 38 LEU F O 1
ATOM 10869 N N . TRP G 1 39 ? -80.351 92.147 -28.753 1.00 15.13 39 TRP F N 1
ATOM 10870 C CA . TRP G 1 39 ? -81.388 91.159 -29.056 1.00 15.60 39 TRP F CA 1
ATOM 10871 C C . TRP G 1 39 ? -81.422 90.038 -28.020 1.00 14.66 39 TRP F C 1
ATOM 10872 O O . TRP G 1 39 ? -80.491 89.242 -27.941 1.00 15.17 39 TRP F O 1
ATOM 10883 N N . ILE G 1 40 ? -82.490 89.996 -27.228 1.00 14.33 40 ILE F N 1
ATOM 10884 C CA . ILE G 1 40 ? -82.668 88.987 -26.172 1.00 13.97 40 ILE F CA 1
ATOM 10885 C C . ILE G 1 40 ? -83.629 87.933 -26.713 1.00 13.30 40 ILE F C 1
ATOM 10886 O O . ILE G 1 40 ? -84.813 88.195 -26.907 1.00 13.91 40 ILE F O 1
ATOM 10891 N N . GLY G 1 41 ? -83.117 86.745 -26.978 1.00 13.82 41 GLY F N 1
ATOM 10892 C CA . GLY G 1 41 ? -83.924 85.718 -27.600 1.00 14.57 41 GLY F CA 1
ATOM 10893 C C . GLY G 1 41 ? -83.802 84.360 -26.961 1.00 15.77 41 GLY F C 1
ATOM 10894 O O . GLY G 1 41 ? -83.059 84.161 -25.997 1.00 15.30 41 GLY F O 1
ATOM 10895 N N . CYS G 1 42 ? -84.566 83.419 -27.493 1.00 16.81 42 CYS F N 1
ATOM 10896 C CA . CYS G 1 42 ? -84.544 82.078 -26.981 1.00 17.91 42 CYS F CA 1
ATOM 10897 C C . CYS G 1 42 ? -83.312 81.354 -27.525 1.00 18.18 42 CYS F C 1
ATOM 10898 O O . CYS G 1 42 ? -82.973 81.485 -28.708 1.00 19.18 42 CYS F O 1
ATOM 10901 N N . ALA G 1 43 ? -82.626 80.632 -26.642 1.00 18.19 43 ALA F N 1
ATOM 10902 C CA . ALA G 1 43 ? -81.547 79.697 -27.015 1.00 17.32 43 ALA F CA 1
ATOM 10903 C C . ALA G 1 43 ? -81.928 78.696 -28.112 1.00 17.05 43 ALA F C 1
ATOM 10904 O O . ALA G 1 43 ? -81.052 78.034 -28.696 1.00 16.31 43 ALA F O 1
ATOM 10906 N N . ASP G 1 44 ? -83.229 78.566 -28.355 1.00 17.24 44 ASP F N 1
ATOM 10907 C CA . ASP G 1 44 ? -83.751 77.832 -29.510 1.00 18.60 44 ASP F CA 1
ATOM 10908 C C . ASP G 1 44 ? -83.232 78.393 -30.833 1.00 19.39 44 ASP F C 1
ATOM 10909 O O . ASP G 1 44 ? -82.787 77.626 -31.689 1.00 19.26 44 ASP F O 1
ATOM 10914 N N . SER G 1 45 ? -83.264 79.727 -30.984 1.00 20.14 45 SER F N 1
ATOM 10915 C CA . SER G 1 45 ? -82.695 80.411 -32.155 1.00 21.16 45 SER F CA 1
ATOM 10916 C C . SER G 1 45 ? -83.179 79.749 -33.444 1.00 21.46 45 SER F C 1
ATOM 10917 O O . SER G 1 45 ? -82.384 79.460 -34.340 1.00 20.54 45 SER F O 1
ATOM 10920 N N . ARG G 1 46 ? -84.488 79.497 -33.522 1.00 21.93 46 ARG F N 1
ATOM 10921 C CA . ARG G 1 46 ? -85.045 78.665 -34.594 1.00 22.50 46 ARG F CA 1
ATOM 10922 C C . ARG G 1 46 ? -84.666 79.271 -35.948 1.00 21.63 46 ARG F C 1
ATOM 10923 O O . ARG G 1 46 ? -83.962 78.647 -36.749 1.00 21.39 46 ARG F O 1
ATOM 10931 N N . VAL G 1 47 ? -85.119 80.499 -36.169 1.00 21.84 47 VAL F N 1
ATOM 10932 C CA . VAL G 1 47 ? -84.564 81.363 -37.190 1.00 22.24 47 VAL F CA 1
ATOM 10933 C C . VAL G 1 47 ? -83.613 82.316 -36.474 1.00 21.74 47 VAL F C 1
ATOM 10934 O O . VAL G 1 47 ? -84.016 82.945 -35.488 1.00 21.54 47 VAL F O 1
ATOM 10938 N N . PRO G 1 48 ? -82.359 82.448 -36.962 1.00 21.43 48 PRO F N 1
ATOM 10939 C CA . PRO G 1 48 ? -81.464 83.336 -36.216 1.00 21.92 48 PRO F CA 1
ATOM 10940 C C . PRO G 1 48 ? -81.803 84.826 -36.367 1.00 21.41 48 PRO F C 1
ATOM 10941 O O . PRO G 1 48 ? -82.444 85.226 -37.341 1.00 22.74 48 PRO F O 1
ATOM 10945 N N . ALA G 1 49 ? -81.379 85.620 -35.387 1.00 20.66 49 ALA F N 1
ATOM 10946 C CA . ALA G 1 49 ? -81.690 87.050 -35.320 1.00 20.39 49 ALA F CA 1
ATOM 10947 C C . ALA G 1 49 ? -81.363 87.839 -36.591 1.00 20.01 49 ALA F C 1
ATOM 10948 O O . ALA G 1 49 ? -82.146 88.703 -37.004 1.00 18.79 49 ALA F O 1
ATOM 10950 N N . GLU G 1 50 ? -80.224 87.534 -37.202 1.00 20.47 50 GLU F N 1
ATOM 10951 C CA . GLU G 1 50 ? -79.778 88.216 -38.417 1.00 20.97 50 GLU F CA 1
ATOM 10952 C C . GLU G 1 50 ? -80.729 87.938 -39.583 1.00 21.19 50 GLU F C 1
ATOM 10953 O O . GLU G 1 50 ? -81.112 88.850 -40.304 1.00 21.28 50 GLU F O 1
ATOM 10959 N N . ARG G 1 51 ? -81.120 86.677 -39.748 1.00 22.77 51 ARG F N 1
ATOM 10960 C CA . ARG G 1 51 ? -81.963 86.264 -40.877 1.00 22.22 51 ARG F CA 1
ATOM 10961 C C . ARG G 1 51 ? -83.390 86.813 -40.791 1.00 21.50 51 ARG F C 1
ATOM 10962 O O . ARG G 1 51 ? -83.998 87.137 -41.819 1.00 21.21 51 ARG F O 1
ATOM 10970 N N . LEU G 1 52 ? -83.908 86.916 -39.567 1.00 20.53 52 LEU F N 1
ATOM 10971 C CA . LEU G 1 52 ? -85.189 87.588 -39.303 1.00 20.67 52 LEU F CA 1
ATOM 10972 C C . LEU G 1 52 ? -85.137 89.078 -39.605 1.00 21.59 52 LEU F C 1
ATOM 10973 O O . LEU G 1 52 ? -86.131 89.646 -40.067 1.00 23.08 52 LEU F O 1
ATOM 10978 N N . THR G 1 53 ? -83.985 89.704 -39.343 1.00 21.08 53 THR F N 1
ATOM 10979 C CA . THR G 1 53 ? -83.855 91.171 -39.379 1.00 21.08 53 THR F CA 1
ATOM 10980 C C . THR G 1 53 ? -83.079 91.771 -40.567 1.00 21.26 53 THR F C 1
ATOM 10981 O O . THR G 1 53 ? -83.093 92.994 -40.760 1.00 22.35 53 THR F O 1
ATOM 10985 N N . GLY G 1 54 ? -82.377 90.935 -41.330 1.00 21.55 54 GLY F N 1
ATOM 10986 C CA . GLY G 1 54 ? -81.511 91.420 -42.415 1.00 22.13 54 GLY F CA 1
ATOM 10987 C C . GLY G 1 54 ? -80.270 92.177 -41.948 1.00 23.06 54 GLY F C 1
ATOM 10988 O O . GLY G 1 54 ? -79.538 92.765 -42.762 1.00 22.06 54 GLY F O 1
ATOM 10989 N N . LEU G 1 55 ? -80.019 92.154 -40.640 1.00 24.46 55 LEU F N 1
ATOM 10990 C CA . LEU G 1 55 ? -78.918 92.914 -40.037 1.00 25.25 55 LEU F CA 1
ATOM 10991 C C . LEU G 1 55 ? -77.642 92.076 -40.011 1.00 26.20 55 LEU F C 1
ATOM 10992 O O . LEU G 1 55 ? -77.480 91.212 -39.134 1.00 25.01 55 LEU F O 1
ATOM 10997 N N . TYR G 1 56 ? -76.734 92.354 -40.954 1.00 28.10 56 TYR F N 1
ATOM 10998 C CA . TYR G 1 56 ? -75.545 91.503 -41.186 1.00 29.17 56 TYR F CA 1
ATOM 10999 C C . TYR G 1 56 ? -74.196 92.214 -41.139 1.00 29.88 56 TYR F C 1
ATOM 11000 O O . TYR G 1 56 ? -73.163 91.610 -41.446 1.00 30.02 56 TYR F O 1
ATOM 11009 N N . SER G 1 57 ? -74.192 93.492 -40.774 1.00 30.87 57 SER F N 1
ATOM 11010 C CA . SER G 1 57 ? -72.924 94.203 -40.593 1.00 29.62 57 SER F CA 1
ATOM 11011 C C . SER G 1 57 ? -72.522 94.183 -39.119 1.00 29.38 57 SER F C 1
ATOM 11012 O O . SER G 1 57 ? -71.579 94.873 -38.710 1.00 29.06 57 SER F O 1
ATOM 11015 N N . GLY G 1 58 ? -73.243 93.386 -38.330 1.00 27.86 58 GLY F N 1
ATOM 11016 C CA . GLY G 1 58 ? -72.990 93.251 -36.896 1.00 27.82 58 GLY F CA 1
ATOM 11017 C C . GLY G 1 58 ? -73.725 94.283 -36.064 1.00 27.31 58 GLY F C 1
ATOM 11018 O O . GLY G 1 58 ? -73.235 94.695 -35.004 1.00 28.89 58 GLY F O 1
ATOM 11019 N N . GLU G 1 59 ? -74.901 94.689 -36.539 1.00 26.39 59 GLU F N 1
ATOM 11020 C CA . GLU G 1 59 ? -75.746 95.676 -35.862 1.00 26.24 59 GLU F CA 1
ATOM 11021 C C . GLU G 1 59 ? -76.349 95.110 -34.578 1.00 25.23 59 GLU F C 1
ATOM 11022 O O . GLU G 1 59 ? -76.885 95.858 -33.761 1.00 25.64 59 GLU F O 1
ATOM 11028 N N . LEU G 1 60 ? -76.266 93.791 -34.414 1.00 23.38 60 LEU F N 1
ATOM 11029 C CA . LEU G 1 60 ? -76.817 93.126 -33.238 1.00 22.34 60 LEU F CA 1
ATOM 11030 C C . LEU G 1 60 ? -75.781 92.796 -32.155 1.00 20.94 60 LEU F C 1
ATOM 11031 O O . LEU G 1 60 ? -74.660 92.384 -32.446 1.00 21.71 60 LEU F O 1
ATOM 11036 N N . PHE G 1 61 ? -76.177 93.034 -30.908 1.00 20.20 61 PHE F N 1
ATOM 11037 C CA . PHE G 1 61 ? -75.549 92.493 -29.706 1.00 17.84 61 PHE F CA 1
ATOM 11038 C C . PHE G 1 61 ? -76.544 91.431 -29.202 1.00 16.93 61 PHE F C 1
ATOM 11039 O O . PHE G 1 61 ? -77.723 91.710 -29.096 1.00 16.31 61 PHE F O 1
ATOM 11047 N N . VAL G 1 62 ? -76.109 90.203 -28.936 1.00 16.10 62 VAL F N 1
ATOM 11048 C CA . VAL G 1 62 ? -77.110 89.137 -28.736 1.00 15.60 62 VAL F CA 1
ATOM 11049 C C . VAL G 1 62 ? -76.988 88.472 -27.356 1.00 15.80 62 VAL F C 1
ATOM 11050 O O . VAL G 1 62 ? -75.887 88.056 -26.960 1.00 15.13 62 VAL F O 1
ATOM 11054 N N . HIS G 1 63 ? -78.107 88.406 -26.622 1.00 14.79 63 HIS F N 1
ATOM 11055 C CA . HIS G 1 63 ? -78.209 87.505 -25.461 1.00 14.99 63 HIS F CA 1
ATOM 11056 C C . HIS G 1 63 ? -79.204 86.372 -25.750 1.00 14.37 63 HIS F C 1
ATOM 11057 O O . HIS G 1 63 ? -80.288 86.622 -26.287 1.00 15.01 63 HIS F O 1
ATOM 11064 N N . ARG G 1 64 ? -78.827 85.143 -25.402 1.00 14.49 64 ARG F N 1
ATOM 11065 C CA . ARG G 1 64 ? -79.725 83.966 -25.522 1.00 14.33 64 ARG F CA 1
ATOM 11066 C C . ARG G 1 64 ? -79.803 83.112 -24.242 1.00 14.30 64 ARG F C 1
ATOM 11067 O O . ARG G 1 64 ? -78.778 82.761 -23.631 1.00 15.63 64 ARG F O 1
ATOM 11075 N N . ASN G 1 65 ? -81.030 82.767 -23.862 1.00 13.26 65 ASN F N 1
ATOM 11076 C CA . ASN G 1 65 ? -81.288 81.812 -22.792 1.00 13.40 65 ASN F CA 1
ATOM 11077 C C . ASN G 1 65 ? -82.536 80.975 -23.104 1.00 13.66 65 ASN F C 1
ATOM 11078 O O . ASN G 1 65 ? -83.249 81.236 -24.100 1.00 13.42 65 ASN F O 1
ATOM 11083 N N . VAL G 1 66 ? -82.784 79.944 -22.304 1.00 14.23 66 VAL F N 1
ATOM 11084 C CA . VAL G 1 66 ? -84.009 79.178 -22.470 1.00 14.42 66 VAL F CA 1
ATOM 11085 C C . VAL G 1 66 ? -85.204 80.094 -22.239 1.00 14.09 66 VAL F C 1
ATOM 11086 O O . VAL G 1 66 ? -85.413 80.602 -21.131 1.00 14.90 66 VAL F O 1
ATOM 11090 N N . ALA G 1 67 ? -85.944 80.321 -23.324 1.00 14.66 67 ALA F N 1
ATOM 11091 C CA . ALA G 1 67 ? -87.218 81.075 -23.363 1.00 14.54 67 ALA F CA 1
ATOM 11092 C C . ALA G 1 67 ? -87.165 82.607 -23.143 1.00 14.39 67 ALA F C 1
ATOM 11093 O O . ALA G 1 67 ? -88.131 83.197 -22.658 1.00 14.87 67 ALA F O 1
ATOM 11095 N N . ASN G 1 68 ? -86.077 83.259 -23.552 1.00 14.43 68 ASN F N 1
ATOM 11096 C CA . ASN G 1 68 ? -86.012 84.756 -23.642 1.00 14.36 68 ASN F CA 1
ATOM 11097 C C . ASN G 1 68 ? -86.526 85.580 -22.443 1.00 14.57 68 ASN F C 1
ATOM 11098 O O . ASN G 1 68 ? -87.118 86.672 -22.596 1.00 14.76 68 ASN F O 1
ATOM 11103 N N . GLN G 1 69 ? -86.310 85.026 -21.258 1.00 14.80 69 GLN F N 1
ATOM 11104 C CA . GLN G 1 69 ? -86.668 85.655 -20.009 1.00 14.61 69 GLN F CA 1
ATOM 11105 C C . GLN G 1 69 ? -85.607 86.695 -19.635 1.00 14.12 69 GLN F C 1
ATOM 11106 O O . GLN G 1 69 ? -84.429 86.486 -19.877 1.00 14.83 69 GLN F O 1
ATOM 11112 N N . VAL G 1 70 ? -86.059 87.808 -19.065 1.00 13.62 70 VAL F N 1
ATOM 11113 C CA . VAL G 1 70 ? -85.229 88.767 -18.330 1.00 12.70 70 VAL F CA 1
ATOM 11114 C C . VAL G 1 70 ? -85.744 88.674 -16.890 1.00 12.80 70 VAL F C 1
ATOM 11115 O O . VAL G 1 70 ? -86.617 89.448 -16.452 1.00 11.79 70 VAL F O 1
ATOM 11119 N N . ILE G 1 71 ? -85.230 87.684 -16.172 1.00 12.27 71 ILE F N 1
ATOM 11120 C CA . ILE G 1 71 ? -85.547 87.490 -14.747 1.00 12.86 71 ILE F CA 1
ATOM 11121 C C . ILE G 1 71 ? -84.925 88.625 -13.926 1.00 13.92 71 ILE F C 1
ATOM 11122 O O . ILE G 1 71 ? -83.785 89.039 -14.210 1.00 13.98 71 ILE F O 1
ATOM 11127 N N . HIS G 1 72 ? -85.680 89.132 -12.936 1.00 15.42 72 HIS F N 1
ATOM 11128 C CA . HIS G 1 72 ? -85.266 90.286 -12.119 1.00 16.40 72 HIS F CA 1
ATOM 11129 C C . HIS G 1 72 ? -83.877 90.142 -11.552 1.00 16.52 72 HIS F C 1
ATOM 11130 O O . HIS G 1 72 ? -83.116 91.094 -11.502 1.00 18.00 72 HIS F O 1
ATOM 11137 N N . THR G 1 73 ? -83.591 88.950 -11.057 1.00 16.46 73 THR F N 1
ATOM 11138 C CA . THR G 1 73 ? -82.344 88.683 -10.375 1.00 16.89 73 THR F CA 1
ATOM 11139 C C . THR G 1 73 ? -81.300 87.934 -11.203 1.00 16.24 73 THR F C 1
ATOM 11140 O O . THR G 1 73 ? -80.237 87.619 -10.694 1.00 15.66 73 THR F O 1
ATOM 11144 N N . ASP G 1 74 ? -81.572 87.660 -12.481 1.00 16.66 74 ASP F N 1
ATOM 11145 C CA . ASP G 1 74 ? -80.529 87.018 -13.307 1.00 16.20 74 ASP F CA 1
ATOM 11146 C C . ASP G 1 74 ? -79.403 87.986 -13.748 1.00 16.20 74 ASP F C 1
ATOM 11147 O O . ASP G 1 74 ? -79.539 88.690 -14.761 1.00 15.83 74 ASP F O 1
ATOM 11152 N N . LEU G 1 75 ? -78.278 87.984 -13.029 1.00 16.40 75 LEU F N 1
ATOM 11153 C CA . LEU G 1 75 ? -77.154 88.868 -13.367 1.00 17.06 75 LEU F CA 1
ATOM 11154 C C . LEU G 1 75 ? -76.527 88.687 -14.761 1.00 17.35 75 LEU F C 1
ATOM 11155 O O . LEU G 1 75 ? -75.915 89.620 -15.275 1.00 17.83 75 LEU F O 1
ATOM 11160 N N . ASN G 1 76 ? -76.659 87.506 -15.357 1.00 18.03 76 ASN F N 1
ATOM 11161 C CA . ASN G 1 76 ? -76.166 87.276 -16.727 1.00 18.11 76 ASN F CA 1
ATOM 11162 C C . ASN G 1 76 ? -76.885 88.197 -17.722 1.00 18.77 76 ASN F C 1
ATOM 11163 O O . ASN G 1 76 ? -76.253 89.032 -18.391 1.00 18.94 76 ASN F O 1
ATOM 11168 N N . CYS G 1 77 ? -78.203 88.061 -17.790 1.00 19.40 77 CYS F N 1
ATOM 11169 C CA . CYS G 1 77 ? -79.015 88.900 -18.648 1.00 20.05 77 CYS F CA 1
ATOM 11170 C C . CYS G 1 77 ? -79.049 90.377 -18.234 1.00 19.39 77 CYS F C 1
ATOM 11171 O O . CYS G 1 77 ? -78.978 91.249 -19.093 1.00 19.87 77 CYS F O 1
ATOM 11174 N N . LEU G 1 78 ? -79.169 90.663 -16.936 1.00 17.82 78 LEU F N 1
ATOM 11175 C CA . LEU G 1 78 ? -79.092 92.060 -16.467 1.00 16.95 78 LEU F CA 1
ATOM 11176 C C . LEU G 1 78 ? -77.767 92.728 -16.854 1.00 16.53 78 LEU F C 1
ATOM 11177 O O . LEU G 1 78 ? -77.719 93.938 -17.116 1.00 16.24 78 LEU F O 1
ATOM 11182 N N . SER G 1 79 ? -76.694 91.941 -16.923 1.00 15.72 79 SER F N 1
ATOM 11183 C CA . SER G 1 79 ? -75.382 92.513 -17.219 1.00 15.68 79 SER F CA 1
ATOM 11184 C C . SER G 1 79 ? -75.225 92.792 -18.710 1.00 15.86 79 SER F C 1
ATOM 11185 O O . SER G 1 79 ? -74.600 93.786 -19.089 1.00 14.75 79 SER F O 1
ATOM 11188 N N . VAL G 1 80 ? -75.802 91.929 -19.552 1.00 16.18 80 VAL F N 1
ATOM 11189 C CA . VAL G 1 80 ? -75.831 92.174 -20.997 1.00 16.29 80 VAL F CA 1
ATOM 11190 C C . VAL G 1 80 ? -76.548 93.498 -21.265 1.00 17.13 80 VAL F C 1
ATOM 11191 O O . VAL G 1 80 ? -76.060 94.350 -22.004 1.00 16.64 80 VAL F O 1
ATOM 11195 N N . VAL G 1 81 ? -77.703 93.650 -20.633 1.00 17.76 81 VAL F N 1
ATOM 11196 C CA . VAL G 1 81 ? -78.510 94.866 -20.707 1.00 17.95 81 VAL F CA 1
ATOM 11197 C C . VAL G 1 81 ? -77.711 96.090 -20.252 1.00 19.26 81 VAL F C 1
ATOM 11198 O O . VAL G 1 81 ? -77.796 97.142 -20.887 1.00 19.73 81 VAL F O 1
ATOM 11202 N N . GLN G 1 82 ? -76.922 95.953 -19.182 1.00 19.29 82 GLN F N 1
ATOM 11203 C CA . GLN G 1 82 ? -76.257 97.129 -18.598 1.00 19.43 82 GLN F CA 1
ATOM 11204 C C . GLN G 1 82 ? -75.194 97.708 -19.530 1.00 19.90 82 GLN F C 1
ATOM 11205 O O . GLN G 1 82 ? -75.222 98.895 -19.860 1.00 20.29 82 GLN F O 1
ATOM 11211 N N . TYR G 1 83 ? -74.257 96.854 -19.922 1.00 19.97 83 TYR F N 1
ATOM 11212 C CA . TYR G 1 83 ? -73.202 97.148 -20.884 1.00 21.42 83 TYR F CA 1
ATOM 11213 C C . TYR G 1 83 ? -73.784 97.697 -22.181 1.00 20.69 83 TYR F C 1
ATOM 11214 O O . TYR G 1 83 ? -73.311 98.715 -22.706 1.00 20.98 83 TYR F O 1
ATOM 11223 N N . ALA G 1 84 ? -74.818 97.031 -22.686 1.00 20.90 84 ALA F N 1
ATOM 11224 C CA . ALA G 1 84 ? -75.449 97.419 -23.942 1.00 19.82 84 ALA F CA 1
ATOM 11225 C C . ALA G 1 84 ? -76.047 98.836 -23.854 1.00 20.04 84 ALA F C 1
ATOM 11226 O O . ALA G 1 84 ? -75.762 99.676 -24.709 1.00 19.23 84 ALA F O 1
ATOM 11228 N N . VAL G 1 85 ? -76.831 99.093 -22.805 1.00 19.99 85 VAL F N 1
ATOM 11229 C CA . VAL G 1 85 ? -77.501 100.388 -22.602 1.00 21.18 85 VAL F CA 1
ATOM 11230 C C . VAL G 1 85 ? -76.517 101.490 -22.176 1.00 21.35 85 VAL F C 1
ATOM 11231 O O . VAL G 1 85 ? -76.515 102.575 -22.759 1.00 21.14 85 VAL F O 1
ATOM 11235 N N . ASP G 1 86 ? -75.686 101.203 -21.172 1.00 22.21 86 ASP F N 1
ATOM 11236 C CA . ASP G 1 86 ? -74.817 102.218 -20.550 1.00 22.68 86 ASP F CA 1
ATOM 11237 C C . ASP G 1 86 ? -73.498 102.458 -21.286 1.00 22.27 86 ASP F C 1
ATOM 11238 O O . ASP G 1 86 ? -73.164 103.601 -21.598 1.00 22.94 86 ASP F O 1
ATOM 11243 N N . VAL G 1 87 ? -72.740 101.391 -21.524 1.00 22.66 87 VAL F N 1
ATOM 11244 C CA . VAL G 1 87 ? -71.459 101.495 -22.215 1.00 22.61 87 VAL F CA 1
ATOM 11245 C C . VAL G 1 87 ? -71.664 101.671 -23.722 1.00 22.81 87 VAL F C 1
ATOM 11246 O O . VAL G 1 87 ? -71.152 102.625 -24.302 1.00 22.07 87 VAL F O 1
ATOM 11250 N N . LEU G 1 88 ? -72.430 100.780 -24.350 1.00 22.92 88 LEU F N 1
ATOM 11251 C CA . LEU G 1 88 ? -72.606 100.845 -25.808 1.00 23.34 88 LEU F CA 1
ATOM 11252 C C . LEU G 1 88 ? -73.612 101.900 -26.248 1.00 24.98 88 LEU F C 1
ATOM 11253 O O . LEU G 1 88 ? -73.499 102.438 -27.354 1.00 25.41 88 LEU F O 1
ATOM 11258 N N . GLN G 1 89 ? -74.585 102.183 -25.380 1.00 25.43 89 GLN F N 1
ATOM 11259 C CA . GLN G 1 89 ? -75.783 102.943 -25.734 1.00 26.48 89 GLN F CA 1
ATOM 11260 C C . GLN G 1 89 ? -76.452 102.310 -26.959 1.00 26.91 89 GLN F C 1
ATOM 11261 O O . GLN G 1 89 ? -76.565 102.946 -28.012 1.00 26.62 89 GLN F O 1
ATOM 11267 N N . VAL G 1 90 ? -76.865 101.046 -26.824 1.00 25.94 90 VAL F N 1
ATOM 11268 C CA . VAL G 1 90 ? -77.730 100.442 -27.827 1.00 25.27 90 VAL F CA 1
ATOM 11269 C C . VAL G 1 90 ? -78.956 101.338 -27.844 1.00 24.27 90 VAL F C 1
ATOM 11270 O O . VAL G 1 90 ? -79.401 101.803 -26.795 1.00 24.33 90 VAL F O 1
ATOM 11274 N N . LYS G 1 91 ? -79.450 101.653 -29.032 1.00 23.20 91 LYS F N 1
ATOM 11275 C CA . LYS G 1 91 ? -80.607 102.539 -29.129 1.00 22.98 91 LYS F CA 1
ATOM 11276 C C . LYS G 1 91 ? -81.909 101.802 -28.826 1.00 22.16 91 LYS F C 1
ATOM 11277 O O . LYS G 1 91 ? -82.913 102.420 -28.449 1.00 23.07 91 LYS F O 1
ATOM 11283 N N . HIS G 1 92 ? -81.890 100.481 -28.985 1.00 20.39 92 HIS F N 1
ATOM 11284 C CA . HIS G 1 92 ? -83.093 99.660 -28.793 1.00 20.43 92 HIS F CA 1
ATOM 11285 C C . HIS G 1 92 ? -82.718 98.356 -28.105 1.00 19.25 92 HIS F C 1
ATOM 11286 O O . HIS G 1 92 ? -81.562 97.927 -28.201 1.00 17.58 92 HIS F O 1
ATOM 11293 N N . ILE G 1 93 ? -83.697 97.747 -27.422 1.00 17.37 93 ILE F N 1
ATOM 11294 C CA . ILE G 1 93 ? -83.603 96.381 -26.916 1.00 15.90 93 ILE F CA 1
ATOM 11295 C C . ILE G 1 93 ? -84.804 95.558 -27.393 1.00 16.26 93 ILE F C 1
ATOM 11296 O O . ILE G 1 93 ? -85.953 95.921 -27.160 1.00 15.08 93 ILE F O 1
ATOM 11301 N N . ILE G 1 94 ? -84.526 94.429 -28.034 1.00 16.63 94 ILE F N 1
ATOM 11302 C CA . ILE G 1 94 ? -85.589 93.534 -28.472 1.00 16.69 94 ILE F CA 1
ATOM 11303 C C . ILE G 1 94 ? -85.600 92.282 -27.599 1.00 16.90 94 ILE F C 1
ATOM 11304 O O . ILE G 1 94 ? -84.560 91.644 -27.408 1.00 16.27 94 ILE F O 1
ATOM 11309 N N . VAL G 1 95 ? -86.770 91.994 -27.025 1.00 17.25 95 VAL F N 1
ATOM 11310 C CA . VAL G 1 95 ? -87.070 90.710 -26.387 1.00 18.10 95 VAL F CA 1
ATOM 11311 C C . VAL G 1 95 ? -87.873 89.935 -27.425 1.00 19.01 95 VAL F C 1
ATOM 11312 O O . VAL G 1 95 ? -89.013 90.309 -27.715 1.00 19.64 95 VAL F O 1
ATOM 11316 N N . CYS G 1 96 ? -87.281 88.886 -28.006 1.00 19.00 96 CYS F N 1
ATOM 11317 C CA . CYS G 1 96 ? -87.982 88.072 -29.005 1.00 19.66 96 CYS F CA 1
ATOM 11318 C C . CYS G 1 96 ? -88.317 86.667 -28.507 1.00 19.79 96 CYS F C 1
ATOM 11319 O O . CYS G 1 96 ? -87.426 85.908 -28.109 1.00 20.18 96 CYS F O 1
ATOM 11322 N N . GLY G 1 97 ? -89.611 86.353 -28.534 1.00 18.94 97 GLY F N 1
ATOM 11323 C CA . GLY G 1 97 ? -90.122 84.992 -28.347 1.00 19.73 97 GLY F CA 1
ATOM 11324 C C . GLY G 1 97 ? -90.467 84.370 -29.690 1.00 19.62 97 GLY F C 1
ATOM 11325 O O . GLY G 1 97 ? -90.464 85.050 -30.716 1.00 19.51 97 GLY F O 1
ATOM 11326 N N . HIS G 1 98 ? -90.755 83.071 -29.680 1.00 19.66 98 HIS F N 1
ATOM 11327 C CA . HIS G 1 98 ? -91.094 82.335 -30.897 1.00 19.07 98 HIS F CA 1
ATOM 11328 C C . HIS G 1 98 ? -92.051 81.174 -30.603 1.00 18.90 98 HIS F C 1
ATOM 11329 O O . HIS G 1 98 ? -92.203 80.742 -29.457 1.00 18.76 98 HIS F O 1
ATOM 11336 N N . TYR G 1 99 ? -92.684 80.649 -31.643 1.00 20.05 99 TYR F N 1
ATOM 11337 C CA . TYR G 1 99 ? -93.592 79.508 -31.448 1.00 21.02 99 TYR F CA 1
ATOM 11338 C C . TYR G 1 99 ? -92.827 78.185 -31.459 1.00 20.30 99 TYR F C 1
ATOM 11339 O O . TYR G 1 99 ? -91.660 78.136 -31.862 1.00 20.76 99 TYR F O 1
ATOM 11348 N N . GLY G 1 100 ? -93.485 77.118 -31.004 1.00 21.46 100 GLY F N 1
ATOM 11349 C CA . GLY G 1 100 ? -92.870 75.797 -30.906 1.00 21.82 100 GLY F CA 1
ATOM 11350 C C . GLY G 1 100 ? -91.770 75.761 -29.863 1.00 22.88 100 GLY F C 1
ATOM 11351 O O . GLY G 1 100 ? -90.831 74.979 -29.981 1.00 24.53 100 GLY F O 1
ATOM 11352 N N . CYS G 1 101 ? -91.892 76.617 -28.848 1.00 23.52 101 CYS F N 1
ATOM 11353 C CA . CYS G 1 101 ? -90.868 76.779 -27.814 1.00 23.53 101 CYS F CA 1
ATOM 11354 C C . CYS G 1 101 ? -91.074 75.755 -26.699 1.00 22.32 101 CYS F C 1
ATOM 11355 O O . CYS G 1 101 ? -91.986 75.888 -25.881 1.00 21.65 101 CYS F O 1
ATOM 11358 N N . GLY G 1 102 ? -90.215 74.740 -26.683 1.00 21.37 102 GLY F N 1
ATOM 11359 C CA . GLY G 1 102 ? -90.295 73.663 -25.700 1.00 20.47 102 GLY F CA 1
ATOM 11360 C C . GLY G 1 102 ? -90.265 74.178 -24.269 1.00 18.90 102 GLY F C 1
ATOM 11361 O O . GLY G 1 102 ? -90.883 73.594 -23.392 1.00 18.24 102 GLY F O 1
ATOM 11362 N N . GLY G 1 103 ? -89.542 75.275 -24.041 1.00 19.22 103 GLY F N 1
ATOM 11363 C CA . GLY G 1 103 ? -89.480 75.905 -22.723 1.00 18.72 103 GLY F CA 1
ATOM 11364 C C . GLY G 1 103 ? -90.838 76.390 -22.256 1.00 19.27 103 GLY F C 1
ATOM 11365 O O . GLY G 1 103 ? -91.229 76.178 -21.102 1.00 17.34 103 GLY F O 1
ATOM 11366 N N . VAL G 1 104 ? -91.567 77.026 -23.164 1.00 20.11 104 VAL F N 1
ATOM 11367 C CA . VAL G 1 104 ? -92.952 77.425 -22.894 1.00 21.59 104 VAL F CA 1
ATOM 11368 C C . VAL G 1 104 ? -93.817 76.169 -22.742 1.00 22.32 104 VAL F C 1
ATOM 11369 O O . VAL G 1 104 ? -94.653 76.101 -21.843 1.00 22.83 104 VAL F O 1
ATOM 11373 N N . THR G 1 105 ? -93.573 75.161 -23.579 1.00 23.71 105 THR F N 1
ATOM 11374 C CA . THR G 1 105 ? -94.330 73.900 -23.510 1.00 24.21 105 THR F CA 1
ATOM 11375 C C . THR G 1 105 ? -94.209 73.270 -22.130 1.00 24.42 105 THR F C 1
ATOM 11376 O O . THR G 1 105 ? -95.219 72.944 -21.503 1.00 24.15 105 THR F O 1
ATOM 11380 N N . ALA G 1 106 ? -92.966 73.149 -21.667 1.00 24.08 106 ALA F N 1
ATOM 11381 C CA . ALA G 1 106 ? -92.624 72.615 -20.353 1.00 23.90 106 ALA F CA 1
ATOM 11382 C C . ALA G 1 106 ? -93.336 73.305 -19.184 1.00 24.55 106 ALA F C 1
ATOM 11383 O O . ALA G 1 106 ? -93.834 72.632 -18.283 1.00 24.00 106 ALA F O 1
ATOM 11385 N N . ALA G 1 107 ? -93.383 74.639 -19.204 1.00 24.14 107 ALA F N 1
ATOM 11386 C CA . ALA G 1 107 ? -93.870 75.398 -18.052 1.00 25.39 107 ALA F CA 1
ATOM 11387 C C . ALA G 1 107 ? -95.401 75.392 -17.926 1.00 26.06 107 ALA F C 1
ATOM 11388 O O . ALA G 1 107 ? -95.946 75.873 -16.931 1.00 27.73 107 ALA F O 1
ATOM 11390 N N . ILE G 1 108 ? -96.077 74.846 -18.940 1.00 26.56 108 ILE F N 1
ATOM 11391 C CA . ILE G 1 108 ? -97.510 74.537 -18.873 1.00 26.35 108 ILE F CA 1
ATOM 11392 C C . ILE G 1 108 ? -97.714 73.081 -18.424 1.00 26.71 108 ILE F C 1
ATOM 11393 O O . ILE G 1 108 ? -98.437 72.823 -17.464 1.00 26.79 108 ILE F O 1
ATOM 11398 N N . ASP G 1 109 ? -97.052 72.151 -19.120 1.00 26.40 109 ASP F N 1
ATOM 11399 C CA . ASP G 1 109 ? -97.208 70.708 -18.897 1.00 24.84 109 ASP F CA 1
ATOM 11400 C C . ASP G 1 109 ? -96.471 70.192 -17.672 1.00 24.13 109 ASP F C 1
ATOM 11401 O O . ASP G 1 109 ? -96.809 69.131 -17.162 1.00 23.58 109 ASP F O 1
ATOM 11406 N N . ASN G 1 110 ? -95.441 70.918 -17.230 1.00 23.97 110 ASN F N 1
ATOM 11407 C CA . ASN G 1 110 ? -94.771 70.630 -15.962 1.00 23.50 110 ASN F CA 1
ATOM 11408 C C . ASN G 1 110 ? -94.100 69.252 -15.937 1.00 23.68 110 ASN F C 1
ATOM 11409 O O . ASN G 1 110 ? -94.241 68.535 -14.950 1.00 23.72 110 ASN F O 1
ATOM 11414 N N . PRO G 1 111 ? -93.397 68.857 -17.023 1.00 23.39 111 PRO F N 1
ATOM 11415 C CA . PRO G 1 111 ? -92.673 67.583 -16.904 1.00 23.50 111 PRO F CA 1
ATOM 11416 C C . PRO G 1 111 ? -91.426 67.729 -16.042 1.00 23.71 111 PRO F C 1
ATOM 11417 O O . PRO G 1 111 ? -90.877 68.830 -15.941 1.00 22.08 111 PRO F O 1
ATOM 11421 N N . GLN G 1 112 ? -90.995 66.634 -15.420 1.00 25.03 112 GLN F N 1
ATOM 11422 C CA . GLN G 1 112 ? -89.738 66.616 -14.676 1.00 26.39 112 GLN F CA 1
ATOM 11423 C C . GLN G 1 112 ? -88.591 66.365 -15.639 1.00 25.60 112 GLN F C 1
ATOM 11424 O O . GLN G 1 112 ? -88.448 65.260 -16.186 1.00 26.05 112 GLN F O 1
ATOM 11430 N N . LEU G 1 113 ? -87.772 67.394 -15.834 1.00 24.25 113 LEU F N 1
ATOM 11431 C CA . LEU G 1 113 ? -86.730 67.394 -16.866 1.00 23.78 113 LEU F CA 1
ATOM 11432 C C . LEU G 1 113 ? -85.314 67.459 -16.298 1.00 21.98 113 LEU F C 1
ATOM 11433 O O . LEU G 1 113 ? -84.345 67.163 -16.992 1.00 21.71 113 LEU F O 1
ATOM 11438 N N . GLY G 1 114 ? -85.190 67.844 -15.034 1.00 21.02 114 GLY F N 1
ATOM 11439 C CA . GLY G 1 114 ? -83.876 68.050 -14.452 1.00 17.95 114 GLY F CA 1
ATOM 11440 C C . GLY G 1 114 ? -83.692 69.503 -14.054 1.00 16.62 114 GLY F C 1
ATOM 11441 O O . GLY G 1 114 ? -84.680 70.210 -13.847 1.00 16.38 114 GLY F O 1
ATOM 11442 N N . LEU G 1 115 ? -82.426 69.927 -13.950 1.00 15.25 115 LEU F N 1
ATOM 11443 C CA . LEU G 1 115 ? -82.044 71.238 -13.423 1.00 14.84 115 LEU F CA 1
ATOM 11444 C C . LEU G 1 115 ? -82.796 72.394 -14.070 1.00 14.55 115 LEU F C 1
ATOM 11445 O O . LEU G 1 115 ? -83.205 73.313 -13.367 1.00 13.71 115 LEU F O 1
ATOM 11450 N N . ILE G 1 116 ? -82.960 72.348 -15.403 1.00 13.91 116 ILE F N 1
ATOM 11451 C CA . ILE G 1 116 ? -83.767 73.343 -16.147 1.00 14.61 116 ILE F CA 1
ATOM 11452 C C . ILE G 1 116 ? -85.117 73.714 -15.526 1.00 14.49 116 ILE F C 1
ATOM 11453 O O . ILE G 1 116 ? -85.518 74.877 -15.602 1.00 14.72 116 ILE F O 1
ATOM 11458 N N . ASN G 1 117 ? -85.838 72.740 -14.960 1.00 16.02 117 ASN F N 1
ATOM 11459 C CA . ASN G 1 117 ? -87.152 73.000 -14.331 1.00 16.63 117 ASN F CA 1
ATOM 11460 C C . ASN G 1 117 ? -87.279 74.285 -13.482 1.00 17.13 117 ASN F C 1
ATOM 11461 O O . ASN G 1 117 ? -88.261 75.011 -13.604 1.00 15.69 117 ASN F O 1
ATOM 11466 N N . ASN G 1 118 ? -86.265 74.569 -12.666 1.00 16.46 118 ASN F N 1
ATOM 11467 C CA . ASN G 1 118 ? -86.208 75.795 -11.842 1.00 16.88 118 ASN F CA 1
ATOM 11468 C C . ASN G 1 118 ? -86.328 77.098 -12.659 1.00 16.49 118 ASN F C 1
ATOM 11469 O O . ASN G 1 118 ? -87.194 77.943 -12.384 1.00 15.78 118 ASN F O 1
ATOM 11474 N N . TRP G 1 119 ? -85.477 77.228 -13.678 1.00 16.01 119 TRP F N 1
ATOM 11475 C CA . TRP G 1 119 ? -85.524 78.319 -14.665 1.00 16.16 119 TRP F CA 1
ATOM 11476 C C . TRP G 1 119 ? -86.933 78.647 -15.176 1.00 15.86 119 TRP F C 1
ATOM 11477 O O . TRP G 1 119 ? -87.319 79.824 -15.261 1.00 14.49 119 TRP F O 1
ATOM 11488 N N . LEU G 1 120 ? -87.719 77.607 -15.467 1.00 16.38 120 LEU F N 1
ATOM 11489 C CA . LEU G 1 120 ? -89.004 77.791 -16.141 1.00 16.46 120 LEU F CA 1
ATOM 11490 C C . LEU G 1 120 ? -90.141 78.058 -15.170 1.00 16.20 120 LEU F C 1
ATOM 11491 O O . LEU G 1 120 ? -91.274 78.329 -15.578 1.00 15.91 120 LEU F O 1
ATOM 11496 N N . LEU G 1 121 ? -89.834 77.973 -13.883 1.00 16.53 121 LEU F N 1
ATOM 11497 C CA . LEU G 1 121 ? -90.804 78.303 -12.851 1.00 16.74 121 LEU F CA 1
ATOM 11498 C C . LEU G 1 121 ? -91.230 79.772 -12.957 1.00 16.77 121 LEU F C 1
ATOM 11499 O O . LEU G 1 121 ? -92.380 80.094 -12.638 1.00 17.30 121 LEU F O 1
ATOM 11504 N N . HIS G 1 122 ? -90.339 80.646 -13.456 1.00 15.99 122 HIS F N 1
ATOM 11505 C CA . HIS G 1 122 ? -90.703 82.055 -13.689 1.00 15.88 122 HIS F CA 1
ATOM 11506 C C . HIS G 1 122 ? -91.807 82.144 -14.763 1.00 16.50 122 HIS F C 1
ATOM 11507 O O . HIS G 1 122 ? -92.806 82.837 -14.573 1.00 15.95 122 HIS F O 1
ATOM 11514 N N . ILE G 1 123 ? -91.653 81.395 -15.854 1.00 16.89 123 ILE F N 1
ATOM 11515 C CA . ILE G 1 123 ? -92.749 81.224 -16.822 1.00 18.54 123 ILE F CA 1
ATOM 11516 C C . ILE G 1 123 ? -93.940 80.428 -16.285 1.00 18.30 123 ILE F C 1
ATOM 11517 O O . ILE G 1 123 ? -95.093 80.722 -16.627 1.00 19.14 123 ILE F O 1
ATOM 11522 N N . ARG G 1 124 ? -93.688 79.429 -15.442 1.00 20.54 124 ARG F N 1
ATOM 11523 C CA . ARG G 1 124 ? -94.813 78.714 -14.817 1.00 19.73 124 ARG F CA 1
ATOM 11524 C C . ARG G 1 124 ? -95.649 79.690 -13.972 1.00 20.54 124 ARG F C 1
ATOM 11525 O O . ARG G 1 124 ? -96.881 79.628 -14.009 1.00 20.45 124 ARG F O 1
ATOM 11533 N N . ASP G 1 125 ? -94.984 80.616 -13.265 1.00 19.80 125 ASP F N 1
ATOM 11534 C CA . ASP G 1 125 ? -95.662 81.736 -12.582 1.00 19.26 125 ASP F CA 1
ATOM 11535 C C . ASP G 1 125 ? -96.645 82.467 -13.510 1.00 19.20 125 ASP F C 1
ATOM 11536 O O . ASP G 1 125 ? -97.765 82.759 -13.115 1.00 17.08 125 ASP F O 1
ATOM 11541 N N . TYR G 1 126 ? -96.203 82.766 -14.735 1.00 19.52 126 TYR F N 1
ATOM 11542 C CA . TYR G 1 126 ? -97.014 83.521 -15.685 1.00 20.89 126 TYR F CA 1
ATOM 11543 C C . TYR G 1 126 ? -98.170 82.710 -16.250 1.00 20.49 126 TYR F C 1
ATOM 11544 O O . TYR G 1 126 ? -99.263 83.245 -16.450 1.00 19.51 126 TYR F O 1
ATOM 11553 N N . TYR G 1 127 ? -97.933 81.423 -16.489 1.00 21.11 127 TYR F N 1
ATOM 11554 C CA . TYR G 1 127 ? -99.016 80.512 -16.834 1.00 22.39 127 TYR F CA 1
ATOM 11555 C C . TYR G 1 127 ? -100.153 80.639 -15.818 1.00 22.82 127 TYR F C 1
ATOM 11556 O O . TYR G 1 127 ? -101.313 80.763 -16.205 1.00 23.05 127 TYR F O 1
ATOM 11565 N N . LEU G 1 128 ? -99.816 80.630 -14.525 1.00 21.81 128 LEU F N 1
ATOM 11566 C CA . LEU G 1 128 ? -100.840 80.671 -13.484 1.00 21.87 128 LEU F CA 1
ATOM 11567 C C . LEU G 1 128 ? -101.564 82.010 -13.362 1.00 22.61 128 LEU F C 1
ATOM 11568 O O . LEU G 1 128 ? -102.759 82.031 -13.069 1.00 22.87 128 LEU F O 1
ATOM 11573 N N . LYS G 1 129 ? -100.844 83.116 -13.568 1.00 23.31 129 LYS F N 1
ATOM 11574 C CA . LYS G 1 129 ? -101.445 84.458 -13.589 1.00 24.73 129 LYS F CA 1
ATOM 11575 C C . LYS G 1 129 ? -102.530 84.545 -14.659 1.00 26.53 129 LYS F C 1
ATOM 11576 O O . LYS G 1 129 ? -103.563 85.191 -14.472 1.00 26.08 129 LYS F O 1
ATOM 11582 N N . HIS G 1 130 ? -102.278 83.900 -15.790 1.00 27.95 130 HIS F N 1
ATOM 11583 C CA . HIS G 1 130 ? -103.194 83.939 -16.914 1.00 30.33 130 HIS F CA 1
ATOM 11584 C C . HIS G 1 130 ? -103.749 82.540 -17.178 1.00 32.16 130 HIS F C 1
ATOM 11585 O O . HIS G 1 130 ? -103.871 82.121 -18.328 1.00 34.62 130 HIS F O 1
ATOM 11592 N N . ARG G 1 131 ? -104.093 81.819 -16.116 1.00 33.87 131 ARG F N 1
ATOM 11593 C CA . ARG G 1 131 ? -104.423 80.394 -16.254 1.00 34.58 131 ARG F CA 1
ATOM 11594 C C . ARG G 1 131 ? -105.822 80.041 -16.763 1.00 36.52 131 ARG F C 1
ATOM 11595 O O . ARG G 1 131 ? -105.987 79.003 -17.412 1.00 34.95 131 ARG F O 1
ATOM 11603 N N . GLU G 1 132 ? -106.827 80.863 -16.466 1.00 37.55 132 GLU F N 1
ATOM 11604 C CA . GLU G 1 132 ? -108.179 80.537 -16.922 1.00 37.82 132 GLU F CA 1
ATOM 11605 C C . GLU G 1 132 ? -108.285 80.683 -18.440 1.00 37.72 132 GLU F C 1
ATOM 11606 O O . GLU G 1 132 ? -108.953 79.885 -19.097 1.00 37.31 132 GLU F O 1
ATOM 11612 N N . TYR G 1 133 ? -107.595 81.687 -18.980 1.00 37.25 133 TYR F N 1
ATOM 11613 C CA . TYR G 1 133 ? -107.599 81.982 -20.413 1.00 37.76 133 TYR F CA 1
ATOM 11614 C C . TYR G 1 133 ? -106.921 80.907 -21.252 1.00 37.42 133 TYR F C 1
ATOM 11615 O O . TYR G 1 133 ? -107.440 80.510 -22.299 1.00 38.78 133 TYR F O 1
ATOM 11624 N N . LEU G 1 134 ? -105.756 80.453 -20.795 1.00 37.10 134 LEU F N 1
ATOM 11625 C CA . LEU G 1 134 ? -104.980 79.434 -21.501 1.00 37.08 134 LEU F CA 1
ATOM 11626 C C . LEU G 1 134 ? -105.706 78.080 -21.534 1.00 39.28 134 LEU F C 1
ATOM 11627 O O . LEU G 1 134 ? -105.528 77.291 -22.471 1.00 39.60 134 LEU F O 1
ATOM 11632 N N . ASP G 1 135 ? -106.540 77.841 -20.520 1.00 40.07 135 ASP F N 1
ATOM 11633 C CA . ASP G 1 135 ? -107.431 76.680 -20.476 1.00 42.25 135 ASP F CA 1
ATOM 11634 C C . ASP G 1 135 ? -108.331 76.614 -21.711 1.00 42.67 135 ASP F C 1
ATOM 11635 O O . ASP G 1 135 ? -108.286 75.640 -22.466 1.00 41.39 135 ASP F O 1
ATOM 11640 N N . LYS G 1 136 ? -109.123 77.667 -21.914 1.00 43.04 136 LYS F N 1
ATOM 11641 C CA . LYS G 1 136 ? -110.087 77.748 -23.014 1.00 43.81 136 LYS F CA 1
ATOM 11642 C C . LYS G 1 136 ? -109.456 78.036 -24.386 1.00 45.34 136 LYS F C 1
ATOM 11643 O O . LYS G 1 136 ? -110.150 78.431 -25.327 1.00 46.95 136 LYS F O 1
ATOM 11645 N N . MET G 1 137 ? -108.142 77.870 -24.486 1.00 43.48 137 MET F N 1
ATOM 11646 C CA . MET G 1 137 ? -107.489 77.746 -25.776 1.00 41.81 137 MET F CA 1
ATOM 11647 C C . MET G 1 137 ? -107.597 76.262 -26.120 1.00 39.93 137 MET F C 1
ATOM 11648 O O . MET G 1 137 ? -107.703 75.430 -25.221 1.00 39.07 137 MET F O 1
ATOM 11653 N N . PRO G 1 138 ? -107.606 75.916 -27.419 1.00 37.61 138 PRO F N 1
ATOM 11654 C CA . PRO G 1 138 ? -107.337 74.508 -27.710 1.00 36.56 138 PRO F CA 1
ATOM 11655 C C . PRO G 1 138 ? -105.955 74.127 -27.158 1.00 36.07 138 PRO F C 1
ATOM 11656 O O . PRO G 1 138 ? -105.021 74.940 -27.222 1.00 34.88 138 PRO F O 1
ATOM 11660 N N . ALA G 1 139 ? -105.843 72.925 -26.595 1.00 34.48 139 ALA F N 1
ATOM 11661 C CA . ALA G 1 139 ? -104.605 72.463 -25.965 1.00 33.74 139 ALA F CA 1
ATOM 11662 C C . ALA G 1 139 ? -103.359 72.750 -26.807 1.00 33.39 139 ALA F C 1
ATOM 11663 O O . ALA G 1 139 ? -102.383 73.294 -26.300 1.00 32.73 139 ALA F O 1
ATOM 11665 N N . GLU G 1 140 ? -103.419 72.422 -28.096 1.00 31.65 140 GLU F N 1
ATOM 11666 C CA . GLU G 1 140 ? -102.274 72.553 -28.992 1.00 32.44 140 GLU F CA 1
ATOM 11667 C C . GLU G 1 140 ? -102.038 74.003 -29.423 1.00 30.38 140 GLU F C 1
ATOM 11668 O O . GLU G 1 140 ? -101.153 74.271 -30.232 1.00 31.90 140 GLU F O 1
ATOM 11674 N N . ASP G 1 141 ? -102.837 74.923 -28.882 1.00 30.11 141 ASP F N 1
ATOM 11675 C CA . ASP G 1 141 ? -102.660 76.361 -29.090 1.00 29.15 141 ASP F CA 1
ATOM 11676 C C . ASP G 1 141 ? -102.163 77.033 -27.803 1.00 28.27 141 ASP F C 1
ATOM 11677 O O . ASP G 1 141 ? -101.805 78.215 -27.804 1.00 27.16 141 ASP F O 1
ATOM 11682 N N . ARG G 1 142 ? -102.146 76.269 -26.715 1.00 27.47 142 ARG F N 1
ATOM 11683 C CA . ARG G 1 142 ? -101.841 76.791 -25.381 1.00 27.60 142 ARG F CA 1
ATOM 11684 C C . ARG G 1 142 ? -100.377 77.188 -25.198 1.00 26.71 142 ARG F C 1
ATOM 11685 O O . ARG G 1 142 ? -100.089 78.185 -24.526 1.00 24.45 142 ARG F O 1
ATOM 11693 N N . SER G 1 143 ? -99.470 76.410 -25.793 1.00 25.51 143 SER F N 1
ATOM 11694 C CA . SER G 1 143 ? -98.037 76.649 -25.669 1.00 25.31 143 SER F CA 1
ATOM 11695 C C . SER G 1 143 ? -97.592 77.866 -26.464 1.00 25.41 143 SER F C 1
ATOM 11696 O O . SER G 1 143 ? -96.771 78.640 -25.982 1.00 27.03 143 SER F O 1
ATOM 11699 N N . ASP G 1 144 ? -98.117 78.054 -27.674 1.00 24.62 144 ASP F N 1
ATOM 11700 C CA . ASP G 1 144 ? -97.781 79.270 -28.433 1.00 25.38 144 ASP F CA 1
ATOM 11701 C C . ASP G 1 144 ? -98.438 80.547 -27.855 1.00 25.54 144 ASP F C 1
ATOM 11702 O O . ASP G 1 144 ? -97.867 81.645 -27.954 1.00 26.13 144 ASP F O 1
ATOM 11707 N N . LYS G 1 145 ? -99.613 80.411 -27.238 1.00 25.27 145 LYS F N 1
ATOM 11708 C CA . LYS G 1 145 ? -100.286 81.565 -26.610 1.00 26.00 145 LYS F CA 1
ATOM 11709 C C . LYS G 1 145 ? -99.509 82.081 -25.390 1.00 25.38 145 LYS F C 1
ATOM 11710 O O . LYS G 1 145 ? -99.352 83.288 -25.230 1.00 27.93 145 LYS F O 1
ATOM 11716 N N . LEU G 1 146 ? -98.997 81.179 -24.558 1.00 24.13 146 LEU F N 1
ATOM 11717 C CA . LEU G 1 146 ? -98.124 81.601 -23.446 1.00 23.24 146 LEU F CA 1
ATOM 11718 C C . LEU G 1 146 ? -96.790 82.174 -23.931 1.00 22.28 146 LEU F C 1
ATOM 11719 O O . LEU G 1 146 ? -96.222 83.077 -23.305 1.00 22.19 146 LEU F O 1
ATOM 11724 N N . ALA G 1 147 ? -96.306 81.679 -25.064 1.00 21.13 147 ALA F N 1
ATOM 11725 C CA . ALA G 1 147 ? -95.122 82.268 -25.687 1.00 20.01 147 ALA F CA 1
ATOM 11726 C C . ALA G 1 147 ? -95.310 83.776 -25.913 1.00 19.88 147 ALA F C 1
ATOM 11727 O O . ALA G 1 147 ? -94.359 84.558 -25.747 1.00 18.40 147 ALA F O 1
ATOM 11729 N N . GLU G 1 148 ? -96.539 84.170 -26.275 1.00 19.74 148 GLU F N 1
ATOM 11730 C CA . GLU G 1 148 ? -96.919 85.582 -26.455 1.00 19.52 148 GLU F CA 1
ATOM 11731 C C . GLU G 1 148 ? -96.981 86.327 -25.127 1.00 18.60 148 GLU F C 1
ATOM 11732 O O . GLU G 1 148 ? -96.315 87.360 -24.956 1.00 17.40 148 GLU F O 1
ATOM 11738 N N . ILE G 1 149 ? -97.807 85.824 -24.206 1.00 17.80 149 ILE F N 1
ATOM 11739 C CA . ILE G 1 149 ? -97.851 86.387 -22.847 1.00 17.33 149 ILE F CA 1
ATOM 11740 C C . ILE G 1 149 ? -96.403 86.558 -22.364 1.00 16.24 149 ILE F C 1
ATOM 11741 O O . ILE G 1 149 ? -96.005 87.648 -22.001 1.00 17.03 149 ILE F O 1
ATOM 11746 N N . ASN G 1 150 ? -95.614 85.491 -22.435 1.00 15.77 150 ASN F N 1
ATOM 11747 C CA . ASN G 1 150 ? -94.210 85.510 -21.982 1.00 14.21 150 ASN F CA 1
ATOM 11748 C C . ASN G 1 150 ? -93.401 86.730 -22.414 1.00 14.01 150 ASN F C 1
ATOM 11749 O O . ASN G 1 150 ? -92.663 87.277 -21.611 1.00 14.14 150 ASN F O 1
ATOM 11754 N N . VAL G 1 151 ? -93.545 87.175 -23.664 1.00 14.10 151 VAL F N 1
ATOM 11755 C CA . VAL G 1 151 ? -92.691 88.250 -24.163 1.00 13.77 151 VAL F CA 1
ATOM 11756 C C . VAL G 1 151 ? -92.948 89.616 -23.522 1.00 13.64 151 VAL F C 1
ATOM 11757 O O . VAL G 1 151 ? -91.998 90.312 -23.195 1.00 13.70 151 VAL F O 1
ATOM 11761 N N . ALA G 1 152 ? -94.220 89.992 -23.385 1.00 14.42 152 ALA F N 1
ATOM 11762 C CA . ALA G 1 152 ? -94.638 91.263 -22.770 1.00 14.77 152 ALA F CA 1
ATOM 11763 C C . ALA G 1 152 ? -94.247 91.296 -21.295 1.00 14.78 152 ALA F C 1
ATOM 11764 O O . ALA G 1 152 ? -93.785 92.320 -20.799 1.00 14.24 152 ALA F O 1
ATOM 11766 N N . GLU G 1 153 ? -94.436 90.167 -20.608 1.00 16.39 153 GLU F N 1
ATOM 11767 C CA . GLU G 1 153 ? -94.053 90.026 -19.185 1.00 17.63 153 GLU F CA 1
ATOM 11768 C C . GLU G 1 153 ? -92.545 90.209 -18.982 1.00 17.97 153 GLU F C 1
ATOM 11769 O O . GLU G 1 153 ? -92.131 90.765 -17.963 1.00 17.36 153 GLU F O 1
ATOM 11775 N N . GLN G 1 154 ? -91.743 89.732 -19.943 1.00 18.53 154 GLN F N 1
ATOM 11776 C CA . GLN G 1 154 ? -90.284 89.939 -19.959 1.00 18.00 154 GLN F CA 1
ATOM 11777 C C . GLN G 1 154 ? -89.866 91.362 -20.342 1.00 18.47 154 GLN F C 1
ATOM 11778 O O . GLN G 1 154 ? -88.807 91.829 -19.910 1.00 19.80 154 GLN F O 1
ATOM 11784 N N . VAL G 1 155 ? -90.662 92.024 -21.185 1.00 19.02 155 VAL F N 1
ATOM 11785 C CA . VAL G 1 155 ? -90.376 93.419 -21.570 1.00 16.94 155 VAL F CA 1
ATOM 11786 C C . VAL G 1 155 ? -90.708 94.323 -20.387 1.00 17.45 155 VAL F C 1
ATOM 11787 O O . VAL G 1 155 ? -89.960 95.261 -20.087 1.00 16.53 155 VAL F O 1
ATOM 11791 N N . TYR G 1 156 ? -91.832 94.044 -19.729 1.00 16.31 156 TYR F N 1
ATOM 11792 C CA . TYR G 1 156 ? -92.206 94.735 -18.483 1.00 17.20 156 TYR F CA 1
ATOM 11793 C C . TYR G 1 156 ? -91.139 94.584 -17.389 1.00 15.81 156 TYR F C 1
ATOM 11794 O O . TYR G 1 156 ? -90.821 95.561 -16.686 1.00 15.50 156 TYR F O 1
ATOM 11803 N N . ASN G 1 157 ? -90.606 93.367 -17.255 1.00 15.17 157 ASN F N 1
ATOM 11804 C CA . ASN G 1 157 ? -89.501 93.089 -16.341 1.00 14.40 157 ASN F CA 1
ATOM 11805 C C . ASN G 1 157 ? -88.287 93.913 -16.750 1.00 13.81 157 ASN F C 1
ATOM 11806 O O . ASN G 1 157 ? -87.659 94.540 -15.923 1.00 14.44 157 ASN F O 1
ATOM 11811 N N . LEU G 1 158 ? -87.972 93.909 -18.043 1.00 14.45 158 LEU F N 1
ATOM 11812 C CA . LEU G 1 158 ? -86.864 94.684 -18.567 1.00 14.26 158 LEU F CA 1
ATOM 11813 C C . LEU G 1 158 ? -86.997 96.188 -18.274 1.00 14.25 158 LEU F C 1
ATOM 11814 O O . LEU G 1 158 ? -86.011 96.842 -17.967 1.00 14.53 158 LEU F O 1
ATOM 11819 N N . ALA G 1 159 ? -88.220 96.707 -18.386 1.00 14.04 159 ALA F N 1
ATOM 11820 C CA . ALA G 1 159 ? -88.513 98.127 -18.239 1.00 15.00 159 ALA F CA 1
ATOM 11821 C C . ALA G 1 159 ? -88.539 98.533 -16.757 1.00 15.67 159 ALA F C 1
ATOM 11822 O O . ALA G 1 159 ? -88.283 99.696 -16.421 1.00 16.86 159 ALA F O 1
ATOM 11824 N N . ASN G 1 160 ? -88.815 97.572 -15.874 1.00 16.04 160 ASN F N 1
ATOM 11825 C CA . ASN G 1 160 ? -88.820 97.832 -14.419 1.00 15.98 160 ASN F CA 1
ATOM 11826 C C . ASN G 1 160 ? -87.494 97.561 -13.721 1.00 16.62 160 ASN F C 1
ATOM 11827 O O . ASN G 1 160 ? -87.390 97.687 -12.490 1.00 16.04 160 ASN F O 1
ATOM 11832 N N . SER G 1 161 ? -86.495 97.166 -14.504 1.00 17.40 161 SER F N 1
ATOM 11833 C CA . SER G 1 161 ? -85.150 96.919 -13.999 1.00 18.99 161 SER F CA 1
ATOM 11834 C C . SER G 1 161 ? -84.502 98.255 -13.712 1.00 19.23 161 SER F C 1
ATOM 11835 O O . SER G 1 161 ? -84.847 99.256 -14.336 1.00 18.95 161 SER F O 1
ATOM 11838 N N . THR G 1 162 ? -83.575 98.284 -12.765 1.00 19.31 162 THR F N 1
ATOM 11839 C CA . THR G 1 162 ? -82.901 99.536 -12.468 1.00 19.53 162 THR F CA 1
ATOM 11840 C C . THR G 1 162 ? -82.114 100.019 -13.680 1.00 19.80 162 THR F C 1
ATOM 11841 O O . THR G 1 162 ? -81.986 101.231 -13.882 1.00 20.39 162 THR F O 1
ATOM 11845 N N . VAL G 1 163 ? -81.598 99.076 -14.481 1.00 19.59 163 VAL F N 1
ATOM 11846 C CA . VAL G 1 163 ? -80.845 99.417 -15.688 1.00 20.54 163 VAL F CA 1
ATOM 11847 C C . VAL G 1 163 ? -81.669 100.319 -16.613 1.00 20.50 163 VAL F C 1
ATOM 11848 O O . VAL G 1 163 ? -81.179 101.362 -17.069 1.00 21.68 163 VAL F O 1
ATOM 11852 N N . LEU G 1 164 ? -82.924 99.951 -16.858 1.00 20.20 164 LEU F N 1
ATOM 11853 C CA . LEU G 1 164 ? -83.767 100.776 -17.733 1.00 20.47 164 LEU F CA 1
ATOM 11854 C C . LEU G 1 164 ? -84.312 102.020 -17.043 1.00 20.99 164 LEU F C 1
ATOM 11855 O O . LEU G 1 164 ? -84.156 103.123 -17.576 1.00 21.31 164 LEU F O 1
ATOM 11860 N N . GLN G 1 165 ? -84.926 101.851 -15.867 1.00 20.97 165 GLN F N 1
ATOM 11861 C CA . GLN G 1 165 ? -85.355 102.986 -15.040 1.00 21.22 165 GLN F CA 1
ATOM 11862 C C . GLN G 1 165 ? -84.286 104.094 -14.947 1.00 21.38 165 GLN F C 1
ATOM 11863 O O . GLN G 1 165 ? -84.606 105.282 -15.120 1.00 22.05 165 GLN F O 1
ATOM 11869 N N . ASN G 1 166 ? -83.032 103.717 -14.687 1.00 21.66 166 ASN F N 1
ATOM 11870 C CA . ASN G 1 166 ? -81.944 104.703 -14.579 1.00 21.72 166 ASN F CA 1
ATOM 11871 C C . ASN G 1 166 ? -81.650 105.481 -15.856 1.00 21.87 166 ASN F C 1
ATOM 11872 O O . ASN G 1 166 ? -81.286 106.660 -15.798 1.00 21.34 166 ASN F O 1
ATOM 11877 N N . ALA G 1 167 ? -81.780 104.824 -17.005 1.00 20.80 167 ALA F N 1
ATOM 11878 C CA . ALA G 1 167 ? -81.512 105.496 -18.273 1.00 21.25 167 ALA F CA 1
ATOM 11879 C C . ALA G 1 167 ? -82.589 106.545 -18.564 1.00 21.29 167 ALA F C 1
ATOM 11880 O O . ALA G 1 167 ? -82.284 107.711 -18.839 1.00 20.80 167 ALA F O 1
ATOM 11882 N N . TRP G 1 168 ? -83.848 106.133 -18.447 1.00 22.58 168 TRP F N 1
ATOM 11883 C CA . TRP G 1 168 ? -84.985 107.007 -18.717 1.00 23.57 168 TRP F CA 1
ATOM 11884 C C . TRP G 1 168 ? -85.095 108.214 -17.772 1.00 23.71 168 TRP F C 1
ATOM 11885 O O . TRP G 1 168 ? -85.582 109.279 -18.174 1.00 22.99 168 TRP F O 1
ATOM 11896 N N . GLU G 1 169 ? -84.636 108.049 -16.532 1.00 24.04 169 GLU F N 1
ATOM 11897 C CA . GLU G 1 169 ? -84.579 109.145 -15.570 1.00 23.52 169 GLU F CA 1
ATOM 11898 C C . GLU G 1 169 ? -83.618 110.263 -15.992 1.00 23.08 169 GLU F C 1
ATOM 11899 O O . GLU G 1 169 ? -83.982 111.436 -15.976 1.00 21.92 169 GLU F O 1
ATOM 11905 N N . ARG G 1 170 ? -82.395 109.895 -16.362 1.00 23.33 170 ARG F N 1
ATOM 11906 C CA . ARG G 1 170 ? -81.369 110.866 -16.738 1.00 23.30 170 ARG F CA 1
ATOM 11907 C C . ARG G 1 170 ? -81.478 111.251 -18.212 1.00 23.31 170 ARG F C 1
ATOM 11908 O O . ARG G 1 170 ? -80.643 112.004 -18.720 1.00 24.10 170 ARG F O 1
ATOM 11916 N N . GLY G 1 171 ? -82.486 110.698 -18.888 1.00 23.70 171 GLY F N 1
ATOM 11917 C CA . GLY G 1 171 ? -82.866 111.119 -20.241 1.00 25.69 171 GLY F CA 1
ATOM 11918 C C . GLY G 1 171 ? -82.143 110.435 -21.382 1.00 26.35 171 GLY F C 1
ATOM 11919 O O . GLY G 1 171 ? -82.054 110.995 -22.477 1.00 26.47 171 GLY F O 1
ATOM 11920 N N . GLN G 1 172 ? -81.630 109.228 -21.139 1.00 26.46 172 GLN F N 1
ATOM 11921 C CA . GLN G 1 172 ? -80.862 108.527 -22.160 1.00 27.23 172 GLN F CA 1
ATOM 11922 C C . GLN G 1 172 ? -81.773 107.909 -23.208 1.00 26.49 172 GLN F C 1
ATOM 11923 O O . GLN G 1 172 ? -82.741 107.196 -22.885 1.00 25.28 172 GLN F O 1
ATOM 11929 N N . ALA G 1 173 ? -81.459 108.207 -24.464 1.00 25.60 173 ALA F N 1
ATOM 11930 C CA . ALA G 1 173 ? -82.240 107.746 -25.598 1.00 26.14 173 ALA F CA 1
ATOM 11931 C C . ALA G 1 173 ? -82.201 106.224 -25.620 1.00 25.73 173 ALA F C 1
ATOM 11932 O O . ALA G 1 173 ? -81.174 105.633 -25.973 1.00 26.30 173 ALA F O 1
ATOM 11934 N N . VAL G 1 174 ? -83.308 105.613 -25.188 1.00 26.51 174 VAL F N 1
ATOM 11935 C CA . VAL G 1 174 ? -83.469 104.147 -25.122 1.00 27.13 174 VAL F CA 1
ATOM 11936 C C . VAL G 1 174 ? -84.948 103.781 -25.170 1.00 26.31 174 VAL F C 1
ATOM 11937 O O . VAL G 1 174 ? -85.781 104.438 -24.549 1.00 28.32 174 VAL F O 1
ATOM 11941 N N . GLU G 1 175 ? -85.254 102.706 -25.889 1.00 26.28 175 GLU F N 1
ATOM 11942 C CA . GLU G 1 175 ? -86.557 102.063 -25.829 1.00 25.33 175 GLU F CA 1
ATOM 11943 C C . GLU G 1 175 ? -86.395 100.553 -25.826 1.00 24.21 175 GLU F C 1
ATOM 11944 O O . GLU G 1 175 ? -85.307 100.038 -26.102 1.00 24.17 175 GLU F O 1
ATOM 11950 N N . VAL G 1 176 ? -87.480 99.864 -25.496 1.00 23.59 176 VAL F N 1
ATOM 11951 C CA . VAL G 1 176 ? -87.494 98.404 -25.330 1.00 24.56 176 VAL F CA 1
ATOM 11952 C C . VAL G 1 176 ? -88.582 97.827 -26.214 1.00 23.55 176 VAL F C 1
ATOM 11953 O O . VAL G 1 176 ? -89.619 98.456 -26.391 1.00 23.23 176 VAL F O 1
ATOM 11957 N N . HIS G 1 177 ? -88.351 96.630 -26.757 1.00 23.48 177 HIS F N 1
ATOM 11958 C CA . HIS G 1 177 ? -89.274 96.035 -27.726 1.00 23.02 177 HIS F CA 1
ATOM 11959 C C . HIS G 1 177 ? -89.644 94.574 -27.413 1.00 22.79 177 HIS F C 1
ATOM 11960 O O . HIS G 1 177 ? -88.800 93.797 -26.972 1.00 22.74 177 HIS F O 1
ATOM 11967 N N . GLY G 1 178 ? -90.915 94.227 -27.625 1.00 21.62 178 GLY F N 1
ATOM 11968 C CA . GLY G 1 178 ? -91.368 92.831 -27.632 1.00 21.94 178 GLY F CA 1
ATOM 11969 C C . GLY G 1 178 ? -91.774 92.304 -29.006 1.00 21.11 178 GLY F C 1
ATOM 11970 O O . GLY G 1 178 ? -92.705 92.832 -29.632 1.00 22.01 178 GLY F O 1
ATOM 11971 N N . PHE G 1 179 ? -91.062 91.275 -29.473 1.00 21.22 179 PHE F N 1
ATOM 11972 C CA . PHE G 1 179 ? -91.281 90.644 -30.788 1.00 20.77 179 PHE F CA 1
ATOM 11973 C C . PHE G 1 179 ? -91.693 89.176 -30.573 1.00 20.62 179 PHE F C 1
ATOM 11974 O O . PHE G 1 179 ? -91.311 88.546 -29.574 1.00 19.91 179 PHE F O 1
ATOM 11982 N N . VAL G 1 180 ? -92.461 88.641 -31.521 1.00 19.10 180 VAL F N 1
ATOM 11983 C CA . VAL G 1 180 ? -92.830 87.225 -31.536 1.00 18.79 180 VAL F CA 1
ATOM 11984 C C . VAL G 1 180 ? -93.128 86.764 -32.975 1.00 18.77 180 VAL F C 1
ATOM 11985 O O . VAL G 1 180 ? -93.774 87.481 -33.741 1.00 17.85 180 VAL F O 1
ATOM 11989 N N . TYR G 1 181 ? -92.656 85.570 -33.329 1.00 18.57 181 TYR F N 1
ATOM 11990 C CA . TYR G 1 181 ? -92.924 85.006 -34.665 1.00 18.46 181 TYR F CA 1
ATOM 11991 C C . TYR G 1 181 ? -93.340 83.544 -34.621 1.00 19.26 181 TYR F C 1
ATOM 11992 O O . TYR G 1 181 ? -93.193 82.877 -33.595 1.00 19.01 181 TYR F O 1
ATOM 12001 N N . GLY G 1 182 ? -93.835 83.062 -35.757 1.00 20.10 182 GLY F N 1
ATOM 12002 C CA . GLY G 1 182 ? -94.153 81.655 -35.957 1.00 22.00 182 GLY F CA 1
ATOM 12003 C C . GLY G 1 182 ? -93.113 81.029 -36.866 1.00 22.95 182 GLY F C 1
ATOM 12004 O O . GLY G 1 182 ? -92.531 81.705 -37.716 1.00 23.08 182 GLY F O 1
ATOM 12005 N N . ILE G 1 183 ? -92.889 79.732 -36.704 1.00 24.03 183 ILE F N 1
ATOM 12006 C CA . ILE G 1 183 ? -91.846 79.045 -37.453 1.00 25.30 183 ILE F CA 1
ATOM 12007 C C . ILE G 1 183 ? -92.368 78.421 -38.762 1.00 25.61 183 ILE F C 1
ATOM 12008 O O . ILE G 1 183 ? -91.658 77.658 -39.418 1.00 26.25 183 ILE F O 1
ATOM 12013 N N . GLU G 1 184 ? -93.607 78.767 -39.126 1.00 24.93 184 GLU F N 1
ATOM 12014 C CA . GLU G 1 184 ? -94.166 78.431 -40.435 1.00 25.63 184 GLU F CA 1
ATOM 12015 C C . GLU G 1 184 ? -93.853 79.506 -41.465 1.00 24.10 184 GLU F C 1
ATOM 12016 O O . GLU G 1 184 ? -93.664 79.187 -42.630 1.00 22.23 184 GLU F O 1
ATOM 12022 N N . ASP G 1 185 ? -93.827 80.776 -41.053 1.00 25.17 185 ASP F N 1
ATOM 12023 C CA . ASP G 1 185 ? -93.552 81.871 -41.995 1.00 24.61 185 ASP F CA 1
ATOM 12024 C C . ASP G 1 185 ? -92.380 82.768 -41.620 1.00 25.11 185 ASP F C 1
ATOM 12025 O O . ASP G 1 185 ? -91.809 83.413 -42.490 1.00 26.10 185 ASP F O 1
ATOM 12030 N N . GLY G 1 186 ? -92.037 82.831 -40.333 1.00 25.14 186 GLY F N 1
ATOM 12031 C CA . GLY G 1 186 ? -90.914 83.656 -39.871 1.00 26.05 186 GLY F CA 1
ATOM 12032 C C . GLY G 1 186 ? -91.261 85.134 -39.784 1.00 25.77 186 GLY F C 1
ATOM 12033 O O . GLY G 1 186 ? -90.390 85.998 -39.875 1.00 26.41 186 GLY F O 1
ATOM 12034 N N . ARG G 1 187 ? -92.540 85.430 -39.596 1.00 26.34 187 ARG F N 1
ATOM 12035 C CA . ARG G 1 187 ? -93.003 86.810 -39.632 1.00 26.50 187 ARG F CA 1
ATOM 12036 C C . ARG G 1 187 ? -93.111 87.435 -38.242 1.00 25.41 187 ARG F C 1
ATOM 12037 O O . ARG G 1 187 ? -93.770 86.890 -37.355 1.00 23.79 187 ARG F O 1
ATOM 12045 N N . LEU G 1 188 ? -92.463 88.585 -38.067 1.00 25.54 188 LEU F N 1
ATOM 12046 C CA . LEU G 1 188 ? -92.456 89.290 -36.789 1.00 26.29 188 LEU F CA 1
ATOM 12047 C C . LEU G 1 188 ? -93.772 89.989 -36.484 1.00 27.81 188 LEU F C 1
ATOM 12048 O O . LEU G 1 188 ? -94.404 90.559 -37.378 1.00 28.46 188 LEU F O 1
ATOM 12053 N N . GLU G 1 189 ? -94.160 89.955 -35.211 1.00 28.45 189 GLU F N 1
ATOM 12054 C CA . GLU G 1 189 ? -95.366 90.623 -34.726 1.00 30.82 189 GLU F CA 1
ATOM 12055 C C . GLU G 1 189 ? -95.056 91.525 -33.531 1.00 31.92 189 GLU F C 1
ATOM 12056 O O . GLU G 1 189 ? -94.715 91.034 -32.450 1.00 33.74 189 GLU F O 1
ATOM 12062 N N . TYR G 1 190 ? -95.190 92.834 -33.730 1.00 31.27 190 TYR F N 1
ATOM 12063 C CA . TYR G 1 190 ? -94.883 93.825 -32.698 1.00 31.39 190 TYR F CA 1
ATOM 12064 C C . TYR G 1 190 ? -95.921 93.809 -31.581 1.00 31.15 190 TYR F C 1
ATOM 12065 O O . TYR G 1 190 ? -97.096 94.099 -31.800 1.00 33.78 190 TYR F O 1
ATOM 12074 N N . LEU G 1 191 ? -95.466 93.464 -30.383 1.00 29.66 191 LEU F N 1
ATOM 12075 C CA . LEU G 1 191 ? -96.319 93.422 -29.198 1.00 29.05 191 LEU F CA 1
ATOM 12076 C C . LEU G 1 191 ? -96.270 94.751 -28.441 1.00 28.69 191 LEU F C 1
ATOM 12077 O O . LEU G 1 191 ? -95.191 95.299 -28.193 1.00 28.83 191 LEU F O 1
ATOM 12082 N N . GLY G 1 192 ? -97.448 95.260 -28.080 1.00 29.83 192 GLY F N 1
ATOM 12083 C CA . GLY G 1 192 ? -97.564 96.515 -27.324 1.00 28.70 192 GLY F CA 1
ATOM 12084 C C . GLY G 1 192 ? -97.399 97.745 -28.188 1.00 27.55 192 GLY F C 1
ATOM 12085 O O . GLY G 1 192 ? -97.625 97.692 -29.395 1.00 26.82 192 GLY F O 1
ATOM 12086 N N . VAL G 1 193 ? -97.008 98.857 -27.565 1.00 26.82 193 VAL F N 1
ATOM 12087 C CA . VAL G 1 193 ? -96.719 100.101 -28.287 1.00 27.25 193 VAL F CA 1
ATOM 12088 C C . VAL G 1 193 ? -95.296 100.589 -28.000 1.00 27.49 193 VAL F C 1
ATOM 12089 O O . VAL G 1 193 ? -94.575 99.995 -27.193 1.00 29.95 193 VAL F O 1
ATOM 12093 N N . ARG G 1 194 ? -94.902 101.675 -28.659 1.00 26.23 194 ARG F N 1
ATOM 12094 C CA . ARG G 1 194 ? -93.620 102.327 -28.392 1.00 25.65 194 ARG F CA 1
ATOM 12095 C C . ARG G 1 194 ? -93.484 102.635 -26.887 1.00 25.98 194 ARG F C 1
ATOM 12096 O O . ARG G 1 194 ? -94.444 103.096 -26.244 1.00 24.01 194 ARG F O 1
ATOM 12104 N N . CYS G 1 195 ? -92.317 102.310 -26.325 1.00 24.30 195 CYS F N 1
ATOM 12105 C CA . CYS G 1 195 ? -92.066 102.464 -24.880 1.00 24.57 195 CYS F CA 1
ATOM 12106 C C . CYS G 1 195 ? -90.659 102.981 -24.638 1.00 23.57 195 CYS F C 1
ATOM 12107 O O . CYS G 1 195 ? -89.716 102.193 -24.452 1.00 24.64 195 CYS F O 1
ATOM 12110 N N . ALA G 1 196 ? -90.522 104.306 -24.648 1.00 21.86 196 ALA F N 1
ATOM 12111 C CA . ALA G 1 196 ? -89.205 104.951 -24.554 1.00 20.76 196 ALA F CA 1
ATOM 12112 C C . ALA G 1 196 ? -89.080 105.876 -23.355 1.00 20.72 196 ALA F C 1
ATOM 12113 O O . ALA G 1 196 ? -88.167 106.697 -23.288 1.00 19.68 196 ALA F O 1
ATOM 12115 N N . SER G 1 197 ? -89.978 105.715 -22.390 1.00 21.34 197 SER F N 1
ATOM 12116 C CA . SER G 1 197 ? -89.937 106.506 -21.171 1.00 21.63 197 SER F CA 1
ATOM 12117 C C . SER G 1 197 ? -90.396 105.677 -19.986 1.00 22.30 197 SER F C 1
ATOM 12118 O O . SER G 1 197 ? -91.080 104.662 -20.166 1.00 22.97 197 SER F O 1
ATOM 12121 N N . ARG G 1 198 ? -90.027 106.113 -18.777 1.00 24.07 198 ARG F N 1
ATOM 12122 C CA . ARG G 1 198 ? -90.529 105.497 -17.550 1.00 24.10 198 ARG F CA 1
ATOM 12123 C C . ARG G 1 198 ? -92.040 105.645 -17.498 1.00 24.63 198 ARG F C 1
ATOM 12124 O O . ARG G 1 198 ? -92.725 104.805 -16.915 1.00 23.09 198 ARG F O 1
ATOM 12132 N N . SER G 1 199 ? -92.544 106.704 -18.145 1.00 25.40 199 SER F N 1
ATOM 12133 C CA . SER G 1 199 ? -93.983 106.986 -18.256 1.00 24.90 199 SER F CA 1
ATOM 12134 C C . SER G 1 199 ? -94.704 106.180 -19.346 1.00 25.65 199 SER F C 1
ATOM 12135 O O . SER G 1 199 ? -95.929 106.279 -19.490 1.00 23.46 199 SER F O 1
ATOM 12138 N N . ALA G 1 200 ? -93.945 105.393 -20.110 1.00 25.11 200 ALA F N 1
ATOM 12139 C CA . ALA G 1 200 ? -94.491 104.575 -21.189 1.00 24.94 200 ALA F CA 1
ATOM 12140 C C . ALA G 1 200 ? -94.673 103.117 -20.771 1.00 25.12 200 ALA F C 1
ATOM 12141 O O . ALA G 1 200 ? -95.526 102.414 -21.338 1.00 25.14 200 ALA F O 1
ATOM 12143 N N . VAL G 1 201 ? -93.853 102.685 -19.805 1.00 25.31 201 VAL F N 1
ATOM 12144 C CA . VAL G 1 201 ? -93.816 101.304 -19.273 1.00 25.51 201 VAL F CA 1
ATOM 12145 C C . VAL G 1 201 ? -95.199 100.702 -19.032 1.00 26.26 201 VAL F C 1
ATOM 12146 O O . VAL G 1 201 ? -95.560 99.719 -19.674 1.00 26.13 201 VAL F O 1
ATOM 12150 N N . GLU G 1 202 ? -95.962 101.280 -18.102 1.00 29.85 202 GLU F N 1
ATOM 12151 C CA . GLU G 1 202 ? -97.301 100.762 -17.779 1.00 31.72 202 GLU F CA 1
ATOM 12152 C C . GLU G 1 202 ? -98.170 100.663 -19.036 1.00 33.20 202 GLU F C 1
ATOM 12153 O O . GLU G 1 202 ? -98.710 99.595 -19.335 1.00 33.88 202 GLU F O 1
ATOM 12159 N N . ASP G 1 203 ? -98.276 101.763 -19.781 1.00 34.12 203 ASP F N 1
ATOM 12160 C CA . ASP G 1 203 ? -99.071 101.782 -21.017 1.00 34.34 203 ASP F CA 1
ATOM 12161 C C . ASP G 1 203 ? -98.667 100.674 -21.995 1.00 33.85 203 ASP F C 1
ATOM 12162 O O . ASP G 1 203 ? -99.528 100.001 -22.558 1.00 35.14 203 ASP F O 1
ATOM 12167 N N . ASN G 1 204 ? -97.357 100.504 -22.188 1.00 33.82 204 ASN F N 1
ATOM 12168 C CA . ASN G 1 204 ? -96.795 99.436 -23.023 1.00 32.37 204 ASN F CA 1
ATOM 12169 C C . ASN G 1 204 ? -97.420 98.086 -22.646 1.00 32.05 204 ASN F C 1
ATOM 12170 O O . ASN G 1 204 ? -98.030 97.419 -23.482 1.00 32.15 204 ASN F O 1
ATOM 12175 N N . TYR G 1 205 ? -97.309 97.747 -21.361 1.00 30.51 205 TYR F N 1
ATOM 12176 C CA . TYR G 1 205 ? -97.749 96.484 -20.779 1.00 30.07 205 TYR F CA 1
ATOM 12177 C C . TYR G 1 205 ? -99.199 96.088 -21.061 1.00 29.65 205 TYR F C 1
ATOM 12178 O O . TYR G 1 205 ? -99.446 95.014 -21.590 1.00 29.62 205 TYR F O 1
ATOM 12187 N N . HIS G 1 206 ? -100.153 96.939 -20.692 1.00 29.64 206 HIS F N 1
ATOM 12188 C CA . HIS G 1 206 ? -101.575 96.595 -20.858 1.00 29.66 206 HIS F CA 1
ATOM 12189 C C . HIS G 1 206 ? -102.020 96.600 -22.330 1.00 29.61 206 HIS F C 1
ATOM 12190 O O . HIS G 1 206 ? -102.765 95.717 -22.757 1.00 29.54 206 HIS F O 1
ATOM 12197 N N . LYS G 1 207 ? -101.533 97.567 -23.104 1.00 30.56 207 LYS F N 1
ATOM 12198 C CA . LYS G 1 207 ? -101.747 97.559 -24.558 1.00 31.86 207 LYS F CA 1
ATOM 12199 C C . LYS G 1 207 ? -101.136 96.319 -25.222 1.00 31.68 207 LYS F C 1
ATOM 12200 O O . LYS G 1 207 ? -101.642 95.850 -26.249 1.00 32.19 207 LYS F O 1
ATOM 12206 N N . ALA G 1 208 ? -100.065 95.788 -24.629 1.00 31.15 208 ALA F N 1
ATOM 12207 C CA . ALA G 1 208 ? -99.514 94.491 -25.044 1.00 30.29 208 ALA F CA 1
ATOM 12208 C C . ALA G 1 208 ? -100.454 93.332 -24.710 1.00 30.65 208 ALA F C 1
ATOM 12209 O O . ALA G 1 208 ? -100.776 92.537 -25.595 1.00 33.78 208 ALA F O 1
ATOM 12211 N N . LEU G 1 209 ? -100.892 93.243 -23.449 1.00 28.71 209 LEU F N 1
ATOM 12212 C CA . LEU G 1 209 ? -101.743 92.135 -22.981 1.00 28.19 209 LEU F CA 1
ATOM 12213 C C . LEU G 1 209 ? -103.140 92.132 -23.596 1.00 27.56 209 LEU F C 1
ATOM 12214 O O . LEU G 1 209 ? -103.731 91.069 -23.799 1.00 25.96 209 LEU F O 1
ATOM 12219 N N . GLU G 1 210 ? -103.659 93.325 -23.876 1.00 27.29 210 GLU F N 1
ATOM 12220 C CA . GLU G 1 210 ? -104.932 93.495 -24.568 1.00 28.28 210 GLU F CA 1
ATOM 12221 C C . GLU G 1 210 ? -104.949 92.757 -25.912 1.00 27.68 210 GLU F C 1
ATOM 12222 O O . GLU G 1 210 ? -105.913 92.047 -26.237 1.00 28.33 210 GLU F O 1
ATOM 12228 N N . LYS G 1 211 ? -103.875 92.926 -26.676 1.00 26.08 211 LYS F N 1
ATOM 12229 C CA . LYS G 1 211 ? -103.720 92.290 -27.981 1.00 25.59 211 LYS F CA 1
ATOM 12230 C C . LYS G 1 211 ? -103.586 90.769 -27.814 1.00 25.92 211 LYS F C 1
ATOM 12231 O O . LYS G 1 211 ? -104.336 90.004 -28.433 1.00 25.15 211 LYS F O 1
ATOM 12237 N N . ILE G 1 212 ? -102.646 90.355 -26.959 1.00 24.88 212 ILE F N 1
ATOM 12238 C CA . ILE G 1 212 ? -102.419 88.945 -26.611 1.00 25.20 212 ILE F CA 1
ATOM 12239 C C . ILE G 1 212 ? -103.679 88.233 -26.100 1.00 24.44 212 ILE F C 1
ATOM 12240 O O . ILE G 1 212 ? -104.120 87.266 -26.714 1.00 24.35 212 ILE F O 1
ATOM 12245 N N . LEU G 1 213 ? -104.226 88.698 -24.970 1.00 24.77 213 LEU F N 1
ATOM 12246 C CA . LEU G 1 213 ? -105.471 88.162 -24.391 1.00 25.14 213 LEU F CA 1
ATOM 12247 C C . LEU G 1 213 ? -106.697 88.800 -25.051 1.00 26.26 213 LEU F C 1
ATOM 12248 O O . LEU G 1 213 ? -107.426 89.590 -24.430 1.00 26.51 213 LEU F O 1
ATOM 12253 N N . ASN G 1 214 ? -106.906 88.452 -26.317 1.00 26.08 214 ASN F N 1
ATOM 12254 C CA . ASN G 1 214 ? -108.020 88.960 -27.128 1.00 27.46 214 ASN F CA 1
ATOM 12255 C C . ASN G 1 214 ? -109.271 88.077 -26.970 1.00 29.11 214 ASN F C 1
ATOM 12256 O O . ASN G 1 214 ? -109.135 86.881 -26.718 1.00 28.97 214 ASN F O 1
ATOM 12261 N N . PRO G 1 215 ? -110.490 88.656 -27.119 1.00 30.37 215 PRO F N 1
ATOM 12262 C CA . PRO G 1 215 ? -111.730 87.914 -26.833 1.00 31.70 215 PRO F CA 1
ATOM 12263 C C . PRO G 1 215 ? -111.880 86.632 -27.638 1.00 32.65 215 PRO F C 1
ATOM 12264 O O . PRO G 1 215 ? -112.521 85.691 -27.182 1.00 32.08 215 PRO F O 1
ATOM 12268 N N . ASN G 1 216 ? -111.286 86.608 -28.825 1.00 34.20 216 ASN F N 1
ATOM 12269 C CA . ASN G 1 216 ? -111.433 85.496 -29.751 1.00 35.07 216 ASN F CA 1
ATOM 12270 C C . ASN G 1 216 ? -110.633 84.244 -29.384 1.00 35.26 216 ASN F C 1
ATOM 12271 O O . ASN G 1 216 ? -110.946 83.149 -29.862 1.00 35.56 216 ASN F O 1
ATOM 12276 N N . HIS G 1 217 ? -109.623 84.406 -28.522 1.00 36.33 217 HIS F N 1
ATOM 12277 C CA . HIS G 1 217 ? -108.693 83.320 -28.161 1.00 35.21 217 HIS F CA 1
ATOM 12278 C C . HIS G 1 217 ? -107.809 82.965 -29.362 1.00 35.21 217 HIS F C 1
ATOM 12279 O O . HIS G 1 217 ? -107.508 81.796 -29.634 1.00 34.66 217 HIS F O 1
ATOM 12286 N N . ARG G 1 218 ? -107.397 84.017 -30.063 1.00 35.58 218 ARG F N 1
ATOM 12287 C CA . ARG G 1 218 ? -106.653 83.904 -31.308 1.00 35.12 218 ARG F CA 1
ATOM 12288 C C . ARG G 1 218 ? -105.171 84.116 -31.085 1.00 32.45 218 ARG F C 1
ATOM 12289 O O . ARG G 1 218 ? -104.754 85.137 -30.527 1.00 34.28 218 ARG F O 1
ATOM 12291 N N . LEU G 1 219 ? -104.389 83.134 -31.522 1.00 30.92 219 LEU F N 1
ATOM 12292 C CA . LEU G 1 219 ? -102.947 83.287 -31.688 1.00 30.22 219 LEU F CA 1
ATOM 12293 C C . LEU G 1 219 ? -102.713 84.398 -32.695 1.00 30.05 219 LEU F C 1
ATOM 12294 O O . LEU G 1 219 ? -103.437 84.495 -33.692 1.00 29.31 219 LEU F O 1
ATOM 12299 N N . LEU G 1 220 ? -101.723 85.245 -32.424 1.00 29.01 220 LEU F N 1
ATOM 12300 C CA . LEU G 1 220 ? -101.411 86.378 -33.302 1.00 30.44 220 LEU F CA 1
ATOM 12301 C C . LEU G 1 220 ? -100.689 85.972 -34.593 1.00 31.73 220 LEU F C 1
ATOM 12302 O O . LEU G 1 220 ? -101.010 86.474 -35.676 1.00 30.97 220 LEU F O 1
ATOM 12307 N N . CYS G 1 221 ? -99.722 85.064 -34.477 1.00 33.92 221 CYS F N 1
ATOM 12308 C CA . CYS G 1 221 ? -98.798 84.781 -35.576 1.00 34.58 221 CYS F CA 1
ATOM 12309 C C . CYS G 1 221 ? -99.252 83.719 -36.585 1.00 34.40 221 CYS F C 1
ATOM 12310 O O . CYS G 1 221 ? -99.342 84.009 -37.780 1.00 32.89 221 CYS F O 1
ATOM 12313 N N . ARG G 1 222 ? -99.516 82.499 -36.112 1.00 34.75 222 ARG F N 1
ATOM 12314 C CA . ARG G 1 222 ? -99.943 81.399 -36.989 1.00 33.98 222 ARG F CA 1
ATOM 12315 C C . ARG G 1 222 ? -101.469 81.238 -36.993 1.00 34.90 222 ARG F C 1
ATOM 12316 O O . ARG G 1 222 ? -102.117 81.294 -35.945 1.00 33.85 222 ARG F O 1
ATOM 12324 N N . MET H 1 1 ? -89.925 104.576 -34.366 1.00 30.10 1 MET E N 1
ATOM 12325 C CA . MET H 1 1 ? -88.605 104.928 -34.949 1.00 32.71 1 MET E CA 1
ATOM 12326 C C . MET H 1 1 ? -88.423 104.295 -36.335 1.00 33.75 1 MET E C 1
ATOM 12327 O O . MET H 1 1 ? -88.779 103.125 -36.535 1.00 31.37 1 MET E O 1
ATOM 12332 N N . PRO H 1 2 ? -87.905 105.084 -37.306 1.00 34.63 2 PRO E N 1
ATOM 12333 C CA . PRO H 1 2 ? -87.485 104.611 -38.626 1.00 34.04 2 PRO E CA 1
ATOM 12334 C C . PRO H 1 2 ? -86.587 103.377 -38.567 1.00 35.54 2 PRO E C 1
ATOM 12335 O O . PRO H 1 2 ? -86.494 102.633 -39.548 1.00 35.35 2 PRO E O 1
ATOM 12339 N N . GLU H 1 3 ? -85.923 103.186 -37.430 1.00 34.64 3 GLU E N 1
ATOM 12340 C CA . GLU H 1 3 ? -85.175 101.968 -37.148 1.00 35.26 3 GLU E CA 1
ATOM 12341 C C . GLU H 1 3 ? -86.093 100.746 -37.209 1.00 34.92 3 GLU E C 1
ATOM 12342 O O . GLU H 1 3 ? -85.819 99.782 -37.930 1.00 34.79 3 GLU E O 1
ATOM 12348 N N . ILE H 1 4 ? -87.189 100.804 -36.460 1.00 34.67 4 ILE E N 1
ATOM 12349 C CA . ILE H 1 4 ? -88.064 99.647 -36.280 1.00 34.57 4 ILE E CA 1
ATOM 12350 C C . ILE H 1 4 ? -88.929 99.341 -37.511 1.00 33.48 4 ILE E C 1
ATOM 12351 O O . ILE H 1 4 ? -89.055 98.178 -37.889 1.00 32.59 4 ILE E O 1
ATOM 12356 N N . LYS H 1 5 ? -89.509 100.374 -38.130 1.00 32.74 5 LYS E N 1
ATOM 12357 C CA . LYS H 1 5 ? -90.309 100.194 -39.363 1.00 32.72 5 LYS E CA 1
ATOM 12358 C C . LYS H 1 5 ? -89.524 99.357 -40.363 1.00 30.64 5 LYS E C 1
ATOM 12359 O O . LYS H 1 5 ? -90.039 98.400 -40.938 1.00 30.26 5 LYS E O 1
ATOM 12365 N N . GLN H 1 6 ? -88.263 99.753 -40.538 1.00 30.38 6 GLN E N 1
ATOM 12366 C CA . GLN H 1 6 ? -87.303 99.128 -41.438 1.00 30.03 6 GLN E CA 1
ATOM 12367 C C . GLN H 1 6 ? -87.035 97.642 -41.126 1.00 28.97 6 GLN E C 1
ATOM 12368 O O . GLN H 1 6 ? -86.904 96.836 -42.042 1.00 27.42 6 GLN E O 1
ATOM 12374 N N . LEU H 1 7 ? -86.960 97.284 -39.843 1.00 29.34 7 LEU E N 1
ATOM 12375 C CA . LEU H 1 7 ? -86.707 95.898 -39.435 1.00 28.18 7 LEU E CA 1
ATOM 12376 C C . LEU H 1 7 ? -87.825 94.970 -39.875 1.00 27.02 7 LEU E C 1
ATOM 12377 O O . LEU H 1 7 ? -87.579 93.834 -40.261 1.00 27.69 7 LEU E O 1
ATOM 12382 N N . PHE H 1 8 ? -89.059 95.452 -39.764 1.00 28.12 8 PHE E N 1
ATOM 12383 C CA . PHE H 1 8 ? -90.240 94.690 -40.143 1.00 27.58 8 PHE E CA 1
ATOM 12384 C C . PHE H 1 8 ? -90.411 94.710 -41.663 1.00 27.75 8 PHE E C 1
ATOM 12385 O O . PHE H 1 8 ? -90.766 93.696 -42.249 1.00 27.90 8 PHE E O 1
ATOM 12393 N N . GLU H 1 9 ? -90.168 95.870 -42.277 1.00 29.09 9 GLU E N 1
ATOM 12394 C CA . GLU H 1 9 ? -90.064 96.000 -43.732 1.00 30.68 9 GLU E CA 1
ATOM 12395 C C . GLU H 1 9 ? -89.114 94.932 -44.296 1.00 30.49 9 GLU E C 1
ATOM 12396 O O . GLU H 1 9 ? -89.493 94.179 -45.197 1.00 30.17 9 GLU E O 1
ATOM 12402 N N . ASN H 1 10 ? -87.894 94.872 -43.751 1.00 29.08 10 ASN E N 1
ATOM 12403 C CA . ASN H 1 10 ? -86.919 93.837 -44.104 1.00 29.59 10 ASN E CA 1
ATOM 12404 C C . ASN H 1 10 ? -87.400 92.424 -43.737 1.00 29.42 10 ASN E C 1
ATOM 12405 O O . ASN H 1 10 ? -87.094 91.462 -44.444 1.00 29.77 10 ASN E O 1
ATOM 12410 N N . ASN H 1 11 ? -88.146 92.302 -42.638 1.00 28.05 11 ASN E N 1
ATOM 12411 C CA . ASN H 1 11 ? -88.677 91.004 -42.224 1.00 27.45 11 ASN E CA 1
ATOM 12412 C C . ASN H 1 11 ? -89.732 90.491 -43.190 1.00 28.37 11 ASN E C 1
ATOM 12413 O O . ASN H 1 11 ? -89.821 89.300 -43.436 1.00 26.94 11 ASN E O 1
ATOM 12418 N N . SER H 1 12 ? -90.530 91.410 -43.724 1.00 30.63 12 SER E N 1
ATOM 12419 C CA . SER H 1 12 ? -91.481 91.090 -44.784 1.00 32.26 12 SER E CA 1
ATOM 12420 C C . SER H 1 12 ? -90.761 90.631 -46.059 1.00 31.81 12 SER E C 1
ATOM 12421 O O . SER H 1 12 ? -91.026 89.535 -46.549 1.00 30.83 12 SER E O 1
ATOM 12424 N N . LYS H 1 13 ? -89.847 91.458 -46.578 1.00 31.64 13 LYS E N 1
ATOM 12425 C CA . LYS H 1 13 ? -89.051 91.092 -47.762 1.00 31.35 13 LYS E CA 1
ATOM 12426 C C . LYS H 1 13 ? -88.479 89.681 -47.599 1.00 31.31 13 LYS E C 1
ATOM 12427 O O . LYS H 1 13 ? -88.736 88.802 -48.424 1.00 32.55 13 LYS E O 1
ATOM 12433 N N . TRP H 1 14 ? -87.724 89.467 -46.519 1.00 28.47 14 TRP E N 1
ATOM 12434 C CA . TRP H 1 14 ? -87.096 88.172 -46.263 1.00 26.62 14 TRP E CA 1
ATOM 12435 C C . TRP H 1 14 ? -88.134 87.057 -46.169 1.00 25.27 14 TRP E C 1
ATOM 12436 O O . TRP H 1 14 ? -87.978 86.002 -46.802 1.00 24.26 14 TRP E O 1
ATOM 12447 N N . SER H 1 15 ? -89.187 87.315 -45.390 1.00 23.09 15 SER E N 1
ATOM 12448 C CA . SER H 1 15 ? -90.244 86.336 -45.113 1.00 21.81 15 SER E CA 1
ATOM 12449 C C . SER H 1 15 ? -90.987 85.886 -46.372 1.00 21.93 15 SER E C 1
ATOM 12450 O O . SER H 1 15 ? -91.082 84.686 -46.659 1.00 21.58 15 SER E O 1
ATOM 12453 N N . ALA H 1 16 ? -91.518 86.855 -47.111 1.00 23.33 16 ALA E N 1
ATOM 12454 C CA . ALA H 1 16 ? -92.161 86.598 -48.405 1.00 23.29 16 ALA E CA 1
ATOM 12455 C C . ALA H 1 16 ? -91.238 85.848 -49.387 1.00 23.24 16 ALA E C 1
ATOM 12456 O O . ALA H 1 16 ? -91.646 84.872 -50.023 1.00 24.25 16 ALA E O 1
ATOM 12458 N N . SER H 1 17 ? -89.989 86.292 -49.462 1.00 22.09 17 SER E N 1
ATOM 12459 C CA . SER H 1 17 ? -89.015 85.802 -50.431 1.00 22.11 17 SER E CA 1
ATOM 12460 C C . SER H 1 17 ? -88.562 84.356 -50.150 1.00 21.93 17 SER E C 1
ATOM 12461 O O . SER H 1 17 ? -88.456 83.525 -51.074 1.00 20.23 17 SER E O 1
ATOM 12464 N N . ILE H 1 18 ? -88.303 84.042 -48.881 1.00 20.46 18 ILE E N 1
ATOM 12465 C CA . ILE H 1 18 ? -87.873 82.691 -48.503 1.00 20.36 18 ILE E CA 1
ATOM 12466 C C . ILE H 1 18 ? -88.981 81.645 -48.614 1.00 20.38 18 ILE E C 1
ATOM 12467 O O . ILE H 1 18 ? -88.720 80.522 -49.012 1.00 21.07 18 ILE E O 1
ATOM 12472 N N . LYS H 1 19 ? -90.206 82.011 -48.253 1.00 19.98 19 LYS E N 1
ATOM 12473 C CA . LYS H 1 19 ? -91.328 81.059 -48.284 1.00 21.13 19 LYS E CA 1
ATOM 12474 C C . LYS H 1 19 ? -91.690 80.702 -49.728 1.00 21.67 19 LYS E C 1
ATOM 12475 O O . LYS H 1 19 ? -92.189 79.608 -50.011 1.00 22.46 19 LYS E O 1
ATOM 12481 N N . ALA H 1 20 ? -91.430 81.631 -50.636 1.00 21.63 20 ALA E N 1
ATOM 12482 C CA . ALA H 1 20 ? -91.639 81.394 -52.067 1.00 21.81 20 ALA E CA 1
ATOM 12483 C C . ALA H 1 20 ? -90.630 80.400 -52.638 1.00 22.51 20 ALA E C 1
ATOM 12484 O O . ALA H 1 20 ? -91.016 79.381 -53.213 1.00 22.97 20 ALA E O 1
ATOM 12486 N N . GLU H 1 21 ? -89.339 80.707 -52.496 1.00 23.47 21 GLU E N 1
ATOM 12487 C CA . GLU H 1 21 ? -88.285 79.874 -53.070 1.00 23.66 21 GLU E CA 1
ATOM 12488 C C . GLU H 1 21 ? -88.136 78.542 -52.327 1.00 23.74 21 GLU E C 1
ATOM 12489 O O . GLU H 1 21 ? -87.987 77.487 -52.959 1.00 24.33 21 GLU E O 1
ATOM 12495 N N . THR H 1 22 ? -88.207 78.599 -50.993 1.00 22.77 22 THR E N 1
ATOM 12496 C CA . THR H 1 22 ? -87.806 77.489 -50.121 1.00 22.67 22 THR E CA 1
ATOM 12497 C C . THR H 1 22 ? -88.858 77.140 -49.037 1.00 22.04 22 THR E C 1
ATOM 12498 O O . THR H 1 22 ? -88.548 77.177 -47.850 1.00 22.25 22 THR E O 1
ATOM 12502 N N . PRO H 1 23 ? -90.083 76.743 -49.453 1.00 21.60 23 PRO E N 1
ATOM 12503 C CA . PRO H 1 23 ? -91.187 76.374 -48.558 1.00 21.69 23 PRO E CA 1
ATOM 12504 C C . PRO H 1 23 ? -90.773 75.395 -47.470 1.00 21.56 23 PRO E C 1
ATOM 12505 O O . PRO H 1 23 ? -91.185 75.542 -46.308 1.00 21.05 23 PRO E O 1
ATOM 12509 N N . GLU H 1 24 ? -89.960 74.415 -47.868 1.00 21.28 24 GLU E N 1
ATOM 12510 C CA . GLU H 1 24 ? -89.444 73.361 -47.003 1.00 21.94 24 GLU E CA 1
ATOM 12511 C C . GLU H 1 24 ? -88.737 73.840 -45.725 1.00 22.45 24 GLU E C 1
ATOM 12512 O O . GLU H 1 24 ? -88.776 73.166 -44.701 1.00 22.31 24 GLU E O 1
ATOM 12518 N N . TYR H 1 25 ? -88.078 74.991 -45.815 1.00 22.19 25 TYR E N 1
ATOM 12519 C CA . TYR H 1 25 ? -87.357 75.590 -44.703 1.00 21.99 25 TYR E CA 1
ATOM 12520 C C . TYR H 1 25 ? -88.274 75.770 -43.487 1.00 21.75 25 TYR E C 1
ATOM 12521 O O . TYR H 1 25 ? -88.013 75.224 -42.409 1.00 20.94 25 TYR E O 1
ATOM 12530 N N . PHE H 1 26 ? -89.357 76.515 -43.684 1.00 22.06 26 PHE E N 1
ATOM 12531 C CA . PHE H 1 26 ? -90.389 76.657 -42.683 1.00 22.01 26 PHE E CA 1
ATOM 12532 C C . PHE H 1 26 ? -91.080 75.328 -42.386 1.00 21.88 26 PHE E C 1
ATOM 12533 O O . PHE H 1 26 ? -91.465 75.075 -41.243 1.00 21.53 26 PHE E O 1
ATOM 12541 N N . ALA H 1 27 ? -91.209 74.480 -43.404 1.00 21.11 27 ALA E N 1
ATOM 12542 C CA . ALA H 1 27 ? -91.754 73.139 -43.213 1.00 21.51 27 ALA E CA 1
ATOM 12543 C C . ALA H 1 27 ? -90.935 72.290 -42.237 1.00 20.86 27 ALA E C 1
ATOM 12544 O O . ALA H 1 27 ? -91.505 71.645 -41.354 1.00 22.53 27 ALA E O 1
ATOM 12546 N N . LYS H 1 28 ? -89.609 72.290 -42.372 1.00 20.86 28 LYS E N 1
ATOM 12547 C CA . LYS H 1 28 ? -88.786 71.500 -41.461 1.00 22.09 28 LYS E CA 1
ATOM 12548 C C . LYS H 1 28 ? -88.661 72.164 -40.083 1.00 22.72 28 LYS E C 1
ATOM 12549 O O . LYS H 1 28 ? -88.473 71.485 -39.074 1.00 23.74 28 LYS E O 1
ATOM 12555 N N . LEU H 1 29 ? -88.767 73.486 -40.050 1.00 24.36 29 LEU E N 1
ATOM 12556 C CA . LEU H 1 29 ? -88.667 74.232 -38.794 1.00 26.70 29 LEU E CA 1
ATOM 12557 C C . LEU H 1 29 ? -89.887 74.077 -37.872 1.00 27.61 29 LEU E C 1
ATOM 12558 O O . LEU H 1 29 ? -89.742 74.014 -36.645 1.00 30.17 29 LEU E O 1
ATOM 12563 N N . ALA H 1 30 ? -91.077 74.003 -38.466 1.00 29.03 30 ALA E N 1
ATOM 12564 C CA . ALA H 1 30 ? -92.333 73.795 -37.727 1.00 28.50 30 ALA E CA 1
ATOM 12565 C C . ALA H 1 30 ? -92.407 72.460 -36.986 1.00 29.25 30 ALA E C 1
ATOM 12566 O O . ALA H 1 30 ? -93.192 72.309 -36.046 1.00 27.29 30 ALA E O 1
ATOM 12568 N N . LYS H 1 31 ? -91.596 71.496 -37.420 1.00 30.19 31 LYS E N 1
ATOM 12569 C CA . LYS H 1 31 ? -91.595 70.154 -36.847 1.00 30.19 31 LYS E CA 1
ATOM 12570 C C . LYS H 1 31 ? -90.710 70.015 -35.592 1.00 32.83 31 LYS E C 1
ATOM 12571 O O . LYS H 1 31 ? -90.509 68.909 -35.079 1.00 33.02 31 LYS E O 1
ATOM 12577 N N . GLY H 1 32 ? -90.200 71.153 -35.112 1.00 33.94 32 GLY E N 1
ATOM 12578 C CA . GLY H 1 32 ? -89.495 71.279 -33.831 1.00 34.48 32 GLY E CA 1
ATOM 12579 C C . GLY H 1 32 ? -88.551 70.159 -33.441 1.00 35.91 32 GLY E C 1
ATOM 12580 O O . GLY H 1 32 ? -88.618 69.640 -32.320 1.00 34.60 32 GLY E O 1
ATOM 12581 N N . GLN H 1 33 ? -87.668 69.791 -34.361 1.00 34.22 33 GLN E N 1
ATOM 12582 C CA . GLN H 1 33 ? -86.690 68.739 -34.109 1.00 35.15 33 GLN E CA 1
ATOM 12583 C C . GLN H 1 33 ? -85.454 69.285 -33.379 1.00 34.22 33 GLN E C 1
ATOM 12584 O O . GLN H 1 33 ? -85.061 70.434 -33.588 1.00 32.21 33 GLN E O 1
ATOM 12590 N N . ASN H 1 34 ? -84.869 68.460 -32.511 1.00 34.42 34 ASN E N 1
ATOM 12591 C CA . ASN H 1 34 ? -83.757 68.870 -31.647 1.00 32.98 34 ASN E CA 1
ATOM 12592 C C . ASN H 1 34 ? -82.478 69.259 -32.414 1.00 31.56 34 ASN E C 1
ATOM 12593 O O . ASN H 1 34 ? -82.252 68.768 -33.521 1.00 30.65 34 ASN E O 1
ATOM 12598 N N . PRO H 1 35 ? -81.646 70.159 -31.833 1.00 30.19 35 PRO E N 1
ATOM 12599 C CA . PRO H 1 35 ? -80.342 70.484 -32.424 1.00 28.56 35 PRO E CA 1
ATOM 12600 C C . PRO H 1 35 ? -79.299 69.443 -32.017 1.00 27.41 35 PRO E C 1
ATOM 12601 O O . PRO H 1 35 ? -79.582 68.600 -31.164 1.00 26.91 35 PRO E O 1
ATOM 12605 N N . ASP H 1 36 ? -78.112 69.516 -32.618 1.00 27.25 36 ASP E N 1
ATOM 12606 C CA . ASP H 1 36 ? -77.020 68.557 -32.384 1.00 25.46 36 ASP E CA 1
ATOM 12607 C C . ASP H 1 36 ? -75.870 69.150 -31.586 1.00 24.45 36 ASP E C 1
ATOM 12608 O O . ASP H 1 36 ? -75.001 68.413 -31.083 1.00 24.86 36 ASP E O 1
ATOM 12613 N N . PHE H 1 37 ? -75.867 70.482 -31.502 1.00 23.36 37 PHE E N 1
ATOM 12614 C CA . PHE H 1 37 ? -74.761 71.279 -30.980 1.00 22.01 37 PHE E CA 1
ATOM 12615 C C . PHE H 1 37 ? -75.315 72.300 -30.000 1.00 20.93 37 PHE E C 1
ATOM 12616 O O . PHE H 1 37 ? -76.415 72.808 -30.214 1.00 20.95 37 PHE E O 1
ATOM 12624 N N . LEU H 1 38 ? -74.575 72.569 -28.923 1.00 19.21 38 LEU E N 1
ATOM 12625 C CA . LEU H 1 38 ? -74.727 73.815 -28.169 1.00 18.53 38 LEU E CA 1
ATOM 12626 C C . LEU H 1 38 ? -73.513 74.711 -28.425 1.00 18.29 38 LEU E C 1
ATOM 12627 O O . LEU H 1 38 ? -72.357 74.306 -28.227 1.00 17.32 38 LEU E O 1
ATOM 12632 N N . TRP H 1 39 ? -73.811 75.925 -28.868 1.00 18.08 39 TRP E N 1
ATOM 12633 C CA . TRP H 1 39 ? -72.844 76.972 -29.108 1.00 18.71 39 TRP E CA 1
ATOM 12634 C C . TRP H 1 39 ? -72.897 78.032 -28.014 1.00 18.97 39 TRP E C 1
ATOM 12635 O O . TRP H 1 39 ? -73.846 78.826 -27.949 1.00 19.73 39 TRP E O 1
ATOM 12646 N N . ILE H 1 40 ? -71.863 78.077 -27.186 1.00 19.17 40 ILE E N 1
ATOM 12647 C CA . ILE H 1 40 ? -71.756 79.104 -26.151 1.00 19.80 40 ILE E CA 1
ATOM 12648 C C . ILE H 1 40 ? -70.730 80.139 -26.591 1.00 19.23 40 ILE E C 1
ATOM 12649 O O . ILE H 1 40 ? -69.510 79.922 -26.513 1.00 18.91 40 ILE E O 1
ATOM 12654 N N . GLY H 1 41 ? -71.240 81.267 -27.071 1.00 18.17 41 GLY E N 1
ATOM 12655 C CA . GLY H 1 41 ? -70.393 82.324 -27.577 1.00 18.69 41 GLY E CA 1
ATOM 12656 C C . GLY H 1 41 ? -70.663 83.629 -26.870 1.00 19.45 41 GLY E C 1
ATOM 12657 O O . GLY H 1 41 ? -71.374 83.672 -25.851 1.00 20.72 41 GLY E O 1
ATOM 12658 N N . CYS H 1 42 ? -70.072 84.688 -27.405 1.00 19.77 42 CYS E N 1
ATOM 12659 C CA . CYS H 1 42 ? -70.085 85.987 -26.785 1.00 20.72 42 CYS E CA 1
ATOM 12660 C C . CYS H 1 42 ? -71.273 86.828 -27.226 1.00 20.10 42 CYS E C 1
ATOM 12661 O O . CYS H 1 42 ? -71.783 86.669 -28.333 1.00 21.13 42 CYS E O 1
ATOM 12664 N N . ALA H 1 43 ? -71.689 87.744 -26.358 1.00 20.10 43 ALA E N 1
ATOM 12665 C CA . ALA H 1 43 ? -72.743 88.709 -26.688 1.00 19.81 43 ALA E CA 1
ATOM 12666 C C . ALA H 1 43 ? -72.382 89.606 -27.879 1.00 20.35 43 ALA E C 1
ATOM 12667 O O . ALA H 1 43 ? -73.279 90.151 -28.540 1.00 19.57 43 ALA E O 1
ATOM 12669 N N . ASP H 1 44 ? -71.077 89.750 -28.138 1.00 20.28 44 ASP E N 1
ATOM 12670 C CA . ASP H 1 44 ? -70.557 90.547 -29.258 1.00 21.21 44 ASP E CA 1
ATOM 12671 C C . ASP H 1 44 ? -70.969 89.918 -30.598 1.00 21.18 44 ASP E C 1
ATOM 12672 O O . ASP H 1 44 ? -71.244 90.632 -31.556 1.00 23.33 44 ASP E O 1
ATOM 12677 N N . SER H 1 45 ? -71.015 88.581 -30.653 1.00 22.44 45 SER E N 1
ATOM 12678 C CA . SER H 1 45 ? -71.457 87.809 -31.848 1.00 22.83 45 SER E CA 1
ATOM 12679 C C . SER H 1 45 ? -70.891 88.307 -33.204 1.00 23.13 45 SER E C 1
ATOM 12680 O O . SER H 1 45 ? -71.602 88.289 -34.209 1.00 21.93 45 SER E O 1
ATOM 12683 N N . ARG H 1 46 ? -69.614 88.716 -33.216 1.00 23.98 46 ARG E N 1
ATOM 12684 C CA . ARG H 1 46 ? -68.969 89.362 -34.381 1.00 24.39 46 ARG E CA 1
ATOM 12685 C C . ARG H 1 46 ? -69.336 88.710 -35.714 1.00 24.35 46 ARG E C 1
ATOM 12686 O O . ARG H 1 46 ? -69.920 89.356 -36.584 1.00 23.75 46 ARG E O 1
ATOM 12694 N N . VAL H 1 47 ? -69.015 87.428 -35.855 1.00 23.95 47 VAL E N 1
ATOM 12695 C CA . VAL H 1 47 ? -69.605 86.608 -36.912 1.00 23.40 47 VAL E CA 1
ATOM 12696 C C . VAL H 1 47 ? -70.544 85.595 -36.264 1.00 22.19 47 VAL E C 1
ATOM 12697 O O . VAL H 1 47 ? -70.093 84.760 -35.486 1.00 21.94 47 VAL E O 1
ATOM 12701 N N . PRO H 1 48 ? -71.859 85.686 -36.563 1.00 21.22 48 PRO E N 1
ATOM 12702 C CA . PRO H 1 48 ? -72.857 84.773 -35.992 1.00 21.96 48 PRO E CA 1
ATOM 12703 C C . PRO H 1 48 ? -72.527 83.293 -36.201 1.00 22.12 48 PRO E C 1
ATOM 12704 O O . PRO H 1 48 ? -72.158 82.901 -37.301 1.00 23.55 48 PRO E O 1
ATOM 12708 N N . ALA H 1 49 ? -72.663 82.491 -35.149 1.00 22.81 49 ALA E N 1
ATOM 12709 C CA . ALA H 1 49 ? -72.383 81.050 -35.199 1.00 23.20 49 ALA E CA 1
ATOM 12710 C C . ALA H 1 49 ? -72.734 80.360 -36.534 1.00 24.01 49 ALA E C 1
ATOM 12711 O O . ALA H 1 49 ? -71.894 79.664 -37.104 1.00 24.66 49 ALA E O 1
ATOM 12713 N N . GLU H 1 50 ? -73.968 80.567 -37.007 1.00 25.64 50 GLU E N 1
ATOM 12714 C CA . GLU H 1 50 ? -74.502 79.952 -38.248 1.00 25.08 50 GLU E CA 1
ATOM 12715 C C . GLU H 1 50 ? -73.604 80.119 -39.476 1.00 26.69 50 GLU E C 1
ATOM 12716 O O . GLU H 1 50 ? -73.484 79.200 -40.299 1.00 26.70 50 GLU E O 1
ATOM 12722 N N . ARG H 1 51 ? -72.983 81.295 -39.589 1.00 27.88 51 ARG E N 1
ATOM 12723 C CA . ARG H 1 51 ? -72.114 81.640 -40.715 1.00 28.48 51 ARG E CA 1
ATOM 12724 C C . ARG H 1 51 ? -70.639 81.348 -40.465 1.00 27.48 51 ARG E C 1
ATOM 12725 O O . ARG H 1 51 ? -69.822 81.462 -41.381 1.00 28.33 51 ARG E O 1
ATOM 12733 N N . LEU H 1 52 ? -70.300 80.991 -39.228 1.00 25.51 52 LEU E N 1
ATOM 12734 C CA . LEU H 1 52 ? -68.983 80.436 -38.915 1.00 23.28 52 LEU E CA 1
ATOM 12735 C C . LEU H 1 52 ? -68.996 78.920 -39.089 1.00 23.09 52 LEU E C 1
ATOM 12736 O O . LEU H 1 52 ? -67.952 78.310 -39.312 1.00 24.76 52 LEU E O 1
ATOM 12741 N N . THR H 1 53 ? -70.179 78.312 -38.968 1.00 22.80 53 THR E N 1
ATOM 12742 C CA . THR H 1 53 ? -70.295 76.851 -38.921 1.00 21.09 53 THR E CA 1
ATOM 12743 C C . THR H 1 53 ? -70.847 76.225 -40.196 1.00 20.66 53 THR E C 1
ATOM 12744 O O . THR H 1 53 ? -70.524 75.076 -40.501 1.00 18.88 53 THR E O 1
ATOM 12748 N N . GLY H 1 54 ? -71.694 76.974 -40.903 1.00 20.30 54 GLY E N 1
ATOM 12749 C CA . GLY H 1 54 ? -72.443 76.463 -42.047 1.00 20.46 54 GLY E CA 1
ATOM 12750 C C . GLY H 1 54 ? -73.737 75.794 -41.619 1.00 20.76 54 GLY E C 1
ATOM 12751 O O . GLY H 1 54 ? -74.352 75.079 -42.400 1.00 20.07 54 GLY E O 1
ATOM 12752 N N . LEU H 1 55 ? -74.130 76.003 -40.364 1.00 21.92 55 LEU E N 1
ATOM 12753 C CA . LEU H 1 55 ? -75.355 75.424 -39.814 1.00 24.32 55 LEU E CA 1
ATOM 12754 C C . LEU H 1 55 ? -76.477 76.470 -39.786 1.00 25.47 55 LEU E C 1
ATOM 12755 O O . LEU H 1 55 ? -76.532 77.300 -38.882 1.00 23.88 55 LEU E O 1
ATOM 12760 N N . TYR H 1 56 ? -77.365 76.420 -40.775 1.00 26.41 56 TYR E N 1
ATOM 12761 C CA . TYR H 1 56 ? -78.366 77.464 -40.968 1.00 28.74 56 TYR E CA 1
ATOM 12762 C C . TYR H 1 56 ? -79.747 77.110 -40.426 1.00 29.84 56 TYR E C 1
ATOM 12763 O O . TYR H 1 56 ? -80.530 78.001 -40.089 1.00 30.36 56 TYR E O 1
ATOM 12772 N N . SER H 1 57 ? -80.040 75.816 -40.341 1.00 31.50 57 SER E N 1
ATOM 12773 C CA . SER H 1 57 ? -81.398 75.349 -40.066 1.00 33.69 57 SER E CA 1
ATOM 12774 C C . SER H 1 57 ? -81.535 74.485 -38.806 1.00 33.39 57 SER E C 1
ATOM 12775 O O . SER H 1 57 ? -81.746 73.268 -38.892 1.00 36.01 57 SER E O 1
ATOM 12778 N N . GLY H 1 58 ? -81.401 75.121 -37.647 1.00 32.47 58 GLY E N 1
ATOM 12779 C CA . GLY H 1 58 ? -81.740 74.504 -36.364 1.00 29.68 58 GLY E CA 1
ATOM 12780 C C . GLY H 1 58 ? -80.794 73.477 -35.754 1.00 27.98 58 GLY E C 1
ATOM 12781 O O . GLY H 1 58 ? -81.134 72.867 -34.745 1.00 26.16 58 GLY E O 1
ATOM 12782 N N . GLU H 1 59 ? -79.617 73.277 -36.345 1.00 26.15 59 GLU E N 1
ATOM 12783 C CA . GLU H 1 59 ? -78.628 72.337 -35.784 1.00 25.10 59 GLU E CA 1
ATOM 12784 C C . GLU H 1 59 ? -77.792 72.980 -34.667 1.00 23.97 59 GLU E C 1
ATOM 12785 O O . GLU H 1 59 ? -76.813 72.404 -34.191 1.00 24.32 59 GLU E O 1
ATOM 12791 N N . LEU H 1 60 ? -78.170 74.182 -34.267 1.00 22.52 60 LEU E N 1
ATOM 12792 C CA . LEU H 1 60 ? -77.436 74.898 -33.242 1.00 21.36 60 LEU E CA 1
ATOM 12793 C C . LEU H 1 60 ? -78.313 75.199 -32.052 1.00 20.39 60 LEU E C 1
ATOM 12794 O O . LEU H 1 60 ? -79.484 75.526 -32.208 1.00 20.35 60 LEU E O 1
ATOM 12799 N N . PHE H 1 61 ? -77.745 75.030 -30.866 1.00 20.24 61 PHE E N 1
ATOM 12800 C CA . PHE H 1 61 ? -78.308 75.597 -29.651 1.00 20.38 61 PHE E CA 1
ATOM 12801 C C . PHE H 1 61 ? -77.300 76.654 -29.215 1.00 19.66 61 PHE E C 1
ATOM 12802 O O . PHE H 1 61 ? -76.095 76.370 -29.118 1.00 19.03 61 PHE E O 1
ATOM 12810 N N . VAL H 1 62 ? -77.788 77.875 -28.992 1.00 18.22 62 VAL E N 1
ATOM 12811 C CA . VAL H 1 62 ? -76.931 79.043 -28.756 1.00 16.99 62 VAL E CA 1
ATOM 12812 C C . VAL H 1 62 ? -77.220 79.685 -27.398 1.00 16.71 62 VAL E C 1
ATOM 12813 O O . VAL H 1 62 ? -78.383 79.977 -27.068 1.00 15.61 62 VAL E O 1
ATOM 12817 N N . HIS H 1 63 ? -76.158 79.902 -26.625 1.00 15.62 63 HIS E N 1
ATOM 12818 C CA . HIS H 1 63 ? -76.185 80.819 -25.511 1.00 15.48 63 HIS E CA 1
ATOM 12819 C C . HIS H 1 63 ? -75.192 81.894 -25.851 1.00 15.32 63 HIS E C 1
ATOM 12820 O O . HIS H 1 63 ? -74.102 81.598 -26.334 1.00 15.81 63 HIS E O 1
ATOM 12827 N N . ARG H 1 64 ? -75.555 83.139 -25.593 1.00 15.03 64 ARG E N 1
ATOM 12828 C CA . ARG H 1 64 ? -74.555 84.201 -25.608 1.00 14.77 64 ARG E CA 1
ATOM 12829 C C . ARG H 1 64 ? -74.619 84.985 -24.312 1.00 14.77 64 ARG E C 1
ATOM 12830 O O . ARG H 1 64 ? -75.710 85.314 -23.823 1.00 14.72 64 ARG E O 1
ATOM 12838 N N . ASN H 1 65 ? -73.434 85.267 -23.766 1.00 14.09 65 ASN E N 1
ATOM 12839 C CA . ASN H 1 65 ? -73.259 86.205 -22.668 1.00 14.40 65 ASN E CA 1
ATOM 12840 C C . ASN H 1 65 ? -72.020 87.048 -22.938 1.00 15.03 65 ASN E C 1
ATOM 12841 O O . ASN H 1 65 ? -71.365 86.886 -23.975 1.00 14.70 65 ASN E O 1
ATOM 12846 N N . VAL H 1 66 ? -71.696 87.944 -22.014 1.00 15.68 66 VAL E N 1
ATOM 12847 C CA . VAL H 1 66 ? -70.481 88.763 -22.157 1.00 16.71 66 VAL E CA 1
ATOM 12848 C C . VAL H 1 66 ? -69.224 87.915 -21.924 1.00 16.89 66 VAL E C 1
ATOM 12849 O O . VAL H 1 66 ? -69.045 87.303 -20.866 1.00 16.99 66 VAL E O 1
ATOM 12853 N N . ALA H 1 67 ? -68.382 87.858 -22.957 1.00 17.90 67 ALA E N 1
ATOM 12854 C CA . ALA H 1 67 ? -67.129 87.101 -22.968 1.00 19.09 67 ALA E CA 1
ATOM 12855 C C . ALA H 1 67 ? -67.309 85.594 -22.830 1.00 19.10 67 ALA E C 1
ATOM 12856 O O . ALA H 1 67 ? -66.465 84.911 -22.252 1.00 20.09 67 ALA E O 1
ATOM 12858 N N . ASN H 1 68 ? -68.419 85.082 -23.358 1.00 20.03 68 ASN E N 1
ATOM 12859 C CA . ASN H 1 68 ? -68.663 83.629 -23.449 1.00 20.60 68 ASN E CA 1
ATOM 12860 C C . ASN H 1 68 ? -68.169 82.851 -22.223 1.00 20.45 68 ASN E C 1
ATOM 12861 O O . ASN H 1 68 ? -67.482 81.827 -22.328 1.00 19.67 68 ASN E O 1
ATOM 12866 N N . GLN H 1 69 ? -68.511 83.363 -21.047 1.00 20.73 69 GLN E N 1
ATOM 12867 C CA . GLN H 1 69 ? -68.164 82.666 -19.812 1.00 20.07 69 GLN E CA 1
ATOM 12868 C C . GLN H 1 69 ? -69.151 81.550 -19.512 1.00 18.87 69 GLN E C 1
ATOM 12869 O O . GLN H 1 69 ? -70.340 81.620 -19.845 1.00 19.29 69 GLN E O 1
ATOM 12875 N N . VAL H 1 70 ? -68.630 80.498 -18.906 1.00 18.16 70 VAL E N 1
ATOM 12876 C CA . VAL H 1 70 ? -69.439 79.509 -18.223 1.00 16.66 70 VAL E CA 1
ATOM 12877 C C . VAL H 1 70 ? -68.971 79.618 -16.767 1.00 15.89 70 VAL E C 1
ATOM 12878 O O . VAL H 1 70 ? -68.142 78.839 -16.314 1.00 15.28 70 VAL E O 1
ATOM 12882 N N . ILE H 1 71 ? -69.454 80.643 -16.054 1.00 15.31 71 ILE E N 1
ATOM 12883 C CA . ILE H 1 71 ? -69.125 80.827 -14.615 1.00 14.27 71 ILE E CA 1
ATOM 12884 C C . ILE H 1 71 ? -69.731 79.682 -13.778 1.00 14.94 71 ILE E C 1
ATOM 12885 O O . ILE H 1 71 ? -70.895 79.299 -13.991 1.00 13.83 71 ILE E O 1
ATOM 12890 N N . HIS H 1 72 ? -68.946 79.118 -12.845 1.00 15.58 72 HIS E N 1
ATOM 12891 C CA . HIS H 1 72 ? -69.371 77.922 -12.092 1.00 15.96 72 HIS E CA 1
ATOM 12892 C C . HIS H 1 72 ? -70.827 77.973 -11.649 1.00 15.39 72 HIS E C 1
ATOM 12893 O O . HIS H 1 72 ? -71.539 76.978 -11.734 1.00 14.94 72 HIS E O 1
ATOM 12900 N N . THR H 1 73 ? -71.244 79.132 -11.160 1.00 15.66 73 THR E N 1
ATOM 12901 C CA . THR H 1 73 ? -72.569 79.299 -10.570 1.00 15.76 73 THR E CA 1
ATOM 12902 C C . THR H 1 73 ? -73.430 80.327 -11.287 1.00 16.30 73 THR E C 1
ATOM 12903 O O . THR H 1 73 ? -74.210 81.029 -10.658 1.00 16.52 73 THR E O 1
ATOM 12907 N N . ASP H 1 74 ? -73.302 80.428 -12.604 1.00 16.74 74 ASP E N 1
ATOM 12908 C CA . ASP H 1 74 ? -74.278 81.207 -13.356 1.00 16.23 74 ASP E CA 1
ATOM 12909 C C . ASP H 1 74 ? -75.408 80.289 -13.835 1.00 16.17 74 ASP E C 1
ATOM 12910 O O . ASP H 1 74 ? -75.290 79.640 -14.880 1.00 15.59 74 ASP E O 1
ATOM 12915 N N . LEU H 1 75 ? -76.516 80.264 -13.096 1.00 15.30 75 LEU E N 1
ATOM 12916 C CA . LEU H 1 75 ? -77.597 79.324 -13.414 1.00 15.93 75 LEU E CA 1
ATOM 12917 C C . LEU H 1 75 ? -78.215 79.539 -14.805 1.00 15.83 75 LEU E C 1
ATOM 12918 O O . LEU H 1 75 ? -78.689 78.581 -15.371 1.00 15.98 75 LEU E O 1
ATOM 12923 N N . ASN H 1 76 ? -78.183 80.770 -15.343 1.00 16.11 76 ASN E N 1
ATOM 12924 C CA . ASN H 1 76 ? -78.614 81.049 -16.731 1.00 16.34 76 ASN E CA 1
ATOM 12925 C C . ASN H 1 76 ? -77.934 80.153 -17.776 1.00 17.61 76 ASN E C 1
ATOM 12926 O O . ASN H 1 76 ? -78.607 79.414 -18.508 1.00 16.94 76 ASN E O 1
ATOM 12931 N N . CYS H 1 77 ? -76.607 80.225 -17.862 1.00 18.23 77 CYS E N 1
ATOM 12932 C CA . CYS H 1 77 ? -75.901 79.333 -18.770 1.00 19.72 77 CYS E CA 1
ATOM 12933 C C . CYS H 1 77 ? -76.078 77.880 -18.339 1.00 19.02 77 CYS E C 1
ATOM 12934 O O . CYS H 1 77 ? -76.390 77.027 -19.182 1.00 18.95 77 CYS E O 1
ATOM 12937 N N . LEU H 1 78 ? -75.892 77.591 -17.048 1.00 19.02 78 LEU E N 1
ATOM 12938 C CA . LEU H 1 78 ? -75.993 76.203 -16.556 1.00 20.17 78 LEU E CA 1
ATOM 12939 C C . LEU H 1 78 ? -77.341 75.594 -16.894 1.00 20.75 78 LEU E C 1
ATOM 12940 O O . LEU H 1 78 ? -77.440 74.376 -17.096 1.00 22.17 78 LEU E O 1
ATOM 12945 N N . SER H 1 79 ? -78.370 76.442 -16.969 1.00 21.46 79 SER E N 1
ATOM 12946 C CA . SER H 1 79 ? -79.719 76.024 -17.364 1.00 22.07 79 SER E CA 1
ATOM 12947 C C . SER H 1 79 ? -79.748 75.600 -18.840 1.00 22.03 79 SER E C 1
ATOM 12948 O O . SER H 1 79 ? -80.130 74.472 -19.164 1.00 20.76 79 SER E O 1
ATOM 12951 N N . VAL H 1 80 ? -79.327 76.505 -19.723 1.00 22.50 80 VAL E N 1
ATOM 12952 C CA . VAL H 1 80 ? -79.096 76.187 -21.151 1.00 21.47 80 VAL E CA 1
ATOM 12953 C C . VAL H 1 80 ? -78.422 74.816 -21.342 1.00 21.88 80 VAL E C 1
ATOM 12954 O O . VAL H 1 80 ? -78.934 73.950 -22.071 1.00 21.05 80 VAL E O 1
ATOM 12958 N N . VAL H 1 81 ? -77.280 74.646 -20.673 1.00 22.14 81 VAL E N 1
ATOM 12959 C CA . VAL H 1 81 ? -76.434 73.448 -20.739 1.00 22.85 81 VAL E CA 1
ATOM 12960 C C . VAL H 1 81 ? -77.146 72.164 -20.292 1.00 23.16 81 VAL E C 1
ATOM 12961 O O . VAL H 1 81 ? -77.070 71.144 -20.992 1.00 23.60 81 VAL E O 1
ATOM 12965 N N . GLN H 1 82 ? -77.832 72.207 -19.146 1.00 22.04 82 GLN E N 1
ATOM 12966 C CA . GLN H 1 82 ? -78.590 71.034 -18.659 1.00 21.01 82 GLN E CA 1
ATOM 12967 C C . GLN H 1 82 ? -79.689 70.628 -19.631 1.00 20.63 82 GLN E C 1
ATOM 12968 O O . GLN H 1 82 ? -79.806 69.452 -19.998 1.00 21.17 82 GLN E O 1
ATOM 12974 N N . TYR H 1 83 ? -80.489 71.601 -20.052 1.00 20.81 83 TYR E N 1
ATOM 12975 C CA . TYR H 1 83 ? -81.492 71.355 -21.073 1.00 21.09 83 TYR E CA 1
ATOM 12976 C C . TYR H 1 83 ? -80.844 70.725 -22.332 1.00 21.93 83 TYR E C 1
ATOM 12977 O O . TYR H 1 83 ? -81.191 69.605 -22.703 1.00 21.17 83 TYR E O 1
ATOM 12986 N N . ALA H 1 84 ? -79.872 71.412 -22.936 1.00 22.71 84 ALA E N 1
ATOM 12987 C CA . ALA H 1 84 ? -79.183 70.919 -24.153 1.00 24.47 84 ALA E CA 1
ATOM 12988 C C . ALA H 1 84 ? -78.611 69.492 -24.027 1.00 24.68 84 ALA E C 1
ATOM 12989 O O . ALA H 1 84 ? -78.858 68.635 -24.881 1.00 25.88 84 ALA E O 1
ATOM 12991 N N . VAL H 1 85 ? -77.881 69.244 -22.944 1.00 24.51 85 VAL E N 1
ATOM 12992 C CA . VAL H 1 85 ? -77.178 67.977 -22.731 1.00 24.00 85 VAL E CA 1
ATOM 12993 C C . VAL H 1 85 ? -78.081 66.832 -22.259 1.00 23.06 85 VAL E C 1
ATOM 12994 O O . VAL H 1 85 ? -78.011 65.742 -22.822 1.00 21.66 85 VAL E O 1
ATOM 12998 N N . ASP H 1 86 ? -78.918 67.067 -21.243 1.00 22.00 86 ASP E N 1
ATOM 12999 C CA . ASP H 1 86 ? -79.787 66.007 -20.707 1.00 21.28 86 ASP E CA 1
ATOM 13000 C C . ASP H 1 86 ? -81.060 65.758 -21.494 1.00 21.10 86 ASP E C 1
ATOM 13001 O O . ASP H 1 86 ? -81.496 64.613 -21.588 1.00 20.61 86 ASP E O 1
ATOM 13006 N N . VAL H 1 87 ? -81.661 66.824 -22.031 1.00 21.90 87 VAL E N 1
ATOM 13007 C CA . VAL H 1 87 ? -83.012 66.749 -22.597 1.00 21.09 87 VAL E CA 1
ATOM 13008 C C . VAL H 1 87 ? -83.015 66.650 -24.129 1.00 21.60 87 VAL E C 1
ATOM 13009 O O . VAL H 1 87 ? -83.461 65.643 -24.682 1.00 20.37 87 VAL E O 1
ATOM 13013 N N . LEU H 1 88 ? -82.538 67.696 -24.810 1.00 21.49 88 LEU E N 1
ATOM 13014 C CA . LEU H 1 88 ? -82.524 67.706 -26.284 1.00 23.19 88 LEU E CA 1
ATOM 13015 C C . LEU H 1 88 ? -81.519 66.698 -26.835 1.00 22.93 88 LEU E C 1
ATOM 13016 O O . LEU H 1 88 ? -81.657 66.233 -27.965 1.00 22.67 88 LEU E O 1
ATOM 13021 N N . GLN H 1 89 ? -80.507 66.397 -26.021 1.00 23.60 89 GLN E N 1
ATOM 13022 C CA . GLN H 1 89 ? -79.470 65.381 -26.289 1.00 24.93 89 GLN E CA 1
ATOM 13023 C C . GLN H 1 89 ? -78.326 65.790 -27.214 1.00 25.12 89 GLN E C 1
ATOM 13024 O O . GLN H 1 89 ? -77.731 64.934 -27.886 1.00 26.93 89 GLN E O 1
ATOM 13030 N N . VAL H 1 90 ? -77.992 67.080 -27.228 1.00 26.38 90 VAL E N 1
ATOM 13031 C CA . VAL H 1 90 ? -76.877 67.582 -28.050 1.00 24.86 90 VAL E CA 1
ATOM 13032 C C . VAL H 1 90 ? -75.667 66.657 -27.960 1.00 24.44 90 VAL E C 1
ATOM 13033 O O . VAL H 1 90 ? -75.384 66.086 -26.908 1.00 23.87 90 VAL E O 1
ATOM 13037 N N . LYS H 1 91 ? -74.976 66.522 -29.082 1.00 24.99 91 LYS E N 1
ATOM 13038 C CA . LYS H 1 91 ? -73.769 65.705 -29.192 1.00 26.31 91 LYS E CA 1
ATOM 13039 C C . LYS H 1 91 ? -72.559 66.480 -28.710 1.00 25.23 91 LYS E C 1
ATOM 13040 O O . LYS H 1 91 ? -71.646 65.920 -28.092 1.00 25.91 91 LYS E O 1
ATOM 13046 N N . HIS H 1 92 ? -72.547 67.772 -29.020 1.00 24.96 92 HIS E N 1
ATOM 13047 C CA . HIS H 1 92 ? -71.367 68.591 -28.829 1.00 24.34 92 HIS E CA 1
ATOM 13048 C C . HIS H 1 92 ? -71.752 69.918 -28.193 1.00 24.12 92 HIS E C 1
ATOM 13049 O O . HIS H 1 92 ? -72.806 70.485 -28.509 1.00 23.95 92 HIS E O 1
ATOM 13056 N N . ILE H 1 93 ? -70.917 70.397 -27.276 1.00 24.13 93 ILE E N 1
ATOM 13057 C CA . ILE H 1 93 ? -71.007 71.786 -26.825 1.00 23.67 93 ILE E CA 1
ATOM 13058 C C . ILE H 1 93 ? -69.782 72.529 -27.316 1.00 22.33 93 ILE E C 1
ATOM 13059 O O . ILE H 1 93 ? -68.651 72.050 -27.160 1.00 24.21 93 ILE E O 1
ATOM 13064 N N . ILE H 1 94 ? -70.009 73.708 -27.885 1.00 21.10 94 ILE E N 1
ATOM 13065 C CA . ILE H 1 94 ? -68.934 74.592 -28.280 1.00 20.13 94 ILE E CA 1
ATOM 13066 C C . ILE H 1 94 ? -69.030 75.857 -27.455 1.00 20.00 94 ILE E C 1
ATOM 13067 O O . ILE H 1 94 ? -70.060 76.533 -27.467 1.00 20.54 94 ILE E O 1
ATOM 13072 N N . VAL H 1 95 ? -67.968 76.157 -26.719 1.00 20.29 95 VAL E N 1
ATOM 13073 C CA . VAL H 1 95 ? -67.770 77.496 -26.187 1.00 20.09 95 VAL E CA 1
ATOM 13074 C C . VAL H 1 95 ? -66.864 78.181 -27.208 1.00 21.02 95 VAL E C 1
ATOM 13075 O O . VAL H 1 95 ? -65.764 77.696 -27.473 1.00 20.73 95 VAL E O 1
ATOM 13079 N N . CYS H 1 96 ? -67.326 79.277 -27.808 1.00 22.96 96 CYS E N 1
ATOM 13080 C CA . CYS H 1 96 ? -66.496 80.019 -28.756 1.00 24.09 96 CYS E CA 1
ATOM 13081 C C . CYS H 1 96 ? -66.225 81.422 -28.235 1.00 24.50 96 CYS E C 1
ATOM 13082 O O . CYS H 1 96 ? -67.128 82.075 -27.708 1.00 23.83 96 CYS E O 1
ATOM 13085 N N . GLY H 1 97 ? -64.972 81.852 -28.365 1.00 24.61 97 GLY E N 1
ATOM 13086 C CA . GLY H 1 97 ? -64.546 83.226 -28.087 1.00 25.41 97 GLY E CA 1
ATOM 13087 C C . GLY H 1 97 ? -63.985 83.873 -29.345 1.00 26.27 97 GLY E C 1
ATOM 13088 O O . GLY H 1 97 ? -63.903 83.226 -30.396 1.00 28.07 97 GLY E O 1
ATOM 13089 N N . HIS H 1 98 ? -63.574 85.136 -29.255 1.00 25.83 98 HIS E N 1
ATOM 13090 C CA . HIS H 1 98 ? -63.198 85.876 -30.470 1.00 25.22 98 HIS E CA 1
ATOM 13091 C C . HIS H 1 98 ? -62.316 87.090 -30.185 1.00 25.62 98 HIS E C 1
ATOM 13092 O O . HIS H 1 98 ? -62.053 87.430 -29.019 1.00 24.39 98 HIS E O 1
ATOM 13099 N N . TYR H 1 99 ? -61.890 87.771 -31.252 1.00 26.14 99 TYR E N 1
ATOM 13100 C CA . TYR H 1 99 ? -61.017 88.936 -31.103 1.00 27.96 99 TYR E CA 1
ATOM 13101 C C . TYR H 1 99 ? -61.797 90.248 -31.110 1.00 28.38 99 TYR E C 1
ATOM 13102 O O . TYR H 1 99 ? -62.969 90.299 -31.512 1.00 28.97 99 TYR E O 1
ATOM 13111 N N . GLY H 1 100 ? -61.138 91.304 -30.643 1.00 27.85 100 GLY E N 1
ATOM 13112 C CA . GLY H 1 100 ? -61.790 92.579 -30.403 1.00 28.98 100 GLY E CA 1
ATOM 13113 C C . GLY H 1 100 ? -62.881 92.483 -29.344 1.00 28.93 100 GLY E C 1
ATOM 13114 O O . GLY H 1 100 ? -63.769 93.340 -29.300 1.00 29.13 100 GLY E O 1
ATOM 13115 N N . CYS H 1 101 ? -62.812 91.442 -28.501 1.00 28.71 101 CYS E N 1
ATOM 13116 C CA . CYS H 1 101 ? -63.808 91.212 -27.442 1.00 27.77 101 CYS E CA 1
ATOM 13117 C C . CYS H 1 101 ? -63.692 92.292 -26.377 1.00 27.44 101 CYS E C 1
ATOM 13118 O O . CYS H 1 101 ? -62.727 92.318 -25.601 1.00 27.48 101 CYS E O 1
ATOM 13121 N N . GLY H 1 102 ? -64.676 93.188 -26.361 1.00 26.66 102 GLY E N 1
ATOM 13122 C CA . GLY H 1 102 ? -64.691 94.311 -25.440 1.00 25.58 102 GLY E CA 1
ATOM 13123 C C . GLY H 1 102 ? -64.505 93.884 -23.996 1.00 24.61 102 GLY E C 1
ATOM 13124 O O . GLY H 1 102 ? -63.678 94.446 -23.291 1.00 26.84 102 GLY E O 1
ATOM 13125 N N . GLY H 1 103 ? -65.251 92.872 -23.563 1.00 23.40 103 GLY E N 1
ATOM 13126 C CA . GLY H 1 103 ? -65.203 92.428 -22.169 1.00 23.08 103 GLY E CA 1
ATOM 13127 C C . GLY H 1 103 ? -63.840 91.922 -21.712 1.00 22.91 103 GLY E C 1
ATOM 13128 O O . GLY H 1 103 ? -63.401 92.214 -20.590 1.00 22.20 103 GLY E O 1
ATOM 13129 N N . VAL H 1 104 ? -63.174 91.164 -22.579 1.00 22.50 104 VAL E N 1
ATOM 13130 C CA . VAL H 1 104 ? -61.830 90.650 -22.295 1.00 23.10 104 VAL E CA 1
ATOM 13131 C C . VAL H 1 104 ? -60.876 91.839 -22.101 1.00 24.02 104 VAL E C 1
ATOM 13132 O O . VAL H 1 104 ? -60.068 91.855 -21.165 1.00 22.90 104 VAL E O 1
ATOM 13136 N N . THR H 1 105 ? -61.018 92.839 -22.968 1.00 25.00 105 THR E N 1
ATOM 13137 C CA . THR H 1 105 ? -60.291 94.107 -22.868 1.00 26.79 105 THR E CA 1
ATOM 13138 C C . THR H 1 105 ? -60.655 94.864 -21.586 1.00 27.12 105 THR E C 1
ATOM 13139 O O . THR H 1 105 ? -59.771 95.219 -20.812 1.00 27.09 105 THR E O 1
ATOM 13143 N N . ALA H 1 106 ? -61.953 95.086 -21.363 1.00 27.40 106 ALA E N 1
ATOM 13144 C CA . ALA H 1 106 ? -62.440 95.788 -20.173 1.00 28.40 106 ALA E CA 1
ATOM 13145 C C . ALA H 1 106 ? -62.074 95.071 -18.878 1.00 28.45 106 ALA E C 1
ATOM 13146 O O . ALA H 1 106 ? -62.132 95.670 -17.807 1.00 29.98 106 ALA E O 1
ATOM 13148 N N . ALA H 1 107 ? -61.701 93.794 -18.984 1.00 28.48 107 ALA E N 1
ATOM 13149 C CA . ALA H 1 107 ? -61.226 93.010 -17.839 1.00 29.16 107 ALA E CA 1
ATOM 13150 C C . ALA H 1 107 ? -59.765 93.326 -17.492 1.00 30.16 107 ALA E C 1
ATOM 13151 O O . ALA H 1 107 ? -59.403 93.384 -16.314 1.00 29.77 107 ALA E O 1
ATOM 13153 N N . ILE H 1 108 ? -58.944 93.509 -18.528 1.00 31.25 108 ILE E N 1
ATOM 13154 C CA . ILE H 1 108 ? -57.539 93.918 -18.386 1.00 32.88 108 ILE E CA 1
ATOM 13155 C C . ILE H 1 108 ? -57.453 95.400 -18.039 1.00 33.01 108 ILE E C 1
ATOM 13156 O O . ILE H 1 108 ? -56.930 95.756 -16.986 1.00 33.99 108 ILE E O 1
ATOM 13161 N N . ASP H 1 109 ? -57.967 96.249 -18.935 1.00 33.74 109 ASP E N 1
ATOM 13162 C CA . ASP H 1 109 ? -57.972 97.705 -18.753 1.00 31.97 109 ASP E CA 1
ATOM 13163 C C . ASP H 1 109 ? -58.650 98.078 -17.440 1.00 31.47 109 ASP E C 1
ATOM 13164 O O . ASP H 1 109 ? -58.297 99.081 -16.799 1.00 29.05 109 ASP E O 1
ATOM 13169 N N . ASN H 1 110 ? -59.636 97.259 -17.063 1.00 30.15 110 ASN E N 1
ATOM 13170 C CA . ASN H 1 110 ? -60.318 97.333 -15.775 1.00 30.77 110 ASN E CA 1
ATOM 13171 C C . ASN H 1 110 ? -60.977 98.684 -15.488 1.00 31.19 110 ASN E C 1
ATOM 13172 O O . ASN H 1 110 ? -60.964 99.145 -14.344 1.00 33.98 110 ASN E O 1
ATOM 13177 N N . PRO H 1 111 ? -61.573 99.325 -16.518 1.00 30.42 111 PRO E N 1
ATOM 13178 C CA . PRO H 1 111 ? -62.147 100.648 -16.301 1.00 30.57 111 PRO E CA 1
ATOM 13179 C C . PRO H 1 111 ? -63.481 100.571 -15.559 1.00 30.44 111 PRO E C 1
ATOM 13180 O O . PRO H 1 111 ? -64.017 99.477 -15.381 1.00 28.18 111 PRO E O 1
ATOM 13184 N N . GLN H 1 112 ? -63.998 101.723 -15.136 1.00 30.79 112 GLN E N 1
ATOM 13185 C CA . GLN H 1 112 ? -65.287 101.804 -14.452 1.00 30.67 112 GLN E CA 1
ATOM 13186 C C . GLN H 1 112 ? -66.427 101.771 -15.473 1.00 29.82 112 GLN E C 1
ATOM 13187 O O . GLN H 1 112 ? -66.587 102.699 -16.269 1.00 32.12 112 GLN E O 1
ATOM 13193 N N . LEU H 1 113 ? -67.221 100.707 -15.449 1.00 26.99 113 LEU E N 1
ATOM 13194 C CA . LEU H 1 113 ? -68.320 100.553 -16.402 1.00 23.74 113 LEU E CA 1
ATOM 13195 C C . LEU H 1 113 ? -69.664 100.254 -15.722 1.00 22.20 113 LEU E C 1
ATOM 13196 O O . LEU H 1 113 ? -70.694 100.126 -16.389 1.00 22.13 113 LEU E O 1
ATOM 13201 N N . GLY H 1 114 ? -69.642 100.146 -14.399 1.00 21.66 114 GLY E N 1
ATOM 13202 C CA . GLY H 1 114 ? -70.833 99.832 -13.618 1.00 20.41 114 GLY E CA 1
ATOM 13203 C C . GLY H 1 114 ? -71.052 98.340 -13.418 1.00 19.13 114 GLY E C 1
ATOM 13204 O O . GLY H 1 114 ? -70.088 97.575 -13.310 1.00 18.47 114 GLY E O 1
ATOM 13205 N N . LEU H 1 115 ? -72.331 97.948 -13.392 1.00 18.63 115 LEU E N 1
ATOM 13206 C CA . LEU H 1 115 ? -72.786 96.593 -13.030 1.00 18.16 115 LEU E CA 1
ATOM 13207 C C . LEU H 1 115 ? -72.020 95.457 -13.695 1.00 17.90 115 LEU E C 1
ATOM 13208 O O . LEU H 1 115 ? -71.749 94.424 -13.062 1.00 17.24 115 LEU E O 1
ATOM 13213 N N . ILE H 1 116 ? -71.668 95.652 -14.967 1.00 18.50 116 ILE E N 1
ATOM 13214 C CA . ILE H 1 116 ? -70.872 94.684 -15.733 1.00 17.64 116 ILE E CA 1
ATOM 13215 C C . ILE H 1 116 ? -69.516 94.294 -15.128 1.00 18.38 116 ILE E C 1
ATOM 13216 O O . ILE H 1 116 ? -69.065 93.173 -15.322 1.00 17.77 116 ILE E O 1
ATOM 13221 N N . ASN H 1 117 ? -68.862 95.220 -14.422 1.00 19.85 117 ASN E N 1
ATOM 13222 C CA . ASN H 1 117 ? -67.579 94.943 -13.767 1.00 20.11 117 ASN E CA 1
ATOM 13223 C C . ASN H 1 117 ? -67.602 93.683 -12.914 1.00 20.30 117 ASN E C 1
ATOM 13224 O O . ASN H 1 117 ? -66.612 92.957 -12.859 1.00 21.67 117 ASN E O 1
ATOM 13229 N N . ASN H 1 118 ? -68.739 93.421 -12.269 1.00 19.04 118 ASN E N 1
ATOM 13230 C CA . ASN H 1 118 ? -68.881 92.250 -11.399 1.00 18.19 118 ASN E CA 1
ATOM 13231 C C . ASN H 1 118 ? -68.758 90.948 -12.175 1.00 18.52 118 ASN E C 1
ATOM 13232 O O . ASN H 1 118 ? -67.975 90.077 -11.797 1.00 19.50 118 ASN E O 1
ATOM 13237 N N . TRP H 1 119 ? -69.520 90.837 -13.263 1.00 18.06 119 TRP E N 1
ATOM 13238 C CA . TRP H 1 119 ? -69.388 89.750 -14.238 1.00 17.43 119 TRP E CA 1
ATOM 13239 C C . TRP H 1 119 ? -67.972 89.702 -14.800 1.00 17.99 119 TRP E C 1
ATOM 13240 O O . TRP H 1 119 ? -67.376 88.630 -14.899 1.00 17.16 119 TRP E O 1
ATOM 13251 N N . LEU H 1 120 ? -67.452 90.873 -15.180 1.00 18.32 120 LEU E N 1
ATOM 13252 C CA . LEU H 1 120 ? -66.103 90.976 -15.728 1.00 19.31 120 LEU E CA 1
ATOM 13253 C C . LEU H 1 120 ? -64.992 90.579 -14.756 1.00 18.77 120 LEU E C 1
ATOM 13254 O O . LEU H 1 120 ? -63.886 90.211 -15.190 1.00 19.00 120 LEU E O 1
ATOM 13259 N N . LEU H 1 121 ? -65.289 90.621 -13.453 1.00 17.27 121 LEU E N 1
ATOM 13260 C CA . LEU H 1 121 ? -64.358 90.106 -12.432 1.00 16.47 121 LEU E CA 1
ATOM 13261 C C . LEU H 1 121 ? -63.835 88.664 -12.608 1.00 16.77 121 LEU E C 1
ATOM 13262 O O . LEU H 1 121 ? -62.677 88.409 -12.287 1.00 16.66 121 LEU E O 1
ATOM 13267 N N . HIS H 1 122 ? -64.665 87.738 -13.100 1.00 16.51 122 HIS E N 1
ATOM 13268 C CA . HIS H 1 122 ? -64.222 86.338 -13.290 1.00 16.68 122 HIS E CA 1
ATOM 13269 C C . HIS H 1 122 ? -63.122 86.214 -14.355 1.00 16.93 122 HIS E C 1
ATOM 13270 O O . HIS H 1 122 ? -62.157 85.440 -14.195 1.00 16.97 122 HIS E O 1
ATOM 13277 N N . ILE H 1 123 ? -63.262 86.977 -15.438 1.00 17.69 123 ILE E N 1
ATOM 13278 C CA . ILE H 1 123 ? -62.206 87.072 -16.447 1.00 20.01 123 ILE E CA 1
ATOM 13279 C C . ILE H 1 123 ? -60.960 87.748 -15.864 1.00 19.97 123 ILE E C 1
ATOM 13280 O O . ILE H 1 123 ? -59.846 87.306 -16.128 1.00 21.16 123 ILE E O 1
ATOM 13285 N N . ARG H 1 124 ? -61.147 88.789 -15.056 1.00 20.66 124 ARG E N 1
ATOM 13286 C CA . ARG H 1 124 ? -60.010 89.498 -14.453 1.00 21.55 124 ARG E CA 1
ATOM 13287 C C . ARG H 1 124 ? -59.189 88.579 -13.555 1.00 21.46 124 ARG E C 1
ATOM 13288 O O . ARG H 1 124 ? -57.965 88.695 -13.507 1.00 22.22 124 ARG E O 1
ATOM 13296 N N . ASP H 1 125 ? -59.865 87.669 -12.852 1.00 21.34 125 ASP E N 1
ATOM 13297 C CA . ASP H 1 125 ? -59.173 86.636 -12.082 1.00 21.79 125 ASP E CA 1
ATOM 13298 C C . ASP H 1 125 ? -58.284 85.774 -12.957 1.00 23.24 125 ASP E C 1
ATOM 13299 O O . ASP H 1 125 ? -57.258 85.270 -12.493 1.00 24.20 125 ASP E O 1
ATOM 13304 N N . TYR H 1 126 ? -58.687 85.590 -14.213 1.00 25.19 126 TYR E N 1
ATOM 13305 C CA . TYR H 1 126 ? -57.832 84.905 -15.184 1.00 27.21 126 TYR E CA 1
ATOM 13306 C C . TYR H 1 126 ? -56.706 85.804 -15.701 1.00 27.28 126 TYR E C 1
ATOM 13307 O O . TYR H 1 126 ? -55.628 85.306 -16.030 1.00 29.22 126 TYR E O 1
ATOM 13316 N N . TYR H 1 127 ? -56.946 87.118 -15.749 1.00 29.32 127 TYR E N 1
ATOM 13317 C CA . TYR H 1 127 ? -55.899 88.093 -16.083 1.00 29.47 127 TYR E CA 1
ATOM 13318 C C . TYR H 1 127 ? -54.836 88.189 -14.985 1.00 29.22 127 TYR E C 1
ATOM 13319 O O . TYR H 1 127 ? -53.648 88.326 -15.284 1.00 29.50 127 TYR E O 1
ATOM 13328 N N . LEU H 1 128 ? -55.265 88.144 -13.723 1.00 28.09 128 LEU E N 1
ATOM 13329 C CA . LEU H 1 128 ? -54.324 88.091 -12.605 1.00 26.57 128 LEU E CA 1
ATOM 13330 C C . LEU H 1 128 ? -53.557 86.762 -12.632 1.00 26.50 128 LEU E C 1
ATOM 13331 O O . LEU H 1 128 ? -52.332 86.744 -12.526 1.00 26.38 128 LEU E O 1
ATOM 13336 N N . LYS H 1 129 ? -54.294 85.666 -12.813 1.00 25.80 129 LYS E N 1
ATOM 13337 C CA . LYS H 1 129 ? -53.753 84.306 -12.828 1.00 26.27 129 LYS E CA 1
ATOM 13338 C C . LYS H 1 129 ? -52.689 84.048 -13.905 1.00 28.18 129 LYS E C 1
ATOM 13339 O O . LYS H 1 129 ? -51.704 83.339 -13.648 1.00 27.99 129 LYS E O 1
ATOM 13345 N N . HIS H 1 130 ? -52.899 84.599 -15.103 1.00 27.43 130 HIS E N 1
ATOM 13346 C CA . HIS H 1 130 ? -51.984 84.383 -16.227 1.00 27.90 130 HIS E CA 1
ATOM 13347 C C . HIS H 1 130 ? -51.086 85.591 -16.497 1.00 29.09 130 HIS E C 1
ATOM 13348 O O . HIS H 1 130 ? -50.439 85.664 -17.551 1.00 29.08 130 HIS E O 1
ATOM 13355 N N . ARG H 1 131 ? -51.034 86.524 -15.543 1.00 30.78 131 ARG E N 1
ATOM 13356 C CA . ARG H 1 131 ? -50.367 87.819 -15.740 1.00 32.66 131 ARG E CA 1
ATOM 13357 C C . ARG H 1 131 ? -48.901 87.711 -16.163 1.00 35.36 131 ARG E C 1
ATOM 13358 O O . ARG H 1 131 ? -48.434 88.515 -16.982 1.00 35.77 131 ARG E O 1
ATOM 13366 N N . GLU H 1 132 ? -48.188 86.734 -15.597 1.00 37.21 132 GLU E N 1
ATOM 13367 C CA . GLU H 1 132 ? -46.768 86.503 -15.906 1.00 39.80 132 GLU E CA 1
ATOM 13368 C C . GLU H 1 132 ? -46.558 86.228 -17.395 1.00 39.86 132 GLU E C 1
ATOM 13369 O O . GLU H 1 132 ? -45.695 86.842 -18.030 1.00 43.37 132 GLU E O 1
ATOM 13375 N N . TYR H 1 133 ? -47.359 85.315 -17.940 1.00 38.99 133 TYR E N 1
ATOM 13376 C CA . TYR H 1 133 ? -47.298 84.967 -19.355 1.00 36.56 133 TYR E CA 1
ATOM 13377 C C . TYR H 1 133 ? -47.709 86.141 -20.251 1.00 38.36 133 TYR E C 1
ATOM 13378 O O . TYR H 1 133 ? -46.986 86.482 -21.191 1.00 39.73 133 TYR E O 1
ATOM 13387 N N . LEU H 1 134 ? -48.854 86.758 -19.944 1.00 38.76 134 LEU E N 1
ATOM 13388 C CA . LEU H 1 134 ? -49.401 87.881 -20.727 1.00 38.28 134 LEU E CA 1
ATOM 13389 C C . LEU H 1 134 ? -48.492 89.116 -20.795 1.00 40.92 134 LEU E C 1
ATOM 13390 O O . LEU H 1 134 ? -48.566 89.894 -21.753 1.00 39.64 134 LEU E O 1
ATOM 13395 N N . ASP H 1 135 ? -47.638 89.290 -19.785 1.00 42.67 135 ASP E N 1
ATOM 13396 C CA . ASP H 1 135 ? -46.700 90.424 -19.735 1.00 43.70 135 ASP E CA 1
ATOM 13397 C C . ASP H 1 135 ? -45.542 90.331 -20.744 1.00 44.79 135 ASP E C 1
ATOM 13398 O O . ASP H 1 135 ? -44.636 91.173 -20.746 1.00 46.07 135 ASP E O 1
ATOM 13403 N N . LYS H 1 136 ? -45.586 89.317 -21.604 1.00 43.92 136 LYS E N 1
ATOM 13404 C CA . LYS H 1 136 ? -44.599 89.149 -22.662 1.00 43.88 136 LYS E CA 1
ATOM 13405 C C . LYS H 1 136 ? -45.244 89.244 -24.053 1.00 45.10 136 LYS E C 1
ATOM 13406 O O . LYS H 1 136 ? -44.795 88.598 -25.004 1.00 45.22 136 LYS E O 1
ATOM 13408 N N . MET H 1 137 ? -46.303 90.050 -24.151 1.00 46.46 137 MET E N 1
ATOM 13409 C CA . MET H 1 137 ? -46.980 90.338 -25.419 1.00 48.70 137 MET E CA 1
ATOM 13410 C C . MET H 1 137 ? -46.906 91.843 -25.712 1.00 49.06 137 MET E C 1
ATOM 13411 O O . MET H 1 137 ? -46.850 92.653 -24.781 1.00 48.92 137 MET E O 1
ATOM 13416 N N . PRO H 1 138 ? -46.909 92.232 -27.004 1.00 48.66 138 PRO E N 1
ATOM 13417 C CA . PRO H 1 138 ? -47.151 93.647 -27.289 1.00 48.36 138 PRO E CA 1
ATOM 13418 C C . PRO H 1 138 ? -48.546 94.063 -26.810 1.00 48.74 138 PRO E C 1
ATOM 13419 O O . PRO H 1 138 ? -49.447 93.227 -26.731 1.00 48.54 138 PRO E O 1
ATOM 13423 N N . ALA H 1 139 ? -48.710 95.346 -26.500 1.00 48.70 139 ALA E N 1
ATOM 13424 C CA . ALA H 1 139 ? -49.915 95.863 -25.842 1.00 47.08 139 ALA E CA 1
ATOM 13425 C C . ALA H 1 139 ? -51.255 95.515 -26.506 1.00 44.93 139 ALA E C 1
ATOM 13426 O O . ALA H 1 139 ? -52.303 95.612 -25.862 1.00 45.84 139 ALA E O 1
ATOM 13428 N N . GLU H 1 140 ? -51.220 95.104 -27.773 1.00 42.24 140 GLU E N 1
ATOM 13429 C CA . GLU H 1 140 ? -52.442 94.841 -28.548 1.00 39.91 140 GLU E CA 1
ATOM 13430 C C . GLU H 1 140 ? -52.574 93.371 -28.929 1.00 38.06 140 GLU E C 1
ATOM 13431 O O . GLU H 1 140 ? -53.414 93.013 -29.758 1.00 37.60 140 GLU E O 1
ATOM 13437 N N . ASP H 1 141 ? -51.721 92.535 -28.339 1.00 36.51 141 ASP E N 1
ATOM 13438 C CA . ASP H 1 141 ? -51.796 91.081 -28.489 1.00 34.88 141 ASP E CA 1
ATOM 13439 C C . ASP H 1 141 ? -52.203 90.432 -27.159 1.00 33.46 141 ASP E C 1
ATOM 13440 O O . ASP H 1 141 ? -52.478 89.231 -27.092 1.00 32.51 141 ASP E O 1
ATOM 13445 N N . ARG H 1 142 ? -52.259 91.251 -26.113 1.00 32.66 142 ARG E N 1
ATOM 13446 C CA . ARG H 1 142 ? -52.554 90.793 -24.755 1.00 31.15 142 ARG E CA 1
ATOM 13447 C C . ARG H 1 142 ? -54.005 90.314 -24.585 1.00 29.47 142 ARG E C 1
ATOM 13448 O O . ARG H 1 142 ? -54.245 89.207 -24.087 1.00 27.77 142 ARG E O 1
ATOM 13456 N N . SER H 1 143 ? -54.965 91.139 -25.010 1.00 29.41 143 SER E N 1
ATOM 13457 C CA . SER H 1 143 ? -56.391 90.794 -24.929 1.00 27.65 143 SER E CA 1
ATOM 13458 C C . SER H 1 143 ? -56.746 89.584 -25.783 1.00 27.43 143 SER E C 1
ATOM 13459 O O . SER H 1 143 ? -57.599 88.767 -25.404 1.00 25.82 143 SER E O 1
ATOM 13462 N N . ASP H 1 144 ? -56.100 89.477 -26.943 1.00 26.26 144 ASP E N 1
ATOM 13463 C CA . ASP H 1 144 ? -56.324 88.353 -27.830 1.00 26.07 144 ASP E CA 1
ATOM 13464 C C . ASP H 1 144 ? -55.743 87.064 -27.252 1.00 25.91 144 ASP E C 1
ATOM 13465 O O . ASP H 1 144 ? -56.304 85.989 -27.464 1.00 25.81 144 ASP E O 1
ATOM 13470 N N . LYS H 1 145 ? -54.657 87.174 -26.487 1.00 25.70 145 LYS E N 1
ATOM 13471 C CA . LYS H 1 145 ? -54.147 86.021 -25.738 1.00 25.62 145 LYS E CA 1
ATOM 13472 C C . LYS H 1 145 ? -55.079 85.675 -24.565 1.00 26.64 145 LYS E C 1
ATOM 13473 O O . LYS H 1 145 ? -55.287 84.498 -24.270 1.00 28.45 145 LYS E O 1
ATOM 13479 N N . LEU H 1 146 ? -55.639 86.695 -23.913 1.00 26.38 146 LEU E N 1
ATOM 13480 C CA . LEU H 1 146 ? -56.651 86.475 -22.866 1.00 24.76 146 LEU E CA 1
ATOM 13481 C C . LEU H 1 146 ? -57.988 86.020 -23.465 1.00 24.80 146 LEU E C 1
ATOM 13482 O O . LEU H 1 146 ? -58.758 85.326 -22.804 1.00 24.71 146 LEU E O 1
ATOM 13487 N N . ALA H 1 147 ? -58.252 86.393 -24.718 1.00 23.83 147 ALA E N 1
ATOM 13488 C CA . ALA H 1 147 ? -59.388 85.839 -25.456 1.00 23.53 147 ALA E CA 1
ATOM 13489 C C . ALA H 1 147 ? -59.249 84.322 -25.593 1.00 23.56 147 ALA E C 1
ATOM 13490 O O . ALA H 1 147 ? -60.224 83.595 -25.410 1.00 22.72 147 ALA E O 1
ATOM 13492 N N . GLU H 1 148 ? -58.029 83.856 -25.875 1.00 23.88 148 GLU E N 1
ATOM 13493 C CA . GLU H 1 148 ? -57.733 82.424 -26.012 1.00 25.47 148 GLU E CA 1
ATOM 13494 C C . GLU H 1 148 ? -57.738 81.714 -24.657 1.00 25.89 148 GLU E C 1
ATOM 13495 O O . GLU H 1 148 ? -58.431 80.708 -24.482 1.00 24.69 148 GLU E O 1
ATOM 13501 N N . ILE H 1 149 ? -56.952 82.255 -23.718 1.00 26.89 149 ILE E N 1
ATOM 13502 C CA . ILE H 1 149 ? -56.838 81.756 -22.340 1.00 25.31 149 ILE E CA 1
ATOM 13503 C C . ILE H 1 149 ? -58.207 81.559 -21.706 1.00 24.68 149 ILE E C 1
ATOM 13504 O O . ILE H 1 149 ? -58.484 80.513 -21.103 1.00 24.16 149 ILE E O 1
ATOM 13509 N N . ASN H 1 150 ? -59.054 82.577 -21.867 1.00 23.59 150 ASN E N 1
ATOM 13510 C CA . ASN H 1 150 ? -60.425 82.549 -21.408 1.00 22.77 150 ASN E CA 1
ATOM 13511 C C . ASN H 1 150 ? -61.172 81.333 -21.946 1.00 22.51 150 ASN E C 1
ATOM 13512 O O . ASN H 1 150 ? -61.756 80.578 -21.172 1.00 22.03 150 ASN E O 1
ATOM 13517 N N . VAL H 1 151 ? -61.141 81.124 -23.265 1.00 21.41 151 VAL E N 1
ATOM 13518 C CA . VAL H 1 151 ? -61.908 80.018 -23.847 1.00 21.43 151 VAL E CA 1
ATOM 13519 C C . VAL H 1 151 ? -61.603 78.703 -23.152 1.00 21.36 151 VAL E C 1
ATOM 13520 O O . VAL H 1 151 ? -62.525 78.019 -22.702 1.00 22.21 151 VAL E O 1
ATOM 13524 N N . ALA H 1 152 ? -60.318 78.375 -23.022 1.00 22.03 152 ALA E N 1
ATOM 13525 C CA . ALA H 1 152 ? -59.909 77.118 -22.404 1.00 22.10 152 ALA E CA 1
ATOM 13526 C C . ALA H 1 152 ? -60.371 77.034 -20.947 1.00 22.55 152 ALA E C 1
ATOM 13527 O O . ALA H 1 152 ? -60.779 75.960 -20.481 1.00 21.68 152 ALA E O 1
ATOM 13529 N N . GLU H 1 153 ? -60.357 78.169 -20.252 1.00 21.58 153 GLU E N 1
ATOM 13530 C CA . GLU H 1 153 ? -60.800 78.215 -18.854 1.00 21.87 153 GLU E CA 1
ATOM 13531 C C . GLU H 1 153 ? -62.288 77.881 -18.729 1.00 21.94 153 GLU E C 1
ATOM 13532 O O . GLU H 1 153 ? -62.686 77.131 -17.824 1.00 21.93 153 GLU E O 1
ATOM 13538 N N . GLN H 1 154 ? -63.090 78.441 -19.645 1.00 21.76 154 GLN E N 1
ATOM 13539 C CA . GLN H 1 154 ? -64.545 78.314 -19.623 1.00 21.16 154 GLN E CA 1
ATOM 13540 C C . GLN H 1 154 ? -64.992 76.930 -20.106 1.00 20.86 154 GLN E C 1
ATOM 13541 O O . GLN H 1 154 ? -66.084 76.457 -19.761 1.00 20.08 154 GLN E O 1
ATOM 13547 N N . VAL H 1 155 ? -64.144 76.281 -20.902 1.00 20.93 155 VAL E N 1
ATOM 13548 C CA . VAL H 1 155 ? -64.385 74.891 -21.287 1.00 19.94 155 VAL E CA 1
ATOM 13549 C C . VAL H 1 155 ? -64.073 73.968 -20.110 1.00 19.56 155 VAL E C 1
ATOM 13550 O O . VAL H 1 155 ? -64.753 72.953 -19.928 1.00 19.20 155 VAL E O 1
ATOM 13554 N N . TYR H 1 156 ? -63.051 74.333 -19.336 1.00 19.72 156 TYR E N 1
ATOM 13555 C CA . TYR H 1 156 ? -62.709 73.693 -18.055 1.00 19.58 156 TYR E CA 1
ATOM 13556 C C . TYR H 1 156 ? -63.853 73.821 -17.022 1.00 18.82 156 TYR E C 1
ATOM 13557 O O . TYR H 1 156 ? -64.223 72.847 -16.383 1.00 18.20 156 TYR E O 1
ATOM 13566 N N . ASN H 1 157 ? -64.454 75.001 -16.898 1.00 19.10 157 ASN E N 1
ATOM 13567 C CA . ASN H 1 157 ? -65.676 75.146 -16.079 1.00 19.44 157 ASN E CA 1
ATOM 13568 C C . ASN H 1 157 ? -66.845 74.268 -16.533 1.00 19.30 157 ASN E C 1
ATOM 13569 O O . ASN H 1 157 ? -67.545 73.669 -15.725 1.00 19.62 157 ASN E O 1
ATOM 13574 N N . LEU H 1 158 ? -67.064 74.216 -17.840 1.00 19.29 158 LEU E N 1
ATOM 13575 C CA . LEU H 1 158 ? -68.166 73.459 -18.390 1.00 19.47 158 LEU E CA 1
ATOM 13576 C C . LEU H 1 158 ? -67.902 71.963 -18.213 1.00 18.59 158 LEU E C 1
ATOM 13577 O O . LEU H 1 158 ? -68.824 71.209 -17.957 1.00 20.50 158 LEU E O 1
ATOM 13582 N N . ALA H 1 159 ? -66.637 71.562 -18.331 1.00 18.43 159 ALA E N 1
ATOM 13583 C CA . ALA H 1 159 ? -66.216 70.160 -18.157 1.00 18.30 159 ALA E CA 1
ATOM 13584 C C . ALA H 1 159 ? -66.224 69.733 -16.696 1.00 17.88 159 ALA E C 1
ATOM 13585 O O . ALA H 1 159 ? -66.469 68.567 -16.378 1.00 18.37 159 ALA E O 1
ATOM 13587 N N . ASN H 1 160 ? -65.950 70.682 -15.815 1.00 18.47 160 ASN E N 1
ATOM 13588 C CA . ASN H 1 160 ? -65.962 70.414 -14.374 1.00 18.50 160 ASN E CA 1
ATOM 13589 C C . ASN H 1 160 ? -67.329 70.615 -13.699 1.00 18.53 160 ASN E C 1
ATOM 13590 O O . ASN H 1 160 ? -67.443 70.447 -12.484 1.00 18.88 160 ASN E O 1
ATOM 13595 N N . SER H 1 161 ? -68.353 70.967 -14.473 1.00 19.06 161 SER E N 1
ATOM 13596 C CA . SER H 1 161 ? -69.713 71.154 -13.935 1.00 20.56 161 SER E CA 1
ATOM 13597 C C . SER H 1 161 ? -70.385 69.797 -13.720 1.00 21.99 161 SER E C 1
ATOM 13598 O O . SER H 1 161 ? -70.068 68.845 -14.430 1.00 21.86 161 SER E O 1
ATOM 13601 N N . THR H 1 162 ? -71.294 69.714 -12.744 1.00 21.35 162 THR E N 1
ATOM 13602 C CA . THR H 1 162 ? -72.034 68.474 -12.499 1.00 22.27 162 THR E CA 1
ATOM 13603 C C . THR H 1 162 ? -72.785 68.042 -13.755 1.00 22.94 162 THR E C 1
ATOM 13604 O O . THR H 1 162 ? -72.774 66.858 -14.101 1.00 21.62 162 THR E O 1
ATOM 13608 N N . VAL H 1 163 ? -73.403 69.010 -14.440 1.00 22.27 163 VAL E N 1
ATOM 13609 C CA . VAL H 1 163 ? -74.198 68.750 -15.658 1.00 23.13 163 VAL E CA 1
ATOM 13610 C C . VAL H 1 163 ? -73.449 67.876 -16.671 1.00 23.41 163 VAL E C 1
ATOM 13611 O O . VAL H 1 163 ? -74.042 66.977 -17.277 1.00 23.82 163 VAL E O 1
ATOM 13615 N N . LEU H 1 164 ? -72.155 68.119 -16.840 1.00 22.79 164 LEU E N 1
ATOM 13616 C CA . LEU H 1 164 ? -71.359 67.316 -17.772 1.00 23.71 164 LEU E CA 1
ATOM 13617 C C . LEU H 1 164 ? -70.764 66.096 -17.084 1.00 25.57 164 LEU E C 1
ATOM 13618 O O . LEU H 1 164 ? -70.789 64.984 -17.636 1.00 25.70 164 LEU E O 1
ATOM 13623 N N . GLN H 1 165 ? -70.239 66.307 -15.875 1.00 25.27 165 GLN E N 1
ATOM 13624 C CA . GLN H 1 165 ? -69.707 65.228 -15.040 1.00 24.37 165 GLN E CA 1
ATOM 13625 C C . GLN H 1 165 ? -70.683 64.050 -14.954 1.00 25.26 165 GLN E C 1
ATOM 13626 O O . GLN H 1 165 ? -70.281 62.879 -15.078 1.00 23.78 165 GLN E O 1
ATOM 13632 N N . ASN H 1 166 ? -71.959 64.387 -14.760 1.00 25.00 166 ASN E N 1
ATOM 13633 C CA . ASN H 1 166 ? -73.054 63.424 -14.638 1.00 26.21 166 ASN E CA 1
ATOM 13634 C C . ASN H 1 166 ? -73.468 62.804 -15.955 1.00 26.06 166 ASN E C 1
ATOM 13635 O O . ASN H 1 166 ? -73.813 61.626 -15.999 1.00 26.83 166 ASN E O 1
ATOM 13640 N N . ALA H 1 167 ? -73.446 63.616 -17.013 1.00 25.51 167 ALA E N 1
ATOM 13641 C CA . ALA H 1 167 ? -73.723 63.164 -18.372 1.00 24.65 167 ALA E CA 1
ATOM 13642 C C . ALA H 1 167 ? -72.783 62.038 -18.754 1.00 25.07 167 ALA E C 1
ATOM 13643 O O . ALA H 1 167 ? -73.233 60.976 -19.193 1.00 25.57 167 ALA E O 1
ATOM 13645 N N . TRP H 1 168 ? -71.482 62.278 -18.588 1.00 24.28 168 TRP E N 1
ATOM 13646 C CA . TRP H 1 168 ? -70.458 61.272 -18.859 1.00 25.99 168 TRP E CA 1
ATOM 13647 C C . TRP H 1 168 ? -70.657 60.012 -18.003 1.00 27.20 168 TRP E C 1
ATOM 13648 O O . TRP H 1 168 ? -70.880 58.928 -18.541 1.00 27.90 168 TRP E O 1
ATOM 13659 N N . GLU H 1 169 ? -70.632 60.172 -16.676 1.00 29.62 169 GLU E N 1
ATOM 13660 C CA . GLU H 1 169 ? -70.737 59.038 -15.731 1.00 31.62 169 GLU E CA 1
ATOM 13661 C C . GLU H 1 169 ? -71.892 58.058 -16.003 1.00 32.85 169 GLU E C 1
ATOM 13662 O O . GLU H 1 169 ? -71.737 56.846 -15.817 1.00 31.70 169 GLU E O 1
ATOM 13668 N N . ARG H 1 170 ? -73.038 58.576 -16.445 1.00 32.76 170 ARG E N 1
ATOM 13669 C CA . ARG H 1 170 ? -74.218 57.741 -16.672 1.00 33.16 170 ARG E CA 1
ATOM 13670 C C . ARG H 1 170 ? -74.207 57.054 -18.041 1.00 33.76 170 ARG E C 1
ATOM 13671 O O . ARG H 1 170 ? -75.133 56.315 -18.372 1.00 34.10 170 ARG E O 1
ATOM 13679 N N . GLY H 1 171 ? -73.166 57.315 -18.826 1.00 33.31 171 GLY E N 1
ATOM 13680 C CA . GLY H 1 171 ? -73.051 56.777 -20.178 1.00 34.42 171 GLY E CA 1
ATOM 13681 C C . GLY H 1 171 ? -73.766 57.613 -21.222 1.00 33.48 171 GLY E C 1
ATOM 13682 O O . GLY H 1 171 ? -74.739 57.158 -21.832 1.00 33.59 171 GLY E O 1
ATOM 13683 N N . GLN H 1 172 ? -73.298 58.841 -21.431 1.00 33.28 172 GLN E N 1
ATOM 13684 C CA . GLN H 1 172 ? -73.811 59.650 -22.539 1.00 32.40 172 GLN E CA 1
ATOM 13685 C C . GLN H 1 172 ? -72.670 60.183 -23.393 1.00 31.04 172 GLN E C 1
ATOM 13686 O O . GLN H 1 172 ? -71.621 60.584 -22.872 1.00 31.90 172 GLN E O 1
ATOM 13692 N N . ALA H 1 173 ? -72.882 60.175 -24.705 1.00 29.94 173 ALA E N 1
ATOM 13693 C CA . ALA H 1 173 ? -71.918 60.713 -25.657 1.00 28.36 173 ALA E CA 1
ATOM 13694 C C . ALA H 1 173 ? -72.053 62.230 -25.782 1.00 27.38 173 ALA E C 1
ATOM 13695 O O . ALA H 1 173 ? -72.913 62.733 -26.527 1.00 27.26 173 ALA E O 1
ATOM 13697 N N . VAL H 1 174 ? -71.206 62.938 -25.030 1.00 26.42 174 VAL E N 1
ATOM 13698 C CA A VAL H 1 174 ? -71.112 64.399 -25.085 0.50 25.83 174 VAL E CA 1
ATOM 13699 C CA B VAL H 1 174 ? -71.106 64.391 -25.111 0.50 25.89 174 VAL E CA 1
ATOM 13700 C C . VAL H 1 174 ? -69.645 64.825 -25.183 1.00 25.71 174 VAL E C 1
ATOM 13701 O O . VAL H 1 174 ? -68.761 64.237 -24.540 1.00 25.04 174 VAL E O 1
ATOM 13708 N N . GLU H 1 175 ? -69.397 65.853 -25.978 1.00 25.19 175 GLU E N 1
ATOM 13709 C CA . GLU H 1 175 ? -68.052 66.304 -26.221 1.00 25.37 175 GLU E CA 1
ATOM 13710 C C . GLU H 1 175 ? -67.968 67.770 -25.907 1.00 24.90 175 GLU E C 1
ATOM 13711 O O . GLU H 1 175 ? -68.918 68.517 -26.149 1.00 26.86 175 GLU E O 1
ATOM 13717 N N . VAL H 1 176 ? -66.833 68.206 -25.384 1.00 24.03 176 VAL E N 1
ATOM 13718 C CA . VAL H 1 176 ? -66.668 69.636 -25.192 1.00 24.15 176 VAL E CA 1
ATOM 13719 C C . VAL H 1 176 ? -65.534 70.190 -26.036 1.00 24.44 176 VAL E C 1
ATOM 13720 O O . VAL H 1 176 ? -64.432 69.620 -26.106 1.00 25.97 176 VAL E O 1
ATOM 13724 N N . HIS H 1 177 ? -65.843 71.294 -26.702 1.00 23.94 177 HIS E N 1
ATOM 13725 C CA . HIS H 1 177 ? -64.930 71.942 -27.621 1.00 24.07 177 HIS E CA 1
ATOM 13726 C C . HIS H 1 177 ? -64.856 73.417 -27.258 1.00 24.48 177 HIS E C 1
ATOM 13727 O O . HIS H 1 177 ? -65.840 73.989 -26.763 1.00 23.58 177 HIS E O 1
ATOM 13734 N N . GLY H 1 178 ? -63.694 74.024 -27.495 1.00 24.20 178 GLY E N 1
ATOM 13735 C CA . GLY H 1 178 ? -63.533 75.476 -27.395 1.00 25.11 178 GLY E CA 1
ATOM 13736 C C . GLY H 1 178 ? -62.770 76.068 -28.570 1.00 26.24 178 GLY E C 1
ATOM 13737 O O . GLY H 1 178 ? -61.629 75.675 -28.831 1.00 26.94 178 GLY E O 1
ATOM 13738 N N . PHE H 1 179 ? -63.400 77.008 -29.280 1.00 27.56 179 PHE E N 1
ATOM 13739 C CA . PHE H 1 179 ? -62.811 77.659 -30.462 1.00 26.92 179 PHE E CA 1
ATOM 13740 C C . PHE H 1 179 ? -62.550 79.157 -30.255 1.00 27.60 179 PHE E C 1
ATOM 13741 O O . PHE H 1 179 ? -63.252 79.817 -29.487 1.00 27.84 179 PHE E O 1
ATOM 13749 N N . VAL H 1 180 ? -61.554 79.688 -30.966 1.00 27.41 180 VAL E N 1
ATOM 13750 C CA . VAL H 1 180 ? -61.335 81.139 -31.065 1.00 27.91 180 VAL E CA 1
ATOM 13751 C C . VAL H 1 180 ? -61.052 81.570 -32.516 1.00 28.28 180 VAL E C 1
ATOM 13752 O O . VAL H 1 180 ? -60.276 80.927 -33.226 1.00 28.26 180 VAL E O 1
ATOM 13756 N N . TYR H 1 181 ? -61.677 82.657 -32.956 1.00 27.45 181 TYR E N 1
ATOM 13757 C CA . TYR H 1 181 ? -61.401 83.174 -34.291 1.00 27.80 181 TYR E CA 1
ATOM 13758 C C . TYR H 1 181 ? -60.997 84.644 -34.300 1.00 28.52 181 TYR E C 1
ATOM 13759 O O . TYR H 1 181 ? -61.406 85.433 -33.436 1.00 29.75 181 TYR E O 1
ATOM 13768 N N . GLY H 1 182 ? -60.200 85.005 -35.298 1.00 29.52 182 GLY E N 1
ATOM 13769 C CA . GLY H 1 182 ? -59.799 86.383 -35.502 1.00 29.09 182 GLY E CA 1
ATOM 13770 C C . GLY H 1 182 ? -60.691 87.090 -36.502 1.00 29.81 182 GLY E C 1
ATOM 13771 O O . GLY H 1 182 ? -61.253 86.461 -37.399 1.00 29.44 182 GLY E O 1
ATOM 13772 N N . ILE H 1 183 ? -60.790 88.407 -36.338 1.00 31.39 183 ILE E N 1
ATOM 13773 C CA . ILE H 1 183 ? -61.569 89.316 -37.192 1.00 33.57 183 ILE E CA 1
ATOM 13774 C C . ILE H 1 183 ? -61.141 89.365 -38.669 1.00 34.62 183 ILE E C 1
ATOM 13775 O O . ILE H 1 183 ? -61.968 89.632 -39.548 1.00 36.54 183 ILE E O 1
ATOM 13780 N N . GLU H 1 184 ? -59.862 89.098 -38.934 1.00 37.24 184 GLU E N 1
ATOM 13781 C CA . GLU H 1 184 ? -59.289 89.182 -40.286 1.00 37.62 184 GLU E CA 1
ATOM 13782 C C . GLU H 1 184 ? -59.945 88.279 -41.327 1.00 37.84 184 GLU E C 1
ATOM 13783 O O . GLU H 1 184 ? -59.807 88.526 -42.523 1.00 39.33 184 GLU E O 1
ATOM 13789 N N . ASP H 1 185 ? -60.648 87.238 -40.879 1.00 37.05 185 ASP E N 1
ATOM 13790 C CA . ASP H 1 185 ? -61.097 86.173 -41.776 1.00 35.48 185 ASP E CA 1
ATOM 13791 C C . ASP H 1 185 ? -62.247 85.321 -41.222 1.00 34.80 185 ASP E C 1
ATOM 13792 O O . ASP H 1 185 ? -62.872 84.564 -41.969 1.00 34.50 185 ASP E O 1
ATOM 13797 N N . GLY H 1 186 ? -62.507 85.430 -39.919 1.00 33.85 186 GLY E N 1
ATOM 13798 C CA . GLY H 1 186 ? -63.500 84.581 -39.254 1.00 31.71 186 GLY E CA 1
ATOM 13799 C C . GLY H 1 186 ? -63.132 83.103 -39.257 1.00 30.72 186 GLY E C 1
ATOM 13800 O O . GLY H 1 186 ? -64.013 82.239 -39.232 1.00 31.10 186 GLY E O 1
ATOM 13801 N N . ARG H 1 187 ? -61.831 82.816 -39.264 1.00 30.84 187 ARG E N 1
ATOM 13802 C CA . ARG H 1 187 ? -61.312 81.440 -39.257 1.00 30.73 187 ARG E CA 1
ATOM 13803 C C . ARG H 1 187 ? -61.056 80.899 -37.849 1.00 29.91 187 ARG E C 1
ATOM 13804 O O . ARG H 1 187 ? -60.319 81.509 -37.069 1.00 30.43 187 ARG E O 1
ATOM 13812 N N . LEU H 1 188 ? -61.639 79.736 -37.559 1.00 29.39 188 LEU E N 1
ATOM 13813 C CA . LEU H 1 188 ? -61.615 79.119 -36.228 1.00 28.28 188 LEU E CA 1
ATOM 13814 C C . LEU H 1 188 ? -60.354 78.293 -36.001 1.00 28.51 188 LEU E C 1
ATOM 13815 O O . LEU H 1 188 ? -59.855 77.666 -36.933 1.00 24.80 188 LEU E O 1
ATOM 13820 N N . GLU H 1 189 ? -59.849 78.308 -34.765 1.00 28.29 189 GLU E N 1
ATOM 13821 C CA . GLU H 1 189 ? -58.779 77.407 -34.327 1.00 30.32 189 GLU E CA 1
ATOM 13822 C C . GLU H 1 189 ? -59.277 76.609 -33.132 1.00 31.27 189 GLU E C 1
ATOM 13823 O O . GLU H 1 189 ? -59.657 77.185 -32.103 1.00 31.63 189 GLU E O 1
ATOM 13829 N N . TYR H 1 190 ? -59.268 75.288 -33.285 1.00 31.29 190 TYR E N 1
ATOM 13830 C CA . TYR H 1 190 ? -59.690 74.345 -32.258 1.00 31.39 190 TYR E CA 1
ATOM 13831 C C . TYR H 1 190 ? -58.672 74.361 -31.121 1.00 32.29 190 TYR E C 1
ATOM 13832 O O . TYR H 1 190 ? -57.479 74.141 -31.351 1.00 30.52 190 TYR E O 1
ATOM 13841 N N . LEU H 1 191 ? -59.138 74.614 -29.898 1.00 33.12 191 LEU E N 1
ATOM 13842 C CA . LEU H 1 191 ? -58.229 74.752 -28.760 1.00 33.72 191 LEU E CA 1
ATOM 13843 C C . LEU H 1 191 ? -58.168 73.470 -27.951 1.00 35.39 191 LEU E C 1
ATOM 13844 O O . LEU H 1 191 ? -59.203 72.911 -27.572 1.00 36.30 191 LEU E O 1
ATOM 13849 N N . GLY H 1 192 ? -56.951 73.010 -27.688 1.00 35.84 192 GLY E N 1
ATOM 13850 C CA . GLY H 1 192 ? -56.744 71.711 -27.055 1.00 36.70 192 GLY E CA 1
ATOM 13851 C C . GLY H 1 192 ? -57.095 70.556 -27.975 1.00 38.01 192 GLY E C 1
ATOM 13852 O O . GLY H 1 192 ? -57.015 70.680 -29.199 1.00 38.48 192 GLY E O 1
ATOM 13853 N N . VAL H 1 193 ? -57.474 69.430 -27.374 1.00 36.70 193 VAL E N 1
ATOM 13854 C CA . VAL H 1 193 ? -57.867 68.221 -28.106 1.00 35.14 193 VAL E CA 1
ATOM 13855 C C . VAL H 1 193 ? -59.275 67.792 -27.694 1.00 35.22 193 VAL E C 1
ATOM 13856 O O . VAL H 1 193 ? -59.783 68.256 -26.676 1.00 34.58 193 VAL E O 1
ATOM 13860 N N . ARG H 1 194 ? -59.899 66.914 -28.484 1.00 33.40 194 ARG E N 1
ATOM 13861 C CA . ARG H 1 194 ? -61.243 66.383 -28.196 1.00 33.35 194 ARG E CA 1
ATOM 13862 C C . ARG H 1 194 ? -61.443 66.007 -26.721 1.00 33.64 194 ARG E C 1
ATOM 13863 O O . ARG H 1 194 ? -60.673 65.217 -26.169 1.00 34.45 194 ARG E O 1
ATOM 13871 N N . CYS H 1 195 ? -62.479 66.570 -26.100 1.00 31.14 195 CYS E N 1
ATOM 13872 C CA . CYS H 1 195 ? -62.817 66.258 -24.715 1.00 29.18 195 CYS E CA 1
ATOM 13873 C C . CYS H 1 195 ? -64.187 65.593 -24.625 1.00 29.85 195 CYS E C 1
ATOM 13874 O O . CYS H 1 195 ? -65.218 66.249 -24.776 1.00 30.56 195 CYS E O 1
ATOM 13877 N N . ALA H 1 196 ? -64.183 64.283 -24.386 1.00 30.10 196 ALA E N 1
ATOM 13878 C CA . ALA H 1 196 ? -65.404 63.468 -24.432 1.00 30.13 196 ALA E CA 1
ATOM 13879 C C . ALA H 1 196 ? -65.510 62.472 -23.268 1.00 30.67 196 ALA E C 1
ATOM 13880 O O . ALA H 1 196 ? -66.363 61.579 -23.280 1.00 28.86 196 ALA E O 1
ATOM 13882 N N . SER H 1 197 ? -64.640 62.637 -22.267 1.00 32.47 197 SER E N 1
ATOM 13883 C CA . SER H 1 197 ? -64.676 61.833 -21.037 1.00 32.37 197 SER E CA 1
ATOM 13884 C C . SER H 1 197 ? -64.131 62.620 -19.850 1.00 32.61 197 SER E C 1
ATOM 13885 O O . SER H 1 197 ? -63.585 63.710 -20.021 1.00 31.48 197 SER E O 1
ATOM 13888 N N . ARG H 1 198 ? -64.267 62.059 -18.651 1.00 33.27 198 ARG E N 1
ATOM 13889 C CA . ARG H 1 198 ? -63.769 62.721 -17.443 1.00 35.84 198 ARG E CA 1
ATOM 13890 C C . ARG H 1 198 ? -62.236 62.747 -17.370 1.00 37.25 198 ARG E C 1
ATOM 13891 O O . ARG H 1 198 ? -61.652 63.784 -17.051 1.00 37.74 198 ARG E O 1
ATOM 13899 N N . SER H 1 199 ? -61.588 61.627 -17.708 1.00 38.80 199 SER E N 1
ATOM 13900 C CA . SER H 1 199 ? -60.119 61.554 -17.747 1.00 39.39 199 SER E CA 1
ATOM 13901 C C . SER H 1 199 ? -59.536 62.558 -18.747 1.00 40.25 199 SER E C 1
ATOM 13902 O O . SER H 1 199 ? -58.375 62.968 -18.636 1.00 40.10 199 SER E O 1
ATOM 13905 N N . ALA H 1 200 ? -60.365 62.942 -19.716 1.00 39.41 200 ALA E N 1
ATOM 13906 C CA . ALA H 1 200 ? -59.988 63.855 -20.780 1.00 37.51 200 ALA E CA 1
ATOM 13907 C C . ALA H 1 200 ? -59.904 65.308 -20.318 1.00 36.72 200 ALA E C 1
ATOM 13908 O O . ALA H 1 200 ? -59.155 66.085 -20.907 1.00 36.03 200 ALA E O 1
ATOM 13910 N N . VAL H 1 201 ? -60.652 65.662 -19.267 1.00 35.42 201 VAL E N 1
ATOM 13911 C CA . VAL H 1 201 ? -60.762 67.063 -18.821 1.00 34.12 201 VAL E CA 1
ATOM 13912 C C . VAL H 1 201 ? -59.417 67.704 -18.439 1.00 35.56 201 VAL E C 1
ATOM 13913 O O . VAL H 1 201 ? -59.027 68.705 -19.047 1.00 35.88 201 VAL E O 1
ATOM 13917 N N . GLU H 1 202 ? -58.710 67.138 -17.459 1.00 34.55 202 GLU E N 1
ATOM 13918 C CA . GLU H 1 202 ? -57.375 67.643 -17.103 1.00 34.72 202 GLU E CA 1
ATOM 13919 C C . GLU H 1 202 ? -56.470 67.665 -18.332 1.00 34.91 202 GLU E C 1
ATOM 13920 O O . GLU H 1 202 ? -55.821 68.679 -18.623 1.00 32.99 202 GLU E O 1
ATOM 13926 N N . ASP H 1 203 ? -56.443 66.539 -19.044 1.00 34.68 203 ASP E N 1
ATOM 13927 C CA . ASP H 1 203 ? -55.658 66.396 -20.269 1.00 36.17 203 ASP E CA 1
ATOM 13928 C C . ASP H 1 203 ? -55.939 67.540 -21.253 1.00 34.93 203 ASP E C 1
ATOM 13929 O O . ASP H 1 203 ? -55.045 68.345 -21.522 1.00 35.48 203 ASP E O 1
ATOM 13934 N N . ASN H 1 204 ? -57.182 67.630 -21.743 1.00 33.49 204 ASN E N 1
ATOM 13935 C CA . ASN H 1 204 ? -57.620 68.720 -22.632 1.00 32.61 204 ASN E CA 1
ATOM 13936 C C . ASN H 1 204 ? -57.266 70.108 -22.102 1.00 33.18 204 ASN E C 1
ATOM 13937 O O . ASN H 1 204 ? -56.825 70.969 -22.868 1.00 33.07 204 ASN E O 1
ATOM 13942 N N . TYR H 1 205 ? -57.447 70.317 -20.798 1.00 31.82 205 TYR E N 1
ATOM 13943 C CA . TYR H 1 205 ? -57.177 71.615 -20.174 1.00 32.36 205 TYR E CA 1
ATOM 13944 C C . TYR H 1 205 ? -55.745 72.111 -20.417 1.00 31.71 205 TYR E C 1
ATOM 13945 O O . TYR H 1 205 ? -55.541 73.222 -20.918 1.00 30.60 205 TYR E O 1
ATOM 13954 N N . HIS H 1 206 ? -54.763 71.285 -20.067 1.00 31.43 206 HIS E N 1
ATOM 13955 C CA . HIS H 1 206 ? -53.361 71.627 -20.295 1.00 30.91 206 HIS E CA 1
ATOM 13956 C C . HIS H 1 206 ? -52.971 71.532 -21.765 1.00 31.04 206 HIS E C 1
ATOM 13957 O O . HIS H 1 206 ? -52.168 72.332 -22.225 1.00 30.48 206 HIS E O 1
ATOM 13964 N N . LYS H 1 207 ? -53.536 70.565 -22.497 1.00 32.05 207 LYS E N 1
ATOM 13965 C CA . LYS H 1 207 ? -53.285 70.450 -23.940 1.00 33.22 207 LYS E CA 1
ATOM 13966 C C . LYS H 1 207 ? -53.674 71.750 -24.631 1.00 32.42 207 LYS E C 1
ATOM 13967 O O . LYS H 1 207 ? -52.994 72.190 -25.559 1.00 31.28 207 LYS E O 1
ATOM 13973 N N . ALA H 1 208 ? -54.771 72.355 -24.171 1.00 31.80 208 ALA E N 1
ATOM 13974 C CA . ALA H 1 208 ? -55.183 73.666 -24.649 1.00 31.67 208 ALA E CA 1
ATOM 13975 C C . ALA H 1 208 ? -54.212 74.720 -24.139 1.00 31.73 208 ALA E C 1
ATOM 13976 O O . ALA H 1 208 ? -53.789 75.601 -24.890 1.00 30.77 208 ALA E O 1
ATOM 13978 N N . LEU H 1 209 ? -53.853 74.608 -22.861 1.00 31.79 209 LEU E N 1
ATOM 13979 C CA . LEU H 1 209 ? -52.976 75.574 -22.230 1.00 30.90 209 LEU E CA 1
ATOM 13980 C C . LEU H 1 209 ? -51.586 75.504 -22.837 1.00 32.08 209 LEU E C 1
ATOM 13981 O O . LEU H 1 209 ? -50.983 76.535 -23.109 1.00 30.34 209 LEU E O 1
ATOM 13986 N N . GLU H 1 210 ? -51.097 74.290 -23.076 1.00 31.71 210 GLU E N 1
ATOM 13987 C CA . GLU H 1 210 ? -49.814 74.094 -23.745 1.00 30.82 210 GLU E CA 1
ATOM 13988 C C . GLU H 1 210 ? -49.770 74.849 -25.073 1.00 30.34 210 GLU E C 1
ATOM 13989 O O . GLU H 1 210 ? -48.849 75.640 -25.313 1.00 31.02 210 GLU E O 1
ATOM 13991 N N . LYS H 1 211 ? -50.776 74.623 -25.920 1.00 28.91 211 LYS E N 1
ATOM 13992 C CA . LYS H 1 211 ? -50.814 75.233 -27.246 1.00 28.55 211 LYS E CA 1
ATOM 13993 C C . LYS H 1 211 ? -51.009 76.741 -27.188 1.00 29.45 211 LYS E C 1
ATOM 13994 O O . LYS H 1 211 ? -50.430 77.471 -27.989 1.00 29.60 211 LYS E O 1
ATOM 14000 N N . ILE H 1 212 ? -51.817 77.198 -26.233 1.00 29.31 212 ILE E N 1
ATOM 14001 C CA . ILE H 1 212 ? -52.057 78.629 -26.029 1.00 30.24 212 ILE E CA 1
ATOM 14002 C C . ILE H 1 212 ? -50.920 79.299 -25.255 1.00 29.34 212 ILE E C 1
ATOM 14003 O O . ILE H 1 212 ? -50.467 80.374 -25.629 1.00 30.09 212 ILE E O 1
ATOM 14008 N N . LEU H 1 213 ? -50.477 78.673 -24.169 1.00 29.84 213 LEU E N 1
ATOM 14009 C CA . LEU H 1 213 ? -49.338 79.183 -23.400 1.00 30.67 213 LEU E CA 1
ATOM 14010 C C . LEU H 1 213 ? -48.005 78.618 -23.922 1.00 30.47 213 LEU E C 1
ATOM 14011 O O . LEU H 1 213 ? -47.226 78.017 -23.179 1.00 31.27 213 LEU E O 1
ATOM 14016 N N . ASN H 1 214 ? -47.759 78.816 -25.214 1.00 32.14 214 ASN E N 1
ATOM 14017 C CA . ASN H 1 214 ? -46.489 78.416 -25.828 1.00 32.35 214 ASN E CA 1
ATOM 14018 C C . ASN H 1 214 ? -45.340 79.347 -25.430 1.00 33.58 214 ASN E C 1
ATOM 14019 O O . ASN H 1 214 ? -45.553 80.538 -25.232 1.00 33.91 214 ASN E O 1
ATOM 14024 N N . PRO H 1 215 ? -44.115 78.805 -25.308 1.00 33.81 215 PRO E N 1
ATOM 14025 C CA . PRO H 1 215 ? -42.933 79.622 -24.991 1.00 34.57 215 PRO E CA 1
ATOM 14026 C C . PRO H 1 215 ? -42.630 80.713 -26.025 1.00 35.24 215 PRO E C 1
ATOM 14027 O O . PRO H 1 215 ? -41.867 81.643 -25.737 1.00 35.87 215 PRO E O 1
ATOM 14031 N N . ASN H 1 216 ? -43.233 80.596 -27.207 1.00 35.93 216 ASN E N 1
ATOM 14032 C CA . ASN H 1 216 ? -43.023 81.532 -28.304 1.00 37.15 216 ASN E CA 1
ATOM 14033 C C . ASN H 1 216 ? -43.789 82.848 -28.140 1.00 38.08 216 ASN E C 1
ATOM 14034 O O . ASN H 1 216 ? -43.465 83.843 -28.796 1.00 38.04 216 ASN E O 1
ATOM 14039 N N . HIS H 1 217 ? -44.793 82.840 -27.259 1.00 38.01 217 HIS E N 1
ATOM 14040 C CA . HIS H 1 217 ? -45.697 83.977 -27.027 1.00 38.32 217 HIS E CA 1
ATOM 14041 C C . HIS H 1 217 ? -46.348 84.467 -28.321 1.00 38.03 217 HIS E C 1
ATOM 14042 O O . HIS H 1 217 ? -46.430 85.670 -28.577 1.00 41.75 217 HIS E O 1
ATOM 14049 N N . ARG H 1 218 ? -46.799 83.524 -29.137 1.00 38.17 218 ARG E N 1
ATOM 14050 C CA . ARG H 1 218 ? -47.418 83.844 -30.416 1.00 37.93 218 ARG E CA 1
ATOM 14051 C C . ARG H 1 218 ? -48.912 83.523 -30.404 1.00 38.15 218 ARG E C 1
ATOM 14052 O O . ARG H 1 218 ? -49.339 82.516 -29.835 1.00 39.39 218 ARG E O 1
ATOM 14054 N N . LEU H 1 219 ? -49.689 84.399 -31.033 1.00 38.53 219 LEU E N 1
ATOM 14055 C CA . LEU H 1 219 ? -51.139 84.258 -31.126 1.00 36.99 219 LEU E CA 1
ATOM 14056 C C . LEU H 1 219 ? -51.498 83.218 -32.169 1.00 37.48 219 LEU E C 1
ATOM 14057 O O . LEU H 1 219 ? -50.802 83.075 -33.181 1.00 37.57 219 LEU E O 1
ATOM 14062 N N . LEU H 1 220 ? -52.589 82.498 -31.927 1.00 36.50 220 LEU E N 1
ATOM 14063 C CA . LEU H 1 220 ? -52.978 81.401 -32.806 1.00 36.44 220 LEU E CA 1
ATOM 14064 C C . LEU H 1 220 ? -53.599 81.884 -34.121 1.00 36.38 220 LEU E C 1
ATOM 14065 O O . LEU H 1 220 ? -53.316 81.317 -35.176 1.00 35.70 220 LEU E O 1
ATOM 14070 N N . CYS H 1 221 ? -54.420 82.934 -34.056 1.00 36.37 221 CYS E N 1
ATOM 14071 C CA . CYS H 1 221 ? -55.119 83.449 -35.239 1.00 35.83 221 CYS E CA 1
ATOM 14072 C C . CYS H 1 221 ? -54.453 84.658 -35.909 1.00 36.36 221 CYS E C 1
ATOM 14073 O O . CYS H 1 221 ? -55.053 85.280 -36.790 1.00 36.43 221 CYS E O 1
ATOM 14076 N N . ARG H 1 222 ? -53.234 84.995 -35.478 1.00 38.13 222 ARG E N 1
ATOM 14077 C CA . ARG H 1 222 ? -52.378 85.981 -36.162 1.00 37.25 222 ARG E CA 1
ATOM 14078 C C . ARG H 1 222 ? -50.924 85.888 -35.704 1.00 37.62 222 ARG E C 1
ATOM 14079 O O . ARG H 1 222 ? -50.591 86.215 -34.563 1.00 38.85 222 ARG E O 1
#